Protein 6AC8 (pdb70)

Structure (mmCIF, N/CA/C/O backbone):
data_6AC8
#
_entry.id   6AC8
#
_cell.length_a   83.855
_cell.length_b   162.026
_cell.length_c   215.397
_cell.angle_alpha   90.00
_cell.angle_beta   90.00
_cell.angle_gamma   90.00
#
_symmetry.space_group_name_H-M   'P 21 21 21'
#
loop_
_entity.id
_entity.type
_entity.pdbx_description
1 polymer 'Mycobacterium smegmatis Mfd'
2 non-polymer 'SULFATE ION'
3 water water
#
loop_
_atom_site.group_PDB
_atom_site.id
_atom_site.type_symbol
_atom_site.label_atom_id
_atom_site.label_alt_id
_atom_site.label_comp_id
_atom_site.label_asym_id
_atom_site.label_entity_id
_atom_site.label_seq_id
_atom_site.pdbx_PDB_ins_code
_atom_site.Cartn_x
_atom_site.Cartn_y
_atom_site.Cartn_z
_atom_site.occupancy
_atom_site.B_iso_or_equiv
_atom_site.auth_seq_id
_atom_site.auth_comp_id
_atom_site.auth_asym_id
_atom_site.auth_atom_id
_atom_site.pdbx_PDB_model_num
ATOM 1 N N . SER A 1 28 ? 43.291 -13.753 -27.902 1.00 73.87 8 SER A N 1
ATOM 2 C CA . SER A 1 28 ? 43.070 -14.582 -26.719 1.00 93.56 8 SER A CA 1
ATOM 3 C C . SER A 1 28 ? 41.882 -15.524 -26.910 1.00 90.50 8 SER A C 1
ATOM 4 O O . SER A 1 28 ? 41.499 -15.838 -28.039 1.00 80.92 8 SER A O 1
ATOM 6 N N . VAL A 1 29 ? 41.300 -15.972 -25.794 1.00 96.13 9 VAL A N 1
ATOM 7 C CA . VAL A 1 29 ? 40.174 -16.897 -25.862 1.00 98.94 9 VAL A CA 1
ATOM 8 C C . VAL A 1 29 ? 38.905 -16.210 -26.345 1.00 95.62 9 VAL A C 1
ATOM 9 O O . VAL A 1 29 ? 38.006 -16.875 -26.875 1.00 97.38 9 VAL A O 1
ATOM 11 N N . GLN A 1 30 ? 38.804 -14.892 -26.184 1.00 87.92 10 GLN A N 1
ATOM 12 C CA . GLN A 1 30 ? 37.598 -14.185 -26.590 1.00 81.29 10 GLN A CA 1
ATOM 13 C C . GLN A 1 30 ? 37.686 -13.621 -28.000 1.00 77.36 10 GLN A C 1
ATOM 14 O O . GLN A 1 30 ? 36.649 -13.476 -28.659 1.00 74.37 10 GLN A O 1
ATOM 20 N N . THR A 1 31 ? 38.893 -13.311 -28.487 1.00 67.33 11 THR A N 1
ATOM 21 C CA . THR A 1 31 ? 39.094 -12.694 -29.798 1.00 61.86 11 THR A CA 1
ATOM 22 C C . THR A 1 31 ? 39.949 -13.605 -30.677 1.00 60.20 11 THR A C 1
ATOM 23 O O . THR A 1 31 ? 41.091 -13.267 -31.017 1.00 57.76 11 THR A O 1
ATOM 27 N N . PRO A 1 32 ? 39.409 -14.752 -31.099 1.00 57.23 12 PRO A N 1
ATOM 28 C CA . PRO A 1 32 ? 40.266 -15.765 -31.733 1.00 54.65 12 PRO A CA 1
ATOM 29 C C . PRO A 1 32 ? 40.855 -15.338 -33.066 1.00 57.46 12 PRO A C 1
ATOM 30 O O . PRO A 1 32 ? 41.904 -15.868 -33.452 1.00 60.36 12 PRO A O 1
ATOM 34 N N . ILE A 1 33 ? 40.225 -14.409 -33.785 1.00 51.89 13 ILE A N 1
ATOM 35 C CA . ILE A 1 33 ? 40.717 -14.029 -35.106 1.00 53.86 13 ILE A CA 1
ATOM 36 C C . ILE A 1 33 ? 41.205 -12.585 -35.107 1.00 53.38 13 ILE A C 1
ATOM 37 O O . ILE A 1 33 ? 41.173 -11.907 -36.141 1.00 55.01 13 ILE A O 1
ATOM 42 N N . ALA A 1 34 ? 41.671 -12.105 -33.952 1.00 55.64 14 ALA A N 1
ATOM 43 C CA . ALA A 1 34 ? 42.195 -10.744 -33.888 1.00 55.24 14 ALA A CA 1
ATOM 44 C C . ALA A 1 34 ? 43.514 -10.617 -34.639 1.00 55.87 14 ALA A C 1
ATOM 45 O O . ALA A 1 34 ? 43.782 -9.574 -35.244 1.00 61.73 14 ALA A O 1
ATOM 47 N N . GLY A 1 35 ? 44.337 -11.664 -34.621 1.00 56.48 15 GLY A N 1
ATOM 48 C CA . GLY A 1 35 ? 45.615 -11.651 -35.300 1.00 55.93 15 GLY A CA 1
ATOM 49 C C . GLY A 1 35 ? 45.485 -11.752 -36.803 1.00 57.87 15 GLY A C 1
ATOM 50 O O . GLY A 1 35 ? 46.151 -11.020 -37.542 1.00 65.74 15 GLY A O 1
ATOM 51 N N . LEU A 1 36 ? 44.618 -12.655 -37.265 1.00 58.50 16 LEU A N 1
ATOM 52 C CA . LEU A 1 36 ? 44.397 -12.809 -38.700 1.00 57.17 16 LEU A CA 1
ATOM 53 C C . LEU A 1 36 ? 43.835 -11.533 -39.316 1.00 56.51 16 LEU A C 1
ATOM 54 O O . LEU A 1 36 ? 44.239 -11.133 -40.415 1.00 54.96 16 LEU A O 1
ATOM 59 N N . VAL A 1 37 ? 42.906 -10.875 -38.622 1.00 54.85 17 VAL A N 1
ATOM 60 C CA . VAL A 1 37 ? 42.331 -9.649 -39.160 1.00 56.85 17 VAL A CA 1
ATOM 61 C C . VAL A 1 37 ? 43.362 -8.532 -39.141 1.00 60.09 17 VAL A C 1
ATOM 62 O O . VAL A 1 37 ? 43.446 -7.732 -40.080 1.00 63.62 17 VAL A O 1
ATOM 66 N N . GLU A 1 38 ? 44.173 -8.466 -38.082 1.00 65.19 18 GLU A N 1
ATOM 67 C CA . GLU A 1 38 ? 45.257 -7.490 -38.053 1.00 61.63 18 GLU A CA 1
ATOM 68 C C . GLU A 1 38 ? 46.226 -7.718 -39.206 1.00 62.69 18 GLU A C 1
ATOM 69 O O . GLU A 1 38 ? 46.740 -6.758 -39.792 1.00 67.38 18 GLU A O 1
ATOM 75 N N . LEU A 1 39 ? 46.482 -8.982 -39.554 1.00 55.99 19 LEU A N 1
ATOM 76 C CA . LEU A 1 39 ? 47.312 -9.256 -40.721 1.00 58.41 19 LEU A CA 1
ATOM 77 C C . LEU A 1 39 ? 46.628 -8.783 -41.995 1.00 63.98 19 LEU A C 1
ATOM 78 O O . LEU A 1 39 ? 47.290 -8.298 -42.919 1.00 75.87 19 LEU A O 1
ATOM 83 N N . ALA A 1 40 ? 45.302 -8.910 -42.062 1.00 64.85 20 ALA A N 1
ATOM 84 C CA . ALA A 1 40 ? 44.580 -8.397 -43.219 1.00 63.76 20 ALA A CA 1
ATOM 85 C C . ALA A 1 40 ? 44.646 -6.879 -43.286 1.00 61.25 20 ALA A C 1
ATOM 86 O O . ALA A 1 40 ? 44.612 -6.308 -44.380 1.00 66.57 20 ALA A O 1
ATOM 88 N N . LEU A 1 41 ? 44.744 -6.212 -42.133 1.00 63.11 21 LEU A N 1
ATOM 89 C CA . LEU A 1 41 ? 44.773 -4.756 -42.102 1.00 64.04 21 LEU A CA 1
ATOM 90 C C . LEU A 1 41 ? 46.085 -4.185 -42.621 1.00 70.81 21 LEU A C 1
ATOM 91 O O . LEU A 1 41 ? 46.190 -2.963 -42.771 1.00 69.52 21 LEU A O 1
ATOM 96 N N . SER A 1 42 ? 47.079 -5.031 -42.895 1.00 66.26 22 SER A N 1
ATOM 97 C CA . SER A 1 42 ? 48.312 -4.586 -43.528 1.00 70.01 22 SER A CA 1
ATOM 98 C C . SER A 1 42 ? 48.149 -4.348 -45.024 1.00 75.18 22 SER A C 1
ATOM 99 O O . SER A 1 42 ? 49.062 -3.800 -45.652 1.00 80.01 22 SER A O 1
ATOM 102 N N . ASP A 1 43 ? 47.021 -4.743 -45.599 1.00 72.96 23 ASP A N 1
ATOM 103 C CA . ASP A 1 43 ? 46.779 -4.514 -47.018 1.00 76.71 23 ASP A CA 1
ATOM 104 C C . ASP A 1 43 ? 46.614 -3.020 -47.279 1.00 76.97 23 ASP A C 1
ATOM 105 O O . ASP A 1 43 ? 45.844 -2.354 -46.574 1.00 73.76 23 ASP A O 1
ATOM 110 N N . PRO A 1 44 ? 47.303 -2.463 -48.278 1.00 76.38 24 PRO A N 1
ATOM 111 C CA . PRO A 1 44 ? 47.304 -1.001 -48.444 1.00 75.23 24 PRO A CA 1
ATOM 112 C C . PRO A 1 44 ? 45.945 -0.423 -48.787 1.00 68.77 24 PRO A C 1
ATOM 113 O O . PRO A 1 44 ? 45.710 0.759 -48.516 1.00 63.58 24 PRO A O 1
ATOM 117 N N . SER A 1 45 ? 45.043 -1.213 -49.371 1.00 67.40 25 SER A N 1
ATOM 118 C CA . SER A 1 45 ? 43.717 -0.690 -49.689 1.00 70.21 25 SER A CA 1
ATOM 119 C C . SER A 1 45 ? 42.904 -0.417 -48.426 1.00 74.97 25 SER A C 1
ATOM 120 O O . SER A 1 45 ? 42.271 0.640 -48.306 1.00 66.49 25 SER A O 1
ATOM 123 N N . LEU A 1 46 ? 42.907 -1.358 -47.475 1.00 73.57 26 LEU A N 1
ATOM 124 C CA . LEU A 1 46 ? 42.189 -1.157 -46.220 1.00 63.77 26 LEU A CA 1
ATOM 125 C C . LEU A 1 46 ? 42.823 -0.057 -45.384 1.00 64.35 26 LEU A C 1
ATOM 126 O O . LEU A 1 46 ? 42.117 0.649 -44.652 1.00 65.92 26 LEU A O 1
ATOM 131 N N . GLN A 1 47 ? 44.148 0.106 -45.472 1.00 71.72 27 GLN A N 1
ATOM 132 C CA . GLN A 1 47 ? 44.795 1.241 -44.818 1.00 69.25 27 GLN A CA 1
ATOM 133 C C . GLN A 1 47 ? 44.422 2.548 -45.491 1.00 66.28 27 GLN A C 1
ATOM 134 O O . GLN A 1 47 ? 44.364 3.591 -44.829 1.00 63.10 27 GLN A O 1
ATOM 140 N N . ASP A 1 48 ? 44.173 2.514 -46.800 1.00 71.43 28 ASP A N 1
ATOM 141 C CA . ASP A 1 48 ? 43.635 3.687 -47.473 1.00 72.37 28 ASP A CA 1
ATOM 142 C C . ASP A 1 48 ? 42.319 4.105 -46.835 1.00 80.22 28 ASP A C 1
ATOM 143 O O . ASP A 1 48 ? 42.143 5.272 -46.465 1.00 84.95 28 ASP A O 1
ATOM 148 N N . VAL A 1 49 ? 41.398 3.150 -46.659 1.00 75.10 29 VAL A N 1
ATOM 149 C CA . VAL A 1 49 ? 40.114 3.455 -46.032 1.00 71.92 29 VAL A CA 1
ATOM 150 C C . VAL A 1 49 ? 40.315 4.024 -44.632 1.00 71.89 29 VAL A C 1
ATOM 151 O O . VAL A 1 49 ? 39.544 4.878 -44.181 1.00 78.32 29 VAL A O 1
ATOM 155 N N . ILE A 1 50 ? 41.345 3.559 -43.922 1.00 63.88 30 ILE A N 1
ATOM 156 C CA . ILE A 1 50 ? 41.668 4.145 -42.622 1.00 68.90 30 ILE A CA 1
ATOM 157 C C . ILE A 1 50 ? 41.937 5.636 -42.770 1.00 77.63 30 ILE A C 1
ATOM 158 O O . ILE A 1 50 ? 41.368 6.466 -42.052 1.00 78.19 30 ILE A O 1
ATOM 163 N N . ARG A 1 51 ? 42.816 5.992 -43.709 1.00 83.62 31 ARG A N 1
ATOM 164 C CA . ARG A 1 51 ? 43.199 7.389 -43.884 1.00 85.06 31 ARG A CA 1
ATOM 165 C C . ARG A 1 51 ? 42.006 8.237 -44.302 1.00 85.02 31 ARG A C 1
ATOM 166 O O . ARG A 1 51 ? 41.749 9.296 -43.717 1.00 91.68 31 ARG A O 1
ATOM 174 N N . ARG A 1 52 ? 41.256 7.781 -45.309 1.00 80.60 32 ARG A N 1
ATOM 175 C CA . ARG A 1 52 ? 40.123 8.563 -45.796 1.00 84.26 32 ARG A CA 1
ATOM 176 C C . ARG A 1 52 ? 39.072 8.755 -44.714 1.00 86.51 32 ARG A C 1
ATOM 177 O O . ARG A 1 52 ? 38.465 9.827 -44.614 1.00 94.81 32 ARG A O 1
ATOM 185 N N . ALA A 1 53 ? 38.847 7.736 -43.887 1.00 86.84 33 ALA A N 1
ATOM 186 C CA . ALA A 1 53 ? 37.860 7.839 -42.821 1.00 81.66 33 ALA A CA 1
ATOM 187 C C . ALA A 1 53 ? 38.348 8.656 -41.633 1.00 81.68 33 ALA A C 1
ATOM 188 O O . ALA A 1 53 ? 37.530 9.024 -40.782 1.00 85.13 33 ALA A O 1
ATOM 190 N N . ALA A 1 54 ? 39.648 8.948 -41.552 1.00 87.54 34 ALA A N 1
ATOM 191 C CA . ALA A 1 54 ? 40.161 9.712 -40.420 1.00 84.13 34 ALA A CA 1
ATOM 192 C C . ALA A 1 54 ? 39.759 11.178 -40.495 1.00 92.15 34 ALA A C 1
ATOM 193 O O . ALA A 1 54 ? 39.594 11.825 -39.455 1.00 99.30 34 ALA A O 1
ATOM 195 N N . ASP A 1 55 ? 39.597 11.719 -41.702 1.00 94.73 35 ASP A N 1
ATOM 196 C CA . ASP A 1 55 ? 39.194 13.108 -41.883 1.00 100.12 35 ASP A CA 1
ATOM 197 C C . ASP A 1 55 ? 37.682 13.299 -41.851 1.00 100.76 35 ASP A C 1
ATOM 198 O O . ASP A 1 55 ? 37.215 14.437 -41.978 1.00 104.91 35 ASP A O 1
ATOM 203 N N . ARG A 1 56 ? 36.915 12.217 -41.682 1.00 95.93 36 ARG A N 1
ATOM 204 C CA . ARG A 1 56 ? 35.458 12.236 -41.578 1.00 93.03 36 ARG A CA 1
ATOM 205 C C . ARG A 1 56 ? 34.818 12.908 -42.788 1.00 91.61 36 ARG A C 1
ATOM 206 O O . ARG A 1 56 ? 34.237 13.993 -42.656 1.00 98.89 36 ARG A O 1
ATOM 214 N N . PRO A 1 57 ? 34.887 12.303 -43.970 1.00 84.91 37 PRO A N 1
ATOM 215 C CA . PRO A 1 57 ? 34.255 12.904 -45.145 1.00 90.78 37 PRO A CA 1
ATOM 216 C C . PRO A 1 57 ? 32.747 12.703 -45.135 1.00 92.73 37 PRO A C 1
ATOM 217 O O . PRO A 1 57 ? 32.206 11.837 -44.445 1.00 90.62 37 PRO A O 1
ATOM 221 N N . ALA A 1 58 ? 32.065 13.538 -45.922 1.00 97.73 38 ALA A N 1
ATOM 222 C CA . ALA A 1 58 ? 30.612 13.450 -45.997 1.00 96.74 38 ALA A CA 1
ATOM 223 C C . ALA A 1 58 ? 30.162 12.190 -46.724 1.00 93.85 38 ALA A C 1
ATOM 224 O O . ALA A 1 58 ? 29.124 11.614 -46.380 1.00 95.31 38 ALA A O 1
ATOM 226 N N . ASP A 1 59 ? 30.924 11.746 -47.719 1.00 93.81 39 ASP A N 1
ATOM 227 C CA . ASP A 1 59 ? 30.585 10.563 -48.494 1.00 92.10 39 ASP A CA 1
ATOM 228 C C . ASP A 1 59 ? 31.811 9.675 -48.629 1.00 91.23 39 ASP A C 1
ATOM 229 O O . ASP A 1 59 ? 32.932 10.166 -48.791 1.00 91.23 39 ASP A O 1
ATOM 234 N N . LEU A 1 60 ? 31.590 8.361 -48.556 1.00 88.58 40 LEU A N 1
ATOM 235 C CA . LEU A 1 60 ? 32.673 7.395 -48.724 1.00 78.29 40 LEU A CA 1
ATOM 236 C C . LEU A 1 60 ? 32.032 6.075 -49.149 1.00 80.41 40 LEU A C 1
ATOM 237 O O . LEU A 1 60 ? 31.590 5.299 -48.298 1.00 91.12 40 LEU A O 1
ATOM 242 N N . ALA A 1 61 ? 31.977 5.842 -50.456 1.00 77.83 41 ALA A N 1
ATOM 243 C CA . ALA A 1 61 ? 31.380 4.638 -51.015 1.00 79.41 41 ALA A CA 1
ATOM 244 C C . ALA A 1 61 ? 32.480 3.623 -51.295 1.00 80.66 41 ALA A C 1
ATOM 245 O O . ALA A 1 61 ? 33.436 3.923 -52.017 1.00 86.45 41 ALA A O 1
ATOM 247 N N . LEU A 1 62 ? 32.342 2.430 -50.726 1.00 79.71 42 LEU A N 1
ATOM 248 C CA . LEU A 1 62 ? 33.300 1.351 -50.911 1.00 74.24 42 LEU A CA 1
ATOM 249 C C . LEU A 1 62 ? 32.633 0.198 -51.648 1.00 72.77 42 LEU A C 1
ATOM 250 O O . LEU A 1 62 ? 31.445 -0.073 -51.449 1.00 77.33 42 LEU A O 1
ATOM 255 N N . VAL A 1 63 ? 33.397 -0.474 -52.504 1.00 72.47 43 VAL A N 1
ATOM 256 C CA . VAL A 1 63 ? 32.911 -1.626 -53.257 1.00 74.70 43 VAL A CA 1
ATOM 257 C C . VAL A 1 63 ? 33.804 -2.812 -52.929 1.00 78.15 43 VAL A C 1
ATOM 258 O O . VAL A 1 63 ? 35.017 -2.769 -53.174 1.00 79.14 43 VAL A O 1
ATOM 262 N N . GLY A 1 64 ? 33.208 -3.867 -52.383 1.00 79.93 44 GLY A N 1
ATOM 263 C CA . GLY A 1 64 ? 33.929 -5.078 -52.075 1.00 69.83 44 GLY A CA 1
ATOM 264 C C . GLY A 1 64 ? 32.994 -6.252 -51.890 1.00 68.52 44 GLY A C 1
ATOM 265 O O . GLY A 1 64 ? 31.775 -6.091 -51.775 1.00 78.56 44 GLY A O 1
ATOM 266 N N . PRO A 1 65 ? 33.546 -7.463 -51.856 1.00 59.62 45 PRO A N 1
ATOM 267 C CA . PRO A 1 65 ? 32.708 -8.646 -51.632 1.00 65.05 45 PRO A CA 1
ATOM 268 C C . PRO A 1 65 ? 32.071 -8.620 -50.249 1.00 68.09 45 PRO A C 1
ATOM 269 O O . PRO A 1 65 ? 32.493 -7.889 -49.349 1.00 62.88 45 PRO A O 1
ATOM 273 N N . ALA A 1 66 ? 31.025 -9.437 -50.092 1.00 74.56 46 ALA A N 1
ATOM 274 C CA . ALA A 1 66 ? 30.292 -9.474 -48.830 1.00 68.99 46 ALA A CA 1
ATOM 275 C C . ALA A 1 66 ? 31.184 -9.924 -47.681 1.00 68.48 46 ALA A C 1
ATOM 276 O O . ALA A 1 66 ? 31.079 -9.406 -46.564 1.00 68.04 46 ALA A O 1
ATOM 278 N N . SER A 1 67 ? 32.079 -10.878 -47.938 1.00 67.41 47 SER A N 1
ATOM 279 C CA . SER A 1 67 ? 32.918 -11.430 -46.885 1.00 58.92 47 SER A CA 1
ATOM 280 C C . SER A 1 67 ? 33.955 -10.443 -46.368 1.00 67.08 47 SER A C 1
ATOM 281 O O . SER A 1 67 ? 34.697 -10.787 -45.440 1.00 71.16 47 SER A O 1
ATOM 284 N N . ALA A 1 68 ? 34.029 -9.241 -46.930 1.00 64.48 48 ALA A N 1
ATOM 285 C CA . ALA A 1 68 ? 34.939 -8.212 -46.450 1.00 56.68 48 ALA A CA 1
ATOM 286 C C . ALA A 1 68 ? 34.280 -7.253 -45.471 1.00 59.00 48 ALA A C 1
ATOM 287 O O . ALA A 1 68 ? 34.924 -6.284 -45.054 1.00 59.34 48 ALA A O 1
ATOM 289 N N . ARG A 1 69 ? 33.016 -7.488 -45.108 1.00 63.95 49 ARG A N 1
ATOM 290 C CA . ARG A 1 69 ? 32.345 -6.620 -44.143 1.00 57.79 49 ARG A CA 1
ATOM 291 C C . ARG A 1 69 ? 33.133 -6.545 -42.846 1.00 56.04 49 ARG A C 1
ATOM 292 O O . ARG A 1 69 ? 33.407 -5.454 -42.331 1.00 51.30 49 ARG A O 1
ATOM 300 N N . VAL A 1 70 ? 33.526 -7.705 -42.312 1.00 57.47 50 VAL A N 1
ATOM 301 C CA . VAL A 1 70 ? 34.259 -7.730 -41.052 1.00 56.51 50 VAL A CA 1
ATOM 302 C C . VAL A 1 70 ? 35.586 -6.997 -41.184 1.00 56.18 50 VAL A C 1
ATOM 303 O O . VAL A 1 70 ? 36.050 -6.366 -40.227 1.00 56.95 50 VAL A O 1
ATOM 307 N N . LEU A 1 71 ? 36.203 -7.034 -42.369 1.00 59.43 51 LEU A N 1
ATOM 308 C CA . LEU A 1 71 ? 37.474 -6.341 -42.558 1.00 54.40 51 LEU A CA 1
ATOM 309 C C . LEU A 1 71 ? 37.271 -4.834 -42.629 1.00 55.53 51 LEU A C 1
ATOM 310 O O . LEU A 1 71 ? 37.966 -4.071 -41.945 1.00 55.56 51 LEU A O 1
ATOM 315 N N . VAL A 1 72 ? 36.315 -4.385 -43.446 1.00 53.05 52 VAL A N 1
ATOM 316 C CA . VAL A 1 72 ? 36.048 -2.954 -43.560 1.00 53.45 52 VAL A CA 1
ATOM 317 C C . VAL A 1 72 ? 35.546 -2.400 -42.233 1.00 61.10 52 VAL A C 1
ATOM 318 O O . VAL A 1 72 ? 35.896 -1.281 -41.837 1.00 67.16 52 VAL A O 1
ATOM 322 N N . ALA A 1 73 ? 34.726 -3.177 -41.518 1.00 58.38 53 ALA A N 1
ATOM 323 C CA . ALA A 1 73 ? 34.250 -2.736 -40.211 1.00 54.87 53 ALA A CA 1
ATOM 324 C C . ALA A 1 73 ? 35.400 -2.600 -39.222 1.00 58.86 53 ALA A C 1
ATOM 325 O O . ALA A 1 73 ? 35.464 -1.624 -38.465 1.00 61.83 53 ALA A O 1
ATOM 327 N N . ALA A 1 74 ? 36.321 -3.570 -39.213 1.00 57.87 54 ALA A N 1
ATOM 328 C CA . ALA A 1 74 ? 37.459 -3.502 -38.301 1.00 57.38 54 ALA A CA 1
ATOM 329 C C . ALA A 1 74 ? 38.351 -2.313 -38.624 1.00 64.96 54 ALA A C 1
ATOM 330 O O . ALA A 1 74 ? 38.877 -1.657 -37.716 1.00 61.46 54 ALA A O 1
ATOM 332 N N . ALA A 1 75 ? 38.535 -2.022 -39.916 1.00 61.61 55 ALA A N 1
ATOM 333 C CA . ALA A 1 75 ? 39.319 -0.858 -40.314 1.00 60.82 55 ALA A CA 1
ATOM 334 C C . ALA A 1 75 ? 38.709 0.422 -39.757 1.00 64.01 55 ALA A C 1
ATOM 335 O O . ALA A 1 75 ? 39.338 1.133 -38.965 1.00 70.06 55 ALA A O 1
ATOM 337 N N . LEU A 1 76 ? 37.463 0.718 -40.138 1.00 55.97 56 LEU A N 1
ATOM 338 C CA . LEU A 1 76 ? 36.797 1.916 -39.638 1.00 61.96 56 LEU A CA 1
ATOM 339 C C . LEU A 1 76 ? 36.758 1.969 -38.115 1.00 64.97 56 LEU A C 1
ATOM 340 O O . LEU A 1 76 ? 36.654 3.060 -37.546 1.00 77.23 56 LEU A O 1
ATOM 345 N N . ALA A 1 77 ? 36.865 0.823 -37.440 1.00 66.79 57 ALA A N 1
ATOM 346 C CA . ALA A 1 77 ? 36.927 0.823 -35.982 1.00 74.99 57 ALA A CA 1
ATOM 347 C C . ALA A 1 77 ? 38.256 1.355 -35.456 1.00 72.49 57 ALA A C 1
ATOM 348 O O . ALA A 1 77 ? 38.344 1.713 -34.275 1.00 63.87 57 ALA A O 1
ATOM 350 N N . GLN A 1 78 ? 39.287 1.417 -36.300 1.00 77.14 58 GLN A N 1
ATOM 351 C CA . GLN A 1 78 ? 40.585 1.910 -35.858 1.00 76.80 58 GLN A CA 1
ATOM 352 C C . GLN A 1 78 ? 40.605 3.418 -35.660 1.00 78.74 58 GLN A C 1
ATOM 353 O O . GLN A 1 78 ? 41.563 3.930 -35.073 1.00 84.37 58 GLN A O 1
ATOM 359 N N . ASN A 1 79 ? 39.584 4.134 -36.128 1.00 82.92 59 ASN A N 1
ATOM 360 C CA . ASN A 1 79 ? 39.503 5.579 -35.968 1.00 80.75 59 ASN A CA 1
ATOM 361 C C . ASN A 1 79 ? 38.469 6.001 -34.935 1.00 86.67 59 ASN A C 1
ATOM 362 O O . ASN A 1 79 ? 38.276 7.204 -34.727 1.00 93.48 59 ASN A O 1
ATOM 367 N N . GLY A 1 80 ? 37.805 5.051 -34.281 1.00 85.86 60 GLY A N 1
ATOM 368 C CA . GLY A 1 80 ? 36.797 5.363 -33.297 1.00 77.44 60 GLY A CA 1
ATOM 369 C C . GLY A 1 80 ? 35.561 4.504 -33.465 1.00 74.65 60 GLY A C 1
ATOM 370 O O . GLY A 1 80 ? 35.486 3.654 -34.357 1.00 75.67 60 GLY A O 1
ATOM 371 N N . PRO A 1 81 ? 34.562 4.717 -32.611 1.00 72.28 61 PRO A N 1
ATOM 372 C CA . PRO A 1 81 ? 33.348 3.894 -32.675 1.00 70.12 61 PRO A CA 1
ATOM 373 C C . PRO A 1 81 ? 32.548 4.144 -33.945 1.00 71.17 61 PRO A C 1
ATOM 374 O O . PRO A 1 81 ? 32.607 5.220 -34.546 1.00 79.31 61 PRO A O 1
ATOM 378 N N . LEU A 1 82 ? 31.789 3.125 -34.352 1.00 60.97 62 LEU A N 1
ATOM 379 C CA . LEU A 1 82 ? 30.961 3.222 -35.546 1.00 65.11 62 LEU A CA 1
ATOM 380 C C . LEU A 1 82 ? 29.792 2.254 -35.441 1.00 66.27 62 LEU A C 1
ATOM 381 O O . LEU A 1 82 ? 29.851 1.249 -34.728 1.00 62.57 62 LEU A O 1
ATOM 386 N N . LEU A 1 83 ? 28.725 2.573 -36.170 1.00 62.68 63 LEU A N 1
ATOM 387 C CA . LEU A 1 83 ? 27.537 1.737 -36.266 1.00 53.82 63 LEU A CA 1
ATOM 388 C C . LEU A 1 83 ? 27.487 1.115 -37.655 1.00 55.01 63 LEU A C 1
ATOM 389 O O . LEU A 1 83 ? 27.706 1.806 -38.654 1.00 62.04 63 LEU A O 1
ATOM 394 N N . VAL A 1 84 ? 27.217 -0.187 -37.716 1.00 55.94 64 VAL A N 1
ATOM 395 C CA . VAL A 1 84 ? 27.119 -0.920 -38.975 1.00 56.40 64 VAL A CA 1
ATOM 396 C C . VAL A 1 84 ? 25.705 -1.469 -39.105 1.00 59.58 64 VAL A C 1
ATOM 397 O O . VAL A 1 84 ? 25.173 -2.062 -38.159 1.00 60.38 64 VAL A O 1
ATOM 401 N N . VAL A 1 85 ? 25.102 -1.277 -40.276 1.00 60.20 65 VAL A N 1
ATOM 402 C CA . VAL A 1 85 ? 23.721 -1.671 -40.534 1.00 59.67 65 VAL A CA 1
ATOM 403 C C . VAL A 1 85 ? 23.719 -2.782 -41.574 1.00 53.43 65 VAL A C 1
ATOM 404 O O . VAL A 1 85 ? 24.126 -2.568 -42.721 1.00 63.88 65 VAL A O 1
ATOM 408 N N . ALA A 1 86 ? 23.262 -3.963 -41.180 1.00 57.10 66 ALA A N 1
ATOM 409 C CA . ALA A 1 86 ? 23.014 -5.054 -42.110 1.00 63.00 66 ALA A CA 1
ATOM 410 C C . ALA A 1 86 ? 21.538 -5.081 -42.492 1.00 64.01 66 ALA A C 1
ATOM 411 O O . ALA A 1 86 ? 20.687 -4.490 -41.822 1.00 65.15 66 ALA A O 1
ATOM 413 N N . ALA A 1 87 ? 21.242 -5.781 -43.585 1.00 67.42 67 ALA A N 1
ATOM 414 C CA . ALA A 1 87 ? 19.876 -5.825 -44.094 1.00 68.72 67 ALA A CA 1
ATOM 415 C C . ALA A 1 87 ? 18.973 -6.635 -43.177 1.00 71.17 67 ALA A C 1
ATOM 416 O O . ALA A 1 87 ? 18.042 -6.095 -42.571 1.00 71.86 67 ALA A O 1
ATOM 418 N N . THR A 1 88 ? 19.234 -7.930 -43.066 1.00 68.97 68 THR A N 1
ATOM 419 C CA . THR A 1 88 ? 18.392 -8.808 -42.272 1.00 64.57 68 THR A CA 1
ATOM 420 C C . THR A 1 88 ? 18.979 -9.026 -40.885 1.00 67.13 68 THR A C 1
ATOM 421 O O . THR A 1 88 ? 20.140 -8.715 -40.614 1.00 63.19 68 THR A O 1
ATOM 425 N N . GLY A 1 89 ? 18.147 -9.580 -40.005 1.00 67.24 69 GLY A N 1
ATOM 426 C CA . GLY A 1 89 ? 18.610 -9.895 -38.666 1.00 59.94 69 GLY A CA 1
ATOM 427 C C . GLY A 1 89 ? 19.715 -10.932 -38.664 1.00 63.68 69 GLY A C 1
ATOM 428 O O . GLY A 1 89 ? 20.660 -10.847 -37.875 1.00 66.55 69 GLY A O 1
ATOM 429 N N . ARG A 1 90 ? 19.623 -11.908 -39.568 1.00 64.29 70 ARG A N 1
ATOM 430 C CA . ARG A 1 90 ? 20.606 -12.978 -39.619 1.00 67.08 70 ARG A CA 1
ATOM 431 C C . ARG A 1 90 ? 21.951 -12.456 -40.108 1.00 63.44 70 ARG A C 1
ATOM 432 O O . ARG A 1 90 ? 23.009 -12.875 -39.627 1.00 69.52 70 ARG A O 1
ATOM 440 N N . GLU A 1 91 ? 21.924 -11.561 -41.094 1.00 63.25 71 GLU A N 1
ATOM 441 C CA . GLU A 1 91 ? 23.143 -10.879 -41.515 1.00 60.92 71 GLU A CA 1
ATOM 442 C C . GLU A 1 91 ? 23.721 -10.038 -40.388 1.00 62.88 71 GLU A C 1
ATOM 443 O O . GLU A 1 91 ? 24.947 -9.919 -40.275 1.00 60.12 71 GLU A O 1
ATOM 449 N N . ALA A 1 92 ? 22.866 -9.455 -39.543 1.00 54.53 72 ALA A N 1
ATOM 450 C CA . ALA A 1 92 ? 23.377 -8.726 -38.391 1.00 49.16 72 ALA A CA 1
ATOM 451 C C . ALA A 1 92 ? 23.971 -9.671 -37.360 1.00 54.14 72 ALA A C 1
ATOM 452 O O . ALA A 1 92 ? 24.949 -9.318 -36.695 1.00 60.40 72 ALA A O 1
ATOM 454 N N . ASP A 1 93 ? 23.396 -10.866 -37.209 1.00 56.63 73 ASP A N 1
ATOM 455 C CA . ASP A 1 93 ? 23.945 -11.839 -36.271 1.00 55.24 73 ASP A CA 1
ATOM 456 C C . ASP A 1 93 ? 25.302 -12.344 -36.739 1.00 59.06 73 ASP A C 1
ATOM 457 O O . ASP A 1 93 ? 26.240 -12.459 -35.939 1.00 59.12 73 ASP A O 1
ATOM 462 N N . GLU A 1 94 ? 25.426 -12.648 -38.034 1.00 58.77 74 GLU A N 1
ATOM 463 C CA . GLU A 1 94 ? 26.680 -13.179 -38.555 1.00 62.44 74 GLU A CA 1
ATOM 464 C C . GLU A 1 94 ? 27.795 -12.147 -38.476 1.00 56.01 74 GLU A C 1
ATOM 465 O O . GLU A 1 94 ? 28.927 -12.477 -38.102 1.00 52.81 74 GLU A O 1
ATOM 471 N N . LEU A 1 95 ? 27.495 -10.891 -38.815 1.00 54.18 75 LEU A N 1
ATOM 472 C CA . LEU A 1 95 ? 28.517 -9.852 -38.745 1.00 57.47 75 LEU A CA 1
ATOM 473 C C . LEU A 1 95 ? 28.919 -9.572 -37.303 1.00 59.05 75 LEU A C 1
ATOM 474 O O . LEU A 1 95 ? 30.106 -9.383 -37.008 1.00 56.31 75 LEU A O 1
ATOM 479 N N . THR A 1 96 ? 27.944 -9.541 -36.390 1.00 54.79 76 THR A N 1
ATOM 480 C CA . THR A 1 96 ? 28.269 -9.360 -34.981 1.00 52.37 76 THR A CA 1
ATOM 481 C C . THR A 1 96 ? 29.146 -10.498 -34.477 1.00 52.15 76 THR A C 1
ATOM 482 O O . THR A 1 96 ? 30.102 -10.269 -33.728 1.00 51.79 76 THR A O 1
ATOM 486 N N . ALA A 1 97 ? 28.844 -11.731 -34.887 1.00 54.73 77 ALA A N 1
ATOM 487 C CA . ALA A 1 97 ? 29.662 -12.862 -34.465 1.00 45.88 77 ALA A CA 1
ATOM 488 C C . ALA A 1 97 ? 31.067 -12.759 -35.034 1.00 51.99 77 ALA A C 1
ATOM 489 O O . ALA A 1 97 ? 32.044 -13.076 -34.348 1.00 57.76 77 ALA A O 1
ATOM 491 N N . GLU A 1 98 ? 31.187 -12.307 -36.284 1.00 60.73 78 GLU A N 1
ATOM 492 C CA . GLU A 1 98 ? 32.504 -12.132 -36.888 1.00 56.55 78 GLU A CA 1
ATOM 493 C C . GLU A 1 98 ? 33.293 -11.046 -36.171 1.00 51.51 78 GLU A C 1
ATOM 494 O O . GLU A 1 98 ? 34.475 -11.224 -35.862 1.00 55.72 78 GLU A O 1
ATOM 500 N N . LEU A 1 99 ? 32.651 -9.907 -35.895 1.00 47.30 79 LEU A N 1
ATOM 501 C CA . LEU A 1 99 ? 33.353 -8.805 -35.246 1.00 51.17 79 LEU A CA 1
ATOM 502 C C . LEU A 1 99 ? 33.698 -9.118 -33.794 1.00 60.39 79 LEU A C 1
ATOM 503 O O . LEU A 1 99 ? 34.683 -8.583 -33.272 1.00 60.16 79 LEU A O 1
ATOM 508 N N . ARG A 1 100 ? 32.904 -9.959 -33.120 1.00 56.51 80 ARG A N 1
ATOM 509 C CA . ARG A 1 100 ? 33.256 -10.346 -31.757 1.00 50.89 80 ARG A CA 1
ATOM 510 C C . ARG A 1 100 ? 34.543 -11.154 -31.727 1.00 58.67 80 ARG A C 1
ATOM 511 O O . ARG A 1 100 ? 35.322 -11.045 -30.773 1.00 60.26 80 ARG A O 1
ATOM 519 N N . GLY A 1 101 ? 34.792 -11.951 -32.762 1.00 51.71 81 GLY A N 1
ATOM 520 C CA . GLY A 1 101 ? 36.044 -12.674 -32.852 1.00 54.96 81 GLY A CA 1
ATOM 521 C C . GLY A 1 101 ? 37.278 -11.799 -32.976 1.00 52.67 81 GLY A C 1
ATOM 522 O O . GLY A 1 101 ? 38.390 -12.329 -32.894 1.00 52.57 81 GLY A O 1
ATOM 523 N N . VAL A 1 102 ? 37.119 -10.489 -33.173 1.00 49.92 82 VAL A N 1
ATOM 524 C CA . VAL A 1 102 ? 38.282 -9.615 -33.305 1.00 56.09 82 VAL A CA 1
ATOM 525 C C . VAL A 1 102 ? 38.307 -8.587 -32.178 1.00 59.18 82 VAL A C 1
ATOM 526 O O . VAL A 1 102 ? 39.381 -8.150 -31.753 1.00 70.16 82 VAL A O 1
ATOM 530 N N . PHE A 1 103 ? 37.133 -8.210 -31.665 1.00 57.05 83 PHE A N 1
ATOM 531 C CA . PHE A 1 103 ? 37.040 -7.194 -30.626 1.00 59.31 83 PHE A CA 1
ATOM 532 C C . PHE A 1 103 ? 36.407 -7.690 -29.335 1.00 56.65 83 PHE A C 1
ATOM 533 O O . PHE A 1 103 ? 36.501 -6.994 -28.318 1.00 59.76 83 PHE A O 1
ATOM 541 N N . GLY A 1 104 ? 35.762 -8.851 -29.341 1.00 47.90 84 GLY A N 1
ATOM 542 C CA . GLY A 1 104 ? 35.198 -9.378 -28.108 1.00 55.86 84 GLY A CA 1
ATOM 543 C C . GLY A 1 104 ? 34.018 -8.555 -27.623 1.00 61.86 84 GLY A C 1
ATOM 544 O O . GLY A 1 104 ? 33.099 -8.228 -28.381 1.00 63.49 84 GLY A O 1
ATOM 545 N N . ASP A 1 105 ? 34.037 -8.218 -26.335 1.00 62.67 85 ASP A N 1
ATOM 546 C CA . ASP A 1 105 ? 32.943 -7.485 -25.710 1.00 62.01 85 ASP A CA 1
ATOM 547 C C . ASP A 1 105 ? 32.833 -6.048 -26.199 1.00 60.52 85 ASP A C 1
ATOM 548 O O . ASP A 1 105 ? 31.885 -5.354 -25.814 1.00 59.74 85 ASP A O 1
ATOM 553 N N . SER A 1 106 ? 33.767 -5.584 -27.028 1.00 59.46 86 SER A N 1
ATOM 554 C CA . SER A 1 106 ? 33.754 -4.212 -27.518 1.00 59.94 86 SER A CA 1
ATOM 555 C C . SER A 1 106 ? 32.807 -4.012 -28.690 1.00 59.22 86 SER A C 1
ATOM 556 O O . SER A 1 106 ? 32.650 -2.876 -29.152 1.00 61.13 86 SER A O 1
ATOM 559 N N . VAL A 1 107 ? 32.185 -5.077 -29.185 1.00 52.83 87 VAL A N 1
ATOM 560 C CA . VAL A 1 107 ? 31.172 -4.988 -30.226 1.00 60.07 87 VAL A CA 1
ATOM 561 C C . VAL A 1 107 ? 29.901 -5.631 -29.699 1.00 58.33 87 VAL A C 1
ATOM 562 O O . VAL A 1 107 ? 29.941 -6.731 -29.137 1.00 65.83 87 VAL A O 1
ATOM 566 N N . ALA A 1 108 ? 28.780 -4.940 -29.860 1.00 56.82 88 ALA A N 1
ATOM 567 C CA . ALA A 1 108 ? 27.491 -5.475 -29.465 1.00 57.22 88 ALA A CA 1
ATOM 568 C C . ALA A 1 108 ? 26.512 -5.338 -30.619 1.00 55.86 88 ALA A C 1
ATOM 569 O O . ALA A 1 108 ? 26.694 -4.522 -31.527 1.00 57.86 88 ALA A O 1
ATOM 571 N N . LEU A 1 109 ? 25.472 -6.164 -30.577 1.00 58.78 89 LEU A N 1
ATOM 572 C CA . LEU A 1 109 ? 24.362 -6.085 -31.513 1.00 49.66 89 LEU A CA 1
ATOM 573 C C . LEU A 1 109 ? 23.225 -5.283 -30.892 1.00 51.01 89 LEU A C 1
ATOM 574 O O . LEU A 1 109 ? 22.928 -5.428 -29.703 1.00 57.23 89 LEU A O 1
ATOM 579 N N . PHE A 1 110 ? 22.611 -4.412 -31.695 1.00 54.04 90 PHE A N 1
ATOM 580 C CA . PHE A 1 110 ? 21.408 -3.704 -31.280 1.00 52.86 90 PHE A CA 1
ATOM 581 C C . PHE A 1 110 ? 20.207 -4.459 -31.835 1.00 56.74 90 PHE A C 1
ATOM 582 O O . PHE A 1 110 ? 19.835 -4.253 -33.002 1.00 54.81 90 PHE A O 1
ATOM 590 N N . PRO A 1 111 ? 19.573 -5.333 -31.055 1.00 56.70 91 PRO A N 1
ATOM 591 C CA . PRO A 1 111 ? 18.589 -6.262 -31.621 1.00 53.71 91 PRO A CA 1
ATOM 592 C C . PRO A 1 111 ? 17.359 -5.550 -32.157 1.00 58.78 91 PRO A C 1
ATOM 593 O O . PRO A 1 111 ? 17.049 -4.412 -31.796 1.00 61.50 91 PRO A O 1
ATOM 597 N N . SER A 1 112 ? 16.650 -6.253 -33.035 1.00 62.29 92 SER A N 1
ATOM 598 C CA . SER A 1 112 ? 15.418 -5.759 -33.627 1.00 58.45 92 SER A CA 1
ATOM 599 C C . SER A 1 112 ? 14.214 -6.353 -32.910 1.00 56.25 92 SER A C 1
ATOM 600 O O . SER A 1 112 ? 14.244 -7.498 -32.451 1.00 57.22 92 SER A O 1
ATOM 603 N N . TRP A 1 113 ? 13.154 -5.554 -32.810 1.00 61.65 93 TRP A N 1
ATOM 604 C CA . TRP A 1 113 ? 11.916 -6.020 -32.201 1.00 57.25 93 TRP A CA 1
ATOM 605 C C . TRP A 1 113 ? 11.338 -7.181 -32.996 1.00 57.90 93 TRP A C 1
ATOM 606 O O . TRP A 1 113 ? 11.274 -7.135 -34.228 1.00 58.29 93 TRP A O 1
ATOM 617 N N . GLU A 1 114 ? 10.909 -8.226 -32.285 1.00 57.42 94 GLU A N 1
ATOM 618 C CA . GLU A 1 114 ? 10.194 -9.311 -32.943 1.00 60.68 94 GLU A CA 1
ATOM 619 C C . GLU A 1 114 ? 8.830 -8.864 -33.441 1.00 54.87 94 GLU A C 1
ATOM 620 O O . GLU A 1 114 ? 8.278 -9.485 -34.355 1.00 57.04 94 GLU A O 1
ATOM 626 N N . THR A 1 115 ? 8.286 -7.798 -32.871 1.00 60.27 95 THR A N 1
ATOM 627 C CA . THR A 1 115 ? 6.954 -7.316 -33.189 1.00 58.16 95 THR A CA 1
ATOM 628 C C . THR A 1 115 ? 7.034 -5.992 -33.931 1.00 58.12 95 THR A C 1
ATOM 629 O O . THR A 1 115 ? 8.032 -5.272 -33.859 1.00 69.46 95 THR A O 1
ATOM 633 N N . LEU A 1 116 ? 5.966 -5.680 -34.658 1.00 61.38 96 LEU A N 1
ATOM 634 C CA . LEU A 1 116 ? 5.881 -4.403 -35.339 1.00 64.18 96 LEU A CA 1
ATOM 635 C C . LEU A 1 116 ? 5.674 -3.285 -34.316 1.00 63.49 96 LEU A C 1
ATOM 636 O O . LEU A 1 116 ? 5.255 -3.540 -33.184 1.00 67.14 96 LEU A O 1
ATOM 641 N N . PRO A 1 117 ? 5.991 -2.038 -34.678 1.00 62.98 97 PRO A N 1
ATOM 642 C CA . PRO A 1 117 ? 5.885 -0.952 -33.689 1.00 62.33 97 PRO A CA 1
ATOM 643 C C . PRO A 1 117 ? 4.481 -0.743 -33.149 1.00 63.94 97 PRO A C 1
ATOM 644 O O . PRO A 1 117 ? 4.331 -0.311 -31.998 1.00 63.27 97 PRO A O 1
ATOM 648 N N . HIS A 1 118 ? 3.445 -1.046 -33.930 1.00 67.35 98 HIS A N 1
ATOM 649 C CA . HIS A 1 118 ? 2.069 -0.807 -33.512 1.00 69.01 98 HIS A CA 1
ATOM 650 C C . HIS A 1 118 ? 1.276 -2.096 -33.329 1.00 69.61 98 HIS A C 1
ATOM 651 O O . HIS A 1 118 ? 0.044 -2.075 -33.383 1.00 75.78 98 HIS A O 1
ATOM 658 N N . GLU A 1 119 ? 1.953 -3.212 -33.102 1.00 68.17 99 GLU A N 1
ATOM 659 C CA . GLU A 1 119 ? 1.286 -4.486 -32.891 1.00 71.93 99 GLU A CA 1
ATOM 660 C C . GLU A 1 119 ? 0.912 -4.639 -31.422 1.00 74.95 99 GLU A C 1
ATOM 661 O O . GLU A 1 119 ? 1.646 -4.200 -30.532 1.00 72.59 99 GLU A O 1
ATOM 667 N N . ARG A 1 120 ? -0.237 -5.265 -31.171 1.00 76.09 100 ARG A N 1
ATOM 668 C CA . ARG A 1 120 ? -0.703 -5.506 -29.806 1.00 76.08 100 ARG A CA 1
ATOM 669 C C . ARG A 1 120 ? 0.025 -6.668 -29.135 1.00 76.13 100 ARG A C 1
ATOM 670 O O . ARG A 1 120 ? -0.575 -7.436 -28.378 1.00 73.81 100 ARG A O 1
ATOM 678 N N . LEU A 1 121 ? 1.319 -6.820 -29.416 1.00 78.40 101 LEU A N 1
ATOM 679 C CA . LEU A 1 121 ? 2.171 -7.815 -28.780 1.00 65.38 101 LEU A CA 1
ATOM 680 C C . LEU A 1 121 ? 3.480 -7.143 -28.410 1.00 60.82 101 LEU A C 1
ATOM 681 O O . LEU A 1 121 ? 4.129 -6.540 -29.269 1.00 70.45 101 LEU A O 1
ATOM 686 N N . SER A 1 122 ? 3.863 -7.236 -27.142 1.00 63.73 102 SER A N 1
ATOM 687 C CA . SER A 1 122 ? 5.135 -6.675 -26.718 1.00 64.90 102 SER A CA 1
ATOM 688 C C . SER A 1 122 ? 6.294 -7.542 -27.214 1.00 68.57 102 SER A C 1
ATOM 689 O O . SER A 1 122 ? 6.177 -8.769 -27.288 1.00 68.69 102 SER A O 1
ATOM 692 N N . PRO A 1 123 ? 7.423 -6.929 -27.560 1.00 67.25 103 PRO A N 1
ATOM 693 C CA . PRO A 1 123 ? 8.608 -7.712 -27.929 1.00 64.27 103 PRO A CA 1
ATOM 694 C C . PRO A 1 123 ? 9.127 -8.514 -26.744 1.00 64.96 103 PRO A C 1
ATOM 695 O O . PRO A 1 123 ? 8.668 -8.379 -25.608 1.00 66.61 103 PRO A O 1
ATOM 699 N N . GLY A 1 124 ? 10.105 -9.370 -27.028 1.00 58.68 104 GLY A N 1
ATOM 700 C CA . GLY A 1 124 ? 10.691 -10.183 -25.978 1.00 60.17 104 GLY A CA 1
ATOM 701 C C . GLY A 1 124 ? 11.457 -9.329 -24.983 1.00 58.10 104 GLY A C 1
ATOM 702 O O . GLY A 1 124 ? 12.126 -8.360 -25.347 1.00 61.93 104 GLY A O 1
ATOM 703 N N . VAL A 1 125 ? 11.351 -9.695 -23.703 1.00 55.10 105 VAL A N 1
ATOM 704 C CA . VAL A 1 125 ? 11.997 -8.909 -22.656 1.00 58.33 105 VAL A CA 1
ATOM 705 C C . VAL A 1 125 ? 13.512 -8.933 -22.813 1.00 60.50 105 VAL A C 1
ATOM 706 O O . VAL A 1 125 ? 14.188 -7.934 -22.535 1.00 58.41 105 VAL A O 1
ATOM 710 N N . GLU A 1 126 ? 14.073 -10.056 -23.266 1.00 53.25 106 GLU A N 1
ATOM 711 C CA . GLU A 1 126 ? 15.510 -10.110 -23.495 1.00 58.02 106 GLU A CA 1
ATOM 712 C C . GLU A 1 126 ? 15.929 -9.301 -24.716 1.00 55.90 106 GLU A C 1
ATOM 713 O O . GLU A 1 126 ? 17.099 -8.925 -24.823 1.00 60.94 106 GLU A O 1
ATOM 719 N N . THR A 1 127 ? 15.008 -9.030 -25.639 1.00 55.42 107 THR A N 1
ATOM 720 C CA . THR A 1 127 ? 15.314 -8.106 -26.724 1.00 52.53 107 THR A CA 1
ATOM 721 C C . THR A 1 127 ? 15.298 -6.669 -26.225 1.00 53.15 107 THR A C 1
ATOM 722 O O . THR A 1 127 ? 16.142 -5.857 -26.620 1.00 53.40 107 THR A O 1
ATOM 726 N N . VAL A 1 128 ? 14.352 -6.343 -25.345 1.00 53.96 108 VAL A N 1
ATOM 727 C CA . VAL A 1 128 ? 14.286 -4.998 -24.787 1.00 53.24 108 VAL A CA 1
ATOM 728 C C . VAL A 1 128 ? 15.499 -4.732 -23.905 1.00 53.39 108 VAL A C 1
ATOM 729 O O . VAL A 1 128 ? 16.151 -3.687 -24.014 1.00 55.31 108 VAL A O 1
ATOM 733 N N . GLY A 1 129 ? 15.827 -5.681 -23.028 1.00 55.44 109 GLY A N 1
ATOM 734 C CA . GLY A 1 129 ? 16.988 -5.510 -22.169 1.00 53.88 109 GLY A CA 1
ATOM 735 C C . GLY A 1 129 ? 18.263 -5.269 -22.955 1.00 53.49 109 GLY A C 1
ATOM 736 O O . GLY A 1 129 ? 19.020 -4.340 -22.664 1.00 57.84 109 GLY A O 1
ATOM 737 N N . ALA A 1 130 ? 18.514 -6.098 -23.970 1.00 45.73 110 ALA A N 1
ATOM 738 C CA . ALA A 1 130 ? 19.720 -5.921 -24.773 1.00 47.90 110 ALA A CA 1
ATOM 739 C C . ALA A 1 130 ? 19.756 -4.545 -25.427 1.00 53.83 110 ALA A C 1
ATOM 740 O O . ALA A 1 130 ? 20.791 -3.870 -25.408 1.00 56.81 110 ALA A O 1
ATOM 742 N N . ARG A 1 131 ? 18.630 -4.104 -25.998 1.00 47.57 111 ARG A N 1
ATOM 743 C CA . ARG A 1 131 ? 18.582 -2.791 -26.634 1.00 47.35 111 ARG A CA 1
ATOM 744 C C . ARG A 1 131 ? 18.851 -1.680 -25.627 1.00 54.50 111 ARG A C 1
ATOM 745 O O . ARG A 1 131 ? 19.636 -0.762 -25.890 1.00 56.76 111 ARG A O 1
ATOM 753 N N . LEU A 1 132 ? 18.204 -1.746 -24.462 1.00 52.94 112 LEU A N 1
ATOM 754 C CA . LEU A 1 132 ? 18.334 -0.659 -23.500 1.00 55.44 112 LEU A CA 1
ATOM 755 C C . LEU A 1 132 ? 19.683 -0.685 -22.798 1.00 58.26 112 LEU A C 1
ATOM 756 O O . LEU A 1 132 ? 20.158 0.360 -22.340 1.00 59.81 112 LEU A O 1
ATOM 761 N N . MET A 1 133 ? 20.310 -1.860 -22.702 1.00 60.19 113 MET A N 1
ATOM 762 C CA . MET A 1 133 ? 21.659 -1.932 -22.149 1.00 56.29 113 MET A CA 1
ATOM 763 C C . MET A 1 133 ? 22.681 -1.373 -23.132 1.00 56.89 113 MET A C 1
ATOM 764 O O . MET A 1 133 ? 23.628 -0.687 -22.732 1.00 57.89 113 MET A O 1
ATOM 769 N N . LEU A 1 134 ? 22.502 -1.647 -24.424 1.00 58.99 114 LEU A N 1
ATOM 770 C CA . LEU A 1 134 ? 23.401 -1.083 -25.424 1.00 59.46 114 LEU A CA 1
ATOM 771 C C . LEU A 1 134 ? 23.306 0.437 -25.442 1.00 61.07 114 LEU A C 1
ATOM 772 O O . LEU A 1 134 ? 24.325 1.135 -25.412 1.00 60.79 114 LEU A O 1
ATOM 777 N N . LEU A 1 135 ? 22.081 0.967 -25.491 1.00 57.52 115 LEU A N 1
ATOM 778 C CA . LEU A 1 135 ? 21.901 2.414 -25.461 1.00 58.60 115 LEU A CA 1
ATOM 779 C C . LEU A 1 135 ? 22.564 3.030 -24.233 1.00 61.53 115 LEU A C 1
ATOM 780 O O . LEU A 1 135 ? 23.220 4.074 -24.329 1.00 63.27 115 LEU A O 1
ATOM 785 N N . ARG A 1 136 ? 22.417 2.391 -23.070 1.00 60.42 116 ARG A N 1
ATOM 786 C CA . ARG A 1 136 ? 23.063 2.903 -21.866 1.00 59.02 116 ARG A CA 1
ATOM 787 C C . ARG A 1 136 ? 24.580 2.843 -21.985 1.00 65.52 116 ARG A C 1
ATOM 788 O O . ARG A 1 136 ? 25.279 3.765 -21.548 1.00 63.06 116 ARG A O 1
ATOM 796 N N . ARG A 1 137 ? 25.107 1.765 -22.573 1.00 65.21 117 ARG A N 1
ATOM 797 C CA . ARG A 1 137 ? 26.551 1.643 -22.742 1.00 58.51 117 ARG A CA 1
ATOM 798 C C . ARG A 1 137 ? 27.094 2.734 -23.654 1.00 59.32 117 ARG A C 1
ATOM 799 O O . ARG A 1 137 ? 28.205 3.234 -23.443 1.00 60.44 117 ARG A O 1
ATOM 807 N N . LEU A 1 138 ? 26.327 3.113 -24.678 1.00 62.49 118 LEU A N 1
ATOM 808 C CA . LEU A 1 138 ? 26.754 4.197 -25.554 1.00 58.89 118 LEU A CA 1
ATOM 809 C C . LEU A 1 138 ? 26.775 5.532 -24.821 1.00 62.41 118 LEU A C 1
ATOM 810 O O . LEU A 1 138 ? 27.551 6.424 -25.181 1.00 72.23 118 LEU A O 1
ATOM 815 N N . ALA A 1 139 ? 25.937 5.691 -23.800 1.00 60.45 119 ALA A N 1
ATOM 816 C CA . ALA A 1 139 ? 25.919 6.919 -23.020 1.00 62.29 119 ALA A CA 1
ATOM 817 C C . ALA A 1 139 ? 26.902 6.899 -21.858 1.00 70.84 119 ALA A C 1
ATOM 818 O O . ALA A 1 139 ? 27.194 7.959 -21.293 1.00 79.99 119 ALA A O 1
ATOM 820 N N . ARG A 1 140 ? 27.416 5.728 -21.488 1.00 63.85 120 ARG A N 1
ATOM 821 C CA . ARG A 1 140 ? 28.384 5.592 -20.399 1.00 62.29 120 ARG A CA 1
ATOM 822 C C . ARG A 1 140 ? 29.491 4.644 -20.843 1.00 70.38 120 ARG A C 1
ATOM 823 O O . ARG A 1 140 ? 29.562 3.490 -20.403 1.00 68.30 120 ARG A O 1
ATOM 831 N N . PRO A 1 141 ? 30.387 5.110 -21.721 1.00 72.91 121 PRO A N 1
ATOM 832 C CA . PRO A 1 141 ? 31.444 4.221 -22.239 1.00 71.59 121 PRO A CA 1
ATOM 833 C C . PRO A 1 141 ? 32.445 3.770 -21.189 1.00 70.41 121 PRO A C 1
ATOM 834 O O . PRO A 1 141 ? 33.096 2.737 -21.390 1.00 68.21 121 PRO A O 1
ATOM 838 N N . ASP A 1 142 ? 32.595 4.501 -20.087 1.00 78.09 122 ASP A N 1
ATOM 839 C CA . ASP A 1 142 ? 33.541 4.136 -19.041 1.00 76.29 122 ASP A CA 1
ATOM 840 C C . ASP A 1 142 ? 32.906 3.338 -17.913 1.00 82.34 122 ASP A C 1
ATOM 841 O O . ASP A 1 142 ? 33.612 2.961 -16.972 1.00 87.10 122 ASP A O 1
ATOM 846 N N . ASP A 1 143 ? 31.600 3.076 -17.977 1.00 76.10 123 ASP A N 1
ATOM 847 C CA . ASP A 1 143 ? 30.937 2.291 -16.943 1.00 71.84 123 ASP A CA 1
ATOM 848 C C . ASP A 1 143 ? 31.318 0.821 -17.070 1.00 72.86 123 ASP A C 1
ATOM 849 O O . ASP A 1 143 ? 30.680 0.068 -17.814 1.00 71.30 123 ASP A O 1
ATOM 854 N N . GLU A 1 144 ? 32.355 0.406 -16.338 1.00 74.74 124 GLU A N 1
ATOM 855 C CA . GLU A 1 144 ? 32.851 -0.961 -16.443 1.00 79.31 124 GLU A CA 1
ATOM 856 C C . GLU A 1 144 ? 31.822 -1.995 -16.002 1.00 75.67 124 GLU A C 1
ATOM 857 O O . GLU A 1 144 ? 31.959 -3.174 -16.351 1.00 65.79 124 GLU A O 1
ATOM 863 N N . THR A 1 145 ? 30.799 -1.588 -15.243 1.00 69.05 125 THR A N 1
ATOM 864 C CA . THR A 1 145 ? 29.772 -2.531 -14.813 1.00 73.86 125 THR A CA 1
ATOM 865 C C . THR A 1 145 ? 28.859 -2.966 -15.952 1.00 69.85 125 THR A C 1
ATOM 866 O O . THR A 1 145 ? 28.112 -3.935 -15.786 1.00 69.26 125 THR A O 1
ATOM 870 N N . LEU A 1 146 ? 28.902 -2.284 -17.095 1.00 67.96 126 LEU A N 1
ATOM 871 C CA . LEU A 1 146 ? 28.088 -2.644 -18.248 1.00 65.60 126 LEU A CA 1
ATOM 872 C C . LEU A 1 146 ? 28.882 -3.340 -19.347 1.00 63.20 126 LEU A C 1
ATOM 873 O O . LEU A 1 146 ? 28.277 -3.942 -20.239 1.00 60.98 126 LEU A O 1
ATOM 878 N N . GLY A 1 147 ? 30.211 -3.271 -19.306 1.00 67.55 127 GLY A N 1
ATOM 879 C CA . GLY A 1 147 ? 31.047 -3.888 -20.316 1.00 63.53 127 GLY A CA 1
ATOM 880 C C . GLY A 1 147 ? 32.165 -2.980 -20.786 1.00 62.31 127 GLY A C 1
ATOM 881 O O . GLY A 1 147 ? 32.323 -1.865 -20.282 1.00 61.19 127 GLY A O 1
ATOM 882 N N . ALA A 1 148 ? 32.949 -3.454 -21.754 1.00 63.64 128 ALA A N 1
ATOM 883 C CA . ALA A 1 148 ? 34.034 -2.665 -22.310 1.00 51.92 128 ALA A CA 1
ATOM 884 C C . ALA A 1 148 ? 33.478 -1.530 -23.163 1.00 58.86 128 ALA A C 1
ATOM 885 O O . ALA A 1 148 ? 32.309 -1.557 -23.559 1.00 72.90 128 ALA A O 1
ATOM 887 N N . PRO A 1 149 ? 34.284 -0.506 -23.447 1.00 63.02 129 PRO A N 1
ATOM 888 C CA . PRO A 1 149 ? 33.821 0.547 -24.359 1.00 62.40 129 PRO A CA 1
ATOM 889 C C . PRO A 1 149 ? 33.520 -0.026 -25.737 1.00 63.26 129 PRO A C 1
ATOM 890 O O . PRO A 1 149 ? 34.225 -0.908 -26.237 1.00 65.42 129 PRO A O 1
ATOM 894 N N . LEU A 1 150 ? 32.449 0.481 -26.341 1.00 63.35 130 LEU A N 1
ATOM 895 C CA . LEU A 1 150 ? 31.945 -0.046 -27.603 1.00 62.96 130 LEU A CA 1
ATOM 896 C C . LEU A 1 150 ? 32.799 0.453 -28.763 1.00 67.54 130 LEU A C 1
ATOM 897 O O . LEU A 1 150 ? 32.902 1.663 -28.990 1.00 73.24 130 LEU A O 1
ATOM 902 N N . ARG A 1 151 ? 33.406 -0.477 -29.502 1.00 55.65 131 ARG A N 1
ATOM 903 C CA . ARG A 1 151 ? 34.068 -0.113 -30.749 1.00 59.97 131 ARG A CA 1
ATOM 904 C C . ARG A 1 151 ? 33.083 -0.129 -31.913 1.00 67.57 131 ARG A C 1
ATOM 905 O O . ARG A 1 151 ? 33.016 0.832 -32.681 1.00 71.86 131 ARG A O 1
ATOM 913 N N . VAL A 1 152 ? 32.307 -1.204 -32.054 1.00 62.70 132 VAL A N 1
ATOM 914 C CA . VAL A 1 152 ? 31.391 -1.368 -33.175 1.00 61.72 132 VAL A CA 1
ATOM 915 C C . VAL A 1 152 ? 30.021 -1.760 -32.645 1.00 61.08 132 VAL A C 1
ATOM 916 O O . VAL A 1 152 ? 29.913 -2.578 -31.725 1.00 63.90 132 VAL A O 1
ATOM 920 N N . VAL A 1 153 ? 28.976 -1.183 -33.229 1.00 58.80 133 VAL A N 1
ATOM 921 C CA . VAL A 1 153 ? 27.602 -1.595 -32.979 1.00 52.26 133 VAL A CA 1
ATOM 922 C C . VAL A 1 153 ? 27.012 -2.064 -34.299 1.00 54.85 133 VAL A C 1
ATOM 923 O O . VAL A 1 153 ? 27.113 -1.363 -35.313 1.00 59.15 133 VAL A O 1
ATOM 927 N N . VAL A 1 154 ? 26.418 -3.253 -34.292 1.00 48.72 134 VAL A N 1
ATOM 928 C CA . VAL A 1 154 ? 25.792 -3.831 -35.475 1.00 54.31 134 VAL A CA 1
ATOM 929 C C . VAL A 1 154 ? 24.284 -3.832 -35.268 1.00 53.25 134 VAL A C 1
ATOM 930 O O . VAL A 1 154 ? 23.801 -4.073 -34.155 1.00 49.80 134 VAL A O 1
ATOM 934 N N . THR A 1 155 ? 23.540 -3.549 -36.337 1.00 50.57 135 THR A N 1
ATOM 935 C CA . THR A 1 155 ? 22.091 -3.459 -36.238 1.00 53.93 135 THR A CA 1
ATOM 936 C C . THR A 1 155 ? 21.459 -3.745 -37.592 1.00 54.71 135 THR A C 1
ATOM 937 O O . THR A 1 155 ? 22.137 -3.817 -38.620 1.00 53.67 135 THR A O 1
ATOM 941 N N . THR A 1 156 ? 20.139 -3.907 -37.575 1.00 58.40 136 THR A N 1
ATOM 942 C CA . THR A 1 156 ? 19.354 -4.202 -38.765 1.00 59.72 136 THR A CA 1
ATOM 943 C C . THR A 1 156 ? 18.657 -2.942 -39.260 1.00 60.76 136 THR A C 1
ATOM 944 O O . THR A 1 156 ? 18.631 -1.910 -38.587 1.00 62.68 136 THR A O 1
ATOM 948 N N . THR A 1 157 ? 18.076 -3.040 -40.457 1.00 59.08 137 THR A N 1
ATOM 949 C CA . THR A 1 157 ? 17.312 -1.912 -40.982 1.00 66.19 137 THR A CA 1
ATOM 950 C C . THR A 1 157 ? 16.151 -1.567 -40.063 1.00 59.84 137 THR A C 1
ATOM 951 O O . THR A 1 157 ? 15.812 -0.389 -39.894 1.00 60.83 137 THR A O 1
ATOM 955 N N . ARG A 1 158 ? 15.530 -2.583 -39.458 1.00 55.63 138 ARG A N 1
ATOM 956 C CA . ARG A 1 158 ? 14.392 -2.344 -38.579 1.00 56.45 138 ARG A CA 1
ATOM 957 C C . ARG A 1 158 ? 14.777 -1.428 -37.424 1.00 57.15 138 ARG A C 1
ATOM 958 O O . ARG A 1 158 ? 14.219 -0.336 -37.267 1.00 55.96 138 ARG A O 1
ATOM 966 N N . SER A 1 159 ? 15.748 -1.852 -36.609 1.00 53.62 139 SER A N 1
ATOM 967 C CA . SER A 1 159 ? 16.168 -1.040 -35.473 1.00 53.40 139 SER A CA 1
ATOM 968 C C . SER A 1 159 ? 16.748 0.302 -35.900 1.00 57.08 139 SER A C 1
ATOM 969 O O . SER A 1 159 ? 16.719 1.255 -35.113 1.00 60.17 139 SER A O 1
ATOM 972 N N . LEU A 1 160 ? 17.269 0.403 -37.124 1.00 58.57 140 LEU A N 1
ATOM 973 C CA . LEU A 1 160 ? 17.750 1.691 -37.615 1.00 61.25 140 LEU A CA 1
ATOM 974 C C . LEU A 1 160 ? 16.592 2.632 -37.923 1.00 60.98 140 LEU A C 1
ATOM 975 O O . LEU A 1 160 ? 16.673 3.835 -37.648 1.00 61.14 140 LEU A O 1
ATOM 980 N N . LEU A 1 161 ? 15.508 2.103 -38.490 1.00 57.81 141 LEU A N 1
ATOM 981 C CA . LEU A 1 161 ? 14.379 2.924 -38.900 1.00 60.39 141 LEU A CA 1
ATOM 982 C C . LEU A 1 161 ? 13.364 3.157 -37.791 1.00 63.22 141 LEU A C 1
ATOM 983 O O . LEU A 1 161 ? 12.575 4.104 -37.882 1.00 61.08 141 LEU A O 1
ATOM 988 N N . GLN A 1 162 ? 13.356 2.331 -36.757 1.00 56.44 142 GLN A N 1
ATOM 989 C CA . GLN A 1 162 ? 12.336 2.454 -35.729 1.00 58.87 142 GLN A CA 1
ATOM 990 C C . GLN A 1 162 ? 12.710 3.567 -34.761 1.00 61.62 142 GLN A C 1
ATOM 991 O O . GLN A 1 162 ? 13.763 3.486 -34.119 1.00 64.46 142 GLN A O 1
ATOM 997 N N . PRO A 1 163 ? 11.892 4.609 -34.624 1.00 70.95 143 PRO A N 1
ATOM 998 C CA . PRO A 1 163 ? 12.212 5.688 -33.686 1.00 66.09 143 PRO A CA 1
ATOM 999 C C . PRO A 1 163 ? 11.978 5.250 -32.250 1.00 66.13 143 PRO A C 1
ATOM 1000 O O . PRO A 1 163 ? 11.327 4.243 -31.968 1.00 73.88 143 PRO A O 1
ATOM 1004 N N . MET A 1 164 ? 12.521 6.040 -31.328 1.00 60.90 144 MET A N 1
ATOM 1005 C CA . MET A 1 164 ? 12.429 5.738 -29.911 1.00 62.04 144 MET A CA 1
ATOM 1006 C C . MET A 1 164 ? 12.299 7.031 -29.122 1.00 67.42 144 MET A C 1
ATOM 1007 O O . MET A 1 164 ? 12.645 8.115 -29.597 1.00 69.59 144 MET A O 1
ATOM 1012 N N . ALA A 1 165 ? 11.792 6.904 -27.905 1.00 71.33 145 ALA A N 1
ATOM 1013 C CA . ALA A 1 165 ? 11.668 8.062 -27.034 1.00 71.82 145 ALA A CA 1
ATOM 1014 C C . ALA A 1 165 ? 13.052 8.510 -26.573 1.00 76.61 145 ALA A C 1
ATOM 1015 O O . ALA A 1 165 ? 13.855 7.677 -26.135 1.00 75.04 145 ALA A O 1
ATOM 1017 N N . PRO A 1 166 ? 13.368 9.807 -26.650 1.00 76.83 146 PRO A N 1
ATOM 1018 C CA . PRO A 1 166 ? 14.720 10.267 -26.300 1.00 76.38 146 PRO A CA 1
ATOM 1019 C C . PRO A 1 166 ? 15.030 10.231 -24.812 1.00 73.64 146 PRO A C 1
ATOM 1020 O O . PRO A 1 166 ? 16.147 10.599 -24.427 1.00 70.65 146 PRO A O 1
ATOM 1024 N N . ASP A 1 167 ? 14.095 9.803 -23.964 1.00 74.28 147 ASP A N 1
ATOM 1025 C CA . ASP A 1 167 ? 14.336 9.687 -22.531 1.00 74.24 147 ASP A CA 1
ATOM 1026 C C . ASP A 1 167 ? 14.502 8.240 -22.079 1.00 78.69 147 ASP A C 1
ATOM 1027 O O . ASP A 1 167 ? 14.439 7.966 -20.875 1.00 79.54 147 ASP A O 1
ATOM 1032 N N . LEU A 1 168 ? 14.719 7.310 -23.014 1.00 75.17 148 LEU A N 1
ATOM 1033 C CA . LEU A 1 168 ? 14.897 5.909 -22.644 1.00 71.28 148 LEU A CA 1
ATOM 1034 C C . LEU A 1 168 ? 16.160 5.714 -21.816 1.00 72.17 148 LEU A C 1
ATOM 1035 O O . LEU A 1 168 ? 16.131 5.081 -20.755 1.00 74.87 148 LEU A O 1
ATOM 1040 N N . VAL A 1 169 ? 17.286 6.247 -22.297 1.00 72.39 149 VAL A N 1
ATOM 1041 C CA . VAL A 1 169 ? 18.559 6.061 -21.608 1.00 66.21 149 VAL A CA 1
ATOM 1042 C C . VAL A 1 169 ? 18.525 6.679 -20.218 1.00 70.79 149 VAL A C 1
ATOM 1043 O O . VAL A 1 169 ? 19.118 6.137 -19.277 1.00 77.61 149 VAL A O 1
ATOM 1047 N N . ASP A 1 170 ? 17.822 7.804 -20.057 1.00 73.71 150 ASP A N 1
ATOM 1048 C CA . ASP A 1 170 ? 17.828 8.513 -18.782 1.00 74.47 150 ASP A CA 1
ATOM 1049 C C . ASP A 1 170 ? 17.156 7.724 -17.668 1.00 74.83 150 ASP A C 1
ATOM 1050 O O . ASP A 1 170 ? 17.336 8.067 -16.495 1.00 77.63 150 ASP A O 1
ATOM 1055 N N . ILE A 1 171 ? 16.390 6.685 -18.004 1.00 72.21 151 ILE A N 1
ATOM 1056 C CA . ILE A 1 171 ? 15.734 5.841 -17.010 1.00 70.12 151 ILE A CA 1
ATOM 1057 C C . ILE A 1 171 ? 16.792 5.143 -16.165 1.00 67.06 151 ILE A C 1
ATOM 1058 O O . ILE A 1 171 ? 17.521 4.273 -16.655 1.00 72.48 151 ILE A O 1
ATOM 1063 N N . GLU A 1 172 ? 16.887 5.518 -14.900 1.00 68.18 152 GLU A N 1
ATOM 1064 C CA . GLU A 1 172 ? 17.898 4.934 -14.027 1.00 75.14 152 GLU A CA 1
ATOM 1065 C C . GLU A 1 172 ? 17.528 3.493 -13.711 1.00 73.31 152 GLU A C 1
ATOM 1066 O O . GLU A 1 172 ? 16.428 3.241 -13.202 1.00 72.58 152 GLU A O 1
ATOM 1072 N N . PRO A 1 173 ? 18.387 2.526 -14.008 1.00 69.08 153 PRO A N 1
ATOM 1073 C CA . PRO A 1 173 ? 18.086 1.135 -13.661 1.00 67.68 153 PRO A CA 1
ATOM 1074 C C . PRO A 1 173 ? 18.250 0.893 -12.170 1.00 66.02 153 PRO A C 1
ATOM 1075 O O . PRO A 1 173 ? 18.737 1.738 -11.417 1.00 74.85 153 PRO A O 1
ATOM 1079 N N . VAL A 1 174 ? 17.832 -0.297 -11.748 1.00 62.17 154 VAL A N 1
ATOM 1080 C CA . VAL A 1 174 ? 18.026 -0.740 -10.372 1.00 60.30 154 VAL A CA 1
ATOM 1081 C C . VAL A 1 174 ? 19.429 -1.329 -10.266 1.00 63.45 154 VAL A C 1
ATOM 1082 O O . VAL A 1 174 ? 19.700 -2.411 -10.789 1.00 69.10 154 VAL A O 1
ATOM 1086 N N . THR A 1 175 ? 20.323 -0.616 -9.593 1.00 71.63 155 THR A N 1
ATOM 1087 C CA . THR A 1 175 ? 21.710 -1.035 -9.441 1.00 69.69 155 THR A CA 1
ATOM 1088 C C . THR A 1 175 ? 21.874 -1.718 -8.088 1.00 66.90 155 THR A C 1
ATOM 1089 O O . THR A 1 175 ? 21.543 -1.136 -7.051 1.00 72.36 155 THR A O 1
ATOM 1093 N N . LEU A 1 176 ? 22.375 -2.950 -8.101 1.00 68.00 156 LEU A N 1
ATOM 1094 C CA . LEU A 1 176 ? 22.507 -3.758 -6.892 1.00 73.34 156 LEU A CA 1
ATOM 1095 C C . LEU A 1 176 ? 23.966 -4.165 -6.731 1.00 73.83 156 LEU A C 1
ATOM 1096 O O . LEU A 1 176 ? 24.478 -4.983 -7.504 1.00 69.98 156 LEU A O 1
ATOM 1101 N N . SER A 1 177 ? 24.627 -3.596 -5.727 1.00 82.88 157 SER A N 1
ATOM 1102 C CA . SER A 1 177 ? 25.984 -3.966 -5.360 1.00 79.87 157 SER A CA 1
ATOM 1103 C C . SER A 1 177 ? 26.006 -4.358 -3.891 1.00 81.77 157 SER A C 1
ATOM 1104 O O . SER A 1 177 ? 25.124 -3.982 -3.114 1.00 83.50 157 SER A O 1
ATOM 1107 N N . VAL A 1 178 ? 27.026 -5.124 -3.513 1.00 82.68 158 VAL A N 1
ATOM 1108 C CA . VAL A 1 178 ? 27.204 -5.475 -2.109 1.00 90.93 158 VAL A CA 1
ATOM 1109 C C . VAL A 1 178 ? 27.689 -4.240 -1.359 1.00 87.93 158 VAL A C 1
ATOM 1110 O O . VAL A 1 178 ? 28.727 -3.656 -1.692 1.00 87.06 158 VAL A O 1
ATOM 1114 N N . GLY A 1 179 ? 26.923 -3.820 -0.355 1.00 86.77 159 GLY A N 1
ATOM 1115 C CA . GLY A 1 179 ? 27.233 -2.631 0.405 1.00 88.59 159 GLY A CA 1
ATOM 1116 C C . GLY A 1 179 ? 26.392 -1.419 0.064 1.00 91.59 159 GLY A C 1
ATOM 1117 O O . GLY A 1 179 ? 26.484 -0.406 0.769 1.00 94.25 159 GLY A O 1
ATOM 1118 N N . ALA A 1 180 ? 25.587 -1.486 -0.993 1.00 91.23 160 ALA A N 1
ATOM 1119 C CA . ALA A 1 180 ? 24.683 -0.388 -1.305 1.00 91.71 160 ALA A CA 1
ATOM 1120 C C . ALA A 1 180 ? 23.648 -0.229 -0.198 1.00 96.54 160 ALA A C 1
ATOM 1121 O O . ALA A 1 180 ? 23.169 -1.213 0.373 1.00 97.93 160 ALA A O 1
ATOM 1123 N N . GLU A 1 181 ? 23.311 1.018 0.112 1.00 97.94 161 GLU A N 1
ATOM 1124 C CA . GLU A 1 181 ? 22.308 1.330 1.128 1.00 101.91 161 GLU A CA 1
ATOM 1125 C C . GLU A 1 181 ? 21.030 1.746 0.405 1.00 102.51 161 GLU A C 1
ATOM 1126 O O . GLU A 1 181 ? 20.945 2.847 -0.145 1.00 109.27 161 GLU A O 1
ATOM 1132 N N . MET A 1 182 ? 20.038 0.857 0.395 1.00 97.67 162 MET A N 1
ATOM 1133 C CA . MET A 1 182 ? 18.775 1.096 -0.286 1.00 96.14 162 MET A CA 1
ATOM 1134 C C . MET A 1 182 ? 17.617 0.714 0.624 1.00 98.73 162 MET A C 1
ATOM 1135 O O . MET A 1 182 ? 17.757 -0.127 1.514 1.00 96.33 162 MET A O 1
ATOM 1140 N N . GLU A 1 183 ? 16.464 1.335 0.389 1.00 101.70 163 GLU A N 1
ATOM 1141 C CA . GLU A 1 183 ? 15.248 1.017 1.130 1.00 102.06 163 GLU A CA 1
ATOM 1142 C C . GLU A 1 183 ? 14.530 -0.112 0.400 1.00 98.94 163 GLU A C 1
ATOM 1143 O O . GLU A 1 183 ? 14.058 0.071 -0.726 1.00 94.16 163 GLU A O 1
ATOM 1149 N N . PHE A 1 184 ? 14.442 -1.275 1.057 1.00 95.64 164 PHE A N 1
ATOM 1150 C CA . PHE A 1 184 ? 13.953 -2.496 0.418 1.00 90.42 164 PHE A CA 1
ATOM 1151 C C . PHE A 1 184 ? 12.650 -2.273 -0.345 1.00 95.25 164 PHE A C 1
ATOM 1152 O O . PHE A 1 184 ? 12.438 -2.865 -1.410 1.00 91.58 164 PHE A O 1
ATOM 1160 N N . GLU A 1 185 ? 11.766 -1.422 0.176 1.00 97.76 165 GLU A N 1
ATOM 1161 C CA . GLU A 1 185 ? 10.422 -1.343 -0.381 1.00 94.79 165 GLU A CA 1
ATOM 1162 C C . GLU A 1 185 ? 10.316 -0.435 -1.599 1.00 92.39 165 GLU A C 1
ATOM 1163 O O . GLU A 1 185 ? 9.339 -0.551 -2.346 1.00 89.84 165 GLU A O 1
ATOM 1169 N N . ASP A 1 186 ? 11.276 0.465 -1.826 1.00 90.11 166 ASP A N 1
ATOM 1170 C CA . ASP A 1 186 ? 11.254 1.226 -3.069 1.00 93.34 166 ASP A CA 1
ATOM 1171 C C . ASP A 1 186 ? 11.929 0.485 -4.214 1.00 89.86 166 ASP A C 1
ATOM 1172 O O . ASP A 1 186 ? 11.632 0.770 -5.381 1.00 85.77 166 ASP A O 1
ATOM 1177 N N . VAL A 1 187 ? 12.814 -0.465 -3.904 1.00 91.82 167 VAL A N 1
ATOM 1178 C CA . VAL A 1 187 ? 13.423 -1.294 -4.939 1.00 88.02 167 VAL A CA 1
ATOM 1179 C C . VAL A 1 187 ? 12.353 -2.085 -5.676 1.00 83.84 167 VAL A C 1
ATOM 1180 O O . VAL A 1 187 ? 12.273 -2.058 -6.910 1.00 86.00 167 VAL A O 1
ATOM 1184 N N . VAL A 1 188 ? 11.515 -2.806 -4.927 1.00 77.86 168 VAL A N 1
ATOM 1185 C CA . VAL A 1 188 ? 10.416 -3.541 -5.545 1.00 78.60 168 VAL A CA 1
ATOM 1186 C C . VAL A 1 188 ? 9.451 -2.574 -6.222 1.00 81.37 168 VAL A C 1
ATOM 1187 O O . VAL A 1 188 ? 8.926 -2.852 -7.307 1.00 76.99 168 VAL A O 1
ATOM 1191 N N . ALA A 1 189 ? 9.228 -1.409 -5.607 1.00 86.18 169 ALA A N 1
ATOM 1192 C CA . ALA A 1 189 ? 8.368 -0.400 -6.218 1.00 80.57 169 ALA A CA 1
ATOM 1193 C C . ALA A 1 189 ? 8.960 0.105 -7.528 1.00 89.15 169 ALA A C 1
ATOM 1194 O O . ALA A 1 189 ? 8.245 0.246 -8.529 1.00 84.94 169 ALA A O 1
ATOM 1196 N N . ARG A 1 190 ? 10.268 0.380 -7.540 1.00 83.62 170 ARG A N 1
ATOM 1197 C CA . ARG A 1 190 ? 10.925 0.790 -8.776 1.00 80.69 170 ARG A CA 1
ATOM 1198 C C . ARG A 1 190 ? 10.977 -0.349 -9.787 1.00 77.71 170 ARG A C 1
ATOM 1199 O O . ARG A 1 190 ? 10.878 -0.108 -10.996 1.00 76.69 170 ARG A O 1
ATOM 1207 N N . LEU A 1 191 ? 11.119 -1.589 -9.316 1.00 73.71 171 LEU A N 1
ATOM 1208 C CA . LEU A 1 191 ? 11.169 -2.723 -10.232 1.00 74.33 171 LEU A CA 1
ATOM 1209 C C . LEU A 1 191 ? 9.844 -2.905 -10.962 1.00 76.74 171 LEU A C 1
ATOM 1210 O O . LEU A 1 191 ? 9.828 -3.278 -12.141 1.00 77.73 171 LEU A O 1
ATOM 1215 N N . VAL A 1 192 ? 8.722 -2.648 -10.284 1.00 81.33 172 VAL A N 1
ATOM 1216 C CA . VAL A 1 192 ? 7.419 -2.790 -10.929 1.00 79.08 172 VAL A CA 1
ATOM 1217 C C . VAL A 1 192 ? 7.247 -1.739 -12.019 1.00 79.92 172 VAL A C 1
ATOM 1218 O O . VAL A 1 192 ? 6.665 -2.011 -13.078 1.00 79.32 172 VAL A O 1
ATOM 1222 N N . ASP A 1 193 ? 7.755 -0.526 -11.784 1.00 79.13 173 ASP A N 1
ATOM 1223 C CA . ASP A 1 193 ? 7.678 0.523 -12.794 1.00 76.80 173 ASP A CA 1
ATOM 1224 C C . ASP A 1 193 ? 8.572 0.238 -13.992 1.00 76.49 173 ASP A C 1
ATOM 1225 O O . ASP A 1 193 ? 8.333 0.788 -15.074 1.00 72.31 173 ASP A O 1
ATOM 1230 N N . LEU A 1 194 ? 9.595 -0.601 -13.825 1.00 74.29 174 LEU A N 1
ATOM 1231 C CA . LEU A 1 194 ? 10.459 -1.011 -14.921 1.00 68.51 174 LEU A CA 1
ATOM 1232 C C . LEU A 1 194 ? 9.903 -2.210 -15.681 1.00 69.26 174 LEU A C 1
ATOM 1233 O O . LEU A 1 194 ? 10.663 -2.896 -16.375 1.00 67.33 174 LEU A O 1
ATOM 1238 N N . SER A 1 195 ? 8.597 -2.470 -15.551 1.00 66.77 175 SER A N 1
ATOM 1239 C CA . SER A 1 195 ? 7.887 -3.529 -16.269 1.00 61.57 175 SER A CA 1
ATOM 1240 C C . SER A 1 195 ? 8.319 -4.925 -15.830 1.00 67.14 175 SER A C 1
ATOM 1241 O O . SER A 1 195 ? 8.230 -5.881 -16.605 1.00 70.30 175 SER A O 1
ATOM 1244 N N . TYR A 1 196 ? 8.779 -5.069 -14.590 1.00 60.52 176 TYR A N 1
ATOM 1245 C CA . TYR A 1 196 ? 9.039 -6.384 -14.022 1.00 68.81 176 TYR A CA 1
ATOM 1246 C C . TYR A 1 196 ? 7.745 -6.940 -13.440 1.00 71.57 176 TYR A C 1
ATOM 1247 O O . TYR A 1 196 ? 7.010 -6.226 -12.750 1.00 69.44 176 TYR A O 1
ATOM 1256 N N . THR A 1 197 ? 7.464 -8.208 -13.724 1.00 77.28 177 THR A N 1
ATOM 1257 C CA . THR A 1 197 ? 6.248 -8.859 -13.248 1.00 77.05 177 THR A CA 1
ATOM 1258 C C . THR A 1 197 ? 6.556 -9.577 -11.936 1.00 78.54 177 THR A C 1
ATOM 1259 O O . THR A 1 197 ? 7.338 -10.534 -11.909 1.00 77.84 177 THR A O 1
ATOM 1263 N N . ARG A 1 198 ? 5.948 -9.108 -10.850 1.00 85.30 178 ARG A N 1
ATOM 1264 C CA . ARG A 1 198 ? 6.125 -9.740 -9.550 1.00 74.32 178 ARG A CA 1
ATOM 1265 C C . ARG A 1 198 ? 5.507 -11.130 -9.542 1.00 75.67 178 ARG A C 1
ATOM 1266 O O . ARG A 1 198 ? 4.396 -11.339 -10.035 1.00 81.75 178 ARG A O 1
ATOM 1274 N N . VAL A 1 199 ? 6.238 -12.086 -8.978 1.00 73.70 179 VAL A N 1
ATOM 1275 C CA . VAL A 1 199 ? 5.812 -13.472 -8.886 1.00 74.43 179 VAL A CA 1
ATOM 1276 C C . VAL A 1 199 ? 6.158 -13.987 -7.494 1.00 74.27 179 VAL A C 1
ATOM 1277 O O . VAL A 1 199 ? 6.701 -13.262 -6.655 1.00 72.72 179 VAL A O 1
ATOM 1281 N N . ASP A 1 200 ? 5.831 -15.253 -7.244 1.00 72.94 180 ASP A N 1
ATOM 1282 C CA . ASP A 1 200 ? 6.229 -15.912 -6.010 1.00 76.85 180 ASP A CA 1
ATOM 1283 C C . ASP A 1 200 ? 7.427 -16.833 -6.195 1.00 78.32 180 ASP A C 1
ATOM 1284 O O . ASP A 1 200 ? 7.988 -17.304 -5.200 1.00 76.70 180 ASP A O 1
ATOM 1289 N N . MET A 1 201 ? 7.834 -17.090 -7.436 1.00 76.46 181 MET A N 1
ATOM 1290 C CA . MET A 1 201 ? 8.994 -17.929 -7.710 1.00 73.52 181 MET A CA 1
ATOM 1291 C C . MET A 1 201 ? 9.562 -17.534 -9.064 1.00 72.51 181 MET A C 1
ATOM 1292 O O . MET A 1 201 ? 8.887 -17.679 -10.088 1.00 72.99 181 MET A O 1
ATOM 1297 N N . VAL A 1 202 ? 10.799 -17.036 -9.064 1.00 72.77 182 VAL A N 1
ATOM 1298 C CA . VAL A 1 202 ? 11.427 -16.556 -10.289 1.00 69.34 182 VAL A CA 1
ATOM 1299 C C . VAL A 1 202 ? 11.666 -17.724 -11.236 1.00 74.19 182 VAL A C 1
ATOM 1300 O O . VAL A 1 202 ? 12.285 -18.730 -10.866 1.00 70.59 182 VAL A O 1
ATOM 1304 N N . GLY A 1 203 ? 11.178 -17.593 -12.468 1.00 71.22 183 GLY A N 1
ATOM 1305 C CA . GLY A 1 203 ? 11.353 -18.635 -13.459 1.00 65.76 183 GLY A CA 1
ATOM 1306 C C . GLY A 1 203 ? 11.753 -18.106 -14.820 1.00 67.70 183 GLY A C 1
ATOM 1307 O O . GLY A 1 203 ? 12.434 -18.791 -15.587 1.00 73.93 183 GLY A O 1
ATOM 1308 N N . LYS A 1 204 ? 11.337 -16.883 -15.131 1.00 70.51 184 LYS A N 1
ATOM 1309 C CA . LYS A 1 204 ? 11.625 -16.261 -16.414 1.00 71.99 184 LYS A CA 1
ATOM 1310 C C . LYS A 1 204 ? 12.283 -14.908 -16.184 1.00 71.67 184 LYS A C 1
ATOM 1311 O O . LYS A 1 204 ? 12.215 -14.336 -15.094 1.00 70.89 184 LYS A O 1
ATOM 1313 N N . ARG A 1 205 ? 12.931 -14.402 -17.229 1.00 73.75 185 ARG A N 1
ATOM 1314 C CA . ARG A 1 205 ? 13.502 -13.067 -17.170 1.00 64.53 185 ARG A CA 1
ATOM 1315 C C . ARG A 1 205 ? 12.393 -12.027 -17.093 1.00 62.90 185 ARG A C 1
ATOM 1316 O O . ARG A 1 205 ? 11.306 -12.199 -17.649 1.00 70.10 185 ARG A O 1
ATOM 1324 N N . GLY A 1 206 ? 12.675 -10.937 -16.389 1.00 66.74 186 GLY A N 1
ATOM 1325 C CA . GLY A 1 206 ? 11.655 -9.953 -16.113 1.00 68.15 186 GLY A CA 1
ATOM 1326 C C . GLY A 1 206 ? 10.797 -10.258 -14.908 1.00 73.34 186 GLY A C 1
ATOM 1327 O O . GLY A 1 206 ? 9.950 -9.431 -14.545 1.00 74.32 186 GLY A O 1
ATOM 1328 N N . GLU A 1 207 ? 10.980 -11.417 -14.282 1.00 73.86 187 GLU A N 1
ATOM 1329 C CA . GLU A 1 207 ? 10.264 -11.770 -13.069 1.00 68.83 187 GLU A CA 1
ATOM 1330 C C . GLU A 1 207 ? 11.096 -11.407 -11.845 1.00 66.39 187 GLU A C 1
ATOM 1331 O O . GLU A 1 207 ? 12.317 -11.252 -11.917 1.00 67.57 187 GLU A O 1
ATOM 1337 N N . PHE A 1 208 ? 10.418 -11.268 -10.711 1.00 61.72 188 PHE A N 1
ATOM 1338 C CA . PHE A 1 208 ? 11.115 -11.079 -9.448 1.00 65.14 188 PHE A CA 1
ATOM 1339 C C . PHE A 1 208 ? 10.201 -11.508 -8.308 1.00 73.08 188 PHE A C 1
ATOM 1340 O O . PHE A 1 208 ? 8.990 -11.285 -8.358 1.00 74.23 188 PHE A O 1
ATOM 1348 N N . ALA A 1 209 ? 10.790 -12.129 -7.290 1.00 72.89 189 ALA A N 1
ATOM 1349 C CA . ALA A 1 209 ? 10.063 -12.588 -6.118 1.00 60.52 189 ALA A CA 1
ATOM 1350 C C . ALA A 1 209 ? 10.540 -11.829 -4.890 1.00 62.79 189 ALA A C 1
ATOM 1351 O O . ALA A 1 209 ? 11.683 -11.366 -4.829 1.00 65.11 189 ALA A O 1
ATOM 1353 N N . VAL A 1 210 ? 9.653 -11.711 -3.907 1.00 70.14 190 VAL A N 1
ATOM 1354 C CA . VAL A 1 210 ? 9.919 -10.970 -2.681 1.00 69.24 190 VAL A CA 1
ATOM 1355 C C . VAL A 1 210 ? 9.775 -11.919 -1.499 1.00 66.56 190 VAL A C 1
ATOM 1356 O O . VAL A 1 210 ? 8.815 -12.696 -1.431 1.00 61.27 190 VAL A O 1
ATOM 1360 N N . ARG A 1 211 ? 10.737 -11.861 -0.579 1.00 64.15 191 ARG A N 1
ATOM 1361 C CA . ARG A 1 211 ? 10.687 -12.636 0.654 1.00 63.96 191 ARG A CA 1
ATOM 1362 C C . ARG A 1 211 ? 10.878 -11.713 1.852 1.00 71.88 191 ARG A C 1
ATOM 1363 O O . ARG A 1 211 ? 10.888 -10.487 1.704 1.00 71.70 191 ARG A O 1
ATOM 1371 N N . GLY A 1 212 ? 11.033 -12.289 3.039 1.00 73.93 192 GLY A N 1
ATOM 1372 C CA . GLY A 1 212 ? 11.368 -11.497 4.203 1.00 63.64 192 GLY A CA 1
ATOM 1373 C C . GLY A 1 212 ? 12.845 -11.173 4.235 1.00 75.93 192 GLY A C 1
ATOM 1374 O O . GLY A 1 212 ? 13.656 -11.983 4.695 1.00 88.54 192 GLY A O 1
ATOM 1375 N N . GLY A 1 213 ? 13.212 -9.998 3.733 1.00 74.05 193 GLY A N 1
ATOM 1376 C CA . GLY A 1 213 ? 14.608 -9.612 3.690 1.00 80.92 193 GLY A CA 1
ATOM 1377 C C . GLY A 1 213 ? 15.419 -10.222 2.568 1.00 77.27 193 GLY A C 1
ATOM 1378 O O . GLY A 1 213 ? 16.654 -10.133 2.599 1.00 70.93 193 GLY A O 1
ATOM 1379 N N . ILE A 1 214 ? 14.774 -10.838 1.579 1.00 71.23 194 ILE A N 1
ATOM 1380 C CA . ILE A 1 214 ? 15.462 -11.407 0.426 1.00 66.71 194 ILE A CA 1
ATOM 1381 C C . ILE A 1 214 ? 14.699 -11.015 -0.830 1.00 68.71 194 ILE A C 1
ATOM 1382 O O . ILE A 1 214 ? 13.476 -11.175 -0.897 1.00 68.80 194 ILE A O 1
ATOM 1387 N N . LEU A 1 215 ? 15.418 -10.499 -1.824 1.00 71.23 195 LEU A N 1
ATOM 1388 C CA . LEU A 1 215 ? 14.847 -10.156 -3.119 1.00 67.34 195 LEU A CA 1
ATOM 1389 C C . LEU A 1 215 ? 15.480 -11.042 -4.181 1.00 60.41 195 LEU A C 1
ATOM 1390 O O . LEU A 1 215 ? 16.709 -11.100 -4.291 1.00 68.66 195 LEU A O 1
ATOM 1395 N N . ASP A 1 216 ? 14.646 -11.744 -4.941 1.00 62.59 196 ASP A N 1
ATOM 1396 C CA . ASP A 1 216 ? 15.079 -12.537 -6.084 1.00 58.26 196 ASP A CA 1
ATOM 1397 C C . ASP A 1 216 ? 14.667 -11.813 -7.354 1.00 61.82 196 ASP A C 1
ATOM 1398 O O . ASP A 1 216 ? 13.509 -11.406 -7.486 1.00 61.89 196 ASP A O 1
ATOM 1403 N N . VAL A 1 217 ? 15.606 -11.654 -8.286 1.00 56.68 197 VAL A N 1
ATOM 1404 C CA . VAL A 1 217 ? 15.339 -10.904 -9.505 1.00 55.24 197 VAL A CA 1
ATOM 1405 C C . VAL A 1 217 ? 16.104 -11.544 -10.657 1.00 57.77 197 VAL A C 1
ATOM 1406 O O . VAL A 1 217 ? 17.157 -12.156 -10.465 1.00 61.46 197 VAL A O 1
ATOM 1410 N N . PHE A 1 218 ? 15.549 -11.419 -11.862 1.00 58.60 198 PHE A N 1
ATOM 1411 C CA . PHE A 1 218 ? 16.134 -11.985 -13.078 1.00 61.75 198 PHE A CA 1
ATOM 1412 C C . PHE A 1 218 ? 16.212 -10.871 -14.113 1.00 58.30 198 PHE A C 1
ATOM 1413 O O . PHE A 1 218 ? 15.253 -10.639 -14.864 1.00 57.33 198 PHE A O 1
ATOM 1421 N N . PRO A 1 219 ? 17.334 -10.156 -14.176 1.00 61.77 199 PRO A N 1
ATOM 1422 C CA . PRO A 1 219 ? 17.443 -9.055 -15.128 1.00 58.28 199 PRO A CA 1
ATOM 1423 C C . PRO A 1 219 ? 17.353 -9.564 -16.552 1.00 58.09 199 PRO A C 1
ATOM 1424 O O . PRO A 1 219 ? 17.793 -10.688 -16.860 1.00 58.21 199 PRO A O 1
ATOM 1428 N N . PRO A 1 220 ? 16.800 -8.760 -17.465 1.00 57.71 200 PRO A N 1
ATOM 1429 C CA . PRO A 1 220 ? 16.556 -9.246 -18.834 1.00 59.52 200 PRO A CA 1
ATOM 1430 C C . PRO A 1 220 ? 17.817 -9.507 -19.640 1.00 61.33 200 PRO A C 1
ATOM 1431 O O . PRO A 1 220 ? 17.711 -10.005 -20.770 1.00 60.12 200 PRO A O 1
ATOM 1435 N N . THR A 1 221 ? 18.995 -9.182 -19.111 1.00 63.02 201 THR A N 1
ATOM 1436 C CA . THR A 1 221 ? 20.254 -9.410 -19.802 1.00 57.33 201 THR A CA 1
ATOM 1437 C C . THR A 1 221 ? 21.163 -10.397 -19.089 1.00 64.96 201 THR A C 1
ATOM 1438 O O . THR A 1 221 ? 22.199 -10.775 -19.650 1.00 69.36 201 THR A O 1
ATOM 1442 N N . ALA A 1 222 ? 20.812 -10.822 -17.881 1.00 63.75 202 ALA A N 1
ATOM 1443 C CA . ALA A 1 222 ? 21.647 -11.725 -17.112 1.00 57.54 202 ALA A CA 1
ATOM 1444 C C . ALA A 1 222 ? 21.546 -13.148 -17.649 1.00 65.06 202 ALA A C 1
ATOM 1445 O O . ALA A 1 222 ? 20.596 -13.515 -18.348 1.00 64.80 202 ALA A O 1
ATOM 1447 N N . GLU A 1 223 ? 22.555 -13.954 -17.316 1.00 69.77 203 GLU A N 1
ATOM 1448 C CA . GLU A 1 223 ? 22.513 -15.380 -17.612 1.00 71.82 203 GLU A CA 1
ATOM 1449 C C . GLU A 1 223 ? 21.779 -16.157 -16.527 1.00 74.34 203 GLU A C 1
ATOM 1450 O O . GLU A 1 223 ? 20.972 -17.043 -16.832 1.00 81.41 203 GLU A O 1
ATOM 1456 N N . HIS A 1 224 ? 22.043 -15.834 -15.265 1.00 69.99 204 HIS A N 1
ATOM 1457 C CA . HIS A 1 224 ? 21.359 -16.425 -14.133 1.00 68.30 204 HIS A CA 1
ATOM 1458 C C . HIS A 1 224 ? 20.629 -15.343 -13.355 1.00 65.22 204 HIS A C 1
ATOM 1459 O O . HIS A 1 224 ? 21.050 -14.183 -13.359 1.00 72.13 204 HIS A O 1
ATOM 1466 N N . PRO A 1 225 ? 19.533 -15.684 -12.688 1.00 64.96 205 PRO A N 1
ATOM 1467 C CA . PRO A 1 225 ? 18.937 -14.743 -11.736 1.00 63.69 205 PRO A CA 1
ATOM 1468 C C . PRO A 1 225 ? 19.810 -14.627 -10.498 1.00 58.24 205 PRO A C 1
ATOM 1469 O O . PRO A 1 225 ? 20.555 -15.545 -10.150 1.00 63.10 205 PRO A O 1
ATOM 1473 N N . VAL A 1 226 ? 19.716 -13.481 -9.830 1.00 51.39 206 VAL A N 1
ATOM 1474 C CA . VAL A 1 226 ? 20.530 -13.198 -8.656 1.00 57.94 206 VAL A CA 1
ATOM 1475 C C . VAL A 1 226 ? 19.626 -13.032 -7.443 1.00 59.95 206 VAL A C 1
ATOM 1476 O O . VAL A 1 226 ? 18.565 -12.401 -7.521 1.00 57.70 206 VAL A O 1
ATOM 1480 N N . ARG A 1 227 ? 20.055 -13.605 -6.320 1.00 64.60 207 ARG A N 1
ATOM 1481 C CA . ARG A 1 227 ? 19.364 -13.496 -5.040 1.00 61.44 207 ARG A CA 1
ATOM 1482 C C . ARG A 1 227 ? 20.121 -12.493 -4.174 1.00 62.15 207 ARG A C 1
ATOM 1483 O O . ARG A 1 227 ? 21.275 -12.732 -3.804 1.00 65.96 207 ARG A O 1
ATOM 1491 N N . VAL A 1 228 ? 19.487 -11.363 -3.866 1.00 57.75 208 VAL A N 1
ATOM 1492 C CA . VAL A 1 228 ? 20.103 -10.324 -3.045 1.00 70.34 208 VAL A CA 1
ATOM 1493 C C . VAL A 1 228 ? 19.472 -10.362 -1.658 1.00 71.14 208 VAL A C 1
ATOM 1494 O O . VAL A 1 228 ? 18.243 -10.390 -1.522 1.00 70.35 208 VAL A O 1
ATOM 1498 N N . GLU A 1 229 ? 20.316 -10.388 -0.633 1.00 71.60 209 GLU A N 1
ATOM 1499 C CA . GLU A 1 229 ? 19.873 -10.405 0.751 1.00 75.19 209 GLU A CA 1
ATOM 1500 C C . GLU A 1 229 ? 20.038 -9.022 1.364 1.00 81.64 209 GLU A C 1
ATOM 1501 O O . GLU A 1 229 ? 21.054 -8.352 1.152 1.00 84.34 209 GLU A O 1
ATOM 1507 N N . PHE A 1 230 ? 19.035 -8.601 2.124 1.00 77.77 210 PHE A N 1
ATOM 1508 C CA . PHE A 1 230 ? 19.038 -7.304 2.781 1.00 80.75 210 PHE A CA 1
ATOM 1509 C C . PHE A 1 230 ? 19.167 -7.494 4.286 1.00 86.18 210 PHE A C 1
ATOM 1510 O O . PHE A 1 230 ? 18.622 -8.449 4.850 1.00 82.14 210 PHE A O 1
ATOM 1518 N N . TRP A 1 231 ? 19.902 -6.588 4.932 1.00 96.48 211 TRP A N 1
ATOM 1519 C CA . TRP A 1 231 ? 19.980 -6.516 6.392 1.00 99.04 211 TRP A CA 1
ATOM 1520 C C . TRP A 1 231 ? 19.674 -5.072 6.780 1.00 95.87 211 TRP A C 1
ATOM 1521 O O . TRP A 1 231 ? 20.575 -4.231 6.851 1.00 93.41 211 TRP A O 1
ATOM 1532 N N . GLY A 1 232 ? 18.400 -4.792 7.035 1.00 86.30 212 GLY A N 1
ATOM 1533 C CA . GLY A 1 232 ? 17.967 -3.432 7.270 1.00 95.40 212 GLY A CA 1
ATOM 1534 C C . GLY A 1 232 ? 17.744 -2.692 5.968 1.00 103.78 212 GLY A C 1
ATOM 1535 O O . GLY A 1 232 ? 16.898 -3.087 5.159 1.00 102.92 212 GLY A O 1
ATOM 1536 N N . ASP A 1 233 ? 18.500 -1.619 5.748 1.00 102.94 213 ASP A N 1
ATOM 1537 C CA . ASP A 1 233 ? 18.430 -0.851 4.512 1.00 100.52 213 ASP A CA 1
ATOM 1538 C C . ASP A 1 233 ? 19.712 -0.978 3.693 1.00 96.77 213 ASP A C 1
ATOM 1539 O O . ASP A 1 233 ? 20.109 -0.038 3.003 1.00 101.56 213 ASP A O 1
ATOM 1544 N N . GLU A 1 234 ? 20.364 -2.136 3.754 1.00 90.37 214 GLU A N 1
ATOM 1545 C CA . GLU A 1 234 ? 21.646 -2.339 3.099 1.00 92.50 214 GLU A CA 1
ATOM 1546 C C . GLU A 1 234 ? 21.715 -3.760 2.561 1.00 91.35 214 GLU A C 1
ATOM 1547 O O . GLU A 1 234 ? 21.202 -4.692 3.187 1.00 91.12 214 GLU A O 1
ATOM 1553 N N . ILE A 1 235 ? 22.340 -3.918 1.396 1.00 85.97 215 ILE A N 1
ATOM 1554 C CA . ILE A 1 235 ? 22.514 -5.236 0.792 1.00 85.21 215 ILE A CA 1
ATOM 1555 C C . ILE A 1 235 ? 23.677 -5.939 1.485 1.00 85.21 215 ILE A C 1
ATOM 1556 O O . ILE A 1 235 ? 24.806 -5.438 1.493 1.00 80.96 215 ILE A O 1
ATOM 1561 N N . SER A 1 236 ? 23.399 -7.104 2.067 1.00 81.89 216 SER A N 1
ATOM 1562 C CA . SER A 1 236 ? 24.404 -7.852 2.810 1.00 81.06 216 SER A CA 1
ATOM 1563 C C . SER A 1 236 ? 25.108 -8.899 1.961 1.00 83.99 216 SER A C 1
ATOM 1564 O O . SER A 1 236 ? 26.293 -9.174 2.186 1.00 78.51 216 SER A O 1
ATOM 1567 N N . GLU A 1 237 ? 24.409 -9.494 0.998 1.00 83.66 217 GLU A N 1
ATOM 1568 C CA . GLU A 1 237 ? 24.998 -10.527 0.163 1.00 82.78 217 GLU A CA 1
ATOM 1569 C C . GLU A 1 237 ? 24.277 -10.563 -1.177 1.00 80.05 217 GLU A C 1
ATOM 1570 O O . GLU A 1 237 ? 23.098 -10.212 -1.278 1.00 74.71 217 GLU A O 1
ATOM 1576 N N . MET A 1 238 ? 25.007 -10.978 -2.209 1.00 76.02 218 MET A N 1
ATOM 1577 C CA . MET A 1 238 ? 24.447 -11.196 -3.534 1.00 71.59 218 MET A CA 1
ATOM 1578 C C . MET A 1 238 ? 25.000 -12.505 -4.071 1.00 74.84 218 MET A C 1
ATOM 1579 O O . MET A 1 238 ? 26.213 -12.731 -4.032 1.00 79.67 218 MET A O 1
ATOM 1584 N N . ARG A 1 239 ? 24.114 -13.366 -4.562 1.00 66.54 219 ARG A N 1
ATOM 1585 C CA . ARG A 1 239 ? 24.535 -14.636 -5.127 1.00 65.37 219 ARG A CA 1
ATOM 1586 C C . ARG A 1 239 ? 23.537 -15.062 -6.190 1.00 64.68 219 ARG A C 1
ATOM 1587 O O . ARG A 1 239 ? 22.338 -14.794 -6.080 1.00 70.45 219 ARG A O 1
ATOM 1595 N N . ALA A 1 240 ? 24.046 -15.713 -7.226 1.00 59.82 220 ALA A N 1
ATOM 1596 C CA . ALA A 1 240 ? 23.210 -16.179 -8.317 1.00 63.22 220 ALA A CA 1
ATOM 1597 C C . ALA A 1 240 ? 22.673 -17.568 -8.005 1.00 63.17 220 ALA A C 1
ATOM 1598 O O . ALA A 1 240 ? 23.299 -18.349 -7.284 1.00 61.73 220 ALA A O 1
ATOM 1600 N N . PHE A 1 241 ? 21.498 -17.871 -8.552 1.00 59.14 221 PHE A N 1
ATOM 1601 C CA . PHE A 1 241 ? 20.862 -19.159 -8.326 1.00 64.28 221 PHE A CA 1
ATOM 1602 C C . PHE A 1 241 ? 20.310 -19.689 -9.641 1.00 64.44 221 PHE A C 1
ATOM 1603 O O . PHE A 1 241 ? 20.182 -18.959 -10.626 1.00 65.57 221 PHE A O 1
ATOM 1611 N N . ALA A 1 242 ? 19.993 -20.980 -9.645 1.00 67.36 222 ALA A N 1
ATOM 1612 C CA . ALA A 1 242 ? 19.449 -21.660 -10.810 1.00 66.80 222 ALA A CA 1
ATOM 1613 C C . ALA A 1 242 ? 17.928 -21.693 -10.741 1.00 70.03 222 ALA A C 1
ATOM 1614 O O . ALA A 1 242 ? 17.339 -21.734 -9.660 1.00 74.83 222 ALA A O 1
ATOM 1616 N N . ILE A 1 243 ? 17.294 -21.683 -11.914 1.00 71.52 223 ILE A N 1
ATOM 1617 C CA . ILE A 1 243 ? 15.836 -21.644 -11.970 1.00 74.99 223 ILE A CA 1
ATOM 1618 C C . ILE A 1 243 ? 15.239 -22.973 -11.513 1.00 81.94 223 ILE A C 1
ATOM 1619 O O . ILE A 1 243 ? 14.190 -23.005 -10.856 1.00 80.57 223 ILE A O 1
ATOM 1624 N N . ALA A 1 244 ? 15.899 -24.085 -11.841 1.00 80.33 224 ALA A N 1
ATOM 1625 C CA . ALA A 1 244 ? 15.379 -25.414 -11.537 1.00 76.60 224 ALA A CA 1
ATOM 1626 C C . ALA A 1 244 ? 15.258 -25.651 -10.035 1.00 82.98 224 ALA A C 1
ATOM 1627 O O . ALA A 1 244 ? 14.149 -25.668 -9.492 1.00 84.14 224 ALA A O 1
ATOM 1629 N N . ASP A 1 245 ? 16.388 -25.838 -9.354 1.00 80.94 225 ASP A N 1
ATOM 1630 C CA . ASP A 1 245 ? 16.373 -26.140 -7.928 1.00 71.35 225 ASP A CA 1
ATOM 1631 C C . ASP A 1 245 ? 16.224 -24.900 -7.052 1.00 76.90 225 ASP A C 1
ATOM 1632 O O . ASP A 1 245 ? 16.158 -25.036 -5.825 1.00 78.42 225 ASP A O 1
ATOM 1637 N N . GLN A 1 246 ? 16.189 -23.706 -7.645 1.00 74.95 226 GLN A N 1
ATOM 1638 C CA . GLN A 1 246 ? 16.003 -22.437 -6.946 1.00 67.40 226 GLN A CA 1
ATOM 1639 C C . GLN A 1 246 ? 17.089 -22.157 -5.913 1.00 67.07 226 GLN A C 1
ATOM 1640 O O . GLN A 1 246 ? 16.915 -21.277 -5.060 1.00 57.99 226 GLN A O 1
ATOM 1646 N N . ARG A 1 247 ? 18.207 -22.873 -5.965 1.00 74.69 227 ARG A N 1
ATOM 1647 C CA . ARG A 1 247 ? 19.264 -22.739 -4.976 1.00 70.35 227 ARG A CA 1
ATOM 1648 C C . ARG A 1 247 ? 20.482 -22.059 -5.587 1.00 67.38 227 ARG A C 1
ATOM 1649 O O . ARG A 1 247 ? 20.655 -22.023 -6.807 1.00 72.52 227 ARG A O 1
ATOM 1657 N N . SER A 1 248 ? 21.334 -21.532 -4.711 1.00 68.71 228 SER A N 1
ATOM 1658 C CA . SER A 1 248 ? 22.421 -20.661 -5.134 1.00 71.44 228 SER A CA 1
ATOM 1659 C C . SER A 1 248 ? 23.464 -21.416 -5.954 1.00 72.91 228 SER A C 1
ATOM 1660 O O . SER A 1 248 ? 23.604 -22.639 -5.875 1.00 74.42 228 SER A O 1
ATOM 1663 N N . ILE A 1 249 ? 24.193 -20.657 -6.761 1.00 77.75 229 ILE A N 1
ATOM 1664 C CA . ILE A 1 249 ? 25.341 -21.148 -7.508 1.00 83.26 229 ILE A CA 1
ATOM 1665 C C . ILE A 1 249 ? 26.574 -20.401 -7.013 1.00 86.37 229 ILE A C 1
ATOM 1666 O O . ILE A 1 249 ? 26.810 -19.253 -7.390 1.00 87.87 229 ILE A O 1
ATOM 1671 N N . PRO A 1 250 ? 27.377 -21.017 -6.140 1.00 90.21 230 PRO A N 1
ATOM 1672 C CA . PRO A 1 250 ? 28.522 -20.292 -5.570 1.00 91.50 230 PRO A CA 1
ATOM 1673 C C . PRO A 1 250 ? 29.713 -20.181 -6.505 1.00 94.66 230 PRO A C 1
ATOM 1674 O O . PRO A 1 250 ? 30.554 -19.296 -6.293 1.00 94.81 230 PRO A O 1
ATOM 1678 N N . GLU A 1 251 ? 29.810 -21.028 -7.531 1.00 93.04 231 GLU A N 1
ATOM 1679 C CA . GLU A 1 251 ? 30.960 -21.002 -8.427 1.00 97.81 231 GLU A CA 1
ATOM 1680 C C . GLU A 1 251 ? 30.886 -19.895 -9.471 1.00 98.48 231 GLU A C 1
ATOM 1681 O O . GLU A 1 251 ? 31.791 -19.798 -10.308 1.00 102.36 231 GLU A O 1
ATOM 1687 N N . VAL A 1 252 ? 29.852 -19.065 -9.454 1.00 92.80 232 VAL A N 1
ATOM 1688 C CA . VAL A 1 252 ? 29.774 -17.894 -10.321 1.00 95.78 232 VAL A CA 1
ATOM 1689 C C . VAL A 1 252 ? 29.857 -16.652 -9.439 1.00 95.59 232 VAL A C 1
ATOM 1690 O O . VAL A 1 252 ? 29.010 -16.468 -8.554 1.00 91.43 232 VAL A O 1
ATOM 1694 N N . PRO A 1 253 ? 30.858 -15.795 -9.620 1.00 96.03 233 PRO A N 1
ATOM 1695 C CA . PRO A 1 253 ? 30.923 -14.571 -8.815 1.00 95.30 233 PRO A CA 1
ATOM 1696 C C . PRO A 1 253 ? 29.872 -13.576 -9.276 1.00 94.91 233 PRO A C 1
ATOM 1697 O O . PRO A 1 253 ? 29.588 -13.453 -10.470 1.00 99.97 233 PRO A O 1
ATOM 1701 N N . VAL A 1 254 ? 29.288 -12.866 -8.321 1.00 95.07 234 VAL A N 1
ATOM 1702 C CA . VAL A 1 254 ? 28.229 -11.909 -8.609 1.00 90.41 234 VAL A CA 1
ATOM 1703 C C . VAL A 1 254 ? 28.781 -10.517 -8.330 1.00 85.52 234 VAL A C 1
ATOM 1704 O O . VAL A 1 254 ? 28.904 -10.103 -7.171 1.00 86.99 234 VAL A O 1
ATOM 1708 N N . GLN A 1 255 ? 29.123 -9.793 -9.396 1.00 85.27 235 GLN A N 1
ATOM 1709 C CA . GLN A 1 255 ? 29.477 -8.383 -9.285 1.00 89.61 235 GLN A CA 1
ATOM 1710 C C . GLN A 1 255 ? 28.217 -7.528 -9.253 1.00 93.68 235 GLN A C 1
ATOM 1711 O O . GLN A 1 255 ? 27.128 -8.018 -8.935 1.00 92.55 235 GLN A O 1
ATOM 1713 N N . THR A 1 256 ? 28.358 -6.251 -9.598 1.00 88.17 236 THR A N 1
ATOM 1714 C CA . THR A 1 256 ? 27.206 -5.366 -9.666 1.00 76.88 236 THR A CA 1
ATOM 1715 C C . THR A 1 256 ? 26.260 -5.813 -10.775 1.00 75.72 236 THR A C 1
ATOM 1716 O O . THR A 1 256 ? 26.680 -6.019 -11.918 1.00 78.00 236 THR A O 1
ATOM 1720 N N . VAL A 1 257 ? 24.980 -5.971 -10.438 1.00 67.89 237 VAL A N 1
ATOM 1721 C CA . VAL A 1 257 ? 23.957 -6.287 -11.429 1.00 67.87 237 VAL A CA 1
ATOM 1722 C C . VAL A 1 257 ? 23.169 -5.024 -11.740 1.00 61.05 237 VAL A C 1
ATOM 1723 O O . VAL A 1 257 ? 22.812 -4.254 -10.839 1.00 60.35 237 VAL A O 1
ATOM 1727 N N . VAL A 1 258 ? 22.907 -4.805 -13.020 1.00 63.91 238 VAL A N 1
ATOM 1728 C CA . VAL A 1 258 ? 22.153 -3.651 -13.485 1.00 59.76 238 VAL A CA 1
ATOM 1729 C C . VAL A 1 258 ? 20.839 -4.166 -14.049 1.00 60.32 238 VAL A C 1
ATOM 1730 O O . VAL A 1 258 ? 20.813 -4.803 -15.109 1.00 64.67 238 VAL A O 1
ATOM 1734 N N . ALA A 1 259 ? 19.747 -3.896 -13.335 1.00 57.53 239 ALA A N 1
ATOM 1735 C CA . ALA A 1 259 ? 18.409 -4.292 -13.770 1.00 57.55 239 ALA A CA 1
ATOM 1736 C C . ALA A 1 259 ? 17.827 -3.162 -14.611 1.00 57.89 239 ALA A C 1
ATOM 1737 O O . ALA A 1 259 ? 17.224 -2.220 -14.097 1.00 64.23 239 ALA A O 1
ATOM 1739 N N . VAL A 1 260 ? 18.016 -3.252 -15.923 1.00 49.53 240 VAL A N 1
ATOM 1740 C CA . VAL A 1 260 ? 17.444 -2.276 -16.847 1.00 57.64 240 VAL A CA 1
ATOM 1741 C C . VAL A 1 260 ? 15.951 -2.567 -16.988 1.00 62.16 240 VAL A C 1
ATOM 1742 O O . VAL A 1 260 ? 15.500 -3.661 -16.616 1.00 61.64 240 VAL A O 1
ATOM 1746 N N . PRO A 1 261 ? 15.144 -1.629 -17.483 1.00 62.10 241 PRO A N 1
ATOM 1747 C CA . PRO A 1 261 ? 13.710 -1.904 -17.636 1.00 61.95 241 PRO A CA 1
ATOM 1748 C C . PRO A 1 261 ? 13.443 -3.040 -18.613 1.00 59.71 241 PRO A C 1
ATOM 1749 O O . PRO A 1 261 ? 14.278 -3.393 -19.448 1.00 56.42 241 PRO A O 1
ATOM 1753 N N . CYS A 1 262 ? 12.246 -3.621 -18.489 1.00 67.45 242 CYS A N 1
ATOM 1754 C CA . CYS A 1 262 ? 11.824 -4.745 -19.315 1.00 66.16 242 CYS A CA 1
ATOM 1755 C C . CYS A 1 262 ? 10.953 -4.329 -20.490 1.00 67.36 242 CYS A C 1
ATOM 1756 O O . CYS A 1 262 ? 10.713 -5.148 -21.384 1.00 68.98 242 CYS A O 1
ATOM 1759 N N . ARG A 1 263 ? 10.470 -3.092 -20.504 1.00 61.11 243 ARG A N 1
ATOM 1760 C CA . ARG A 1 263 ? 9.739 -2.533 -21.629 1.00 61.64 243 ARG A CA 1
ATOM 1761 C C . ARG A 1 263 ? 10.297 -1.151 -21.916 1.00 64.02 243 ARG A C 1
ATOM 1762 O O . ARG A 1 263 ? 10.684 -0.429 -20.994 1.00 63.22 243 ARG A O 1
ATOM 1770 N N . GLU A 1 264 ? 10.340 -0.781 -23.193 1.00 65.51 244 GLU A N 1
ATOM 1771 C CA . GLU A 1 264 ? 10.918 0.506 -23.560 1.00 65.66 244 GLU A CA 1
ATOM 1772 C C . GLU A 1 264 ? 9.991 1.647 -23.146 1.00 70.55 244 GLU A C 1
ATOM 1773 O O . GLU A 1 264 ? 9.443 2.361 -23.995 1.00 70.30 244 GLU A O 1
ATOM 1779 N N . LEU A 1 265 ? 9.830 1.819 -21.833 1.00 63.28 245 LEU A N 1
ATOM 1780 C CA . LEU A 1 265 ? 8.993 2.842 -21.216 1.00 65.33 245 LEU A CA 1
ATOM 1781 C C . LEU A 1 265 ? 9.193 2.799 -19.713 1.00 70.55 245 LEU A C 1
ATOM 1782 O O . LEU A 1 265 ? 9.790 1.866 -19.169 1.00 76.05 245 LEU A O 1
ATOM 1787 N N . LEU A 1 266 ? 8.659 3.813 -19.049 1.00 67.67 246 LEU A N 1
ATOM 1788 C CA . LEU A 1 266 ? 8.616 3.861 -17.598 1.00 68.72 246 LEU A CA 1
ATOM 1789 C C . LEU A 1 266 ? 7.175 4.081 -17.165 1.00 72.16 246 LEU A C 1
ATOM 1790 O O . LEU A 1 266 ? 6.486 4.955 -17.704 1.00 70.90 246 LEU A O 1
ATOM 1795 N N . MET A 1 267 ? 6.720 3.284 -16.202 1.00 69.42 247 MET A N 1
ATOM 1796 C CA . MET A 1 267 ? 5.371 3.435 -15.659 1.00 74.41 247 MET A CA 1
ATOM 1797 C C . MET A 1 267 ? 5.346 4.654 -14.742 1.00 73.82 247 MET A C 1
ATOM 1798 O O . MET A 1 267 ? 5.720 4.578 -13.570 1.00 79.54 247 MET A O 1
ATOM 1803 N N . THR A 1 268 ? 4.902 5.783 -15.278 1.00 74.71 248 THR A N 1
ATOM 1804 C CA . THR A 1 268 ? 4.831 7.030 -14.533 1.00 76.77 248 THR A CA 1
ATOM 1805 C C . THR A 1 268 ? 3.386 7.349 -14.169 1.00 77.15 248 THR A C 1
ATOM 1806 O O . THR A 1 268 ? 2.440 6.799 -14.734 1.00 79.21 248 THR A O 1
ATOM 1810 N N . ASP A 1 269 ? 3.223 8.250 -13.200 1.00 81.32 249 ASP A N 1
ATOM 1811 C CA . ASP A 1 269 ? 1.881 8.705 -12.864 1.00 76.22 249 ASP A CA 1
ATOM 1812 C C . ASP A 1 269 ? 1.256 9.505 -13.996 1.00 73.31 249 ASP A C 1
ATOM 1813 O O . ASP A 1 269 ? 0.030 9.635 -14.043 1.00 77.90 249 ASP A O 1
ATOM 1818 N N . ASP A 1 270 ? 2.070 10.031 -14.914 1.00 71.53 250 ASP A N 1
ATOM 1819 C CA . ASP A 1 270 ? 1.524 10.726 -16.074 1.00 73.71 250 ASP A CA 1
ATOM 1820 C C . ASP A 1 270 ? 0.930 9.743 -17.079 1.00 84.91 250 ASP A C 1
ATOM 1821 O O . ASP A 1 270 ? -0.126 10.014 -17.664 1.00 88.64 250 ASP A O 1
ATOM 1826 N N . VAL A 1 271 ? 1.585 8.598 -17.296 1.00 76.85 251 VAL A N 1
ATOM 1827 C CA . VAL A 1 271 ? 1.024 7.622 -18.225 1.00 79.67 251 VAL A CA 1
ATOM 1828 C C . VAL A 1 271 ? -0.180 6.916 -17.619 1.00 78.13 251 VAL A C 1
ATOM 1829 O O . VAL A 1 271 ? -1.022 6.395 -18.359 1.00 82.28 251 VAL A O 1
ATOM 1833 N N . ARG A 1 272 ? -0.292 6.884 -16.288 1.00 76.83 252 ARG A N 1
ATOM 1834 C CA . ARG A 1 272 ? -1.519 6.388 -15.669 1.00 78.87 252 ARG A CA 1
ATOM 1835 C C . ARG A 1 272 ? -2.664 7.375 -15.869 1.00 84.10 252 ARG A C 1
ATOM 1836 O O . ARG A 1 272 ? -3.803 6.975 -16.126 1.00 76.62 252 ARG A O 1
ATOM 1844 N N . GLU A 1 273 ? -2.370 8.671 -15.751 1.00 79.17 253 GLU A N 1
ATOM 1845 C CA . GLU A 1 273 ? -3.379 9.697 -15.976 1.00 82.36 253 GLU A CA 1
ATOM 1846 C C . GLU A 1 273 ? -3.819 9.702 -17.432 1.00 83.66 253 GLU A C 1
ATOM 1847 O O . GLU A 1 273 ? -5.019 9.746 -17.736 1.00 85.42 253 GLU A O 1
ATOM 1853 N N . ARG A 1 274 ? -2.853 9.676 -18.351 1.00 77.99 254 ARG A N 1
ATOM 1854 C CA . ARG A 1 274 ? -3.186 9.654 -19.769 1.00 78.43 254 ARG A CA 1
ATOM 1855 C C . ARG A 1 274 ? -3.896 8.365 -20.156 1.00 79.46 254 ARG A C 1
ATOM 1856 O O . ARG A 1 274 ? -4.721 8.366 -21.074 1.00 74.28 254 ARG A O 1
ATOM 1864 N N . ALA A 1 275 ? -3.585 7.257 -19.482 1.00 83.04 255 ALA A N 1
ATOM 1865 C CA . ALA A 1 275 ? -4.389 6.055 -19.655 1.00 85.00 255 ALA A CA 1
ATOM 1866 C C . ALA A 1 275 ? -5.826 6.314 -19.231 1.00 84.13 255 ALA A C 1
ATOM 1867 O O . ALA A 1 275 ? -6.765 6.024 -19.978 1.00 80.77 255 ALA A O 1
ATOM 1869 N N . ALA A 1 276 ? -6.010 6.896 -18.040 1.00 90.95 256 ALA A N 1
ATOM 1870 C CA . ALA A 1 276 ? -7.351 7.135 -17.511 1.00 87.45 256 ALA A CA 1
ATOM 1871 C C . ALA A 1 276 ? -8.121 8.124 -18.380 1.00 85.62 256 ALA A C 1
ATOM 1872 O O . ALA A 1 276 ? -9.306 7.920 -18.670 1.00 82.55 256 ALA A O 1
ATOM 1874 N N . ALA A 1 277 ? -7.467 9.213 -18.791 1.00 84.23 257 ALA A N 1
ATOM 1875 C CA . ALA A 1 277 ? -8.077 10.112 -19.764 1.00 82.14 257 ALA A CA 1
ATOM 1876 C C . ALA A 1 277 ? -8.419 9.362 -21.045 1.00 88.96 257 ALA A C 1
ATOM 1877 O O . ALA A 1 277 ? -9.518 9.517 -21.595 1.00 89.73 257 ALA A O 1
ATOM 1879 N N . LEU A 1 278 ? -7.493 8.528 -21.525 1.00 96.09 258 LEU A N 1
ATOM 1880 C CA . LEU A 1 278 ? -7.801 7.639 -22.635 1.00 93.23 258 LEU A CA 1
ATOM 1881 C C . LEU A 1 278 ? -8.789 6.553 -22.240 1.00 90.53 258 LEU A C 1
ATOM 1882 O O . LEU A 1 278 ? -9.440 5.989 -23.121 1.00 91.47 258 LEU A O 1
ATOM 1887 N N . ALA A 1 279 ? -8.908 6.239 -20.944 1.00 93.09 259 ALA A N 1
ATOM 1888 C CA . ALA A 1 279 ? -9.836 5.202 -20.501 1.00 90.02 259 ALA A CA 1
ATOM 1889 C C . ALA A 1 279 ? -11.264 5.714 -20.408 1.00 95.00 259 ALA A C 1
ATOM 1890 O O . ALA A 1 279 ? -12.207 4.922 -20.510 1.00 94.06 259 ALA A O 1
ATOM 1892 N N . ALA A 1 280 ? -11.449 7.018 -20.200 1.00 103.01 260 ALA A N 1
ATOM 1893 C CA . ALA A 1 280 ? -12.783 7.599 -20.287 1.00 97.87 260 ALA A CA 1
ATOM 1894 C C . ALA A 1 280 ? -13.424 7.236 -21.619 1.00 102.66 260 ALA A C 1
ATOM 1895 O O . ALA A 1 280 ? -14.465 6.568 -21.672 1.00 106.33 260 ALA A O 1
ATOM 1897 N N . GLU A 1 281 ? -12.795 7.670 -22.709 1.00 102.28 261 GLU A N 1
ATOM 1898 C CA . GLU A 1 281 ? -13.000 7.044 -24.008 1.00 106.44 261 GLU A CA 1
ATOM 1899 C C . GLU A 1 281 ? -12.725 5.543 -23.906 1.00 106.04 261 GLU A C 1
ATOM 1900 O O . GLU A 1 281 ? -11.800 5.108 -23.219 1.00 105.40 261 GLU A O 1
ATOM 1906 N N . HIS A 1 282 ? -13.546 4.748 -24.580 1.00 103.75 262 HIS A N 1
ATOM 1907 C CA . HIS A 1 282 ? -13.515 3.291 -24.480 1.00 107.30 262 HIS A CA 1
ATOM 1908 C C . HIS A 1 282 ? -13.516 2.810 -23.022 1.00 108.98 262 HIS A C 1
ATOM 1909 O O . HIS A 1 282 ? -12.562 2.163 -22.580 1.00 101.49 262 HIS A O 1
ATOM 1916 N N . PRO A 1 283 ? -14.583 3.110 -22.232 1.00 110.51 263 PRO A N 1
ATOM 1917 C CA . PRO A 1 283 ? -14.542 2.766 -20.798 1.00 109.73 263 PRO A CA 1
ATOM 1918 C C . PRO A 1 283 ? -14.546 1.267 -20.536 1.00 114.89 263 PRO A C 1
ATOM 1919 O O . PRO A 1 283 ? -13.498 0.693 -20.214 1.00 118.02 263 PRO A O 1
ATOM 1923 N N . THR A 1 284 ? -15.703 0.623 -20.697 1.00 109.21 264 THR A N 1
ATOM 1924 C CA . THR A 1 284 ? -15.883 -0.814 -20.480 1.00 113.96 264 THR A CA 1
ATOM 1925 C C . THR A 1 284 ? -15.302 -1.242 -19.128 1.00 119.12 264 THR A C 1
ATOM 1926 O O . THR A 1 284 ? -14.310 -1.968 -19.029 1.00 118.79 264 THR A O 1
ATOM 1928 N N . THR A 1 285 ? -15.970 -0.760 -18.078 1.00 121.23 265 THR A N 1
ATOM 1929 C CA . THR A 1 285 ? -15.541 -1.043 -16.712 1.00 125.90 265 THR A CA 1
ATOM 1930 C C . THR A 1 285 ? -15.716 -2.521 -16.374 1.00 127.48 265 THR A C 1
ATOM 1931 O O . THR A 1 285 ? -14.853 -3.130 -15.728 1.00 125.99 265 THR A O 1
ATOM 1935 N N . GLU A 1 286 ? -16.807 -3.113 -16.837 1.00 125.59 266 GLU A N 1
ATOM 1936 C CA . GLU A 1 286 ? -17.237 -4.458 -16.490 1.00 120.51 266 GLU A CA 1
ATOM 1937 C C . GLU A 1 286 ? -16.975 -5.425 -17.640 1.00 125.46 266 GLU A C 1
ATOM 1938 O O . GLU A 1 286 ? -16.686 -5.023 -18.772 1.00 127.00 266 GLU A O 1
ATOM 1944 N N . ASN A 1 287 ? -17.094 -6.718 -17.331 1.00 127.69 267 ASN A N 1
ATOM 1945 C CA . ASN A 1 287 ? -16.972 -7.797 -18.316 1.00 128.99 267 ASN A CA 1
ATOM 1946 C C . ASN A 1 287 ? -15.721 -7.625 -19.174 1.00 129.03 267 ASN A C 1
ATOM 1947 O O . ASN A 1 287 ? -15.761 -7.705 -20.405 1.00 124.58 267 ASN A O 1
ATOM 1952 N N . THR A 1 288 ? -14.596 -7.372 -18.505 1.00 131.25 268 THR A N 1
ATOM 1953 C CA . THR A 1 288 ? -13.342 -7.082 -19.190 1.00 124.48 268 THR A CA 1
ATOM 1954 C C . THR A 1 288 ? -12.923 -8.229 -20.102 1.00 118.20 268 THR A C 1
ATOM 1955 O O . THR A 1 288 ? -12.414 -9.253 -19.632 1.00 120.12 268 THR A O 1
ATOM 1959 N N . VAL A 1 289 ? -13.152 -8.074 -21.399 1.00 111.47 269 VAL A N 1
ATOM 1960 C CA . VAL A 1 289 ? -12.607 -9.030 -22.368 1.00 107.69 269 VAL A CA 1
ATOM 1961 C C . VAL A 1 289 ? -11.086 -8.912 -22.368 1.00 108.30 269 VAL A C 1
ATOM 1962 O O . VAL A 1 289 ? -10.557 -7.787 -22.430 1.00 105.17 269 VAL A O 1
ATOM 1964 N N . PRO A 1 290 ? -10.346 -10.024 -22.313 1.00 104.25 270 PRO A N 1
ATOM 1965 C CA . PRO A 1 290 ? -8.907 -9.930 -22.002 1.00 103.76 270 PRO A CA 1
ATOM 1966 C C . PRO A 1 290 ? -8.088 -9.159 -23.026 1.00 102.78 270 PRO A C 1
ATOM 1967 O O . PRO A 1 290 ? -7.219 -8.366 -22.640 1.00 93.02 270 PRO A O 1
ATOM 1971 N N . GLY A 1 291 ? -8.338 -9.358 -24.317 1.00 94.59 271 GLY A N 1
ATOM 1972 C CA . GLY A 1 291 ? -7.472 -8.837 -25.353 1.00 86.64 271 GLY A CA 1
ATOM 1973 C C . GLY A 1 291 ? -7.910 -7.564 -26.044 1.00 96.34 271 GLY A C 1
ATOM 1974 O O . GLY A 1 291 ? -7.301 -7.191 -27.054 1.00 98.62 271 GLY A O 1
ATOM 1975 N N . THR A 1 292 ? -8.931 -6.879 -25.543 1.00 99.20 272 THR A N 1
ATOM 1976 C CA . THR A 1 292 ? -9.411 -5.662 -26.179 1.00 90.57 272 THR A CA 1
ATOM 1977 C C . THR A 1 292 ? -8.869 -4.426 -25.464 1.00 86.11 272 THR A C 1
ATOM 1978 O O . THR A 1 292 ? -8.382 -4.488 -24.332 1.00 82.68 272 THR A O 1
ATOM 1982 N N . VAL A 1 293 ? -8.989 -3.285 -26.150 1.00 79.74 273 VAL A N 1
ATOM 1983 C CA . VAL A 1 293 ? -8.321 -2.063 -25.687 1.00 73.85 273 VAL A CA 1
ATOM 1984 C C . VAL A 1 293 ? -8.742 -1.646 -24.285 1.00 84.57 273 VAL A C 1
ATOM 1985 O O . VAL A 1 293 ? -7.873 -1.227 -23.506 1.00 85.73 273 VAL A O 1
ATOM 1989 N N . PRO A 1 294 ? -10.025 -1.701 -23.891 1.00 87.85 274 PRO A N 1
ATOM 1990 C CA . PRO A 1 294 ? -10.367 -1.283 -22.519 1.00 78.41 274 PRO A CA 1
ATOM 1991 C C . PRO A 1 294 ? -9.637 -2.056 -21.434 1.00 84.78 274 PRO A C 1
ATOM 1992 O O . PRO A 1 294 ? -9.159 -1.443 -20.470 1.00 85.73 274 PRO A O 1
ATOM 1996 N N . ASP A 1 295 ? -9.541 -3.384 -21.551 1.00 86.11 275 ASP A N 1
ATOM 1997 C CA . ASP A 1 295 ? -8.780 -4.146 -20.564 1.00 87.91 275 ASP A CA 1
ATOM 1998 C C . ASP A 1 295 ? -7.329 -3.690 -20.519 1.00 85.81 275 ASP A C 1
ATOM 1999 O O . ASP A 1 295 ? -6.701 -3.713 -19.455 1.00 86.48 275 ASP A O 1
ATOM 2004 N N . MET A 1 296 ? -6.789 -3.264 -21.661 1.00 82.49 276 MET A N 1
ATOM 2005 C CA . MET A 1 296 ? -5.452 -2.685 -21.687 1.00 78.77 276 MET A CA 1
ATOM 2006 C C . MET A 1 296 ? -5.427 -1.339 -20.971 1.00 76.72 276 MET A C 1
ATOM 2007 O O . MET A 1 296 ? -4.588 -1.109 -20.092 1.00 73.93 276 MET A O 1
ATOM 2012 N N . LEU A 1 297 ? -6.361 -0.445 -21.313 1.00 76.83 277 LEU A N 1
ATOM 2013 C CA . LEU A 1 297 ? -6.355 0.897 -20.731 1.00 71.47 277 LEU A CA 1
ATOM 2014 C C . LEU A 1 297 ? -6.778 0.877 -19.266 1.00 74.87 277 LEU A C 1
ATOM 2015 O O . LEU A 1 297 ? -6.247 1.644 -18.453 1.00 74.03 277 LEU A O 1
ATOM 2020 N N . ALA A 1 298 ? -7.738 0.020 -18.908 1.00 75.86 278 ALA A N 1
ATOM 2021 C CA . ALA A 1 298 ? -8.177 -0.048 -17.518 1.00 71.10 278 ALA A CA 1
ATOM 2022 C C . ALA A 1 298 ? -7.038 -0.478 -16.607 1.00 75.15 278 ALA A C 1
ATOM 2023 O O . ALA A 1 298 ? -6.923 0.000 -15.474 1.00 81.20 278 ALA A O 1
ATOM 2025 N N . LYS A 1 299 ? -6.182 -1.378 -17.088 1.00 79.82 279 LYS A N 1
ATOM 2026 C CA . LYS A 1 299 ? -5.057 -1.832 -16.281 1.00 78.68 279 LYS A CA 1
ATOM 2027 C C . LYS A 1 299 ? -3.927 -0.809 -16.273 1.00 78.04 279 LYS A C 1
ATOM 2028 O O . LYS A 1 299 ? -3.292 -0.592 -15.235 1.00 78.18 279 LYS A O 1
ATOM 2034 N N . LEU A 1 300 ? -3.663 -0.166 -17.414 1.00 72.95 280 LEU A N 1
ATOM 2035 C CA . LEU A 1 300 ? -2.664 0.898 -17.437 1.00 72.94 280 LEU A CA 1
ATOM 2036 C C . LEU A 1 300 ? -3.044 2.025 -16.487 1.00 81.83 280 LEU A C 1
ATOM 2037 O O . LEU A 1 300 ? -2.178 2.598 -15.816 1.00 84.09 280 LEU A O 1
ATOM 2042 N N . ALA A 1 301 ? -4.338 2.355 -16.414 1.00 83.11 281 ALA A N 1
ATOM 2043 C CA . ALA A 1 301 ? -4.789 3.366 -15.464 1.00 83.92 281 ALA A CA 1
ATOM 2044 C C . ALA A 1 301 ? -4.494 2.943 -14.030 1.00 85.03 281 ALA A C 1
ATOM 2045 O O . ALA A 1 301 ? -4.041 3.755 -13.216 1.00 92.46 281 ALA A O 1
ATOM 2047 N N . GLU A 1 302 ? -4.730 1.669 -13.706 1.00 80.20 282 GLU A N 1
ATOM 2048 C CA . GLU A 1 302 ? -4.389 1.166 -12.381 1.00 86.83 282 GLU A CA 1
ATOM 2049 C C . GLU A 1 302 ? -2.885 1.163 -12.134 1.00 88.79 282 GLU A C 1
ATOM 2050 O O . GLU A 1 302 ? -2.461 1.126 -10.974 1.00 88.81 282 GLU A O 1
ATOM 2056 N N . GLY A 1 303 ? -2.076 1.198 -13.189 1.00 88.74 283 GLY A N 1
ATOM 2057 C CA . GLY A 1 303 ? -0.637 1.290 -13.053 1.00 90.62 283 GLY A CA 1
ATOM 2058 C C . GLY A 1 303 ? 0.141 0.017 -13.303 1.00 93.43 283 GLY A C 1
ATOM 2059 O O . GLY A 1 303 ? 1.348 -0.008 -13.033 1.00 92.22 283 GLY A O 1
ATOM 2060 N N . ILE A 1 304 ? -0.497 -1.031 -13.809 1.00 90.51 284 ILE A N 1
ATOM 2061 C CA . ILE A 1 304 ? 0.159 -2.311 -14.059 1.00 88.15 284 ILE A CA 1
ATOM 2062 C C . ILE A 1 304 ? 0.496 -2.389 -15.545 1.00 83.83 284 ILE A C 1
ATOM 2063 O O . ILE A 1 304 ? -0.406 -2.224 -16.381 1.00 79.89 284 ILE A O 1
ATOM 2068 N N . PRO A 1 305 ? 1.755 -2.617 -15.915 1.00 85.97 285 PRO A N 1
ATOM 2069 C CA . PRO A 1 305 ? 2.092 -2.754 -17.337 1.00 78.68 285 PRO A CA 1
ATOM 2070 C C . PRO A 1 305 ? 1.457 -3.997 -17.940 1.00 76.53 285 PRO A C 1
ATOM 2071 O O . PRO A 1 305 ? 1.430 -5.064 -17.322 1.00 82.32 285 PRO A O 1
ATOM 2075 N N . VAL A 1 306 ? 0.936 -3.848 -19.160 1.00 68.35 286 VAL A N 1
ATOM 2076 C CA . VAL A 1 306 ? 0.277 -4.939 -19.864 1.00 71.77 286 VAL A CA 1
ATOM 2077 C C . VAL A 1 306 ? 0.882 -5.079 -21.254 1.00 67.94 286 VAL A C 1
ATOM 2078 O O . VAL A 1 306 ? 1.494 -4.155 -21.792 1.00 65.26 286 VAL A O 1
ATOM 2082 N N . ASP A 1 307 ? 0.691 -6.260 -21.835 1.00 72.32 287 ASP A N 1
ATOM 2083 C CA . ASP A 1 307 ? 1.223 -6.548 -23.157 1.00 69.63 287 ASP A CA 1
ATOM 2084 C C . ASP A 1 307 ? 0.520 -5.702 -24.213 1.00 68.44 287 ASP A C 1
ATOM 2085 O O . ASP A 1 307 ? -0.626 -5.280 -24.041 1.00 77.37 287 ASP A O 1
ATOM 2090 N N . GLY A 1 308 ? 1.222 -5.456 -25.317 1.00 69.82 288 GLY A N 1
ATOM 2091 C CA . GLY A 1 308 ? 0.701 -4.592 -26.359 1.00 76.72 288 GLY A CA 1
ATOM 2092 C C . GLY A 1 308 ? 0.709 -3.118 -26.023 1.00 73.77 288 GLY A C 1
ATOM 2093 O O . GLY A 1 308 ? 0.096 -2.325 -26.742 1.00 73.43 288 GLY A O 1
ATOM 2094 N N . MET A 1 309 ? 1.406 -2.725 -24.961 1.00 70.19 289 MET A N 1
ATOM 2095 C CA . MET A 1 309 ? 1.358 -1.348 -24.492 1.00 72.20 289 MET A CA 1
ATOM 2096 C C . MET A 1 309 ? 2.150 -0.407 -25.392 1.00 76.14 289 MET A C 1
ATOM 2097 O O . MET A 1 309 ? 1.730 0.731 -25.625 1.00 79.32 289 MET A O 1
ATOM 2102 N N . GLU A 1 310 ? 3.292 -0.867 -25.909 1.00 77.53 290 GLU A N 1
ATOM 2103 C CA . GLU A 1 310 ? 4.197 0.006 -26.648 1.00 76.34 290 GLU A CA 1
ATOM 2104 C C . GLU A 1 310 ? 3.545 0.637 -27.874 1.00 73.13 290 GLU A C 1
ATOM 2105 O O . GLU A 1 310 ? 4.073 1.623 -28.400 1.00 73.70 290 GLU A O 1
ATOM 2111 N N . ALA A 1 311 ? 2.415 0.103 -28.342 1.00 71.44 291 ALA A N 1
ATOM 2112 C CA . ALA A 1 311 ? 1.758 0.683 -29.508 1.00 75.76 291 ALA A CA 1
ATOM 2113 C C . ALA A 1 311 ? 1.074 2.008 -29.188 1.00 70.88 291 ALA A C 1
ATOM 2114 O O . ALA A 1 311 ? 0.932 2.855 -30.076 1.00 62.35 291 ALA A O 1
ATOM 2116 N N . LEU A 1 312 ? 0.651 2.210 -27.940 1.00 69.60 292 LEU A N 1
ATOM 2117 C CA . LEU A 1 312 ? -0.049 3.423 -27.539 1.00 74.99 292 LEU A CA 1
ATOM 2118 C C . LEU A 1 312 ? 0.879 4.455 -26.903 1.00 75.97 292 LEU A C 1
ATOM 2119 O O . LEU A 1 312 ? 0.400 5.404 -26.273 1.00 76.26 292 LEU A O 1
ATOM 2124 N N . LEU A 1 313 ? 2.188 4.295 -27.062 1.00 72.62 293 LEU A N 1
ATOM 2125 C CA . LEU A 1 313 ? 3.153 5.191 -26.435 1.00 75.80 293 LEU A CA 1
ATOM 2126 C C . LEU A 1 313 ? 3.069 6.620 -26.972 1.00 79.23 293 LEU A C 1
ATOM 2127 O O . LEU A 1 313 ? 3.238 7.565 -26.192 1.00 78.31 293 LEU A O 1
ATOM 2132 N N . PRO A 1 314 ? 2.829 6.840 -28.272 1.00 75.35 294 PRO A N 1
ATOM 2133 C CA . PRO A 1 314 ? 2.555 8.214 -28.730 1.00 78.16 294 PRO A CA 1
ATOM 2134 C C . PRO A 1 314 ? 1.374 8.880 -28.034 1.00 82.64 294 PRO A C 1
ATOM 2135 O O . PRO A 1 314 ? 1.284 10.114 -28.057 1.00 83.42 294 PRO A O 1
ATOM 2139 N N . LEU A 1 315 ? 0.471 8.113 -27.418 1.00 79.14 295 LEU A N 1
ATOM 2140 C CA . LEU A 1 315 ? -0.644 8.679 -26.667 1.00 79.19 295 LEU A CA 1
ATOM 2141 C C . LEU A 1 315 ? -0.439 8.643 -25.158 1.00 80.81 295 LEU A C 1
ATOM 2142 O O . LEU A 1 315 ? -0.994 9.489 -24.450 1.00 88.49 295 LEU A O 1
ATOM 2147 N N . LEU A 1 316 ? 0.336 7.689 -24.645 1.00 80.78 296 LEU A N 1
ATOM 2148 C CA . LEU A 1 316 ? 0.623 7.630 -23.217 1.00 80.68 296 LEU A CA 1
ATOM 2149 C C . LEU A 1 316 ? 1.883 8.392 -22.834 1.00 76.35 296 LEU A C 1
ATOM 2150 O O . LEU A 1 316 ? 2.023 8.790 -21.672 1.00 77.75 296 LEU A O 1
ATOM 2155 N N . HIS A 1 317 ? 2.794 8.603 -23.782 1.00 73.09 297 HIS A N 1
ATOM 2156 C CA . HIS A 1 317 ? 4.071 9.266 -23.515 1.00 77.29 297 HIS A CA 1
ATOM 2157 C C . HIS A 1 317 ? 4.465 10.056 -24.756 1.00 76.36 297 HIS A C 1
ATOM 2158 O O . HIS A 1 317 ? 5.372 9.672 -25.502 1.00 79.21 297 HIS A O 1
ATOM 2165 N N . PRO A 1 318 ? 3.779 11.172 -25.021 1.00 80.15 298 PRO A N 1
ATOM 2166 C CA . PRO A 1 318 ? 4.010 11.918 -26.267 1.00 78.02 298 PRO A CA 1
ATOM 2167 C C . PRO A 1 318 ? 5.239 12.810 -26.169 1.00 74.49 298 PRO A C 1
ATOM 2168 O O . PRO A 1 318 ? 5.288 13.748 -25.368 1.00 77.69 298 PRO A O 1
ATOM 2172 N N . ILE A 1 319 ? 6.253 12.500 -26.978 1.00 80.30 299 ILE A N 1
ATOM 2173 C CA . ILE A 1 319 ? 7.504 13.251 -27.027 1.00 85.71 299 ILE A CA 1
ATOM 2174 C C . ILE A 1 319 ? 7.993 13.261 -28.468 1.00 86.27 299 ILE A C 1
ATOM 2175 O O . ILE A 1 319 ? 7.659 12.375 -29.261 1.00 90.94 299 ILE A O 1
ATOM 2180 N N . GLU A 1 320 ? 8.769 14.290 -28.813 1.00 88.61 300 GLU A N 1
ATOM 2181 C CA . GLU A 1 320 ? 9.498 14.331 -30.072 1.00 92.38 300 GLU A CA 1
ATOM 2182 C C . GLU A 1 320 ? 10.342 13.070 -30.210 1.00 88.84 300 GLU A C 1
ATOM 2183 O O . GLU A 1 320 ? 11.312 12.883 -29.464 1.00 92.20 300 GLU A O 1
ATOM 2185 N N . PRO A 1 321 ? 10.005 12.183 -31.139 1.00 81.92 301 PRO A N 1
ATOM 2186 C CA . PRO A 1 321 ? 10.778 10.951 -31.297 1.00 87.11 301 PRO A CA 1
ATOM 2187 C C . PRO A 1 321 ? 12.097 11.201 -32.010 1.00 81.97 301 PRO A C 1
ATOM 2188 O O . PRO A 1 321 ? 12.231 12.116 -32.826 1.00 90.02 301 PRO A O 1
ATOM 2192 N N . THR A 1 322 ? 13.078 10.364 -31.687 1.00 77.86 302 THR A N 1
ATOM 2193 C CA . THR A 1 322 ? 14.398 10.419 -32.298 1.00 82.72 302 THR A CA 1
ATOM 2194 C C . THR A 1 322 ? 14.792 9.024 -32.773 1.00 75.77 302 THR A C 1
ATOM 2195 O O . THR A 1 322 ? 14.083 8.042 -32.540 1.00 74.58 302 THR A O 1
ATOM 2199 N N . THR A 1 323 ? 15.934 8.939 -33.450 1.00 75.99 303 THR A N 1
ATOM 2200 C CA . THR A 1 323 ? 16.397 7.693 -34.045 1.00 74.77 303 THR A CA 1
ATOM 2201 C C . THR A 1 323 ? 17.559 7.112 -33.245 1.00 77.10 303 THR A C 1
ATOM 2202 O O . THR A 1 323 ? 17.999 7.668 -32.234 1.00 73.59 303 THR A O 1
ATOM 2206 N N . LEU A 1 324 ? 18.062 5.969 -33.725 1.00 77.88 304 LEU A N 1
ATOM 2207 C CA . LEU A 1 324 ? 19.132 5.268 -33.023 1.00 70.03 304 LEU A CA 1
ATOM 2208 C C . LEU A 1 324 ? 20.454 6.020 -33.121 1.00 68.89 304 LEU A C 1
ATOM 2209 O O . LEU A 1 324 ? 21.244 6.019 -32.169 1.00 70.71 304 LEU A O 1
ATOM 2214 N N . THR A 1 325 ? 20.710 6.674 -34.259 1.00 65.61 305 THR A N 1
ATOM 2215 C CA . THR A 1 325 ? 21.995 7.336 -34.462 1.00 67.06 305 THR A CA 1
ATOM 2216 C C . THR A 1 325 ? 22.226 8.486 -33.491 1.00 70.34 305 THR A C 1
ATOM 2217 O O . THR A 1 325 ? 23.382 8.841 -33.240 1.00 75.00 305 THR A O 1
ATOM 2221 N N . ARG A 1 326 ? 21.160 9.078 -32.944 1.00 67.38 306 ARG A N 1
ATOM 2222 C CA . ARG A 1 326 ? 21.333 10.135 -31.953 1.00 67.22 306 ARG A CA 1
ATOM 2223 C C . ARG A 1 326 ? 22.119 9.643 -30.745 1.00 71.34 306 ARG A C 1
ATOM 2224 O O . ARG A 1 326 ? 22.878 10.412 -30.141 1.00 76.12 306 ARG A O 1
ATOM 2232 N N . HIS A 1 327 ? 21.966 8.369 -30.385 1.00 66.81 307 HIS A N 1
ATOM 2233 C CA . HIS A 1 327 ? 22.657 7.845 -29.216 1.00 68.25 307 HIS A CA 1
ATOM 2234 C C . HIS A 1 327 ? 24.133 7.587 -29.471 1.00 66.93 307 HIS A C 1
ATOM 2235 O O . HIS A 1 327 ? 24.898 7.452 -28.510 1.00 69.69 307 HIS A O 1
ATOM 2242 N N . LEU A 1 328 ? 24.549 7.523 -30.733 1.00 67.33 308 LEU A N 1
ATOM 2243 C CA . LEU A 1 328 ? 25.955 7.333 -31.038 1.00 69.43 308 LEU A CA 1
ATOM 2244 C C . LEU A 1 328 ? 26.763 8.540 -30.562 1.00 77.53 308 LEU A C 1
ATOM 2245 O O . LEU A 1 328 ? 26.255 9.666 -30.536 1.00 80.06 308 LEU A O 1
ATOM 2250 N N . PRO A 1 329 ? 28.021 8.334 -30.178 1.00 77.54 309 PRO A N 1
ATOM 2251 C CA . PRO A 1 329 ? 28.874 9.475 -29.827 1.00 81.09 309 PRO A CA 1
ATOM 2252 C C . PRO A 1 329 ? 29.087 10.377 -31.034 1.00 86.08 309 PRO A C 1
ATOM 2253 O O . PRO A 1 329 ? 29.035 9.932 -32.183 1.00 80.41 309 PRO A O 1
ATOM 2257 N N . GLU A 1 330 ? 29.320 11.662 -30.760 1.00 90.36 310 GLU A N 1
ATOM 2258 C CA . GLU A 1 330 ? 29.432 12.642 -31.834 1.00 90.61 310 GLU A CA 1
ATOM 2259 C C . GLU A 1 330 ? 30.564 12.268 -32.783 1.00 81.25 310 GLU A C 1
ATOM 2260 O O . GLU A 1 330 ? 31.673 11.939 -32.353 1.00 82.00 310 GLU A O 1
ATOM 2266 N N . GLY A 1 331 ? 30.269 12.300 -34.081 1.00 76.32 311 GLY A N 1
ATOM 2267 C CA . GLY A 1 331 ? 31.233 11.951 -35.097 1.00 73.47 311 GLY A CA 1
ATOM 2268 C C . GLY A 1 331 ? 31.251 10.491 -35.483 1.00 76.59 311 GLY A C 1
ATOM 2269 O O . GLY A 1 331 ? 31.909 10.139 -36.471 1.00 82.39 311 GLY A O 1
ATOM 2270 N N . ALA A 1 332 ? 30.556 9.635 -34.744 1.00 79.48 312 ALA A N 1
ATOM 2271 C CA . ALA A 1 332 ? 30.529 8.210 -35.055 1.00 68.89 312 ALA A CA 1
ATOM 2272 C C . ALA A 1 332 ? 29.814 7.984 -36.379 1.00 69.81 312 ALA A C 1
ATOM 2273 O O . ALA A 1 332 ? 28.623 8.301 -36.489 1.00 71.56 312 ALA A O 1
ATOM 2275 N N . PRO A 1 333 ? 30.479 7.443 -37.391 1.00 63.03 313 PRO A N 1
ATOM 2276 C CA . PRO A 1 333 ? 29.852 7.270 -38.702 1.00 62.38 313 PRO A CA 1
ATOM 2277 C C . PRO A 1 333 ? 28.899 6.079 -38.697 1.00 60.94 313 PRO A C 1
ATOM 2278 O O . PRO A 1 333 ? 28.744 5.374 -37.705 1.00 59.62 313 PRO A O 1
ATOM 2282 N N . VAL A 1 334 ? 28.260 5.866 -39.843 1.00 62.62 314 VAL A N 1
ATOM 2283 C CA . VAL A 1 334 ? 27.330 4.764 -40.048 1.00 62.01 314 VAL A CA 1
ATOM 2284 C C . VAL A 1 334 ? 27.674 4.106 -41.376 1.00 71.19 314 VAL A C 1
ATOM 2285 O O . VAL A 1 334 ? 27.550 4.736 -42.433 1.00 75.86 314 VAL A O 1
ATOM 2289 N N . LEU A 1 335 ? 28.113 2.848 -41.325 1.00 59.27 315 LEU A N 1
ATOM 2290 C CA . LEU A 1 335 ? 28.448 2.085 -42.521 1.00 60.29 315 LEU A CA 1
ATOM 2291 C C . LEU A 1 335 ? 27.263 1.203 -42.900 1.00 63.04 315 LEU A C 1
ATOM 2292 O O . LEU A 1 335 ? 26.859 0.331 -42.122 1.00 66.10 315 LEU A O 1
ATOM 2297 N N . VAL A 1 336 ? 26.715 1.425 -44.089 1.00 61.84 316 VAL A N 1
ATOM 2298 C CA . VAL A 1 336 ? 25.532 0.711 -44.554 1.00 63.12 316 VAL A CA 1
ATOM 2299 C C . VAL A 1 336 ? 25.983 -0.348 -45.553 1.00 65.76 316 VAL A C 1
ATOM 2300 O O . VAL A 1 336 ? 26.415 -0.027 -46.665 1.00 67.46 316 VAL A O 1
ATOM 2304 N N . CYS A 1 337 ? 25.883 -1.612 -45.160 1.00 62.94 317 CYS A N 1
ATOM 2305 C CA . CYS A 1 337 ? 26.278 -2.721 -46.014 1.00 70.54 317 CYS A CA 1
ATOM 2306 C C . CYS A 1 337 ? 25.123 -3.099 -46.930 1.00 75.53 317 CYS A C 1
ATOM 2307 O O . CYS A 1 337 ? 24.013 -3.363 -46.458 1.00 74.71 317 CYS A O 1
ATOM 2310 N N . ASP A 1 338 ? 25.397 -3.128 -48.243 1.00 79.37 318 ASP A N 1
ATOM 2311 C CA . ASP A 1 338 ? 24.429 -3.457 -49.287 1.00 77.41 318 ASP A CA 1
ATOM 2312 C C . ASP A 1 338 ? 23.231 -2.516 -49.237 1.00 78.44 318 ASP A C 1
ATOM 2313 O O . ASP A 1 338 ? 22.147 -2.913 -48.790 1.00 79.99 318 ASP A O 1
ATOM 2318 N N . PRO A 1 339 ? 23.380 -1.270 -49.694 1.00 72.41 319 PRO A N 1
ATOM 2319 C CA . PRO A 1 339 ? 22.270 -0.309 -49.576 1.00 74.84 319 PRO A CA 1
ATOM 2320 C C . PRO A 1 339 ? 21.037 -0.688 -50.381 1.00 75.19 319 PRO A C 1
ATOM 2321 O O . PRO A 1 339 ? 19.923 -0.309 -49.998 1.00 77.56 319 PRO A O 1
ATOM 2325 N N . GLU A 1 340 ? 21.195 -1.424 -51.482 1.00 76.44 320 GLU A N 1
ATOM 2326 C CA . GLU A 1 340 ? 20.034 -1.805 -52.281 1.00 78.77 320 GLU A CA 1
ATOM 2327 C C . GLU A 1 340 ? 19.076 -2.682 -51.483 1.00 83.78 320 GLU A C 1
ATOM 2328 O O . GLU A 1 340 ? 17.853 -2.513 -51.563 1.00 81.21 320 GLU A O 1
ATOM 2330 N N . LYS A 1 341 ? 19.612 -3.623 -50.702 1.00 79.56 321 LYS A N 1
ATOM 2331 C CA . LYS A 1 341 ? 18.749 -4.513 -49.936 1.00 69.79 321 LYS A CA 1
ATOM 2332 C C . LYS A 1 341 ? 18.135 -3.792 -48.746 1.00 76.98 321 LYS A C 1
ATOM 2333 O O . LYS A 1 341 ? 16.976 -4.041 -48.397 1.00 82.18 321 LYS A O 1
ATOM 2339 N N . VAL A 1 342 ? 18.893 -2.895 -48.110 1.00 72.44 322 VAL A N 1
ATOM 2340 C CA . VAL A 1 342 ? 18.355 -2.148 -46.977 1.00 74.57 322 VAL A CA 1
ATOM 2341 C C . VAL A 1 342 ? 17.166 -1.306 -47.418 1.00 80.75 322 VAL A C 1
ATOM 2342 O O . VAL A 1 342 ? 16.185 -1.150 -46.679 1.00 78.37 322 VAL A O 1
ATOM 2346 N N . ARG A 1 343 ? 17.222 -0.775 -48.643 1.00 81.34 323 ARG A N 1
ATOM 2347 C CA . ARG A 1 343 ? 16.106 0.006 -49.167 1.00 77.73 323 ARG A CA 1
ATOM 2348 C C . ARG A 1 343 ? 14.878 -0.870 -49.397 1.00 75.75 323 ARG A C 1
ATOM 2349 O O . ARG A 1 343 ? 13.777 -0.539 -48.943 1.00 75.28 323 ARG A O 1
ATOM 2357 N N . THR A 1 344 ? 15.047 -1.993 -50.102 1.00 72.53 324 THR A N 1
ATOM 2358 C CA . THR A 1 344 ? 13.909 -2.870 -50.367 1.00 77.16 324 THR A CA 1
ATOM 2359 C C . THR A 1 344 ? 13.404 -3.520 -49.085 1.00 81.01 324 THR A C 1
ATOM 2360 O O . THR A 1 344 ? 12.196 -3.730 -48.920 1.00 78.66 324 THR A O 1
ATOM 2364 N N . ARG A 1 345 ? 14.318 -3.859 -48.173 1.00 81.76 325 ARG A N 1
ATOM 2365 C CA . ARG A 1 345 ? 13.914 -4.295 -46.841 1.00 77.75 325 ARG A CA 1
ATOM 2366 C C . ARG A 1 345 ? 13.065 -3.228 -46.162 1.00 73.12 325 ARG A C 1
ATOM 2367 O O . ARG A 1 345 ? 11.967 -3.512 -45.672 1.00 70.67 325 ARG A O 1
ATOM 2375 N N . ALA A 1 346 ? 13.550 -1.982 -46.160 1.00 73.46 326 ALA A N 1
ATOM 2376 C CA . ALA A 1 346 ? 12.813 -0.879 -45.548 1.00 74.55 326 ALA A CA 1
ATOM 2377 C C . ALA A 1 346 ? 11.381 -0.797 -46.063 1.00 80.98 326 ALA A C 1
ATOM 2378 O O . ALA A 1 346 ? 10.439 -0.623 -45.279 1.00 78.98 326 ALA A O 1
ATOM 2380 N N . ALA A 1 347 ? 11.196 -0.924 -47.381 1.00 81.97 327 ALA A N 1
ATOM 2381 C CA . ALA A 1 347 ? 9.854 -0.852 -47.952 1.00 79.49 327 ALA A CA 1
ATOM 2382 C C . ALA A 1 347 ? 8.950 -1.934 -47.376 1.00 78.64 327 ALA A C 1
ATOM 2383 O O . ALA A 1 347 ? 7.756 -1.702 -47.154 1.00 78.21 327 ALA A O 1
ATOM 2385 N N . ASP A 1 348 ? 9.502 -3.121 -47.118 1.00 75.96 328 ASP A N 1
ATOM 2386 C CA . ASP A 1 348 ? 8.703 -4.192 -46.533 1.00 76.82 328 ASP A CA 1
ATOM 2387 C C . ASP A 1 348 ? 8.395 -3.915 -45.066 1.00 78.39 328 ASP A C 1
ATOM 2388 O O . ASP A 1 348 ? 7.290 -4.208 -44.595 1.00 77.72 328 ASP A O 1
ATOM 2393 N N . LEU A 1 349 ? 9.360 -3.356 -44.325 1.00 76.88 329 LEU A N 1
ATOM 2394 C CA . LEU A 1 349 ? 9.099 -2.990 -42.935 1.00 75.71 329 LEU A CA 1
ATOM 2395 C C . LEU A 1 349 ? 8.043 -1.896 -42.842 1.00 78.02 329 LEU A C 1
ATOM 2396 O O . LEU A 1 349 ? 7.156 -1.955 -41.982 1.00 73.28 329 LEU A O 1
ATOM 2401 N N . ILE A 1 350 ? 8.124 -0.889 -43.715 1.00 76.73 330 ILE A N 1
ATOM 2402 C CA . ILE A 1 350 ? 7.148 0.196 -43.692 1.00 76.99 330 ILE A CA 1
ATOM 2403 C C . ILE A 1 350 ? 5.773 -0.308 -44.120 1.00 77.20 330 ILE A C 1
ATOM 2404 O O . ILE A 1 350 ? 4.752 0.046 -43.519 1.00 76.75 330 ILE A O 1
ATOM 2409 N N . LYS A 1 351 ? 5.724 -1.146 -45.158 1.00 72.85 331 LYS A N 1
ATOM 2410 C CA . LYS A 1 351 ? 4.454 -1.730 -45.578 1.00 69.96 331 LYS A CA 1
ATOM 2411 C C . LYS A 1 351 ? 3.869 -2.610 -44.480 1.00 75.34 331 LYS A C 1
ATOM 2412 O O . LYS A 1 351 ? 2.717 -2.426 -44.068 1.00 77.63 331 LYS A O 1
ATOM 2418 N N . THR A 1 352 ? 4.657 -3.571 -43.988 1.00 76.14 332 THR A N 1
ATOM 2419 C CA . THR A 1 352 ? 4.173 -4.477 -42.950 1.00 69.34 332 THR A CA 1
ATOM 2420 C C . THR A 1 352 ? 3.753 -3.712 -41.702 1.00 66.66 332 THR A C 1
ATOM 2421 O O . THR A 1 352 ? 2.770 -4.074 -41.043 1.00 62.70 332 THR A O 1
ATOM 2425 N N . GLY A 1 353 ? 4.483 -2.648 -41.365 1.00 67.79 333 GLY A N 1
ATOM 2426 C CA . GLY A 1 353 ? 4.142 -1.880 -40.181 1.00 64.80 333 GLY A CA 1
ATOM 2427 C C . GLY A 1 353 ? 2.801 -1.187 -40.309 1.00 72.78 333 GLY A C 1
ATOM 2428 O O . GLY A 1 353 ? 2.010 -1.169 -39.361 1.00 64.57 333 GLY A O 1
ATOM 2429 N N . ARG A 1 354 ? 2.523 -0.611 -41.484 1.00 76.04 334 ARG A N 1
ATOM 2430 C CA . ARG A 1 354 ? 1.233 0.034 -41.703 1.00 73.55 334 ARG A CA 1
ATOM 2431 C C . ARG A 1 354 ? 0.102 -0.988 -41.695 1.00 71.37 334 ARG A C 1
ATOM 2432 O O . ARG A 1 354 ? -0.980 -0.718 -41.160 1.00 72.91 334 ARG A O 1
ATOM 2434 N N . GLU A 1 355 ? 0.337 -2.170 -42.273 1.00 64.94 335 GLU A N 1
ATOM 2435 C CA . GLU A 1 355 ? -0.683 -3.212 -42.262 1.00 65.79 335 GLU A CA 1
ATOM 2436 C C . GLU A 1 355 ? -1.036 -3.639 -40.842 1.00 68.05 335 GLU A C 1
ATOM 2437 O O . GLU A 1 355 ? -2.197 -3.955 -40.559 1.00 72.16 335 GLU A O 1
ATOM 2443 N N . PHE A 1 356 ? -0.057 -3.646 -39.935 1.00 63.19 336 PHE A N 1
ATOM 2444 C CA . PHE A 1 356 ? -0.342 -3.987 -38.547 1.00 67.75 336 PHE A CA 1
ATOM 2445 C C . PHE A 1 356 ? -0.979 -2.826 -37.799 1.00 70.99 336 PHE A C 1
ATOM 2446 O O . PHE A 1 356 ? -1.744 -3.048 -36.853 1.00 71.19 336 PHE A O 1
ATOM 2454 N N . LEU A 1 357 ? -0.675 -1.591 -38.201 1.00 71.82 337 LEU A N 1
ATOM 2455 C CA . LEU A 1 357 ? -1.319 -0.433 -37.592 1.00 68.62 337 LEU A CA 1
ATOM 2456 C C . LEU A 1 357 ? -2.794 -0.367 -37.968 1.00 77.83 337 LEU A C 1
ATOM 2457 O O . LEU A 1 357 ? -3.650 -0.113 -37.111 1.00 75.38 337 LEU A O 1
ATOM 2462 N N . GLU A 1 358 ? -3.110 -0.606 -39.244 1.00 73.70 338 GLU A N 1
ATOM 2463 C CA . GLU A 1 358 ? -4.493 -0.548 -39.699 1.00 73.14 338 GLU A CA 1
ATOM 2464 C C . GLU A 1 358 ? -5.321 -1.723 -39.194 1.00 77.27 338 GLU A C 1
ATOM 2465 O O . GLU A 1 358 ? -6.554 -1.635 -39.184 1.00 81.15 338 GLU A O 1
ATOM 2471 N N . ALA A 1 359 ? -4.679 -2.813 -38.774 1.00 78.67 339 ALA A N 1
ATOM 2472 C CA . ALA A 1 359 ? -5.398 -3.993 -38.309 1.00 74.00 339 ALA A CA 1
ATOM 2473 C C . ALA A 1 359 ? -5.635 -3.979 -36.804 1.00 71.00 339 ALA A C 1
ATOM 2474 O O . ALA A 1 359 ? -6.721 -4.352 -36.343 1.00 68.37 339 ALA A O 1
ATOM 2476 N N . SER A 1 360 ? -4.636 -3.557 -36.030 1.00 72.14 340 SER A N 1
ATOM 2477 C CA . SER A 1 360 ? -4.738 -3.572 -34.577 1.00 70.87 340 SER A CA 1
ATOM 2478 C C . SER A 1 360 ? -5.496 -2.374 -34.024 1.00 74.97 340 SER A C 1
ATOM 2479 O O . SER A 1 360 ? -5.906 -2.405 -32.859 1.00 72.48 340 SER A O 1
ATOM 2482 N N . TRP A 1 361 ? -5.689 -1.323 -34.825 1.00 79.99 341 TRP A N 1
ATOM 2483 C CA . TRP A 1 361 ? -6.328 -0.113 -34.320 1.00 79.31 341 TRP A CA 1
ATOM 2484 C C . TRP A 1 361 ? -7.386 0.427 -35.277 1.00 86.66 341 TRP A C 1
ATOM 2485 O O . TRP A 1 361 ? -7.680 1.629 -35.243 1.00 87.44 341 TRP A O 1
ATOM 2496 N N . SER A 1 362 ? -7.959 -0.424 -36.128 1.00 84.67 342 SER A N 1
ATOM 2497 C CA . SER A 1 362 ? -9.113 -0.031 -36.921 1.00 80.39 342 SER A CA 1
ATOM 2498 C C . SER A 1 362 ? -10.295 0.274 -36.005 1.00 90.35 342 SER A C 1
ATOM 2499 O O . SER A 1 362 ? -10.381 -0.223 -34.879 1.00 87.14 342 SER A O 1
ATOM 2502 N N . THR A 1 363 ? -11.216 1.104 -36.508 1.00 96.70 343 THR A N 1
ATOM 2503 C CA . THR A 1 363 ? -12.346 1.560 -35.697 1.00 94.35 343 THR A CA 1
ATOM 2504 C C . THR A 1 363 ? -13.089 0.393 -35.054 1.00 85.11 343 THR A C 1
ATOM 2505 O O . THR A 1 363 ? -13.456 0.452 -33.874 1.00 78.84 343 THR A O 1
ATOM 2507 N N . ALA A 1 364 ? -13.302 -0.684 -35.811 1.00 82.40 344 ALA A N 1
ATOM 2508 C CA . ALA A 1 364 ? -13.981 -1.850 -35.258 1.00 86.00 344 ALA A CA 1
ATOM 2509 C C . ALA A 1 364 ? -13.130 -2.557 -34.212 1.00 89.47 344 ALA A C 1
ATOM 2510 O O . ALA A 1 364 ? -13.669 -3.119 -33.252 1.00 91.17 344 ALA A O 1
ATOM 2512 N N . ALA A 1 365 ? -11.806 -2.538 -34.373 1.00 87.25 345 ALA A N 1
ATOM 2513 C CA . ALA A 1 365 ? -10.939 -3.259 -33.450 1.00 84.73 345 ALA A CA 1
ATOM 2514 C C . ALA A 1 365 ? -10.812 -2.569 -32.099 1.00 73.91 345 ALA A C 1
ATOM 2515 O O . ALA A 1 365 ? -10.457 -3.228 -31.115 1.00 75.70 345 ALA A O 1
ATOM 2517 N N . VAL A 1 366 ? -11.091 -1.268 -32.022 1.00 81.84 346 VAL A N 1
ATOM 2518 C CA . VAL A 1 366 ? -10.928 -0.565 -30.753 1.00 88.86 346 VAL A CA 1
ATOM 2519 C C . VAL A 1 366 ? -12.166 -0.714 -29.874 1.00 86.15 346 VAL A C 1
ATOM 2520 O O . VAL A 1 366 ? -12.059 -0.728 -28.641 1.00 77.77 346 VAL A O 1
ATOM 2524 N N . GLY A 1 367 ? -13.350 -0.834 -30.480 1.00 92.87 347 GLY A N 1
ATOM 2525 C CA . GLY A 1 367 ? -14.600 -0.985 -29.766 1.00 88.63 347 GLY A CA 1
ATOM 2526 C C . GLY A 1 367 ? -15.525 0.210 -29.892 1.00 89.99 347 GLY A C 1
ATOM 2527 O O . GLY A 1 367 ? -16.744 0.054 -29.758 1.00 96.19 347 GLY A O 1
ATOM 2528 N N . GLY A 1 368 ? -14.973 1.394 -30.145 1.00 89.18 348 GLY A N 1
ATOM 2529 C CA . GLY A 1 368 ? -15.772 2.596 -30.286 1.00 94.94 348 GLY A CA 1
ATOM 2530 C C . GLY A 1 368 ? -15.351 3.722 -29.359 1.00 97.42 348 GLY A C 1
ATOM 2531 O O . GLY A 1 368 ? -15.151 4.858 -29.796 1.00 98.23 348 GLY A O 1
ATOM 2532 N N . ILE A 1 372 ? -9.194 7.834 -30.635 1.00 113.23 352 ILE A N 1
ATOM 2533 C CA . ILE A 1 372 ? -7.844 7.340 -30.879 1.00 109.99 352 ILE A CA 1
ATOM 2534 C C . ILE A 1 372 ? -7.578 7.256 -32.383 1.00 108.67 352 ILE A C 1
ATOM 2535 O O . ILE A 1 372 ? -8.046 6.342 -33.065 1.00 109.15 352 ILE A O 1
ATOM 2540 N N . ASP A 1 373 ? -6.834 8.227 -32.903 1.00 103.59 353 ASP A N 1
ATOM 2541 C CA . ASP A 1 373 ? -6.541 8.275 -34.327 1.00 108.26 353 ASP A CA 1
ATOM 2542 C C . ASP A 1 373 ? -5.234 7.553 -34.620 1.00 110.99 353 ASP A C 1
ATOM 2543 O O . ASP A 1 373 ? -4.263 7.657 -33.863 1.00 106.21 353 ASP A O 1
ATOM 2548 N N . LEU A 1 374 ? -5.222 6.819 -35.734 1.00 108.79 354 LEU A N 1
ATOM 2549 C CA . LEU A 1 374 ? -4.050 6.038 -36.107 1.00 100.41 354 LEU A CA 1
ATOM 2550 C C . LEU A 1 374 ? -2.912 6.929 -36.587 1.00 101.67 354 LEU A C 1
ATOM 2551 O O . LEU A 1 374 ? -1.739 6.566 -36.437 1.00 103.84 354 LEU A O 1
ATOM 2556 N N . GLU A 1 375 ? -3.230 8.093 -37.161 1.00 99.23 355 GLU A N 1
ATOM 2557 C CA . GLU A 1 375 ? -2.178 9.015 -37.577 1.00 97.59 355 GLU A CA 1
ATOM 2558 C C . GLU A 1 375 ? -1.422 9.575 -36.378 1.00 89.30 355 GLU A C 1
ATOM 2559 O O . GLU A 1 375 ? -0.254 9.959 -36.508 1.00 83.65 355 GLU A O 1
ATOM 2561 N N . ALA A 1 376 ? -2.063 9.623 -35.208 1.00 91.43 356 ALA A N 1
ATOM 2562 C CA . ALA A 1 376 ? -1.362 10.051 -34.002 1.00 101.01 356 ALA A CA 1
ATOM 2563 C C . ALA A 1 376 ? -0.322 9.028 -33.563 1.00 96.72 356 ALA A C 1
ATOM 2564 O O . ALA A 1 376 ? 0.697 9.396 -32.968 1.00 88.40 356 ALA A O 1
ATOM 2566 N N . LEU A 1 377 ? -0.560 7.746 -33.842 1.00 97.01 357 LEU A N 1
ATOM 2567 C CA . LEU A 1 377 ? 0.398 6.697 -33.518 1.00 87.33 357 LEU A CA 1
ATOM 2568 C C . LEU A 1 377 ? 1.524 6.588 -34.537 1.00 92.23 357 LEU A C 1
ATOM 2569 O O . LEU A 1 377 ? 2.510 5.892 -34.272 1.00 92.29 357 LEU A O 1
ATOM 2574 N N . GLY A 1 378 ? 1.409 7.258 -35.685 1.00 91.01 358 GLY A N 1
ATOM 2575 C CA . GLY A 1 378 ? 2.439 7.196 -36.708 1.00 86.88 358 GLY A CA 1
ATOM 2576 C C . GLY A 1 378 ? 3.781 7.758 -36.284 1.00 90.31 358 GLY A C 1
ATOM 2577 O O . GLY A 1 378 ? 4.769 7.561 -37.002 1.00 89.47 358 GLY A O 1
ATOM 2578 N N . ALA A 1 379 ? 3.844 8.453 -35.145 1.00 92.17 359 ALA A N 1
ATOM 2579 C CA . ALA A 1 379 ? 5.120 8.984 -34.674 1.00 95.27 359 ALA A CA 1
ATOM 2580 C C . ALA A 1 379 ? 6.083 7.861 -34.312 1.00 93.20 359 ALA A C 1
ATOM 2581 O O . ALA A 1 379 ? 7.292 7.972 -34.546 1.00 93.86 359 ALA A O 1
ATOM 2583 N N . SER A 1 380 ? 5.566 6.774 -33.740 1.00 91.50 360 SER A N 1
ATOM 2584 C CA . SER A 1 380 ? 6.380 5.608 -33.423 1.00 84.18 360 SER A CA 1
ATOM 2585 C C . SER A 1 380 ? 6.570 4.679 -34.617 1.00 79.68 360 SER A C 1
ATOM 2586 O O . SER A 1 380 ? 7.233 3.646 -34.475 1.00 76.93 360 SER A O 1
ATOM 2589 N N . GLY A 1 381 ? 6.014 5.025 -35.787 1.00 77.18 361 GLY A N 1
ATOM 2590 C CA . GLY A 1 381 ? 6.158 4.201 -36.969 1.00 75.34 361 GLY A CA 1
ATOM 2591 C C . GLY A 1 381 ? 7.532 4.315 -37.612 1.00 79.52 361 GLY A C 1
ATOM 2592 O O . GLY A 1 381 ? 8.337 5.191 -37.298 1.00 77.28 361 GLY A O 1
ATOM 2593 N N . PHE A 1 382 ? 7.783 3.409 -38.554 1.00 68.40 362 PHE A N 1
ATOM 2594 C CA . PHE A 1 382 ? 9.102 3.296 -39.161 1.00 68.62 362 PHE A CA 1
ATOM 2595 C C . PHE A 1 382 ? 9.482 4.558 -39.926 1.00 69.77 362 PHE A C 1
ATOM 2596 O O . PHE A 1 382 ? 8.690 5.100 -40.701 1.00 76.33 362 PHE A O 1
ATOM 2604 N N . VAL A 1 383 ? 10.708 5.020 -39.696 1.00 70.99 363 VAL A N 1
ATOM 2605 C CA . VAL A 1 383 ? 11.303 6.056 -40.524 1.00 69.71 363 VAL A CA 1
ATOM 2606 C C . VAL A 1 383 ? 11.575 5.486 -41.917 1.00 76.35 363 VAL A C 1
ATOM 2607 O O . VAL A 1 383 ? 11.713 4.269 -42.098 1.00 79.43 363 VAL A O 1
ATOM 2611 N N . THR A 1 384 ? 11.598 6.357 -42.922 1.00 76.93 364 THR A N 1
ATOM 2612 C CA . THR A 1 384 ? 11.981 5.925 -44.257 1.00 78.37 364 THR A CA 1
ATOM 2613 C C . THR A 1 384 ? 13.495 6.042 -44.441 1.00 82.32 364 THR A C 1
ATOM 2614 O O . THR A 1 384 ? 14.183 6.757 -43.709 1.00 76.46 364 THR A O 1
ATOM 2618 N N . PHE A 1 385 ? 14.008 5.320 -45.441 1.00 81.57 365 PHE A N 1
ATOM 2619 C CA . PHE A 1 385 ? 15.454 5.209 -45.618 1.00 73.07 365 PHE A CA 1
ATOM 2620 C C . PHE A 1 385 ? 16.113 6.579 -45.748 1.00 80.01 365 PHE A C 1
ATOM 2621 O O . PHE A 1 385 ? 17.143 6.848 -45.117 1.00 83.32 365 PHE A O 1
ATOM 2629 N N . GLU A 1 386 ? 15.527 7.465 -46.558 1.00 83.10 366 GLU A N 1
ATOM 2630 C CA . GLU A 1 386 ? 16.122 8.783 -46.758 1.00 76.31 366 GLU A CA 1
ATOM 2631 C C . GLU A 1 386 ? 15.990 9.658 -45.516 1.00 82.33 366 GLU A C 1
ATOM 2632 O O . GLU A 1 386 ? 16.877 10.477 -45.241 1.00 82.37 366 GLU A O 1
ATOM 2634 N N . GLU A 1 387 ? 14.900 9.504 -44.756 1.00 80.85 367 GLU A N 1
ATOM 2635 C CA . GLU A 1 387 ? 14.764 10.247 -43.506 1.00 82.83 367 GLU A CA 1
ATOM 2636 C C . GLU A 1 387 ? 15.807 9.805 -42.487 1.00 83.86 367 GLU A C 1
ATOM 2637 O O . GLU A 1 387 ? 16.304 10.623 -41.703 1.00 84.22 367 GLU A O 1
ATOM 2643 N N . ALA A 1 388 ? 16.146 8.513 -42.477 1.00 82.48 368 ALA A N 1
ATOM 2644 C CA . ALA A 1 388 ? 17.185 8.029 -41.575 1.00 74.46 368 ALA A CA 1
ATOM 2645 C C . ALA A 1 388 ? 18.554 8.549 -41.987 1.00 79.01 368 ALA A C 1
ATOM 2646 O O . ALA A 1 388 ? 19.355 8.943 -41.131 1.00 83.31 368 ALA A O 1
ATOM 2648 N N . ARG A 1 389 ? 18.839 8.560 -43.292 1.00 71.97 369 ARG A N 1
ATOM 2649 C CA . ARG A 1 389 ? 20.113 9.097 -43.759 1.00 78.69 369 ARG A CA 1
ATOM 2650 C C . ARG A 1 389 ? 20.248 10.578 -43.421 1.00 82.75 369 ARG A C 1
ATOM 2651 O O . ARG A 1 389 ? 21.299 11.016 -42.940 1.00 81.15 369 ARG A O 1
ATOM 2659 N N . GLU A 1 390 ? 19.191 11.364 -43.656 1.00 82.22 370 GLU A N 1
ATOM 2660 C CA . GLU A 1 390 ? 19.254 12.785 -43.324 1.00 83.03 370 GLU A CA 1
ATOM 2661 C C . GLU A 1 390 ? 19.314 13.009 -41.819 1.00 83.40 370 GLU A C 1
ATOM 2662 O O . GLU A 1 390 ? 19.967 13.955 -41.363 1.00 85.13 370 GLU A O 1
ATOM 2668 N N . ALA A 1 391 ? 18.647 12.159 -41.033 1.00 80.16 371 ALA A N 1
ATOM 2669 C CA . ALA A 1 391 ? 18.741 12.281 -39.582 1.00 76.64 371 ALA A CA 1
ATOM 2670 C C . ALA A 1 391 ? 20.141 11.940 -39.088 1.00 80.12 371 ALA A C 1
ATOM 2671 O O . ALA A 1 391 ? 20.585 12.475 -38.064 1.00 73.88 371 ALA A O 1
ATOM 2673 N N . ALA A 1 392 ? 20.849 11.061 -39.803 1.00 78.31 372 ALA A N 1
ATOM 2674 C CA . ALA A 1 392 ? 22.213 10.718 -39.418 1.00 73.14 372 ALA A CA 1
ATOM 2675 C C . ALA A 1 392 ? 23.170 11.871 -39.690 1.00 79.29 372 ALA A C 1
ATOM 2676 O O . ALA A 1 392 ? 24.008 12.205 -38.844 1.00 77.93 372 ALA A O 1
ATOM 2678 N N . ARG A 1 393 ? 23.056 12.497 -40.863 1.00 82.83 373 ARG A N 1
ATOM 2679 C CA . ARG A 1 393 ? 23.968 13.579 -41.218 1.00 81.89 373 ARG A CA 1
ATOM 2680 C C . ARG A 1 393 ? 23.673 14.842 -40.419 1.00 80.51 373 ARG A C 1
ATOM 2681 O O . ARG A 1 393 ? 24.598 15.555 -40.012 1.00 82.17 373 ARG A O 1
ATOM 2689 N N . GLU A 1 394 ? 22.392 15.139 -40.185 1.00 75.97 374 GLU A N 1
ATOM 2690 C CA . GLU A 1 394 ? 22.038 16.311 -39.393 1.00 76.55 374 GLU A CA 1
ATOM 2691 C C . GLU A 1 394 ? 22.525 16.201 -37.954 1.00 77.43 374 GLU A C 1
ATOM 2692 O O . GLU A 1 394 ? 22.594 17.218 -37.256 1.00 83.12 374 GLU A O 1
ATOM 2694 N N . GLY A 1 395 ? 22.864 14.999 -37.497 1.00 75.29 375 GLY A N 1
ATOM 2695 C CA . GLY A 1 395 ? 23.383 14.794 -36.165 1.00 80.15 375 GLY A CA 1
ATOM 2696 C C . GLY A 1 395 ? 24.882 14.635 -36.087 1.00 83.00 375 GLY A C 1
ATOM 2697 O O . GLY A 1 395 ? 25.407 14.353 -35.005 1.00 81.90 375 GLY A O 1
ATOM 2698 N N . GLY A 1 396 ? 25.588 14.805 -37.201 1.00 82.64 376 GLY A N 1
ATOM 2699 C CA . GLY A 1 396 ? 27.029 14.668 -37.208 1.00 85.09 376 GLY A CA 1
ATOM 2700 C C . GLY A 1 396 ? 27.532 13.257 -37.389 1.00 77.51 376 GLY A C 1
ATOM 2701 O O . GLY A 1 396 ? 28.647 12.949 -36.953 1.00 74.04 376 GLY A O 1
ATOM 2702 N N . HIS A 1 397 ? 26.746 12.388 -38.016 1.00 76.35 377 HIS A N 1
ATOM 2703 C CA . HIS A 1 397 ? 27.120 10.987 -38.213 1.00 77.02 377 HIS A CA 1
ATOM 2704 C C . HIS A 1 397 ? 27.213 10.691 -39.702 1.00 72.95 377 HIS A C 1
ATOM 2705 O O . HIS A 1 397 ? 26.172 10.616 -40.384 1.00 70.14 377 HIS A O 1
ATOM 2712 N N . PRO A 1 398 ? 28.416 10.538 -40.252 1.00 67.22 378 PRO A N 1
ATOM 2713 C CA . PRO A 1 398 ? 28.550 10.298 -41.691 1.00 66.45 378 PRO A CA 1
ATOM 2714 C C . PRO A 1 398 ? 27.807 9.048 -42.135 1.00 68.74 378 PRO A C 1
ATOM 2715 O O . PRO A 1 398 ? 27.567 8.119 -41.362 1.00 69.48 378 PRO A O 1
ATOM 2719 N N . TRP A 1 399 ? 27.448 9.040 -43.413 1.00 72.22 379 TRP A N 1
ATOM 2720 C CA . TRP A 1 399 ? 26.666 7.970 -44.024 1.00 66.60 379 TRP A CA 1
ATOM 2721 C C . TRP A 1 399 ? 27.519 7.359 -45.130 1.00 71.60 379 TRP A C 1
ATOM 2722 O O . TRP A 1 399 ? 27.587 7.897 -46.239 1.00 86.04 379 TRP A O 1
ATOM 2733 N N . TRP A 1 400 ? 28.179 6.248 -44.822 1.00 72.58 380 TRP A N 1
ATOM 2734 C CA . TRP A 1 400 ? 29.034 5.550 -45.767 1.00 68.38 380 TRP A CA 1
ATOM 2735 C C . TRP A 1 400 ? 28.424 4.197 -46.112 1.00 71.18 380 TRP A C 1
ATOM 2736 O O . TRP A 1 400 ? 27.670 3.618 -45.325 1.00 69.35 380 TRP A O 1
ATOM 2747 N N . THR A 1 401 ? 28.750 3.698 -47.301 1.00 66.33 381 THR A N 1
ATOM 2748 C CA . THR A 1 401 ? 28.134 2.483 -47.813 1.00 66.32 381 THR A CA 1
ATOM 2749 C C . THR A 1 401 ? 29.196 1.464 -48.202 1.00 72.57 381 THR A C 1
ATOM 2750 O O . THR A 1 401 ? 30.360 1.799 -48.445 1.00 70.41 381 THR A O 1
ATOM 2754 N N . LEU A 1 402 ? 28.766 0.203 -48.246 1.00 66.72 382 LEU A N 1
ATOM 2755 C CA . LEU A 1 402 ? 29.530 -0.890 -48.836 1.00 69.35 382 LEU A CA 1
ATOM 2756 C C . LEU A 1 402 ? 28.587 -1.668 -49.737 1.00 73.93 382 LEU A C 1
ATOM 2757 O O . LEU A 1 402 ? 27.545 -2.149 -49.279 1.00 75.75 382 LEU A O 1
ATOM 2762 N N . SER A 1 403 ? 28.944 -1.792 -51.009 1.00 82.75 383 SER A N 1
ATOM 2763 C CA . SER A 1 403 ? 28.158 -2.561 -51.957 1.00 84.04 383 SER A CA 1
ATOM 2764 C C . SER A 1 403 ? 29.057 -3.581 -52.639 1.00 86.67 383 SER A C 1
ATOM 2765 O O . SER A 1 403 ? 30.286 -3.463 -52.639 1.00 79.89 383 SER A O 1
ATOM 2767 N N . GLN A 1 404 ? 28.423 -4.602 -53.209 1.00 85.18 384 GLN A N 1
ATOM 2768 C CA . GLN A 1 404 ? 29.133 -5.578 -54.022 1.00 85.93 384 GLN A CA 1
ATOM 2769 C C . GLN A 1 404 ? 29.090 -5.239 -55.506 1.00 97.17 384 GLN A C 1
ATOM 2770 O O . GLN A 1 404 ? 29.981 -5.663 -56.252 1.00 98.29 384 GLN A O 1
ATOM 2776 N N . LEU A 1 405 ? 28.086 -4.481 -55.946 1.00 94.46 385 LEU A N 1
ATOM 2777 C CA . LEU A 1 405 ? 28.042 -3.988 -57.314 1.00 95.62 385 LEU A CA 1
ATOM 2778 C C . LEU A 1 405 ? 28.864 -2.712 -57.432 1.00 97.52 385 LEU A C 1
ATOM 2779 O O . LEU A 1 405 ? 28.810 -1.839 -56.560 1.00 88.94 385 LEU A O 1
ATOM 2781 N N . SER A 1 406 ? 29.621 -2.604 -58.520 1.00 101.32 386 SER A N 1
ATOM 2782 C CA . SER A 1 406 ? 30.580 -1.522 -58.681 1.00 103.73 386 SER A CA 1
ATOM 2783 C C . SER A 1 406 ? 29.922 -0.266 -59.242 1.00 103.98 386 SER A C 1
ATOM 2784 O O . SER A 1 406 ? 29.001 -0.330 -60.061 1.00 105.74 386 SER A O 1
ATOM 2787 N N . ASP A 1 407 ? 30.410 0.884 -58.780 1.00 104.19 387 ASP A N 1
ATOM 2788 C CA . ASP A 1 407 ? 30.043 2.181 -59.326 1.00 109.22 387 ASP A CA 1
ATOM 2789 C C . ASP A 1 407 ? 31.312 3.004 -59.497 1.00 110.92 387 ASP A C 1
ATOM 2790 O O . ASP A 1 407 ? 32.257 2.882 -58.712 1.00 111.84 387 ASP A O 1
ATOM 2795 N N . GLU A 1 408 ? 31.327 3.842 -60.536 1.00 110.13 388 GLU A N 1
ATOM 2796 C CA . GLU A 1 408 ? 32.550 4.552 -60.899 1.00 108.37 388 GLU A CA 1
ATOM 2797 C C . GLU A 1 408 ? 32.984 5.538 -59.823 1.00 110.47 388 GLU A C 1
ATOM 2798 O O . GLU A 1 408 ? 34.186 5.777 -59.656 1.00 115.20 388 GLU A O 1
ATOM 2800 N N . SER A 1 409 ? 32.037 6.119 -59.087 1.00 105.37 389 SER A N 1
ATOM 2801 C CA . SER A 1 409 ? 32.345 7.103 -58.059 1.00 106.17 389 SER A CA 1
ATOM 2802 C C . SER A 1 409 ? 32.598 6.472 -56.694 1.00 105.72 389 SER A C 1
ATOM 2803 O O . SER A 1 409 ? 32.548 7.175 -55.677 1.00 108.31 389 SER A O 1
ATOM 2806 N N . ALA A 1 410 ? 32.875 5.171 -56.647 1.00 98.42 390 ALA A N 1
ATOM 2807 C CA . ALA A 1 410 ? 33.056 4.448 -55.398 1.00 95.39 390 ALA A CA 1
ATOM 2808 C C . ALA A 1 410 ? 34.477 3.911 -55.302 1.00 95.25 390 ALA A C 1
ATOM 2809 O O . ALA A 1 410 ? 35.046 3.448 -56.297 1.00 91.71 390 ALA A O 1
ATOM 2811 N N . VAL A 1 411 ? 35.039 3.970 -54.095 1.00 93.39 391 VAL A N 1
ATOM 2812 C CA . VAL A 1 411 ? 36.374 3.437 -53.844 1.00 87.09 391 VAL A CA 1
ATOM 2813 C C . VAL A 1 411 ? 36.311 1.915 -53.845 1.00 86.93 391 VAL A C 1
ATOM 2814 O O . VAL A 1 411 ? 35.556 1.309 -53.077 1.00 89.79 391 VAL A O 1
ATOM 2818 N N . GLU A 1 412 ? 37.109 1.290 -54.701 1.00 84.79 392 GLU A N 1
ATOM 2819 C CA . GLU A 1 412 ? 37.153 -0.161 -54.795 1.00 83.85 392 GLU A CA 1
ATOM 2820 C C . GLU A 1 412 ? 38.360 -0.683 -54.028 1.00 87.54 392 GLU A C 1
ATOM 2821 O O . GLU A 1 412 ? 39.469 -0.152 -54.165 1.00 83.08 392 GLU A O 1
ATOM 2827 N N . LEU A 1 413 ? 38.137 -1.714 -53.218 1.00 82.79 393 LEU A N 1
ATOM 2828 C CA . LEU A 1 413 ? 39.191 -2.305 -52.409 1.00 74.51 393 LEU A CA 1
ATOM 2829 C C . LEU A 1 413 ? 39.793 -3.504 -53.125 1.00 76.06 393 LEU A C 1
ATOM 2830 O O . LEU A 1 413 ? 39.082 -4.276 -53.777 1.00 68.48 393 LEU A O 1
ATOM 2835 N N . ASP A 1 414 ? 41.113 -3.658 -53.000 1.00 78.87 394 ASP A N 1
ATOM 2836 C CA . ASP A 1 414 ? 41.805 -4.794 -53.598 1.00 76.11 394 ASP A CA 1
ATOM 2837 C C . ASP A 1 414 ? 41.470 -6.070 -52.836 1.00 80.03 394 ASP A C 1
ATOM 2838 O O . ASP A 1 414 ? 42.365 -6.774 -52.354 1.00 87.23 394 ASP A O 1
ATOM 2843 N N . ILE A 1 415 ? 40.180 -6.372 -52.720 1.00 73.63 395 ILE A N 1
ATOM 2844 C CA . ILE A 1 415 ? 39.691 -7.485 -51.920 1.00 74.52 395 ILE A CA 1
ATOM 2845 C C . ILE A 1 415 ? 38.797 -8.349 -52.794 1.00 72.37 395 ILE A C 1
ATOM 2846 O O . ILE A 1 415 ? 37.981 -7.835 -53.567 1.00 74.75 395 ILE A O 1
ATOM 2851 N N . ARG A 1 416 ? 38.953 -9.660 -52.669 1.00 74.40 396 ARG A N 1
ATOM 2852 C CA . ARG A 1 416 ? 38.219 -10.627 -53.465 1.00 75.09 396 ARG A CA 1
ATOM 2853 C C . ARG A 1 416 ? 37.550 -11.642 -52.551 1.00 72.34 396 ARG A C 1
ATOM 2854 O O . ARG A 1 416 ? 37.868 -11.752 -51.365 1.00 78.64 396 ARG A O 1
ATOM 2862 N N . SER A 1 417 ? 36.625 -12.400 -53.124 1.00 76.44 397 SER A N 1
ATOM 2863 C CA . SER A 1 417 ? 35.975 -13.487 -52.411 1.00 79.21 397 SER A CA 1
ATOM 2864 C C . SER A 1 417 ? 36.726 -14.793 -52.644 1.00 71.38 397 SER A C 1
ATOM 2865 O O . SER A 1 417 ? 37.377 -14.985 -53.673 1.00 78.06 397 SER A O 1
ATOM 2868 N N . ALA A 1 418 ? 36.633 -15.689 -51.673 1.00 73.45 398 ALA A N 1
ATOM 2869 C CA . ALA A 1 418 ? 37.389 -16.927 -51.741 1.00 79.50 398 ALA A CA 1
ATOM 2870 C C . ALA A 1 418 ? 36.652 -17.974 -52.571 1.00 80.14 398 ALA A C 1
ATOM 2871 O O . ALA A 1 418 ? 35.418 -17.990 -52.615 1.00 76.56 398 ALA A O 1
ATOM 2873 N N . PRO A 1 419 ? 37.392 -18.863 -53.233 1.00 73.85 399 PRO A N 1
ATOM 2874 C CA . PRO A 1 419 ? 36.745 -19.938 -53.993 1.00 76.60 399 PRO A CA 1
ATOM 2875 C C . PRO A 1 419 ? 35.866 -20.794 -53.095 1.00 80.80 399 PRO A C 1
ATOM 2876 O O . PRO A 1 419 ? 36.184 -21.037 -51.930 1.00 83.49 399 PRO A O 1
ATOM 2880 N N . SER A 1 420 ? 34.746 -21.246 -53.649 1.00 88.70 400 SER A N 1
ATOM 2881 C CA . SER A 1 420 ? 33.804 -22.096 -52.933 1.00 98.33 400 SER A CA 1
ATOM 2882 C C . SER A 1 420 ? 33.741 -23.450 -53.624 1.00 97.65 400 SER A C 1
ATOM 2883 O O . SER A 1 420 ? 33.447 -23.528 -54.821 1.00 104.94 400 SER A O 1
ATOM 2886 N N . ALA A 1 421 ? 34.026 -24.512 -52.870 1.00 95.48 401 ALA A N 1
ATOM 2887 C CA . ALA A 1 421 ? 33.904 -25.881 -53.372 1.00 100.56 401 ALA A CA 1
ATOM 2888 C C . ALA A 1 421 ? 32.484 -26.382 -53.107 1.00 107.15 401 ALA A C 1
ATOM 2889 O O . ALA A 1 421 ? 32.227 -27.236 -52.256 1.00 108.78 401 ALA A O 1
ATOM 2891 N N . ARG A 1 422 ? 31.546 -25.814 -53.865 1.00 110.48 402 ARG A N 1
ATOM 2892 C CA . ARG A 1 422 ? 30.132 -26.127 -53.701 1.00 115.40 402 ARG A CA 1
ATOM 2893 C C . ARG A 1 422 ? 29.817 -27.532 -54.197 1.00 116.44 402 ARG A C 1
ATOM 2894 O O . ARG A 1 422 ? 29.464 -27.721 -55.366 1.00 114.98 402 ARG A O 1
ATOM 2896 N N . GLY A 1 423 ? 29.941 -28.523 -53.316 1.00 117.21 403 GLY A N 1
ATOM 2897 C CA . GLY A 1 423 ? 29.607 -29.886 -53.674 1.00 115.39 403 GLY A CA 1
ATOM 2898 C C . GLY A 1 423 ? 30.567 -30.553 -54.632 1.00 121.78 403 GLY A C 1
ATOM 2899 O O . GLY A 1 423 ? 30.225 -31.588 -55.212 1.00 123.34 403 GLY A O 1
ATOM 2900 N N . SER A 1 424 ? 31.760 -29.989 -54.821 1.00 119.76 404 SER A N 1
ATOM 2901 C CA . SER A 1 424 ? 32.766 -30.561 -55.708 1.00 119.77 404 SER A CA 1
ATOM 2902 C C . SER A 1 424 ? 34.056 -30.751 -54.927 1.00 121.34 404 SER A C 1
ATOM 2903 O O . SER A 1 424 ? 34.663 -29.776 -54.470 1.00 120.54 404 SER A O 1
ATOM 2905 N N . GLN A 1 425 ? 34.468 -32.006 -54.787 1.00 125.60 405 GLN A N 1
ATOM 2906 C CA . GLN A 1 425 ? 35.608 -32.405 -53.979 1.00 121.97 405 GLN A CA 1
ATOM 2907 C C . GLN A 1 425 ? 36.917 -32.318 -54.747 1.00 118.77 405 GLN A C 1
ATOM 2908 O O . GLN A 1 425 ? 37.990 -32.374 -54.136 1.00 116.16 405 GLN A O 1
ATOM 2914 N N . HIS A 1 426 ? 36.844 -32.200 -56.071 1.00 119.88 406 HIS A N 1
ATOM 2915 C CA . HIS A 1 426 ? 38.010 -31.850 -56.867 1.00 117.41 406 HIS A CA 1
ATOM 2916 C C . HIS A 1 426 ? 38.293 -30.357 -56.790 1.00 111.63 406 HIS A C 1
ATOM 2917 O O . HIS A 1 426 ? 39.444 -29.939 -56.955 1.00 110.76 406 HIS A O 1
ATOM 2924 N N . ASN A 1 427 ? 37.258 -29.546 -56.544 1.00 107.53 407 ASN A N 1
ATOM 2925 C CA . ASN A 1 427 ? 37.482 -28.168 -56.121 1.00 111.73 407 ASN A CA 1
ATOM 2926 C C . ASN A 1 427 ? 38.051 -28.119 -54.710 1.00 106.02 407 ASN A C 1
ATOM 2927 O O . ASN A 1 427 ? 38.806 -27.199 -54.376 1.00 100.62 407 ASN A O 1
ATOM 2932 N N . LEU A 1 428 ? 37.691 -29.096 -53.874 1.00 106.24 408 LEU A N 1
ATOM 2933 C CA . LEU A 1 428 ? 38.279 -29.202 -52.543 1.00 103.66 408 LEU A CA 1
ATOM 2934 C C . LEU A 1 428 ? 39.778 -29.458 -52.629 1.00 103.67 408 LEU A C 1
ATOM 2935 O O . LEU A 1 428 ? 40.556 -28.915 -51.835 1.00 102.08 408 LEU A O 1
ATOM 2940 N N . GLU A 1 429 ? 40.203 -30.279 -53.593 1.00 104.59 409 GLU A N 1
ATOM 2941 C CA . GLU A 1 429 ? 41.626 -30.466 -53.852 1.00 99.75 409 GLU A CA 1
ATOM 2942 C C . GLU A 1 429 ? 42.213 -29.282 -54.616 1.00 96.98 409 GLU A C 1
ATOM 2943 O O . GLU A 1 429 ? 43.367 -28.903 -54.387 1.00 98.62 409 GLU A O 1
ATOM 2949 N N . GLU A 1 430 ? 41.432 -28.682 -55.520 1.00 95.49 410 GLU A N 1
ATOM 2950 C CA . GLU A 1 430 ? 41.916 -27.522 -56.261 1.00 95.08 410 GLU A CA 1
ATOM 2951 C C . GLU A 1 430 ? 42.154 -26.336 -55.336 1.00 90.03 410 GLU A C 1
ATOM 2952 O O . GLU A 1 430 ? 43.162 -25.632 -55.467 1.00 89.00 410 GLU A O 1
ATOM 2954 N N . ILE A 1 431 ? 41.235 -26.095 -54.398 1.00 87.03 411 ILE A N 1
ATOM 2955 C CA . ILE A 1 431 ? 41.425 -25.009 -53.440 1.00 89.60 411 ILE A CA 1
ATOM 2956 C C . ILE A 1 431 ? 42.669 -25.260 -52.598 1.00 87.91 411 ILE A C 1
ATOM 2957 O O . ILE A 1 431 ? 43.457 -24.342 -52.337 1.00 84.17 411 ILE A O 1
ATOM 2962 N N . PHE A 1 432 ? 42.881 -26.511 -52.185 1.00 83.40 412 PHE A N 1
ATOM 2963 C CA . PHE A 1 432 ? 44.057 -26.830 -51.383 1.00 80.76 412 PHE A CA 1
ATOM 2964 C C . PHE A 1 432 ? 45.333 -26.735 -52.208 1.00 85.74 412 PHE A C 1
ATOM 2965 O O . PHE A 1 432 ? 46.357 -26.242 -51.720 1.00 87.30 412 PHE A O 1
ATOM 2973 N N . ALA A 1 433 ? 45.295 -27.199 -53.459 1.00 86.49 413 ALA A N 1
ATOM 2974 C CA . ALA A 1 433 ? 46.448 -27.027 -54.336 1.00 82.65 413 ALA A CA 1
ATOM 2975 C C . ALA A 1 433 ? 46.735 -25.553 -54.588 1.00 89.49 413 ALA A C 1
ATOM 2976 O O . ALA A 1 433 ? 47.887 -25.178 -54.840 1.00 90.13 413 ALA A O 1
ATOM 2978 N N . MET A 1 434 ? 45.703 -24.704 -54.523 1.00 84.74 414 MET A N 1
ATOM 2979 C CA . MET A 1 434 ? 45.913 -23.265 -54.649 1.00 82.15 414 MET A CA 1
ATOM 2980 C C . MET A 1 434 ? 46.622 -22.707 -53.422 1.00 83.12 414 MET A C 1
ATOM 2981 O O . MET A 1 434 ? 47.554 -21.902 -53.547 1.00 77.53 414 MET A O 1
ATOM 2986 N N . LEU A 1 435 ? 46.191 -23.126 -52.229 1.00 84.43 415 LEU A N 1
ATOM 2987 C CA . LEU A 1 435 ? 46.831 -22.670 -51.000 1.00 82.44 415 LEU A CA 1
ATOM 2988 C C . LEU A 1 435 ? 48.278 -23.135 -50.929 1.00 83.81 415 LEU A C 1
ATOM 2989 O O . LEU A 1 435 ? 49.161 -22.378 -50.509 1.00 82.80 415 LEU A O 1
ATOM 2994 N N . ARG A 1 436 ? 48.537 -24.383 -51.328 1.00 84.50 416 ARG A N 1
ATOM 2995 C CA . ARG A 1 436 ? 49.900 -24.904 -51.317 1.00 83.60 416 ARG A CA 1
ATOM 2996 C C . ARG A 1 436 ? 50.806 -24.087 -52.226 1.00 80.11 416 ARG A C 1
ATOM 2997 O O . ARG A 1 436 ? 51.965 -23.823 -51.887 1.00 85.21 416 ARG A O 1
ATOM 3005 N N . ALA A 1 437 ? 50.295 -23.676 -53.388 1.00 84.78 417 ALA A N 1
ATOM 3006 C CA . ALA A 1 437 ? 51.073 -22.810 -54.265 1.00 82.43 417 ALA A CA 1
ATOM 3007 C C . ALA A 1 437 ? 51.271 -21.432 -53.652 1.00 82.40 417 ALA A C 1
ATOM 3008 O O . ALA A 1 437 ? 52.318 -20.807 -53.856 1.00 89.14 417 ALA A O 1
ATOM 3010 N N . HIS A 1 438 ? 50.287 -20.949 -52.892 1.00 79.61 418 HIS A N 1
ATOM 3011 C CA . HIS A 1 438 ? 50.396 -19.623 -52.295 1.00 76.12 418 HIS A CA 1
ATOM 3012 C C . HIS A 1 438 ? 51.443 -19.593 -51.188 1.00 81.28 418 HIS A C 1
ATOM 3013 O O . HIS A 1 438 ? 52.152 -18.592 -51.025 1.00 78.94 418 HIS A O 1
ATOM 3020 N N . VAL A 1 439 ? 51.557 -20.675 -50.414 1.00 81.00 419 VAL A N 1
ATOM 3021 C CA . VAL A 1 439 ? 52.526 -20.696 -49.322 1.00 84.50 419 VAL A CA 1
ATOM 3022 C C . VAL A 1 439 ? 53.921 -21.086 -49.795 1.00 88.49 419 VAL A C 1
ATOM 3023 O O . VAL A 1 439 ? 54.907 -20.748 -49.128 1.00 88.54 419 VAL A O 1
ATOM 3027 N N . ALA A 1 440 ? 54.035 -21.799 -50.919 1.00 89.38 420 ALA A N 1
ATOM 3028 C CA . ALA A 1 440 ? 55.343 -21.973 -51.542 1.00 81.56 420 ALA A CA 1
ATOM 3029 C C . ALA A 1 440 ? 55.917 -20.625 -51.955 1.00 85.95 420 ALA A C 1
ATOM 3030 O O . ALA A 1 440 ? 57.122 -20.382 -51.815 1.00 85.76 420 ALA A O 1
ATOM 3032 N N . THR A 1 441 ? 55.058 -19.733 -52.460 1.00 87.02 421 THR A N 1
ATOM 3033 C CA . THR A 1 441 ? 55.450 -18.351 -52.713 1.00 85.58 421 THR A CA 1
ATOM 3034 C C . THR A 1 441 ? 56.054 -17.703 -51.478 1.00 85.30 421 THR A C 1
ATOM 3035 O O . THR A 1 441 ? 56.977 -16.887 -51.586 1.00 88.16 421 THR A O 1
ATOM 3039 N N . GLY A 1 442 ? 55.566 -18.072 -50.302 1.00 84.74 422 GLY A N 1
ATOM 3040 C CA . GLY A 1 442 ? 55.885 -17.369 -49.080 1.00 80.73 422 GLY A CA 1
ATOM 3041 C C . GLY A 1 442 ? 54.764 -16.504 -48.557 1.00 82.70 422 GLY A C 1
ATOM 3042 O O . GLY A 1 442 ? 55.028 -15.594 -47.761 1.00 77.81 422 GLY A O 1
ATOM 3043 N N . GLY A 1 443 ? 53.522 -16.755 -48.985 1.00 81.85 423 GLY A N 1
ATOM 3044 C CA . GLY A 1 443 ? 52.395 -15.959 -48.551 1.00 79.72 423 GLY A CA 1
ATOM 3045 C C . GLY A 1 443 ? 51.659 -16.563 -47.370 1.00 73.77 423 GLY A C 1
ATOM 3046 O O . GLY A 1 443 ? 51.929 -17.681 -46.931 1.00 71.49 423 GLY A O 1
ATOM 3047 N N . TYR A 1 444 ? 50.706 -15.795 -46.856 1.00 66.94 424 TYR A N 1
ATOM 3048 C CA . TYR A 1 444 ? 49.928 -16.204 -45.696 1.00 64.97 424 TYR A CA 1
ATOM 3049 C C . TYR A 1 444 ? 48.629 -16.869 -46.137 1.00 67.48 424 TYR A C 1
ATOM 3050 O O . TYR A 1 444 ? 47.921 -16.353 -47.008 1.00 71.57 424 TYR A O 1
ATOM 3059 N N . ALA A 1 445 ? 48.321 -18.014 -45.533 1.00 65.65 425 ALA A N 1
ATOM 3060 C CA . ALA A 1 445 ? 47.097 -18.748 -45.831 1.00 67.88 425 ALA A CA 1
ATOM 3061 C C . ALA A 1 445 ? 46.493 -19.243 -44.527 1.00 69.71 425 ALA A C 1
ATOM 3062 O O . ALA A 1 445 ? 47.156 -19.953 -43.765 1.00 71.04 425 ALA A O 1
ATOM 3064 N N . ALA A 1 446 ? 45.242 -18.875 -44.271 1.00 65.90 426 ALA A N 1
ATOM 3065 C CA . ALA A 1 446 ? 44.543 -19.313 -43.073 1.00 66.03 426 ALA A CA 1
ATOM 3066 C C . ALA A 1 446 ? 43.211 -19.941 -43.453 1.00 61.83 426 ALA A C 1
ATOM 3067 O O . ALA A 1 446 ? 42.496 -19.433 -44.322 1.00 58.27 426 ALA A O 1
ATOM 3069 N N . VAL A 1 447 ? 42.891 -21.054 -42.803 1.00 58.49 427 VAL A N 1
ATOM 3070 C CA . VAL A 1 447 ? 41.588 -21.696 -42.923 1.00 54.85 427 VAL A CA 1
ATOM 3071 C C . VAL A 1 447 ? 40.875 -21.529 -41.590 1.00 53.91 427 VAL A C 1
ATOM 3072 O O . VAL A 1 447 ? 41.329 -22.053 -40.565 1.00 58.62 427 VAL A O 1
ATOM 3076 N N . VAL A 1 448 ? 39.767 -20.791 -41.599 1.00 54.34 428 VAL A N 1
ATOM 3077 C CA . VAL A 1 448 ? 39.021 -20.469 -40.387 1.00 62.95 428 VAL A CA 1
ATOM 3078 C C . VAL A 1 448 ? 37.833 -21.415 -40.273 1.00 58.03 428 VAL A C 1
ATOM 3079 O O . VAL A 1 448 ? 37.044 -21.550 -41.216 1.00 54.38 428 VAL A O 1
ATOM 3083 N N . THR A 1 449 ? 37.698 -22.064 -39.119 1.00 57.61 429 THR A N 1
ATOM 3084 C CA . THR A 1 449 ? 36.671 -23.084 -38.905 1.00 65.79 429 THR A CA 1
ATOM 3085 C C . THR A 1 449 ? 35.862 -22.761 -37.653 1.00 64.86 429 THR A C 1
ATOM 3086 O O . THR A 1 449 ? 36.349 -22.958 -36.526 1.00 62.07 429 THR A O 1
ATOM 3090 N N . PRO A 1 450 ? 34.629 -22.268 -37.801 1.00 67.92 430 PRO A N 1
ATOM 3091 C CA . PRO A 1 450 ? 33.808 -21.984 -36.612 1.00 71.89 430 PRO A CA 1
ATOM 3092 C C . PRO A 1 450 ? 33.322 -23.228 -35.891 1.00 75.44 430 PRO A C 1
ATOM 3093 O O . PRO A 1 450 ? 33.040 -23.154 -34.688 1.00 74.71 430 PRO A O 1
ATOM 3097 N N . GLY A 1 451 ? 33.216 -24.360 -36.576 1.00 74.55 431 GLY A N 1
ATOM 3098 C CA . GLY A 1 451 ? 32.747 -25.570 -35.938 1.00 71.88 431 GLY A CA 1
ATOM 3099 C C . GLY A 1 451 ? 33.725 -26.098 -34.907 1.00 81.71 431 GLY A C 1
ATOM 3100 O O . GLY A 1 451 ? 34.883 -25.684 -34.818 1.00 84.95 431 GLY A O 1
ATOM 3101 N N . ILE A 1 452 ? 33.231 -27.037 -34.100 1.00 86.14 432 ILE A N 1
ATOM 3102 C CA . ILE A 1 452 ? 34.032 -27.725 -33.095 1.00 81.75 432 ILE A CA 1
ATOM 3103 C C . ILE A 1 452 ? 34.400 -29.099 -33.632 1.00 82.91 432 ILE A C 1
ATOM 3104 O O . ILE A 1 452 ? 33.567 -29.788 -34.237 1.00 84.70 432 ILE A O 1
ATOM 3106 N N . GLY A 1 453 ? 35.651 -29.500 -33.419 1.00 78.17 433 GLY A N 1
ATOM 3107 C CA . GLY A 1 453 ? 36.121 -30.762 -33.946 1.00 74.22 433 GLY A CA 1
ATOM 3108 C C . GLY A 1 453 ? 36.358 -30.785 -35.439 1.00 78.23 433 GLY A C 1
ATOM 3109 O O . GLY A 1 453 ? 36.657 -31.850 -35.985 1.00 84.28 433 GLY A O 1
ATOM 3110 N N . THR A 1 454 ? 36.232 -29.647 -36.121 1.00 75.18 434 THR A N 1
ATOM 3111 C CA . THR A 1 454 ? 36.461 -29.587 -37.558 1.00 75.17 434 THR A CA 1
ATOM 3112 C C . THR A 1 454 ? 37.851 -29.083 -37.918 1.00 73.00 434 THR A C 1
ATOM 3113 O O . THR A 1 454 ? 38.214 -29.111 -39.099 1.00 71.86 434 THR A O 1
ATOM 3117 N N . ALA A 1 455 ? 38.632 -28.626 -36.937 1.00 69.61 435 ALA A N 1
ATOM 3118 C CA . ALA A 1 455 ? 39.976 -28.146 -37.236 1.00 64.00 435 ALA A CA 1
ATOM 3119 C C . ALA A 1 455 ? 40.908 -29.297 -37.591 1.00 68.04 435 ALA A C 1
ATOM 3120 O O . ALA A 1 455 ? 41.670 -29.208 -38.561 1.00 69.62 435 ALA A O 1
ATOM 3122 N N . HIS A 1 456 ? 40.855 -30.394 -36.832 1.00 65.16 436 HIS A N 1
ATOM 3123 C CA . HIS A 1 456 ? 41.824 -31.461 -37.052 1.00 71.98 436 HIS A CA 1
ATOM 3124 C C . HIS A 1 456 ? 41.577 -32.193 -38.366 1.00 78.31 436 HIS A C 1
ATOM 3125 O O . HIS A 1 456 ? 42.524 -32.719 -38.964 1.00 78.14 436 HIS A O 1
ATOM 3132 N N . ARG A 1 457 ? 40.329 -32.230 -38.843 1.00 78.32 437 ARG A N 1
ATOM 3133 C CA . ARG A 1 457 ? 40.067 -32.897 -40.114 1.00 80.70 437 ARG A CA 1
ATOM 3134 C C . ARG A 1 457 ? 40.494 -32.032 -41.294 1.00 78.64 437 ARG A C 1
ATOM 3135 O O . ARG A 1 457 ? 40.976 -32.556 -42.305 1.00 84.10 437 ARG A O 1
ATOM 3143 N N . VAL A 1 458 ? 40.340 -30.710 -41.184 1.00 75.15 438 VAL A N 1
ATOM 3144 C CA . VAL A 1 458 ? 40.871 -29.820 -42.215 1.00 71.95 438 VAL A CA 1
ATOM 3145 C C . VAL A 1 458 ? 42.383 -29.973 -42.312 1.00 71.34 438 VAL A C 1
ATOM 3146 O O . VAL A 1 458 ? 42.951 -29.984 -43.411 1.00 76.77 438 VAL A O 1
ATOM 3150 N N . VAL A 1 459 ? 43.058 -30.103 -41.166 1.00 69.77 439 VAL A N 1
ATOM 3151 C CA . VAL A 1 459 ? 44.493 -30.379 -41.172 1.00 72.75 439 VAL A CA 1
ATOM 3152 C C . VAL A 1 459 ? 44.772 -31.716 -41.844 1.00 73.15 439 VAL A C 1
ATOM 3153 O O . VAL A 1 459 ? 45.725 -31.850 -42.622 1.00 76.29 439 VAL A O 1
ATOM 3157 N N . GLU A 1 460 ? 43.948 -32.727 -41.554 1.00 75.65 440 GLU A N 1
ATOM 3158 C CA . GLU A 1 460 ? 44.105 -34.023 -42.205 1.00 72.68 440 GLU A CA 1
ATOM 3159 C C . GLU A 1 460 ? 43.795 -33.941 -43.692 1.00 80.43 440 GLU A C 1
ATOM 3160 O O . GLU A 1 460 ? 44.424 -34.642 -44.493 1.00 84.24 440 GLU A O 1
ATOM 3166 N N . GLN A 1 461 ? 42.832 -33.098 -44.078 1.00 79.45 441 GLN A N 1
ATOM 3167 C CA . GLN A 1 461 ? 42.560 -32.876 -45.494 1.00 79.37 441 GLN A CA 1
ATOM 3168 C C . GLN A 1 461 ? 43.755 -32.235 -46.186 1.00 76.65 441 GLN A C 1
ATOM 3169 O O . GLN A 1 461 ? 44.141 -32.648 -47.286 1.00 78.22 441 GLN A O 1
ATOM 3175 N N . LEU A 1 462 ? 44.358 -31.227 -45.551 1.00 76.98 442 LEU A N 1
ATOM 3176 C CA . LEU A 1 462 ? 45.509 -30.550 -46.139 1.00 79.08 442 LEU A CA 1
ATOM 3177 C C . LEU A 1 462 ? 46.722 -31.466 -46.233 1.00 75.82 442 LEU A C 1
ATOM 3178 O O . LEU A 1 462 ? 47.529 -31.331 -47.160 1.00 72.83 442 LEU A O 1
ATOM 3183 N N . GLY A 1 463 ? 46.871 -32.397 -45.288 1.00 73.83 443 GLY A N 1
ATOM 3184 C CA . GLY A 1 463 ? 47.997 -33.314 -45.342 1.00 80.34 443 GLY A CA 1
ATOM 3185 C C . GLY A 1 463 ? 47.938 -34.241 -46.540 1.00 81.70 443 GLY A C 1
ATOM 3186 O O . GLY A 1 463 ? 48.957 -34.500 -47.184 1.00 88.88 443 GLY A O 1
ATOM 3187 N N . GLU A 1 464 ? 46.744 -34.751 -46.858 1.00 83.07 444 GLU A N 1
ATOM 3188 C CA . GLU A 1 464 ? 46.596 -35.610 -48.028 1.00 83.37 444 GLU A CA 1
ATOM 3189 C C . GLU A 1 464 ? 46.819 -34.839 -49.320 1.00 85.99 444 GLU A C 1
ATOM 3190 O O . GLU A 1 464 ? 47.319 -35.405 -50.299 1.00 88.84 444 GLU A O 1
ATOM 3196 N N . ALA A 1 465 ? 46.458 -33.560 -49.344 1.00 83.07 445 ALA A N 1
ATOM 3197 C CA . ALA A 1 465 ? 46.789 -32.683 -50.457 1.00 76.95 445 ALA A CA 1
ATOM 3198 C C . ALA A 1 465 ? 48.243 -32.222 -50.424 1.00 84.67 445 ALA A C 1
ATOM 3199 O O . ALA A 1 465 ? 48.593 -31.272 -51.137 1.00 78.59 445 ALA A O 1
ATOM 3201 N N . ASP A 1 466 ? 49.080 -32.866 -49.604 1.00 82.06 446 ASP A N 1
ATOM 3202 C CA . ASP A 1 466 ? 50.514 -32.584 -49.535 1.00 87.74 446 ASP A CA 1
ATOM 3203 C C . ASP A 1 466 ? 50.777 -31.122 -49.174 1.00 90.24 446 ASP A C 1
ATOM 3204 O O . ASP A 1 466 ? 51.491 -30.402 -49.875 1.00 94.17 446 ASP A O 1
ATOM 3209 N N . THR A 1 467 ? 50.192 -30.684 -48.060 1.00 84.73 447 THR A N 1
ATOM 3210 C CA . THR A 1 467 ? 50.349 -29.311 -47.595 1.00 87.09 447 THR A CA 1
ATOM 3211 C C . THR A 1 467 ? 50.557 -29.308 -46.089 1.00 90.01 447 THR A C 1
ATOM 3212 O O . THR A 1 467 ? 49.781 -29.922 -45.351 1.00 87.82 447 THR A O 1
ATOM 3216 N N . ALA A 1 468 ? 51.603 -28.619 -45.639 1.00 87.62 448 ALA A N 1
ATOM 3217 C CA . ALA A 1 468 ? 51.852 -28.500 -44.210 1.00 80.47 448 ALA A CA 1
ATOM 3218 C C . ALA A 1 468 ? 50.796 -27.607 -43.572 1.00 73.71 448 ALA A C 1
ATOM 3219 O O . ALA A 1 468 ? 50.492 -26.522 -44.079 1.00 70.86 448 ALA A O 1
ATOM 3221 N N . ALA A 1 469 ? 50.233 -28.066 -42.458 1.00 73.62 449 ALA A N 1
ATOM 3222 C CA . ALA A 1 469 ? 49.194 -27.329 -41.759 1.00 67.39 449 ALA A CA 1
ATOM 3223 C C . ALA A 1 469 ? 49.408 -27.447 -40.258 1.00 63.50 449 ALA A C 1
ATOM 3224 O O . ALA A 1 469 ? 50.041 -28.384 -39.767 1.00 65.81 449 ALA A O 1
ATOM 3226 N N . THR A 1 470 ? 48.846 -26.483 -39.533 1.00 64.14 450 THR A N 1
ATOM 3227 C CA . THR A 1 470 ? 49.017 -26.361 -38.094 1.00 57.60 450 THR A CA 1
ATOM 3228 C C . THR A 1 470 ? 47.802 -25.641 -37.532 1.00 60.71 450 THR A C 1
ATOM 3229 O O . THR A 1 470 ? 47.310 -24.683 -38.136 1.00 61.64 450 THR A O 1
ATOM 3233 N N . ILE A 1 471 ? 47.312 -26.108 -36.388 1.00 52.92 451 ILE A N 1
ATOM 3234 C CA . ILE A 1 471 ? 46.207 -25.435 -35.715 1.00 57.51 451 ILE A CA 1
ATOM 3235 C C . ILE A 1 471 ? 46.789 -24.303 -34.870 1.00 57.03 451 ILE A C 1
ATOM 3236 O O . ILE A 1 471 ? 47.448 -24.543 -33.856 1.00 57.96 451 ILE A O 1
ATOM 3241 N N . LEU A 1 472 ? 46.549 -23.064 -35.295 1.00 56.71 452 LEU A N 1
ATOM 3242 C CA . LEU A 1 472 ? 47.090 -21.901 -34.605 1.00 55.37 452 LEU A CA 1
ATOM 3243 C C . LEU A 1 472 ? 46.390 -21.670 -33.271 1.00 55.25 452 LEU A C 1
ATOM 3244 O O . LEU A 1 472 ? 45.199 -21.948 -33.105 1.00 55.70 452 LEU A O 1
ATOM 3249 N N . GLU A 1 473 ? 47.143 -21.148 -32.309 1.00 57.02 453 GLU A N 1
ATOM 3250 C CA . GLU A 1 473 ? 46.529 -20.802 -31.043 1.00 63.00 453 GLU A CA 1
ATOM 3251 C C . GLU A 1 473 ? 45.643 -19.571 -31.232 1.00 57.31 453 GLU A C 1
ATOM 3252 O O . GLU A 1 473 ? 45.938 -18.707 -32.062 1.00 53.43 453 GLU A O 1
ATOM 3258 N N . PRO A 1 474 ? 44.531 -19.493 -30.502 1.00 52.27 454 PRO A N 1
ATOM 3259 C CA . PRO A 1 474 ? 43.579 -18.396 -30.717 1.00 54.53 454 PRO A CA 1
ATOM 3260 C C . PRO A 1 474 ? 44.238 -17.029 -30.607 1.00 60.19 454 PRO A C 1
ATOM 3261 O O . PRO A 1 474 ? 45.061 -16.784 -29.723 1.00 71.08 454 PRO A O 1
ATOM 3265 N N . GLY A 1 475 ? 43.871 -16.140 -31.532 1.00 56.57 455 GLY A N 1
ATOM 3266 C CA . GLY A 1 475 ? 44.329 -14.769 -31.521 1.00 51.20 455 GLY A CA 1
ATOM 3267 C C . GLY A 1 475 ? 45.572 -14.491 -32.336 1.00 52.68 455 GLY A C 1
ATOM 3268 O O . GLY A 1 475 ? 45.923 -13.318 -32.514 1.00 56.73 455 GLY A O 1
ATOM 3269 N N . THR A 1 476 ? 46.249 -15.519 -32.837 1.00 54.13 456 THR A N 1
ATOM 3270 C CA . THR A 1 476 ? 47.495 -15.346 -33.567 1.00 56.07 456 THR A CA 1
ATOM 3271 C C . THR A 1 476 ? 47.256 -15.384 -35.071 1.00 57.19 456 THR A C 1
ATOM 3272 O O . THR A 1 476 ? 46.221 -15.853 -35.552 1.00 63.04 456 THR A O 1
ATOM 3276 N N . ALA A 1 477 ? 48.246 -14.866 -35.820 1.00 57.60 457 ALA A N 1
ATOM 3277 C CA . ALA A 1 477 ? 48.254 -14.794 -37.273 1.00 59.00 457 ALA A CA 1
ATOM 3278 C C . ALA A 1 477 ? 48.979 -15.996 -37.868 1.00 62.89 457 ALA A C 1
ATOM 3279 O O . ALA A 1 477 ? 49.878 -16.563 -37.239 1.00 68.81 457 ALA A O 1
ATOM 3281 N N . PRO A 1 478 ? 48.605 -16.417 -39.075 1.00 67.74 458 PRO A N 1
ATOM 3282 C CA . PRO A 1 478 ? 49.342 -17.507 -39.724 1.00 67.72 458 PRO A CA 1
ATOM 3283 C C . PRO A 1 478 ? 50.754 -17.068 -40.072 1.00 68.09 458 PRO A C 1
ATOM 3284 O O . PRO A 1 478 ? 50.988 -15.925 -40.471 1.00 59.02 458 PRO A O 1
ATOM 3288 N N . LYS A 1 479 ? 51.700 -17.987 -39.899 1.00 69.49 459 LYS A N 1
ATOM 3289 C CA . LYS A 1 479 ? 53.089 -17.746 -40.262 1.00 64.16 459 LYS A CA 1
ATOM 3290 C C . LYS A 1 479 ? 53.285 -18.083 -41.734 1.00 72.09 459 LYS A C 1
ATOM 3291 O O . LYS A 1 479 ? 52.818 -19.125 -42.205 1.00 78.45 459 LYS A O 1
ATOM 3293 N N . ALA A 1 480 ? 53.963 -17.196 -42.459 1.00 74.80 460 ALA A N 1
ATOM 3294 C CA . ALA A 1 480 ? 54.157 -17.404 -43.888 1.00 72.61 460 ALA A CA 1
ATOM 3295 C C . ALA A 1 480 ? 54.951 -18.678 -44.140 1.00 67.31 460 ALA A C 1
ATOM 3296 O O . ALA A 1 480 ? 55.944 -18.957 -43.465 1.00 67.28 460 ALA A O 1
ATOM 3298 N N . GLY A 1 481 ? 54.501 -19.459 -45.116 1.00 72.17 461 GLY A N 1
ATOM 3299 C CA . GLY A 1 481 ? 55.168 -20.702 -45.442 1.00 75.41 461 GLY A CA 1
ATOM 3300 C C . GLY A 1 481 ? 54.331 -21.920 -45.120 1.00 74.06 461 GLY A C 1
ATOM 3301 O O . GLY A 1 481 ? 54.355 -22.909 -45.858 1.00 81.63 461 GLY A O 1
ATOM 3302 N N . VAL A 1 482 ? 53.592 -21.867 -44.015 1.00 73.16 462 VAL A N 1
ATOM 3303 C CA . VAL A 1 482 ? 52.676 -22.938 -43.644 1.00 79.40 462 VAL A CA 1
ATOM 3304 C C . VAL A 1 482 ? 51.269 -22.363 -43.546 1.00 69.31 462 VAL A C 1
ATOM 3305 O O . VAL A 1 482 ? 51.076 -21.178 -43.251 1.00 67.63 462 VAL A O 1
ATOM 3309 N N . VAL A 1 483 ? 50.282 -23.204 -43.827 1.00 70.22 463 VAL A N 1
ATOM 3310 C CA . VAL A 1 483 ? 48.883 -22.807 -43.745 1.00 68.09 463 VAL A CA 1
ATOM 3311 C C . VAL A 1 483 ? 48.418 -22.999 -42.311 1.00 63.96 463 VAL A C 1
ATOM 3312 O O . VAL A 1 483 ? 48.617 -24.066 -41.721 1.00 68.73 463 VAL A O 1
ATOM 3316 N N . GLY A 1 484 ? 47.799 -21.966 -41.746 1.00 68.07 464 GLY A N 1
ATOM 3317 C CA . GLY A 1 484 ? 47.287 -22.024 -40.390 1.00 67.19 464 GLY A CA 1
ATOM 3318 C C . GLY A 1 484 ? 45.799 -22.321 -40.380 1.00 67.92 464 GLY A C 1
ATOM 3319 O O . GLY A 1 484 ? 45.014 -21.642 -41.046 1.00 65.46 464 GLY A O 1
ATOM 3320 N N . VAL A 1 485 ? 45.425 -23.350 -39.628 1.00 65.79 465 VAL A N 1
ATOM 3321 C CA . VAL A 1 485 ? 44.023 -23.644 -39.358 1.00 58.60 465 VAL A CA 1
ATOM 3322 C C . VAL A 1 485 ? 43.646 -22.958 -38.049 1.00 59.01 465 VAL A C 1
ATOM 3323 O O . VAL A 1 485 ? 44.261 -23.210 -37.008 1.00 57.74 465 VAL A O 1
ATOM 3327 N N . LEU A 1 486 ? 42.647 -22.082 -38.100 1.00 57.27 466 LEU A N 1
ATOM 3328 C CA . LEU A 1 486 ? 42.310 -21.222 -36.971 1.00 55.12 466 LEU A CA 1
ATOM 3329 C C . LEU A 1 486 ? 40.824 -21.340 -36.663 1.00 58.69 466 LEU A C 1
ATOM 3330 O O . LEU A 1 486 ? 39.984 -20.985 -37.495 1.00 56.98 466 LEU A O 1
ATOM 3335 N N . LYS A 1 487 ? 40.502 -21.840 -35.475 1.00 63.61 467 LYS A N 1
ATOM 3336 C CA . LYS A 1 487 ? 39.118 -21.872 -35.027 1.00 52.56 467 LYS A CA 1
ATOM 3337 C C . LYS A 1 487 ? 38.644 -20.449 -34.758 1.00 53.85 467 LYS A C 1
ATOM 3338 O O . LYS A 1 487 ? 39.259 -19.723 -33.971 1.00 63.44 467 LYS A O 1
ATOM 3344 N N . GLY A 1 488 ? 37.561 -20.042 -35.418 1.00 59.83 468 GLY A N 1
ATOM 3345 C CA . GLY A 1 488 ? 37.057 -18.697 -35.285 1.00 54.23 468 GLY A CA 1
ATOM 3346 C C . GLY A 1 488 ? 35.793 -18.456 -36.084 1.00 55.94 468 GLY A C 1
ATOM 3347 O O . GLY A 1 488 ? 35.399 -19.265 -36.928 1.00 64.33 468 GLY A O 1
ATOM 3348 N N . PRO A 1 489 ? 35.133 -17.327 -35.833 1.00 54.02 469 PRO A N 1
ATOM 3349 C CA . PRO A 1 489 ? 33.851 -17.057 -36.495 1.00 55.90 469 PRO A CA 1
ATOM 3350 C C . PRO A 1 489 ? 33.996 -16.306 -37.806 1.00 58.26 469 PRO A C 1
ATOM 3351 O O . PRO A 1 489 ? 33.978 -15.072 -37.821 1.00 76.07 469 PRO A O 1
ATOM 3355 N N . LEU A 1 490 ? 34.134 -17.021 -38.914 1.00 58.64 470 LEU A N 1
ATOM 3356 C CA . LEU A 1 490 ? 34.157 -16.400 -40.232 1.00 64.85 470 LEU A CA 1
ATOM 3357 C C . LEU A 1 490 ? 33.197 -17.149 -41.137 1.00 60.18 470 LEU A C 1
ATOM 3358 O O . LEU A 1 490 ? 33.281 -18.376 -41.256 1.00 62.50 470 LEU A O 1
ATOM 3363 N N . CYS A 1 491 ? 32.286 -16.412 -41.769 1.00 64.59 471 CYS A N 1
ATOM 3364 C CA . CYS A 1 491 ? 31.313 -17.048 -42.649 1.00 70.04 471 CYS A CA 1
ATOM 3365 C C . CYS A 1 491 ? 31.962 -17.473 -43.960 1.00 61.78 471 CYS A C 1
ATOM 3366 O O . CYS A 1 491 ? 32.005 -18.663 -44.291 1.00 64.55 471 CYS A O 1
ATOM 3369 N N . SER A 1 492 ? 32.489 -16.516 -44.715 1.00 59.40 472 SER A N 1
ATOM 3370 C CA . SER A 1 492 ? 33.045 -16.800 -46.027 1.00 68.46 472 SER A CA 1
ATOM 3371 C C . SER A 1 492 ? 34.451 -16.229 -46.129 1.00 70.06 472 SER A C 1
ATOM 3372 O O . SER A 1 492 ? 34.820 -15.277 -45.434 1.00 60.03 472 SER A O 1
ATOM 3375 N N . GLY A 1 493 ? 35.237 -16.830 -47.015 1.00 69.46 473 GLY A N 1
ATOM 3376 C CA . GLY A 1 493 ? 36.628 -16.473 -47.156 1.00 73.38 473 GLY A CA 1
ATOM 3377 C C . GLY A 1 493 ? 36.854 -15.204 -47.957 1.00 70.34 473 GLY A C 1
ATOM 3378 O O . GLY A 1 493 ? 35.948 -14.608 -48.541 1.00 65.62 473 GLY A O 1
ATOM 3379 N N . VAL A 1 494 ? 38.121 -14.801 -47.992 1.00 63.02 474 VAL A N 1
ATOM 3380 C CA . VAL A 1 494 ? 38.519 -13.507 -48.526 1.00 63.00 474 VAL A CA 1
ATOM 3381 C C . VAL A 1 494 ? 39.928 -13.648 -49.085 1.00 66.04 474 VAL A C 1
ATOM 3382 O O . VAL A 1 494 ? 40.733 -14.438 -48.585 1.00 69.17 474 VAL A O 1
ATOM 3386 N N . VAL A 1 495 ? 40.221 -12.900 -50.149 1.00 71.02 475 VAL A N 1
ATOM 3387 C CA . VAL A 1 495 ? 41.532 -12.921 -50.792 1.00 71.31 475 VAL A CA 1
ATOM 3388 C C . VAL A 1 495 ? 42.033 -11.486 -50.913 1.00 73.72 475 VAL A C 1
ATOM 3389 O O . VAL A 1 495 ? 41.352 -10.637 -51.504 1.00 74.23 475 VAL A O 1
ATOM 3393 N N . LEU A 1 496 ? 43.211 -11.213 -50.348 1.00 73.21 476 LEU A N 1
ATOM 3394 C CA . LEU A 1 496 ? 43.876 -9.914 -50.477 1.00 78.60 476 LEU A CA 1
ATOM 3395 C C . LEU A 1 496 ? 45.298 -10.132 -50.973 1.00 78.17 476 LEU A C 1
ATOM 3396 O O . LEU A 1 496 ? 46.183 -10.502 -50.180 1.00 74.28 476 LEU A O 1
ATOM 3401 N N . PRO A 1 497 ? 45.568 -9.892 -52.257 1.00 81.21 477 PRO A N 1
ATOM 3402 C CA . PRO A 1 497 ? 46.961 -9.973 -52.718 1.00 82.45 477 PRO A CA 1
ATOM 3403 C C . PRO A 1 497 ? 47.835 -8.871 -52.144 1.00 78.19 477 PRO A C 1
ATOM 3404 O O . PRO A 1 497 ? 49.037 -9.090 -51.946 1.00 76.45 477 PRO A O 1
ATOM 3408 N N . GLY A 1 498 ? 47.264 -7.697 -51.857 1.00 77.40 478 GLY A N 1
ATOM 3409 C CA . GLY A 1 498 ? 48.028 -6.609 -51.271 1.00 77.33 478 GLY A CA 1
ATOM 3410 C C . GLY A 1 498 ? 48.590 -6.922 -49.900 1.00 81.42 478 GLY A C 1
ATOM 3411 O O . GLY A 1 498 ? 49.579 -6.306 -49.488 1.00 81.40 478 GLY A O 1
ATOM 3412 N N . ALA A 1 499 ? 47.974 -7.855 -49.177 1.00 75.45 479 ALA A N 1
ATOM 3413 C CA . ALA A 1 499 ? 48.537 -8.395 -47.950 1.00 71.93 479 ALA A CA 1
ATOM 3414 C C . ALA A 1 499 ? 49.142 -9.775 -48.153 1.00 73.34 479 ALA A C 1
ATOM 3415 O O . ALA A 1 499 ? 49.638 -10.369 -47.189 1.00 68.97 479 ALA A O 1
ATOM 3417 N N . ASN A 1 500 ? 49.125 -10.281 -49.389 1.00 73.74 480 ASN A N 1
ATOM 3418 C CA . ASN A 1 500 ? 49.565 -11.639 -49.722 1.00 80.89 480 ASN A CA 1
ATOM 3419 C C . ASN A 1 500 ? 48.943 -12.669 -48.784 1.00 76.51 480 ASN A C 1
ATOM 3420 O O . ASN A 1 500 ? 49.574 -13.654 -48.391 1.00 68.66 480 ASN A O 1
ATOM 3425 N N . LEU A 1 501 ? 47.682 -12.436 -48.435 1.00 79.66 481 LEU A N 1
ATOM 3426 C CA . LEU A 1 501 ? 46.936 -13.278 -47.515 1.00 71.26 481 LEU A CA 1
ATOM 3427 C C . LEU A 1 501 ? 45.710 -13.834 -48.223 1.00 67.91 481 LEU A C 1
ATOM 3428 O O . LEU A 1 501 ? 45.014 -13.112 -48.944 1.00 65.60 481 LEU A O 1
ATOM 3433 N N . VAL A 1 502 ? 45.458 -15.123 -48.022 1.00 67.75 482 VAL A N 1
ATOM 3434 C CA . VAL A 1 502 ? 44.283 -15.789 -48.567 1.00 70.21 482 VAL A CA 1
ATOM 3435 C C . VAL A 1 502 ? 43.606 -16.540 -47.429 1.00 69.45 482 VAL A C 1
ATOM 3436 O O . VAL A 1 502 ? 44.239 -17.370 -46.764 1.00 70.31 482 VAL A O 1
ATOM 3440 N N . ILE A 1 503 ? 42.331 -16.240 -47.195 1.00 66.89 483 ILE A N 1
ATOM 3441 C CA . ILE A 1 503 ? 41.556 -16.839 -46.114 1.00 66.15 483 ILE A CA 1
ATOM 3442 C C . ILE A 1 503 ? 40.412 -17.636 -46.723 1.00 61.15 483 ILE A C 1
ATOM 3443 O O . ILE A 1 503 ? 39.679 -17.124 -47.576 1.00 61.68 483 ILE A O 1
ATOM 3448 N N . ILE A 1 504 ? 40.259 -18.883 -46.284 1.00 61.14 484 ILE A N 1
ATOM 3449 C CA . ILE A 1 504 ? 39.136 -19.728 -46.666 1.00 60.96 484 ILE A CA 1
ATOM 3450 C C . ILE A 1 504 ? 38.471 -20.235 -45.394 1.00 58.65 484 ILE A C 1
ATOM 3451 O O . ILE A 1 504 ? 39.152 -20.562 -44.417 1.00 57.69 484 ILE A O 1
ATOM 3456 N N . THR A 1 505 ? 37.146 -20.280 -45.394 1.00 67.01 485 THR A N 1
ATOM 3457 C CA . THR A 1 505 ? 36.391 -20.822 -44.276 1.00 61.09 485 THR A CA 1
ATOM 3458 C C . THR A 1 505 ? 35.944 -22.248 -44.581 1.00 58.69 485 THR A C 1
ATOM 3459 O O . THR A 1 505 ? 36.022 -22.725 -45.714 1.00 60.72 485 THR A O 1
ATOM 3463 N N . GLU A 1 506 ? 35.479 -22.941 -43.541 1.00 66.13 486 GLU A N 1
ATOM 3464 C CA . GLU A 1 506 ? 34.940 -24.277 -43.759 1.00 72.03 486 GLU A CA 1
ATOM 3465 C C . GLU A 1 506 ? 33.606 -24.235 -44.493 1.00 69.19 486 GLU A C 1
ATOM 3466 O O . GLU A 1 506 ? 33.214 -25.239 -45.094 1.00 77.54 486 GLU A O 1
ATOM 3472 N N . THR A 1 507 ? 32.909 -23.097 -44.464 1.00 66.83 487 THR A N 1
ATOM 3473 C CA . THR A 1 507 ? 31.712 -22.944 -45.284 1.00 75.68 487 THR A CA 1
ATOM 3474 C C . THR A 1 507 ? 32.064 -22.948 -46.767 1.00 77.04 487 THR A C 1
ATOM 3475 O O . THR A 1 507 ? 31.372 -23.579 -47.574 1.00 80.41 487 THR A O 1
ATOM 3479 N N . ASP A 1 508 ? 33.145 -22.259 -47.144 1.00 73.15 488 ASP A N 1
ATOM 3480 C CA . ASP A 1 508 ? 33.606 -22.311 -48.528 1.00 70.99 488 ASP A CA 1
ATOM 3481 C C . ASP A 1 508 ? 34.001 -23.726 -48.930 1.00 70.62 488 ASP A C 1
ATOM 3482 O O . ASP A 1 508 ? 33.879 -24.094 -50.103 1.00 83.19 488 ASP A O 1
ATOM 3487 N N . LEU A 1 509 ? 34.469 -24.532 -47.978 1.00 68.03 489 LEU A N 1
ATOM 3488 C CA . LEU A 1 509 ? 34.910 -25.885 -48.294 1.00 75.39 489 LEU A CA 1
ATOM 3489 C C . LEU A 1 509 ? 33.754 -26.871 -48.362 1.00 80.26 489 LEU A C 1
ATOM 3490 O O . LEU A 1 509 ? 33.844 -27.873 -49.079 1.00 96.09 489 LEU A O 1
ATOM 3495 N N . THR A 1 510 ? 32.672 -26.619 -47.629 1.00 80.35 490 THR A N 1
ATOM 3496 C CA . THR A 1 510 ? 31.553 -27.549 -47.557 1.00 83.73 490 THR A CA 1
ATOM 3497 C C . THR A 1 510 ? 30.266 -27.010 -48.160 1.00 89.06 490 THR A C 1
ATOM 3498 O O . THR A 1 510 ? 29.494 -27.787 -48.726 1.00 92.22 490 THR A O 1
ATOM 3502 N N . GLY A 1 511 ? 30.019 -25.709 -48.052 1.00 88.39 491 GLY A N 1
ATOM 3503 C CA . GLY A 1 511 ? 28.760 -25.143 -48.484 1.00 85.86 491 GLY A CA 1
ATOM 3504 C C . GLY A 1 511 ? 27.687 -25.115 -47.422 1.00 88.04 491 GLY A C 1
ATOM 3505 O O . GLY A 1 511 ? 26.505 -24.991 -47.759 1.00 95.95 491 GLY A O 1
ATOM 3506 N N . ASN A 1 512 ? 28.054 -25.222 -46.149 1.00 86.31 492 ASN A N 1
ATOM 3507 C CA . ASN A 1 512 ? 27.078 -25.264 -45.073 1.00 91.14 492 ASN A CA 1
ATOM 3508 C C . ASN A 1 512 ? 27.426 -24.229 -44.020 1.00 93.38 492 ASN A C 1
ATOM 3509 O O . ASN A 1 512 ? 28.535 -24.232 -43.479 1.00 89.04 492 ASN A O 1
ATOM 3514 N N . ARG A 1 513 ? 26.466 -23.364 -43.727 1.00 94.52 493 ARG A N 1
ATOM 3515 C CA . ARG A 1 513 ? 26.589 -22.372 -42.676 1.00 94.52 493 ARG A CA 1
ATOM 3516 C C . ARG A 1 513 ? 26.735 -23.053 -41.315 1.00 99.81 493 ARG A C 1
ATOM 3517 O O . ARG A 1 513 ? 26.583 -24.280 -41.179 1.00 95.11 493 ARG A O 1
ATOM 3525 N N . VAL A 1 514 ? 27.050 -22.239 -40.303 1.00 105.92 494 VAL A N 1
ATOM 3526 C CA . VAL A 1 514 ? 27.104 -22.676 -38.912 1.00 106.50 494 VAL A CA 1
ATOM 3527 C C . VAL A 1 514 ? 27.311 -21.500 -37.958 1.00 109.58 494 VAL A C 1
ATOM 3528 O O . VAL A 1 514 ? 28.438 -21.243 -37.517 1.00 110.49 494 VAL A O 1
ATOM 3530 N N . THR A 1 515 ? 26.231 -20.801 -37.601 1.00 109.12 495 THR A N 1
ATOM 3531 C CA . THR A 1 515 ? 26.301 -19.724 -36.609 1.00 111.81 495 THR A CA 1
ATOM 3532 C C . THR A 1 515 ? 25.882 -20.259 -35.238 1.00 111.33 495 THR A C 1
ATOM 3533 O O . THR A 1 515 ? 24.835 -19.918 -34.686 1.00 110.88 495 THR A O 1
ATOM 3535 N N . ALA A 1 516 ? 26.733 -21.127 -34.696 1.00 111.35 496 ALA A N 1
ATOM 3536 C CA . ALA A 1 516 ? 26.464 -21.774 -33.414 1.00 108.96 496 ALA A CA 1
ATOM 3537 C C . ALA A 1 516 ? 27.527 -21.420 -32.379 1.00 103.79 496 ALA A C 1
ATOM 3538 O O . ALA A 1 516 ? 27.722 -22.149 -31.405 1.00 102.86 496 ALA A O 1
ATOM 3540 N N . ALA A 1 523 ? 27.331 -24.095 -22.441 1.00 103.57 503 ALA A N 1
ATOM 3541 C CA . ALA A 1 523 ? 26.349 -24.933 -21.762 1.00 113.32 503 ALA A CA 1
ATOM 3542 C C . ALA A 1 523 ? 25.090 -24.136 -21.426 1.00 114.53 503 ALA A C 1
ATOM 3543 O O . ALA A 1 523 ? 25.124 -22.907 -21.357 1.00 111.15 503 ALA A O 1
ATOM 3545 N N . ALA A 1 524 ? 23.979 -24.843 -21.222 1.00 113.50 504 ALA A N 1
ATOM 3546 C CA . ALA A 1 524 ? 22.704 -24.224 -20.892 1.00 116.52 504 ALA A CA 1
ATOM 3547 C C . ALA A 1 524 ? 22.136 -24.855 -19.626 1.00 111.09 504 ALA A C 1
ATOM 3548 O O . ALA A 1 524 ? 22.527 -25.954 -19.221 1.00 100.95 504 ALA A O 1
ATOM 3550 N N . LYS A 1 525 ? 21.196 -24.142 -19.010 1.00 113.57 505 LYS A N 1
ATOM 3551 C CA . LYS A 1 525 ? 20.653 -24.527 -17.716 1.00 113.78 505 LYS A CA 1
ATOM 3552 C C . LYS A 1 525 ? 19.683 -25.698 -17.850 1.00 111.46 505 LYS A C 1
ATOM 3553 O O . LYS A 1 525 ? 19.120 -25.959 -18.916 1.00 113.16 505 LYS A O 1
ATOM 3555 N N . ARG A 1 526 ? 19.484 -26.400 -16.737 1.00 111.52 506 ARG A N 1
ATOM 3556 C CA . ARG A 1 526 ? 18.561 -27.527 -16.684 1.00 111.55 506 ARG A CA 1
ATOM 3557 C C . ARG A 1 526 ? 17.121 -27.007 -16.725 1.00 111.25 506 ARG A C 1
ATOM 3558 O O . ARG A 1 526 ? 16.863 -25.812 -16.896 1.00 110.27 506 ARG A O 1
ATOM 3560 N N . ARG A 1 527 ? 16.155 -27.911 -16.554 1.00 111.57 507 ARG A N 1
ATOM 3561 C CA . ARG A 1 527 ? 14.756 -27.545 -16.744 1.00 112.52 507 ARG A CA 1
ATOM 3562 C C . ARG A 1 527 ? 13.869 -27.941 -15.567 1.00 113.51 507 ARG A C 1
ATOM 3563 O O . ARG A 1 527 ? 13.267 -27.074 -14.925 1.00 112.42 507 ARG A O 1
ATOM 3565 N N . ASN A 1 528 ? 13.781 -29.241 -15.280 1.00 109.02 508 ASN A N 1
ATOM 3566 C CA . ASN A 1 528 ? 12.790 -29.748 -14.334 1.00 112.00 508 ASN A CA 1
ATOM 3567 C C . ASN A 1 528 ? 13.035 -29.204 -12.931 1.00 114.97 508 ASN A C 1
ATOM 3568 O O . ASN A 1 528 ? 14.077 -29.471 -12.323 1.00 117.43 508 ASN A O 1
ATOM 3570 N N . VAL A 1 529 ? 12.064 -28.453 -12.415 1.00 111.64 509 VAL A N 1
ATOM 3571 C CA . VAL A 1 529 ? 12.160 -27.866 -11.083 1.00 108.14 509 VAL A CA 1
ATOM 3572 C C . VAL A 1 529 ? 11.878 -28.913 -10.011 1.00 109.60 509 VAL A C 1
ATOM 3573 O O . VAL A 1 529 ? 11.798 -28.593 -8.824 1.00 110.40 509 VAL A O 1
ATOM 3575 N N . PRO A 1 532 ? 5.445 -28.807 -7.815 1.00 105.38 512 PRO A N 1
ATOM 3576 C CA . PRO A 1 532 ? 5.032 -29.001 -6.419 1.00 112.33 512 PRO A CA 1
ATOM 3577 C C . PRO A 1 532 ? 3.586 -29.476 -6.306 1.00 107.44 512 PRO A C 1
ATOM 3578 O O . PRO A 1 532 ? 3.254 -30.577 -6.748 1.00 104.24 512 PRO A O 1
ATOM 3582 N N . LEU A 1 533 ? 2.742 -28.646 -5.697 1.00 111.29 513 LEU A N 1
ATOM 3583 C CA . LEU A 1 533 ? 1.295 -28.854 -5.724 1.00 113.80 513 LEU A CA 1
ATOM 3584 C C . LEU A 1 533 ? 0.633 -27.521 -5.409 1.00 113.89 513 LEU A C 1
ATOM 3585 O O . LEU A 1 533 ? 0.856 -26.950 -4.335 1.00 108.89 513 LEU A O 1
ATOM 3590 N N . ALA A 1 534 ? -0.143 -27.004 -6.358 1.00 112.10 514 ALA A N 1
ATOM 3591 C CA . ALA A 1 534 ? -0.777 -25.696 -6.242 1.00 108.43 514 ALA A CA 1
ATOM 3592 C C . ALA A 1 534 ? -2.284 -25.900 -6.188 1.00 109.92 514 ALA A C 1
ATOM 3593 O O . ALA A 1 534 ? -2.894 -26.330 -7.173 1.00 112.37 514 ALA A O 1
ATOM 3595 N N . LEU A 1 535 ? -2.881 -25.587 -5.042 1.00 101.68 515 LEU A N 1
ATOM 3596 C CA . LEU A 1 535 ? -4.300 -25.808 -4.806 1.00 103.49 515 LEU A CA 1
ATOM 3597 C C . LEU A 1 535 ? -5.030 -24.476 -4.724 1.00 102.64 515 LEU A C 1
ATOM 3598 O O . LEU A 1 535 ? -4.573 -23.553 -4.043 1.00 105.00 515 LEU A O 1
ATOM 3603 N N . THR A 1 536 ? -6.162 -24.385 -5.412 1.00 99.91 516 THR A N 1
ATOM 3604 C CA . THR A 1 536 ? -7.055 -23.240 -5.333 1.00 98.15 516 THR A CA 1
ATOM 3605 C C . THR A 1 536 ? -8.362 -23.655 -4.671 1.00 97.23 516 THR A C 1
ATOM 3606 O O . THR A 1 536 ? -8.653 -24.842 -4.501 1.00 96.34 516 THR A O 1
ATOM 3610 N N . ALA A 1 537 ? -9.156 -22.655 -4.293 1.00 94.17 517 ALA A N 1
ATOM 3611 C CA . ALA A 1 537 ? -10.458 -22.917 -3.695 1.00 94.72 517 ALA A CA 1
ATOM 3612 C C . ALA A 1 537 ? -11.354 -23.649 -4.685 1.00 93.18 517 ALA A C 1
ATOM 3613 O O . ALA A 1 537 ? -11.712 -23.098 -5.731 1.00 88.52 517 ALA A O 1
ATOM 3615 N N . GLY A 1 538 ? -11.707 -24.895 -4.371 1.00 94.02 518 GLY A N 1
ATOM 3616 C CA . GLY A 1 538 ? -12.546 -25.716 -5.218 1.00 90.27 518 GLY A CA 1
ATOM 3617 C C . GLY A 1 538 ? -11.843 -26.906 -5.839 1.00 90.26 518 GLY A C 1
ATOM 3618 O O . GLY A 1 538 ? -12.521 -27.820 -6.327 1.00 83.32 518 GLY A O 1
ATOM 3619 N N . ASP A 1 539 ? -10.511 -26.923 -5.841 1.00 96.28 519 ASP A N 1
ATOM 3620 C CA . ASP A 1 539 ? -9.774 -28.041 -6.414 1.00 91.04 519 ASP A CA 1
ATOM 3621 C C . ASP A 1 539 ? -10.015 -29.314 -5.611 1.00 87.98 519 ASP A C 1
ATOM 3622 O O . ASP A 1 539 ? -10.082 -29.289 -4.379 1.00 89.28 519 ASP A O 1
ATOM 3627 N N . LEU A 1 540 ? -10.147 -30.432 -6.317 1.00 88.31 520 LEU A N 1
ATOM 3628 C CA . LEU A 1 540 ? -10.371 -31.723 -5.680 1.00 86.75 520 LEU A CA 1
ATOM 3629 C C . LEU A 1 540 ? -9.040 -32.436 -5.485 1.00 82.36 520 LEU A C 1
ATOM 3630 O O . LEU A 1 540 ? -8.230 -32.517 -6.413 1.00 84.62 520 LEU A O 1
ATOM 3635 N N . VAL A 1 541 ? -8.813 -32.940 -4.274 1.00 81.78 521 VAL A N 1
ATOM 3636 C CA . VAL A 1 541 ? -7.603 -33.676 -3.938 1.00 81.52 521 VAL A CA 1
ATOM 3637 C C . VAL A 1 541 ? -8.004 -35.023 -3.350 1.00 81.96 521 VAL A C 1
ATOM 3638 O O . VAL A 1 541 ? -9.165 -35.262 -3.015 1.00 81.12 521 VAL A O 1
ATOM 3642 N N . VAL A 1 542 ? -7.019 -35.908 -3.223 1.00 80.47 522 VAL A N 1
ATOM 3643 C CA . VAL A 1 542 ? -7.236 -37.270 -2.753 1.00 72.97 522 VAL A CA 1
ATOM 3644 C C . VAL A 1 542 ? -6.448 -37.474 -1.471 1.00 69.82 522 VAL A C 1
ATOM 3645 O O . VAL A 1 542 ? -5.233 -37.247 -1.440 1.00 77.32 522 VAL A O 1
ATOM 3649 N N . HIS A 1 543 ? -7.139 -37.900 -0.420 1.00 66.96 523 HIS A N 1
ATOM 3650 C CA . HIS A 1 543 ? -6.511 -38.323 0.824 1.00 66.05 523 HIS A CA 1
ATOM 3651 C C . HIS A 1 543 ? -6.414 -39.845 0.832 1.00 72.73 523 HIS A C 1
ATOM 3652 O O . HIS A 1 543 ? -7.381 -40.535 0.490 1.00 74.55 523 HIS A O 1
ATOM 3659 N N . ASP A 1 544 ? -5.247 -40.366 1.217 1.00 73.28 524 ASP A N 1
ATOM 3660 C CA . ASP A 1 544 ? -5.012 -41.803 1.111 1.00 74.04 524 ASP A CA 1
ATOM 3661 C C . ASP A 1 544 ? -5.889 -42.600 2.067 1.00 74.68 524 ASP A C 1
ATOM 3662 O O . ASP A 1 544 ? -6.167 -43.777 1.813 1.00 77.55 524 ASP A O 1
ATOM 3667 N N . GLN A 1 545 ? -6.332 -41.988 3.163 1.00 78.43 525 GLN A N 1
ATOM 3668 C CA . GLN A 1 545 ? -7.135 -42.684 4.159 1.00 81.59 525 GLN A CA 1
ATOM 3669 C C . GLN A 1 545 ? -8.609 -42.309 4.114 1.00 76.73 525 GLN A C 1
ATOM 3670 O O . GLN A 1 545 ? -9.426 -43.010 4.720 1.00 83.22 525 GLN A O 1
ATOM 3676 N N . HIS A 1 546 ? -8.972 -41.240 3.417 1.00 73.76 526 HIS A N 1
ATOM 3677 C CA . HIS A 1 546 ? -10.355 -40.783 3.384 1.00 77.01 526 HIS A CA 1
ATOM 3678 C C . HIS A 1 546 ? -10.920 -40.660 1.977 1.00 81.97 526 HIS A C 1
ATOM 3679 O O . HIS A 1 546 ? -12.095 -40.973 1.763 1.00 85.88 526 HIS A O 1
ATOM 3686 N N . GLY A 1 547 ? -10.121 -40.221 1.009 1.00 74.62 527 GLY A N 1
ATOM 3687 C CA . GLY A 1 547 ? -10.570 -40.216 -0.369 1.00 77.15 527 GLY A CA 1
ATOM 3688 C C . GLY A 1 547 ? -10.711 -38.843 -0.990 1.00 80.80 527 GLY A C 1
ATOM 3689 O O . GLY A 1 547 ? -10.030 -37.893 -0.592 1.00 81.22 527 GLY A O 1
ATOM 3690 N N . ILE A 1 548 ? -11.608 -38.728 -1.964 1.00 80.85 528 ILE A N 1
ATOM 3691 C CA . ILE A 1 548 ? -11.726 -37.516 -2.767 1.00 81.93 528 ILE A CA 1
ATOM 3692 C C . ILE A 1 548 ? -12.426 -36.432 -1.957 1.00 86.24 528 ILE A C 1
ATOM 3693 O O . ILE A 1 548 ? -13.571 -36.602 -1.527 1.00 91.35 528 ILE A O 1
ATOM 3698 N N . GLY A 1 549 ? -11.733 -35.309 -1.750 1.00 84.93 529 GLY A N 1
ATOM 3699 C CA . GLY A 1 549 ? -12.308 -34.170 -1.072 1.00 85.98 529 GLY A CA 1
ATOM 3700 C C . GLY A 1 549 ? -12.135 -32.912 -1.905 1.00 87.44 529 GLY A C 1
ATOM 3701 O O . GLY A 1 549 ? -11.478 -32.917 -2.948 1.00 85.17 529 GLY A O 1
ATOM 3702 N N . LYS A 1 550 ? -12.739 -31.830 -1.423 1.00 94.29 530 LYS A N 1
ATOM 3703 C CA . LYS A 1 550 ? -12.691 -30.535 -2.090 1.00 91.74 530 LYS A CA 1
ATOM 3704 C C . LYS A 1 550 ? -11.889 -29.567 -1.231 1.00 87.55 530 LYS A C 1
ATOM 3705 O O . LYS A 1 550 ? -12.202 -29.369 -0.052 1.00 87.71 530 LYS A O 1
ATOM 3707 N N . PHE A 1 551 ? -10.862 -28.967 -1.823 1.00 87.45 531 PHE A N 1
ATOM 3708 C CA . PHE A 1 551 ? -10.031 -28.020 -1.097 1.00 88.03 531 PHE A CA 1
ATOM 3709 C C . PHE A 1 551 ? -10.782 -26.716 -0.859 1.00 90.79 531 PHE A C 1
ATOM 3710 O O . PHE A 1 551 ? -11.477 -26.207 -1.743 1.00 94.32 531 PHE A O 1
ATOM 3718 N N . VAL A 1 552 ? -10.632 -26.171 0.345 1.00 87.83 532 VAL A N 1
ATOM 3719 C CA . VAL A 1 552 ? -11.326 -24.956 0.760 1.00 96.69 532 VAL A CA 1
ATOM 3720 C C . VAL A 1 552 ? -10.340 -23.814 0.999 1.00 96.11 532 VAL A C 1
ATOM 3721 O O . VAL A 1 552 ? -10.389 -22.786 0.323 1.00 101.19 532 VAL A O 1
ATOM 3725 N N . GLU A 1 553 ? -9.424 -23.987 1.944 1.00 91.81 533 GLU A N 1
ATOM 3726 C CA . GLU A 1 553 ? -8.660 -22.879 2.502 1.00 91.16 533 GLU A CA 1
ATOM 3727 C C . GLU A 1 553 ? -7.357 -23.444 3.068 1.00 95.09 533 GLU A C 1
ATOM 3728 O O . GLU A 1 553 ? -7.181 -24.660 3.165 1.00 91.22 533 GLU A O 1
ATOM 3734 N N . MET A 1 554 ? -6.405 -22.560 3.354 1.00 94.27 534 MET A N 1
ATOM 3735 C CA . MET A 1 554 ? -5.379 -22.842 4.350 1.00 91.71 534 MET A CA 1
ATOM 3736 C C . MET A 1 554 ? -5.624 -21.963 5.571 1.00 95.94 534 MET A C 1
ATOM 3737 O O . MET A 1 554 ? -5.688 -20.734 5.452 1.00 102.16 534 MET A O 1
ATOM 3742 N N . THR A 1 555 ? -5.772 -22.589 6.743 1.00 84.41 535 THR A N 1
ATOM 3743 C CA . THR A 1 555 ? -6.082 -21.870 7.979 1.00 87.07 535 THR A CA 1
ATOM 3744 C C . THR A 1 555 ? -5.030 -22.160 9.043 1.00 84.04 535 THR A C 1
ATOM 3745 O O . THR A 1 555 ? -4.110 -22.956 8.847 1.00 79.67 535 THR A O 1
ATOM 3749 N N . GLU A 1 556 ? -5.178 -21.488 10.185 1.00 89.18 536 GLU A N 1
ATOM 3750 C CA . GLU A 1 556 ? -4.308 -21.677 11.339 1.00 93.25 536 GLU A CA 1
ATOM 3751 C C . GLU A 1 556 ? -5.146 -21.556 12.602 1.00 94.60 536 GLU A C 1
ATOM 3752 O O . GLU A 1 556 ? -5.864 -20.568 12.779 1.00 102.34 536 GLU A O 1
ATOM 3754 N N . ARG A 1 557 ? -5.065 -22.564 13.467 1.00 88.74 537 ARG A N 1
ATOM 3755 C CA . ARG A 1 557 ? -5.770 -22.577 14.741 1.00 93.76 537 ARG A CA 1
ATOM 3756 C C . ARG A 1 557 ? -4.759 -22.794 15.858 1.00 95.05 537 ARG A C 1
ATOM 3757 O O . ARG A 1 557 ? -3.945 -23.720 15.793 1.00 96.42 537 ARG A O 1
ATOM 3765 N N . VAL A 1 558 ? -4.813 -21.942 16.877 1.00 98.37 538 VAL A N 1
ATOM 3766 C CA . VAL A 1 558 ? -3.817 -21.915 17.944 1.00 101.91 538 VAL A CA 1
ATOM 3767 C C . VAL A 1 558 ? -4.322 -22.729 19.129 1.00 102.44 538 VAL A C 1
ATOM 3768 O O . VAL A 1 558 ? -5.506 -22.670 19.483 1.00 107.43 538 VAL A O 1
ATOM 3772 N N . VAL A 1 559 ? -3.423 -23.502 19.739 1.00 106.85 539 VAL A N 1
ATOM 3773 C CA . VAL A 1 559 ? -3.751 -24.359 20.879 1.00 111.34 539 VAL A CA 1
ATOM 3774 C C . VAL A 1 559 ? -2.778 -23.995 21.999 1.00 112.57 539 VAL A C 1
ATOM 3775 O O . VAL A 1 559 ? -1.700 -24.586 22.125 1.00 110.06 539 VAL A O 1
ATOM 3777 N N . GLY A 1 560 ? -3.156 -23.018 22.821 1.00 116.44 540 GLY A N 1
ATOM 3778 C CA . GLY A 1 560 ? -2.332 -22.598 23.939 1.00 119.56 540 GLY A CA 1
ATOM 3779 C C . GLY A 1 560 ? -1.055 -21.895 23.526 1.00 120.01 540 GLY A C 1
ATOM 3780 O O . GLY A 1 560 ? 0.032 -22.237 24.005 1.00 114.92 540 GLY A O 1
ATOM 3781 N N . GLY A 1 561 ? -1.171 -20.909 22.637 1.00 115.60 541 GLY A N 1
ATOM 3782 C CA . GLY A 1 561 ? -0.019 -20.184 22.146 1.00 114.41 541 GLY A CA 1
ATOM 3783 C C . GLY A 1 561 ? 0.809 -20.908 21.107 1.00 113.87 541 GLY A C 1
ATOM 3784 O O . GLY A 1 561 ? 1.791 -20.336 20.615 1.00 111.33 541 GLY A O 1
ATOM 3785 N N . ALA A 1 562 ? 0.449 -22.143 20.754 1.00 113.88 542 ALA A N 1
ATOM 3786 C CA . ALA A 1 562 ? 1.186 -22.941 19.774 1.00 98.82 542 ALA A CA 1
ATOM 3787 C C . ALA A 1 562 ? 0.388 -22.946 18.475 1.00 94.69 542 ALA A C 1
ATOM 3788 O O . ALA A 1 562 ? -0.473 -23.799 18.255 1.00 95.60 542 ALA A O 1
ATOM 3790 N N . ARG A 1 563 ? 0.681 -21.980 17.607 1.00 97.48 543 ARG A N 1
ATOM 3791 C CA . ARG A 1 563 ? -0.005 -21.884 16.324 1.00 93.30 543 ARG A CA 1
ATOM 3792 C C . ARG A 1 563 ? 0.368 -23.064 15.433 1.00 80.98 543 ARG A C 1
ATOM 3793 O O . ARG A 1 563 ? 1.542 -23.428 15.324 1.00 79.58 543 ARG A O 1
ATOM 3801 N N . ARG A 1 564 ? -0.637 -23.670 14.805 1.00 80.62 544 ARG A N 1
ATOM 3802 C CA . ARG A 1 564 ? -0.425 -24.788 13.898 1.00 80.86 544 ARG A CA 1
ATOM 3803 C C . ARG A 1 564 ? -1.284 -24.591 12.657 1.00 85.04 544 ARG A C 1
ATOM 3804 O O . ARG A 1 564 ? -2.448 -24.189 12.753 1.00 77.46 544 ARG A O 1
ATOM 3812 N N . GLU A 1 565 ? -0.700 -24.864 11.495 1.00 81.84 545 GLU A N 1
ATOM 3813 C CA . GLU A 1 565 ? -1.370 -24.663 10.219 1.00 77.67 545 GLU A CA 1
ATOM 3814 C C . GLU A 1 565 ? -2.093 -25.935 9.789 1.00 77.58 545 GLU A C 1
ATOM 3815 O O . GLU A 1 565 ? -1.650 -27.052 10.074 1.00 80.64 545 GLU A O 1
ATOM 3821 N N . TYR A 1 566 ? -3.214 -25.758 9.094 1.00 71.22 546 TYR A N 1
ATOM 3822 C CA . TYR A 1 566 ? -4.043 -26.883 8.687 1.00 76.44 546 TYR A CA 1
ATOM 3823 C C . TYR A 1 566 ? -4.545 -26.674 7.266 1.00 79.50 546 TYR A C 1
ATOM 3824 O O . TYR A 1 566 ? -4.857 -25.549 6.863 1.00 81.66 546 TYR A O 1
ATOM 3833 N N . LEU A 1 567 ? -4.613 -27.768 6.514 1.00 73.79 547 LEU A N 1
ATOM 3834 C CA . LEU A 1 567 ? -5.206 -27.786 5.185 1.00 75.78 547 LEU A CA 1
ATOM 3835 C C . LEU A 1 567 ? -6.575 -28.446 5.280 1.00 79.36 547 LEU A C 1
ATOM 3836 O O . LEU A 1 567 ? -6.692 -29.568 5.787 1.00 82.56 547 LEU A O 1
ATOM 3841 N N . VAL A 1 568 ? -7.604 -27.750 4.801 1.00 77.34 548 VAL A N 1
ATOM 3842 C CA . VAL A 1 568 ? -8.993 -28.150 4.996 1.00 80.26 548 VAL A CA 1
ATOM 3843 C C . VAL A 1 568 ? -9.545 -28.718 3.696 1.00 82.89 548 VAL A C 1
ATOM 3844 O O . VAL A 1 568 ? -9.235 -28.222 2.607 1.00 81.70 548 VAL A O 1
ATOM 3848 N N . LEU A 1 569 ? -10.373 -29.755 3.818 1.00 80.63 549 LEU A N 1
ATOM 3849 C CA . LEU A 1 569 ? -10.955 -30.445 2.673 1.00 80.06 549 LEU A CA 1
ATOM 3850 C C . LEU A 1 569 ? -12.439 -30.659 2.915 1.00 85.85 549 LEU A C 1
ATOM 3851 O O . LEU A 1 569 ? -12.833 -31.140 3.983 1.00 83.98 549 LEU A O 1
ATOM 3856 N N . GLU A 1 570 ? -13.254 -30.317 1.921 1.00 93.84 550 GLU A N 1
ATOM 3857 C CA . GLU A 1 570 ? -14.703 -30.456 2.013 1.00 98.41 550 GLU A CA 1
ATOM 3858 C C . GLU A 1 570 ? -15.105 -31.850 1.543 1.00 95.31 550 GLU A C 1
ATOM 3859 O O . GLU A 1 570 ? -14.882 -32.206 0.381 1.00 97.93 550 GLU A O 1
ATOM 3865 N N . TYR A 1 571 ? -15.690 -32.632 2.443 1.00 96.38 551 TYR A N 1
ATOM 3866 C CA . TYR A 1 571 ? -16.150 -33.981 2.147 1.00 102.09 551 TYR A CA 1
ATOM 3867 C C . TYR A 1 571 ? -17.670 -34.050 2.227 1.00 109.73 551 TYR A C 1
ATOM 3868 O O . TYR A 1 571 ? -18.340 -33.124 2.694 1.00 113.79 551 TYR A O 1
ATOM 3877 N N . ALA A 1 572 ? -18.213 -35.174 1.763 1.00 111.38 552 ALA A N 1
ATOM 3878 C CA . ALA A 1 572 ? -19.650 -35.391 1.776 1.00 113.31 552 ALA A CA 1
ATOM 3879 C C . ALA A 1 572 ? -20.115 -35.800 3.173 1.00 114.04 552 ALA A C 1
ATOM 3880 O O . ALA A 1 572 ? -19.316 -35.992 4.096 1.00 110.58 552 ALA A O 1
ATOM 3882 N N . SER A 1 573 ? -21.429 -35.937 3.328 1.00 116.21 553 SER A N 1
ATOM 3883 C CA . SER A 1 573 ? -22.026 -36.293 4.612 1.00 117.24 553 SER A CA 1
ATOM 3884 C C . SER A 1 573 ? -21.576 -37.674 5.076 1.00 111.02 553 SER A C 1
ATOM 3885 O O . SER A 1 573 ? -21.480 -37.934 6.276 1.00 108.18 553 SER A O 1
ATOM 3888 N N . ASP A 1 581 ? -19.272 -32.105 5.678 1.00 91.21 561 ASP A N 1
ATOM 3889 C CA . ASP A 1 581 ? -18.186 -32.408 6.606 1.00 98.80 561 ASP A CA 1
ATOM 3890 C C . ASP A 1 581 ? -16.857 -31.852 6.096 1.00 91.29 561 ASP A C 1
ATOM 3891 O O . ASP A 1 581 ? -16.628 -31.771 4.890 1.00 95.82 561 ASP A O 1
ATOM 3893 N N . LYS A 1 582 ? -15.984 -31.470 7.023 1.00 88.35 562 LYS A N 1
ATOM 3894 C CA . LYS A 1 582 ? -14.702 -30.865 6.689 1.00 93.24 562 LYS A CA 1
ATOM 3895 C C . LYS A 1 582 ? -13.596 -31.574 7.457 1.00 92.17 562 LYS A C 1
ATOM 3896 O O . LYS A 1 582 ? -13.713 -31.784 8.669 1.00 90.33 562 LYS A O 1
ATOM 3898 N N . LEU A 1 583 ? -12.528 -31.938 6.753 1.00 87.70 563 LEU A N 1
ATOM 3899 C CA . LEU A 1 583 ? -11.386 -32.627 7.339 1.00 85.26 563 LEU A CA 1
ATOM 3900 C C . LEU A 1 583 ? -10.194 -31.683 7.393 1.00 82.92 563 LEU A C 1
ATOM 3901 O O . LEU A 1 583 ? -9.834 -31.072 6.380 1.00 78.72 563 LEU A O 1
ATOM 3906 N N . TYR A 1 584 ? -9.589 -31.565 8.574 1.00 82.66 564 TYR A N 1
ATOM 3907 C CA . TYR A 1 584 ? -8.410 -30.733 8.790 1.00 84.27 564 TYR A CA 1
ATOM 3908 C C . TYR A 1 584 ? -7.184 -31.641 8.802 1.00 84.22 564 TYR A C 1
ATOM 3909 O O . TYR A 1 584 ? -6.965 -32.382 9.766 1.00 86.71 564 TYR A O 1
ATOM 3918 N N . VAL A 1 585 ? -6.385 -31.592 7.740 1.00 74.49 565 VAL A N 1
ATOM 3919 C CA . VAL A 1 585 ? -5.166 -32.397 7.707 1.00 74.37 565 VAL A CA 1
ATOM 3920 C C . VAL A 1 585 ? -4.015 -31.533 8.212 1.00 73.68 565 VAL A C 1
ATOM 3921 O O . VAL A 1 585 ? -3.897 -30.362 7.823 1.00 75.76 565 VAL A O 1
ATOM 3925 N N . PRO A 1 586 ? -3.184 -32.042 9.116 1.00 74.25 566 PRO A N 1
ATOM 3926 C CA . PRO A 1 586 ? -2.072 -31.245 9.642 1.00 76.01 566 PRO A CA 1
ATOM 3927 C C . PRO A 1 586 ? -0.848 -31.316 8.735 1.00 75.39 566 PRO A C 1
ATOM 3928 O O . PRO A 1 586 ? -0.757 -32.128 7.813 1.00 74.45 566 PRO A O 1
ATOM 3932 N N . MET A 1 587 ? 0.112 -30.438 9.029 1.00 75.79 567 MET A N 1
ATOM 3933 C CA . MET A 1 587 ? 1.287 -30.249 8.187 1.00 72.02 567 MET A CA 1
ATOM 3934 C C . MET A 1 587 ? 2.287 -31.394 8.271 1.00 75.21 567 MET A C 1
ATOM 3935 O O . MET A 1 587 ? 3.320 -31.329 7.595 1.00 76.87 567 MET A O 1
ATOM 3940 N N . ASP A 1 588 ? 2.024 -32.429 9.066 1.00 74.96 568 ASP A N 1
ATOM 3941 C CA . ASP A 1 588 ? 2.846 -33.631 9.062 1.00 73.02 568 ASP A CA 1
ATOM 3942 C C . ASP A 1 588 ? 2.203 -34.774 8.286 1.00 76.40 568 ASP A C 1
ATOM 3943 O O . ASP A 1 588 ? 2.765 -35.873 8.247 1.00 83.71 568 ASP A O 1
ATOM 3948 N N . SER A 1 589 ? 1.044 -34.541 7.667 1.00 74.41 569 SER A N 1
ATOM 3949 C CA . SER A 1 589 ? 0.349 -35.557 6.884 1.00 73.75 569 SER A CA 1
ATOM 3950 C C . SER A 1 589 ? 0.158 -35.129 5.433 1.00 78.66 569 SER A C 1
ATOM 3951 O O . SER A 1 589 ? -0.737 -35.639 4.752 1.00 81.48 569 SER A O 1
ATOM 3954 N N . LEU A 1 590 ? 0.984 -34.202 4.943 1.00 75.00 570 LEU A N 1
ATOM 3955 C CA . LEU A 1 590 ? 0.841 -33.742 3.566 1.00 69.90 570 LEU A CA 1
ATOM 3956 C C . LEU A 1 590 ? 1.181 -34.836 2.563 1.00 73.32 570 LEU A C 1
ATOM 3957 O O . LEU A 1 590 ? 0.666 -34.823 1.439 1.00 75.68 570 LEU A O 1
ATOM 3962 N N . ASP A 1 591 ? 2.038 -35.789 2.941 1.00 71.36 571 ASP A N 1
ATOM 3963 C CA . ASP A 1 591 ? 2.337 -36.902 2.048 1.00 77.47 571 ASP A CA 1
ATOM 3964 C C . ASP A 1 591 ? 1.117 -37.781 1.801 1.00 78.53 571 ASP A C 1
ATOM 3965 O O . ASP A 1 591 ? 1.106 -38.554 0.837 1.00 81.42 571 ASP A O 1
ATOM 3970 N N . GLN A 1 592 ? 0.089 -37.681 2.649 1.00 79.84 572 GLN A N 1
ATOM 3971 C CA . GLN A 1 592 ? -1.154 -38.402 2.410 1.00 77.81 572 GLN A CA 1
ATOM 3972 C C . GLN A 1 592 ? -1.982 -37.765 1.303 1.00 72.98 572 GLN A C 1
ATOM 3973 O O . GLN A 1 592 ? -2.909 -38.401 0.794 1.00 72.04 572 GLN A O 1
ATOM 3979 N N . LEU A 1 593 ? -1.667 -36.532 0.919 1.00 74.62 573 LEU A N 1
ATOM 3980 C CA . LEU A 1 593 ? -2.448 -35.799 -0.064 1.00 73.94 573 LEU A CA 1
ATOM 3981 C C . LEU A 1 593 ? -1.884 -35.979 -1.465 1.00 74.71 573 LEU A C 1
ATOM 3982 O O . LEU A 1 593 ? -0.691 -36.233 -1.654 1.00 81.33 573 LEU A O 1
ATOM 3987 N N . SER A 1 594 ? -2.767 -35.823 -2.449 1.00 75.04 574 SER A N 1
ATOM 3988 C CA . SER A 1 594 ? -2.426 -35.948 -3.864 1.00 73.35 574 SER A CA 1
ATOM 3989 C C . SER A 1 594 ? -3.562 -35.300 -4.636 1.00 80.02 574 SER A C 1
ATOM 3990 O O . SER A 1 594 ? -4.731 -35.664 -4.455 1.00 81.58 574 SER A O 1
ATOM 3993 N N . ARG A 1 595 ? -3.236 -34.316 -5.465 1.00 83.48 575 ARG A N 1
ATOM 3994 C CA . ARG A 1 595 ? -4.275 -33.579 -6.165 1.00 82.59 575 ARG A CA 1
ATOM 3995 C C . ARG A 1 595 ? -4.911 -34.491 -7.198 1.00 76.47 575 ARG A C 1
ATOM 3996 O O . ARG A 1 595 ? -4.217 -35.235 -7.897 1.00 75.98 575 ARG A O 1
ATOM 4004 N N . TYR A 1 596 ? -6.243 -34.455 -7.287 1.00 84.12 576 TYR A N 1
ATOM 4005 C CA . TYR A 1 596 ? -6.954 -35.454 -8.083 1.00 82.53 576 TYR A CA 1
ATOM 4006 C C . TYR A 1 596 ? -6.745 -35.218 -9.576 1.00 83.15 576 TYR A C 1
ATOM 4007 O O . TYR A 1 596 ? -7.050 -34.137 -10.088 1.00 90.21 576 TYR A O 1
ATOM 4016 N N . VAL A 1 597 ? -6.234 -36.229 -10.270 1.00 79.11 577 VAL A N 1
ATOM 4017 C CA . VAL A 1 597 ? -6.211 -36.261 -11.730 1.00 82.36 577 VAL A CA 1
ATOM 4018 C C . VAL A 1 597 ? -6.843 -37.576 -12.166 1.00 93.64 577 VAL A C 1
ATOM 4019 O O . VAL A 1 597 ? -6.478 -38.641 -11.656 1.00 95.96 577 VAL A O 1
ATOM 4023 N N . GLY A 1 598 ? -7.811 -37.505 -13.074 1.00 96.36 578 GLY A N 1
ATOM 4024 C CA . GLY A 1 598 ? -8.460 -38.715 -13.533 1.00 100.32 578 GLY A CA 1
ATOM 4025 C C . GLY A 1 598 ? -9.724 -38.454 -14.321 1.00 106.92 578 GLY A C 1
ATOM 4026 O O . GLY A 1 598 ? -9.675 -37.868 -15.408 1.00 108.48 578 GLY A O 1
ATOM 4027 N N . GLY A 1 599 ? -10.861 -38.883 -13.778 1.00 108.76 579 GLY A N 1
ATOM 4028 C CA . GLY A 1 599 ? -12.136 -38.722 -14.445 1.00 114.49 579 GLY A CA 1
ATOM 4029 C C . GLY A 1 599 ? -12.457 -37.278 -14.760 1.00 118.33 579 GLY A C 1
ATOM 4030 O O . GLY A 1 599 ? -12.604 -36.456 -13.850 1.00 111.50 579 GLY A O 1
ATOM 4031 N N . GLU A 1 600 ? -12.551 -36.958 -16.055 1.00 129.50 580 GLU A N 1
ATOM 4032 C CA . GLU A 1 600 ? -12.892 -35.598 -16.462 1.00 132.00 580 GLU A CA 1
ATOM 4033 C C . GLU A 1 600 ? -14.246 -35.185 -15.900 1.00 129.58 580 GLU A C 1
ATOM 4034 O O . GLU A 1 600 ? -14.403 -34.064 -15.400 1.00 129.38 580 GLU A O 1
ATOM 4040 N N . ALA A 1 601 ? -15.230 -36.073 -15.972 1.00 133.30 581 ALA A N 1
ATOM 4041 C CA . ALA A 1 601 ? -16.454 -35.876 -15.213 1.00 131.83 581 ALA A CA 1
ATOM 4042 C C . ALA A 1 601 ? -16.109 -35.865 -13.727 1.00 126.99 581 ALA A C 1
ATOM 4043 O O . ALA A 1 601 ? -15.437 -36.789 -13.246 1.00 125.41 581 ALA A O 1
ATOM 4045 N N . PRO A 1 602 ? -16.526 -34.848 -12.976 1.00 126.41 582 PRO A N 1
ATOM 4046 C CA . PRO A 1 602 ? -16.081 -34.736 -11.581 1.00 126.87 582 PRO A CA 1
ATOM 4047 C C . PRO A 1 602 ? -16.563 -35.916 -10.753 1.00 122.70 582 PRO A C 1
ATOM 4048 O O . PRO A 1 602 ? -17.733 -36.305 -10.811 1.00 120.99 582 PRO A O 1
ATOM 4052 N N . SER A 1 603 ? -15.645 -36.500 -9.989 1.00 111.21 583 SER A N 1
ATOM 4053 C CA . SER A 1 603 ? -16.025 -37.590 -9.111 1.00 110.79 583 SER A CA 1
ATOM 4054 C C . SER A 1 603 ? -16.832 -37.047 -7.936 1.00 109.27 583 SER A C 1
ATOM 4055 O O . SER A 1 603 ? -17.122 -35.852 -7.833 1.00 105.62 583 SER A O 1
ATOM 4058 N N . LEU A 1 604 ? -17.188 -37.943 -7.029 1.00 105.15 584 LEU A N 1
ATOM 4059 C CA . LEU A 1 604 ? -18.120 -37.636 -5.960 1.00 106.61 584 LEU A CA 1
ATOM 4060 C C . LEU A 1 604 ? -17.424 -37.858 -4.628 1.00 104.84 584 LEU A C 1
ATOM 4061 O O . LEU A 1 604 ? -16.877 -38.939 -4.380 1.00 99.91 584 LEU A O 1
ATOM 4066 N N . SER A 1 605 ? -17.433 -36.826 -3.789 1.00 101.57 585 SER A N 1
ATOM 4067 C CA . SER A 1 605 ? -16.692 -36.862 -2.539 1.00 98.45 585 SER A CA 1
ATOM 4068 C C . SER A 1 605 ? -17.109 -38.063 -1.702 1.00 92.68 585 SER A C 1
ATOM 4069 O O . SER A 1 605 ? -18.288 -38.417 -1.637 1.00 97.32 585 SER A O 1
ATOM 4072 N N . ARG A 1 606 ? -16.126 -38.706 -1.082 1.00 93.86 586 ARG A N 1
ATOM 4073 C CA . ARG A 1 606 ? -16.388 -39.813 -0.173 1.00 99.44 586 ARG A CA 1
ATOM 4074 C C . ARG A 1 606 ? -16.813 -39.254 1.187 1.00 98.14 586 ARG A C 1
ATOM 4075 O O . ARG A 1 606 ? -17.120 -38.067 1.330 1.00 94.05 586 ARG A O 1
ATOM 4077 N N . LEU A 1 607 ? -16.833 -40.104 2.209 1.00 99.33 587 LEU A N 1
ATOM 4078 C CA . LEU A 1 607 ? -17.216 -39.679 3.552 1.00 104.48 587 LEU A CA 1
ATOM 4079 C C . LEU A 1 607 ? -16.457 -40.534 4.560 1.00 107.50 587 LEU A C 1
ATOM 4080 O O . LEU A 1 607 ? -15.505 -41.237 4.210 1.00 109.23 587 LEU A O 1
ATOM 4082 N N . GLY A 1 608 ? -16.891 -40.483 5.818 1.00 104.25 588 GLY A N 1
ATOM 4083 C CA . GLY A 1 608 ? -16.196 -41.178 6.887 1.00 103.83 588 GLY A CA 1
ATOM 4084 C C . GLY A 1 608 ? -16.475 -42.667 6.961 1.00 109.77 588 GLY A C 1
ATOM 4085 O O . GLY A 1 608 ? -16.091 -43.322 7.936 1.00 100.99 588 GLY A O 1
ATOM 4086 N N . GLY A 1 609 ? -17.147 -43.216 5.945 1.00 111.74 589 GLY A N 1
ATOM 4087 C CA . GLY A 1 609 ? -17.414 -44.635 5.881 1.00 102.08 589 GLY A CA 1
ATOM 4088 C C . GLY A 1 609 ? -16.219 -45.431 5.386 1.00 108.37 589 GLY A C 1
ATOM 4089 O O . GLY A 1 609 ? -15.190 -44.893 4.978 1.00 116.98 589 GLY A O 1
ATOM 4090 N N . SER A 1 610 ? -16.364 -46.754 5.432 1.00 104.80 590 SER A N 1
ATOM 4091 C CA . SER A 1 610 ? -15.329 -47.667 4.962 1.00 105.87 590 SER A CA 1
ATOM 4092 C C . SER A 1 610 ? -15.478 -48.019 3.485 1.00 107.51 590 SER A C 1
ATOM 4093 O O . SER A 1 610 ? -14.798 -48.933 3.006 1.00 100.74 590 SER A O 1
ATOM 4095 N N . ASP A 1 611 ? -16.349 -47.315 2.756 1.00 106.00 591 ASP A N 1
ATOM 4096 C CA . ASP A 1 611 ? -16.512 -47.588 1.333 1.00 101.82 591 ASP A CA 1
ATOM 4097 C C . ASP A 1 611 ? -15.292 -47.152 0.530 1.00 105.75 591 ASP A C 1
ATOM 4098 O O . ASP A 1 611 ? -14.975 -47.767 -0.495 1.00 104.95 591 ASP A O 1
ATOM 4103 N N . TRP A 1 612 ? -14.600 -46.096 0.971 1.00 102.77 592 TRP A N 1
ATOM 4104 C CA . TRP A 1 612 ? -13.393 -45.668 0.272 1.00 87.62 592 TRP A CA 1
ATOM 4105 C C . TRP A 1 612 ? -12.300 -46.724 0.364 1.00 92.37 592 TRP A C 1
ATOM 4106 O O . TRP A 1 612 ? -11.555 -46.939 -0.599 1.00 96.48 592 TRP A O 1
ATOM 4117 N N . ALA A 1 613 ? -12.185 -47.391 1.516 1.00 95.44 593 ALA A N 1
ATOM 4118 C CA . ALA A 1 613 ? -11.208 -48.466 1.644 1.00 95.41 593 ALA A CA 1
ATOM 4119 C C . ALA A 1 613 ? -11.515 -49.609 0.687 1.00 93.54 593 ALA A C 1
ATOM 4120 O O . ALA A 1 613 ? -10.594 -50.261 0.182 1.00 96.93 593 ALA A O 1
ATOM 4122 N N . ASN A 1 614 ? -12.798 -49.863 0.421 1.00 94.52 594 ASN A N 1
ATOM 4123 C CA . ASN A 1 614 ? -13.157 -50.895 -0.546 1.00 100.50 594 ASN A CA 1
ATOM 4124 C C . ASN A 1 614 ? -12.782 -50.474 -1.960 1.00 100.47 594 ASN A C 1
ATOM 4125 O O . ASN A 1 614 ? -12.352 -51.306 -2.769 1.00 100.53 594 ASN A O 1
ATOM 4130 N N . THR A 1 615 ? -12.936 -49.186 -2.277 1.00 97.55 595 THR A N 1
ATOM 4131 C CA . THR A 1 615 ? -12.516 -48.690 -3.582 1.00 91.84 595 THR A CA 1
ATOM 4132 C C . THR A 1 615 ? -11.011 -48.829 -3.770 1.00 93.63 595 THR A C 1
ATOM 4133 O O . THR A 1 615 ? -10.545 -49.065 -4.891 1.00 97.42 595 THR A O 1
ATOM 4137 N N . LYS A 1 616 ? -10.238 -48.698 -2.690 1.00 91.35 596 LYS A N 1
ATOM 4138 C CA . LYS A 1 616 ? -8.796 -48.896 -2.786 1.00 91.87 596 LYS A CA 1
ATOM 4139 C C . LYS A 1 616 ? -8.463 -50.360 -3.039 1.00 95.45 596 LYS A C 1
ATOM 4140 O O . LYS A 1 616 ? -7.669 -50.679 -3.930 1.00 97.74 596 LYS A O 1
ATOM 4146 N N . THR A 1 617 ? -9.074 -51.266 -2.271 1.00 94.64 597 THR A N 1
ATOM 4147 C CA . THR A 1 617 ? -8.702 -52.677 -2.338 1.00 100.73 597 THR A CA 1
ATOM 4148 C C . THR A 1 617 ? -8.932 -53.248 -3.734 1.00 105.61 597 THR A C 1
ATOM 4149 O O . THR A 1 617 ? -8.024 -53.839 -4.329 1.00 105.88 597 THR A O 1
ATOM 4153 N N . LYS A 1 618 ? -10.140 -53.075 -4.277 1.00 102.10 598 LYS A N 1
ATOM 4154 C CA . LYS A 1 618 ? -10.418 -53.610 -5.607 1.00 103.20 598 LYS A CA 1
ATOM 4155 C C . LYS A 1 618 ? -9.586 -52.915 -6.677 1.00 104.14 598 LYS A C 1
ATOM 4156 O O . LYS A 1 618 ? -9.293 -53.514 -7.718 1.00 111.77 598 LYS A O 1
ATOM 4162 N N . ALA A 1 619 ? -9.186 -51.664 -6.441 1.00 101.35 599 ALA A N 1
ATOM 4163 C CA . ALA A 1 619 ? -8.267 -51.008 -7.363 1.00 104.72 599 ALA A CA 1
ATOM 4164 C C . ALA A 1 619 ? -6.866 -51.602 -7.273 1.00 105.01 599 ALA A C 1
ATOM 4165 O O . ALA A 1 619 ? -6.135 -51.617 -8.269 1.00 103.83 599 ALA A O 1
ATOM 4167 N N . ARG A 1 620 ? -6.477 -52.099 -6.097 1.00 108.27 600 ARG A N 1
ATOM 4168 C CA . ARG A 1 620 ? -5.152 -52.682 -5.927 1.00 111.90 600 ARG A CA 1
ATOM 4169 C C . ARG A 1 620 ? -5.067 -54.117 -6.424 1.00 115.13 600 ARG A C 1
ATOM 4170 O O . ARG A 1 620 ? -3.959 -54.616 -6.646 1.00 116.05 600 ARG A O 1
ATOM 4178 N N . ARG A 1 621 ? -6.201 -54.798 -6.586 1.00 112.73 601 ARG A N 1
ATOM 4179 C CA . ARG A 1 621 ? -6.164 -56.133 -7.168 1.00 115.35 601 ARG A CA 1
ATOM 4180 C C . ARG A 1 621 ? -6.036 -56.071 -8.683 1.00 116.64 601 ARG A C 1
ATOM 4181 O O . ARG A 1 621 ? -5.452 -56.977 -9.291 1.00 123.90 601 ARG A O 1
ATOM 4189 N N . ALA A 1 622 ? -6.544 -55.004 -9.304 1.00 115.04 602 ALA A N 1
ATOM 4190 C CA . ALA A 1 622 ? -6.374 -54.809 -10.737 1.00 116.08 602 ALA A CA 1
ATOM 4191 C C . ALA A 1 622 ? -4.997 -54.269 -11.096 1.00 109.84 602 ALA A C 1
ATOM 4192 O O . ALA A 1 622 ? -4.608 -54.335 -12.267 1.00 111.68 602 ALA A O 1
ATOM 4194 N N . VAL A 1 623 ? -4.253 -53.743 -10.125 1.00 110.63 603 VAL A N 1
ATOM 4195 C CA . VAL A 1 623 ? -2.951 -53.154 -10.421 1.00 114.57 603 VAL A CA 1
ATOM 4196 C C . VAL A 1 623 ? -1.827 -54.188 -10.369 1.00 116.68 603 VAL A C 1
ATOM 4197 O O . VAL A 1 623 ? -0.819 -54.036 -11.068 1.00 112.17 603 VAL A O 1
ATOM 4201 N N . ARG A 1 624 ? -1.978 -55.244 -9.563 1.00 116.46 604 ARG A N 1
ATOM 4202 C CA . ARG A 1 624 ? -0.943 -56.271 -9.494 1.00 112.12 604 ARG A CA 1
ATOM 4203 C C . ARG A 1 624 ? -0.785 -56.985 -10.827 1.00 110.69 604 ARG A C 1
ATOM 4204 O O . ARG A 1 624 ? 0.306 -57.468 -11.151 1.00 111.56 604 ARG A O 1
ATOM 4206 N N . GLU A 1 625 ? -1.860 -57.051 -11.614 1.00 107.51 605 GLU A N 1
ATOM 4207 C CA . GLU A 1 625 ? -1.804 -57.720 -12.908 1.00 107.36 605 GLU A CA 1
ATOM 4208 C C . GLU A 1 625 ? -0.874 -56.992 -13.872 1.00 109.42 605 GLU A C 1
ATOM 4209 O O . GLU A 1 625 ? -0.110 -57.631 -14.607 1.00 106.83 605 GLU A O 1
ATOM 4215 N N . ILE A 1 626 ? -0.920 -55.658 -13.881 1.00 112.19 606 ILE A N 1
ATOM 4216 C CA . ILE A 1 626 ? -0.098 -54.884 -14.808 1.00 106.85 606 ILE A CA 1
ATOM 4217 C C . ILE A 1 626 ? 1.357 -54.801 -14.362 1.00 103.81 606 ILE A C 1
ATOM 4218 O O . ILE A 1 626 ? 2.236 -54.517 -15.186 1.00 96.83 606 ILE A O 1
ATOM 4223 N N . ALA A 1 627 ? 1.641 -55.034 -13.081 1.00 111.37 607 ALA A N 1
ATOM 4224 C CA . ALA A 1 627 ? 3.030 -55.090 -12.639 1.00 110.12 607 ALA A CA 1
ATOM 4225 C C . ALA A 1 627 ? 3.659 -56.443 -12.935 1.00 108.52 607 ALA A C 1
ATOM 4226 O O . ALA A 1 627 ? 4.852 -56.512 -13.251 1.00 98.29 607 ALA A O 1
ATOM 4228 N N . SER A 1 628 ? 2.874 -57.521 -12.840 1.00 109.66 608 SER A N 1
ATOM 4229 C CA . SER A 1 628 ? 3.389 -58.851 -13.148 1.00 110.04 608 SER A CA 1
ATOM 4230 C C . SER A 1 628 ? 3.888 -58.922 -14.585 1.00 107.26 608 SER A C 1
ATOM 4231 O O . SER A 1 628 ? 5.025 -59.333 -14.840 1.00 110.18 608 SER A O 1
ATOM 4234 N N . GLU A 1 629 ? 3.052 -58.509 -15.541 1.00 99.16 609 GLU A N 1
ATOM 4235 C CA . GLU A 1 629 ? 3.452 -58.486 -16.942 1.00 107.39 609 GLU A CA 1
ATOM 4236 C C . GLU A 1 629 ? 4.547 -57.465 -17.228 1.00 107.23 609 GLU A C 1
ATOM 4237 O O . GLU A 1 629 ? 5.122 -57.493 -18.322 1.00 106.55 609 GLU A O 1
ATOM 4239 N N . LEU A 1 630 ? 4.847 -56.571 -16.284 1.00 110.51 610 LEU A N 1
ATOM 4240 C CA . LEU A 1 630 ? 5.919 -55.598 -16.459 1.00 113.73 610 LEU A CA 1
ATOM 4241 C C . LEU A 1 630 ? 7.285 -56.166 -16.089 1.00 110.29 610 LEU A C 1
ATOM 4242 O O . LEU A 1 630 ? 8.275 -55.886 -16.773 1.00 113.76 610 LEU A O 1
ATOM 4244 N N . VAL A 1 631 ? 7.364 -56.954 -15.015 1.00 110.32 611 VAL A N 1
ATOM 4245 C CA . VAL A 1 631 ? 8.626 -57.585 -14.645 1.00 110.26 611 VAL A CA 1
ATOM 4246 C C . VAL A 1 631 ? 8.767 -58.989 -15.220 1.00 109.03 611 VAL A C 1
ATOM 4247 O O . VAL A 1 631 ? 9.881 -59.533 -15.228 1.00 101.71 611 VAL A O 1
ATOM 4251 N N . ALA A 1 632 ? 7.672 -59.597 -15.687 1.00 110.08 612 ALA A N 1
ATOM 4252 C CA . ALA A 1 632 ? 7.788 -60.862 -16.403 1.00 102.41 612 ALA A CA 1
ATOM 4253 C C . ALA A 1 632 ? 8.536 -60.682 -17.714 1.00 104.00 612 ALA A C 1
ATOM 4254 O O . ALA A 1 632 ? 9.237 -61.599 -18.156 1.00 109.27 612 ALA A O 1
ATOM 4256 N N . LEU A 1 633 ? 8.396 -59.515 -18.349 1.00 108.55 613 LEU A N 1
ATOM 4257 C CA . LEU A 1 633 ? 9.237 -59.195 -19.498 1.00 105.64 613 LEU A CA 1
ATOM 4258 C C . LEU A 1 633 ? 10.687 -59.009 -19.071 1.00 106.06 613 LEU A C 1
ATOM 4259 O O . LEU A 1 633 ? 11.610 -59.373 -19.809 1.00 109.61 613 LEU A O 1
ATOM 4264 N N . TYR A 1 634 ? 10.907 -58.440 -17.883 1.00 109.77 614 TYR A N 1
ATOM 4265 C CA . TYR A 1 634 ? 12.249 -58.417 -17.313 1.00 112.43 614 TYR A CA 1
ATOM 4266 C C . TYR A 1 634 ? 12.721 -59.828 -16.984 1.00 116.34 614 TYR A C 1
ATOM 4267 O O . TYR A 1 634 ? 13.909 -60.142 -17.130 1.00 113.12 614 TYR A O 1
ATOM 4276 N N . ALA A 1 635 ? 11.803 -60.691 -16.538 1.00 115.84 615 ALA A N 1
ATOM 4277 C CA . ALA A 1 635 ? 12.144 -62.094 -16.336 1.00 113.94 615 ALA A CA 1
ATOM 4278 C C . ALA A 1 635 ? 12.440 -62.790 -17.659 1.00 113.38 615 ALA A C 1
ATOM 4279 O O . ALA A 1 635 ? 13.259 -63.715 -17.700 1.00 120.28 615 ALA A O 1
ATOM 4281 N N . LYS A 1 636 ? 11.785 -62.370 -18.744 1.00 105.33 616 LYS A N 1
ATOM 4282 C CA . LYS A 1 636 ? 12.160 -62.861 -20.065 1.00 106.09 616 LYS A CA 1
ATOM 4283 C C . LYS A 1 636 ? 13.447 -62.201 -20.542 1.00 115.04 616 LYS A C 1
ATOM 4284 O O . LYS A 1 636 ? 14.285 -62.851 -21.177 1.00 112.13 616 LYS A O 1
ATOM 4286 N N . ARG A 1 637 ? 13.620 -60.916 -20.236 1.00 118.29 617 ARG A N 1
ATOM 4287 C CA . ARG A 1 637 ? 14.878 -60.213 -20.447 1.00 116.76 617 ARG A CA 1
ATOM 4288 C C . ARG A 1 637 ? 15.919 -60.561 -19.387 1.00 116.94 617 ARG A C 1
ATOM 4289 O O . ARG A 1 637 ? 16.977 -59.924 -19.336 1.00 119.05 617 ARG A O 1
ATOM 4297 N N . GLN A 1 638 ? 15.635 -61.549 -18.539 1.00 115.21 618 GLN A N 1
ATOM 4298 C CA . GLN A 1 638 ? 16.573 -62.009 -17.520 1.00 122.53 618 GLN A CA 1
ATOM 4299 C C . GLN A 1 638 ? 17.518 -63.070 -18.078 1.00 127.35 618 GLN A C 1
ATOM 4300 O O . GLN A 1 638 ? 18.738 -62.877 -18.102 1.00 122.16 618 GLN A O 1
ATOM 4306 N N . SER A 1 639 ? 16.961 -64.193 -18.533 1.00 127.94 619 SER A N 1
ATOM 4307 C CA . SER A 1 639 ? 17.736 -65.309 -19.056 1.00 126.75 619 SER A CA 1
ATOM 4308 C C . SER A 1 639 ? 17.789 -65.321 -20.579 1.00 127.86 619 SER A C 1
ATOM 4309 O O . SER A 1 639 ? 18.117 -66.354 -21.173 1.00 130.47 619 SER A O 1
ATOM 4312 N N . ALA A 1 640 ? 17.469 -64.204 -21.220 1.00 120.42 620 ALA A N 1
ATOM 4313 C CA . ALA A 1 640 ? 17.503 -64.151 -22.674 1.00 122.31 620 ALA A CA 1
ATOM 4314 C C . ALA A 1 640 ? 18.944 -64.267 -23.158 1.00 128.34 620 ALA A C 1
ATOM 4315 O O . ALA A 1 640 ? 19.829 -63.589 -22.622 1.00 127.92 620 ALA A O 1
ATOM 4317 N N . PRO A 1 641 ? 19.223 -65.111 -24.152 1.00 131.87 621 PRO A N 1
ATOM 4318 C CA . PRO A 1 641 ? 20.603 -65.253 -24.634 1.00 133.39 621 PRO A CA 1
ATOM 4319 C C . PRO A 1 641 ? 20.986 -64.188 -25.651 1.00 135.83 621 PRO A C 1
ATOM 4320 O O . PRO A 1 641 ? 21.718 -64.472 -26.605 1.00 135.43 621 PRO A O 1
ATOM 4324 N N . GLY A 1 642 ? 20.500 -62.962 -25.456 1.00 132.77 622 GLY A N 1
ATOM 4325 C CA . GLY A 1 642 ? 20.787 -61.870 -26.366 1.00 128.15 622 GLY A CA 1
ATOM 4326 C C . GLY A 1 642 ? 22.266 -61.569 -26.487 1.00 132.86 622 GLY A C 1
ATOM 4327 O O . GLY A 1 642 ? 22.920 -61.230 -25.496 1.00 132.88 622 GLY A O 1
ATOM 4328 N N . HIS A 1 643 ? 22.806 -61.695 -27.698 1.00 129.70 623 HIS A N 1
ATOM 4329 C CA . HIS A 1 643 ? 24.230 -61.477 -27.913 1.00 126.99 623 HIS A CA 1
ATOM 4330 C C . HIS A 1 643 ? 24.585 -60.012 -27.691 1.00 126.08 623 HIS A C 1
ATOM 4331 O O . HIS A 1 643 ? 23.996 -59.117 -28.306 1.00 121.96 623 HIS A O 1
ATOM 4333 N N . ALA A 1 644 ? 25.548 -59.770 -26.806 1.00 121.43 624 ALA A N 1
ATOM 4334 C CA . ALA A 1 644 ? 26.008 -58.416 -26.550 1.00 113.45 624 ALA A CA 1
ATOM 4335 C C . ALA A 1 644 ? 26.838 -57.902 -27.723 1.00 118.91 624 ALA A C 1
ATOM 4336 O O . ALA A 1 644 ? 27.358 -58.668 -28.541 1.00 118.57 624 ALA A O 1
ATOM 4338 N N . PHE A 1 645 ? 26.961 -56.582 -27.797 1.00 116.55 625 PHE A N 1
ATOM 4339 C CA . PHE A 1 645 ? 27.679 -55.926 -28.878 1.00 112.27 625 PHE A CA 1
ATOM 4340 C C . PHE A 1 645 ? 29.111 -55.620 -28.458 1.00 110.35 625 PHE A C 1
ATOM 4341 O O . PHE A 1 645 ? 29.411 -55.469 -27.271 1.00 108.39 625 PHE A O 1
ATOM 4349 N N . GLY A 1 646 ? 29.993 -55.529 -29.450 1.00 111.06 626 GLY A N 1
ATOM 4350 C CA . GLY A 1 646 ? 31.379 -55.200 -29.209 1.00 108.45 626 GLY A CA 1
ATOM 4351 C C . GLY A 1 646 ? 31.577 -53.719 -28.981 1.00 106.45 626 GLY A C 1
ATOM 4352 O O . GLY A 1 646 ? 30.666 -52.895 -29.142 1.00 111.54 626 GLY A O 1
ATOM 4353 N N . PRO A 1 647 ? 32.801 -53.354 -28.588 1.00 105.11 627 PRO A N 1
ATOM 4354 C CA . PRO A 1 647 ? 33.102 -51.938 -28.334 1.00 103.44 627 PRO A CA 1
ATOM 4355 C C . PRO A 1 647 ? 33.168 -51.111 -29.610 1.00 103.04 627 PRO A C 1
ATOM 4356 O O . PRO A 1 647 ? 33.000 -51.638 -30.715 1.00 98.33 627 PRO A O 1
ATOM 4360 N N . ASP A 1 648 ? 33.420 -49.813 -29.464 1.00 102.15 628 ASP A N 1
ATOM 4361 C CA . ASP A 1 648 ? 33.396 -48.910 -30.606 1.00 107.21 628 ASP A CA 1
ATOM 4362 C C . ASP A 1 648 ? 34.578 -49.163 -31.533 1.00 107.79 628 ASP A C 1
ATOM 4363 O O . ASP A 1 648 ? 35.684 -49.486 -31.090 1.00 110.39 628 ASP A O 1
ATOM 4368 N N . THR A 1 649 ? 34.336 -49.011 -32.828 1.00 105.85 629 THR A N 1
ATOM 4369 C CA . THR A 1 649 ? 35.349 -49.065 -33.868 1.00 111.15 629 THR A CA 1
ATOM 4370 C C . THR A 1 649 ? 35.693 -47.654 -34.327 1.00 111.28 629 THR A C 1
ATOM 4371 O O . THR A 1 649 ? 34.917 -46.719 -34.109 1.00 109.21 629 THR A O 1
ATOM 4375 N N . PRO A 1 650 ? 36.858 -47.451 -34.956 1.00 118.07 630 PRO A N 1
ATOM 4376 C CA . PRO A 1 650 ? 37.274 -46.076 -35.294 1.00 119.05 630 PRO A CA 1
ATOM 4377 C C . PRO A 1 650 ? 36.285 -45.325 -36.171 1.00 114.78 630 PRO A C 1
ATOM 4378 O O . PRO A 1 650 ? 36.287 -44.087 -36.153 1.00 109.72 630 PRO A O 1
ATOM 4382 N N . TRP A 1 651 ? 35.443 -46.023 -36.936 1.00 115.21 631 TRP A N 1
ATOM 4383 C CA . TRP A 1 651 ? 34.414 -45.334 -37.707 1.00 118.93 631 TRP A CA 1
ATOM 4384 C C . TRP A 1 651 ? 33.375 -44.687 -36.799 1.00 117.01 631 TRP A C 1
ATOM 4385 O O . TRP A 1 651 ? 32.856 -43.611 -37.121 1.00 110.26 631 TRP A O 1
ATOM 4396 N N . GLN A 1 652 ? 33.063 -45.325 -35.666 1.00 111.29 632 GLN A N 1
ATOM 4397 C CA . GLN A 1 652 ? 32.157 -44.717 -34.696 1.00 108.24 632 GLN A CA 1
ATOM 4398 C C . GLN A 1 652 ? 32.708 -43.390 -34.190 1.00 103.56 632 GLN A C 1
ATOM 4399 O O . GLN A 1 652 ? 31.954 -42.433 -33.983 1.00 103.50 632 GLN A O 1
ATOM 4405 N N . ALA A 1 653 ? 34.024 -43.313 -33.990 1.00 106.88 633 ALA A N 1
ATOM 4406 C CA . ALA A 1 653 ? 34.632 -42.052 -33.582 1.00 109.30 633 ALA A CA 1
ATOM 4407 C C . ALA A 1 653 ? 34.530 -41.008 -34.687 1.00 108.16 633 ALA A C 1
ATOM 4408 O O . ALA A 1 653 ? 34.217 -39.844 -34.418 1.00 103.13 633 ALA A O 1
ATOM 4410 N N . GLU A 1 654 ? 34.781 -41.406 -35.937 1.00 107.96 634 GLU A N 1
ATOM 4411 C CA . GLU A 1 654 ? 34.743 -40.447 -37.037 1.00 105.31 634 GLU A CA 1
ATOM 4412 C C . GLU A 1 654 ? 33.332 -39.911 -37.257 1.00 103.95 634 GLU A C 1
ATOM 4413 O O . GLU A 1 654 ? 33.151 -38.726 -37.562 1.00 93.47 634 GLU A O 1
ATOM 4415 N N . MET A 1 655 ? 32.323 -40.767 -37.089 1.00 104.58 635 MET A N 1
ATOM 4416 C CA . MET A 1 655 ? 30.947 -40.366 -37.363 1.00 98.64 635 MET A CA 1
ATOM 4417 C C . MET A 1 655 ? 30.428 -39.388 -36.313 1.00 94.44 635 MET A C 1
ATOM 4418 O O . MET A 1 655 ? 29.790 -38.385 -36.654 1.00 89.45 635 MET A O 1
ATOM 4423 N N . GLU A 1 656 ? 30.705 -39.653 -35.034 1.00 98.15 636 GLU A N 1
ATOM 4424 C CA . GLU A 1 656 ? 30.146 -38.839 -33.959 1.00 94.10 636 GLU A CA 1
ATOM 4425 C C . GLU A 1 656 ? 30.666 -37.408 -33.967 1.00 94.72 636 GLU A C 1
ATOM 4426 O O . GLU A 1 656 ? 30.054 -36.538 -33.336 1.00 99.64 636 GLU A O 1
ATOM 4432 N N . ASP A 1 657 ? 31.771 -37.138 -34.658 1.00 95.12 637 ASP A N 1
ATOM 4433 C CA . ASP A 1 657 ? 32.299 -35.784 -34.732 1.00 102.81 637 ASP A CA 1
ATOM 4434 C C . ASP A 1 657 ? 31.855 -35.039 -35.983 1.00 102.69 637 ASP A C 1
ATOM 4435 O O . ASP A 1 657 ? 32.086 -33.829 -36.078 1.00 105.11 637 ASP A O 1
ATOM 4440 N N . ALA A 1 658 ? 31.212 -35.725 -36.931 1.00 100.49 638 ALA A N 1
ATOM 4441 C CA . ALA A 1 658 ? 30.486 -35.043 -37.995 1.00 94.76 638 ALA A CA 1
ATOM 4442 C C . ALA A 1 658 ? 29.205 -34.389 -37.496 1.00 96.75 638 ALA A C 1
ATOM 4443 O O . ALA A 1 658 ? 28.504 -33.749 -38.287 1.00 101.03 638 ALA A O 1
ATOM 4445 N N . PHE A 1 659 ? 28.887 -34.543 -36.212 1.00 93.23 639 PHE A N 1
ATOM 4446 C CA . PHE A 1 659 ? 27.733 -33.891 -35.608 1.00 98.57 639 PHE A CA 1
ATOM 4447 C C . PHE A 1 659 ? 27.940 -32.380 -35.604 1.00 103.08 639 PHE A C 1
ATOM 4448 O O . PHE A 1 659 ? 28.890 -31.880 -34.992 1.00 103.75 639 PHE A O 1
ATOM 4456 N N . GLY A 1 660 ? 27.047 -31.652 -36.273 1.00 102.22 640 GLY A N 1
ATOM 4457 C CA . GLY A 1 660 ? 27.242 -30.228 -36.485 1.00 107.17 640 GLY A CA 1
ATOM 4458 C C . GLY A 1 660 ? 26.921 -29.340 -35.300 1.00 103.27 640 GLY A C 1
ATOM 4459 O O . GLY A 1 660 ? 26.887 -28.113 -35.438 1.00 103.20 640 GLY A O 1
ATOM 4460 N N . PHE A 1 661 ? 26.676 -29.938 -34.135 1.00 103.94 641 PHE A N 1
ATOM 4461 C CA . PHE A 1 661 ? 26.385 -29.188 -32.921 1.00 102.52 641 PHE A CA 1
ATOM 4462 C C . PHE A 1 661 ? 27.072 -29.871 -31.747 1.00 103.10 641 PHE A C 1
ATOM 4463 O O . PHE A 1 661 ? 27.490 -31.029 -31.834 1.00 98.10 641 PHE A O 1
ATOM 4471 N N . THR A 1 662 ? 27.191 -29.136 -30.644 1.00 103.90 642 THR A N 1
ATOM 4472 C CA . THR A 1 662 ? 27.871 -29.639 -29.457 1.00 105.78 642 THR A CA 1
ATOM 4473 C C . THR A 1 662 ? 26.888 -30.415 -28.586 1.00 100.05 642 THR A C 1
ATOM 4474 O O . THR A 1 662 ? 25.815 -29.908 -28.240 1.00 89.74 642 THR A O 1
ATOM 4478 N N . GLU A 1 663 ? 27.261 -31.646 -28.239 1.00 99.89 643 GLU A N 1
ATOM 4479 C CA . GLU A 1 663 ? 26.370 -32.523 -27.491 1.00 95.77 643 GLU A CA 1
ATOM 4480 C C . GLU A 1 663 ? 26.202 -32.039 -26.056 1.00 92.15 643 GLU A C 1
ATOM 4481 O O . GLU A 1 663 ? 27.170 -31.648 -25.396 1.00 96.08 643 GLU A O 1
ATOM 4487 N N . THR A 1 664 ? 24.963 -32.077 -25.573 1.00 87.13 644 THR A N 1
ATOM 4488 C CA . THR A 1 664 ? 24.664 -31.657 -24.214 1.00 87.49 644 THR A CA 1
ATOM 4489 C C . THR A 1 664 ? 25.092 -32.732 -23.217 1.00 92.30 644 THR A C 1
ATOM 4490 O O . THR A 1 664 ? 25.356 -33.884 -23.575 1.00 90.10 644 THR A O 1
ATOM 4494 N N . ILE A 1 665 ? 25.166 -32.334 -21.946 1.00 91.60 645 ILE A N 1
ATOM 4495 C CA . ILE A 1 665 ? 25.702 -33.232 -20.930 1.00 91.37 645 ILE A CA 1
ATOM 4496 C C . ILE A 1 665 ? 24.769 -34.416 -20.707 1.00 93.75 645 ILE A C 1
ATOM 4497 O O . ILE A 1 665 ? 25.228 -35.555 -20.556 1.00 96.04 645 ILE A O 1
ATOM 4502 N N . ASP A 1 666 ? 23.449 -34.187 -20.688 1.00 89.13 646 ASP A N 1
ATOM 4503 C CA . ASP A 1 666 ? 22.554 -35.332 -20.533 1.00 92.60 646 ASP A CA 1
ATOM 4504 C C . ASP A 1 666 ? 22.513 -36.179 -21.799 1.00 84.98 646 ASP A C 1
ATOM 4505 O O . ASP A 1 666 ? 22.178 -37.367 -21.739 1.00 82.08 646 ASP A O 1
ATOM 4510 N N . GLN A 1 667 ? 22.769 -35.572 -22.955 1.00 83.73 647 GLN A N 1
ATOM 4511 C CA . GLN A 1 667 ? 22.799 -36.347 -24.186 1.00 79.78 647 GLN A CA 1
ATOM 4512 C C . GLN A 1 667 ? 23.933 -37.363 -24.156 1.00 82.39 647 GLN A C 1
ATOM 4513 O O . GLN A 1 667 ? 23.730 -38.541 -24.468 1.00 79.32 647 GLN A O 1
ATOM 4519 N N . LEU A 1 668 ? 25.136 -36.928 -23.767 1.00 86.66 648 LEU A N 1
ATOM 4520 C CA . LEU A 1 668 ? 26.271 -37.846 -23.762 1.00 82.86 648 LEU A CA 1
ATOM 4521 C C . LEU A 1 668 ? 26.163 -38.878 -22.645 1.00 82.79 648 LEU A C 1
ATOM 4522 O O . LEU A 1 668 ? 26.606 -40.018 -22.821 1.00 86.76 648 LEU A O 1
ATOM 4527 N N . THR A 1 669 ? 25.582 -38.511 -21.499 1.00 82.43 649 THR A N 1
ATOM 4528 C CA . THR A 1 669 ? 25.332 -39.514 -20.466 1.00 88.42 649 THR A CA 1
ATOM 4529 C C . THR A 1 669 ? 24.357 -40.571 -20.968 1.00 87.93 649 THR A C 1
ATOM 4530 O O . THR A 1 669 ? 24.549 -41.769 -20.728 1.00 86.30 649 THR A O 1
ATOM 4534 N N . ALA A 1 670 ? 23.307 -40.145 -21.676 1.00 87.38 650 ALA A N 1
ATOM 4535 C CA . ALA A 1 670 ? 22.385 -41.100 -22.283 1.00 81.03 650 ALA A CA 1
ATOM 4536 C C . ALA A 1 670 ? 23.089 -41.944 -23.337 1.00 82.92 650 ALA A C 1
ATOM 4537 O O . ALA A 1 670 ? 22.849 -43.153 -23.437 1.00 85.98 650 ALA A O 1
ATOM 4539 N N . ILE A 1 671 ? 23.961 -41.324 -24.135 1.00 77.86 651 ILE A N 1
ATOM 4540 C CA . ILE A 1 671 ? 24.769 -42.090 -25.078 1.00 80.01 651 ILE A CA 1
ATOM 4541 C C . ILE A 1 671 ? 25.635 -43.098 -24.333 1.00 87.75 651 ILE A C 1
ATOM 4542 O O . ILE A 1 671 ? 25.786 -44.249 -24.764 1.00 91.94 651 ILE A O 1
ATOM 4547 N N . GLN A 1 672 ? 26.203 -42.690 -23.195 1.00 87.06 652 GLN A N 1
ATOM 4548 C CA . GLN A 1 672 ? 27.043 -43.599 -22.422 1.00 83.10 652 GLN A CA 1
ATOM 4549 C C . GLN A 1 672 ? 26.241 -44.762 -21.854 1.00 86.99 652 GLN A C 1
ATOM 4550 O O . GLN A 1 672 ? 26.783 -45.861 -21.692 1.00 90.30 652 GLN A O 1
ATOM 4552 N N . GLU A 1 673 ? 24.958 -44.549 -21.546 1.00 83.65 653 GLU A N 1
ATOM 4553 C CA . GLU A 1 673 ? 24.129 -45.646 -21.056 1.00 83.83 653 GLU A CA 1
ATOM 4554 C C . GLU A 1 673 ? 23.616 -46.515 -22.195 1.00 86.63 653 GLU A C 1
ATOM 4555 O O . GLU A 1 673 ? 23.564 -47.743 -22.065 1.00 85.39 653 GLU A O 1
ATOM 4561 N N . VAL A 1 674 ? 23.220 -45.896 -23.310 1.00 82.22 654 VAL A N 1
ATOM 4562 C CA . VAL A 1 674 ? 22.710 -46.664 -24.442 1.00 87.53 654 VAL A CA 1
ATOM 4563 C C . VAL A 1 674 ? 23.792 -47.597 -24.974 1.00 89.79 654 VAL A C 1
ATOM 4564 O O . VAL A 1 674 ? 23.544 -48.781 -25.233 1.00 89.61 654 VAL A O 1
ATOM 4568 N N . LYS A 1 675 ? 25.013 -47.081 -25.131 1.00 87.13 655 LYS A N 1
ATOM 4569 C CA . LYS A 1 675 ? 26.122 -47.943 -25.525 1.00 90.95 655 LYS A CA 1
ATOM 4570 C C . LYS A 1 675 ? 26.399 -48.994 -24.457 1.00 91.34 655 LYS A C 1
ATOM 4571 O O . LYS A 1 675 ? 26.650 -50.162 -24.776 1.00 87.43 655 LYS A O 1
ATOM 4577 N N . SER A 1 676 ? 26.335 -48.599 -23.182 1.00 89.23 656 SER A N 1
ATOM 4578 C CA . SER A 1 676 ? 26.607 -49.530 -22.091 1.00 89.51 656 SER A CA 1
ATOM 4579 C C . SER A 1 676 ? 25.643 -50.711 -22.119 1.00 88.16 656 SER A C 1
ATOM 4580 O O . SER A 1 676 ? 26.059 -51.869 -22.009 1.00 92.47 656 SER A O 1
ATOM 4583 N N . ASP A 1 677 ? 24.345 -50.435 -22.274 1.00 88.38 657 ASP A N 1
ATOM 4584 C CA . ASP A 1 677 ? 23.361 -51.512 -22.311 1.00 88.89 657 ASP A CA 1
ATOM 4585 C C . ASP A 1 677 ? 23.590 -52.445 -23.492 1.00 89.07 657 ASP A C 1
ATOM 4586 O O . ASP A 1 677 ? 23.202 -53.618 -23.442 1.00 90.06 657 ASP A O 1
ATOM 4591 N N . MET A 1 678 ? 24.214 -51.948 -24.559 1.00 94.86 658 MET A N 1
ATOM 4592 C CA . MET A 1 678 ? 24.521 -52.800 -25.700 1.00 96.59 658 MET A CA 1
ATOM 4593 C C . MET A 1 678 ? 25.738 -53.680 -25.438 1.00 99.07 658 MET A C 1
ATOM 4594 O O . MET A 1 678 ? 25.815 -54.796 -25.964 1.00 96.11 658 MET A O 1
ATOM 4599 N N . GLU A 1 679 ? 26.688 -53.205 -24.626 1.00 100.92 659 GLU A N 1
ATOM 4600 C CA . GLU A 1 679 ? 27.869 -54.008 -24.324 1.00 102.30 659 GLU A CA 1
ATOM 4601 C C . GLU A 1 679 ? 27.544 -55.154 -23.374 1.00 99.09 659 GLU A C 1
ATOM 4602 O O . GLU A 1 679 ? 28.236 -56.179 -23.385 1.00 99.30 659 GLU A O 1
ATOM 4608 N N . LYS A 1 680 ? 26.506 -55.003 -22.550 1.00 93.24 660 LYS A N 1
ATOM 4609 C CA . LYS A 1 680 ? 26.149 -55.991 -21.538 1.00 94.97 660 LYS A CA 1
ATOM 4610 C C . LYS A 1 680 ? 25.261 -57.081 -22.136 1.00 99.15 660 LYS A C 1
ATOM 4611 O O . LYS A 1 680 ? 24.383 -56.788 -22.952 1.00 101.84 660 LYS A O 1
ATOM 4617 N N . PRO A 1 681 ? 25.473 -58.338 -21.732 1.00 107.57 661 PRO A N 1
ATOM 4618 C CA . PRO A 1 681 ? 24.748 -59.448 -22.377 1.00 110.09 661 PRO A CA 1
ATOM 4619 C C . PRO A 1 681 ? 23.242 -59.389 -22.194 1.00 108.09 661 PRO A C 1
ATOM 4620 O O . PRO A 1 681 ? 22.508 -59.915 -23.039 1.00 108.55 661 PRO A O 1
ATOM 4624 N N . VAL A 1 682 ? 22.760 -58.781 -21.119 1.00 105.19 662 VAL A N 1
ATOM 4625 C CA . VAL A 1 682 ? 21.312 -58.629 -20.941 1.00 107.33 662 VAL A CA 1
ATOM 4626 C C . VAL A 1 682 ? 20.767 -57.731 -22.047 1.00 108.51 662 VAL A C 1
ATOM 4627 O O . VAL A 1 682 ? 21.282 -56.615 -22.244 1.00 104.47 662 VAL A O 1
ATOM 4631 N N . PRO A 1 683 ? 19.763 -58.174 -22.809 1.00 113.66 663 PRO A N 1
ATOM 4632 C CA . PRO A 1 683 ? 19.232 -57.333 -23.889 1.00 108.91 663 PRO A CA 1
ATOM 4633 C C . PRO A 1 683 ? 18.688 -56.016 -23.358 1.00 103.08 663 PRO A C 1
ATOM 4634 O O . PRO A 1 683 ? 18.285 -55.901 -22.198 1.00 102.84 663 PRO A O 1
ATOM 4638 N N . MET A 1 684 ? 18.689 -55.010 -24.227 1.00 101.01 664 MET A N 1
ATOM 4639 C CA . MET A 1 684 ? 18.398 -53.641 -23.827 1.00 95.95 664 MET A CA 1
ATOM 4640 C C . MET A 1 684 ? 16.918 -53.315 -23.991 1.00 94.38 664 MET A C 1
ATOM 4641 O O . MET A 1 684 ? 16.271 -53.754 -24.947 1.00 95.75 664 MET A O 1
ATOM 4646 N N . ASP A 1 685 ? 16.386 -52.551 -23.034 1.00 92.54 665 ASP A N 1
ATOM 4647 C CA . ASP A 1 685 ? 15.069 -51.925 -23.169 1.00 92.36 665 ASP A CA 1
ATOM 4648 C C . ASP A 1 685 ? 15.159 -50.578 -22.458 1.00 84.43 665 ASP A C 1
ATOM 4649 O O . ASP A 1 685 ? 15.105 -50.523 -21.227 1.00 88.36 665 ASP A O 1
ATOM 4654 N N . ARG A 1 686 ? 15.299 -49.504 -23.234 1.00 83.97 666 ARG A N 1
ATOM 4655 C CA . ARG A 1 686 ? 15.519 -48.187 -22.662 1.00 80.62 666 ARG A CA 1
ATOM 4656 C C . ARG A 1 686 ? 14.661 -47.146 -23.359 1.00 79.21 666 ARG A C 1
ATOM 4657 O O . ARG A 1 686 ? 14.643 -47.058 -24.591 1.00 78.09 666 ARG A O 1
ATOM 4665 N N . VAL A 1 687 ? 13.956 -46.373 -22.555 1.00 78.67 667 VAL A N 1
ATOM 4666 C CA . VAL A 1 687 ? 13.309 -45.149 -22.996 1.00 75.69 667 VAL A CA 1
ATOM 4667 C C . VAL A 1 687 ? 14.266 -43.992 -22.753 1.00 79.15 667 VAL A C 1
ATOM 4668 O O . VAL A 1 687 ? 15.030 -43.988 -21.782 1.00 76.59 667 VAL A O 1
ATOM 4672 N N . ILE A 1 688 ? 14.244 -43.013 -23.646 1.00 83.56 668 ILE A N 1
ATOM 4673 C CA . ILE A 1 688 ? 14.936 -41.748 -23.433 1.00 80.12 668 ILE A CA 1
ATOM 4674 C C . ILE A 1 688 ? 13.935 -40.623 -23.638 1.00 75.55 668 ILE A C 1
ATOM 4675 O O . ILE A 1 688 ? 13.366 -40.478 -24.726 1.00 73.24 668 ILE A O 1
ATOM 4680 N N . CYS A 1 689 ? 13.725 -39.827 -22.590 1.00 67.51 669 CYS A N 1
ATOM 4681 C CA . CYS A 1 689 ? 12.711 -38.786 -22.570 1.00 72.25 669 CYS A CA 1
ATOM 4682 C C . CYS A 1 689 ? 13.359 -37.412 -22.661 1.00 79.43 669 CYS A C 1
ATOM 4683 O O . CYS A 1 689 ? 14.498 -37.212 -22.228 1.00 75.48 669 CYS A O 1
ATOM 4686 N N . GLY A 1 690 ? 12.616 -36.473 -23.221 1.00 86.38 670 GLY A N 1
ATOM 4687 C CA . GLY A 1 690 ? 13.078 -35.113 -23.404 1.00 76.63 670 GLY A CA 1
ATOM 4688 C C . GLY A 1 690 ? 12.267 -34.416 -24.467 1.00 70.56 670 GLY A C 1
ATOM 4689 O O . GLY A 1 690 ? 11.650 -35.039 -25.332 1.00 72.12 670 GLY A O 1
ATOM 4690 N N . ASP A 1 691 ? 12.275 -33.089 -24.398 1.00 78.25 671 ASP A N 1
ATOM 4691 C CA . ASP A 1 691 ? 11.485 -32.295 -25.324 1.00 81.59 671 ASP A CA 1
ATOM 4692 C C . ASP A 1 691 ? 12.013 -32.448 -26.752 1.00 76.18 671 ASP A C 1
ATOM 4693 O O . ASP A 1 691 ? 13.106 -32.971 -26.992 1.00 71.30 671 ASP A O 1
ATOM 4698 N N . VAL A 1 692 ? 11.206 -31.996 -27.715 1.00 72.54 672 VAL A N 1
ATOM 4699 C CA . VAL A 1 692 ? 11.612 -32.087 -29.111 1.00 76.39 672 VAL A CA 1
ATO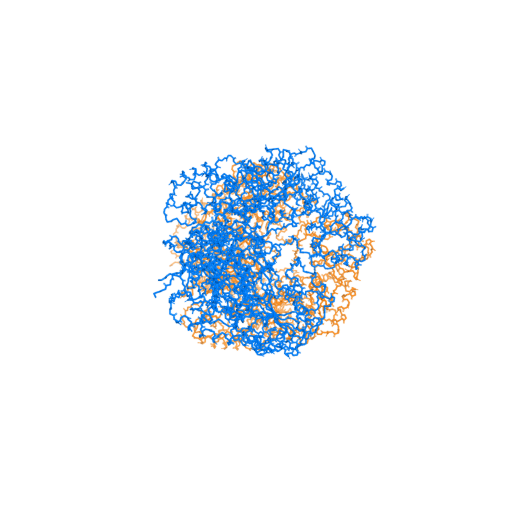M 4700 C C . VAL A 1 692 ? 12.828 -31.201 -29.339 1.00 75.29 672 VAL A C 1
ATOM 4701 O O . VAL A 1 692 ? 12.975 -30.136 -28.724 1.00 70.34 672 VAL A O 1
ATOM 4705 N N . GLY A 1 693 ? 13.725 -31.657 -30.209 1.00 68.66 673 GLY A N 1
ATOM 4706 C CA . GLY A 1 693 ? 14.934 -30.915 -30.491 1.00 71.29 673 GLY A CA 1
ATOM 4707 C C . GLY A 1 693 ? 16.005 -30.991 -29.427 1.00 74.34 673 GLY A C 1
ATOM 4708 O O . GLY A 1 693 ? 16.977 -30.229 -29.500 1.00 76.37 673 GLY A O 1
ATOM 4709 N N . TYR A 1 694 ? 15.866 -31.880 -28.444 1.00 74.92 674 TYR A N 1
ATOM 4710 C CA . TYR A 1 694 ? 16.861 -32.010 -27.387 1.00 70.45 674 TYR A CA 1
ATOM 4711 C C . TYR A 1 694 ? 17.944 -33.030 -27.706 1.00 73.76 674 TYR A C 1
ATOM 4712 O O . TYR A 1 694 ? 18.892 -33.167 -26.925 1.00 80.53 674 TYR A O 1
ATOM 4721 N N . GLY A 1 695 ? 17.831 -33.745 -28.816 1.00 69.28 675 GLY A N 1
ATOM 4722 C CA . GLY A 1 695 ? 18.864 -34.647 -29.265 1.00 69.03 675 GLY A CA 1
ATOM 4723 C C . GLY A 1 695 ? 18.552 -36.131 -29.198 1.00 69.51 675 GLY A C 1
ATOM 4724 O O . GLY A 1 695 ? 19.483 -36.941 -29.321 1.00 72.51 675 GLY A O 1
ATOM 4725 N N . LYS A 1 696 ? 17.286 -36.514 -29.021 1.00 65.97 676 LYS A N 1
ATOM 4726 C CA . LYS A 1 696 ? 16.961 -37.930 -28.881 1.00 64.97 676 LYS A CA 1
ATOM 4727 C C . LYS A 1 696 ? 17.305 -38.707 -30.145 1.00 66.91 676 LYS A C 1
ATOM 4728 O O . LYS A 1 696 ? 17.911 -39.783 -30.074 1.00 74.46 676 LYS A O 1
ATOM 4734 N N . THR A 1 697 ? 16.936 -38.177 -31.313 1.00 63.44 677 THR A N 1
ATOM 4735 C CA . THR A 1 697 ? 17.222 -38.880 -32.559 1.00 65.02 677 THR A CA 1
ATOM 4736 C C . THR A 1 697 ? 18.722 -39.033 -32.792 1.00 67.87 677 THR A C 1
ATOM 4737 O O . THR A 1 697 ? 19.162 -40.054 -33.330 1.00 62.78 677 THR A O 1
ATOM 4741 N N . GLU A 1 698 ? 19.519 -38.041 -32.386 1.00 69.51 678 GLU A N 1
ATOM 4742 C CA . GLU A 1 698 ? 20.967 -38.150 -32.530 1.00 67.98 678 GLU A CA 1
ATOM 4743 C C . GLU A 1 698 ? 21.506 -39.358 -31.775 1.00 75.79 678 GLU A C 1
ATOM 4744 O O . GLU A 1 698 ? 22.373 -40.081 -32.279 1.00 76.94 678 GLU A O 1
ATOM 4750 N N . ILE A 1 699 ? 21.005 -39.591 -30.560 1.00 75.17 679 ILE A N 1
ATOM 4751 C CA . ILE A 1 699 ? 21.393 -40.779 -29.810 1.00 67.53 679 ILE A CA 1
ATOM 4752 C C . ILE A 1 699 ? 20.995 -42.040 -30.561 1.00 71.31 679 ILE A C 1
ATOM 4753 O O . ILE A 1 699 ? 21.695 -43.058 -30.501 1.00 77.69 679 ILE A O 1
ATOM 4758 N N . ALA A 1 700 ? 19.877 -41.994 -31.290 1.00 70.32 680 ALA A N 1
ATOM 4759 C CA . ALA A 1 700 ? 19.430 -43.172 -32.023 1.00 73.44 680 ALA A CA 1
ATOM 4760 C C . ALA A 1 700 ? 20.304 -43.454 -33.240 1.00 78.49 680 ALA A C 1
ATOM 4761 O O . ALA A 1 700 ? 20.509 -44.622 -33.590 1.00 77.76 680 ALA A O 1
ATOM 4763 N N . VAL A 1 701 ? 20.824 -42.413 -33.901 1.00 77.92 681 VAL A N 1
ATOM 4764 C CA . VAL A 1 701 ? 21.661 -42.659 -35.073 1.00 79.31 681 VAL A CA 1
ATOM 4765 C C . VAL A 1 701 ? 23.016 -43.208 -34.654 1.00 86.05 681 VAL A C 1
ATOM 4766 O O . VAL A 1 701 ? 23.654 -43.946 -35.414 1.00 88.91 681 VAL A O 1
ATOM 4770 N N . ARG A 1 702 ? 23.477 -42.874 -33.446 1.00 85.19 682 ARG A N 1
ATOM 4771 C CA . ARG A 1 702 ? 24.729 -43.440 -32.958 1.00 84.48 682 ARG A CA 1
ATOM 4772 C C . ARG A 1 702 ? 24.540 -44.882 -32.507 1.00 86.12 682 ARG A C 1
ATOM 4773 O O . ARG A 1 702 ? 25.375 -45.743 -32.804 1.00 89.83 682 ARG A O 1
ATOM 4781 N N . ALA A 1 703 ? 23.440 -45.164 -31.805 1.00 76.88 683 ALA A N 1
ATOM 4782 C CA . ALA A 1 703 ? 23.153 -46.538 -31.408 1.00 81.08 683 ALA A CA 1
ATOM 4783 C C . ALA A 1 703 ? 22.923 -47.427 -32.624 1.00 91.22 683 ALA A C 1
ATOM 4784 O O . ALA A 1 703 ? 23.386 -48.573 -32.662 1.00 94.31 683 ALA A O 1
ATOM 4786 N N . ALA A 1 704 ? 22.207 -46.917 -33.629 1.00 93.67 684 ALA A N 1
ATOM 4787 C CA . ALA A 1 704 ? 21.944 -47.709 -34.826 1.00 91.38 684 ALA A CA 1
ATOM 4788 C C . ALA A 1 704 ? 23.220 -47.941 -35.624 1.00 92.76 684 ALA A C 1
ATOM 4789 O O . ALA A 1 704 ? 23.444 -49.040 -36.144 1.00 94.52 684 ALA A O 1
ATOM 4791 N N . PHE A 1 705 ? 24.067 -46.914 -35.731 1.00 89.01 685 PHE A N 1
ATOM 4792 C CA . PHE A 1 705 ? 25.337 -47.060 -36.435 1.00 95.11 685 PHE A CA 1
ATOM 4793 C C . PHE A 1 705 ? 26.257 -48.045 -35.727 1.00 99.98 685 PHE A C 1
ATOM 4794 O O . PHE A 1 705 ? 27.010 -48.774 -36.384 1.00 99.20 685 PHE A O 1
ATOM 4802 N N . LYS A 1 706 ? 26.205 -48.086 -34.393 1.00 98.25 686 LYS A N 1
ATOM 4803 C CA . LYS A 1 706 ? 27.058 -49.000 -33.642 1.00 94.06 686 LYS A CA 1
ATOM 4804 C C . LYS A 1 706 ? 26.722 -50.453 -33.953 1.00 95.14 686 LYS A C 1
ATOM 4805 O O . LYS A 1 706 ? 27.622 -51.278 -34.152 1.00 100.78 686 LYS A O 1
ATOM 4811 N N . ALA A 1 707 ? 25.432 -50.787 -34.009 1.00 94.96 687 ALA A N 1
ATOM 4812 C CA . ALA A 1 707 ? 25.038 -52.160 -34.297 1.00 103.47 687 ALA A CA 1
ATOM 4813 C C . ALA A 1 707 ? 25.336 -52.555 -35.737 1.00 105.12 687 ALA A C 1
ATOM 4814 O O . ALA A 1 707 ? 25.333 -53.751 -36.052 1.00 101.61 687 ALA A O 1
ATOM 4816 N N . VAL A 1 708 ? 25.588 -51.582 -36.615 1.00 105.16 688 VAL A N 1
ATOM 4817 C CA . VAL A 1 708 ? 25.990 -51.906 -37.980 1.00 109.43 688 VAL A CA 1
ATOM 4818 C C . VAL A 1 708 ? 27.428 -52.410 -38.003 1.00 108.37 688 VAL A C 1
ATOM 4819 O O . VAL A 1 708 ? 27.763 -53.341 -38.746 1.00 105.32 688 VAL A O 1
ATOM 4823 N N . GLN A 1 709 ? 28.295 -51.824 -37.172 1.00 107.66 689 GLN A N 1
ATOM 4824 C CA . GLN A 1 709 ? 29.693 -52.234 -37.122 1.00 107.48 689 GLN A CA 1
ATOM 4825 C C . GLN A 1 709 ? 29.889 -53.618 -36.518 1.00 108.65 689 GLN A C 1
ATOM 4826 O O . GLN A 1 709 ? 31.001 -54.153 -36.595 1.00 114.61 689 GLN A O 1
ATOM 4832 N N . ASP A 1 710 ? 28.856 -54.205 -35.916 1.00 102.72 690 ASP A N 1
ATOM 4833 C CA . ASP A 1 710 ? 28.913 -55.580 -35.442 1.00 107.41 690 ASP A CA 1
ATOM 4834 C C . ASP A 1 710 ? 28.208 -56.543 -36.390 1.00 112.80 690 ASP A C 1
ATOM 4835 O O . ASP A 1 710 ? 27.859 -57.658 -35.988 1.00 124.06 690 ASP A O 1
ATOM 4840 N N . GLY A 1 711 ? 27.989 -56.132 -37.638 1.00 104.28 691 GLY A N 1
ATOM 4841 C CA . GLY A 1 711 ? 27.395 -57.010 -38.626 1.00 108.76 691 GLY A CA 1
ATOM 4842 C C . GLY A 1 711 ? 25.908 -57.230 -38.483 1.00 111.82 691 GLY A C 1
ATOM 4843 O O . GLY A 1 711 ? 25.375 -58.176 -39.072 1.00 115.73 691 GLY A O 1
ATOM 4844 N N . LYS A 1 712 ? 25.218 -56.388 -37.722 1.00 108.86 692 LYS A N 1
ATOM 4845 C CA . LYS A 1 712 ? 23.783 -56.510 -37.525 1.00 109.19 692 LYS A CA 1
ATOM 4846 C C . LYS A 1 712 ? 23.061 -55.318 -38.142 1.00 110.44 692 LYS A C 1
ATOM 4847 O O . LYS A 1 712 ? 23.624 -54.226 -38.272 1.00 107.42 692 LYS A O 1
ATOM 4849 N N . GLN A 1 713 ? 21.809 -55.542 -38.527 1.00 106.60 693 GLN A N 1
ATOM 4850 C CA . GLN A 1 713 ? 20.953 -54.511 -39.093 1.00 101.33 693 GLN A CA 1
ATOM 4851 C C . GLN A 1 713 ? 19.923 -54.075 -38.058 1.00 99.23 693 GLN A C 1
ATOM 4852 O O . GLN A 1 713 ? 19.529 -54.858 -37.189 1.00 103.00 693 GLN A O 1
ATOM 4858 N N . VAL A 1 714 ? 19.489 -52.816 -38.147 1.00 94.10 694 VAL A N 1
ATOM 4859 C CA . VAL A 1 714 ? 18.565 -52.262 -37.163 1.00 92.95 694 VAL A CA 1
ATOM 4860 C C . VAL A 1 714 ? 17.307 -51.748 -37.854 1.00 87.36 694 VAL A C 1
ATOM 4861 O O . VAL A 1 714 ? 17.324 -51.360 -39.027 1.00 82.55 694 VAL A O 1
ATOM 4865 N N . ALA A 1 715 ? 16.204 -51.749 -37.108 1.00 86.06 695 ALA A N 1
ATOM 4866 C CA . ALA A 1 715 ? 14.892 -51.373 -37.612 1.00 77.84 695 ALA A CA 1
ATOM 4867 C C . ALA A 1 715 ? 14.330 -50.240 -36.768 1.00 74.74 695 ALA A C 1
ATOM 4868 O O . ALA A 1 715 ? 14.325 -50.324 -35.538 1.00 81.13 695 ALA A O 1
ATOM 4870 N N . VAL A 1 716 ? 13.847 -49.193 -37.436 1.00 76.56 696 VAL A N 1
ATOM 4871 C CA . VAL A 1 716 ? 13.336 -47.986 -36.791 1.00 68.19 696 VAL A CA 1
ATOM 4872 C C . VAL A 1 716 ? 11.847 -47.881 -37.095 1.00 69.90 696 VAL A C 1
ATOM 4873 O O . VAL A 1 716 ? 11.453 -47.759 -38.261 1.00 67.80 696 VAL A O 1
ATOM 4877 N N . LEU A 1 717 ? 11.031 -47.944 -36.053 1.00 66.17 697 LEU A N 1
ATOM 4878 C CA . LEU A 1 717 ? 9.583 -47.950 -36.190 1.00 67.42 697 LEU A CA 1
ATOM 4879 C C . LEU A 1 717 ? 9.009 -46.580 -35.843 1.00 67.00 697 LEU A C 1
ATOM 4880 O O . LEU A 1 717 ? 9.302 -46.030 -34.776 1.00 62.88 697 LEU A O 1
ATOM 4885 N N . VAL A 1 718 ? 8.191 -46.040 -36.744 1.00 64.66 698 VAL A N 1
ATOM 4886 C CA . VAL A 1 718 ? 7.558 -44.732 -36.569 1.00 57.71 698 VAL A CA 1
ATOM 4887 C C . VAL A 1 718 ? 6.063 -44.895 -36.822 1.00 64.66 698 VAL A C 1
ATOM 4888 O O . VAL A 1 718 ? 5.660 -45.715 -37.658 1.00 65.46 698 VAL A O 1
ATOM 4892 N N . PRO A 1 719 ? 5.204 -44.141 -36.132 1.00 65.30 699 PRO A N 1
ATOM 4893 C CA . PRO A 1 719 ? 3.759 -44.302 -36.344 1.00 69.70 699 PRO A CA 1
ATOM 4894 C C . PRO A 1 719 ? 3.239 -43.662 -37.621 1.00 69.42 699 PRO A C 1
ATOM 4895 O O . PRO A 1 719 ? 2.194 -44.100 -38.121 1.00 70.41 699 PRO A O 1
ATOM 4899 N N . THR A 1 720 ? 3.920 -42.653 -38.166 1.00 72.04 700 THR A N 1
ATOM 4900 C CA . THR A 1 720 ? 3.440 -41.928 -39.335 1.00 68.65 700 THR A CA 1
ATOM 4901 C C . THR A 1 720 ? 4.533 -41.852 -40.391 1.00 64.35 700 THR A C 1
ATOM 4902 O O . THR A 1 720 ? 5.725 -41.798 -40.072 1.00 64.52 700 THR A O 1
ATOM 4906 N N . THR A 1 721 ? 4.111 -41.838 -41.660 1.00 58.80 701 THR A N 1
ATOM 4907 C CA . THR A 1 721 ? 5.070 -41.818 -42.760 1.00 65.87 701 THR A CA 1
ATOM 4908 C C . THR A 1 721 ? 5.844 -40.506 -42.835 1.00 64.91 701 THR A C 1
ATOM 4909 O O . THR A 1 721 ? 6.907 -40.468 -43.464 1.00 59.39 701 THR A O 1
ATOM 4913 N N . LEU A 1 722 ? 5.342 -39.434 -42.215 1.00 62.94 702 LEU A N 1
ATOM 4914 C CA . LEU A 1 722 ? 6.109 -38.193 -42.170 1.00 60.15 702 LEU A CA 1
ATOM 4915 C C . LEU A 1 722 ? 7.337 -38.341 -41.277 1.00 66.34 702 LEU A C 1
ATOM 4916 O O . LEU A 1 722 ? 8.432 -37.889 -41.634 1.00 59.83 702 LEU A O 1
ATOM 4921 N N . LEU A 1 723 ? 7.176 -38.970 -40.109 1.00 66.42 703 LEU A N 1
ATOM 4922 C CA . LEU A 1 723 ? 8.340 -39.281 -39.288 1.00 61.90 703 LEU A CA 1
ATOM 4923 C C . LEU A 1 723 ? 9.249 -40.279 -39.987 1.00 59.51 703 LEU A C 1
ATOM 4924 O O . LEU A 1 723 ? 10.467 -40.263 -39.776 1.00 58.70 703 LEU A O 1
ATOM 4929 N N . ALA A 1 724 ? 8.682 -41.145 -40.830 1.00 59.39 704 ALA A N 1
ATOM 4930 C CA . ALA A 1 724 ? 9.510 -42.053 -41.614 1.00 60.86 704 ALA A CA 1
ATOM 4931 C C . ALA A 1 724 ? 10.424 -41.277 -42.552 1.00 62.02 704 ALA A C 1
ATOM 4932 O O . ALA A 1 724 ? 11.622 -41.559 -42.646 1.00 62.40 704 ALA A O 1
ATOM 4934 N N . ASP A 1 725 ? 9.875 -40.280 -43.247 1.00 68.77 705 ASP A N 1
ATOM 4935 C CA . ASP A 1 725 ? 10.684 -39.501 -44.177 1.00 66.50 705 ASP A CA 1
ATOM 4936 C C . ASP A 1 725 ? 11.631 -38.569 -43.436 1.00 59.83 705 ASP A C 1
ATOM 4937 O O . ASP A 1 725 ? 12.776 -38.374 -43.859 1.00 63.34 705 ASP A O 1
ATOM 4942 N N . GLN A 1 726 ? 11.170 -37.983 -42.330 1.00 59.71 706 GLN A N 1
ATOM 4943 C CA . GLN A 1 726 ? 12.021 -37.078 -41.565 1.00 61.61 706 GLN A CA 1
ATOM 4944 C C . GLN A 1 726 ? 13.229 -37.816 -41.005 1.00 64.01 706 GLN A C 1
ATOM 4945 O O . GLN A 1 726 ? 14.374 -37.386 -41.187 1.00 64.78 706 GLN A O 1
ATOM 4951 N N . HIS A 1 727 ? 12.993 -38.945 -40.333 1.00 66.29 707 HIS A N 1
ATOM 4952 C CA . HIS A 1 727 ? 14.102 -39.739 -39.819 1.00 63.72 707 HIS A CA 1
ATOM 4953 C C . HIS A 1 727 ? 14.932 -40.340 -40.946 1.00 65.49 707 HIS A C 1
ATOM 4954 O O . HIS A 1 727 ? 16.138 -40.552 -40.776 1.00 71.82 707 HIS A O 1
ATOM 4961 N N . LEU A 1 728 ? 14.318 -40.615 -42.100 1.00 63.19 708 LEU A N 1
ATOM 4962 C CA . LEU A 1 728 ? 15.078 -41.135 -43.232 1.00 63.01 708 LEU A CA 1
ATOM 4963 C C . LEU A 1 728 ? 16.185 -40.167 -43.632 1.00 69.77 708 LEU A C 1
ATOM 4964 O O . LEU A 1 728 ? 17.362 -40.536 -43.676 1.00 74.65 708 LEU A O 1
ATOM 4969 N N . GLN A 1 729 ? 15.827 -38.909 -43.900 1.00 68.19 709 GLN A N 1
ATOM 4970 C CA . GLN A 1 729 ? 16.838 -37.943 -44.316 1.00 75.47 709 GLN A CA 1
ATOM 4971 C C . GLN A 1 729 ? 17.878 -37.709 -43.226 1.00 78.33 709 GLN A C 1
ATOM 4972 O O . GLN A 1 729 ? 19.058 -37.501 -43.533 1.00 82.18 709 GLN A O 1
ATOM 4978 N N . THR A 1 730 ? 17.475 -37.762 -41.952 1.00 70.80 710 THR A N 1
ATOM 4979 C CA . THR A 1 730 ? 18.438 -37.567 -40.874 1.00 68.34 710 THR A CA 1
ATOM 4980 C C . THR A 1 730 ? 19.460 -38.694 -40.834 1.00 73.60 710 THR A C 1
ATOM 4981 O O . THR A 1 730 ? 20.634 -38.454 -40.531 1.00 76.57 710 THR A O 1
ATOM 4985 N N . PHE A 1 731 ? 19.043 -39.918 -41.158 1.00 72.70 711 PHE A N 1
ATOM 4986 C CA . PHE A 1 731 ? 19.964 -41.047 -41.093 1.00 76.79 711 PHE A CA 1
ATOM 4987 C C . PHE A 1 731 ? 20.911 -41.081 -42.290 1.00 81.30 711 PHE A C 1
ATOM 4988 O O . PHE A 1 731 ? 22.109 -41.326 -42.116 1.00 88.63 711 PHE A O 1
ATOM 4996 N N . THR A 1 732 ? 20.408 -40.836 -43.507 1.00 77.23 712 THR A N 1
ATOM 4997 C CA . THR A 1 732 ? 21.303 -40.815 -44.663 1.00 75.80 712 THR A CA 1
ATOM 4998 C C . THR A 1 732 ? 22.351 -39.723 -44.523 1.00 79.31 712 THR A C 1
ATOM 4999 O O . THR A 1 732 ? 23.521 -39.933 -44.857 1.00 88.48 712 THR A O 1
ATOM 5003 N N . ASN A 1 733 ? 21.952 -38.550 -44.026 1.00 76.63 713 ASN A N 1
ATOM 5004 C CA . ASN A 1 733 ? 22.872 -37.420 -43.957 1.00 81.81 713 ASN A CA 1
ATOM 5005 C C . ASN A 1 733 ? 24.017 -37.697 -42.992 1.00 86.61 713 ASN A C 1
ATOM 5006 O O . ASN A 1 733 ? 25.193 -37.562 -43.352 1.00 89.94 713 ASN A O 1
ATOM 5011 N N . ARG A 1 734 ? 23.693 -38.092 -41.760 1.00 84.22 714 ARG A N 1
ATOM 5012 C CA . ARG A 1 734 ? 24.729 -38.256 -40.750 1.00 89.68 714 ARG A CA 1
ATOM 5013 C C . ARG A 1 734 ? 25.532 -39.533 -40.951 1.00 91.58 714 ARG A C 1
ATOM 5014 O O . ARG A 1 734 ? 26.684 -39.610 -40.507 1.00 96.55 714 ARG A O 1
ATOM 5022 N N . MET A 1 735 ? 24.960 -40.530 -41.624 1.00 85.01 715 MET A N 1
ATOM 5023 C CA . MET A 1 735 ? 25.677 -41.750 -41.970 1.00 89.55 715 MET A CA 1
ATOM 5024 C C . MET A 1 735 ? 26.128 -41.758 -43.429 1.00 95.98 715 MET A C 1
ATOM 5025 O O . MET A 1 735 ? 26.312 -42.828 -44.021 1.00 89.99 715 MET A O 1
ATOM 5030 N N . ALA A 1 736 ? 26.315 -40.579 -44.017 1.00 101.62 716 ALA A N 1
ATOM 5031 C CA . ALA A 1 736 ? 26.801 -40.468 -45.383 1.00 99.64 716 ALA A CA 1
ATOM 5032 C C . ALA A 1 736 ? 28.323 -40.513 -45.413 1.00 108.62 716 ALA A C 1
ATOM 5033 O O . ALA A 1 736 ? 28.997 -40.129 -44.453 1.00 107.85 716 ALA A O 1
ATOM 5035 N N . GLY A 1 737 ? 28.862 -40.973 -46.542 1.00 113.38 717 GLY A N 1
ATOM 5036 C CA . GLY A 1 737 ? 30.286 -41.144 -46.707 1.00 116.45 717 GLY A CA 1
ATOM 5037 C C . GLY A 1 737 ? 30.815 -42.491 -46.263 1.00 119.81 717 GLY A C 1
ATOM 5038 O O . GLY A 1 737 ? 31.902 -42.890 -46.698 1.00 119.20 717 GLY A O 1
ATOM 5039 N N . PHE A 1 738 ? 30.073 -43.202 -45.415 1.00 110.49 718 PHE A N 1
ATOM 5040 C CA . PHE A 1 738 ? 30.401 -44.522 -44.914 1.00 111.45 718 PHE A CA 1
ATOM 5041 C C . PHE A 1 738 ? 29.533 -45.566 -45.607 1.00 113.54 718 PHE A C 1
ATOM 5042 O O . PHE A 1 738 ? 28.372 -45.298 -45.931 1.00 112.98 718 PHE A O 1
ATOM 5050 N N . PRO A 1 739 ? 30.064 -46.760 -45.858 1.00 118.67 719 PRO A N 1
ATOM 5051 C CA . PRO A 1 739 ? 29.270 -47.786 -46.547 1.00 115.55 719 PRO A CA 1
ATOM 5052 C C . PRO A 1 739 ? 28.118 -48.311 -45.705 1.00 116.19 719 PRO A C 1
ATOM 5053 O O . PRO A 1 739 ? 28.174 -49.440 -45.207 1.00 116.71 719 PRO A O 1
ATOM 5057 N N . VAL A 1 740 ? 27.076 -47.501 -45.529 1.00 118.14 720 VAL A N 1
ATOM 5058 C CA . VAL A 1 740 ? 25.837 -47.936 -44.891 1.00 111.72 720 VAL A CA 1
ATOM 5059 C C . VAL A 1 740 ? 24.696 -47.664 -45.868 1.00 102.59 720 VAL A C 1
ATOM 5060 O O . VAL A 1 740 ? 24.548 -46.543 -46.374 1.00 107.15 720 VAL A O 1
ATOM 5064 N N . THR A 1 741 ? 23.939 -48.706 -46.195 1.00 93.80 721 THR A N 1
ATOM 5065 C CA . THR A 1 741 ? 22.818 -48.590 -47.117 1.00 96.55 721 THR A CA 1
ATOM 5066 C C . THR A 1 741 ? 21.549 -48.463 -46.287 1.00 100.55 721 THR A C 1
ATOM 5067 O O . THR A 1 741 ? 21.143 -49.411 -45.607 1.00 100.52 721 THR A O 1
ATOM 5071 N N . VAL A 1 742 ? 20.941 -47.281 -46.326 1.00 101.55 722 VAL A N 1
ATOM 5072 C CA . VAL A 1 742 ? 19.700 -47.016 -45.612 1.00 90.38 722 VAL A CA 1
ATOM 5073 C C . VAL A 1 742 ? 18.527 -47.268 -46.547 1.00 90.98 722 VAL A C 1
ATOM 5074 O O . VAL A 1 742 ? 18.696 -47.373 -47.767 1.00 99.10 722 VAL A O 1
ATOM 5078 N N . LYS A 1 743 ? 17.328 -47.353 -45.983 1.00 80.45 723 LYS A N 1
ATOM 5079 C CA . LYS A 1 743 ? 16.143 -47.623 -46.780 1.00 82.56 723 LYS A CA 1
ATOM 5080 C C . LYS A 1 743 ? 14.922 -47.205 -45.979 1.00 77.34 723 LYS A C 1
ATOM 5081 O O . LYS A 1 743 ? 14.957 -47.135 -44.749 1.00 78.16 723 LYS A O 1
ATOM 5083 N N . GLY A 1 744 ? 13.848 -46.927 -46.692 1.00 81.58 724 GLY A N 1
ATOM 5084 C CA . GLY A 1 744 ? 12.604 -46.517 -46.065 1.00 71.28 724 GLY A CA 1
ATOM 5085 C C . GLY A 1 744 ? 11.435 -47.308 -46.604 1.00 77.66 724 GLY A C 1
ATOM 5086 O O . GLY A 1 744 ? 11.394 -47.653 -47.785 1.00 81.55 724 GLY A O 1
ATOM 5087 N N . LEU A 1 745 ? 10.480 -47.594 -45.721 1.00 69.49 725 LEU A N 1
ATOM 5088 C CA . LEU A 1 745 ? 9.245 -48.288 -46.077 1.00 73.72 725 LEU A CA 1
ATOM 5089 C C . LEU A 1 745 ? 8.084 -47.502 -45.470 1.00 87.90 725 LEU A C 1
ATOM 5090 O O . LEU A 1 745 ? 7.659 -47.768 -44.343 1.00 83.53 725 LEU A O 1
ATOM 5095 N N . SER A 1 746 ? 7.577 -46.527 -46.219 1.00 89.04 726 SER A N 1
ATOM 5096 C CA . SER A 1 746 ? 6.424 -45.739 -45.819 1.00 75.80 726 SER A CA 1
ATOM 5097 C C . SER A 1 746 ? 5.221 -46.146 -46.665 1.00 75.33 726 SER A C 1
ATOM 5098 O O . SER A 1 746 ? 5.230 -47.181 -47.339 1.00 82.60 726 SER A O 1
ATOM 5101 N N . ARG A 1 747 ? 4.178 -45.315 -46.641 1.00 80.06 727 ARG A N 1
ATOM 5102 C CA . ARG A 1 747 ? 2.978 -45.619 -47.412 1.00 83.13 727 ARG A CA 1
ATOM 5103 C C . ARG A 1 747 ? 3.167 -45.374 -48.907 1.00 82.73 727 ARG A C 1
ATOM 5104 O O . ARG A 1 747 ? 2.598 -46.106 -49.725 1.00 81.87 727 ARG A O 1
ATOM 5112 N N . PHE A 1 748 ? 3.963 -44.373 -49.287 1.00 83.76 728 PHE A N 1
ATOM 5113 C CA . PHE A 1 748 ? 4.070 -43.953 -50.679 1.00 83.70 728 PHE A CA 1
ATOM 5114 C C . PHE A 1 748 ? 5.372 -44.398 -51.336 1.00 86.58 728 PHE A C 1
ATOM 5115 O O . PHE A 1 748 ? 5.766 -43.838 -52.365 1.00 86.13 728 PHE A O 1
ATOM 5123 N N . THR A 1 749 ? 6.048 -45.391 -50.769 1.00 91.26 729 THR A N 1
ATOM 5124 C CA . THR A 1 749 ? 7.180 -46.006 -51.446 1.00 95.80 729 THR A CA 1
ATOM 5125 C C . THR A 1 749 ? 6.657 -46.986 -52.489 1.00 96.55 729 THR A C 1
ATOM 5126 O O . THR A 1 749 ? 5.858 -47.874 -52.174 1.00 92.46 729 THR A O 1
ATOM 5130 N N . ASP A 1 750 ? 7.100 -46.809 -53.733 1.00 97.93 730 ASP A N 1
ATOM 5131 C CA . ASP A 1 750 ? 6.555 -47.567 -54.850 1.00 101.85 730 ASP A CA 1
ATOM 5132 C C . ASP A 1 750 ? 6.768 -49.068 -54.647 1.00 101.17 730 ASP A C 1
ATOM 5133 O O . ASP A 1 750 ? 7.761 -49.487 -54.044 1.00 105.14 730 ASP A O 1
ATOM 5138 N N . PRO A 1 751 ? 5.847 -49.901 -55.136 1.00 98.93 731 PRO A N 1
ATOM 5139 C CA . PRO A 1 751 ? 6.058 -51.356 -55.051 1.00 100.92 731 PRO A CA 1
ATOM 5140 C C . PRO A 1 751 ? 7.289 -51.832 -55.801 1.00 102.30 731 PRO A C 1
ATOM 5141 O O . PRO A 1 751 ? 7.777 -52.936 -55.528 1.00 104.48 731 PRO A O 1
ATOM 5145 N N . ALA A 1 752 ? 7.813 -51.032 -56.733 1.00 105.75 732 ALA A N 1
ATOM 5146 C CA . ALA A 1 752 ? 9.025 -51.416 -57.447 1.00 103.30 732 ALA A CA 1
ATOM 5147 C C . ALA A 1 752 ? 10.236 -51.441 -56.522 1.00 104.57 732 ALA A C 1
ATOM 5148 O O . ALA A 1 752 ? 11.211 -52.151 -56.793 1.00 106.75 732 ALA A O 1
ATOM 5150 N N . GLU A 1 753 ? 10.194 -50.675 -55.433 1.00 108.09 733 GLU A N 1
ATOM 5151 C CA . GLU A 1 753 ? 11.234 -50.692 -54.411 1.00 109.82 733 GLU A CA 1
ATOM 5152 C C . GLU A 1 753 ? 10.751 -51.245 -53.080 1.00 106.52 733 GLU A C 1
ATOM 5153 O O . GLU A 1 753 ? 11.545 -51.836 -52.344 1.00 108.28 733 GLU A O 1
ATOM 5159 N N . SER A 1 754 ? 9.463 -51.086 -52.772 1.00 105.21 734 SER A N 1
ATOM 5160 C CA . SER A 1 754 ? 8.870 -51.592 -51.540 1.00 102.30 734 SER A CA 1
ATOM 5161 C C . SER A 1 754 ? 9.158 -53.076 -51.353 1.00 106.76 734 SER A C 1
ATOM 5162 O O . SER A 1 754 ? 9.989 -53.451 -50.519 1.00 106.36 734 SER A O 1
ATOM 5165 N N . ARG A 1 755 ? 8.481 -53.926 -52.129 1.00 109.28 735 ARG A N 1
ATOM 5166 C CA . ARG A 1 755 ? 8.710 -55.364 -52.022 1.00 108.04 735 ARG A CA 1
ATOM 5167 C C . ARG A 1 755 ? 10.144 -55.724 -52.393 1.00 105.72 735 ARG A C 1
ATOM 5168 O O . ARG A 1 755 ? 10.747 -56.613 -51.780 1.00 107.01 735 ARG A O 1
ATOM 5176 N N . ALA A 1 756 ? 10.712 -55.033 -53.380 1.00 103.83 736 ALA A N 1
ATOM 5177 C CA . ALA A 1 756 ? 12.019 -55.401 -53.907 1.00 110.60 736 ALA A CA 1
ATOM 5178 C C . ALA A 1 756 ? 13.139 -55.100 -52.919 1.00 106.84 736 ALA A C 1
ATOM 5179 O O . ALA A 1 756 ? 13.674 -56.013 -52.283 1.00 113.44 736 ALA A O 1
ATOM 5181 N N . VAL A 1 757 ? 13.499 -53.824 -52.783 1.00 107.28 737 VAL A N 1
ATOM 5182 C CA . VAL A 1 757 ? 14.689 -53.463 -52.019 1.00 109.92 737 VAL A CA 1
ATOM 5183 C C . VAL A 1 757 ? 14.410 -53.495 -50.521 1.00 108.68 737 VAL A C 1
ATOM 5184 O O . VAL A 1 757 ? 15.173 -54.085 -49.748 1.00 111.70 737 VAL A O 1
ATOM 5186 N N . ILE A 1 758 ? 13.321 -52.860 -50.089 1.00 109.01 738 ILE A N 1
ATOM 5187 C CA . ILE A 1 758 ? 13.023 -52.723 -48.667 1.00 107.19 738 ILE A CA 1
ATOM 5188 C C . ILE A 1 758 ? 12.818 -54.099 -48.045 1.00 112.05 738 ILE A C 1
ATOM 5189 O O . ILE A 1 758 ? 13.637 -54.553 -47.238 1.00 113.78 738 ILE A O 1
ATOM 5191 N N . GLU A 1 759 ? 11.734 -54.780 -48.429 1.00 108.80 739 GLU A N 1
ATOM 5192 C CA . GLU A 1 759 ? 11.428 -56.084 -47.851 1.00 103.13 739 GLU A CA 1
ATOM 5193 C C . GLU A 1 759 ? 12.487 -57.132 -48.164 1.00 106.37 739 GLU A C 1
ATOM 5194 O O . GLU A 1 759 ? 12.425 -58.234 -47.608 1.00 109.16 739 GLU A O 1
ATOM 5200 N N . GLY A 1 760 ? 13.452 -56.821 -49.025 1.00 108.78 740 GLY A N 1
ATOM 5201 C CA . GLY A 1 760 ? 14.613 -57.669 -49.197 1.00 105.76 740 GLY A CA 1
ATOM 5202 C C . GLY A 1 760 ? 15.589 -57.490 -48.053 1.00 110.80 740 GLY A C 1
ATOM 5203 O O . GLY A 1 760 ? 16.783 -57.264 -48.270 1.00 107.18 740 GLY A O 1
ATOM 5204 N N . LEU A 1 761 ? 15.078 -57.567 -46.821 1.00 112.91 741 LEU A N 1
ATOM 5205 C CA . LEU A 1 761 ? 15.917 -57.459 -45.636 1.00 112.06 741 LEU A CA 1
ATOM 5206 C C . LEU A 1 761 ? 16.598 -58.773 -45.288 1.00 108.54 741 LEU A C 1
ATOM 5207 O O . LEU A 1 761 ? 17.627 -58.759 -44.604 1.00 107.25 741 LEU A O 1
ATOM 5209 N N . LYS A 1 762 ? 16.048 -59.904 -45.738 1.00 105.22 742 LYS A N 1
ATOM 5210 C CA . LYS A 1 762 ? 16.747 -61.175 -45.604 1.00 108.59 742 LYS A CA 1
ATOM 5211 C C . LYS A 1 762 ? 18.057 -61.182 -46.381 1.00 110.54 742 LYS A C 1
ATOM 5212 O O . LYS A 1 762 ? 18.961 -61.959 -46.048 1.00 104.06 742 LYS A O 1
ATOM 5214 N N . ASP A 1 763 ? 18.174 -60.331 -47.405 1.00 111.87 743 ASP A N 1
ATOM 5215 C CA . ASP A 1 763 ? 19.430 -60.187 -48.135 1.00 113.95 743 ASP A CA 1
ATOM 5216 C C . ASP A 1 763 ? 20.564 -59.765 -47.208 1.00 110.17 743 ASP A C 1
ATOM 5217 O O . ASP A 1 763 ? 21.708 -60.207 -47.369 1.00 112.55 743 ASP A O 1
ATOM 5222 N N . GLY A 1 764 ? 20.267 -58.917 -46.227 1.00 104.73 744 GLY A N 1
ATOM 5223 C CA . GLY A 1 764 ? 21.290 -58.382 -45.357 1.00 106.92 744 GLY A CA 1
ATOM 5224 C C . GLY A 1 764 ? 22.038 -57.193 -45.912 1.00 109.98 744 GLY A C 1
ATOM 5225 O O . GLY A 1 764 ? 22.887 -56.632 -45.205 1.00 102.50 744 GLY A O 1
ATOM 5226 N N . SER A 1 765 ? 21.761 -56.791 -47.154 1.00 111.71 745 SER A N 1
ATOM 5227 C CA . SER A 1 765 ? 22.387 -55.602 -47.720 1.00 111.63 745 SER A CA 1
ATOM 5228 C C . SER A 1 765 ? 21.802 -54.313 -47.164 1.00 110.94 745 SER A C 1
ATOM 5229 O O . SER A 1 765 ? 22.385 -53.246 -47.382 1.00 109.33 745 SER A O 1
ATOM 5231 N N . VAL A 1 766 ? 20.674 -54.384 -46.462 1.00 111.22 746 VAL A N 1
ATOM 5232 C CA . VAL A 1 766 ? 20.071 -53.216 -45.828 1.00 105.09 746 VAL A CA 1
ATOM 5233 C C . VAL A 1 766 ? 20.618 -53.106 -44.410 1.00 98.58 746 VAL A C 1
ATOM 5234 O O . VAL A 1 766 ? 20.519 -54.049 -43.617 1.00 101.54 746 VAL A O 1
ATOM 5238 N N . ASP A 1 767 ? 21.212 -51.960 -44.088 1.00 93.62 747 ASP A N 1
ATOM 5239 C CA . ASP A 1 767 ? 21.802 -51.798 -42.767 1.00 98.03 747 ASP A CA 1
ATOM 5240 C C . ASP A 1 767 ? 20.814 -51.238 -41.746 1.00 96.99 747 ASP A C 1
ATOM 5241 O O . ASP A 1 767 ? 20.760 -51.722 -40.611 1.00 93.85 747 ASP A O 1
ATOM 5246 N N . VAL A 1 768 ? 20.025 -50.233 -42.121 1.00 98.01 748 VAL A N 1
ATOM 5247 C CA . VAL A 1 768 ? 18.957 -49.716 -41.273 1.00 90.71 748 VAL A CA 1
ATOM 5248 C C . VAL A 1 768 ? 17.779 -49.334 -42.154 1.00 84.67 748 VAL A C 1
ATOM 5249 O O . VAL A 1 768 ? 17.945 -48.627 -43.154 1.00 86.05 748 VAL A O 1
ATOM 5253 N N . VAL A 1 769 ? 16.589 -49.806 -41.781 1.00 79.30 749 VAL A N 1
ATOM 5254 C CA . VAL A 1 769 ? 15.335 -49.456 -42.442 1.00 79.55 749 VAL A CA 1
ATOM 5255 C C . VAL A 1 769 ? 14.509 -48.602 -41.486 1.00 79.85 749 VAL A C 1
ATOM 5256 O O . VAL A 1 769 ? 14.370 -48.939 -40.303 1.00 75.92 749 VAL A O 1
ATOM 5260 N N . ILE A 1 770 ? 13.991 -47.485 -41.987 1.00 77.18 750 ILE A N 1
ATOM 5261 C CA . ILE A 1 770 ? 13.063 -46.640 -41.245 1.00 73.25 750 ILE A CA 1
ATOM 5262 C C . ILE A 1 770 ? 11.714 -46.769 -41.916 1.00 64.18 750 ILE A C 1
ATOM 5263 O O . ILE A 1 770 ? 11.544 -46.377 -43.081 1.00 69.87 750 ILE A O 1
ATOM 5268 N N . GLY A 1 771 ? 10.747 -47.317 -41.196 1.00 63.24 751 GLY A N 1
ATOM 5269 C CA . GLY A 1 771 ? 9.443 -47.511 -41.795 1.00 67.64 751 GLY A CA 1
ATOM 5270 C C . GLY A 1 771 ? 8.351 -47.395 -40.763 1.00 65.66 751 GLY A C 1
ATOM 5271 O O . GLY A 1 771 ? 8.614 -47.307 -39.558 1.00 60.13 751 GLY A O 1
ATOM 5272 N N . THR A 1 772 ? 7.113 -47.393 -41.251 1.00 76.28 752 THR A N 1
ATOM 5273 C CA . THR A 1 772 ? 5.948 -47.371 -40.377 1.00 78.98 752 THR A CA 1
ATOM 5274 C C . THR A 1 772 ? 5.470 -48.801 -40.171 1.00 76.96 752 THR A C 1
ATOM 5275 O O . THR A 1 772 ? 6.255 -49.750 -40.325 1.00 77.95 752 THR A O 1
ATOM 5279 N N . HIS A 1 773 ? 4.177 -48.998 -39.915 1.00 81.31 753 HIS A N 1
ATOM 5280 C CA . HIS A 1 773 ? 3.704 -50.326 -39.531 1.00 85.93 753 HIS A CA 1
ATOM 5281 C C . HIS A 1 773 ? 3.829 -51.364 -40.642 1.00 89.23 753 HIS A C 1
ATOM 5282 O O . HIS A 1 773 ? 3.514 -52.535 -40.397 1.00 89.43 753 HIS A O 1
ATOM 5289 N N . ARG A 1 774 ? 4.278 -50.979 -41.840 1.00 90.48 754 ARG A N 1
ATOM 5290 C CA . ARG A 1 774 ? 4.493 -51.967 -42.891 1.00 95.53 754 ARG A CA 1
ATOM 5291 C C . ARG A 1 774 ? 5.592 -52.946 -42.503 1.00 93.78 754 ARG A C 1
ATOM 5292 O O . ARG A 1 774 ? 5.516 -54.134 -42.837 1.00 101.20 754 ARG A O 1
ATOM 5300 N N . LEU A 1 775 ? 6.624 -52.469 -41.798 1.00 84.81 755 LEU A N 1
ATOM 5301 C CA . LEU A 1 775 ? 7.677 -53.356 -41.312 1.00 84.95 755 LEU A CA 1
ATOM 5302 C C . LEU A 1 775 ? 7.174 -54.337 -40.261 1.00 93.42 755 LEU A C 1
ATOM 5303 O O . LEU A 1 775 ? 7.868 -55.316 -39.964 1.00 96.75 755 LEU A O 1
ATOM 5308 N N . LEU A 1 776 ? 5.996 -54.095 -39.687 1.00 91.74 756 LEU A N 1
ATOM 5309 C CA . LEU A 1 776 ? 5.423 -54.973 -38.677 1.00 90.90 756 LEU A CA 1
ATOM 5310 C C . LEU A 1 776 ? 4.587 -56.101 -39.267 1.00 101.50 756 LEU A C 1
ATOM 5311 O O . LEU A 1 776 ? 4.228 -57.030 -38.536 1.00 105.14 756 LEU A O 1
ATOM 5316 N N . GLN A 1 777 ? 4.271 -56.049 -40.557 1.00 105.35 757 GLN A N 1
ATOM 5317 C CA . GLN A 1 777 ? 3.442 -57.079 -41.163 1.00 106.90 757 GLN A CA 1
ATOM 5318 C C . GLN A 1 777 ? 4.206 -58.398 -41.261 1.00 107.92 757 GLN A C 1
ATOM 5319 O O . GLN A 1 777 ? 5.439 -58.435 -41.274 1.00 105.19 757 GLN A O 1
ATOM 5325 N N . THR A 1 778 ? 3.444 -59.494 -41.339 1.00 111.26 758 THR A N 1
ATOM 5326 C CA . THR A 1 778 ? 4.028 -60.828 -41.211 1.00 119.29 758 THR A CA 1
ATOM 5327 C C . THR A 1 778 ? 5.044 -61.122 -42.308 1.00 117.41 758 THR A C 1
ATOM 5328 O O . THR A 1 778 ? 6.034 -61.822 -42.061 1.00 115.31 758 THR A O 1
ATOM 5332 N N . GLY A 1 779 ? 4.833 -60.592 -43.513 1.00 112.05 759 GLY A N 1
ATOM 5333 C CA . GLY A 1 779 ? 5.753 -60.838 -44.613 1.00 113.92 759 GLY A CA 1
ATOM 5334 C C . GLY A 1 779 ? 7.180 -60.390 -44.355 1.00 116.32 759 GLY A C 1
ATOM 5335 O O . GLY A 1 779 ? 8.076 -60.766 -45.121 1.00 115.10 759 GLY A O 1
ATOM 5336 N N . VAL A 1 780 ? 7.416 -59.610 -43.298 1.00 115.37 760 VAL A N 1
ATOM 5337 C CA . VAL A 1 780 ? 8.754 -59.110 -43.011 1.00 116.25 760 VAL A CA 1
ATOM 5338 C C . VAL A 1 780 ? 9.633 -60.238 -42.478 1.00 112.98 760 VAL A C 1
ATOM 5339 O O . VAL A 1 780 ? 9.148 -61.223 -41.903 1.00 120.24 760 VAL A O 1
ATOM 5343 N N . THR A 1 781 ? 10.941 -60.094 -42.675 1.00 104.68 761 THR A N 1
ATOM 5344 C CA . THR A 1 781 ? 11.909 -61.071 -42.182 1.00 105.05 761 THR A CA 1
ATOM 5345 C C . THR A 1 781 ? 13.278 -60.412 -42.158 1.00 104.76 761 THR A C 1
ATOM 5346 O O . THR A 1 781 ? 13.739 -59.908 -43.188 1.00 104.82 761 THR A O 1
ATOM 5348 N N . TRP A 1 782 ? 13.921 -60.415 -40.995 1.00 104.11 762 TRP A N 1
ATOM 5349 C CA . TRP A 1 782 ? 15.249 -59.842 -40.821 1.00 103.14 762 TRP A CA 1
ATOM 5350 C C . TRP A 1 782 ? 16.268 -60.960 -40.652 1.00 104.85 762 TRP A C 1
ATOM 5351 O O . TRP A 1 782 ? 16.058 -61.883 -39.859 1.00 104.29 762 TRP A O 1
ATOM 5362 N N . LYS A 1 783 ? 17.366 -60.873 -41.395 1.00 105.25 763 LYS A N 1
ATOM 5363 C CA . LYS A 1 783 ? 18.513 -61.753 -41.191 1.00 106.79 763 LYS A CA 1
ATOM 5364 C C . LYS A 1 783 ? 19.443 -61.058 -40.204 1.00 108.12 763 LYS A C 1
ATOM 5365 O O . LYS A 1 783 ? 20.144 -60.107 -40.559 1.00 105.69 763 LYS A O 1
ATOM 5367 N N . ASP A 1 784 ? 19.435 -61.529 -38.954 1.00 108.01 764 ASP A N 1
ATOM 5368 C CA . ASP A 1 784 ? 20.225 -60.955 -37.863 1.00 109.62 764 ASP A CA 1
ATOM 5369 C C . ASP A 1 784 ? 19.813 -59.501 -37.602 1.00 107.85 764 ASP A C 1
ATOM 5370 O O . ASP A 1 784 ? 20.505 -58.542 -37.953 1.00 100.47 764 ASP A O 1
ATOM 5375 N N . LEU A 1 785 ? 18.648 -59.369 -36.971 1.00 106.44 765 LEU A N 1
ATOM 5376 C CA . LEU A 1 785 ? 18.176 -58.075 -36.492 1.00 103.53 765 LEU A CA 1
ATOM 5377 C C . LEU A 1 785 ? 18.848 -57.767 -35.158 1.00 105.63 765 LEU A C 1
ATOM 5378 O O . LEU A 1 785 ? 18.696 -58.524 -34.193 1.00 110.44 765 LEU A O 1
ATOM 5383 N N . GLY A 1 786 ? 19.583 -56.659 -35.102 1.00 99.59 766 GLY A N 1
ATOM 5384 C CA . GLY A 1 786 ? 20.399 -56.360 -33.941 1.00 95.92 766 GLY A CA 1
ATOM 5385 C C . GLY A 1 786 ? 19.809 -55.360 -32.968 1.00 96.01 766 GLY A C 1
ATOM 5386 O O . GLY A 1 786 ? 20.028 -55.465 -31.758 1.00 97.06 766 GLY A O 1
ATOM 5387 N N . LEU A 1 787 ? 19.060 -54.384 -33.475 1.00 102.18 767 LEU A N 1
ATOM 5388 C CA . LEU A 1 787 ? 18.545 -53.315 -32.633 1.00 90.81 767 LEU A CA 1
ATOM 5389 C C . LEU A 1 787 ? 17.249 -52.785 -33.226 1.00 83.64 767 LEU A C 1
ATOM 5390 O O . LEU A 1 787 ? 17.083 -52.734 -34.446 1.00 83.71 767 LEU A O 1
ATOM 5395 N N . ILE A 1 788 ? 16.328 -52.398 -32.349 1.00 85.77 768 ILE A N 1
ATOM 5396 C CA . ILE A 1 788 ? 15.057 -51.804 -32.740 1.00 79.41 768 ILE A CA 1
ATOM 5397 C C . ILE A 1 788 ? 14.955 -50.432 -32.086 1.00 82.46 768 ILE A C 1
ATOM 5398 O O . ILE A 1 788 ? 15.223 -50.288 -30.887 1.00 83.05 768 ILE A O 1
ATOM 5403 N N . ILE A 1 789 ? 14.591 -49.424 -32.877 1.00 79.63 769 ILE A N 1
ATOM 5404 C CA . ILE A 1 789 ? 14.360 -48.071 -32.385 1.00 72.72 769 ILE A CA 1
ATOM 5405 C C . ILE A 1 789 ? 12.909 -47.707 -32.659 1.00 64.99 769 ILE A C 1
ATOM 5406 O O . ILE A 1 789 ? 12.447 -47.799 -33.801 1.00 69.32 769 ILE A O 1
ATOM 5411 N N . VAL A 1 790 ? 12.191 -47.302 -31.615 1.00 64.23 770 VAL A N 1
ATOM 5412 C CA . VAL A 1 790 ? 10.773 -46.972 -31.707 1.00 63.85 770 VAL A CA 1
ATOM 5413 C C . VAL A 1 790 ? 10.590 -45.519 -31.294 1.00 69.99 770 VAL A C 1
ATOM 5414 O O . VAL A 1 790 ? 11.018 -45.121 -30.206 1.00 64.38 770 VAL A O 1
ATOM 5418 N N . ASP A 1 791 ? 9.959 -44.729 -32.157 1.00 69.35 771 ASP A N 1
ATOM 5419 C CA . ASP A 1 791 ? 9.643 -43.340 -31.855 1.00 69.02 771 ASP A CA 1
ATOM 5420 C C . ASP A 1 791 ? 8.141 -43.213 -31.662 1.00 68.35 771 ASP A C 1
ATOM 5421 O O . ASP A 1 791 ? 7.366 -43.635 -32.526 1.00 70.69 771 ASP A O 1
ATOM 5426 N N . GLU A 1 792 ? 7.737 -42.648 -30.524 1.00 71.74 772 GLU A N 1
ATOM 5427 C CA . GLU A 1 792 ? 6.333 -42.392 -30.201 1.00 80.05 772 GLU A CA 1
ATOM 5428 C C . GLU A 1 792 ? 5.509 -43.682 -30.287 1.00 79.03 772 GLU A C 1
ATOM 5429 O O . GLU A 1 792 ? 4.667 -43.873 -31.167 1.00 77.09 772 GLU A O 1
ATOM 5435 N N . GLU A 1 793 ? 5.779 -44.571 -29.328 1.00 81.62 773 GLU A N 1
ATOM 5436 C CA . GLU A 1 793 ? 5.078 -45.848 -29.287 1.00 87.09 773 GLU A CA 1
ATOM 5437 C C . GLU A 1 793 ? 3.606 -45.690 -28.933 1.00 87.61 773 GLU A C 1
ATOM 5438 O O . GLU A 1 793 ? 2.808 -46.573 -29.262 1.00 90.38 773 GLU A O 1
ATOM 5444 N N . GLN A 1 794 ? 3.228 -44.586 -28.282 1.00 90.90 774 GLN A N 1
ATOM 5445 C CA . GLN A 1 794 ? 1.834 -44.389 -27.897 1.00 85.08 774 GLN A CA 1
ATOM 5446 C C . GLN A 1 794 ? 0.929 -44.230 -29.110 1.00 83.59 774 GLN A C 1
ATOM 5447 O O . GLN A 1 794 ? -0.255 -44.579 -29.045 1.00 90.54 774 GLN A O 1
ATOM 5449 N N . ARG A 1 795 ? 1.462 -43.712 -30.218 1.00 86.59 775 ARG A N 1
ATOM 5450 C CA . ARG A 1 795 ? 0.672 -43.477 -31.420 1.00 82.18 775 ARG A CA 1
ATOM 5451 C C . ARG A 1 795 ? 0.493 -44.724 -32.275 1.00 77.77 775 ARG A C 1
ATOM 5452 O O . ARG A 1 795 ? -0.279 -44.684 -33.240 1.00 85.27 775 ARG A O 1
ATOM 5460 N N . PHE A 1 796 ? 1.180 -45.816 -31.957 1.00 81.58 776 PHE A N 1
ATOM 5461 C CA . PHE A 1 796 ? 1.021 -47.048 -32.712 1.00 84.98 776 PHE A CA 1
ATOM 5462 C C . PHE A 1 796 ? -0.343 -47.678 -32.437 1.00 94.11 776 PHE A C 1
ATOM 5463 O O . PHE A 1 796 ? -1.009 -47.383 -31.439 1.00 92.40 776 PHE A O 1
ATOM 5471 N N . GLY A 1 797 ? -0.760 -48.557 -33.345 1.00 89.74 777 GLY A N 1
ATOM 5472 C CA . GLY A 1 797 ? -1.956 -49.339 -33.108 1.00 95.91 777 GLY A CA 1
ATOM 5473 C C . GLY A 1 797 ? -1.763 -50.327 -31.972 1.00 104.24 777 GLY A C 1
ATOM 5474 O O . GLY A 1 797 ? -0.651 -50.772 -31.680 1.00 98.71 777 GLY A O 1
ATOM 5475 N N . VAL A 1 798 ? -2.874 -50.670 -31.313 1.00 105.98 778 VAL A N 1
ATOM 5476 C CA . VAL A 1 798 ? -2.807 -51.578 -30.170 1.00 103.63 778 VAL A CA 1
ATOM 5477 C C . VAL A 1 798 ? -2.342 -52.959 -30.610 1.00 103.28 778 VAL A C 1
ATOM 5478 O O . VAL A 1 798 ? -1.541 -53.608 -29.926 1.00 105.77 778 VAL A O 1
ATOM 5482 N N . GLU A 1 799 ? -2.836 -53.432 -31.756 1.00 99.40 779 GLU A N 1
ATOM 5483 C CA . GLU A 1 799 ? -2.336 -54.688 -32.299 1.00 97.81 779 GLU A CA 1
ATOM 5484 C C . GLU A 1 799 ? -0.890 -54.557 -32.757 1.00 98.96 779 GLU A C 1
ATOM 5485 O O . GLU A 1 799 ? -0.113 -55.510 -32.637 1.00 102.18 779 GLU A O 1
ATOM 5491 N N . HIS A 1 800 ? -0.513 -53.391 -33.282 1.00 98.92 780 HIS A N 1
ATOM 5492 C CA . HIS A 1 800 ? 0.884 -53.155 -33.625 1.00 101.93 780 HIS A CA 1
ATOM 5493 C C . HIS A 1 800 ? 1.756 -53.162 -32.377 1.00 103.97 780 HIS A C 1
ATOM 5494 O O . HIS A 1 800 ? 2.788 -53.839 -32.331 1.00 106.83 780 HIS A O 1
ATOM 5501 N N . LYS A 1 801 ? 1.348 -52.412 -31.346 1.00 102.93 781 LYS A N 1
ATOM 5502 C CA . LYS A 1 801 ? 2.137 -52.326 -30.120 1.00 102.07 781 LYS A CA 1
ATOM 5503 C C . LYS A 1 801 ? 2.358 -53.696 -29.491 1.00 106.22 781 LYS A C 1
ATOM 5504 O O . LYS A 1 801 ? 3.415 -53.942 -28.896 1.00 105.90 781 LYS A O 1
ATOM 5506 N N . GLU A 1 802 ? 1.378 -54.597 -29.608 1.00 105.08 782 GLU A N 1
ATOM 5507 C CA . GLU A 1 802 ? 1.578 -55.964 -29.137 1.00 106.26 782 GLU A CA 1
ATOM 5508 C C . GLU A 1 802 ? 2.644 -56.674 -29.962 1.00 103.62 782 GLU A C 1
ATOM 5509 O O . GLU A 1 802 ? 3.480 -57.401 -29.414 1.00 103.96 782 GLU A O 1
ATOM 5511 N N . HIS A 1 803 ? 2.630 -56.469 -31.282 1.00 99.48 783 HIS A N 1
ATOM 5512 C CA . HIS A 1 803 ? 3.675 -57.030 -32.132 1.00 102.68 783 HIS A CA 1
ATOM 5513 C C . HIS A 1 803 ? 5.046 -56.499 -31.735 1.00 106.29 783 HIS A C 1
ATOM 5514 O O . HIS A 1 803 ? 6.032 -57.245 -31.730 1.00 106.41 783 HIS A O 1
ATOM 5521 N N . ILE A 1 804 ? 5.129 -55.209 -31.401 1.00 106.17 784 ILE A N 1
ATOM 5522 C CA . ILE A 1 804 ? 6.408 -54.630 -31.006 1.00 107.39 784 ILE A CA 1
ATOM 5523 C C . ILE A 1 804 ? 6.876 -55.225 -29.685 1.00 110.94 784 ILE A C 1
ATOM 5524 O O . ILE A 1 804 ? 8.070 -55.488 -29.495 1.00 112.71 784 ILE A O 1
ATOM 5529 N N . LYS A 1 805 ? 5.945 -55.449 -28.752 1.00 114.57 785 LYS A N 1
ATOM 5530 C CA . LYS A 1 805 ? 6.317 -56.004 -27.454 1.00 116.52 785 LYS A CA 1
ATOM 5531 C C . LYS A 1 805 ? 6.910 -57.399 -27.590 1.00 114.56 785 LYS A C 1
ATOM 5532 O O . LYS A 1 805 ? 7.800 -57.772 -26.814 1.00 111.20 785 LYS A O 1
ATOM 5534 N N . SER A 1 806 ? 6.433 -58.183 -28.561 1.00 112.62 786 SER A N 1
ATOM 5535 C CA . SER A 1 806 ? 7.045 -59.477 -28.842 1.00 110.79 786 SER A CA 1
ATOM 5536 C C . SER A 1 806 ? 8.538 -59.321 -29.095 1.00 112.55 786 SER A C 1
ATOM 5537 O O . SER A 1 806 ? 9.363 -60.002 -28.476 1.00 116.44 786 SER A O 1
ATOM 5539 N N . MET A 1 807 ? 8.902 -58.389 -29.977 1.00 115.61 787 MET A N 1
ATOM 5540 C CA . MET A 1 807 ? 10.297 -58.201 -30.353 1.00 110.49 787 MET A CA 1
ATOM 5541 C C . MET A 1 807 ? 11.166 -57.722 -29.195 1.00 105.80 787 MET A C 1
ATOM 5542 O O . MET A 1 807 ? 12.391 -57.869 -29.260 1.00 106.71 787 MET A O 1
ATOM 5547 N N . ARG A 1 808 ? 10.567 -57.168 -28.137 1.00 102.29 788 ARG A N 1
ATOM 5548 C CA . ARG A 1 808 ? 11.364 -56.624 -27.041 1.00 109.12 788 ARG A CA 1
ATOM 5549 C C . ARG A 1 808 ? 12.166 -57.706 -26.329 1.00 113.82 788 ARG A C 1
ATOM 5550 O O . ARG A 1 808 ? 13.267 -57.436 -25.830 1.00 109.57 788 ARG A O 1
ATOM 5558 N N . THR A 1 809 ? 11.639 -58.930 -26.271 1.00 115.15 789 THR A N 1
ATOM 5559 C CA . THR A 1 809 ? 12.328 -59.997 -25.552 1.00 111.44 789 THR A CA 1
ATOM 5560 C C . THR A 1 809 ? 13.578 -60.450 -26.293 1.00 113.93 789 THR A C 1
ATOM 5561 O O . THR A 1 809 ? 14.621 -60.690 -25.671 1.00 108.21 789 THR A O 1
ATOM 5565 N N . HIS A 1 810 ? 13.500 -60.568 -27.621 1.00 115.43 790 HIS A N 1
ATOM 5566 C CA . HIS A 1 810 ? 14.629 -61.082 -28.388 1.00 111.87 790 HIS A CA 1
ATOM 5567 C C . HIS A 1 810 ? 15.799 -60.105 -28.407 1.00 111.31 790 HIS A C 1
ATOM 5568 O O . HIS A 1 810 ? 16.862 -60.398 -27.851 1.00 113.09 790 HIS A O 1
ATOM 5575 N N . VAL A 1 811 ? 15.621 -58.952 -29.045 1.00 113.89 791 VAL A N 1
ATOM 5576 C CA . VAL A 1 811 ? 16.732 -58.074 -29.386 1.00 105.51 791 VAL A CA 1
ATOM 5577 C C . VAL A 1 811 ? 16.667 -56.799 -28.548 1.00 102.87 791 VAL A C 1
ATOM 5578 O O . VAL A 1 811 ? 15.687 -56.526 -27.853 1.00 105.92 791 VAL A O 1
ATOM 5580 N N . ASP A 1 812 ? 17.742 -56.014 -28.620 1.00 99.26 792 ASP A N 1
ATOM 5581 C CA . ASP A 1 812 ? 17.780 -54.719 -27.955 1.00 95.34 792 ASP A CA 1
ATOM 5582 C C . ASP A 1 812 ? 16.761 -53.776 -28.585 1.00 97.31 792 ASP A C 1
ATOM 5583 O O . ASP A 1 812 ? 16.612 -53.727 -29.810 1.00 100.94 792 ASP A O 1
ATOM 5588 N N . VAL A 1 813 ? 16.053 -53.028 -27.745 1.00 93.85 793 VAL A N 1
ATOM 5589 C CA . VAL A 1 813 ? 15.111 -52.021 -28.216 1.00 83.38 793 VAL A CA 1
ATOM 5590 C C . VAL A 1 813 ? 15.464 -50.682 -27.587 1.00 86.20 793 VAL A C 1
ATOM 5591 O O . VAL A 1 813 ? 16.059 -50.613 -26.506 1.00 91.10 793 VAL A O 1
ATOM 5595 N N . LEU A 1 814 ? 15.101 -49.608 -28.282 1.00 84.86 794 LEU A N 1
ATOM 5596 C CA . LEU A 1 814 ? 15.381 -48.255 -27.815 1.00 77.64 794 LEU A CA 1
ATOM 5597 C C . LEU A 1 814 ? 14.237 -47.363 -28.266 1.00 69.84 794 LEU A C 1
ATOM 5598 O O . LEU A 1 814 ? 14.019 -47.206 -29.469 1.00 74.79 794 LEU A O 1
ATOM 5603 N N . THR A 1 815 ? 13.502 -46.794 -27.317 1.00 65.61 795 THR A N 1
ATOM 5604 C CA . THR A 1 815 ? 12.327 -45.999 -27.635 1.00 69.76 795 THR A CA 1
ATOM 5605 C C . THR A 1 815 ? 12.519 -44.559 -27.180 1.00 75.32 795 THR A C 1
ATOM 5606 O O . THR A 1 815 ? 13.072 -44.303 -26.107 1.00 72.83 795 THR A O 1
ATOM 5610 N N . MET A 1 816 ? 12.059 -43.627 -28.009 1.00 71.16 796 MET A N 1
ATOM 5611 C CA . MET A 1 816 ? 12.137 -42.203 -27.734 1.00 62.30 796 MET A CA 1
ATOM 5612 C C . MET A 1 816 ? 10.744 -41.670 -27.436 1.00 67.60 796 MET A C 1
ATOM 5613 O O . MET A 1 816 ? 9.764 -42.082 -28.065 1.00 65.03 796 MET A O 1
ATOM 5618 N N . SER A 1 817 ? 10.659 -40.760 -26.471 1.00 71.13 797 SER A N 1
ATOM 5619 C CA . SER A 1 817 ? 9.383 -40.184 -26.071 1.00 75.07 797 SER A CA 1
ATOM 5620 C C . SER A 1 817 ? 9.580 -38.721 -25.721 1.00 71.77 797 SER A C 1
ATOM 5621 O O . SER A 1 817 ? 10.526 -38.371 -25.008 1.00 63.58 797 SER A O 1
ATOM 5624 N N . ALA A 1 818 ? 8.692 -37.873 -26.236 1.00 71.97 798 ALA A N 1
ATOM 5625 C CA . ALA A 1 818 ? 8.708 -36.459 -25.902 1.00 71.30 798 ALA A CA 1
ATOM 5626 C C . ALA A 1 818 ? 7.904 -36.145 -24.651 1.00 81.18 798 ALA A C 1
ATOM 5627 O O . ALA A 1 818 ? 8.189 -35.145 -23.983 1.00 77.68 798 ALA A O 1
ATOM 5629 N N . THR A 1 819 ? 6.923 -36.969 -24.316 1.00 88.75 799 THR A N 1
ATOM 5630 C CA . THR A 1 819 ? 6.130 -36.695 -23.121 1.00 90.26 799 THR A CA 1
ATOM 5631 C C . THR A 1 819 ? 6.775 -37.354 -21.910 1.00 88.08 799 THR A C 1
ATOM 5632 O O . THR A 1 819 ? 7.138 -38.535 -21.974 1.00 88.45 799 THR A O 1
ATOM 5636 N N . PRO A 1 820 ? 6.933 -36.631 -20.809 1.00 91.42 800 PRO A N 1
ATOM 5637 C CA . PRO A 1 820 ? 7.624 -37.185 -19.644 1.00 98.27 800 PRO A CA 1
ATOM 5638 C C . PRO A 1 820 ? 6.693 -38.066 -18.821 1.00 102.56 800 PRO A C 1
ATOM 5639 O O . PRO A 1 820 ? 5.473 -38.071 -18.995 1.00 101.69 800 PRO A O 1
ATOM 5643 N N . ILE A 1 821 ? 7.297 -38.826 -17.915 1.00 102.83 801 ILE A N 1
ATOM 5644 C CA . ILE A 1 821 ? 6.533 -39.615 -16.953 1.00 108.73 801 ILE A CA 1
ATOM 5645 C C . ILE A 1 821 ? 6.927 -39.144 -15.558 1.00 107.34 801 ILE A C 1
ATOM 5646 O O . ILE A 1 821 ? 8.076 -38.727 -15.351 1.00 110.82 801 ILE A O 1
ATOM 5651 N N . PRO A 1 822 ? 6.015 -39.167 -14.587 1.00 107.03 802 PRO A N 1
ATOM 5652 C CA . PRO A 1 822 ? 6.331 -38.606 -13.268 1.00 111.34 802 PRO A CA 1
ATOM 5653 C C . PRO A 1 822 ? 7.500 -39.331 -12.618 1.00 115.49 802 PRO A C 1
ATOM 5654 O O . PRO A 1 822 ? 7.644 -40.550 -12.737 1.00 109.75 802 PRO A O 1
ATOM 5658 N N . ARG A 1 823 ? 8.343 -38.556 -11.924 1.00 118.43 803 ARG A N 1
ATOM 5659 C CA . ARG A 1 823 ? 9.529 -39.115 -11.284 1.00 112.61 803 ARG A CA 1
ATOM 5660 C C . ARG A 1 823 ? 9.183 -40.220 -10.295 1.00 115.48 803 ARG A C 1
ATOM 5661 O O . ARG A 1 823 ? 10.067 -40.993 -9.912 1.00 120.47 803 ARG A O 1
ATOM 5663 N N . THR A 1 824 ? 7.919 -40.309 -9.876 1.00 113.03 804 THR A N 1
ATOM 5664 C CA . THR A 1 824 ? 7.483 -41.424 -9.042 1.00 117.70 804 THR A CA 1
ATOM 5665 C C . THR A 1 824 ? 7.611 -42.743 -9.795 1.00 116.85 804 THR A C 1
ATOM 5666 O O . THR A 1 824 ? 8.354 -43.642 -9.383 1.00 118.82 804 THR A O 1
ATOM 5670 N N . LEU A 1 825 ? 6.894 -42.871 -10.915 1.00 117.96 805 LEU A N 1
ATOM 5671 C CA . LEU A 1 825 ? 6.976 -44.085 -11.720 1.00 115.52 805 LEU A CA 1
ATOM 5672 C C . LEU A 1 825 ? 8.359 -44.249 -12.340 1.00 113.39 805 LEU A C 1
ATOM 5673 O O . LEU A 1 825 ? 8.818 -45.381 -12.533 1.00 110.79 805 LEU A O 1
ATOM 5678 N N . GLU A 1 826 ? 9.039 -43.138 -12.641 1.00 115.16 806 GLU A N 1
ATOM 5679 C CA . GLU A 1 826 ? 10.397 -43.208 -13.177 1.00 113.57 806 GLU A CA 1
ATOM 5680 C C . GLU A 1 826 ? 11.324 -43.977 -12.242 1.00 119.91 806 GLU A C 1
ATOM 5681 O O . GLU A 1 826 ? 12.158 -44.771 -12.694 1.00 116.46 806 GLU A O 1
ATOM 5687 N N . MET A 1 827 ? 11.188 -43.765 -10.932 1.00 125.36 807 MET A N 1
ATOM 5688 C CA . MET A 1 827 ? 12.007 -44.476 -9.960 1.00 123.22 807 MET A CA 1
ATOM 5689 C C . MET A 1 827 ? 11.344 -45.738 -9.424 1.00 122.03 807 MET A C 1
ATOM 5690 O O . MET A 1 827 ? 12.040 -46.596 -8.869 1.00 122.95 807 MET A O 1
ATOM 5695 N N . SER A 1 828 ? 10.024 -45.880 -9.581 1.00 117.16 808 SER A N 1
ATOM 5696 C CA . SER A 1 828 ? 9.344 -47.062 -9.062 1.00 113.29 808 SER A CA 1
ATOM 5697 C C . SER A 1 828 ? 9.419 -48.242 -10.025 1.00 115.68 808 SER A C 1
ATOM 5698 O O . SER A 1 828 ? 9.484 -49.392 -9.579 1.00 114.61 808 SER A O 1
ATOM 5701 N N . LEU A 1 829 ? 9.408 -47.989 -11.335 1.00 117.87 809 LEU A N 1
ATOM 5702 C CA . LEU A 1 829 ? 9.580 -49.041 -12.327 1.00 117.67 809 LEU A CA 1
ATOM 5703 C C . LEU A 1 829 ? 10.969 -49.024 -12.953 1.00 120.35 809 LEU A C 1
ATOM 5704 O O . LEU A 1 829 ? 11.152 -49.545 -14.059 1.00 119.58 809 LEU A O 1
ATOM 5706 N N . ALA A 1 830 ? 11.951 -48.433 -12.270 1.00 121.45 810 ALA A N 1
ATOM 5707 C CA . ALA A 1 830 ? 13.331 -48.467 -12.742 1.00 122.31 810 ALA A CA 1
ATOM 5708 C C . ALA A 1 830 ? 13.972 -49.840 -12.589 1.00 120.06 810 ALA A C 1
ATOM 5709 O O . ALA A 1 830 ? 15.160 -49.987 -12.900 1.00 117.57 810 ALA A O 1
ATOM 5711 N N . GLY A 1 831 ? 13.227 -50.835 -12.116 1.00 116.50 811 GLY A N 1
ATOM 5712 C CA . GLY A 1 831 ? 13.706 -52.193 -11.990 1.00 115.74 811 GLY A CA 1
ATOM 5713 C C . GLY A 1 831 ? 13.205 -53.147 -13.050 1.00 114.99 811 GLY A C 1
ATOM 5714 O O . GLY A 1 831 ? 13.468 -54.351 -12.950 1.00 119.34 811 GLY A O 1
ATOM 5715 N N . ILE A 1 832 ? 12.491 -52.657 -14.061 1.00 116.13 812 ILE A N 1
ATOM 5716 C CA . ILE A 1 832 ? 12.006 -53.502 -15.147 1.00 117.47 812 ILE A CA 1
ATOM 5717 C C . ILE A 1 832 ? 12.329 -52.838 -16.479 1.00 113.16 812 ILE A C 1
ATOM 5718 O O . ILE A 1 832 ? 12.133 -53.433 -17.545 1.00 104.06 812 ILE A O 1
ATOM 5720 N N . ARG A 1 833 ? 12.839 -51.606 -16.422 1.00 109.93 813 ARG A N 1
ATOM 5721 C CA . ARG A 1 833 ? 13.070 -50.815 -17.625 1.00 99.93 813 ARG A CA 1
ATOM 5722 C C . ARG A 1 833 ? 13.860 -49.547 -17.319 1.00 96.69 813 ARG A C 1
ATOM 5723 O O . ARG A 1 833 ? 13.401 -48.689 -16.558 1.00 95.30 813 ARG A O 1
ATOM 5731 N N . GLU A 1 834 ? 15.043 -49.415 -17.914 1.00 88.71 814 GLU A N 1
ATOM 5732 C CA . GLU A 1 834 ? 15.872 -48.236 -17.706 1.00 91.93 814 GLU A CA 1
ATOM 5733 C C . GLU A 1 834 ? 15.371 -47.079 -18.563 1.00 89.47 814 GLU A C 1
ATOM 5734 O O . GLU A 1 834 ? 14.904 -47.276 -19.687 1.00 86.77 814 GLU A O 1
ATOM 5740 N N . MET A 1 835 ? 15.441 -45.867 -18.013 1.00 83.76 815 MET A N 1
ATOM 5741 C CA . MET A 1 835 ? 14.887 -44.688 -18.671 1.00 83.74 815 MET A CA 1
ATOM 5742 C C . MET A 1 835 ? 15.787 -43.490 -18.403 1.00 89.63 815 MET A C 1
ATOM 5743 O O . MET A 1 835 ? 16.045 -43.152 -17.244 1.00 96.34 815 MET A O 1
ATOM 5748 N N . SER A 1 836 ? 16.255 -42.845 -19.471 1.00 91.25 816 SER A N 1
ATOM 5749 C CA . SER A 1 836 ? 17.131 -41.685 -19.385 1.00 89.34 816 SER A CA 1
ATOM 5750 C C . SER A 1 836 ? 16.369 -40.415 -19.745 1.00 81.14 816 SER A C 1
ATOM 5751 O O . SER A 1 836 ? 15.447 -40.434 -20.564 1.00 82.02 816 SER A O 1
ATOM 5754 N N . THR A 1 837 ? 16.769 -39.304 -19.134 1.00 75.16 817 THR A N 1
ATOM 5755 C CA . THR A 1 837 ? 16.102 -38.025 -19.332 1.00 79.59 817 THR A CA 1
ATOM 5756 C C . THR A 1 837 ? 17.122 -36.969 -19.735 1.00 82.29 817 THR A C 1
ATOM 5757 O O . THR A 1 837 ? 18.237 -36.935 -19.206 1.00 84.09 817 THR A O 1
ATOM 5761 N N . ILE A 1 838 ? 16.733 -36.112 -20.677 1.00 83.84 818 ILE A N 1
ATOM 5762 C CA . ILE A 1 838 ? 17.576 -35.041 -21.193 1.00 81.33 818 ILE A CA 1
ATOM 5763 C C . ILE A 1 838 ? 16.879 -33.726 -20.868 1.00 81.37 818 ILE A C 1
ATOM 5764 O O . ILE A 1 838 ? 15.895 -33.355 -21.519 1.00 80.46 818 ILE A O 1
ATOM 5769 N N . LEU A 1 839 ? 17.384 -33.016 -19.859 1.00 83.22 819 LEU A N 1
ATOM 5770 C CA . LEU A 1 839 ? 16.827 -31.737 -19.446 1.00 86.30 819 LEU A CA 1
ATOM 5771 C C . LEU A 1 839 ? 17.695 -30.556 -19.866 1.00 95.65 819 LEU A C 1
ATOM 5772 O O . LEU A 1 839 ? 17.305 -29.412 -19.633 1.00 99.39 819 LEU A O 1
ATOM 5777 N N . THR A 1 840 ? 18.852 -30.801 -20.480 1.00 96.11 820 THR A N 1
ATOM 5778 C CA . THR A 1 840 ? 19.675 -29.731 -21.014 1.00 91.40 820 THR A CA 1
ATOM 5779 C C . THR A 1 840 ? 19.355 -29.477 -22.471 1.00 87.11 820 THR A C 1
ATOM 5780 O O . THR A 1 840 ? 19.676 -30.320 -23.325 1.00 88.10 820 THR A O 1
ATOM 5784 N N . PRO A 1 841 ? 18.776 -28.341 -22.812 1.00 85.72 821 PRO A N 1
ATOM 5785 C CA . PRO A 1 841 ? 18.563 -28.014 -24.222 1.00 85.48 821 PRO A CA 1
ATOM 5786 C C . PRO A 1 841 ? 19.851 -27.530 -24.864 1.00 90.78 821 PRO A C 1
ATOM 5787 O O . PRO A 1 841 ? 20.650 -26.830 -24.224 1.00 96.93 821 PRO A O 1
ATOM 5791 N N . PRO A 1 842 ? 20.089 -27.885 -26.130 1.00 89.31 822 PRO A N 1
ATOM 5792 C CA . PRO A 1 842 ? 21.276 -27.380 -26.834 1.00 91.33 822 PRO A CA 1
ATOM 5793 C C . PRO A 1 842 ? 21.232 -25.871 -27.022 1.00 91.18 822 PRO A C 1
ATOM 5794 O O . PRO A 1 842 ? 22.115 -25.154 -26.543 1.00 93.05 822 PRO A O 1
ATOM 5798 N N . GLU A 1 843 ? 20.208 -25.382 -27.710 1.00 95.10 823 GLU A N 1
ATOM 5799 C CA . GLU A 1 843 ? 19.973 -23.955 -27.860 1.00 94.49 823 GLU A CA 1
ATOM 5800 C C . GLU A 1 843 ? 18.945 -23.488 -26.836 1.00 90.71 823 GLU A C 1
ATOM 5801 O O . GLU A 1 843 ? 18.218 -24.289 -26.244 1.00 95.19 823 GLU A O 1
ATOM 5807 N N . GLU A 1 844 ? 18.892 -22.175 -26.630 1.00 98.79 824 GLU A N 1
ATOM 5808 C CA . GLU A 1 844 ? 17.888 -21.591 -25.750 1.00 102.12 824 GLU A CA 1
ATOM 5809 C C . GLU A 1 844 ? 16.576 -21.414 -26.506 1.00 101.56 824 GLU A C 1
ATOM 5810 O O . GLU A 1 844 ? 16.549 -20.836 -27.598 1.00 97.12 824 GLU A O 1
ATOM 5816 N N . ARG A 1 845 ? 15.491 -21.926 -25.928 1.00 97.83 825 ARG A N 1
ATOM 5817 C CA . ARG A 1 845 ? 14.169 -21.832 -26.535 1.00 94.41 825 ARG A CA 1
ATOM 5818 C C . ARG A 1 845 ? 13.466 -20.576 -26.040 1.00 88.48 825 ARG A C 1
ATOM 5819 O O . ARG A 1 845 ? 13.344 -20.359 -24.830 1.00 86.41 825 ARG A O 1
ATOM 5821 N N . TYR A 1 846 ? 13.005 -19.753 -26.977 1.00 85.69 826 TYR A N 1
ATOM 5822 C CA . TYR A 1 846 ? 12.325 -18.573 -26.464 1.00 84.41 826 TYR A CA 1
ATOM 5823 C C . TYR A 1 846 ? 10.815 -18.739 -26.568 1.00 70.50 826 TYR A C 1
ATOM 5824 O O . TYR A 1 846 ? 10.319 -19.307 -27.548 1.00 67.20 826 TYR A O 1
ATOM 5833 N N . PRO A 1 847 ? 10.065 -18.271 -25.570 1.00 72.84 827 PRO A N 1
ATOM 5834 C CA . PRO A 1 847 ? 8.618 -18.518 -25.562 1.00 64.71 827 PRO A CA 1
ATOM 5835 C C . PRO A 1 847 ? 7.942 -17.823 -26.730 1.00 59.89 827 PRO A C 1
ATOM 5836 O O . PRO A 1 847 ? 8.279 -16.691 -27.083 1.00 63.56 827 PRO A O 1
ATOM 5840 N N . VAL A 1 848 ? 6.988 -18.520 -27.345 1.00 52.16 828 VAL A N 1
ATOM 5841 C CA . VAL A 1 848 ? 6.251 -17.919 -28.443 1.00 55.03 828 VAL A CA 1
ATOM 5842 C C . VAL A 1 848 ? 5.392 -16.781 -27.905 1.00 61.32 828 VAL A C 1
ATOM 5843 O O . VAL A 1 848 ? 4.826 -16.862 -26.802 1.00 55.68 828 VAL A O 1
ATOM 5847 N N . LEU A 1 849 ? 5.328 -15.692 -28.664 1.00 56.84 829 LEU A N 1
ATOM 5848 C CA . LEU A 1 849 ? 4.526 -14.543 -28.272 1.00 56.97 829 LEU A CA 1
ATOM 5849 C C . LEU A 1 849 ? 3.067 -14.829 -28.602 1.00 56.39 829 LEU A C 1
ATOM 5850 O O . LEU A 1 849 ? 2.723 -15.082 -29.762 1.00 50.03 829 LEU A O 1
ATOM 5855 N N . THR A 1 850 ? 2.216 -14.818 -27.580 1.00 57.98 830 THR A N 1
ATOM 5856 C CA . THR A 1 850 ? 0.833 -15.255 -27.704 1.00 57.43 830 THR A CA 1
ATOM 5857 C C . THR A 1 850 ? -0.099 -14.070 -27.511 1.00 56.94 830 THR A C 1
ATOM 5858 O O . THR A 1 850 ? 0.052 -13.304 -26.553 1.00 59.86 830 THR A O 1
ATOM 5862 N N . TYR A 1 851 ? -1.057 -13.926 -28.420 1.00 57.77 831 TYR A N 1
ATOM 5863 C CA . TYR A 1 851 ? -2.082 -12.899 -28.334 1.00 55.22 831 TYR A CA 1
ATOM 5864 C C . TYR A 1 851 ? -3.434 -13.572 -28.163 1.00 56.91 831 TYR A C 1
ATOM 5865 O O . TYR A 1 851 ? -3.766 -14.499 -28.908 1.00 58.06 831 TYR A O 1
ATOM 5874 N N . VAL A 1 852 ? -4.195 -13.127 -27.167 1.00 64.75 832 VAL A N 1
ATOM 5875 C CA . VAL A 1 852 ? -5.586 -13.527 -26.992 1.00 65.82 832 VAL A CA 1
ATOM 5876 C C . VAL A 1 852 ? -6.452 -12.299 -27.225 1.00 60.78 832 VAL A C 1
ATOM 5877 O O . VAL A 1 852 ? -6.056 -11.174 -26.900 1.00 68.57 832 VAL A O 1
ATOM 5881 N N . GLY A 1 853 ? -7.611 -12.509 -27.832 1.00 60.23 833 GLY A N 1
ATOM 5882 C CA . GLY A 1 853 ? -8.491 -11.418 -28.158 1.00 68.42 833 GLY A CA 1
ATOM 5883 C C . GLY A 1 853 ? -9.572 -11.827 -29.132 1.00 69.26 833 GLY A C 1
ATOM 5884 O O . GLY A 1 853 ? -9.662 -12.988 -29.545 1.00 63.43 833 GLY A O 1
ATOM 5885 N N . PRO A 1 854 ? -10.426 -10.877 -29.508 1.00 69.60 834 PRO A N 1
ATOM 5886 C CA . PRO A 1 854 ? -11.492 -11.187 -30.462 1.00 66.32 834 PRO A CA 1
ATOM 5887 C C . PRO A 1 854 ? -10.932 -11.510 -31.836 1.00 64.00 834 PRO A C 1
ATOM 5888 O O . PRO A 1 854 ? -9.846 -11.067 -32.216 1.00 67.51 834 PRO A O 1
ATOM 5892 N N . HIS A 1 855 ? -11.697 -12.300 -32.580 1.00 62.37 835 HIS A N 1
ATOM 5893 C CA . HIS A 1 855 ? -11.342 -12.635 -33.950 1.00 65.12 835 HIS A CA 1
ATOM 5894 C C . HIS A 1 855 ? -11.456 -11.391 -34.824 1.00 71.21 835 HIS A C 1
ATOM 5895 O O . HIS A 1 855 ? -12.520 -10.769 -34.891 1.00 78.25 835 HIS A O 1
ATOM 5902 N N . ASP A 1 856 ? -10.362 -11.020 -35.486 1.00 76.81 836 ASP A N 1
ATOM 5903 C CA . ASP A 1 856 ? -10.351 -9.884 -36.401 1.00 69.13 836 ASP A CA 1
ATOM 5904 C C . ASP A 1 856 ? -9.646 -10.300 -37.682 1.00 69.36 836 ASP A C 1
ATOM 5905 O O . ASP A 1 856 ? -8.466 -10.665 -37.653 1.00 67.80 836 ASP A O 1
ATOM 5910 N N . ASP A 1 857 ? -10.369 -10.229 -38.804 1.00 72.90 837 ASP A N 1
ATOM 5911 C CA . ASP A 1 857 ? -9.848 -10.735 -40.071 1.00 68.37 837 ASP A CA 1
ATOM 5912 C C . ASP A 1 857 ? -8.590 -9.998 -40.511 1.00 64.71 837 ASP A C 1
ATOM 5913 O O . ASP A 1 857 ? -7.700 -10.603 -41.120 1.00 62.85 837 ASP A O 1
ATOM 5918 N N . LYS A 1 858 ? -8.498 -8.697 -40.225 1.00 66.82 838 LYS A N 1
ATOM 5919 C CA . LYS A 1 858 ? -7.305 -7.947 -40.604 1.00 67.28 838 LYS A CA 1
ATOM 5920 C C . LYS A 1 858 ? -6.101 -8.371 -39.771 1.00 68.56 838 LYS A C 1
ATOM 5921 O O . LYS A 1 858 ? -4.974 -8.435 -40.280 1.00 53.00 838 LYS A O 1
ATOM 5927 N N . GLN A 1 859 ? -6.317 -8.660 -38.485 1.00 69.32 839 GLN A N 1
ATOM 5928 C CA . GLN A 1 859 ? -5.217 -9.121 -37.645 1.00 68.57 839 GLN A CA 1
ATOM 5929 C C . GLN A 1 859 ? -4.723 -10.488 -38.096 1.00 64.74 839 GLN A C 1
ATOM 5930 O O . GLN A 1 859 ? -3.511 -10.734 -38.135 1.00 64.51 839 GLN A O 1
ATOM 5936 N N . VAL A 1 860 ? -5.645 -11.386 -38.450 1.00 55.83 840 VAL A N 1
ATOM 5937 C CA . VAL A 1 860 ? -5.247 -12.699 -38.945 1.00 56.59 840 VAL A CA 1
ATOM 5938 C C . VAL A 1 860 ? -4.483 -12.565 -40.257 1.00 55.13 840 VAL A C 1
ATOM 5939 O O . VAL A 1 860 ? -3.444 -13.206 -40.457 1.00 55.79 840 VAL A O 1
ATOM 5943 N N . ALA A 1 861 ? -4.974 -11.721 -41.164 1.00 57.64 841 ALA A N 1
ATOM 5944 C CA . ALA A 1 861 ? -4.317 -11.557 -42.456 1.00 53.95 841 ALA A CA 1
ATOM 5945 C C . ALA A 1 861 ? -2.888 -11.048 -42.295 1.00 54.85 841 ALA A C 1
ATOM 5946 O O . ALA A 1 861 ? -1.963 -11.553 -42.943 1.00 52.72 841 ALA A O 1
ATOM 5948 N N . ALA A 1 862 ? -2.683 -10.052 -41.430 1.00 56.76 842 ALA A N 1
ATOM 5949 C CA . ALA A 1 862 ? -1.346 -9.492 -41.260 1.00 58.65 842 ALA A CA 1
ATOM 5950 C C . ALA A 1 862 ? -0.400 -10.499 -40.614 1.00 60.67 842 ALA A C 1
ATOM 5951 O O . ALA A 1 862 ? 0.782 -10.570 -40.974 1.00 63.24 842 ALA A O 1
ATOM 5953 N N . ALA A 1 863 ? -0.903 -11.296 -39.669 1.00 58.23 843 ALA A N 1
ATOM 5954 C CA . ALA A 1 863 ? -0.050 -12.264 -38.989 1.00 57.80 843 ALA A CA 1
ATOM 5955 C C . ALA A 1 863 ? 0.369 -13.397 -39.924 1.00 57.76 843 ALA A C 1
ATOM 5956 O O . ALA A 1 863 ? 1.515 -13.861 -39.870 1.00 56.05 843 ALA A O 1
ATOM 5958 N N . LEU A 1 864 ? -0.542 -13.861 -40.783 1.00 51.14 844 LEU A N 1
ATOM 5959 C CA . LEU A 1 864 ? -0.182 -14.910 -41.732 1.00 57.33 844 LEU A CA 1
ATOM 5960 C C . LEU A 1 864 ? 0.765 -14.380 -42.800 1.00 60.56 844 LEU A C 1
ATOM 5961 O O . LEU A 1 864 ? 1.685 -15.087 -43.231 1.00 56.39 844 LEU A O 1
ATOM 5966 N N . ARG A 1 865 ? 0.559 -13.135 -43.236 1.00 61.95 845 ARG A N 1
ATOM 5967 C CA . ARG A 1 865 ? 1.442 -12.559 -44.244 1.00 62.59 845 ARG A CA 1
ATOM 5968 C C . ARG A 1 865 ? 2.840 -12.334 -43.686 1.00 58.62 845 ARG A C 1
ATOM 5969 O O . ARG A 1 865 ? 3.835 -12.535 -44.395 1.00 61.61 845 ARG A O 1
ATOM 5977 N N . ARG A 1 866 ? 2.939 -11.921 -42.419 1.00 54.94 846 ARG A N 1
ATOM 5978 C CA . ARG A 1 866 ? 4.251 -11.796 -41.794 1.00 57.15 846 ARG A CA 1
ATOM 5979 C C . ARG A 1 866 ? 4.972 -13.138 -41.770 1.00 61.59 846 ARG A C 1
ATOM 5980 O O . ARG A 1 866 ? 6.162 -13.220 -42.102 1.00 61.34 846 ARG A O 1
ATOM 5988 N N . GLU A 1 867 ? 4.262 -14.203 -41.390 1.00 57.53 847 GLU A N 1
ATOM 5989 C CA . GLU A 1 867 ? 4.856 -15.534 -41.420 1.00 55.19 847 GLU A CA 1
ATOM 5990 C C . GLU A 1 867 ? 5.245 -15.927 -42.839 1.00 54.89 847 GLU A C 1
ATOM 5991 O O . GLU A 1 867 ? 6.289 -16.554 -43.054 1.00 55.55 847 GLU A O 1
ATOM 5997 N N . LEU A 1 868 ? 4.424 -15.553 -43.824 1.00 58.12 848 LEU A N 1
ATOM 5998 C CA . LEU A 1 868 ? 4.726 -15.899 -45.210 1.00 60.44 848 LEU A CA 1
ATOM 5999 C C . LEU A 1 868 ? 5.878 -15.072 -45.762 1.00 61.23 848 LEU A C 1
ATOM 6000 O O . LEU A 1 868 ? 6.574 -15.522 -46.681 1.00 53.92 848 LEU A O 1
ATOM 6005 N N . LEU A 1 869 ? 6.088 -13.866 -45.227 1.00 58.25 849 LEU A N 1
ATOM 6006 C CA . LEU A 1 869 ? 7.171 -13.021 -45.715 1.00 55.45 849 LEU A CA 1
ATOM 6007 C C . LEU A 1 869 ? 8.523 -13.678 -45.476 1.00 56.55 849 LEU A C 1
ATOM 6008 O O . LEU A 1 869 ? 9.375 -13.717 -46.371 1.00 62.64 849 LEU A O 1
ATOM 6013 N N . ARG A 1 870 ? 8.735 -14.217 -44.274 1.00 55.96 850 ARG A N 1
ATOM 6014 C CA . ARG A 1 870 ? 9.947 -14.969 -43.978 1.00 54.80 850 ARG A CA 1
ATOM 6015 C C . ARG A 1 870 ? 9.906 -16.386 -44.539 1.00 58.18 850 ARG A C 1
ATOM 6016 O O . ARG A 1 870 ? 10.694 -17.240 -44.114 1.00 58.14 850 ARG A O 1
ATOM 6024 N N . ASP A 1 871 ? 9.007 -16.638 -45.489 1.00 58.07 851 ASP A N 1
ATOM 6025 C CA . ASP A 1 871 ? 8.872 -17.942 -46.133 1.00 62.10 851 ASP A CA 1
ATOM 6026 C C . ASP A 1 871 ? 8.642 -19.046 -45.105 1.00 56.19 851 ASP A C 1
ATOM 6027 O O . ASP A 1 871 ? 9.181 -20.149 -45.216 1.00 55.99 851 ASP A O 1
ATOM 6032 N N . GLY A 1 872 ? 7.809 -18.746 -44.108 1.00 48.95 852 GLY A N 1
ATOM 6033 C CA . GLY A 1 872 ? 7.373 -19.724 -43.141 1.00 50.11 852 GLY A CA 1
ATOM 6034 C C . GLY A 1 872 ? 5.964 -20.224 -43.433 1.00 55.55 852 GLY A C 1
ATOM 6035 O O . GLY A 1 872 ? 5.332 -19.878 -44.429 1.00 53.82 852 GLY A O 1
ATOM 6036 N N . GLN A 1 873 ? 5.477 -21.056 -42.519 1.00 51.21 853 GLN A N 1
ATOM 6037 C CA . GLN A 1 873 ? 4.183 -21.700 -42.653 1.00 44.58 853 GLN A CA 1
ATOM 6038 C C . GLN A 1 873 ? 3.405 -21.511 -41.360 1.00 47.77 853 GLN A C 1
ATOM 6039 O O . GLN A 1 873 ? 3.970 -21.153 -40.324 1.00 48.59 853 GLN A O 1
ATOM 6045 N N . ALA A 1 874 ? 2.094 -21.749 -41.428 1.00 48.96 854 ALA A N 1
ATOM 6046 C CA . ALA A 1 874 ? 1.215 -21.473 -40.300 1.00 51.65 854 ALA A CA 1
ATOM 6047 C C . ALA A 1 874 ? 0.214 -22.604 -40.102 1.00 47.08 854 ALA A C 1
ATOM 6048 O O . ALA A 1 874 ? -0.176 -23.289 -41.050 1.00 43.87 854 ALA A O 1
ATOM 6050 N N . PHE A 1 875 ? -0.190 -22.793 -38.849 1.00 45.35 855 PHE A N 1
ATOM 6051 C CA . PHE A 1 875 ? -1.254 -23.718 -38.482 1.00 45.34 855 PHE A CA 1
ATOM 6052 C C . PHE A 1 875 ? -2.527 -22.915 -38.259 1.00 42.92 855 PHE A C 1
ATOM 6053 O O . PHE A 1 875 ? -2.547 -21.996 -37.434 1.00 48.75 855 PHE A O 1
ATOM 6061 N N . TYR A 1 876 ? -3.583 -23.258 -38.984 1.00 50.40 856 TYR A N 1
ATOM 6062 C CA . TYR A 1 876 ? -4.908 -22.693 -38.759 1.00 55.21 856 TYR A CA 1
ATOM 6063 C C . TYR A 1 876 ? -5.805 -23.808 -38.243 1.00 48.20 856 TYR A C 1
ATOM 6064 O O . TYR A 1 876 ? -6.079 -24.768 -38.970 1.00 48.59 856 TYR A O 1
ATOM 6073 N N . ILE A 1 877 ? -6.256 -23.693 -36.996 1.00 39.30 857 ILE A N 1
ATOM 6074 C CA . ILE A 1 877 ? -6.957 -24.785 -36.325 1.00 53.08 857 ILE A CA 1
ATOM 6075 C C . ILE A 1 877 ? -8.464 -24.574 -36.382 1.00 54.11 857 ILE A C 1
ATOM 6076 O O . ILE A 1 877 ? -8.972 -23.515 -35.989 1.00 57.49 857 ILE A O 1
ATOM 6081 N N . HIS A 1 878 ? -9.175 -25.601 -36.844 1.00 52.72 858 HIS A N 1
ATOM 6082 C CA . HIS A 1 878 ? -10.631 -25.582 -36.951 1.00 58.28 858 HIS A CA 1
ATOM 6083 C C . HIS A 1 878 ? -11.110 -27.018 -36.769 1.00 58.54 858 HIS A C 1
ATOM 6084 O O . HIS A 1 878 ? -10.927 -27.850 -37.664 1.00 56.88 858 HIS A O 1
ATOM 6091 N N . ASN A 1 879 ? -11.712 -27.311 -35.613 1.00 62.37 859 ASN A N 1
ATOM 6092 C CA . ASN A 1 879 ? -12.042 -28.697 -35.281 1.00 70.20 859 ASN A CA 1
ATOM 6093 C C . ASN A 1 879 ? -13.344 -29.171 -35.921 1.00 65.75 859 ASN A C 1
ATOM 6094 O O . ASN A 1 879 ? -13.508 -30.374 -36.151 1.00 69.38 859 ASN A O 1
ATOM 6099 N N . ARG A 1 880 ? -14.272 -28.263 -36.209 1.00 66.26 860 ARG A N 1
ATOM 6100 C CA . ARG A 1 880 ? -15.560 -28.622 -36.805 1.00 66.08 860 ARG A CA 1
ATOM 6101 C C . ARG A 1 880 ? -15.324 -29.139 -38.220 1.00 64.23 860 ARG A C 1
ATOM 6102 O O . ARG A 1 880 ? -15.222 -28.360 -39.171 1.00 66.41 860 ARG A O 1
ATOM 6110 N N . VAL A 1 881 ? -15.258 -30.466 -38.368 1.00 56.11 861 VAL A N 1
ATOM 6111 C CA . VAL A 1 881 ? -14.841 -31.059 -39.639 1.00 61.98 861 VAL A CA 1
ATOM 6112 C C . VAL A 1 881 ? -15.834 -30.736 -40.753 1.00 62.43 861 VAL A C 1
ATOM 6113 O O . VAL A 1 881 ? -15.444 -30.543 -41.911 1.00 65.62 861 VAL A O 1
ATOM 6117 N N . ARG A 1 882 ? -17.128 -30.670 -40.434 1.00 68.89 862 ARG A N 1
ATOM 6118 C CA . ARG A 1 882 ? -18.111 -30.413 -41.482 1.00 70.81 862 ARG A CA 1
ATOM 6119 C C . ARG A 1 882 ? -18.052 -28.986 -42.013 1.00 72.07 862 ARG A C 1
ATOM 6120 O O . ARG A 1 882 ? -18.685 -28.703 -43.036 1.00 74.15 862 ARG A O 1
ATOM 6128 N N . THR A 1 883 ? -17.313 -28.088 -41.355 1.00 71.45 863 THR A N 1
ATOM 6129 C CA . THR A 1 883 ? -17.135 -26.719 -41.831 1.00 70.97 863 THR A CA 1
ATOM 6130 C C . THR A 1 883 ? -15.660 -26.355 -42.000 1.00 68.55 863 THR A C 1
ATOM 6131 O O . THR A 1 883 ? -15.312 -25.169 -41.975 1.00 67.03 863 THR A O 1
ATOM 6135 N N . ILE A 1 884 ? -14.785 -27.348 -42.176 1.00 63.91 864 ILE A N 1
ATOM 6136 C CA . ILE A 1 884 ? -13.364 -27.050 -42.319 1.00 59.61 864 ILE A CA 1
ATOM 6137 C C . ILE A 1 884 ? -13.025 -26.651 -43.754 1.00 60.52 864 ILE A C 1
ATOM 6138 O O . ILE A 1 884 ? -12.133 -25.823 -43.973 1.00 61.44 864 ILE A O 1
ATOM 6143 N N . ASP A 1 885 ? -13.719 -27.208 -44.748 1.00 56.09 865 ASP A N 1
ATOM 6144 C CA . ASP A 1 885 ? -13.530 -26.740 -46.117 1.00 60.92 865 ASP A CA 1
ATOM 6145 C C . ASP A 1 885 ? -13.974 -25.291 -46.261 1.00 62.05 865 ASP A C 1
ATOM 6146 O O . ASP A 1 885 ? -13.326 -24.496 -46.954 1.00 64.91 865 ASP A O 1
ATOM 6151 N N . GLU A 1 886 ? -15.073 -24.929 -45.601 1.00 65.29 866 GLU A N 1
ATOM 6152 C CA . GLU A 1 886 ? -15.542 -23.551 -45.641 1.00 68.22 866 GLU A CA 1
ATOM 6153 C C . GLU A 1 886 ? -14.592 -22.615 -44.904 1.00 66.64 866 GLU A C 1
ATOM 6154 O O . GLU A 1 886 ? -14.410 -21.464 -45.320 1.00 61.87 866 GLU A O 1
ATOM 6160 N N . ALA A 1 887 ? -13.976 -23.090 -43.817 1.00 66.91 867 ALA A N 1
ATOM 6161 C CA . ALA A 1 887 ? -13.022 -22.263 -43.084 1.00 64.75 867 ALA A CA 1
ATOM 6162 C C . ALA A 1 887 ? -11.772 -21.999 -43.913 1.00 62.47 867 ALA A C 1
ATOM 6163 O O . ALA A 1 887 ? -11.279 -20.866 -43.959 1.00 59.98 867 ALA A O 1
ATOM 6165 N N . ALA A 1 888 ? -11.241 -23.033 -44.570 1.00 56.69 868 ALA A N 1
ATOM 6166 C CA . ALA A 1 888 ? -10.109 -22.832 -45.467 1.00 54.18 868 ALA A CA 1
ATOM 6167 C C . ALA A 1 888 ? -10.446 -21.819 -46.550 1.00 59.57 868 ALA A C 1
ATOM 6168 O O . ALA A 1 888 ? -9.627 -20.951 -46.874 1.00 62.51 868 ALA A O 1
ATOM 6170 N N . ALA A 1 889 ? -11.655 -21.906 -47.113 1.00 64.57 869 ALA A N 1
ATOM 6171 C CA . ALA A 1 889 ? -12.081 -20.940 -48.120 1.00 56.69 869 ALA A CA 1
ATOM 6172 C C . ALA A 1 889 ? -12.050 -19.518 -47.572 1.00 53.95 869 ALA A C 1
ATOM 6173 O O . ALA A 1 889 ? -11.681 -18.579 -48.287 1.00 51.95 869 ALA A O 1
ATOM 6175 N N . ARG A 1 890 ? -12.430 -19.340 -46.302 1.00 55.99 870 ARG A N 1
ATOM 6176 C CA . ARG A 1 890 ? -12.348 -18.019 -45.686 1.00 60.54 870 ARG A CA 1
ATOM 6177 C C . ARG A 1 890 ? -10.902 -17.557 -45.573 1.00 62.06 870 ARG A C 1
ATOM 6178 O O . ARG A 1 890 ? -10.600 -16.380 -45.805 1.00 61.73 870 ARG A O 1
ATOM 6186 N N . VAL A 1 891 ? -9.994 -18.472 -45.215 1.00 55.53 871 VAL A N 1
ATOM 6187 C CA . VAL A 1 891 ? -8.582 -18.118 -45.097 1.00 57.70 871 VAL A CA 1
ATOM 6188 C C . VAL A 1 891 ? -8.035 -17.664 -46.444 1.00 57.11 871 VAL A C 1
ATOM 6189 O O . VAL A 1 891 ? -7.270 -16.695 -46.526 1.00 59.68 871 VAL A O 1
ATOM 6193 N N . ARG A 1 892 ? -8.428 -18.346 -47.524 1.00 53.41 872 ARG A N 1
ATOM 6194 C CA . ARG A 1 892 ? -7.996 -17.926 -48.854 1.00 58.80 872 ARG A CA 1
ATOM 6195 C C . ARG A 1 892 ? -8.491 -16.521 -49.176 1.00 61.78 872 ARG A C 1
ATOM 6196 O O . ARG A 1 892 ? -7.756 -15.715 -49.757 1.00 64.06 872 ARG A O 1
ATOM 6204 N N . GLN A 1 893 ? -9.728 -16.202 -48.792 1.00 62.79 873 GLN A N 1
ATOM 6205 C CA . GLN A 1 893 ? -10.240 -14.855 -49.021 1.00 69.31 873 GLN A CA 1
ATOM 6206 C C . GLN A 1 893 ? -9.418 -13.809 -48.274 1.00 64.45 873 GLN A C 1
ATOM 6207 O O . GLN A 1 893 ? -9.270 -12.680 -48.753 1.00 61.56 873 GLN A O 1
ATOM 6213 N N . LEU A 1 894 ? -8.871 -14.168 -47.107 1.00 63.72 874 LEU A N 1
ATOM 6214 C CA . LEU A 1 894 ? -8.016 -13.245 -46.366 1.00 58.61 874 LEU A CA 1
ATOM 6215 C C . LEU A 1 894 ? -6.647 -13.112 -47.019 1.00 61.67 874 LEU A C 1
ATOM 6216 O O . LEU A 1 894 ? -6.088 -12.012 -47.087 1.00 55.80 874 LEU A O 1
ATOM 6221 N N . VAL A 1 895 ? -6.082 -14.223 -47.480 1.00 56.39 875 VAL A N 1
ATOM 6222 C CA . VAL A 1 895 ? -4.757 -14.213 -48.091 1.00 59.86 875 VAL A CA 1
ATOM 6223 C C . VAL A 1 895 ? -4.861 -14.937 -49.425 1.00 60.23 875 VAL A C 1
ATOM 6224 O O . VAL A 1 895 ? -4.561 -16.136 -49.505 1.00 63.99 875 VAL A O 1
ATOM 6228 N N . PRO A 1 896 ? -5.294 -14.257 -50.490 1.00 72.71 876 PRO A N 1
ATOM 6229 C CA . PRO A 1 896 ? -5.401 -14.932 -51.796 1.00 62.15 876 PRO A CA 1
ATOM 6230 C C . PRO A 1 896 ? -4.088 -15.505 -52.290 1.00 62.38 876 PRO A C 1
ATOM 6231 O O . PRO A 1 896 ? -4.095 -16.472 -53.061 1.00 71.30 876 PRO A O 1
ATOM 6235 N N . GLU A 1 897 ? -2.960 -14.946 -51.863 1.00 65.72 877 GLU A N 1
ATOM 6236 C CA . GLU A 1 897 ? -1.655 -15.371 -52.351 1.00 65.15 877 GLU A CA 1
ATOM 6237 C C . GLU A 1 897 ? -1.105 -16.583 -51.613 1.00 70.98 877 GLU A C 1
ATOM 6238 O O . GLU A 1 897 ? -0.015 -17.051 -51.960 1.00 74.18 877 GLU A O 1
ATOM 6244 N N . ALA A 1 898 ? -1.809 -17.093 -50.607 1.00 62.41 878 ALA A N 1
ATOM 6245 C CA . ALA A 1 898 ? -1.355 -18.255 -49.862 1.00 53.21 878 ALA A CA 1
ATOM 6246 C C . ALA A 1 898 ? -1.971 -19.524 -50.426 1.00 62.38 878 ALA A C 1
ATOM 6247 O O . ALA A 1 898 ? -3.097 -19.525 -50.932 1.00 67.44 878 ALA A O 1
ATOM 6249 N N . ARG A 1 899 ? -1.217 -20.609 -50.330 1.00 59.17 879 ARG A N 1
ATOM 6250 C CA . ARG A 1 899 ? -1.706 -21.934 -50.673 1.00 57.54 879 ARG A CA 1
ATOM 6251 C C . ARG A 1 899 ? -2.181 -22.610 -49.393 1.00 56.98 879 ARG A C 1
ATOM 6252 O O . ARG A 1 899 ? -1.381 -22.855 -48.482 1.00 61.42 879 ARG A O 1
ATOM 6260 N N . VAL A 1 900 ? -3.478 -22.892 -49.321 1.00 49.36 880 VAL A N 1
ATOM 6261 C CA . VAL A 1 900 ? -4.116 -23.407 -48.117 1.00 47.09 880 VAL A CA 1
ATOM 6262 C C . VAL A 1 900 ? -4.712 -24.777 -48.414 1.00 49.59 880 VAL A C 1
ATOM 6263 O O . VAL A 1 900 ? -5.281 -24.992 -49.491 1.00 51.57 880 VAL A O 1
ATOM 6267 N N . VAL A 1 901 ? -4.577 -25.707 -47.459 1.00 43.91 881 VAL A N 1
ATOM 6268 C CA . VAL A 1 901 ? -5.215 -27.018 -47.538 1.00 53.64 881 VAL A CA 1
ATOM 6269 C C . VAL A 1 901 ? -5.769 -27.412 -46.176 1.00 54.90 881 VAL A C 1
ATOM 6270 O O . VAL A 1 901 ? -5.355 -26.901 -45.132 1.00 54.37 881 VAL A O 1
ATOM 6274 N N . VAL A 1 902 ? -6.700 -28.363 -46.205 1.00 55.07 882 VAL A N 1
ATOM 6275 C CA . VAL A 1 902 ? -7.289 -28.909 -44.998 1.00 54.42 882 VAL A CA 1
ATOM 6276 C C . VAL A 1 902 ? -6.658 -30.264 -44.710 1.00 55.77 882 VAL A C 1
ATOM 6277 O O . VAL A 1 902 ? -6.055 -30.903 -45.577 1.00 46.30 882 VAL A O 1
ATOM 6281 N N . ALA A 1 903 ? -6.799 -30.701 -43.460 1.00 59.63 883 ALA A N 1
ATOM 6282 C CA . ALA A 1 903 ? -6.412 -32.040 -43.037 1.00 56.34 883 ALA A CA 1
ATOM 6283 C C . ALA A 1 903 ? -7.206 -32.376 -41.785 1.00 60.12 883 ALA A C 1
ATOM 6284 O O . ALA A 1 903 ? -7.267 -31.562 -40.858 1.00 60.62 883 ALA A O 1
ATOM 6286 N N . HIS A 1 904 ? -7.825 -33.555 -41.762 1.00 54.62 884 HIS A N 1
ATOM 6287 C CA . HIS A 1 904 ? -8.608 -33.960 -40.604 1.00 65.23 884 HIS A CA 1
ATOM 6288 C C . HIS A 1 904 ? -8.594 -35.477 -40.487 1.00 72.17 884 HIS A C 1
ATOM 6289 O O . HIS A 1 904 ? -8.216 -36.192 -41.419 1.00 71.24 884 HIS A O 1
ATOM 6296 N N . GLY A 1 905 ? -9.019 -35.959 -39.314 1.00 74.36 885 GLY A N 1
ATOM 6297 C CA . GLY A 1 905 ? -8.991 -37.388 -39.048 1.00 80.04 885 GLY A CA 1
ATOM 6298 C C . GLY A 1 905 ? -9.984 -38.184 -39.872 1.00 85.40 885 GLY A C 1
ATOM 6299 O O . GLY A 1 905 ? -9.774 -39.376 -40.119 1.00 90.28 885 GLY A O 1
ATOM 6300 N N . GLN A 1 906 ? -11.075 -37.550 -40.307 1.00 78.84 886 GLN A N 1
ATOM 6301 C CA . GLN A 1 906 ? -12.070 -38.252 -41.106 1.00 75.96 886 GLN A CA 1
ATOM 6302 C C . GLN A 1 906 ? -11.607 -38.502 -42.535 1.00 76.71 886 GLN A C 1
ATOM 6303 O O . GLN A 1 906 ? -12.270 -39.250 -43.260 1.00 87.27 886 GLN A O 1
ATOM 6309 N N . MET A 1 907 ? -10.501 -37.899 -42.956 1.00 77.61 887 MET A N 1
ATOM 6310 C CA . MET A 1 907 ? -9.908 -38.249 -44.236 1.00 79.87 887 MET A CA 1
ATOM 6311 C C . MET A 1 907 ? -9.357 -39.669 -44.190 1.00 79.60 887 MET A C 1
ATOM 6312 O O . MET A 1 907 ? -9.043 -40.210 -43.126 1.00 80.12 887 MET A O 1
ATOM 6317 N N . ASN A 1 908 ? -9.236 -40.275 -45.366 1.00 83.23 888 ASN A N 1
ATOM 6318 C CA . ASN A 1 908 ? -8.514 -41.534 -45.466 1.00 84.14 888 ASN A CA 1
ATOM 6319 C C . ASN A 1 908 ? -7.016 -41.264 -45.376 1.00 83.85 888 ASN A C 1
ATOM 6320 O O . ASN A 1 908 ? -6.499 -40.329 -45.994 1.00 78.58 888 ASN A O 1
ATOM 6325 N N . GLU A 1 909 ? -6.319 -42.093 -44.594 1.00 87.18 889 GLU A N 1
ATOM 6326 C CA . GLU A 1 909 ? -4.924 -41.828 -44.257 1.00 80.89 889 GLU A CA 1
ATOM 6327 C C . GLU A 1 909 ? -4.004 -41.790 -45.470 1.00 79.41 889 GLU A C 1
ATOM 6328 O O . GLU A 1 909 ? -2.843 -41.394 -45.328 1.00 83.87 889 GLU A O 1
ATOM 6334 N N . GLU A 1 910 ? -4.480 -42.184 -46.650 1.00 79.82 890 GLU A N 1
ATOM 6335 C CA . GLU A 1 910 ? -3.674 -42.006 -47.850 1.00 82.78 890 GLU A CA 1
ATOM 6336 C C . GLU A 1 910 ? -3.679 -40.550 -48.304 1.00 78.34 890 GLU A C 1
ATOM 6337 O O . GLU A 1 910 ? -2.637 -40.014 -48.692 1.00 75.65 890 GLU A O 1
ATOM 6343 N N . THR A 1 911 ? -4.837 -39.891 -48.252 1.00 78.84 891 THR A N 1
ATOM 6344 C CA . THR A 1 911 ? -4.890 -38.481 -48.622 1.00 83.43 891 THR A CA 1
ATOM 6345 C C . THR A 1 911 ? -4.413 -37.577 -47.491 1.00 72.76 891 THR A C 1
ATOM 6346 O O . THR A 1 911 ? -3.840 -36.514 -47.754 1.00 64.52 891 THR A O 1
ATOM 6350 N N . LEU A 1 912 ? -4.634 -37.981 -46.239 1.00 67.40 892 LEU A N 1
ATOM 6351 C CA . LEU A 1 912 ? -4.180 -37.178 -45.110 1.00 64.46 892 LEU A CA 1
ATOM 6352 C C . LEU A 1 912 ? -2.659 -37.115 -45.055 1.00 62.59 892 LEU A C 1
ATOM 6353 O O . LEU A 1 912 ? -2.076 -36.031 -44.939 1.00 67.12 892 LEU A O 1
ATOM 6358 N N . GLU A 1 913 ? -1.994 -38.266 -45.134 1.00 64.81 893 GLU A N 1
ATOM 6359 C CA . GLU A 1 913 ? -0.541 -38.255 -45.038 1.00 67.13 893 GLU A CA 1
ATOM 6360 C C . GLU A 1 913 ? 0.102 -37.661 -46.286 1.00 63.14 893 GLU A C 1
ATOM 6361 O O . GLU A 1 913 ? 1.183 -37.069 -46.199 1.00 68.38 893 GLU A O 1
ATOM 6367 N N . LYS A 1 914 ? -0.550 -37.778 -47.445 1.00 62.47 894 LYS A N 1
ATOM 6368 C CA . LYS A 1 914 ? -0.069 -37.065 -48.625 1.00 61.83 894 LYS A CA 1
ATOM 6369 C C . LYS A 1 914 ? -0.207 -35.555 -48.448 1.00 63.32 894 LYS A C 1
ATOM 6370 O O . LYS A 1 914 ? 0.651 -34.788 -48.903 1.00 59.59 894 LYS A O 1
ATOM 6376 N N . THR A 1 915 ? -1.281 -35.110 -47.791 1.00 59.71 895 THR A N 1
ATOM 6377 C CA . THR A 1 915 ? -1.422 -33.691 -47.477 1.00 59.07 895 THR A CA 1
ATOM 6378 C C . THR A 1 915 ? -0.304 -33.229 -46.549 1.00 60.42 895 THR A C 1
ATOM 6379 O O . THR A 1 915 ? 0.386 -32.240 -46.827 1.00 54.96 895 THR A O 1
ATOM 6383 N N . VAL A 1 916 ? -0.105 -33.946 -45.440 1.00 59.30 896 VAL A N 1
ATOM 6384 C CA . VAL A 1 916 ? 0.952 -33.609 -44.489 1.00 54.72 896 VAL A CA 1
ATOM 6385 C C . VAL A 1 916 ? 2.319 -33.634 -45.167 1.00 60.78 896 VAL A C 1
ATOM 6386 O O . VAL A 1 916 ? 3.187 -32.800 -44.876 1.00 58.88 896 VAL A O 1
ATOM 6390 N N . GLU A 1 917 ? 2.533 -34.582 -46.087 1.00 59.04 897 GLU A N 1
ATOM 6391 C CA . GLU A 1 917 ? 3.813 -34.650 -46.788 1.00 64.54 897 GLU A CA 1
ATOM 6392 C C . GLU A 1 917 ? 4.038 -33.412 -47.649 1.00 65.16 897 GLU A C 1
ATOM 6393 O O . GLU A 1 917 ? 5.145 -32.862 -47.686 1.00 66.20 897 GLU A O 1
ATOM 6399 N N . GLY A 1 918 ? 3.000 -32.961 -48.352 1.00 60.78 898 GLY A N 1
ATOM 6400 C CA . GLY A 1 918 ? 3.129 -31.738 -49.122 1.00 62.97 898 GLY A CA 1
ATOM 6401 C C . GLY A 1 918 ? 3.406 -30.536 -48.244 1.00 57.20 898 GLY A C 1
ATOM 6402 O O . GLY A 1 918 ? 4.168 -29.642 -48.620 1.00 60.86 898 GLY A O 1
ATOM 6403 N N . PHE A 1 919 ? 2.805 -30.508 -47.054 1.00 49.41 899 PHE A N 1
ATOM 6404 C CA . PHE A 1 919 ? 3.016 -29.383 -46.150 1.00 53.00 899 PHE A CA 1
ATOM 6405 C C . PHE A 1 919 ? 4.452 -29.342 -45.646 1.00 56.64 899 PHE A C 1
ATOM 6406 O O . PHE A 1 919 ? 5.047 -28.263 -45.539 1.00 54.57 899 PHE A O 1
ATOM 6414 N N . TRP A 1 920 ? 5.026 -30.506 -45.334 1.00 57.78 900 TRP A N 1
ATOM 6415 C CA . TRP A 1 920 ? 6.417 -30.547 -44.896 1.00 58.23 900 TRP A CA 1
ATOM 6416 C C . TRP A 1 920 ? 7.360 -30.163 -46.028 1.00 60.36 900 TRP A C 1
ATOM 6417 O O . TRP A 1 920 ? 8.352 -29.460 -45.804 1.00 61.79 900 TRP A O 1
ATOM 6428 N N . ASN A 1 921 ? 7.068 -30.607 -47.249 1.00 59.62 901 ASN A N 1
ATOM 6429 C CA . ASN A 1 921 ? 7.858 -30.215 -48.408 1.00 65.51 901 ASN A CA 1
ATOM 6430 C C . ASN A 1 921 ? 7.491 -28.832 -48.937 1.00 63.54 901 ASN A C 1
ATOM 6431 O O . ASN A 1 921 ? 7.882 -28.491 -50.057 1.00 69.98 901 ASN A O 1
ATOM 6436 N N . ARG A 1 922 ? 6.738 -28.047 -48.164 1.00 67.13 902 ARG A N 1
ATOM 6437 C CA . ARG A 1 922 ? 6.467 -26.641 -48.462 1.00 59.75 902 ARG A CA 1
ATOM 6438 C C . ARG A 1 922 ? 5.665 -26.454 -49.748 1.00 60.13 902 ARG A C 1
ATOM 6439 O O . ARG A 1 922 ? 5.786 -25.428 -50.419 1.00 70.40 902 ARG A O 1
ATOM 6447 N N . GLU A 1 923 ? 4.835 -27.432 -50.111 1.00 58.48 903 GLU A N 1
ATOM 6448 C CA . GLU A 1 923 ? 3.907 -27.232 -51.218 1.00 54.19 903 GLU A CA 1
ATOM 6449 C C . GLU A 1 923 ? 2.697 -26.397 -50.810 1.00 58.75 903 GLU A C 1
ATOM 6450 O O . GLU A 1 923 ? 2.033 -25.815 -51.678 1.00 53.08 903 GLU A O 1
ATOM 6456 N N . TYR A 1 924 ? 2.399 -26.323 -49.516 1.00 54.32 904 TYR A N 1
ATOM 6457 C CA . TYR A 1 924 ? 1.325 -25.489 -49.002 1.00 50.90 904 TYR A CA 1
ATOM 6458 C C . TYR A 1 924 ? 1.883 -24.582 -47.918 1.00 50.48 904 TYR A C 1
ATOM 6459 O O . TYR A 1 924 ? 2.769 -24.984 -47.160 1.00 54.08 904 TYR A O 1
ATOM 6468 N N . ASP A 1 925 ? 1.366 -23.357 -47.846 1.00 49.13 905 ASP A N 1
ATOM 6469 C CA . ASP A 1 925 ? 1.822 -22.420 -46.828 1.00 52.21 905 ASP A CA 1
ATOM 6470 C C . ASP A 1 925 ? 1.029 -22.533 -45.529 1.00 51.66 905 ASP A C 1
ATOM 6471 O O . ASP A 1 925 ? 1.618 -22.502 -44.444 1.00 51.17 905 ASP A O 1
ATOM 6476 N N . ILE A 1 926 ? -0.294 -22.661 -45.606 1.00 47.50 906 ILE A N 1
ATOM 6477 C CA . ILE A 1 926 ? -1.153 -22.698 -44.428 1.00 49.65 906 ILE A CA 1
ATOM 6478 C C . ILE A 1 926 ? -1.863 -24.041 -44.386 1.00 50.00 906 ILE A C 1
ATOM 6479 O O . ILE A 1 926 ? -2.494 -24.447 -45.369 1.00 52.38 906 ILE A O 1
ATOM 6484 N N . LEU A 1 927 ? -1.774 -24.716 -43.245 1.00 49.18 907 LEU A N 1
ATOM 6485 C CA . LEU A 1 927 ? -2.449 -25.989 -43.018 1.00 48.32 907 LEU A CA 1
ATOM 6486 C C . LEU A 1 927 ? -3.635 -25.732 -42.102 1.00 50.98 907 LEU A C 1
ATOM 6487 O O . LEU A 1 927 ? -3.455 -25.389 -40.926 1.00 48.62 907 LEU A O 1
ATOM 6492 N N . VAL A 1 928 ? -4.841 -25.880 -42.637 1.00 51.59 908 VAL A N 1
ATOM 6493 C CA . VAL A 1 928 ? -6.053 -25.788 -41.833 1.00 56.15 908 VAL A CA 1
ATOM 6494 C C . VAL A 1 928 ? -6.396 -27.194 -41.367 1.00 50.40 908 VAL A C 1
ATOM 6495 O O . VAL A 1 928 ? -6.679 -28.072 -42.186 1.00 53.69 908 VAL A O 1
ATOM 6499 N N . CYS A 1 929 ? -6.362 -27.413 -40.056 1.00 46.83 909 CYS A N 1
ATOM 6500 C CA . CYS A 1 929 ? -6.392 -28.770 -39.536 1.00 50.52 909 CYS A CA 1
ATOM 6501 C C . CYS A 1 929 ? -7.057 -28.790 -38.170 1.00 54.70 909 CYS A C 1
ATOM 6502 O O . CYS A 1 929 ? -7.327 -27.748 -37.567 1.00 51.55 909 CYS A O 1
ATOM 6505 N N . THR A 1 930 ? -7.304 -30.003 -37.686 1.00 59.54 910 THR A N 1
ATOM 6506 C CA . THR A 1 930 ? -7.820 -30.245 -36.349 1.00 57.47 910 THR A CA 1
ATOM 6507 C C . THR A 1 930 ? -6.673 -30.346 -35.347 1.00 57.31 910 THR A C 1
ATOM 6508 O O . THR A 1 930 ? -5.505 -30.496 -35.712 1.00 64.37 910 THR A O 1
ATOM 6512 N N . THR A 1 931 ? -7.020 -30.266 -34.061 1.00 52.63 911 THR A N 1
ATOM 6513 C CA . THR A 1 931 ? -5.998 -30.351 -33.022 1.00 58.36 911 THR A CA 1
ATOM 6514 C C . THR A 1 931 ? -5.291 -31.698 -33.042 1.00 59.03 911 THR A C 1
ATOM 6515 O O . THR A 1 931 ? -4.095 -31.773 -32.738 1.00 64.00 911 THR A O 1
ATOM 6519 N N . ILE A 1 932 ? -6.008 -32.767 -33.391 1.00 57.77 912 ILE A N 1
ATOM 6520 C CA . ILE A 1 932 ? -5.391 -34.089 -33.446 1.00 64.29 912 ILE A CA 1
ATOM 6521 C C . ILE A 1 932 ? -4.299 -34.113 -34.506 1.00 64.69 912 ILE A C 1
ATOM 6522 O O . ILE A 1 932 ? -3.181 -34.582 -34.263 1.00 70.04 912 ILE A O 1
ATOM 6527 N N . VAL A 1 933 ? -4.604 -33.589 -35.696 1.00 57.16 913 VAL A N 1
ATOM 6528 C CA . VAL A 1 933 ? -3.619 -33.560 -36.772 1.00 60.05 913 VAL A CA 1
ATOM 6529 C C . VAL A 1 933 ? -2.445 -32.656 -36.408 1.00 61.84 913 VAL A C 1
ATOM 6530 O O . VAL A 1 933 ? -1.281 -33.023 -36.604 1.00 61.55 913 VAL A O 1
ATOM 6534 N N . GLU A 1 934 ? -2.728 -31.468 -35.865 1.00 61.83 914 GLU A N 1
ATOM 6535 C CA . GLU A 1 934 ? -1.667 -30.520 -35.535 1.00 61.65 914 GLU A CA 1
ATOM 6536 C C . GLU A 1 934 ? -0.722 -31.093 -34.485 1.00 65.55 914 GLU A C 1
ATOM 6537 O O . GLU A 1 934 ? 0.480 -31.249 -34.729 1.00 65.76 914 GLU A O 1
ATOM 6543 N N . THR A 1 935 ? -1.249 -31.400 -33.300 1.00 66.77 915 THR A N 1
ATOM 6544 C CA . THR A 1 935 ? -0.451 -32.029 -32.256 1.00 69.06 915 THR A CA 1
ATOM 6545 C C . THR A 1 935 ? -0.053 -33.428 -32.703 1.00 72.45 915 THR A C 1
ATOM 6546 O O . THR A 1 935 ? -0.807 -34.387 -32.513 1.00 89.15 915 THR A O 1
ATOM 6550 N N . GLY A 1 936 ? 1.120 -33.550 -33.312 1.00 68.71 916 GLY A N 1
ATOM 6551 C CA . GLY A 1 936 ? 1.529 -34.801 -33.911 1.00 65.73 916 GLY A CA 1
ATOM 6552 C C . GLY A 1 936 ? 2.391 -34.584 -35.136 1.00 68.24 916 GLY A C 1
ATOM 6553 O O . GLY A 1 936 ? 2.923 -35.540 -35.708 1.00 68.10 916 GLY A O 1
ATOM 6554 N N . LEU A 1 937 ? 2.531 -33.326 -35.547 1.00 61.09 917 LEU A N 1
ATOM 6555 C CA . LEU A 1 937 ? 3.391 -32.948 -36.658 1.00 59.18 917 LEU A CA 1
ATOM 6556 C C . LEU A 1 937 ? 4.613 -32.201 -36.141 1.00 62.13 917 LEU A C 1
ATOM 6557 O O . LEU A 1 937 ? 4.517 -31.410 -35.197 1.00 61.92 917 LEU A O 1
ATOM 6562 N N . ASP A 1 938 ? 5.761 -32.456 -36.759 1.00 59.49 918 ASP A N 1
ATOM 6563 C CA . ASP A 1 938 ? 6.982 -31.701 -36.500 1.00 58.31 918 ASP A CA 1
ATOM 6564 C C . ASP A 1 938 ? 7.304 -30.923 -37.770 1.00 58.66 918 ASP A C 1
ATOM 6565 O O . ASP A 1 938 ? 7.880 -31.468 -38.716 1.00 64.79 918 ASP A O 1
ATOM 6570 N N . ILE A 1 939 ? 6.920 -29.653 -37.794 1.00 49.83 919 ILE A N 1
ATOM 6571 C CA . ILE A 1 939 ? 7.186 -28.766 -38.919 1.00 50.73 919 ILE A CA 1
ATOM 6572 C C . ILE A 1 939 ? 7.918 -27.566 -38.340 1.00 48.43 919 ILE A C 1
ATOM 6573 O O . ILE A 1 939 ? 7.286 -26.631 -37.836 1.00 56.46 919 ILE A O 1
ATOM 6578 N N . SER A 1 940 ? 9.251 -27.584 -38.396 1.00 53.26 920 SER A N 1
ATOM 6579 C CA . SER A 1 940 ? 10.015 -26.487 -37.816 1.00 50.45 920 SER A CA 1
ATOM 6580 C C . SER A 1 940 ? 9.798 -25.176 -38.559 1.00 45.43 920 SER A C 1
ATOM 6581 O O . SER A 1 940 ? 10.030 -24.108 -37.986 1.00 48.31 920 SER A O 1
ATOM 6584 N N . ASN A 1 941 ? 9.351 -25.226 -39.812 1.00 48.15 921 ASN A N 1
ATOM 6585 C CA . ASN A 1 941 ? 9.042 -24.000 -40.532 1.00 49.90 921 ASN A CA 1
ATOM 6586 C C . ASN A 1 941 ? 7.663 -23.440 -40.194 1.00 49.61 921 ASN A C 1
ATOM 6587 O O . ASN A 1 941 ? 7.340 -22.330 -40.631 1.00 52.53 921 ASN A O 1
ATOM 6592 N N . ALA A 1 942 ? 6.849 -24.162 -39.427 1.00 42.99 922 ALA A N 1
ATOM 6593 C CA . ALA A 1 942 ? 5.548 -23.658 -38.991 1.00 48.79 922 ALA A CA 1
ATOM 6594 C C . ALA A 1 942 ? 5.742 -22.942 -37.661 1.00 45.74 922 ALA A C 1
ATOM 6595 O O . ALA A 1 942 ? 5.858 -23.578 -36.612 1.00 57.52 922 ALA A O 1
ATOM 6597 N N . ASN A 1 943 ? 5.776 -21.609 -37.699 1.00 46.32 923 ASN A N 1
ATOM 6598 C CA . ASN A 1 943 ? 6.008 -20.813 -36.500 1.00 51.58 923 ASN A CA 1
ATOM 6599 C C . ASN A 1 943 ? 4.895 -19.800 -36.254 1.00 53.63 923 ASN A C 1
ATOM 6600 O O . ASN A 1 943 ? 5.074 -18.855 -35.476 1.00 45.63 923 ASN A O 1
ATOM 6605 N N . THR A 1 944 ? 3.747 -19.979 -36.894 1.00 50.08 924 THR A N 1
ATOM 6606 C CA . THR A 1 944 ? 2.574 -19.172 -36.605 1.00 46.19 924 THR A CA 1
ATOM 6607 C C . THR A 1 944 ? 1.400 -20.103 -36.356 1.00 47.51 924 THR A C 1
ATOM 6608 O O . THR A 1 944 ? 1.208 -21.083 -37.082 1.00 47.62 924 THR A O 1
ATOM 6612 N N . LEU A 1 945 ? 0.636 -19.804 -35.309 1.00 48.44 925 LEU A N 1
ATOM 6613 C CA . LEU A 1 945 ? -0.510 -20.607 -34.908 1.00 46.88 925 LEU A CA 1
ATOM 6614 C C . LEU A 1 945 ? -1.726 -19.701 -34.789 1.00 49.70 925 LEU A C 1
ATOM 6615 O O . LEU A 1 945 ? -1.703 -18.726 -34.031 1.00 49.83 925 LEU A O 1
ATOM 6620 N N . ILE A 1 946 ? -2.779 -20.014 -35.539 1.00 53.40 926 ILE A N 1
ATOM 6621 C CA . ILE A 1 946 ? -4.076 -19.355 -35.405 1.00 54.74 926 ILE A CA 1
ATOM 6622 C C . ILE A 1 946 ? -5.058 -20.384 -34.868 1.00 49.20 926 ILE A C 1
ATOM 6623 O O . ILE A 1 946 ? -5.308 -21.410 -35.514 1.00 51.94 926 ILE A O 1
ATOM 6628 N N . VAL A 1 947 ? -5.607 -20.121 -33.691 1.00 49.39 927 VAL A N 1
ATOM 6629 C CA . VAL A 1 947 ? -6.607 -20.991 -33.087 1.00 51.98 927 VAL A CA 1
ATOM 6630 C C . VAL A 1 947 ? -7.927 -20.236 -33.122 1.00 60.66 927 VAL A 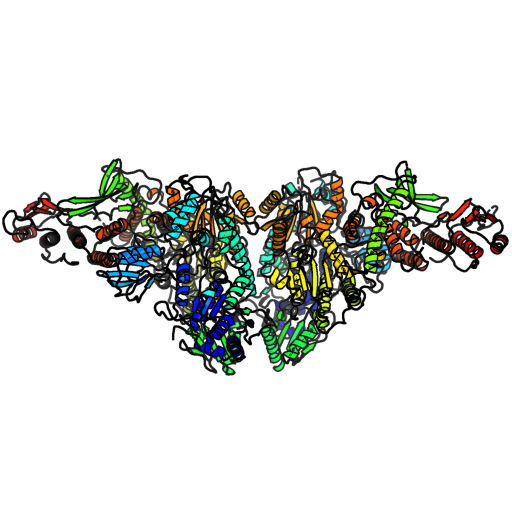C 1
ATOM 6631 O O . VAL A 1 947 ? -8.203 -19.392 -32.260 1.00 54.41 927 VAL A O 1
ATOM 6635 N N . GLU A 1 948 ? -8.732 -20.522 -34.140 1.00 59.17 928 GLU A N 1
ATOM 6636 C CA . GLU A 1 948 ? -10.084 -19.994 -34.201 1.00 60.09 928 GLU A CA 1
ATOM 6637 C C . GLU A 1 948 ? -10.958 -20.702 -33.170 1.00 64.41 928 GLU A C 1
ATOM 6638 O O . GLU A 1 948 ? -10.833 -21.913 -32.952 1.00 61.55 928 GLU A O 1
ATOM 6644 N N . ARG A 1 949 ? -11.829 -19.928 -32.515 1.00 63.53 929 ARG A N 1
ATOM 6645 C CA . ARG A 1 949 ? -12.686 -20.414 -31.430 1.00 69.10 929 ARG A CA 1
ATOM 6646 C C . ARG A 1 949 ? -11.849 -21.058 -30.324 1.00 63.01 929 ARG A C 1
ATOM 6647 O O . ARG A 1 949 ? -12.043 -22.215 -29.949 1.00 60.66 929 ARG A O 1
ATOM 6655 N N . ALA A 1 950 ? -10.902 -20.276 -29.802 1.00 63.31 930 ALA A N 1
ATOM 6656 C CA . ALA A 1 950 ? -10.021 -20.779 -28.755 1.00 68.08 930 ALA A CA 1
ATOM 6657 C C . ALA A 1 950 ? -10.749 -21.006 -27.438 1.00 67.65 930 ALA A C 1
ATOM 6658 O O . ALA A 1 950 ? -10.221 -21.707 -26.569 1.00 73.35 930 ALA A O 1
ATOM 6660 N N . ASP A 1 951 ? -11.943 -20.433 -27.269 1.00 68.45 931 ASP A N 1
ATOM 6661 C CA . ASP A 1 951 ? -12.691 -20.624 -26.031 1.00 73.86 931 ASP A CA 1
ATOM 6662 C C . ASP A 1 951 ? -13.264 -22.029 -25.908 1.00 70.04 931 ASP A C 1
ATOM 6663 O O . ASP A 1 951 ? -13.669 -22.423 -24.810 1.00 75.44 931 ASP A O 1
ATOM 6668 N N . THR A 1 952 ? -13.310 -22.787 -27.003 1.00 66.14 932 THR A N 1
ATOM 6669 C CA . THR A 1 952 ? -13.790 -24.162 -26.997 1.00 67.44 932 THR A CA 1
ATOM 6670 C C . THR A 1 952 ? -12.685 -25.170 -26.700 1.00 73.58 932 THR A C 1
ATOM 6671 O O . THR A 1 952 ? -12.832 -26.352 -27.036 1.00 68.28 932 THR A O 1
ATOM 6675 N N . PHE A 1 953 ? -11.588 -24.733 -26.082 1.00 68.08 933 PHE A N 1
ATOM 6676 C CA . PHE A 1 953 ? -10.416 -25.569 -25.881 1.00 70.39 933 PHE A CA 1
ATOM 6677 C C . PHE A 1 953 ? -10.009 -25.563 -24.417 1.00 79.52 933 PHE A C 1
ATOM 6678 O O . PHE A 1 953 ? -10.017 -24.514 -23.765 1.00 83.25 933 PHE A O 1
ATOM 6686 N N . GLY A 1 954 ? -9.645 -26.736 -23.911 1.00 73.49 934 GLY A N 1
ATOM 6687 C CA . GLY A 1 954 ? -9.056 -26.820 -22.594 1.00 78.13 934 GLY A CA 1
ATOM 6688 C C . GLY A 1 954 ? -7.658 -26.236 -22.575 1.00 77.79 934 GLY A C 1
ATOM 6689 O O . GLY A 1 954 ? -7.030 -26.001 -23.608 1.00 82.84 934 GLY A O 1
ATOM 6690 N N . LEU A 1 955 ? -7.162 -25.999 -21.358 1.00 77.61 935 LEU A N 1
ATOM 6691 C CA . LEU A 1 955 ? -5.847 -25.382 -21.201 1.00 84.12 935 LEU A CA 1
ATOM 6692 C C . LEU A 1 955 ? -4.741 -26.284 -21.738 1.00 80.17 935 LEU A C 1
ATOM 6693 O O . LEU A 1 955 ? -3.786 -25.806 -22.362 1.00 78.38 935 LEU A O 1
ATOM 6698 N N . SER A 1 956 ? -4.853 -27.592 -21.505 1.00 81.65 936 SER A N 1
ATOM 6699 C CA . SER A 1 956 ? -3.853 -28.523 -22.018 1.00 83.61 936 SER A CA 1
ATOM 6700 C C . SER A 1 956 ? -3.819 -28.515 -23.541 1.00 77.80 936 SER A C 1
ATOM 6701 O O . SER A 1 956 ? -2.739 -28.553 -24.145 1.00 72.11 936 SER A O 1
ATOM 6704 N N . GLN A 1 957 ? -4.992 -28.467 -24.181 1.00 75.73 937 GLN A N 1
ATOM 6705 C CA . GLN A 1 957 ? -5.037 -28.440 -25.640 1.00 76.04 937 GLN A CA 1
ATOM 6706 C C . GLN A 1 957 ? -4.367 -27.185 -26.187 1.00 72.68 937 GLN A C 1
ATOM 6707 O O . GLN A 1 957 ? -3.637 -27.246 -27.183 1.00 71.39 937 GLN A O 1
ATOM 6713 N N . LEU A 1 958 ? -4.596 -26.039 -25.543 1.00 65.89 938 LEU A N 1
ATOM 6714 C CA . LEU A 1 958 ? -3.963 -24.805 -25.994 1.00 70.03 938 LEU A CA 1
ATOM 6715 C C . LEU A 1 958 ? -2.446 -24.889 -25.882 1.00 74.65 938 LEU A C 1
ATOM 6716 O O . LEU A 1 958 ? -1.724 -24.480 -26.799 1.00 75.60 938 LEU A O 1
ATOM 6721 N N . HIS A 1 959 ? -1.947 -25.427 -24.765 1.00 75.78 939 HIS A N 1
ATOM 6722 C CA . HIS A 1 959 ? -0.505 -25.528 -24.560 1.00 65.46 939 HIS A CA 1
ATOM 6723 C C . HIS A 1 959 ? 0.137 -26.474 -25.570 1.00 63.76 939 HIS A C 1
ATOM 6724 O O . HIS A 1 959 ? 1.238 -26.209 -26.065 1.00 64.92 939 HIS A O 1
ATOM 6731 N N . GLN A 1 960 ? -0.537 -27.580 -25.892 1.00 59.58 940 GLN A N 1
ATOM 6732 C CA . GLN A 1 960 ? 0.012 -28.519 -26.864 1.00 67.18 940 GLN A CA 1
ATOM 6733 C C . GLN A 1 960 ? 0.033 -27.922 -28.268 1.00 68.88 940 GLN A C 1
ATOM 6734 O O . GLN A 1 960 ? 1.031 -28.053 -28.986 1.00 67.95 940 GLN A O 1
ATOM 6740 N N . LEU A 1 961 ? -1.063 -27.278 -28.684 1.00 66.92 941 LEU A N 1
ATOM 6741 C CA . LEU A 1 961 ? -1.072 -26.593 -29.974 1.00 67.12 941 LEU A CA 1
ATOM 6742 C C . LEU A 1 961 ? 0.045 -25.560 -30.050 1.00 64.03 941 LEU A C 1
ATOM 6743 O O . LEU A 1 961 ? 0.713 -25.421 -31.082 1.00 57.40 941 LEU A O 1
ATOM 6748 N N . ARG A 1 962 ? 0.268 -24.838 -28.955 1.00 63.02 942 ARG A N 1
ATOM 6749 C CA . ARG A 1 962 ? 1.247 -23.762 -28.943 1.00 59.18 942 ARG A CA 1
ATOM 6750 C C . ARG A 1 962 ? 2.675 -24.290 -28.977 1.00 66.04 942 ARG A C 1
ATOM 6751 O O . ARG A 1 962 ? 3.566 -23.629 -29.525 1.00 62.35 942 ARG A O 1
ATOM 6759 N N . GLY A 1 963 ? 2.913 -25.470 -28.405 1.00 64.40 943 GLY A N 1
ATOM 6760 C CA . GLY A 1 963 ? 4.239 -26.059 -28.420 1.00 51.26 943 GLY A CA 1
ATOM 6761 C C . GLY A 1 963 ? 4.689 -26.555 -29.774 1.00 52.56 943 GLY A C 1
ATOM 6762 O O . GLY A 1 963 ? 5.860 -26.918 -29.919 1.00 59.23 943 GLY A O 1
ATOM 6763 N N . ARG A 1 964 ? 3.795 -26.581 -30.762 1.00 62.47 944 ARG A N 1
ATOM 6764 C CA . ARG A 1 964 ? 4.153 -26.996 -32.113 1.00 62.49 944 ARG A CA 1
ATOM 6765 C C . ARG A 1 964 ? 4.779 -25.878 -32.935 1.00 63.34 944 ARG A C 1
ATOM 6766 O O . ARG A 1 964 ? 5.233 -26.136 -34.058 1.00 58.65 944 ARG A O 1
ATOM 6774 N N . VAL A 1 965 ? 4.808 -24.651 -32.414 1.00 58.75 945 VAL A N 1
ATOM 6775 C CA . VAL A 1 965 ? 5.384 -23.514 -33.115 1.00 57.83 945 VAL A CA 1
ATOM 6776 C C . VAL A 1 965 ? 6.475 -22.904 -32.247 1.00 57.29 945 VAL A C 1
ATOM 6777 O O . VAL A 1 965 ? 6.527 -23.104 -31.032 1.00 62.99 945 VAL A O 1
ATOM 6781 N N . GLY A 1 966 ? 7.355 -22.146 -32.894 1.00 61.94 946 GLY A N 1
ATOM 6782 C CA . GLY A 1 966 ? 8.409 -21.461 -32.176 1.00 64.40 946 GLY A CA 1
ATOM 6783 C C . GLY A 1 966 ? 9.474 -22.360 -31.598 1.00 70.24 946 GLY A C 1
ATOM 6784 O O . GLY A 1 966 ? 10.229 -21.926 -30.725 1.00 74.95 946 GLY A O 1
ATOM 6785 N N . ARG A 1 967 ? 9.561 -23.608 -32.062 1.00 68.16 947 ARG A N 1
ATOM 6786 C CA . ARG A 1 967 ? 10.558 -24.523 -31.518 1.00 76.04 947 ARG A CA 1
ATOM 6787 C C . ARG A 1 967 ? 11.962 -24.175 -31.991 1.00 80.78 947 ARG A C 1
ATOM 6788 O O . ARG A 1 967 ? 12.927 -24.336 -31.235 1.00 82.75 947 ARG A O 1
ATOM 6796 N N . SER A 1 968 ? 12.094 -23.691 -33.227 1.00 84.00 948 SER A N 1
ATOM 6797 C CA . SER A 1 968 ? 13.391 -23.395 -33.827 1.00 80.89 948 SER A CA 1
ATOM 6798 C C . SER A 1 968 ? 14.012 -22.126 -33.254 1.00 80.88 948 SER A C 1
ATOM 6799 O O . SER A 1 968 ? 13.602 -21.643 -32.193 1.00 80.56 948 SER A O 1
ATOM 6802 N N . ARG A 1 969 ? 15.010 -21.582 -33.955 1.00 79.63 949 ARG A N 1
ATOM 6803 C CA . ARG A 1 969 ? 15.586 -20.300 -33.571 1.00 80.50 949 ARG A CA 1
ATOM 6804 C C . ARG A 1 969 ? 14.689 -19.128 -33.944 1.00 72.75 949 ARG A C 1
ATOM 6805 O O . ARG A 1 969 ? 14.780 -18.070 -33.312 1.00 74.01 949 ARG A O 1
ATOM 6807 N N . GLU A 1 970 ? 13.830 -19.295 -34.947 1.00 69.43 950 GLU A N 1
ATOM 6808 C CA . GLU A 1 970 ? 12.901 -18.240 -35.327 1.00 68.02 950 GLU A CA 1
ATOM 6809 C C . GLU A 1 970 ? 11.761 -18.142 -34.320 1.00 64.10 950 GLU A C 1
ATOM 6810 O O . GLU A 1 970 ? 11.210 -19.155 -33.879 1.00 69.96 950 GLU A O 1
ATOM 6812 N N . ARG A 1 971 ? 11.409 -16.911 -33.957 1.00 61.38 951 ARG A N 1
ATOM 6813 C CA . ARG A 1 971 ? 10.375 -16.685 -32.957 1.00 56.57 951 ARG A CA 1
ATOM 6814 C C . ARG A 1 971 ? 9.012 -17.114 -33.485 1.00 58.16 951 ARG A C 1
ATOM 6815 O O . ARG A 1 971 ? 8.693 -16.923 -34.662 1.00 62.80 951 ARG A O 1
ATOM 6823 N N . GLY A 1 972 ? 8.207 -17.699 -32.605 1.00 52.47 952 GLY A N 1
ATOM 6824 C CA . GLY A 1 972 ? 6.892 -18.168 -32.966 1.00 49.89 952 GLY A CA 1
ATOM 6825 C C . GLY A 1 972 ? 5.812 -17.212 -32.511 1.00 46.24 952 GLY A C 1
ATOM 6826 O O . GLY A 1 972 ? 6.008 -16.422 -31.594 1.00 45.17 952 GLY A O 1
ATOM 6827 N N . TYR A 1 973 ? 4.658 -17.294 -33.175 1.00 50.47 953 TYR A N 1
ATOM 6828 C CA . TYR A 1 973 ? 3.499 -16.477 -32.847 1.00 49.70 953 TYR A CA 1
ATOM 6829 C C . TYR A 1 973 ? 2.267 -17.361 -32.738 1.00 43.12 953 TYR A C 1
ATOM 6830 O O . TYR A 1 973 ? 2.101 -18.306 -33.513 1.00 45.95 953 TYR A O 1
ATOM 6839 N N . ALA A 1 974 ? 1.400 -17.044 -31.781 1.00 46.30 954 ALA A N 1
ATOM 6840 C CA . ALA A 1 974 ? 0.200 -17.832 -31.534 1.00 52.25 954 ALA A CA 1
ATOM 6841 C C . ALA A 1 974 ? -0.950 -16.892 -31.213 1.00 52.31 954 ALA A C 1
ATOM 6842 O O . ALA A 1 974 ? -0.823 -16.020 -30.349 1.00 52.13 954 ALA A O 1
ATOM 6844 N N . TYR A 1 975 ? -2.066 -17.069 -31.913 1.00 58.57 955 TYR A N 1
ATOM 6845 C CA . TYR A 1 975 ? -3.247 -16.227 -31.759 1.00 52.20 955 TYR A CA 1
ATOM 6846 C C . TYR A 1 975 ? -4.398 -17.113 -31.305 1.00 54.37 955 TYR A C 1
ATOM 6847 O O . TYR A 1 975 ? -4.885 -17.947 -32.076 1.00 56.78 955 TYR A O 1
ATOM 6856 N N . PHE A 1 976 ? -4.821 -16.942 -30.057 1.00 53.47 956 PHE A N 1
ATOM 6857 C CA . PHE A 1 976 ? -5.981 -17.643 -29.511 1.00 59.23 956 PHE A CA 1
ATOM 6858 C C . PHE A 1 976 ? -7.166 -16.685 -29.578 1.00 61.67 956 PHE A C 1
ATOM 6859 O O . PHE A 1 976 ? -7.296 -15.778 -28.752 1.00 60.91 956 PHE A O 1
ATOM 6867 N N . LEU A 1 977 ? -8.033 -16.890 -30.562 1.00 57.69 957 LEU A N 1
ATOM 6868 C CA . LEU A 1 977 ? -9.089 -15.942 -30.882 1.00 62.16 957 LEU A CA 1
ATOM 6869 C C . LEU A 1 977 ? -10.455 -16.492 -30.493 1.00 61.74 957 LEU A C 1
ATOM 6870 O O . LEU A 1 977 ? -10.728 -17.685 -30.656 1.00 57.32 957 LEU A O 1
ATOM 6875 N N . TYR A 1 978 ? -11.307 -15.613 -29.971 1.00 66.76 958 TYR A N 1
ATOM 6876 C CA . TYR A 1 978 ? -12.685 -15.958 -29.675 1.00 69.48 958 TYR A CA 1
ATOM 6877 C C . TYR A 1 978 ? -13.626 -15.110 -30.525 1.00 65.84 958 TYR A C 1
ATOM 6878 O O . TYR A 1 978 ? -13.281 -13.986 -30.903 1.00 68.45 958 TYR A O 1
ATOM 6887 N N . PRO A 1 979 ? -14.813 -15.617 -30.849 1.00 68.05 959 PRO A N 1
ATOM 6888 C CA . PRO A 1 979 ? -15.693 -14.905 -31.786 1.00 67.46 959 PRO A CA 1
ATOM 6889 C C . PRO A 1 979 ? -16.325 -13.690 -31.132 1.00 70.14 959 PRO A C 1
ATOM 6890 O O . PRO A 1 979 ? -16.715 -13.735 -29.956 1.00 72.89 959 PRO A O 1
ATOM 6894 N N . PRO A 1 980 ? -16.433 -12.573 -31.859 1.00 81.40 960 PRO A N 1
ATOM 6895 C CA . PRO A 1 980 ? -17.081 -11.386 -31.284 1.00 83.64 960 PRO A CA 1
ATOM 6896 C C . PRO A 1 980 ? -18.599 -11.409 -31.367 1.00 87.35 960 PRO A C 1
ATOM 6897 O O . PRO A 1 980 ? -19.253 -10.699 -30.591 1.00 88.27 960 PRO A O 1
ATOM 6901 N N . ASN A 1 981 ? -19.179 -12.202 -32.263 1.00 91.57 961 ASN A N 1
ATOM 6902 C CA . ASN A 1 981 ? -20.634 -12.256 -32.415 1.00 89.90 961 ASN A CA 1
ATOM 6903 C C . ASN A 1 981 ? -21.343 -12.948 -31.246 1.00 87.06 961 ASN A C 1
ATOM 6904 O O . ASN A 1 981 ? -22.549 -13.194 -31.366 1.00 94.23 961 ASN A O 1
ATOM 6906 N N . LYS A 1 982 ? -20.687 -13.271 -30.134 1.00 81.60 962 LYS A N 1
ATOM 6907 C CA . LYS A 1 982 ? -21.331 -13.993 -29.046 1.00 84.51 962 LYS A CA 1
ATOM 6908 C C . LYS A 1 982 ? -20.678 -13.595 -27.734 1.00 84.97 962 LYS A C 1
ATOM 6909 O O . LYS A 1 982 ? -19.471 -13.325 -27.701 1.00 82.88 962 LYS A O 1
ATOM 6911 N N . PRO A 1 983 ? -21.440 -13.545 -26.642 1.00 82.22 963 PRO A N 1
ATOM 6912 C CA . PRO A 1 983 ? -20.838 -13.230 -25.340 1.00 83.00 963 PRO A CA 1
ATOM 6913 C C . PRO A 1 983 ? -20.023 -14.409 -24.832 1.00 85.63 963 PRO A C 1
ATOM 6914 O O . PRO A 1 983 ? -20.528 -15.527 -24.714 1.00 86.28 963 PRO A O 1
ATOM 6918 N N . LEU A 1 984 ? -18.753 -14.154 -24.535 1.00 87.55 964 LEU A N 1
ATOM 6919 C CA . LEU A 1 984 ? -17.860 -15.222 -24.110 1.00 95.77 964 LEU A CA 1
ATOM 6920 C C . LEU A 1 984 ? -18.125 -15.573 -22.650 1.00 104.47 964 LEU A C 1
ATOM 6921 O O . LEU A 1 984 ? -18.276 -14.688 -21.801 1.00 108.28 964 LEU A O 1
ATOM 6926 N N . THR A 1 985 ? -18.206 -16.871 -22.369 1.00 108.01 965 THR A N 1
ATOM 6927 C CA . THR A 1 985 ? -18.497 -17.336 -21.022 1.00 106.86 965 THR A CA 1
ATOM 6928 C C . THR A 1 985 ? -17.377 -16.948 -20.064 1.00 111.89 965 THR A C 1
ATOM 6929 O O . THR A 1 985 ? -16.200 -16.904 -20.430 1.00 116.70 965 THR A O 1
ATOM 6933 N N . GLU A 1 986 ? -17.761 -16.658 -18.817 1.00 119.83 966 GLU A N 1
ATOM 6934 C CA . GLU A 1 986 ? -16.778 -16.263 -17.812 1.00 124.20 966 GLU A CA 1
ATOM 6935 C C . GLU A 1 986 ? -15.820 -17.402 -17.490 1.00 124.66 966 GLU A C 1
ATOM 6936 O O . GLU A 1 986 ? -14.672 -17.157 -17.099 1.00 120.81 966 GLU A O 1
ATOM 6938 N N . THR A 1 987 ? -16.268 -18.650 -17.646 1.00 121.67 967 THR A N 1
ATOM 6939 C CA . THR A 1 987 ? -15.363 -19.778 -17.468 1.00 123.99 967 THR A CA 1
ATOM 6940 C C . THR A 1 987 ? -14.339 -19.851 -18.595 1.00 121.88 967 THR A C 1
ATOM 6941 O O . THR A 1 987 ? -13.226 -20.350 -18.389 1.00 122.31 967 THR A O 1
ATOM 6945 N N . ALA A 1 988 ? -14.695 -19.362 -19.786 1.00 117.83 968 ALA A N 1
ATOM 6946 C CA . ALA A 1 988 ? -13.714 -19.216 -20.855 1.00 112.57 968 ALA A CA 1
ATOM 6947 C C . ALA A 1 988 ? -12.840 -17.987 -20.648 1.00 115.67 968 ALA A C 1
ATOM 6948 O O . ALA A 1 988 ? -11.648 -18.021 -20.973 1.00 109.74 968 ALA A O 1
ATOM 6950 N N . TYR A 1 989 ? -13.412 -16.907 -20.108 1.00 114.37 969 TYR A N 1
ATOM 6951 C CA . TYR A 1 989 ? -12.627 -15.714 -19.807 1.00 117.76 969 TYR A CA 1
ATOM 6952 C C . TYR A 1 989 ? -11.463 -16.048 -18.881 1.00 118.82 969 TYR A C 1
ATOM 6953 O O . TYR A 1 989 ? -10.303 -15.762 -19.198 1.00 109.83 969 TYR A O 1
ATOM 6955 N N . ASP A 1 990 ? -11.757 -16.675 -17.737 1.00 122.80 970 ASP A N 1
ATOM 6956 C CA . ASP A 1 990 ? -10.699 -17.123 -16.836 1.00 120.82 970 ASP A CA 1
ATOM 6957 C C . ASP A 1 990 ? -9.724 -18.047 -17.556 1.00 114.93 970 ASP A C 1
ATOM 6958 O O . ASP A 1 990 ? -8.503 -17.886 -17.450 1.00 115.31 970 ASP A O 1
ATOM 6963 N N . ARG A 1 991 ? -10.252 -19.018 -18.307 1.00 115.07 971 ARG A N 1
ATOM 6964 C CA . ARG A 1 991 ? -9.397 -19.955 -19.030 1.00 115.24 971 ARG A CA 1
ATOM 6965 C C . ARG A 1 991 ? -8.521 -19.230 -20.047 1.00 114.82 971 ARG A C 1
ATOM 6966 O O . ARG A 1 991 ? -7.314 -19.486 -20.140 1.00 113.14 971 ARG A O 1
ATOM 6974 N N . LEU A 1 992 ? -9.116 -18.322 -20.826 1.00 114.92 972 LEU A N 1
ATOM 6975 C CA . LEU A 1 992 ? -8.330 -17.526 -21.765 1.00 112.67 972 LEU A CA 1
ATOM 6976 C C . LEU A 1 992 ? -7.402 -16.563 -21.035 1.00 115.07 972 LEU A C 1
ATOM 6977 O O . LEU A 1 992 ? -6.241 -16.396 -21.427 1.00 108.59 972 LEU A O 1
ATOM 6982 N N . ALA A 1 993 ? -7.895 -15.915 -19.975 1.00 118.67 973 ALA A N 1
ATOM 6983 C CA . ALA A 1 993 ? -7.056 -14.983 -19.228 1.00 119.34 973 ALA A CA 1
ATOM 6984 C C . ALA A 1 993 ? -5.840 -15.683 -18.638 1.00 115.99 973 ALA A C 1
ATOM 6985 O O . ALA A 1 993 ? -4.740 -15.127 -18.643 1.00 119.43 973 ALA A O 1
ATOM 6987 N N . THR A 1 994 ? -6.015 -16.903 -18.122 1.00 115.64 974 THR A N 1
ATOM 6988 C CA . THR A 1 994 ? -4.887 -17.619 -17.532 1.00 120.41 974 THR A CA 1
ATOM 6989 C C . THR A 1 994 ? -3.810 -17.905 -18.574 1.00 119.21 974 THR A C 1
ATOM 6990 O O . THR A 1 994 ? -2.612 -17.844 -18.272 1.00 118.33 974 THR A O 1
ATOM 6994 N N . ILE A 1 995 ? -4.217 -18.213 -19.810 1.00 116.27 975 ILE A N 1
ATOM 6995 C CA . ILE A 1 995 ? -3.251 -18.481 -20.874 1.00 118.51 975 ILE A CA 1
ATOM 6996 C C . ILE A 1 995 ? -2.725 -17.211 -21.526 1.00 118.59 975 ILE A C 1
ATOM 6997 O O . ILE A 1 995 ? -1.791 -17.284 -22.335 1.00 115.96 975 ILE A O 1
ATOM 7002 N N . ALA A 1 996 ? -3.285 -16.045 -21.186 1.00 120.39 976 ALA A N 1
ATOM 7003 C CA . ALA A 1 996 ? -2.748 -14.790 -21.705 1.00 122.46 976 ALA A CA 1
ATOM 7004 C C . ALA A 1 996 ? -1.300 -14.593 -21.273 1.00 132.94 976 ALA A C 1
ATOM 7005 O O . ALA A 1 996 ? -0.474 -14.096 -22.049 1.00 135.15 976 ALA A O 1
ATOM 7007 N N . GLN A 1 997 ? -0.974 -14.976 -20.038 1.00 133.19 977 GLN A N 1
ATOM 7008 C CA . GLN A 1 997 ? 0.399 -15.001 -19.544 1.00 135.47 977 GLN A CA 1
ATOM 7009 C C . GLN A 1 997 ? 0.862 -16.455 -19.537 1.00 137.93 977 GLN A C 1
ATOM 7010 O O . GLN A 1 997 ? 0.323 -17.280 -18.790 1.00 138.54 977 GLN A O 1
ATOM 7016 N N . ASN A 1 998 ? 1.847 -16.774 -20.384 1.00 139.80 978 ASN A N 1
ATOM 7017 C CA . ASN A 1 998 ? 2.352 -18.145 -20.455 1.00 138.55 978 ASN A CA 1
ATOM 7018 C C . ASN A 1 998 ? 2.910 -18.592 -19.113 1.00 142.26 978 ASN A C 1
ATOM 7019 O O . ASN A 1 998 ? 2.668 -19.721 -18.669 1.00 140.32 978 ASN A O 1
ATOM 7024 N N . ASN A 1 999 ? 3.704 -17.728 -18.480 1.00 144.19 979 ASN A N 1
ATOM 7025 C CA . ASN A 1 999 ? 4.072 -17.870 -17.078 1.00 143.46 979 ASN A CA 1
ATOM 7026 C C . ASN A 1 999 ? 2.853 -18.300 -16.275 1.00 146.43 979 ASN A C 1
ATOM 7027 O O . ASN A 1 999 ? 1.983 -17.481 -15.961 1.00 151.41 979 ASN A O 1
ATOM 7032 N N . GLU A 1 1000 ? 2.761 -19.588 -15.972 1.00 141.03 980 GLU A N 1
ATOM 7033 C CA . GLU A 1 1000 ? 1.584 -20.112 -15.299 1.00 141.21 980 GLU A CA 1
ATOM 7034 C C . GLU A 1 1000 ? 1.993 -21.217 -14.329 1.00 140.99 980 GLU A C 1
ATOM 7035 O O . GLU A 1 1000 ? 1.453 -22.325 -14.343 1.00 139.98 980 GLU A O 1
ATOM 7037 N N . LEU A 1 1001 ? 2.968 -20.919 -13.472 1.00 140.14 981 LEU A N 1
ATOM 7038 C CA . LEU A 1 1001 ? 3.289 -21.801 -12.361 1.00 142.62 981 LEU A CA 1
ATOM 7039 C C . LEU A 1 1001 ? 2.072 -21.932 -11.456 1.00 146.49 981 LEU A C 1
ATOM 7040 O O . LEU A 1 1001 ? 1.757 -21.014 -10.691 1.00 147.00 981 LEU A O 1
ATOM 7042 N N . GLY A 1 1002 ? 1.364 -23.057 -11.563 1.00 145.58 982 GLY A N 1
ATOM 7043 C CA . GLY A 1 1002 ? 0.212 -23.329 -10.733 1.00 142.06 982 GLY A CA 1
ATOM 7044 C C . GLY A 1 1002 ? -1.103 -22.754 -11.215 1.00 140.02 982 GLY A C 1
ATOM 7045 O O . GLY A 1 1002 ? -2.146 -23.081 -10.634 1.00 134.28 982 GLY A O 1
ATOM 7046 N N . ALA A 1 1003 ? -1.099 -21.908 -12.251 1.00 141.45 983 ALA A N 1
ATOM 7047 C CA . ALA A 1 1003 ? -2.348 -21.319 -12.726 1.00 138.47 983 ALA A CA 1
ATOM 7048 C C . ALA A 1 1003 ? -3.316 -22.381 -13.229 1.00 142.39 983 ALA A C 1
ATOM 7049 O O . ALA A 1 1003 ? -4.537 -22.220 -13.111 1.00 139.21 983 ALA A O 1
ATOM 7051 N N . GLY A 1 1004 ? -2.791 -23.476 -13.768 1.00 140.14 984 GLY A N 1
ATOM 7052 C CA . GLY A 1 1004 ? -3.588 -24.508 -14.395 1.00 132.37 984 GLY A CA 1
ATOM 7053 C C . GLY A 1 1004 ? -2.756 -25.154 -15.477 1.00 130.47 984 GLY A C 1
ATOM 7054 O O . GLY A 1 1004 ? -2.973 -26.312 -15.854 1.00 129.35 984 GLY A O 1
ATOM 7055 N N . MET A 1 1005 ? -1.780 -24.391 -15.976 1.00 129.15 985 MET A N 1
ATOM 7056 C CA . MET A 1 1005 ? -0.806 -24.939 -16.912 1.00 130.29 985 MET A CA 1
ATOM 7057 C C . MET A 1 1005 ? 0.003 -26.057 -16.264 1.00 131.30 985 MET A C 1
ATOM 7058 O O . MET A 1 1005 ? 0.336 -27.051 -16.920 1.00 129.02 985 MET A O 1
ATOM 7063 N N . ALA A 1 1006 ? 0.333 -25.910 -14.976 1.00 134.75 986 ALA A N 1
ATOM 7064 C CA . ALA A 1 1006 ? 0.995 -26.991 -14.252 1.00 133.73 986 ALA A CA 1
ATOM 7065 C C . ALA A 1 1006 ? 0.067 -28.193 -14.097 1.00 127.22 986 ALA A C 1
ATOM 7066 O O . ALA A 1 1006 ? 0.480 -29.337 -14.324 1.00 125.11 986 ALA A O 1
ATOM 7068 N N . VAL A 1 1007 ? -1.199 -27.951 -13.731 1.00 124.28 987 VAL A N 1
ATOM 7069 C CA . VAL A 1 1007 ? -2.208 -29.010 -13.689 1.00 123.63 987 VAL A CA 1
ATOM 7070 C C . VAL A 1 1007 ? -2.582 -29.524 -15.071 1.00 127.56 987 VAL A C 1
ATOM 7071 O O . VAL A 1 1007 ? -3.378 -30.469 -15.165 1.00 126.74 987 VAL A O 1
ATOM 7073 N N . ALA A 1 1008 ? -2.067 -28.912 -16.152 1.00 124.48 988 ALA A N 1
ATOM 7074 C CA . ALA A 1 1008 ? -2.131 -29.486 -17.494 1.00 116.22 988 ALA A CA 1
ATOM 7075 C C . ALA A 1 1008 ? -0.975 -30.449 -17.749 1.00 119.13 988 ALA A C 1
ATOM 7076 O O . ALA A 1 1008 ? -1.197 -31.567 -18.225 1.00 119.76 988 ALA A O 1
ATOM 7078 N N . MET A 1 1009 ? 0.257 -30.027 -17.432 1.00 120.10 989 MET A N 1
ATOM 7079 C CA . MET A 1 1009 ? 1.436 -30.867 -17.650 1.00 115.16 989 MET A CA 1
ATOM 7080 C C . MET A 1 1009 ? 1.248 -32.271 -17.090 1.00 116.23 989 MET A C 1
ATOM 7081 O O . MET A 1 1009 ? 1.744 -33.245 -17.667 1.00 117.00 989 MET A O 1
ATOM 7083 N N . LYS A 1 1010 ? 0.528 -32.398 -15.971 1.00 118.47 990 LYS A N 1
ATOM 7084 C CA . LYS A 1 1010 ? 0.214 -33.721 -15.439 1.00 109.93 990 LYS A CA 1
ATOM 7085 C C . LYS A 1 1010 ? -0.632 -34.523 -16.420 1.00 110.41 990 LYS A C 1
ATOM 7086 O O . LYS A 1 1010 ? -0.433 -35.734 -16.579 1.00 109.73 990 LYS A O 1
ATOM 7088 N N . ASP A 1 1011 ? -1.578 -33.863 -17.096 1.00 113.50 991 ASP A N 1
ATOM 7089 C CA . ASP A 1 1011 ? -2.427 -34.555 -18.061 1.00 115.90 991 ASP A CA 1
ATOM 7090 C C . ASP A 1 1011 ? -1.682 -34.897 -19.342 1.00 109.19 991 ASP A C 1
ATOM 7091 O O . ASP A 1 1011 ? -2.175 -35.708 -20.133 1.00 111.00 991 ASP A O 1
ATOM 7096 N N . LEU A 1 1012 ? -0.520 -34.289 -19.572 1.00 103.85 992 LEU A N 1
ATOM 7097 C CA . LEU A 1 1012 ? 0.374 -34.777 -20.609 1.00 112.63 992 LEU A CA 1
ATOM 7098 C C . LEU A 1 1012 ? 1.115 -36.031 -20.167 1.00 113.36 992 LEU A C 1
ATOM 7099 O O . LEU A 1 1012 ? 1.556 -36.812 -21.017 1.00 115.39 992 LEU A O 1
ATOM 7101 N N . GLU A 1 1013 ? 1.247 -36.242 -18.857 1.00 110.45 993 GLU A N 1
ATOM 7102 C CA . GLU A 1 1013 ? 1.883 -37.432 -18.314 1.00 109.98 993 GLU A CA 1
ATOM 7103 C C . GLU A 1 1013 ? 0.910 -38.586 -18.104 1.00 113.01 993 GLU A C 1
ATOM 7104 O O . GLU A 1 1013 ? 1.351 -39.696 -17.790 1.00 114.38 993 GLU A O 1
ATOM 7110 N N . ILE A 1 1014 ? -0.395 -38.357 -18.263 1.00 112.16 994 ILE A N 1
ATOM 7111 C CA . ILE A 1 1014 ? -1.349 -39.460 -18.204 1.00 106.75 994 ILE A CA 1
ATOM 7112 C C . ILE A 1 1014 ? -1.202 -40.344 -19.434 1.00 112.59 994 ILE A C 1
ATOM 7113 O O . ILE A 1 1014 ? -1.089 -41.571 -19.329 1.00 110.03 994 ILE A O 1
ATOM 7118 N N . ARG A 1 1015 ? -1.201 -39.728 -20.622 1.00 119.94 995 ARG A N 1
ATOM 7119 C CA . ARG A 1 1015 ? -0.955 -40.465 -21.856 1.00 121.26 995 ARG A CA 1
ATOM 7120 C C . ARG A 1 1015 ? 0.470 -40.994 -21.930 1.00 120.82 995 ARG A C 1
ATOM 7121 O O . ARG A 1 1015 ? 0.737 -41.912 -22.713 1.00 119.85 995 ARG A O 1
ATOM 7123 N N . GLY A 1 1016 ? 1.385 -40.436 -21.141 1.00 116.03 996 GLY A N 1
ATOM 7124 C CA . GLY A 1 1016 ? 2.729 -40.968 -21.043 1.00 114.74 996 GLY A CA 1
ATOM 7125 C C . GLY A 1 1016 ? 2.796 -42.161 -20.112 1.00 116.41 996 GLY A C 1
ATOM 7126 O O . GLY A 1 1016 ? 3.404 -43.184 -20.444 1.00 114.44 996 GLY A O 1
ATOM 7127 N N . ALA A 1 1017 ? 2.170 -42.041 -18.938 1.00 118.04 997 ALA A N 1
ATOM 7128 C CA . ALA A 1 1017 ? 2.116 -43.168 -18.011 1.00 115.32 997 ALA A CA 1
ATOM 7129 C C . ALA A 1 1017 ? 1.268 -44.302 -18.572 1.00 118.13 997 ALA A C 1
ATOM 7130 O O . ALA A 1 1017 ? 1.606 -45.479 -18.405 1.00 121.01 997 ALA A O 1
ATOM 7132 N N . GLY A 1 1018 ? 0.158 -43.970 -19.236 1.00 112.25 998 GLY A N 1
ATOM 7133 C CA . GLY A 1 1018 ? -0.636 -45.002 -19.878 1.00 113.82 998 GLY A CA 1
ATOM 7134 C C . GLY A 1 1018 ? 0.102 -45.689 -21.008 1.00 122.64 998 GLY A C 1
ATOM 7135 O O . GLY A 1 1018 ? -0.134 -46.869 -21.282 1.00 128.06 998 GLY A O 1
ATOM 7136 N N . ASN A 1 1019 ? 1.007 -44.969 -21.675 1.00 121.11 999 ASN A N 1
ATOM 7137 C CA . ASN A 1 1019 ? 1.767 -45.558 -22.771 1.00 121.16 999 ASN A CA 1
ATOM 7138 C C . ASN A 1 1019 ? 2.883 -46.469 -22.280 1.00 125.05 999 ASN A C 1
ATOM 7139 O O . ASN A 1 1019 ? 3.437 -47.233 -23.077 1.00 129.73 999 ASN A O 1
ATOM 7141 N N . VAL A 1 1020 ? 3.224 -46.409 -20.993 1.00 123.98 1000 VAL A N 1
ATOM 7142 C CA . VAL A 1 1020 ? 4.271 -47.258 -20.434 1.00 117.20 1000 VAL A CA 1
ATOM 7143 C C . VAL A 1 1020 ? 3.625 -48.406 -19.672 1.00 114.20 1000 VAL A C 1
ATOM 7144 O O . VAL A 1 1020 ? 4.203 -49.494 -19.559 1.00 106.36 1000 VAL A O 1
ATOM 7146 N N . LEU A 1 1021 ? 2.422 -48.173 -19.151 1.00 114.06 1001 LEU A N 1
ATOM 7147 C CA . LEU A 1 1021 ? 1.673 -49.191 -18.411 1.00 114.93 1001 LEU A CA 1
ATOM 7148 C C . LEU A 1 1021 ? 0.690 -49.910 -19.335 1.00 124.41 1001 LEU A C 1
ATOM 7149 O O . LEU A 1 1021 ? -0.520 -49.941 -19.103 1.00 126.56 1001 LEU A O 1
ATOM 7154 N N . GLY A 1 1022 ? 1.237 -50.499 -20.400 1.00 129.39 1002 GLY A N 1
ATOM 7155 C CA . GLY A 1 1022 ? 0.433 -51.174 -21.402 1.00 124.26 1002 GLY A CA 1
ATOM 7156 C C . GLY A 1 1022 ? -0.551 -50.246 -22.084 1.00 132.46 1002 GLY A C 1
ATOM 7157 O O . GLY A 1 1022 ? -0.198 -49.535 -23.031 1.00 129.18 1002 GLY A O 1
ATOM 7158 N N . ALA A 1 1023 ? -1.795 -50.252 -21.611 1.00 136.11 1003 ALA A N 1
ATOM 7159 C CA . ALA A 1 1023 ? -2.820 -49.310 -22.034 1.00 134.81 1003 ALA A CA 1
ATOM 7160 C C . ALA A 1 1023 ? -3.464 -48.704 -20.795 1.00 130.92 1003 ALA A C 1
ATOM 7161 O O . ALA A 1 1023 ? -3.246 -49.159 -19.669 1.00 128.96 1003 ALA A O 1
ATOM 7163 N N . GLU A 1 1024 ? -4.263 -47.662 -21.004 1.00 132.86 1004 GLU A N 1
ATOM 7164 C CA . GLU A 1 1024 ? -4.937 -46.991 -19.902 1.00 132.04 1004 GLU A CA 1
ATOM 7165 C C . GLU A 1 1024 ? -6.259 -47.682 -19.594 1.00 128.23 1004 GLU A C 1
ATOM 7166 O O . GLU A 1 1024 ? -6.952 -48.165 -20.495 1.00 131.35 1004 GLU A O 1
ATOM 7172 N N . GLN A 1 1025 ? -6.592 -47.748 -18.305 1.00 127.41 1005 GLN A N 1
ATOM 7173 C CA . GLN A 1 1025 ? -7.852 -48.336 -17.839 1.00 131.59 1005 GLN A CA 1
ATOM 7174 C C . GLN A 1 1025 ? -8.346 -47.456 -16.693 1.00 124.26 1005 GLN A C 1
ATOM 7175 O O . GLN A 1 1025 ? -8.015 -47.689 -15.528 1.00 115.52 1005 GLN A O 1
ATOM 7181 N N . SER A 1 1026 ? -9.140 -46.441 -17.037 1.00 124.83 1006 SER A N 1
ATOM 7182 C CA . SER A 1 1026 ? -9.654 -45.502 -16.048 1.00 116.15 1006 SER A CA 1
ATOM 7183 C C . SER A 1 1026 ? -10.752 -46.093 -15.174 1.00 110.65 1006 SER A C 1
ATOM 7184 O O . SER A 1 1026 ? -11.286 -45.370 -14.325 1.00 107.07 1006 SER A O 1
ATOM 7186 N N . GLY A 1 1027 ? -11.102 -47.372 -15.356 1.00 112.92 1007 GLY A N 1
ATOM 7187 C CA . GLY A 1 1027 ? -12.126 -47.982 -14.523 1.00 112.69 1007 GLY A CA 1
ATOM 7188 C C . GLY A 1 1027 ? -11.807 -47.914 -13.044 1.00 115.43 1007 GLY A C 1
ATOM 7189 O O . GLY A 1 1027 ? -12.709 -47.770 -12.213 1.00 116.22 1007 GLY A O 1
ATOM 7190 N N . HIS A 1 1028 ? -10.524 -48.011 -12.692 1.00 113.86 1008 HIS A N 1
ATOM 7191 C CA . HIS A 1 1028 ? -10.084 -47.842 -11.317 1.00 105.61 1008 HIS A CA 1
ATOM 7192 C C . HIS A 1 1028 ? -9.310 -46.553 -11.083 1.00 104.40 1008 HIS A C 1
ATOM 7193 O O . HIS A 1 1028 ? -9.179 -46.135 -9.929 1.00 105.59 1008 HIS A O 1
ATOM 7200 N N . VAL A 1 1029 ? -8.801 -45.915 -12.138 1.00 101.43 1009 VAL A N 1
ATOM 7201 C CA . VAL A 1 1029 ? -8.124 -44.632 -11.974 1.00 93.66 1009 VAL A CA 1
ATOM 7202 C C . VAL A 1 1029 ? -9.110 -43.572 -11.499 1.00 96.73 1009 VAL A C 1
ATOM 7203 O O . VAL A 1 1029 ? -8.892 -42.910 -10.476 1.00 91.36 1009 VAL A O 1
ATOM 7207 N N . ALA A 1 1030 ? -10.206 -43.394 -12.232 1.00 100.72 1010 ALA A N 1
ATOM 7208 C CA . ALA A 1 1030 ? -11.270 -42.501 -11.790 1.00 98.10 1010 ALA A CA 1
ATOM 7209 C C . ALA A 1 1030 ? -11.960 -43.103 -10.570 1.00 104.76 1010 ALA A C 1
ATOM 7210 O O . ALA A 1 1030 ? -12.468 -44.227 -10.629 1.00 110.64 1010 ALA A O 1
ATOM 7212 N N . GLY A 1 1031 ? -11.976 -42.359 -9.470 1.00 97.72 1011 GLY A N 1
ATOM 7213 C CA . GLY A 1 1031 ? -12.464 -42.844 -8.204 1.00 91.76 1011 GLY A CA 1
ATOM 7214 C C . GLY A 1 1031 ? -11.367 -43.109 -7.200 1.00 91.47 1011 GLY A C 1
ATOM 7215 O O . GLY A 1 1031 ? -11.647 -43.194 -5.992 1.00 96.92 1011 GLY A O 1
ATOM 7216 N N . VAL A 1 1032 ? -10.123 -43.245 -7.665 1.00 89.52 1012 VAL A N 1
ATOM 7217 C CA . VAL A 1 1032 ? -8.959 -43.371 -6.800 1.00 85.53 1012 VAL A CA 1
ATOM 7218 C C . VAL A 1 1032 ? -7.952 -42.254 -7.043 1.00 79.03 1012 VAL A C 1
ATOM 7219 O O . VAL A 1 1032 ? -7.307 -41.782 -6.104 1.00 70.12 1012 VAL A O 1
ATOM 7223 N N . GLY A 1 1033 ? -7.823 -41.795 -8.284 1.00 86.39 1013 GLY A N 1
ATOM 7224 C CA . GLY A 1 1033 ? -6.867 -40.746 -8.588 1.00 87.75 1013 GLY A CA 1
ATOM 7225 C C . GLY A 1 1033 ? -5.646 -41.281 -9.310 1.00 89.06 1013 GLY A C 1
ATOM 7226 O O . GLY A 1 1033 ? -5.127 -42.329 -8.926 1.00 87.94 1013 GLY A O 1
ATOM 7227 N N . PHE A 1 1034 ? -5.183 -40.591 -10.357 1.00 87.02 1014 PHE A N 1
ATOM 7228 C CA . PHE A 1 1034 ? -4.097 -41.126 -11.175 1.00 86.58 1014 PHE A CA 1
ATOM 7229 C C . PHE A 1 1034 ? -2.838 -41.356 -10.348 1.00 85.10 1014 PHE A C 1
ATOM 7230 O O . PHE A 1 1034 ? -2.199 -42.412 -10.450 1.00 92.43 1014 PHE A O 1
ATOM 7238 N N . ASP A 1 1035 ? -2.458 -40.370 -9.531 1.00 77.64 1015 ASP A N 1
ATOM 7239 C CA . ASP A 1 1035 ? -1.283 -40.533 -8.683 1.00 87.17 1015 ASP A CA 1
ATOM 7240 C C . ASP A 1 1035 ? -1.452 -41.734 -7.761 1.00 93.62 1015 ASP A C 1
ATOM 7241 O O . ASP A 1 1035 ? -0.655 -42.678 -7.802 1.00 97.79 1015 ASP A O 1
ATOM 7246 N N . LEU A 1 1036 ? -2.495 -41.722 -6.927 1.00 88.27 1016 LEU A N 1
ATOM 7247 C CA . LEU A 1 1036 ? -2.737 -42.859 -6.046 1.00 84.94 1016 LEU A CA 1
ATOM 7248 C C . LEU A 1 1036 ? -2.853 -44.159 -6.830 1.00 87.29 1016 LEU A C 1
ATOM 7249 O O . LEU A 1 1036 ? -2.484 -45.223 -6.322 1.00 90.17 1016 LEU A O 1
ATOM 7254 N N . TYR A 1 1037 ? -3.344 -44.094 -8.069 1.00 85.57 1017 TYR A N 1
ATOM 7255 C CA . TYR A 1 1037 ? -3.415 -45.287 -8.907 1.00 88.47 1017 TYR A CA 1
ATOM 7256 C C . TYR A 1 1037 ? -2.021 -45.822 -9.218 1.00 94.21 1017 TYR A C 1
ATOM 7257 O O . TYR A 1 1037 ? -1.720 -46.993 -8.960 1.00 100.11 1017 TYR A O 1
ATOM 7266 N N . VAL A 1 1038 ? -1.152 -44.976 -9.784 1.00 90.13 1018 VAL A N 1
ATOM 7267 C CA . VAL A 1 1038 ? 0.208 -45.418 -10.095 1.00 93.35 1018 VAL A CA 1
ATOM 7268 C C . VAL A 1 1038 ? 1.094 -45.484 -8.864 1.00 92.19 1018 VAL A C 1
ATOM 7269 O O . VAL A 1 1038 ? 2.191 -46.051 -8.933 1.00 94.27 1018 VAL A O 1
ATOM 7273 N N . ARG A 1 1039 ? 0.656 -44.916 -7.740 1.00 92.21 1019 ARG A N 1
ATOM 7274 C CA . ARG A 1 1039 ? 1.336 -45.186 -6.479 1.00 88.26 1019 ARG A CA 1
ATOM 7275 C C . ARG A 1 1039 ? 1.247 -46.665 -6.132 1.00 93.46 1019 ARG A C 1
ATOM 7276 O O . ARG A 1 1039 ? 2.236 -47.274 -5.708 1.00 97.46 1019 ARG A O 1
ATOM 7284 N N . LEU A 1 1040 ? 0.068 -47.262 -6.326 1.00 92.78 1020 LEU A N 1
ATOM 7285 C CA . LEU A 1 1040 ? -0.101 -48.697 -6.136 1.00 96.55 1020 LEU A CA 1
ATOM 7286 C C . LEU A 1 1040 ? 0.625 -49.510 -7.200 1.00 100.51 1020 LEU A C 1
ATOM 7287 O O . LEU A 1 1040 ? 0.920 -50.687 -6.967 1.00 99.69 1020 LEU A O 1
ATOM 7292 N N . VAL A 1 1041 ? 0.905 -48.916 -8.365 1.00 103.37 1021 VAL A N 1
ATOM 7293 C CA . VAL A 1 1041 ? 1.791 -49.562 -9.330 1.00 98.12 1021 VAL A CA 1
ATOM 7294 C C . VAL A 1 1041 ? 3.158 -49.792 -8.703 1.00 97.32 1021 VAL A C 1
ATOM 7295 O O . VAL A 1 1041 ? 3.690 -50.907 -8.719 1.00 103.99 1021 VAL A O 1
ATOM 7299 N N . GLY A 1 1042 ? 3.740 -48.735 -8.131 1.00 98.95 1022 GLY A N 1
ATOM 7300 C CA . GLY A 1 1042 ? 5.033 -48.869 -7.483 1.00 103.01 1022 GLY A CA 1
ATOM 7301 C C . GLY A 1 1042 ? 5.024 -49.854 -6.332 1.00 104.60 1022 GLY A C 1
ATOM 7302 O O . GLY A 1 1042 ? 6.057 -50.449 -6.014 1.00 107.49 1022 GLY A O 1
ATOM 7303 N N . GLU A 1 1043 ? 3.867 -50.042 -5.694 1.00 94.71 1023 GLU A N 1
ATOM 7304 C CA . GLU A 1 1043 ? 3.762 -51.034 -4.630 1.00 93.91 1023 GLU A CA 1
ATOM 7305 C C . GLU A 1 1043 ? 3.647 -52.443 -5.195 1.00 99.54 1023 GLU A C 1
ATOM 7306 O O . GLU A 1 1043 ? 4.181 -53.393 -4.612 1.00 105.94 1023 GLU A O 1
ATOM 7312 N N . ALA A 1 1044 ? 2.957 -52.596 -6.328 1.00 100.07 1024 ALA A N 1
ATOM 7313 C CA . ALA A 1 1044 ? 2.861 -53.897 -6.977 1.00 94.23 1024 ALA A CA 1
ATOM 7314 C C . ALA A 1 1044 ? 4.141 -54.260 -7.721 1.00 98.18 1024 ALA A C 1
ATOM 7315 O O . ALA A 1 1044 ? 4.507 -55.439 -7.775 1.00 95.51 1024 ALA A O 1
ATOM 7317 N N . VAL A 1 1045 ? 4.829 -53.271 -8.295 1.00 103.34 1025 VAL A N 1
ATOM 7318 C CA . VAL A 1 1045 ? 6.099 -53.534 -8.967 1.00 103.85 1025 VAL A CA 1
ATOM 7319 C C . VAL A 1 1045 ? 7.153 -53.971 -7.956 1.00 105.64 1025 VAL A C 1
ATOM 7320 O O . VAL A 1 1045 ? 7.861 -54.963 -8.163 1.00 107.65 1025 VAL A O 1
ATOM 7324 N N . GLU A 1 1046 ? 7.276 -53.233 -6.849 1.00 106.80 1026 GLU A N 1
ATOM 7325 C CA . GLU A 1 1046 ? 8.224 -53.619 -5.808 1.00 109.12 1026 GLU A CA 1
ATOM 7326 C C . GLU A 1 1046 ? 7.849 -54.952 -5.177 1.00 106.25 1026 GLU A C 1
ATOM 7327 O O . GLU A 1 1046 ? 8.728 -55.690 -4.718 1.00 104.44 1026 GLU A O 1
ATOM 7333 N N . ALA A 1 1047 ? 6.554 -55.279 -5.142 1.00 104.66 1027 ALA A N 1
ATOM 7334 C CA . ALA A 1 1047 ? 6.139 -56.588 -4.651 1.00 101.14 1027 ALA A CA 1
ATOM 7335 C C . ALA A 1 1047 ? 6.561 -57.702 -5.600 1.00 105.87 1027 ALA A C 1
ATOM 7336 O O . ALA A 1 1047 ? 6.858 -58.816 -5.153 1.00 111.24 1027 ALA A O 1
ATOM 7338 N N . TYR A 1 1048 ? 6.604 -57.427 -6.904 1.00 102.58 1028 TYR A N 1
ATOM 7339 C CA . TYR A 1 1048 ? 6.965 -58.436 -7.892 1.00 101.87 1028 TYR A CA 1
ATOM 7340 C C . TYR A 1 1048 ? 8.431 -58.388 -8.301 1.00 104.79 1028 TYR A C 1
ATOM 7341 O O . TYR A 1 1048 ? 8.969 -59.411 -8.737 1.00 105.10 1028 TYR A O 1
ATOM 7350 N N . ARG A 1 1049 ? 9.093 -57.234 -8.184 1.00 107.88 1029 ARG A N 1
ATOM 7351 C CA . ARG A 1 1049 ? 10.539 -57.213 -8.384 1.00 108.85 1029 ARG A CA 1
ATOM 7352 C C . ARG A 1 1049 ? 11.258 -57.881 -7.221 1.00 109.36 1029 ARG A C 1
ATOM 7353 O O . ARG A 1 1049 ? 12.358 -58.417 -7.396 1.00 111.53 1029 ARG A O 1
ATOM 7361 N N . ALA A 1 1050 ? 10.651 -57.866 -6.034 1.00 108.12 1030 ALA A N 1
ATOM 7362 C CA . ALA A 1 1050 ? 11.125 -58.662 -4.903 1.00 117.97 1030 ALA A CA 1
ATOM 7363 C C . ALA A 1 1050 ? 10.711 -60.121 -5.018 1.00 119.34 1030 ALA A C 1
ATOM 7364 O O . ALA A 1 1050 ? 10.363 -60.760 -4.021 1.00 121.74 1030 ALA A O 1
ATOM 7366 N N . ALA A 1 1051 ? 10.718 -60.662 -6.240 1.00 120.11 1031 ALA A N 1
ATOM 7367 C CA . ALA A 1 1051 ? 10.377 -62.064 -6.440 1.00 116.48 1031 ALA A CA 1
ATOM 7368 C C . ALA A 1 1051 ? 11.506 -62.980 -5.992 1.00 124.86 1031 ALA A C 1
ATOM 7369 O O . ALA A 1 1051 ? 11.250 -64.106 -5.551 1.00 127.60 1031 ALA A O 1
ATOM 7371 N N . ALA A 1 1052 ? 12.755 -62.521 -6.103 1.00 127.27 1032 ALA A N 1
ATOM 7372 C CA . ALA A 1 1052 ? 13.873 -63.296 -5.576 1.00 123.08 1032 ALA A CA 1
ATOM 7373 C C . ALA A 1 1052 ? 13.800 -63.396 -4.057 1.00 119.73 1032 ALA A C 1
ATOM 7374 O O . ALA A 1 1052 ? 14.125 -64.441 -3.482 1.00 110.35 1032 ALA A O 1
ATOM 7376 N N . ASP A 1 1053 ? 13.362 -62.323 -3.394 1.00 126.07 1033 ASP A N 1
ATOM 7377 C CA . ASP A 1 1053 ? 13.197 -62.317 -1.947 1.00 120.58 1033 ASP A CA 1
ATOM 7378 C C . ASP A 1 1053 ? 11.823 -62.797 -1.501 1.00 121.43 1033 ASP A C 1
ATOM 7379 O O . ASP A 1 1053 ? 11.659 -63.157 -0.329 1.00 125.22 1033 ASP A O 1
ATOM 7381 N N . GLY A 1 1054 ? 10.838 -62.809 -2.398 1.00 122.88 1034 GLY A N 1
ATOM 7382 C CA . GLY A 1 1054 ? 9.510 -63.293 -2.069 1.00 123.29 1034 GLY A CA 1
ATOM 7383 C C . GLY A 1 1054 ? 8.710 -62.347 -1.197 1.00 125.02 1034 GLY A C 1
ATOM 7384 O O . GLY A 1 1054 ? 7.723 -61.758 -1.649 1.00 120.02 1034 GLY A O 1
ATOM 7385 N N . LYS A 1 1055 ? 9.123 -62.198 0.059 1.00 126.83 1035 LYS A N 1
ATOM 7386 C CA . LYS A 1 1055 ? 8.428 -61.330 1.003 1.00 126.03 1035 LYS A CA 1
ATOM 7387 C C . LYS A 1 1055 ? 8.623 -59.859 0.648 1.00 123.47 1035 LYS A C 1
ATOM 7388 O O . LYS A 1 1055 ? 8.050 -58.975 1.287 1.00 117.08 1035 LYS A O 1
ATOM 7390 N N . ASP A 1 1065 ? 4.101 -43.045 10.112 1.00 92.84 1045 ASP A N 1
ATOM 7391 C CA . ASP A 1 1065 ? 3.438 -41.857 10.635 1.00 86.64 1045 ASP A CA 1
ATOM 7392 C C . ASP A 1 1065 ? 3.403 -41.888 12.160 1.00 91.07 1045 ASP A C 1
ATOM 7393 O O . ASP A 1 1065 ? 3.134 -42.927 12.760 1.00 89.70 1045 ASP A O 1
ATOM 7398 N N . VAL A 1 1066 ? 3.681 -40.744 12.783 1.00 90.86 1046 VAL A N 1
ATOM 7399 C CA . VAL A 1 1066 ? 3.705 -40.631 14.237 1.00 79.26 1046 VAL A CA 1
ATOM 7400 C C . VAL A 1 1066 ? 3.145 -39.268 14.622 1.00 75.22 1046 VAL A C 1
ATOM 7401 O O . VAL A 1 1066 ? 3.628 -38.235 14.146 1.00 78.44 1046 VAL A O 1
ATOM 7405 N N . ARG A 1 1067 ? 2.119 -39.263 15.468 1.00 76.57 1047 ARG A N 1
ATOM 7406 C CA . ARG A 1 1067 ? 1.481 -38.033 15.915 1.00 70.03 1047 ARG A CA 1
ATOM 7407 C C . ARG A 1 1067 ? 2.218 -37.485 17.130 1.00 78.04 1047 ARG A C 1
ATOM 7408 O O . ARG A 1 1067 ? 2.538 -38.234 18.058 1.00 82.00 1047 ARG A O 1
ATOM 7416 N N . ILE A 1 1068 ? 2.491 -36.182 17.120 1.00 76.46 1048 ILE A N 1
ATOM 7417 C CA . ILE A 1 1068 ? 3.178 -35.509 18.220 1.00 71.61 1048 ILE A CA 1
ATOM 7418 C C . ILE A 1 1068 ? 2.360 -34.275 18.575 1.00 69.94 1048 ILE A C 1
ATOM 7419 O O . ILE A 1 1068 ? 2.486 -33.229 17.932 1.00 80.67 1048 ILE A O 1
ATOM 7424 N N . ASP A 1 1069 ? 1.519 -34.393 19.600 1.00 73.62 1049 ASP A N 1
ATOM 7425 C CA . ASP A 1 1069 ? 0.660 -33.298 20.049 1.00 75.60 1049 ASP A CA 1
ATOM 7426 C C . ASP A 1 1069 ? 1.256 -32.734 21.337 1.00 76.93 1049 ASP A C 1
ATOM 7427 O O . ASP A 1 1069 ? 0.862 -33.083 22.448 1.00 82.58 1049 ASP A O 1
ATOM 7432 N N . LEU A 1 1070 ? 2.227 -31.837 21.171 1.00 77.57 1050 LEU A N 1
ATOM 7433 C CA . LEU A 1 1070 ? 2.933 -31.255 22.301 1.00 71.69 1050 LEU A CA 1
ATOM 7434 C C . LEU A 1 1070 ? 2.737 -29.746 22.343 1.00 67.34 1050 LEU A C 1
ATOM 7435 O O . LEU A 1 1070 ? 2.530 -29.113 21.306 1.00 72.71 1050 LEU A O 1
ATOM 7440 N N . PRO A 1 1071 ? 2.791 -29.142 23.529 1.00 76.72 1051 PRO A N 1
ATOM 7441 C CA . PRO A 1 1071 ? 2.785 -27.676 23.605 1.00 71.68 1051 PRO A CA 1
ATOM 7442 C C . PRO A 1 1071 ? 4.093 -27.088 23.100 1.00 73.27 1051 PRO A C 1
ATOM 7443 O O . PRO A 1 1071 ? 4.937 -26.646 23.888 1.00 76.96 1051 PRO A O 1
ATOM 7447 N N . VAL A 1 1072 ? 4.269 -27.092 21.783 1.00 70.89 1052 VAL A N 1
ATOM 7448 C CA . VAL A 1 1072 ? 5.459 -26.558 21.134 1.00 68.62 1052 VAL A CA 1
ATOM 7449 C C . VAL A 1 1072 ? 5.003 -25.642 20.013 1.00 71.18 1052 VAL A C 1
ATOM 7450 O O . VAL A 1 1072 ? 4.178 -26.037 19.182 1.00 80.76 1052 VAL A O 1
ATOM 7454 N N . ASP A 1 1073 ? 5.528 -24.420 19.992 1.00 73.50 1053 ASP A N 1
ATOM 7455 C CA . ASP A 1 1073 ? 5.206 -23.469 18.929 1.00 77.87 1053 ASP A CA 1
ATOM 7456 C C . ASP A 1 1073 ? 6.010 -23.858 17.693 1.00 78.49 1053 ASP A C 1
ATOM 7457 O O . ASP A 1 1073 ? 7.127 -23.384 17.473 1.00 77.30 1053 ASP A O 1
ATOM 7462 N N . ALA A 1 1074 ? 5.430 -24.734 16.874 1.00 70.71 1054 ALA A N 1
ATOM 7463 C CA . ALA A 1 1074 ? 6.116 -25.334 15.730 1.00 61.33 1054 ALA A CA 1
ATOM 7464 C C . ALA A 1 1074 ? 5.298 -25.082 14.469 1.00 65.38 1054 ALA A C 1
ATOM 7465 O O . ALA A 1 1074 ? 4.297 -25.762 14.225 1.00 72.43 1054 ALA A O 1
ATOM 7467 N N . HIS A 1 1075 ? 5.732 -24.119 13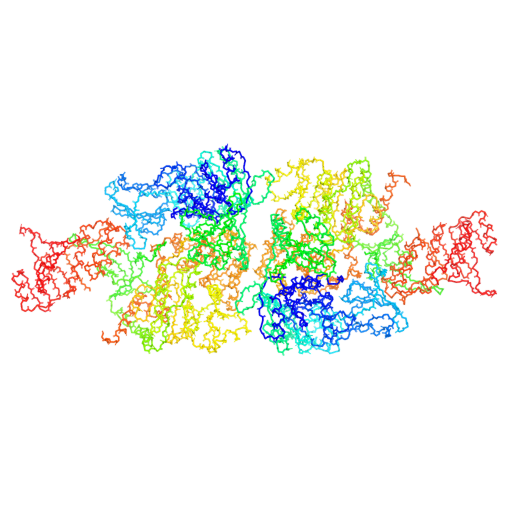.660 1.00 65.08 1055 HIS A N 1
ATOM 7468 C CA . HIS A 1 1075 ? 5.047 -23.802 12.415 1.00 65.84 1055 HIS A CA 1
ATOM 7469 C C . HIS A 1 1075 ? 5.979 -22.975 11.538 1.00 67.53 1055 HIS A C 1
ATOM 7470 O O . HIS A 1 1075 ? 7.061 -22.559 11.961 1.00 61.14 1055 HIS A O 1
ATOM 7477 N N . LEU A 1 1076 ? 5.540 -22.748 10.297 1.00 61.41 1056 LEU A N 1
ATOM 7478 C CA . LEU A 1 1076 ? 6.227 -21.842 9.388 1.00 61.73 1056 LEU A CA 1
ATOM 7479 C C . LEU A 1 1076 ? 5.470 -20.524 9.349 1.00 69.24 1056 LEU A C 1
ATOM 7480 O O . LEU A 1 1076 ? 4.393 -20.461 8.737 1.00 70.39 1056 LEU A O 1
ATOM 7485 N N . PRO A 1 1077 ? 5.975 -19.461 9.968 1.00 67.94 1057 PRO A N 1
ATOM 7486 C CA . PRO A 1 1077 ? 5.244 -18.191 9.981 1.00 61.16 1057 PRO A CA 1
ATOM 7487 C C . PRO A 1 1077 ? 5.127 -17.617 8.582 1.00 66.38 1057 PRO A C 1
ATOM 7488 O O . PRO A 1 1077 ? 6.062 -17.729 7.776 1.00 68.63 1057 PRO A O 1
ATOM 7492 N N . PRO A 1 1078 ? 3.985 -17.008 8.250 1.00 75.82 1058 PRO A N 1
ATOM 7493 C CA . PRO A 1 1078 ? 3.840 -16.396 6.918 1.00 69.07 1058 PRO A CA 1
ATOM 7494 C C . PRO A 1 1078 ? 4.820 -15.264 6.671 1.00 75.04 1058 PRO A C 1
ATOM 7495 O O . PRO A 1 1078 ? 5.120 -14.963 5.507 1.00 70.35 1058 PRO A O 1
ATOM 7499 N N . GLU A 1 1079 ? 5.323 -14.623 7.730 1.00 73.24 1059 GLU A N 1
ATOM 7500 C CA . GLU A 1 1079 ? 6.382 -13.634 7.577 1.00 74.08 1059 GLU A CA 1
ATOM 7501 C C . GLU A 1 1079 ? 7.663 -14.250 7.035 1.00 71.60 1059 GLU A C 1
ATOM 7502 O O . GLU A 1 1079 ? 8.500 -13.530 6.482 1.00 72.54 1059 GLU A O 1
ATOM 7508 N N . TYR A 1 1080 ? 7.839 -15.562 7.194 1.00 77.99 1060 TYR A N 1
ATOM 7509 C CA . TYR A 1 1080 ? 9.004 -16.266 6.674 1.00 66.25 1060 TYR A CA 1
ATOM 7510 C C . TYR A 1 1080 ? 8.801 -16.695 5.225 1.00 67.87 1060 TYR A C 1
ATOM 7511 O O . TYR A 1 1080 ? 9.684 -16.494 4.386 1.00 68.27 1060 TYR A O 1
ATOM 7520 N N . ILE A 1 1081 ? 7.647 -17.284 4.915 1.00 66.07 1061 ILE A N 1
ATOM 7521 C CA . ILE A 1 1081 ? 7.293 -17.689 3.555 1.00 64.91 1061 ILE A CA 1
ATOM 7522 C C . ILE A 1 1081 ? 5.874 -17.196 3.306 1.00 70.01 1061 ILE A C 1
ATOM 7523 O O . ILE A 1 1081 ? 4.907 -17.809 3.771 1.00 78.60 1061 ILE A O 1
ATOM 7528 N N . GLY A 1 1082 ? 5.741 -16.093 2.566 1.00 69.38 1062 GLY A N 1
ATOM 7529 C CA . GLY A 1 1082 ? 4.421 -15.534 2.321 1.00 62.47 1062 GLY A CA 1
ATOM 7530 C C . GLY A 1 1082 ? 3.563 -16.402 1.418 1.00 68.65 1062 GLY A C 1
ATOM 7531 O O . GLY A 1 1082 ? 2.359 -16.544 1.646 1.00 73.07 1062 GLY A O 1
ATOM 7532 N N . SER A 1 1083 ? 4.164 -16.992 0.387 1.00 71.88 1063 SER A N 1
ATOM 7533 C CA . SER A 1 1083 ? 3.407 -17.782 -0.577 1.00 70.97 1063 SER A CA 1
ATOM 7534 C C . SER A 1 1083 ? 2.887 -19.056 0.074 1.00 77.73 1063 SER A C 1
ATOM 7535 O O . SER A 1 1083 ? 3.673 -19.889 0.540 1.00 78.59 1063 SER A O 1
ATOM 7538 N N . ASP A 1 1084 ? 1.560 -19.212 0.098 1.00 78.37 1064 ASP A N 1
ATOM 7539 C CA . ASP A 1 1084 ? 0.970 -20.414 0.676 1.00 79.00 1064 ASP A CA 1
ATOM 7540 C C . ASP A 1 1084 ? 1.327 -21.655 -0.131 1.00 78.97 1064 ASP A C 1
ATOM 7541 O O . ASP A 1 1084 ? 1.409 -22.755 0.429 1.00 80.32 1064 ASP A O 1
ATOM 7546 N N . ARG A 1 1085 ? 1.544 -21.503 -1.439 1.00 78.62 1065 ARG A N 1
ATOM 7547 C CA . ARG A 1 1085 ? 1.968 -22.640 -2.248 1.00 82.25 1065 ARG A CA 1
ATOM 7548 C C . ARG A 1 1085 ? 3.373 -23.092 -1.867 1.00 75.03 1065 ARG A C 1
ATOM 7549 O O . ARG A 1 1085 ? 3.638 -24.297 -1.762 1.00 69.19 1065 ARG A O 1
ATOM 7551 N N . LEU A 1 1086 ? 4.283 -22.142 -1.644 1.00 71.61 1066 LEU A N 1
ATOM 7552 C CA . LEU A 1 1086 ? 5.662 -22.498 -1.329 1.00 74.36 1066 LEU A CA 1
ATOM 7553 C C . LEU A 1 1086 ? 5.820 -22.914 0.128 1.00 72.61 1066 LEU A C 1
ATOM 7554 O O . LEU A 1 1086 ? 6.590 -23.832 0.432 1.00 75.72 1066 LEU A O 1
ATOM 7559 N N . ARG A 1 1087 ? 5.106 -22.252 1.041 1.00 72.82 1067 ARG A N 1
ATOM 7560 C CA . ARG A 1 1087 ? 5.169 -22.650 2.445 1.00 71.37 1067 ARG A CA 1
ATOM 7561 C C . ARG A 1 1087 ? 4.668 -24.075 2.637 1.00 72.64 1067 ARG A C 1
ATOM 7562 O O . ARG A 1 1087 ? 5.216 -24.829 3.451 1.00 68.61 1067 ARG A O 1
ATOM 7570 N N . LEU A 1 1088 ? 3.633 -24.464 1.887 1.00 72.87 1068 LEU A N 1
ATOM 7571 C CA . LEU A 1 1088 ? 3.100 -25.815 2.005 1.00 69.95 1068 LEU A CA 1
ATOM 7572 C C . LEU A 1 1088 ? 4.106 -26.841 1.499 1.00 70.58 1068 LEU A C 1
ATOM 7573 O O . LEU A 1 1088 ? 4.269 -27.911 2.095 1.00 74.95 1068 LEU A O 1
ATOM 7578 N N . GLU A 1 1089 ? 4.791 -26.532 0.397 1.00 76.39 1069 GLU A N 1
ATOM 7579 C CA . GLU A 1 1089 ? 5.823 -27.438 -0.096 1.00 76.81 1069 GLU A CA 1
ATOM 7580 C C . GLU A 1 1089 ? 6.967 -27.566 0.897 1.00 77.90 1069 GLU A C 1
ATOM 7581 O O . GLU A 1 1089 ? 7.545 -28.649 1.035 1.00 87.19 1069 GLU A O 1
ATOM 7587 N N . ALA A 1 1090 ? 7.305 -26.482 1.598 1.00 70.70 1070 ALA A N 1
ATOM 7588 C CA . ALA A 1 1090 ? 8.335 -26.573 2.626 1.00 67.15 1070 ALA A CA 1
ATOM 7589 C C . ALA A 1 1090 ? 7.910 -27.523 3.735 1.00 71.33 1070 ALA A C 1
ATOM 7590 O O . ALA A 1 1090 ? 8.701 -28.368 4.172 1.00 74.50 1070 ALA A O 1
ATOM 7592 N N . TYR A 1 1091 ? 6.663 -27.397 4.203 1.00 70.84 1071 TYR A N 1
ATOM 7593 C CA . TYR A 1 1091 ? 6.119 -28.336 5.181 1.00 68.91 1071 TYR A CA 1
ATOM 7594 C C . TYR A 1 1091 ? 6.265 -29.775 4.699 1.00 70.17 1071 TYR A C 1
ATOM 7595 O O . TYR A 1 1091 ? 6.733 -30.651 5.436 1.00 68.47 1071 TYR A O 1
ATOM 7604 N N . ARG A 1 1092 ? 5.863 -30.030 3.452 1.00 67.20 1072 ARG A N 1
ATOM 7605 C CA . ARG A 1 1092 ? 5.800 -31.397 2.946 1.00 74.43 1072 ARG A CA 1
ATOM 7606 C C . ARG A 1 1092 ? 7.183 -32.030 2.879 1.00 78.28 1072 ARG A C 1
ATOM 7607 O O . ARG A 1 1092 ? 7.380 -33.173 3.310 1.00 80.85 1072 ARG A O 1
ATOM 7615 N N . ARG A 1 1093 ? 8.158 -31.297 2.342 1.00 79.16 1073 ARG A N 1
ATOM 7616 C CA . ARG A 1 1093 ? 9.483 -31.869 2.138 1.00 83.28 1073 ARG A CA 1
ATOM 7617 C C . ARG A 1 1093 ? 10.257 -32.009 3.444 1.00 77.95 1073 ARG A C 1
ATOM 7618 O O . ARG A 1 1093 ? 11.110 -32.897 3.562 1.00 77.88 1073 ARG A O 1
ATOM 7626 N N . LEU A 1 1094 ? 9.970 -31.160 4.429 1.00 76.98 1074 LEU A N 1
ATOM 7627 C CA . LEU A 1 1094 ? 10.510 -31.370 5.767 1.00 74.20 1074 LEU A CA 1
ATOM 7628 C C . LEU A 1 1094 ? 9.964 -32.659 6.372 1.00 76.43 1074 LEU A C 1
ATOM 7629 O O . LEU A 1 1094 ? 10.712 -33.453 6.956 1.00 75.52 1074 LEU A O 1
ATOM 7634 N N . ALA A 1 1095 ? 8.654 -32.887 6.230 1.00 75.74 1075 ALA A N 1
ATOM 7635 C CA . ALA A 1 1095 ? 8.043 -34.096 6.770 1.00 71.63 1075 ALA A CA 1
ATOM 7636 C C . ALA A 1 1095 ? 8.486 -35.346 6.018 1.00 81.60 1075 ALA A C 1
ATOM 7637 O O . ALA A 1 1095 ? 8.492 -36.440 6.592 1.00 88.06 1075 ALA A O 1
ATOM 7639 N N . ALA A 1 1096 ? 8.857 -35.212 4.742 1.00 82.05 1076 ALA A N 1
ATOM 7640 C CA . ALA A 1 1096 ? 9.291 -36.370 3.970 1.00 75.02 1076 ALA A CA 1
ATOM 7641 C C . ALA A 1 1096 ? 10.749 -36.729 4.214 1.00 74.89 1076 ALA A C 1
ATOM 7642 O O . ALA A 1 1096 ? 11.160 -37.842 3.872 1.00 84.36 1076 ALA A O 1
ATOM 7644 N N . ALA A 1 1097 ? 11.536 -35.819 4.785 1.00 72.53 1077 ALA A N 1
ATOM 7645 C CA . ALA A 1 1097 ? 12.936 -36.102 5.077 1.00 76.53 1077 ALA A CA 1
ATOM 7646 C C . ALA A 1 1097 ? 13.050 -37.295 6.018 1.00 81.12 1077 ALA A C 1
ATOM 7647 O O . ALA A 1 1097 ? 12.633 -37.224 7.178 1.00 84.54 1077 ALA A O 1
ATOM 7649 N N . ALA A 1 1098 ? 13.606 -38.398 5.522 1.00 82.91 1078 ALA A N 1
ATOM 7650 C CA . ALA A 1 1098 ? 13.669 -39.646 6.271 1.00 84.63 1078 ALA A CA 1
ATOM 7651 C C . ALA A 1 1098 ? 14.889 -39.741 7.172 1.00 81.33 1078 ALA A C 1
ATOM 7652 O O . ALA A 1 1098 ? 15.080 -40.772 7.825 1.00 81.50 1078 ALA A O 1
ATOM 7654 N N . ASP A 1 1099 ? 15.695 -38.688 7.255 1.00 80.94 1079 ASP A N 1
ATOM 7655 C CA . ASP A 1 1099 ? 16.977 -38.771 7.941 1.00 84.02 1079 ASP A CA 1
ATOM 7656 C C . ASP A 1 1099 ? 17.367 -37.398 8.465 1.00 84.78 1079 ASP A C 1
ATOM 7657 O O . ASP A 1 1099 ? 16.839 -36.370 8.036 1.00 84.18 1079 ASP A O 1
ATOM 7662 N N . ASP A 1 1100 ? 18.336 -37.397 9.383 1.00 87.86 1080 ASP A N 1
ATOM 7663 C CA . ASP A 1 1100 ? 18.913 -36.143 9.855 1.00 84.23 1080 ASP A CA 1
ATOM 7664 C C . ASP A 1 1100 ? 19.603 -35.393 8.724 1.00 85.07 1080 ASP A C 1
ATOM 7665 O O . ASP A 1 1100 ? 19.520 -34.162 8.647 1.00 87.42 1080 ASP A O 1
ATOM 7670 N N . ASP A 1 1101 ? 20.302 -36.115 7.844 1.00 86.84 1081 ASP A N 1
ATOM 7671 C CA . ASP A 1 1101 ? 20.963 -35.460 6.719 1.00 86.16 1081 ASP A CA 1
ATOM 7672 C C . ASP A 1 1101 ? 19.944 -34.872 5.752 1.00 82.43 1081 ASP A C 1
ATOM 7673 O O . ASP A 1 1101 ? 20.140 -33.770 5.226 1.00 77.13 1081 ASP A O 1
ATOM 7678 N N . ALA A 1 1102 ? 18.845 -35.591 5.512 1.00 84.13 1082 ALA A N 1
ATOM 7679 C CA . ALA A 1 1102 ? 17.779 -35.045 4.681 1.00 78.84 1082 ALA A CA 1
ATOM 7680 C C . ALA A 1 1102 ? 17.130 -33.838 5.348 1.00 82.47 1082 ALA A C 1
ATOM 7681 O O . ALA A 1 1102 ? 16.788 -32.859 4.674 1.00 82.80 1082 ALA A O 1
ATOM 7683 N N . VAL A 1 1103 ? 16.958 -33.884 6.673 1.00 79.21 1083 VAL A N 1
ATOM 7684 C CA . VAL A 1 1103 ? 16.426 -32.724 7.385 1.00 78.98 1083 VAL A CA 1
ATOM 7685 C C . VAL A 1 1103 ? 17.387 -31.549 7.263 1.00 75.75 1083 VAL A C 1
ATOM 7686 O O . VAL A 1 1103 ? 16.973 -30.415 6.991 1.00 68.77 1083 VAL A O 1
ATOM 7690 N N . ALA A 1 1104 ? 18.686 -31.806 7.444 1.00 78.81 1084 ALA A N 1
ATOM 7691 C CA . ALA A 1 1104 ? 19.679 -30.744 7.311 1.00 77.68 1084 ALA A CA 1
ATOM 7692 C C . ALA A 1 1104 ? 19.696 -30.179 5.897 1.00 71.06 1084 ALA A C 1
ATOM 7693 O O . ALA A 1 1104 ? 19.863 -28.968 5.706 1.00 64.28 1084 ALA A O 1
ATOM 7695 N N . SER A 1 1105 ? 19.519 -31.038 4.892 1.00 68.69 1085 SER A N 1
ATOM 7696 C CA . SER A 1 1105 ? 19.462 -30.547 3.521 1.00 74.40 1085 SER A CA 1
ATOM 7697 C C . SER A 1 1105 ? 18.236 -29.668 3.305 1.00 70.70 1085 SER A C 1
ATOM 7698 O O . SER A 1 1105 ? 18.318 -28.640 2.623 1.00 70.07 1085 SER A O 1
ATOM 7701 N N . VAL A 1 1106 ? 17.095 -30.050 3.887 1.00 67.42 1086 VAL A N 1
ATOM 7702 C CA . VAL A 1 1106 ? 15.896 -29.224 3.784 1.00 64.49 1086 VAL A CA 1
ATOM 7703 C C . VAL A 1 1106 ? 16.103 -27.891 4.494 1.00 59.94 1086 VAL A C 1
ATOM 7704 O O . VAL A 1 1106 ? 15.682 -26.837 4.002 1.00 64.46 1086 VAL A O 1
ATOM 7708 N N . VAL A 1 1107 ? 16.766 -27.909 5.649 1.00 62.03 1087 VAL A N 1
ATOM 7709 C CA . VAL A 1 1107 ? 17.062 -26.665 6.355 1.00 61.38 1087 VAL A CA 1
ATOM 7710 C C . VAL A 1 1107 ? 17.961 -25.772 5.506 1.00 64.10 1087 VAL A C 1
ATOM 7711 O O . VAL A 1 1107 ? 17.678 -24.584 5.313 1.00 62.93 1087 VAL A O 1
ATOM 7715 N N . ASP A 1 1108 ? 19.054 -26.336 4.976 1.00 73.96 1088 ASP A N 1
ATOM 7716 C CA . ASP A 1 1108 ? 19.979 -25.552 4.157 1.00 72.61 1088 ASP A CA 1
ATOM 7717 C C . ASP A 1 1108 ? 19.263 -24.888 2.987 1.00 69.03 1088 ASP A C 1
ATOM 7718 O O . ASP A 1 1108 ? 19.553 -23.735 2.644 1.00 58.32 1088 ASP A O 1
ATOM 7723 N N . GLU A 1 1109 ? 18.318 -25.602 2.367 1.00 69.86 1089 GLU A N 1
ATOM 7724 C CA . GLU A 1 1109 ? 17.538 -25.022 1.279 1.00 62.05 1089 GLU A CA 1
ATOM 7725 C C . GLU A 1 1109 ? 16.687 -23.856 1.770 1.00 68.09 1089 GLU A C 1
ATOM 7726 O O . GLU A 1 1109 ? 16.594 -22.821 1.099 1.00 67.94 1089 GLU A O 1
ATOM 7732 N N . LEU A 1 1110 ? 16.064 -23.998 2.942 1.00 64.17 1090 LEU A N 1
ATOM 7733 C CA . LEU A 1 1110 ? 15.269 -22.899 3.479 1.00 65.43 1090 LEU A CA 1
ATOM 7734 C C . LEU A 1 1110 ? 16.137 -21.678 3.761 1.00 66.03 1090 LEU A C 1
ATOM 7735 O O . LEU A 1 1110 ? 15.743 -20.545 3.456 1.00 65.86 1090 LEU A O 1
ATOM 7740 N N . ILE A 1 1111 ? 17.324 -21.889 4.340 1.00 63.74 1091 ILE A N 1
ATOM 7741 C CA . ILE A 1 1111 ? 18.219 -20.773 4.637 1.00 61.94 1091 ILE A CA 1
ATOM 7742 C C . ILE A 1 1111 ? 18.603 -20.041 3.357 1.00 66.32 1091 ILE A C 1
ATOM 7743 O O . ILE A 1 1111 ? 18.640 -18.804 3.317 1.00 69.78 1091 ILE A O 1
ATOM 7748 N N . ASP A 1 1112 ? 18.890 -20.789 2.290 1.00 60.17 1092 ASP A N 1
ATOM 7749 C CA . ASP A 1 1112 ? 19.252 -20.158 1.027 1.00 60.98 1092 ASP A CA 1
ATOM 7750 C C . ASP A 1 1112 ? 18.046 -19.498 0.369 1.00 62.98 1092 ASP A C 1
ATOM 7751 O O . ASP A 1 1112 ? 18.150 -18.382 -0.154 1.00 63.39 1092 ASP A O 1
ATOM 7756 N N . ARG A 1 1113 ? 16.892 -20.165 0.398 1.00 66.60 1093 ARG A N 1
ATOM 7757 C CA . ARG A 1 1113 ? 15.723 -19.679 -0.328 1.00 65.31 1093 ARG A CA 1
ATOM 7758 C C . ARG A 1 1113 ? 15.043 -18.516 0.383 1.00 67.36 1093 ARG A C 1
ATOM 7759 O O . ARG A 1 1113 ? 14.617 -17.555 -0.268 1.00 68.74 1093 ARG A O 1
ATOM 7767 N N . TYR A 1 1114 ? 14.923 -18.584 1.710 1.00 63.27 1094 TYR A N 1
ATOM 7768 C CA . TYR A 1 1114 ? 14.089 -17.643 2.444 1.00 66.80 1094 TYR A CA 1
ATOM 7769 C C . TYR A 1 1114 ? 14.788 -16.926 3.589 1.00 68.00 1094 TYR A C 1
ATOM 7770 O O . TYR A 1 1114 ? 14.214 -15.970 4.124 1.00 71.40 1094 TYR A O 1
ATOM 7779 N N . GLY A 1 1115 ? 15.989 -17.343 3.984 1.00 62.99 1095 GLY A N 1
ATOM 7780 C CA . GLY A 1 1115 ? 16.716 -16.662 5.029 1.00 62.82 1095 GLY A CA 1
ATOM 7781 C C . GLY A 1 1115 ? 16.845 -17.489 6.290 1.00 63.53 1095 GLY A C 1
ATOM 7782 O O . GLY A 1 1115 ? 16.500 -18.673 6.320 1.00 67.34 1095 GLY A O 1
ATOM 7783 N N . PRO A 1 1116 ? 17.356 -16.879 7.360 1.00 66.49 1096 PRO A N 1
ATOM 7784 C CA . PRO A 1 1116 ? 17.540 -17.622 8.614 1.00 72.35 1096 PRO A CA 1
ATOM 7785 C C . PRO A 1 1116 ? 16.207 -18.084 9.188 1.00 71.95 1096 PRO A C 1
ATOM 7786 O O . PRO A 1 1116 ? 15.210 -17.358 9.154 1.00 68.67 1096 PRO A O 1
ATOM 7790 N N . LEU A 1 1117 ? 16.201 -19.306 9.718 1.00 68.59 1097 LEU A N 1
ATOM 7791 C CA . LEU A 1 1117 ? 14.970 -19.885 10.251 1.00 65.49 1097 LEU A CA 1
ATOM 7792 C C . LEU A 1 1117 ? 14.519 -19.116 11.486 1.00 70.16 1097 LEU A C 1
ATOM 7793 O O . LEU A 1 1117 ? 15.318 -18.916 12.410 1.00 76.01 1097 LEU A O 1
ATOM 7798 N N . PRO A 1 1118 ? 13.264 -18.680 11.551 1.00 68.22 1098 PRO A N 1
ATOM 7799 C CA . PRO A 1 1118 ? 12.748 -18.096 12.793 1.00 66.52 1098 PRO A CA 1
ATOM 7800 C C . PRO A 1 1118 ? 12.648 -19.155 13.882 1.00 69.09 1098 PRO A C 1
ATOM 7801 O O . PRO A 1 1118 ? 12.781 -20.357 13.643 1.00 72.95 1098 PRO A O 1
ATOM 7805 N N . GLU A 1 1119 ? 12.406 -18.686 15.105 1.00 74.66 1099 GLU A N 1
ATOM 7806 C CA . GLU A 1 1119 ? 12.254 -19.611 16.224 1.00 71.52 1099 GLU A CA 1
ATOM 7807 C C . GLU A 1 1119 ? 11.124 -20.618 16.028 1.00 69.44 1099 GLU A C 1
ATOM 7808 O O . GLU A 1 1119 ? 11.331 -21.799 16.357 1.00 67.99 1099 GLU A O 1
ATOM 7814 N N . PRO A 1 1120 ? 9.939 -20.255 15.516 1.00 69.03 1100 PRO A N 1
ATOM 7815 C CA . PRO A 1 1120 ? 8.925 -21.297 15.270 1.00 67.40 1100 PRO A CA 1
ATOM 7816 C C . PRO A 1 1120 ? 9.356 -22.316 14.230 1.00 67.53 1100 PRO A C 1
ATOM 7817 O O . PRO A 1 1120 ? 9.063 -23.510 14.375 1.00 68.93 1100 PRO A O 1
ATOM 7821 N N . ALA A 1 1121 ? 10.045 -21.876 13.175 1.00 68.00 1101 ALA A N 1
ATOM 7822 C CA . ALA A 1 1121 ? 10.524 -22.822 12.174 1.00 66.77 1101 ALA A CA 1
ATOM 7823 C C . ALA A 1 1121 ? 11.617 -23.720 12.736 1.00 63.92 1101 ALA A C 1
ATOM 7824 O O . ALA A 1 1121 ? 11.697 -24.899 12.373 1.00 59.29 1101 ALA A O 1
ATOM 7826 N N . GLN A 1 1122 ? 12.462 -23.188 13.621 1.00 62.04 1102 GLN A N 1
ATOM 7827 C CA . GLN A 1 1122 ? 13.459 -24.026 14.277 1.00 65.34 1102 GLN A CA 1
ATOM 7828 C C . GLN A 1 1122 ? 12.794 -25.108 15.119 1.00 69.79 1102 GLN A C 1
ATOM 7829 O O . GLN A 1 1122 ? 13.222 -26.269 15.104 1.00 72.21 1102 GLN A O 1
ATOM 7831 N N . ARG A 1 1123 ? 11.731 -24.751 15.843 1.00 68.33 1103 ARG A N 1
ATOM 7832 C CA . ARG A 1 1123 ? 11.081 -25.710 16.731 1.00 67.41 1103 ARG A CA 1
ATOM 7833 C C . ARG A 1 1123 ? 10.418 -26.836 15.947 1.00 67.43 1103 ARG A C 1
ATOM 7834 O O . ARG A 1 1123 ? 10.406 -27.987 16.397 1.00 65.03 1103 ARG A O 1
ATOM 7842 N N . LEU A 1 1124 ? 9.864 -26.528 14.771 1.00 67.09 1104 LEU A N 1
ATOM 7843 C CA . LEU A 1 1124 ? 9.232 -27.570 13.966 1.00 65.45 1104 LEU A CA 1
ATOM 7844 C C . LEU A 1 1124 ? 10.269 -28.538 13.406 1.00 68.17 1104 LEU A C 1
ATOM 7845 O O . LEU A 1 1124 ? 10.007 -29.742 13.291 1.00 68.72 1104 LEU A O 1
ATOM 7850 N N . VAL A 1 1125 ? 11.453 -28.030 13.057 1.00 64.34 1105 VAL A N 1
ATOM 7851 C CA . VAL A 1 1125 ? 12.532 -28.901 12.603 1.00 69.25 1105 VAL A CA 1
ATOM 7852 C C . VAL A 1 1125 ? 12.917 -29.885 13.701 1.00 73.45 1105 VAL A C 1
ATOM 7853 O O . VAL A 1 1125 ? 13.145 -31.074 13.441 1.00 73.67 1105 VAL A O 1
ATOM 7857 N N . ALA A 1 1126 ? 12.973 -29.415 14.950 1.00 72.18 1106 ALA A N 1
ATOM 7858 C CA . ALA A 1 1126 ? 13.292 -30.310 16.056 1.00 72.32 1106 ALA A CA 1
ATOM 7859 C C . ALA A 1 1126 ? 12.174 -31.316 16.308 1.00 73.11 1106 ALA A C 1
ATOM 7860 O O . ALA A 1 1126 ? 12.444 -32.449 16.723 1.00 77.89 1106 ALA A O 1
ATOM 7862 N N . VAL A 1 1127 ? 10.920 -30.928 16.068 1.00 66.65 1107 VAL A N 1
ATOM 7863 C CA . VAL A 1 1127 ? 9.818 -31.873 16.214 1.00 68.13 1107 VAL A CA 1
ATOM 7864 C C . VAL A 1 1127 ? 9.905 -32.951 15.141 1.00 73.54 1107 VAL A C 1
ATOM 7865 O O . VAL A 1 1127 ? 9.603 -34.125 15.392 1.00 77.72 1107 VAL A O 1
ATOM 7869 N N . ALA A 1 1128 ? 10.336 -32.577 13.935 1.00 72.19 1108 ALA A N 1
ATOM 7870 C CA . ALA A 1 1128 ? 10.493 -33.566 12.873 1.00 75.17 1108 ALA A CA 1
ATOM 7871 C C . ALA A 1 1128 ? 11.636 -34.524 13.176 1.00 71.22 1108 ALA A C 1
ATOM 7872 O O . ALA A 1 1128 ? 11.534 -35.727 12.907 1.00 70.85 1108 ALA A O 1
ATOM 7874 N N . ARG A 1 1129 ? 12.738 -34.011 13.725 1.00 64.51 1109 ARG A N 1
ATOM 7875 C CA . ARG A 1 1129 ? 13.813 -34.893 14.161 1.00 69.66 1109 ARG A CA 1
ATOM 7876 C C . ARG A 1 1129 ? 13.345 -35.818 15.279 1.00 75.19 1109 ARG A C 1
ATOM 7877 O O . ARG A 1 1129 ? 13.824 -36.954 15.389 1.00 72.46 1109 ARG A O 1
ATOM 7885 N N . LEU A 1 1130 ? 12.404 -35.357 16.107 1.00 72.30 1110 LEU A N 1
ATOM 7886 C CA . LEU A 1 1130 ? 11.847 -36.216 17.145 1.00 67.76 1110 LEU A CA 1
ATOM 7887 C C . LEU A 1 1130 ? 11.009 -37.337 16.541 1.00 68.18 1110 LEU A C 1
ATOM 7888 O O . LEU A 1 1130 ? 10.999 -38.459 17.060 1.00 71.17 1110 LEU A O 1
ATOM 7893 N N . ARG A 1 1131 ? 10.298 -37.053 15.446 1.00 67.44 1111 ARG A N 1
ATOM 7894 C CA . ARG A 1 1131 ? 9.551 -38.105 14.760 1.00 71.70 1111 ARG A CA 1
ATOM 7895 C C . ARG A 1 1131 ? 10.481 -39.203 14.260 1.00 71.13 1111 ARG A C 1
ATOM 7896 O O . ARG A 1 1131 ? 10.161 -40.393 14.363 1.00 72.42 1111 ARG A O 1
ATOM 7904 N N . LEU A 1 1132 ? 11.641 -38.823 13.717 1.00 71.02 1112 LEU A N 1
ATOM 7905 C CA . LEU A 1 1132 ? 12.601 -39.817 13.249 1.00 74.60 1112 LEU A CA 1
ATOM 7906 C C . LEU A 1 1132 ? 13.129 -40.657 14.404 1.00 78.76 1112 LEU A C 1
ATOM 7907 O O . LEU A 1 1132 ? 13.315 -41.872 14.264 1.00 84.01 1112 LEU A O 1
ATOM 7912 N N . LEU A 1 1133 ? 13.385 -40.027 15.553 1.00 81.55 1113 LEU A N 1
ATOM 7913 C CA . LEU A 1 1133 ? 13.777 -40.783 16.738 1.00 80.76 1113 LEU A CA 1
ATOM 7914 C C . LEU A 1 1133 ? 12.678 -41.751 17.157 1.00 80.09 1113 LEU A C 1
ATOM 7915 O O . LEU A 1 1133 ? 12.961 -42.873 17.591 1.00 81.45 1113 LEU A O 1
ATOM 7920 N N . CYS A 1 1134 ? 11.416 -41.335 17.027 1.00 82.27 1114 CYS A N 1
ATOM 7921 C CA . CYS A 1 1134 ? 10.305 -42.229 17.335 1.00 83.51 1114 CYS A CA 1
ATOM 7922 C C . CYS A 1 1134 ? 10.211 -43.375 16.337 1.00 83.39 1114 CYS A C 1
ATOM 7923 O O . CYS A 1 1134 ? 9.819 -44.487 16.711 1.00 88.72 1114 CYS A O 1
ATOM 7926 N N . ARG A 1 1135 ? 10.554 -43.126 15.071 1.00 78.63 1115 ARG A N 1
ATOM 7927 C CA . ARG A 1 1135 ? 10.540 -44.199 14.081 1.00 84.59 1115 ARG A CA 1
ATOM 7928 C C . ARG A 1 1135 ? 11.631 -45.223 14.369 1.00 87.77 1115 ARG A C 1
ATOM 7929 O O . ARG A 1 1135 ? 11.437 -46.425 14.148 1.00 87.36 1115 ARG A O 1
ATOM 7937 N N . GLU A 1 1136 ? 12.785 -44.764 14.865 1.00 84.47 1116 GLU A N 1
ATOM 7938 C CA . GLU A 1 1136 ? 13.867 -45.679 15.211 1.00 81.47 1116 GLU A CA 1
ATOM 7939 C C . GLU A 1 1136 ? 13.448 -46.652 16.307 1.00 89.18 1116 GLU A C 1
ATOM 7940 O O . GLU A 1 1136 ? 13.908 -47.800 16.326 1.00 96.57 1116 GLU A O 1
ATOM 7946 N N . PHE A 1 1137 ? 12.574 -46.223 17.217 1.00 78.77 1117 PHE A N 1
ATOM 7947 C CA . PHE A 1 1137 ? 12.092 -47.075 18.295 1.00 82.58 1117 PHE A CA 1
ATOM 7948 C C . PHE A 1 1137 ? 10.617 -47.426 18.149 1.00 82.92 1117 PHE A C 1
ATOM 7949 O O . PHE A 1 1137 ? 10.007 -47.911 19.109 1.00 81.00 1117 PHE A O 1
ATOM 7957 N N . GLY A 1 1138 ? 10.031 -47.187 16.981 1.00 80.96 1118 GLY A N 1
ATOM 7958 C CA . GLY A 1 1138 ? 8.663 -47.596 16.711 1.00 81.31 1118 GLY A CA 1
ATOM 7959 C C . GLY A 1 1138 ? 7.606 -46.951 17.579 1.00 82.11 1118 GLY A C 1
ATOM 7960 O O . GLY A 1 1138 ? 6.663 -47.631 18.003 1.00 83.71 1118 GLY A O 1
ATOM 7961 N N . ILE A 1 1139 ? 7.732 -45.655 17.853 1.00 83.61 1119 ILE A N 1
ATOM 7962 C CA . ILE A 1 1139 ? 6.745 -44.915 18.632 1.00 80.55 1119 ILE A CA 1
ATOM 7963 C C . ILE A 1 1139 ? 5.799 -44.215 17.668 1.00 85.12 1119 ILE A C 1
ATOM 7964 O O . ILE A 1 1139 ? 6.239 -43.586 16.697 1.00 82.68 1119 ILE A O 1
ATOM 7969 N N . THR A 1 1140 ? 4.500 -44.326 17.936 1.00 83.10 1120 THR A N 1
ATOM 7970 C CA . THR A 1 1140 ? 3.445 -43.852 17.052 1.00 78.82 1120 THR A CA 1
ATOM 7971 C C . THR A 1 1140 ? 2.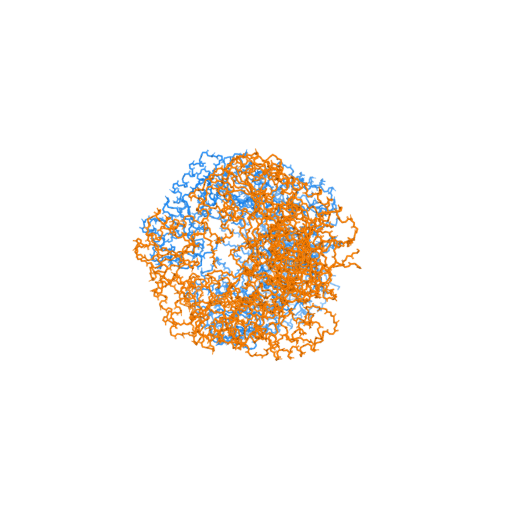759 -42.593 17.557 1.00 85.80 1120 THR A C 1
ATOM 7972 O O . THR A 1 1140 ? 2.246 -41.815 16.749 1.00 86.94 1120 THR A O 1
ATOM 7976 N N . GLU A 1 1141 ? 2.772 -42.347 18.864 1.00 85.67 1121 GLU A N 1
ATOM 7977 C CA . GLU A 1 1141 ? 2.035 -41.223 19.420 1.00 77.61 1121 GLU A CA 1
ATOM 7978 C C . GLU A 1 1141 ? 2.741 -40.706 20.663 1.00 74.75 1121 GLU A C 1
ATOM 7979 O O . GLU A 1 1141 ? 3.013 -41.474 21.590 1.00 78.42 1121 GLU A O 1
ATOM 7985 N N . ILE A 1 1142 ? 3.035 -39.408 20.674 1.00 77.78 1122 ILE A N 1
ATOM 7986 C CA . ILE A 1 1142 ? 3.543 -38.708 21.850 1.00 69.96 1122 ILE A CA 1
ATOM 7987 C C . ILE A 1 1142 ? 2.646 -37.490 22.037 1.00 72.94 1122 ILE A C 1
ATOM 7988 O O . ILE A 1 1142 ? 2.753 -36.514 21.287 1.00 72.15 1122 ILE A O 1
ATOM 7993 N N . GLY A 1 1143 ? 1.758 -37.541 23.028 1.00 70.83 1123 GLY A N 1
ATOM 7994 C CA . GLY A 1 1143 ? 0.847 -36.443 23.273 1.00 73.74 1123 GLY A CA 1
ATOM 7995 C C . GLY A 1 1143 ? 0.729 -36.156 24.756 1.00 76.86 1123 GLY A C 1
ATOM 7996 O O . GLY A 1 1143 ? 0.981 -37.016 25.602 1.00 86.95 1123 GLY A O 1
ATOM 7997 N N . ALA A 1 1144 ? 0.336 -34.921 25.057 1.00 80.82 1124 ALA A N 1
ATOM 7998 C CA . ALA A 1 1144 ? 0.159 -34.472 26.434 1.00 89.79 1124 ALA A CA 1
ATOM 7999 C C . ALA A 1 1144 ? -1.271 -34.775 26.869 1.00 96.20 1124 ALA A C 1
ATOM 8000 O O . ALA A 1 1144 ? -2.221 -34.163 26.369 1.00 98.67 1124 ALA A O 1
ATOM 8002 N N . VAL A 1 1145 ? -1.424 -35.723 27.798 1.00 95.20 1125 VAL A N 1
ATOM 8003 C CA . VAL A 1 1145 ? -2.759 -36.080 28.273 1.00 97.23 1125 VAL A CA 1
ATOM 8004 C C . VAL A 1 1145 ? -3.378 -34.923 29.043 1.00 99.85 1125 VAL A C 1
ATOM 8005 O O . VAL A 1 1145 ? -4.606 -34.802 29.118 1.00 111.20 1125 VAL A O 1
ATOM 8009 N N . SER A 1 1146 ? -2.549 -34.053 29.612 1.00 97.59 1126 SER A N 1
ATOM 8010 C CA . SER A 1 1146 ? -3.016 -32.872 30.318 1.00 102.13 1126 SER A CA 1
ATOM 8011 C C . SER A 1 1146 ? -1.909 -31.828 30.261 1.00 99.82 1126 SER A C 1
ATOM 8012 O O . SER A 1 1146 ? -0.866 -32.035 29.633 1.00 103.98 1126 SER A O 1
ATOM 8014 N N . ALA A 1 1147 ? -2.136 -30.698 30.926 1.00 96.38 1127 ALA A N 1
ATOM 8015 C CA . ALA A 1 1147 ? -1.120 -29.654 30.951 1.00 103.42 1127 ALA A CA 1
ATOM 8016 C C . ALA A 1 1147 ? 0.136 -30.070 31.704 1.00 102.03 1127 ALA A C 1
ATOM 8017 O O . ALA A 1 1147 ? 1.154 -29.377 31.602 1.00 97.57 1127 ALA A O 1
ATOM 8019 N N . SER A 1 1148 ? 0.098 -31.183 32.439 1.00 96.96 1128 SER A N 1
ATOM 8020 C CA . SER A 1 1148 ? 1.192 -31.570 33.314 1.00 92.50 1128 SER A CA 1
ATOM 8021 C C . SER A 1 1148 ? 1.814 -32.920 32.987 1.00 87.45 1128 SER A C 1
ATOM 8022 O O . SER A 1 1148 ? 2.877 -33.234 33.535 1.00 84.01 1128 SER A O 1
ATOM 8024 N N . THR A 1 1149 ? 1.202 -33.721 32.118 1.00 87.38 1129 THR A N 1
ATOM 8025 C CA . THR A 1 1149 ? 1.654 -35.085 31.887 1.00 86.46 1129 THR A CA 1
ATOM 8026 C C . THR A 1 1149 ? 1.633 -35.397 30.397 1.00 83.60 1129 THR A C 1
ATOM 8027 O O . THR A 1 1149 ? 0.708 -34.998 29.685 1.00 89.59 1129 THR A O 1
ATOM 8031 N N . VAL A 1 1150 ? 2.657 -36.115 29.934 1.00 78.78 1130 VAL A N 1
ATOM 8032 C CA . VAL A 1 1150 ? 2.779 -36.525 28.540 1.00 80.38 1130 VAL A CA 1
ATOM 8033 C C . VAL A 1 1150 ? 2.753 -38.048 28.467 1.00 78.22 1130 VAL A C 1
ATOM 8034 O O . VAL A 1 1150 ? 3.217 -38.742 29.378 1.00 76.36 1130 VAL A O 1
ATOM 8038 N N . ARG A 1 1151 ? 2.193 -38.568 27.374 1.00 77.75 1131 ARG A N 1
ATOM 8039 C CA . ARG A 1 1151 ? 2.044 -40.001 27.158 1.00 72.55 1131 ARG A CA 1
ATOM 8040 C C . ARG A 1 1151 ? 2.784 -40.426 25.899 1.00 72.93 1131 ARG A C 1
ATOM 8041 O O . ARG A 1 1151 ? 2.697 -39.762 24.862 1.00 81.62 1131 ARG A O 1
ATOM 8049 N N . LEU A 1 1152 ? 3.505 -41.540 25.995 1.00 73.82 1132 LEU A N 1
ATOM 8050 C CA . LEU A 1 1152 ? 4.200 -42.156 24.868 1.00 71.85 1132 LEU A CA 1
ATOM 8051 C C . LEU A 1 1152 ? 3.517 -43.493 24.609 1.00 79.27 1132 LEU A C 1
ATOM 8052 O O . LEU A 1 1152 ? 3.586 -44.400 25.447 1.00 76.07 1132 LEU A O 1
ATOM 8057 N N . SER A 1 1153 ? 2.871 -43.620 23.446 1.00 85.46 1133 SER A N 1
ATOM 8058 C CA . SER A 1 1153 ? 1.814 -44.616 23.284 1.00 88.98 1133 SER A CA 1
ATOM 8059 C C . SER A 1 1153 ? 2.316 -46.051 23.120 1.00 89.88 1133 SER A C 1
ATOM 8060 O O . SER A 1 1153 ? 1.944 -46.901 23.934 1.00 96.52 1133 SER A O 1
ATOM 8063 N N . PRO A 1 1154 ? 3.125 -46.403 22.098 1.00 87.46 1134 PRO A N 1
ATOM 8064 C CA . PRO A 1 1154 ? 3.485 -47.821 21.950 1.00 83.74 1134 PRO A CA 1
ATOM 8065 C C . PRO A 1 1154 ? 4.856 -48.154 22.519 1.00 79.92 1134 PRO A C 1
ATOM 8066 O O . PRO A 1 1154 ? 5.880 -47.939 21.862 1.00 82.30 1134 PRO A O 1
ATOM 8070 N N . MET A 1 1155 ? 4.885 -48.686 23.740 1.00 75.03 1135 MET A N 1
ATOM 8071 C CA . MET A 1 1155 ? 6.134 -49.080 24.386 1.00 78.83 1135 MET A CA 1
ATOM 8072 C C . MET A 1 1155 ? 5.848 -50.227 25.339 1.00 73.89 1135 MET A C 1
ATOM 8073 O O . MET A 1 1155 ? 5.021 -50.084 26.243 1.00 72.40 1135 MET A O 1
ATOM 8078 N N . VAL A 1 1156 ? 6.525 -51.353 25.154 1.00 71.33 1136 VAL A N 1
ATOM 8079 C CA . VAL A 1 1156 ? 6.490 -52.444 26.120 1.00 78.79 1136 VAL A CA 1
ATOM 8080 C C . VAL A 1 1156 ? 7.829 -52.453 26.845 1.00 71.38 1136 VAL A C 1
ATOM 8081 O O . VAL A 1 1156 ? 8.892 -52.456 26.210 1.00 71.98 1136 VAL A O 1
ATOM 8085 N N . LEU A 1 1157 ? 7.775 -52.400 28.173 1.00 70.67 1137 LEU A N 1
ATOM 8086 C CA . LEU A 1 1157 ? 8.965 -52.209 28.987 1.00 68.90 1137 LEU A CA 1
ATOM 8087 C C . LEU A 1 1157 ? 9.304 -53.497 29.718 1.00 68.94 1137 LEU A C 1
ATOM 8088 O O . LEU A 1 1157 ? 8.511 -53.955 30.554 1.00 66.02 1137 LEU A O 1
ATOM 8093 N N . PRO A 1 1158 ? 10.452 -54.113 29.445 1.00 66.83 1138 PRO A N 1
ATOM 8094 C CA . PRO A 1 1158 ? 10.927 -55.194 30.312 1.00 66.57 1138 PRO A CA 1
ATOM 8095 C C . PRO A 1 1158 ? 11.135 -54.668 31.719 1.00 69.57 1138 PRO A C 1
ATOM 8096 O O . PRO A 1 1158 ? 11.091 -53.462 31.970 1.00 66.87 1138 PRO A O 1
ATOM 8100 N N . ASP A 1 1159 ? 11.354 -55.592 32.654 1.00 69.30 1139 ASP A N 1
ATOM 8101 C CA . ASP A 1 1159 ? 11.537 -55.180 34.041 1.00 69.06 1139 ASP A CA 1
ATOM 8102 C C . ASP A 1 1159 ? 12.564 -54.056 34.144 1.00 73.43 1139 ASP A C 1
ATOM 8103 O O . ASP A 1 1159 ? 12.233 -52.947 34.580 1.00 74.98 1139 ASP A O 1
ATOM 8108 N N . SER A 1 1160 ? 13.792 -54.307 33.663 1.00 72.71 1140 SER A N 1
ATOM 8109 C CA . SER A 1 1160 ? 14.880 -53.334 33.773 1.00 69.75 1140 SER A CA 1
ATOM 8110 C C . SER A 1 1160 ? 14.439 -51.927 33.377 1.00 71.24 1140 SER A C 1
ATOM 8111 O O . SER A 1 1160 ? 14.761 -50.954 34.068 1.00 69.96 1140 SER A O 1
ATOM 8114 N N . ALA A 1 1161 ? 13.672 -51.799 32.289 1.00 69.55 1141 ALA A N 1
ATOM 8115 C CA . ALA A 1 1161 ? 13.224 -50.471 31.868 1.00 71.23 1141 ALA A CA 1
ATOM 8116 C C . ALA A 1 1161 ? 12.110 -49.931 32.761 1.00 72.17 1141 ALA A C 1
ATOM 8117 O O . ALA A 1 1161 ? 11.936 -48.711 32.863 1.00 71.24 1141 ALA A O 1
ATOM 8119 N N . GLN A 1 1162 ? 11.339 -50.814 33.402 1.00 70.43 1142 GLN A N 1
ATOM 8120 C CA . GLN A 1 1162 ? 10.321 -50.355 34.340 1.00 67.63 1142 GLN A CA 1
ATOM 8121 C C . GLN A 1 1162 ? 10.963 -49.814 35.611 1.00 70.83 1142 GLN A C 1
ATOM 8122 O O . GLN A 1 1162 ? 10.582 -48.745 36.102 1.00 73.36 1142 GLN A O 1
ATOM 8128 N N . LEU A 1 1163 ? 11.941 -50.547 36.161 1.00 72.36 1143 LEU A N 1
ATOM 8129 C CA . LEU A 1 1163 ? 12.667 -50.053 37.328 1.00 71.94 1143 LEU A CA 1
ATOM 8130 C C . LEU A 1 1163 ? 13.457 -48.789 36.989 1.00 75.35 1143 LEU A C 1
ATOM 8131 O O . LEU A 1 1163 ? 13.529 -47.856 37.800 1.00 74.11 1143 LEU A O 1
ATOM 8136 N N . ARG A 1 1164 ? 14.044 -48.732 35.788 1.00 70.40 1144 ARG A N 1
ATOM 8137 C CA . ARG A 1 1164 ? 14.772 -47.539 35.365 1.00 74.58 1144 ARG A CA 1
ATOM 8138 C C . ARG A 1 1164 ? 13.851 -46.330 35.231 1.00 82.63 1144 ARG A C 1
ATOM 8139 O O . ARG A 1 1164 ? 14.263 -45.199 35.519 1.00 81.29 1144 ARG A O 1
ATOM 8147 N N . LEU A 1 1165 ? 12.606 -46.547 34.799 1.00 75.49 1145 LEU A N 1
ATOM 8148 C CA . LEU A 1 1165 ? 11.671 -45.436 34.675 1.00 76.96 1145 LEU A CA 1
ATOM 8149 C C . LEU A 1 1165 ? 11.340 -44.830 36.034 1.00 80.98 1145 LEU A C 1
ATOM 8150 O O . LEU A 1 1165 ? 11.170 -43.612 36.138 1.00 87.75 1145 LEU A O 1
ATOM 8155 N N . LYS A 1 1166 ? 11.261 -45.651 37.085 1.00 79.40 1146 LYS A N 1
ATOM 8156 C CA . LYS A 1 1166 ? 10.876 -45.120 38.390 1.00 78.69 1146 LYS A CA 1
ATOM 8157 C C . LYS A 1 1166 ? 11.993 -44.281 39.003 1.00 83.87 1146 LYS A C 1
ATOM 8158 O O . LYS A 1 1166 ? 11.722 -43.250 39.630 1.00 90.52 1146 LYS A O 1
ATOM 8160 N N . ARG A 1 1167 ? 13.253 -44.689 38.821 1.00 81.36 1147 ARG A N 1
ATOM 8161 C CA . ARG A 1 1167 ? 14.362 -43.994 39.465 1.00 83.89 1147 ARG A CA 1
ATOM 8162 C C . ARG A 1 1167 ? 14.855 -42.782 38.686 1.00 85.99 1147 ARG A C 1
ATOM 8163 O O . ARG A 1 1167 ? 15.434 -41.873 39.291 1.00 95.88 1147 ARG A O 1
ATOM 8171 N N . MET A 1 1168 ? 14.646 -42.738 37.370 1.00 84.58 1148 MET A N 1
ATOM 8172 C CA . MET A 1 1168 ? 15.080 -41.603 36.569 1.00 86.35 1148 MET A CA 1
ATOM 8173 C C . MET A 1 1168 ? 13.951 -40.638 36.242 1.00 86.99 1148 MET A C 1
ATOM 8174 O O . MET A 1 1168 ? 14.225 -39.511 35.812 1.00 86.27 1148 MET A O 1
ATOM 8179 N N . TYR A 1 1169 ? 12.698 -41.047 36.436 1.00 85.74 1149 TYR A N 1
ATOM 8180 C CA . TYR A 1 1169 ? 11.542 -40.194 36.173 1.00 90.11 1149 TYR A CA 1
ATOM 8181 C C . TYR A 1 1169 ? 10.486 -40.482 37.227 1.00 95.42 1149 TYR A C 1
ATOM 8182 O O . TYR A 1 1169 ? 9.582 -41.303 37.019 1.00 95.67 1149 TYR A O 1
ATOM 8191 N N . PRO A 1 1170 ? 10.576 -39.829 38.384 1.00 96.52 1150 PRO A N 1
ATOM 8192 C CA . PRO A 1 1170 ? 9.570 -40.044 39.429 1.00 98.55 1150 PRO A CA 1
ATOM 8193 C C . PRO A 1 1170 ? 8.196 -39.585 38.968 1.00 96.12 1150 PRO A C 1
ATOM 8194 O O . PRO A 1 1170 ? 8.061 -38.686 38.133 1.00 92.41 1150 PRO A O 1
ATOM 8198 N N . GLY A 1 1171 ? 7.166 -40.223 39.524 1.00 83.42 1151 GLY A N 1
ATOM 8199 C CA . GLY A 1 1171 ? 5.797 -39.927 39.167 1.00 87.15 1151 GLY A CA 1
ATOM 8200 C C . GLY A 1 1171 ? 5.321 -40.556 37.878 1.00 90.62 1151 GLY A C 1
ATOM 8201 O O . GLY A 1 1171 ? 4.107 -40.593 37.638 1.00 91.73 1151 GLY A O 1
ATOM 8202 N N . GLY A 1 1172 ? 6.228 -41.052 37.040 1.00 87.11 1152 GLY A N 1
ATOM 8203 C CA . GLY A 1 1172 ? 5.843 -41.684 35.794 1.00 86.41 1152 GLY A CA 1
ATOM 8204 C C . GLY A 1 1172 ? 5.620 -43.178 35.971 1.00 90.24 1152 GLY A C 1
ATOM 8205 O O . GLY A 1 1172 ? 6.411 -43.868 36.613 1.00 93.28 1152 GLY A O 1
ATOM 8206 N N . HIS A 1 1173 ? 4.529 -43.665 35.388 1.00 86.75 1153 HIS A N 1
ATOM 8207 C CA . HIS A 1 1173 ? 4.160 -45.069 35.460 1.00 83.72 1153 HIS A CA 1
ATOM 8208 C C . HIS A 1 1173 ? 4.115 -45.675 34.061 1.00 79.14 1153 HIS A C 1
ATOM 8209 O O . HIS A 1 1173 ? 4.193 -44.976 33.047 1.00 79.56 1153 HIS A O 1
ATOM 8216 N N . TYR A 1 1174 ? 3.995 -47.000 34.022 1.00 68.28 1154 TYR A N 1
ATOM 8217 C CA . TYR A 1 1174 ? 3.893 -47.757 32.782 1.00 66.35 1154 TYR A CA 1
ATOM 8218 C C . TYR A 1 1174 ? 2.607 -48.567 32.810 1.00 63.75 1154 TYR A C 1
ATOM 8219 O O . TYR A 1 1174 ? 2.371 -49.326 33.755 1.00 65.28 1154 TYR A O 1
ATOM 8228 N N . ARG A 1 1175 ? 1.779 -48.397 31.782 1.00 63.20 1155 ARG A N 1
ATOM 8229 C CA . ARG A 1 1175 ? 0.488 -49.075 31.676 1.00 68.51 1155 ARG A CA 1
ATOM 8230 C C . ARG A 1 1175 ? 0.602 -50.151 30.600 1.00 68.36 1155 ARG A C 1
ATOM 8231 O O . ARG A 1 1175 ? 0.560 -49.853 29.404 1.00 64.35 1155 ARG A O 1
ATOM 8239 N N . ALA A 1 1176 ? 0.736 -51.408 31.034 1.00 69.67 1156 ALA A N 1
ATOM 8240 C CA . ALA A 1 1176 ? 1.022 -52.493 30.101 1.00 66.75 1156 ALA A CA 1
ATOM 8241 C C . ALA A 1 1176 ? -0.163 -52.794 29.191 1.00 71.30 1156 ALA A C 1
ATOM 8242 O O . ALA A 1 1176 ? 0.034 -53.231 28.051 1.00 71.42 1156 ALA A O 1
ATOM 8244 N N . THR A 1 1177 ? -1.388 -52.579 29.670 1.00 63.47 1157 THR A N 1
ATOM 8245 C CA . THR A 1 1177 ? -2.580 -52.843 28.874 1.00 73.06 1157 THR A CA 1
ATOM 8246 C C . THR A 1 1177 ? -2.579 -51.993 27.609 1.00 76.23 1157 THR A C 1
ATOM 8247 O O . THR A 1 1177 ? -2.336 -52.502 26.510 1.00 67.50 1157 THR A O 1
ATOM 8251 N N . THR A 1 1178 ? -2.834 -50.693 27.755 1.00 80.87 1158 THR A N 1
ATOM 8252 C CA . THR A 1 1178 ? -2.770 -49.781 26.619 1.00 78.59 1158 THR A CA 1
ATOM 8253 C C . THR A 1 1178 ? -1.351 -49.589 26.095 1.00 73.86 1158 THR A C 1
ATOM 8254 O O . THR A 1 1178 ? -1.171 -48.858 25.115 1.00 79.72 1158 THR A O 1
ATOM 8258 N N . SER A 1 1179 ? -0.355 -50.216 26.724 1.00 73.91 1159 SER A N 1
ATOM 8259 C CA . SER A 1 1179 ? 1.031 -50.257 26.260 1.00 76.54 1159 SER A CA 1
ATOM 8260 C C . SER A 1 1179 ? 1.714 -48.892 26.260 1.00 74.75 1159 SER A C 1
ATOM 8261 O O . SER A 1 1179 ? 2.739 -48.721 25.596 1.00 74.19 1159 SER A O 1
ATOM 8264 N N . THR A 1 1180 ? 1.198 -47.916 27.002 1.00 72.97 1160 THR A N 1
ATOM 8265 C CA . THR A 1 1180 ? 1.760 -46.574 26.994 1.00 77.34 1160 THR A CA 1
ATOM 8266 C C . THR A 1 1180 ? 2.637 -46.328 28.217 1.00 76.19 1160 THR A C 1
ATOM 8267 O O . THR A 1 1180 ? 2.633 -47.085 29.191 1.00 72.22 1160 THR A O 1
ATOM 8271 N N . VAL A 1 1181 ? 3.403 -45.241 28.140 1.00 75.94 1161 VAL A N 1
ATOM 8272 C CA . VAL A 1 1181 ? 4.201 -44.727 29.245 1.00 69.89 1161 VAL A CA 1
ATOM 8273 C C . VAL A 1 1181 ? 3.731 -43.306 29.516 1.00 73.06 1161 VAL A C 1
ATOM 8274 O O . VAL A 1 1181 ? 3.723 -42.469 28.605 1.00 75.59 1161 VAL A O 1
ATOM 8278 N N . GLN A 1 1182 ? 3.330 -43.035 30.754 1.00 77.61 1162 GLN A N 1
ATOM 8279 C CA . GLN A 1 1182 ? 2.835 -41.723 31.154 1.00 77.14 1162 GLN A CA 1
ATOM 8280 C C . GLN A 1 1182 ? 3.789 -41.125 32.182 1.00 75.18 1162 GLN A C 1
ATOM 8281 O O . GLN A 1 1182 ? 3.980 -41.697 33.259 1.00 75.34 1162 GLN A O 1
ATOM 8287 N N . VAL A 1 1183 ? 4.393 -39.987 31.845 1.00 69.56 1163 VAL A N 1
ATOM 8288 C CA . VAL A 1 1183 ? 5.334 -39.316 32.742 1.00 78.31 1163 VAL A CA 1
ATOM 8289 C C . VAL A 1 1183 ? 4.928 -37.855 32.922 1.00 80.51 1163 VAL A C 1
ATOM 8290 O O . VAL A 1 1183 ? 4.373 -37.242 31.997 1.00 78.13 1163 VAL A O 1
ATOM 8294 N N . PRO A 1 1184 ? 5.167 -37.262 34.090 1.00 80.86 1164 PRO A N 1
ATOM 8295 C CA . PRO A 1 1184 ? 4.792 -35.858 34.294 1.00 81.29 1164 PRO A CA 1
ATOM 8296 C C . PRO A 1 1184 ? 5.866 -34.898 33.805 1.00 78.72 1164 PRO A C 1
ATOM 8297 O O . PRO A 1 1184 ? 7.066 -35.150 33.938 1.00 75.68 1164 PRO A O 1
ATOM 8301 N N . LEU A 1 1185 ? 5.414 -33.786 33.236 1.00 77.67 1165 LEU A N 1
ATOM 8302 C CA . LEU A 1 1185 ? 6.334 -32.762 32.757 1.00 79.24 1165 LEU A CA 1
ATOM 8303 C C . LEU A 1 1185 ? 7.027 -32.089 33.935 1.00 76.29 1165 LEU A C 1
ATOM 8304 O O . LEU A 1 1185 ? 6.364 -31.732 34.915 1.00 83.90 1165 LEU A O 1
ATOM 8309 N N . PRO A 1 1186 ? 8.342 -31.902 33.886 1.00 79.70 1166 PRO A N 1
ATOM 8310 C CA . PRO A 1 1186 ? 9.020 -31.147 34.945 1.00 85.97 1166 PRO A CA 1
ATOM 8311 C C . PRO A 1 1186 ? 8.729 -29.658 34.823 1.00 88.59 1166 PRO A C 1
ATOM 8312 O O . PRO A 1 1186 ? 8.205 -29.169 33.820 1.00 87.34 1166 PRO A O 1
ATOM 8316 N N . ARG A 1 1187 ? 9.073 -28.934 35.880 1.00 96.52 1167 ARG A N 1
ATOM 8317 C CA . ARG A 1 1187 ? 8.836 -27.501 35.951 1.00 98.37 1167 ARG A CA 1
ATOM 8318 C C . ARG A 1 1187 ? 10.093 -26.732 35.560 1.00 102.39 1167 ARG A C 1
ATOM 8319 O O . ARG A 1 1187 ? 11.219 -27.163 35.825 1.00 101.15 1167 ARG A O 1
ATOM 8327 N N . ALA A 1 1188 ? 9.885 -25.582 34.917 1.00 100.60 1168 ALA A N 1
ATOM 8328 C CA . ALA A 1 1188 ? 10.985 -24.712 34.518 1.00 102.55 1168 ALA A CA 1
ATOM 8329 C C . ALA A 1 1188 ? 11.579 -24.005 35.729 1.00 107.77 1168 ALA A C 1
ATOM 8330 O O . ALA A 1 1188 ? 12.674 -24.351 36.186 1.00 102.11 1168 ALA A O 1
ATOM 8332 N N . GLY A 1 1189 ? 10.866 -23.016 36.251 1.00 113.88 1169 GLY A N 1
ATOM 8333 C CA . GLY A 1 1189 ? 11.277 -22.292 37.438 1.00 118.80 1169 GLY A CA 1
ATOM 8334 C C . GLY A 1 1189 ? 10.818 -22.965 38.712 1.00 120.10 1169 GLY A C 1
ATOM 8335 O O . GLY A 1 1189 ? 10.638 -24.186 38.771 1.00 113.87 1169 GLY A O 1
ATOM 8336 N N . GLU A 1 1190 ? 10.624 -22.154 39.752 1.00 124.19 1170 GLU A N 1
ATOM 8337 C CA . GLU A 1 1190 ? 10.176 -22.633 41.055 1.00 122.93 1170 GLU A CA 1
ATOM 8338 C C . GLU A 1 1190 ? 8.967 -21.819 41.486 1.00 120.45 1170 GLU A C 1
ATOM 8339 O O . GLU A 1 1190 ? 9.032 -20.586 41.540 1.00 115.90 1170 GLU A O 1
ATOM 8345 N N . GLY A 1 1191 ? 7.873 -22.505 41.793 1.00 117.59 1171 GLY A N 1
ATOM 8346 C CA . GLY A 1 1191 ? 6.661 -21.819 42.193 1.00 118.36 1171 GLY A CA 1
ATOM 8347 C C . GLY A 1 1191 ? 5.593 -22.812 42.593 1.00 117.83 1171 GLY A C 1
ATOM 8348 O O . GLY A 1 1191 ? 5.834 -24.020 42.665 1.00 111.56 1171 GLY A O 1
ATOM 8349 N N . VAL A 1 1192 ? 4.402 -22.281 42.854 1.00 111.66 1172 VAL A N 1
ATOM 8350 C CA . VAL A 1 1192 ? 3.273 -23.103 43.271 1.00 110.65 1172 VAL A CA 1
ATOM 8351 C C . VAL A 1 1192 ? 2.082 -22.885 42.341 1.00 109.99 1172 VAL A C 1
ATOM 8352 O O . VAL A 1 1192 ? 1.412 -23.836 41.936 1.00 105.81 1172 VAL A O 1
ATOM 8354 N N . ALA A 1 1194 ? 5.065 -22.169 39.215 1.00 104.99 1174 ALA A N 1
ATOM 8355 C CA . ALA A 1 1194 ? 6.051 -22.397 38.163 1.00 107.94 1174 ALA A CA 1
ATOM 8356 C C . ALA A 1 1194 ? 5.401 -22.996 36.921 1.00 105.42 1174 ALA A C 1
ATOM 8357 O O . ALA A 1 1194 ? 4.557 -23.889 37.025 1.00 102.26 1174 ALA A O 1
ATOM 8359 N N . PRO A 1 1195 ? 5.796 -22.510 35.746 1.00 105.45 1175 PRO A N 1
ATOM 8360 C CA . PRO A 1 1195 ? 5.212 -23.022 34.503 1.00 98.28 1175 PRO A CA 1
ATOM 8361 C C . PRO A 1 1195 ? 5.861 -24.329 34.078 1.00 93.57 1175 PRO A C 1
ATOM 8362 O O . PRO A 1 1195 ? 7.056 -24.552 34.285 1.00 96.29 1175 PRO A O 1
ATOM 8366 N N . ARG A 1 1196 ? 5.049 -25.201 33.487 1.00 92.55 1176 ARG A N 1
ATOM 8367 C CA . ARG A 1 1196 ? 5.567 -26.422 32.888 1.00 92.22 1176 ARG A CA 1
ATOM 8368 C C . ARG A 1 1196 ? 6.436 -26.083 31.680 1.00 89.16 1176 ARG A C 1
ATOM 8369 O O . ARG A 1 1196 ? 6.158 -25.130 30.945 1.00 87.67 1176 ARG A O 1
ATOM 8377 N N . ILE A 1 1197 ? 7.501 -26.863 31.477 1.00 83.25 1177 ILE A N 1
ATOM 8378 C CA . ILE A 1 1197 ? 8.423 -26.574 30.383 1.00 84.97 1177 ILE A CA 1
ATOM 8379 C C . ILE A 1 1197 ? 7.726 -26.798 29.045 1.00 84.71 1177 ILE A C 1
ATOM 8380 O O . ILE A 1 1197 ? 6.799 -27.611 28.921 1.00 80.14 1177 ILE A O 1
ATOM 8385 N N . ARG A 1 1198 ? 8.173 -26.055 28.031 1.00 82.96 1178 ARG A N 1
ATOM 8386 C CA . ARG A 1 1198 ? 7.570 -26.090 26.707 1.00 82.21 1178 ARG A CA 1
ATOM 8387 C C . ARG A 1 1198 ? 8.669 -26.063 25.651 1.00 81.39 1178 ARG A C 1
ATOM 8388 O O . ARG A 1 1198 ? 9.865 -26.054 25.961 1.00 77.57 1178 ARG A O 1
ATOM 8396 N N . ASP A 1 1199 ? 8.240 -26.059 24.392 1.00 80.91 1179 ASP A N 1
ATOM 8397 C CA . ASP A 1 1199 ? 9.074 -25.708 23.234 1.00 80.21 1179 ASP A CA 1
ATOM 8398 C C . ASP A 1 1199 ? 10.303 -26.615 23.191 1.00 77.40 1179 ASP A C 1
ATOM 8399 O O . ASP A 1 1199 ? 10.165 -27.835 23.373 1.00 74.04 1179 ASP A O 1
ATOM 8404 N N . LEU A 1 1200 ? 11.504 -26.078 22.965 1.00 76.66 1180 LEU A N 1
ATOM 8405 C CA . LEU A 1 1200 ? 12.664 -26.922 22.703 1.00 76.23 1180 LEU A CA 1
ATOM 8406 C C . LEU A 1 1200 ? 13.076 -27.714 23.934 1.00 78.63 1180 LEU A C 1
ATOM 8407 O O . LEU A 1 1200 ? 13.492 -28.873 23.816 1.00 81.45 1180 LEU A O 1
ATOM 8412 N N . GLU A 1 1201 ? 12.987 -27.108 25.122 1.00 79.01 1181 GLU A N 1
ATOM 8413 C CA . GLU A 1 1201 ? 13.377 -27.829 26.329 1.00 83.23 1181 GLU A CA 1
ATOM 8414 C C . GLU A 1 1201 ? 12.511 -29.063 26.528 1.00 75.44 1181 GLU A C 1
ATOM 8415 O O . GLU A 1 1201 ? 13.003 -30.114 26.955 1.00 76.10 1181 GLU A O 1
ATOM 8421 N N . LEU A 1 1202 ? 11.221 -28.959 26.208 1.00 72.62 1182 LEU A N 1
ATOM 8422 C CA . LEU A 1 1202 ? 10.365 -30.139 26.225 1.00 74.74 1182 LEU A CA 1
ATOM 8423 C C . LEU A 1 1202 ? 10.764 -31.126 25.133 1.00 72.51 1182 LEU A C 1
ATOM 8424 O O . LEU A 1 1202 ? 10.847 -32.334 25.383 1.00 72.58 1182 LEU A O 1
ATOM 8429 N N . VAL A 1 1203 ? 11.017 -30.632 23.918 1.00 70.80 1183 VAL A N 1
ATOM 8430 C CA . VAL A 1 1203 ? 11.429 -31.518 22.832 1.00 73.60 1183 VAL A CA 1
ATOM 8431 C C . VAL A 1 1203 ? 12.715 -32.245 23.199 1.00 75.66 1183 VAL A C 1
ATOM 8432 O O . VAL A 1 1203 ? 12.856 -33.450 22.954 1.00 79.76 1183 VAL A O 1
ATOM 8436 N N . GLN A 1 1204 ? 13.670 -31.532 23.801 1.00 73.44 1184 GLN A N 1
ATOM 8437 C CA . GLN A 1 1204 ? 14.891 -32.188 24.257 1.00 77.21 1184 GLN A CA 1
ATOM 8438 C C . GLN A 1 1204 ? 14.593 -33.174 25.378 1.00 71.35 1184 GLN A C 1
ATOM 8439 O O . GLN A 1 1204 ? 15.149 -34.278 25.406 1.00 70.82 1184 GLN A O 1
ATOM 8441 N N . TRP A 1 1205 ? 13.701 -32.802 26.298 1.00 66.57 1185 TRP A N 1
ATOM 8442 C CA . TRP A 1 1205 ? 13.423 -33.654 27.449 1.00 67.58 1185 TRP A CA 1
ATOM 8443 C C . TRP A 1 1205 ? 12.649 -34.904 27.043 1.00 67.37 1185 TRP A C 1
ATOM 8444 O O . TRP A 1 1205 ? 12.853 -35.979 27.619 1.00 67.06 1185 TRP A O 1
ATOM 8455 N N . VAL A 1 1206 ? 11.759 -34.787 26.054 1.00 66.41 1186 VAL A N 1
ATOM 8456 C CA . VAL A 1 1206 ? 11.023 -35.956 25.581 1.00 63.39 1186 VAL A CA 1
ATOM 8457 C C . VAL A 1 1206 ? 11.947 -36.882 24.802 1.00 69.54 1186 VAL A C 1
ATOM 8458 O O . VAL A 1 1206 ? 11.845 -38.113 24.898 1.00 69.38 1186 VAL A O 1
ATOM 8462 N N . ALA A 1 1207 ? 12.872 -36.310 24.027 1.00 67.83 1187 ALA A N 1
ATOM 8463 C CA . ALA A 1 1207 ? 13.876 -37.124 23.353 1.00 69.25 1187 ALA A CA 1
ATOM 8464 C C . ALA A 1 1207 ? 14.764 -37.843 24.360 1.00 77.21 1187 ALA A C 1
ATOM 8465 O O . ALA A 1 1207 ? 15.133 -39.006 24.157 1.00 80.23 1187 ALA A O 1
ATOM 8467 N N . GLY A 1 1208 ? 15.116 -37.167 25.456 1.00 68.36 1188 GLY A N 1
ATOM 8468 C CA . GLY A 1 1208 ? 15.883 -37.824 26.501 1.00 76.28 1188 GLY A CA 1
ATOM 8469 C C . GLY A 1 1208 ? 15.127 -38.973 27.139 1.00 76.99 1188 GLY A C 1
ATOM 8470 O O . GLY A 1 1208 ? 15.711 -40.010 27.462 1.00 82.51 1188 GLY A O 1
ATOM 8471 N N . LEU A 1 1209 ? 13.816 -38.810 27.321 1.00 74.01 1189 LEU A N 1
ATOM 8472 C CA . LEU A 1 1209 ? 13.008 -39.894 27.870 1.00 76.52 1189 LEU A CA 1
ATOM 8473 C C . LEU A 1 1209 ? 12.938 -41.076 26.909 1.00 81.00 1189 LEU A C 1
ATOM 8474 O O . LEU A 1 1209 ? 13.012 -42.234 27.339 1.00 80.14 1189 LEU A O 1
ATOM 8479 N N . VAL A 1 1210 ? 12.798 -40.807 25.607 1.00 77.78 1190 VAL A N 1
ATOM 8480 C CA . VAL A 1 1210 ? 12.726 -41.887 24.623 1.00 78.49 1190 VAL A CA 1
ATOM 8481 C C . VAL A 1 1210 ? 14.015 -42.701 24.631 1.00 78.73 1190 VAL A C 1
ATOM 8482 O O . VAL A 1 1210 ? 13.993 -43.932 24.512 1.00 78.32 1190 VAL A O 1
ATOM 8486 N N . LEU A 1 1211 ? 15.155 -42.029 24.790 1.00 79.11 1191 LEU A N 1
ATOM 8487 C CA . LEU A 1 1211 ? 16.437 -42.725 24.760 1.00 86.47 1191 LEU A CA 1
ATOM 8488 C C . LEU A 1 1211 ? 16.611 -43.624 25.980 1.00 87.22 1191 LEU A C 1
ATOM 8489 O O . LEU A 1 1211 ? 16.852 -44.829 25.845 1.00 89.47 1191 LEU A O 1
ATOM 8494 N N . VAL A 1 1212 ? 16.487 -43.056 27.186 1.00 81.37 1192 VAL A N 1
ATOM 8495 C CA . VAL A 1 1212 ? 16.763 -43.821 28.403 1.00 80.77 1192 VAL A CA 1
ATOM 8496 C C . VAL A 1 1212 ? 15.833 -45.019 28.530 1.00 84.88 1192 VAL A C 1
ATOM 8497 O O . VAL A 1 1212 ? 16.229 -46.066 29.057 1.00 87.96 1192 VAL A O 1
ATOM 8501 N N . LEU A 1 1213 ? 14.593 -44.896 28.058 1.00 79.39 1193 LEU A N 1
ATOM 8502 C CA . LEU A 1 1213 ? 13.663 -46.012 28.130 1.00 84.47 1193 LEU A CA 1
ATOM 8503 C C . LEU A 1 1213 ? 13.935 -47.069 27.069 1.00 88.68 1193 LEU A C 1
ATOM 8504 O O . LEU A 1 1213 ? 13.286 -48.122 27.085 1.00 85.33 1193 LEU A O 1
ATOM 8509 N N . ASN A 1 1214 ? 14.874 -46.817 26.155 1.00 88.58 1194 ASN A N 1
ATOM 8510 C CA . ASN A 1 1214 ? 15.274 -47.780 25.137 1.00 87.79 1194 ASN A CA 1
ATOM 8511 C C . ASN A 1 1214 ? 16.772 -48.060 25.199 1.00 91.53 1194 ASN A C 1
ATOM 8512 O O . ASN A 1 1214 ? 17.396 -48.376 24.184 1.00 97.07 1194 ASN A O 1
ATOM 8517 N N . GLY A 1 1215 ? 17.357 -47.940 26.378 1.00 86.46 1195 GLY A N 1
ATOM 8518 C CA . GLY A 1 1215 ? 18.771 -48.246 26.587 1.00 89.09 1195 GLY A CA 1
ATOM 8519 C C . GLY A 1 1215 ? 19.759 -47.131 26.316 1.00 94.23 1195 GLY A C 1
ATOM 8520 O O . GLY A 1 1215 ? 20.618 -46.850 27.149 1.00 97.35 1195 GLY A O 1
ATOM 8521 N N . LYS A 1 1216 ? 19.644 -46.489 25.154 1.00 98.08 1196 LYS A N 1
ATOM 8522 C CA . LYS A 1 1216 ? 20.581 -45.441 24.772 1.00 100.52 1196 LYS A CA 1
ATOM 8523 C C . LYS A 1 1216 ? 20.566 -44.299 25.782 1.00 100.33 1196 LYS A C 1
ATOM 8524 O O . LYS A 1 1216 ? 19.523 -43.956 26.342 1.00 102.04 1196 LYS A O 1
ATOM 8526 N N . GLY A 1 1217 ? 21.737 -43.711 26.015 1.00 106.84 1197 GLY A N 1
ATOM 8527 C CA . GLY A 1 1217 ? 21.851 -42.667 27.016 1.00 106.10 1197 GLY A CA 1
ATOM 8528 C C . GLY A 1 1217 ? 21.081 -41.414 26.643 1.00 106.34 1197 GLY A C 1
ATOM 8529 O O . GLY A 1 1217 ? 20.799 -41.139 25.476 1.00 109.82 1197 GLY A O 1
ATOM 8530 N N . GLN A 1 1218 ? 20.747 -40.637 27.676 1.00 106.21 1198 GLN A N 1
ATOM 8531 C CA . GLN A 1 1218 ? 19.960 -39.418 27.509 1.00 107.77 1198 GLN A CA 1
ATOM 8532 C C . GLN A 1 1218 ? 20.719 -38.314 26.783 1.00 118.42 1198 GLN A C 1
ATOM 8533 O O . GLN A 1 1218 ? 20.089 -37.369 26.292 1.00 115.94 1198 GLN A O 1
ATOM 8539 N N . GLY A 1 1219 ? 22.045 -38.400 26.712 1.00 122.86 1199 GLY A N 1
ATOM 8540 C CA . GLY A 1 1219 ? 22.836 -37.365 26.075 1.00 121.05 1199 GLY A CA 1
ATOM 8541 C C . GLY A 1 1219 ? 23.501 -37.809 24.787 1.00 128.47 1199 GLY A C 1
ATOM 8542 O O . GLY A 1 1219 ? 24.619 -37.383 24.481 1.00 126.05 1199 GLY A O 1
ATOM 8543 N N . ASP A 1 1220 ? 22.821 -38.663 24.023 1.00 127.51 1200 ASP A N 1
ATOM 8544 C CA . ASP A 1 1220 ? 23.343 -39.165 22.758 1.00 128.11 1200 ASP A CA 1
ATOM 8545 C C . ASP A 1 1220 ? 22.874 -38.355 21.555 1.00 128.93 1200 ASP A C 1
ATOM 8546 O O . ASP A 1 1220 ? 23.290 -38.650 20.429 1.00 124.45 1200 ASP A O 1
ATOM 8548 N N . VAL A 1 1221 ? 22.024 -37.348 21.762 1.00 127.47 1201 VAL A N 1
ATOM 8549 C CA . VAL A 1 1221 ? 21.562 -36.483 20.680 1.00 126.53 1201 VAL A CA 1
ATOM 8550 C C . VAL A 1 1221 ? 20.964 -35.233 21.305 1.00 126.29 1201 VAL A C 1
ATOM 8551 O O . VAL A 1 1221 ? 20.532 -35.243 22.460 1.00 129.68 1201 VAL A O 1
ATOM 8553 N N . ASP A 1 1222 ? 20.940 -34.144 20.539 1.00 118.58 1202 ASP A N 1
ATOM 8554 C CA . ASP A 1 1222 ? 20.298 -32.914 20.978 1.00 114.91 1202 ASP A CA 1
ATOM 8555 C C . ASP A 1 1222 ? 19.504 -32.316 19.825 1.00 112.15 1202 ASP A C 1
ATOM 8556 O O . ASP A 1 1222 ? 19.813 -32.538 18.651 1.00 105.70 1202 ASP A O 1
ATOM 8561 N N . MET A 1 1223 ? 18.463 -31.566 20.178 1.00 111.12 1203 MET A N 1
ATOM 8562 C CA . MET A 1 1223 ? 17.664 -30.827 19.213 1.00 102.55 1203 MET A CA 1
ATOM 8563 C C . MET A 1 1223 ? 18.067 -29.361 19.137 1.00 108.26 1203 MET A C 1
ATOM 8564 O O . MET A 1 1223 ? 17.372 -28.569 18.493 1.00 109.58 1203 MET A O 1
ATOM 8569 N N . SER A 1 1224 ? 19.175 -28.984 19.781 1.00 112.76 1204 SER A N 1
ATOM 8570 C CA . SER A 1 1224 ? 19.631 -27.600 19.751 1.00 117.65 1204 SER A CA 1
ATOM 8571 C C . SER A 1 1224 ? 20.129 -27.184 18.374 1.00 117.22 1204 SER A C 1
ATOM 8572 O O . SER A 1 1224 ? 20.234 -25.981 18.105 1.00 115.34 1204 SER A O 1
ATOM 8575 N N . LYS A 1 1225 ? 20.438 -28.143 17.503 1.00 116.06 1205 LYS A N 1
ATOM 8576 C CA . LYS A 1 1225 ? 20.903 -27.819 16.161 1.00 116.08 1205 LYS A CA 1
ATOM 8577 C C . LYS A 1 1225 ? 19.819 -27.077 15.385 1.00 117.51 1205 LYS A C 1
ATOM 8578 O O . LYS A 1 1225 ? 18.623 -27.210 15.663 1.00 120.27 1205 LYS A O 1
ATOM 8580 N N . PHE A 1 1226 ? 20.255 -26.290 14.403 1.00 111.96 1206 PHE A N 1
ATOM 8581 C CA . PHE A 1 1226 ? 19.366 -25.437 13.615 1.00 109.43 1206 PHE A CA 1
ATOM 8582 C C . PHE A 1 1226 ? 18.572 -24.487 14.510 1.00 107.44 1206 PHE A C 1
ATOM 8583 O O . PHE A 1 1226 ? 19.061 -24.038 15.548 1.00 107.64 1206 PHE A O 1
ATOM 8591 N N . SER B 1 28 ? 35.235 -31.310 -92.544 1.00 123.88 8 SER B N 1
ATOM 8592 C CA . SER B 1 28 ? 34.052 -32.056 -92.126 1.00 120.79 8 SER B CA 1
ATOM 8593 C C . SER B 1 28 ? 33.121 -31.176 -91.297 1.00 114.59 8 SER B C 1
ATOM 8594 O O . SER B 1 28 ? 33.141 -31.224 -90.066 1.00 104.35 8 SER B O 1
ATOM 8596 N N . VAL B 1 29 ? 32.299 -30.377 -91.984 1.00 115.82 9 VAL B N 1
ATOM 8597 C CA . VAL B 1 29 ? 31.412 -29.444 -91.299 1.00 115.52 9 VAL B CA 1
ATOM 8598 C C . VAL B 1 29 ? 30.333 -30.162 -90.498 1.00 109.83 9 VAL B C 1
ATOM 8599 O O . VAL B 1 29 ? 29.690 -29.543 -89.641 1.00 109.24 9 VAL B O 1
ATOM 8601 N N . GLN B 1 30 ? 30.115 -31.456 -90.751 1.00 105.15 10 GLN B N 1
ATOM 8602 C CA . GLN B 1 30 ? 29.088 -32.192 -90.019 1.00 100.96 10 GLN B CA 1
ATOM 8603 C C . GLN B 1 30 ? 29.479 -32.390 -88.559 1.00 98.46 10 GLN B C 1
ATOM 8604 O O . GLN B 1 30 ? 28.630 -32.295 -87.666 1.00 100.87 10 GLN B O 1
ATOM 8610 N N . THR B 1 31 ? 30.760 -32.665 -88.296 1.00 94.05 11 THR B N 1
ATOM 8611 C CA . THR B 1 31 ? 31.262 -32.958 -86.954 1.00 86.19 11 THR B CA 1
ATOM 8612 C C . THR B 1 31 ? 32.402 -31.997 -86.632 1.00 83.99 11 THR B C 1
ATOM 8613 O O . THR B 1 31 ? 33.579 -32.388 -86.655 1.00 87.17 11 THR B O 1
ATOM 8617 N N . PRO B 1 32 ? 32.094 -30.738 -86.310 1.00 81.72 12 PRO B N 1
ATOM 8618 C CA . PRO B 1 32 ? 33.172 -29.757 -86.114 1.00 89.16 12 PRO B CA 1
ATOM 8619 C C . PRO B 1 32 ? 34.045 -30.026 -84.897 1.00 92.43 12 PRO B C 1
ATOM 8620 O O . PRO B 1 32 ? 35.214 -29.619 -84.896 1.00 94.07 12 PRO B O 1
ATOM 8624 N N . ILE B 1 33 ? 33.531 -30.691 -83.865 1.00 88.29 13 ILE B N 1
ATOM 8625 C CA . ILE B 1 33 ? 34.298 -30.923 -82.646 1.00 84.64 13 ILE B CA 1
ATOM 8626 C C . ILE B 1 33 ? 34.667 -32.398 -82.484 1.00 85.69 13 ILE B C 1
ATOM 8627 O O . ILE B 1 33 ? 34.953 -32.844 -81.375 1.00 87.81 13 ILE B O 1
ATOM 8632 N N . ALA B 1 34 ? 34.683 -33.161 -83.581 1.00 91.04 14 ALA B N 1
ATOM 8633 C CA . ALA B 1 34 ? 35.001 -34.583 -83.483 1.00 90.81 14 ALA B CA 1
ATOM 8634 C C . ALA B 1 34 ? 36.465 -34.813 -83.122 1.00 90.94 14 ALA B C 1
ATOM 8635 O O . ALA B 1 34 ? 36.790 -35.808 -82.462 1.00 83.70 14 ALA B O 1
ATOM 8637 N N . GLY B 1 35 ? 37.352 -33.912 -83.539 1.00 94.06 15 GLY B N 1
ATOM 8638 C CA . GLY B 1 35 ? 38.770 -34.058 -83.278 1.00 97.08 15 GLY B CA 1
ATOM 8639 C C . GLY B 1 35 ? 39.143 -33.753 -81.844 1.00 90.56 15 GLY B C 1
ATOM 8640 O O . GLY B 1 35 ? 39.992 -34.431 -81.255 1.00 85.91 15 GLY B O 1
ATOM 8641 N N . LEU B 1 36 ? 38.502 -32.732 -81.268 1.00 88.30 16 LEU B N 1
ATOM 8642 C CA . LEU B 1 36 ? 38.789 -32.362 -79.886 1.00 86.19 16 LEU B CA 1
ATOM 8643 C C . LEU B 1 36 ? 38.263 -33.413 -78.913 1.00 82.09 16 LEU B C 1
ATOM 8644 O O . LEU B 1 36 ? 38.945 -33.765 -77.943 1.00 78.70 16 LEU B O 1
ATOM 8649 N N . VAL B 1 37 ? 37.058 -33.931 -79.156 1.00 85.24 17 VAL B N 1
ATOM 8650 C CA . VAL B 1 37 ? 36.544 -35.021 -78.330 1.00 86.17 17 VAL B CA 1
ATOM 8651 C C . VAL B 1 37 ? 37.413 -36.261 -78.499 1.00 84.81 17 VAL B C 1
ATOM 8652 O O . VAL B 1 37 ? 37.639 -37.016 -77.544 1.00 85.64 17 VAL B O 1
ATOM 8656 N N . GLU B 1 38 ? 37.916 -36.487 -79.716 1.00 83.41 18 GLU B N 1
ATOM 8657 C CA . GLU B 1 38 ? 38.890 -37.552 -79.934 1.00 84.79 18 GLU B CA 1
ATOM 8658 C C . GLU B 1 38 ? 40.117 -37.354 -79.051 1.00 87.87 18 GLU B C 1
ATOM 8659 O O . GLU B 1 38 ? 40.626 -38.312 -78.456 1.00 84.45 18 GLU B O 1
ATOM 8665 N N . LEU B 1 39 ? 40.596 -36.110 -78.942 1.00 83.67 19 LEU B N 1
ATOM 8666 C CA . LEU B 1 39 ? 41.705 -35.818 -78.040 1.00 84.89 19 LEU B CA 1
ATOM 8667 C C . LEU B 1 39 ? 41.327 -36.086 -76.589 1.00 88.33 19 LEU B C 1
ATOM 8668 O O . LEU B 1 39 ? 42.181 -36.478 -75.784 1.00 86.15 19 LEU B O 1
ATOM 8673 N N . ALA B 1 40 ? 40.051 -35.896 -76.240 1.00 90.54 20 ALA B N 1
ATOM 8674 C CA . ALA B 1 40 ? 39.616 -36.102 -74.862 1.00 85.89 20 ALA B CA 1
ATOM 8675 C C . ALA B 1 40 ? 39.591 -37.578 -74.487 1.00 78.82 20 ALA B C 1
ATOM 8676 O O . ALA B 1 40 ? 39.811 -37.921 -73.321 1.00 80.47 20 ALA B O 1
ATOM 8678 N N . LEU B 1 41 ? 39.329 -38.462 -75.450 1.00 80.96 21 LEU B N 1
ATOM 8679 C CA . LEU B 1 41 ? 39.294 -39.891 -75.165 1.00 86.57 21 LEU B CA 1
ATOM 8680 C C . LEU B 1 41 ? 40.672 -40.472 -74.870 1.00 87.47 21 LEU B C 1
ATOM 8681 O O . LEU B 1 41 ? 40.759 -41.635 -74.462 1.00 81.36 21 LEU B O 1
ATOM 8686 N N . SER B 1 42 ? 41.744 -39.702 -75.071 1.00 92.06 22 SER B N 1
ATOM 8687 C CA . SER B 1 42 ? 43.071 -40.128 -74.646 1.00 87.60 22 SER B CA 1
ATOM 8688 C C . SER B 1 42 ? 43.223 -40.137 -73.131 1.00 90.23 22 SER B C 1
ATOM 8689 O O . SER B 1 42 ? 44.215 -40.676 -72.628 1.00 92.75 22 SER B O 1
ATOM 8692 N N . ASP B 1 43 ? 42.278 -39.549 -72.404 1.00 89.94 23 ASP B N 1
ATOM 8693 C CA . ASP B 1 43 ? 42.302 -39.598 -70.950 1.00 91.39 23 ASP B CA 1
ATOM 8694 C C . ASP B 1 43 ? 42.200 -41.048 -70.486 1.00 91.07 23 ASP B C 1
ATOM 8695 O O . ASP B 1 43 ? 41.280 -41.764 -70.907 1.00 84.50 23 ASP B O 1
ATOM 8700 N N . PRO B 1 44 ? 43.129 -41.525 -69.650 1.00 93.61 24 PRO B N 1
ATOM 8701 C CA . PRO B 1 44 ? 43.021 -42.907 -69.152 1.00 89.75 24 PRO B CA 1
ATOM 8702 C C . PRO B 1 44 ? 41.719 -43.189 -68.427 1.00 83.56 24 PRO B C 1
ATOM 8703 O O . PRO B 1 44 ? 41.255 -44.336 -68.435 1.00 83.26 24 PRO B O 1
ATOM 8707 N N . SER B 1 45 ? 41.114 -42.176 -67.802 1.00 79.86 25 SER B N 1
ATOM 8708 C CA . SER B 1 45 ? 39.824 -42.375 -67.150 1.00 85.35 25 SER B CA 1
ATOM 8709 C C . SER B 1 45 ? 38.746 -42.719 -68.170 1.00 82.87 25 SER B C 1
ATOM 8710 O O . SER B 1 45 ? 37.979 -43.672 -67.987 1.00 82.06 25 SER B O 1
ATOM 8713 N N . LEU B 1 46 ? 38.673 -41.949 -69.259 1.00 83.27 26 LEU B N 1
ATOM 8714 C CA . LEU B 1 46 ? 37.724 -42.264 -70.320 1.00 77.29 26 LEU B CA 1
ATOM 8715 C C . LEU B 1 46 ? 38.113 -43.539 -71.054 1.00 80.94 26 LEU B C 1
ATOM 8716 O O . LEU B 1 46 ? 37.235 -44.285 -71.507 1.00 77.79 26 LEU B O 1
ATOM 8721 N N . GLN B 1 47 ? 39.416 -43.810 -71.177 1.00 83.23 27 GLN B N 1
ATOM 8722 C CA . GLN B 1 47 ? 39.853 -45.074 -71.762 1.00 83.12 27 GLN B CA 1
ATOM 8723 C C . GLN B 1 47 ? 39.447 -46.253 -70.891 1.00 78.21 27 GLN B C 1
ATOM 8724 O O . GLN B 1 47 ? 39.155 -47.337 -71.411 1.00 71.22 27 GLN B O 1
ATOM 8730 N N . ASP B 1 48 ? 39.416 -46.057 -69.569 1.00 83.26 28 ASP B N 1
ATOM 8731 C CA . ASP B 1 48 ? 38.974 -47.115 -68.667 1.00 85.72 28 ASP B CA 1
ATOM 8732 C C . ASP B 1 48 ? 37.483 -47.386 -68.808 1.00 79.51 28 ASP B C 1
ATOM 8733 O O . ASP B 1 48 ? 37.048 -48.534 -68.666 1.00 75.44 28 ASP B O 1
ATOM 8738 N N . VAL B 1 49 ? 36.689 -46.351 -69.091 1.00 82.34 29 VAL B N 1
ATOM 8739 C CA . VAL B 1 49 ? 35.265 -46.563 -69.335 1.00 84.00 29 VAL B CA 1
ATOM 8740 C C . VAL B 1 49 ? 35.056 -47.354 -70.622 1.00 78.87 29 VAL B C 1
ATOM 8741 O O . VAL B 1 49 ? 34.185 -48.231 -70.694 1.00 77.36 29 VAL B O 1
ATOM 8745 N N . ILE B 1 50 ? 35.862 -47.079 -71.650 1.00 72.14 30 ILE B N 1
ATOM 8746 C CA . ILE B 1 50 ? 35.713 -47.789 -72.916 1.00 75.24 30 ILE B CA 1
ATOM 8747 C C . ILE B 1 50 ? 36.045 -49.271 -72.752 1.00 81.17 30 ILE B C 1
ATOM 8748 O O . ILE B 1 50 ? 35.350 -50.138 -73.299 1.00 75.50 30 ILE B O 1
ATOM 8753 N N . ARG B 1 51 ? 37.102 -49.593 -71.996 1.00 78.45 31 ARG B N 1
ATOM 8754 C CA . ARG B 1 51 ? 37.450 -51.000 -71.812 1.00 81.45 31 ARG B CA 1
ATOM 8755 C C . ARG B 1 51 ? 36.537 -51.683 -70.802 1.00 79.31 31 ARG B C 1
ATOM 8756 O O . ARG B 1 51 ? 36.240 -52.874 -70.956 1.00 83.29 31 ARG B O 1
ATOM 8764 N N . ARG B 1 52 ? 36.090 -50.959 -69.772 1.00 79.01 32 ARG B N 1
ATOM 8765 C CA . ARG B 1 52 ? 35.088 -51.509 -68.863 1.00 79.33 32 ARG B CA 1
ATOM 8766 C C . ARG B 1 52 ? 33.806 -51.843 -69.614 1.00 83.50 32 ARG B C 1
ATOM 8767 O O . ARG B 1 52 ? 33.277 -52.956 -69.505 1.00 83.18 32 ARG B O 1
ATOM 8775 N N . ALA B 1 53 ? 33.297 -50.884 -70.395 1.00 81.89 33 ALA B N 1
ATOM 8776 C CA . ALA B 1 53 ? 32.069 -51.108 -71.147 1.00 75.08 33 ALA B CA 1
ATOM 8777 C C . ALA B 1 53 ? 32.227 -52.229 -72.161 1.00 78.98 33 ALA B C 1
ATOM 8778 O O . ALA B 1 53 ? 31.260 -52.944 -72.451 1.00 72.76 33 ALA B O 1
ATOM 8780 N N . ALA B 1 54 ? 33.432 -52.394 -72.714 1.00 79.97 34 ALA B N 1
ATOM 8781 C CA . ALA B 1 54 ? 33.663 -53.477 -73.663 1.00 78.74 34 ALA B CA 1
ATOM 8782 C C . ALA B 1 54 ? 33.368 -54.830 -73.028 1.00 83.85 34 ALA B C 1
ATOM 8783 O O . ALA B 1 54 ? 32.830 -55.729 -73.685 1.00 75.20 34 ALA B O 1
ATOM 8785 N N . ASP B 1 55 ? 33.699 -54.986 -71.741 1.00 85.10 35 ASP B N 1
ATOM 8786 C CA . ASP B 1 55 ? 33.367 -56.212 -71.024 1.00 82.59 35 ASP B CA 1
ATOM 8787 C C . ASP B 1 55 ? 31.866 -56.363 -70.813 1.00 85.49 35 ASP B C 1
ATOM 8788 O O . ASP B 1 55 ? 31.399 -57.476 -70.541 1.00 76.93 35 ASP B O 1
ATOM 8793 N N . ARG B 1 56 ? 31.109 -55.266 -70.933 1.00 86.73 36 ARG B N 1
ATOM 8794 C CA . ARG B 1 56 ? 29.652 -55.215 -70.832 1.00 78.50 36 ARG B CA 1
ATOM 8795 C C . ARG B 1 56 ? 29.149 -55.710 -69.481 1.00 70.68 36 ARG B C 1
ATOM 8796 O O . ARG B 1 56 ? 28.394 -56.690 -69.427 1.00 72.06 36 ARG B O 1
ATOM 8804 N N . PRO B 1 57 ? 29.519 -55.065 -68.378 1.00 74.59 37 PRO B N 1
ATOM 8805 C CA . PRO B 1 57 ? 29.042 -55.512 -67.067 1.00 74.41 37 PRO B CA 1
ATOM 8806 C C . PRO B 1 57 ? 27.585 -55.138 -66.848 1.00 75.70 37 PRO B C 1
ATOM 8807 O O . PRO B 1 57 ? 27.038 -54.237 -67.486 1.00 80.52 37 PRO B O 1
ATOM 8811 N N . ALA B 1 58 ? 26.956 -55.861 -65.920 1.00 81.12 38 ALA B N 1
ATOM 8812 C CA . ALA B 1 58 ? 25.585 -55.548 -65.543 1.00 78.97 38 ALA B CA 1
ATOM 8813 C C . ALA B 1 58 ? 25.491 -54.240 -64.774 1.00 77.95 38 ALA B C 1
ATOM 8814 O O . ALA B 1 58 ? 24.420 -53.623 -64.748 1.00 79.30 38 ALA B O 1
ATOM 8816 N N . ASP B 1 59 ? 26.584 -53.803 -64.159 1.00 77.20 39 ASP B N 1
ATOM 8817 C CA . ASP B 1 59 ? 26.612 -52.580 -63.373 1.00 76.02 39 ASP B CA 1
ATOM 8818 C C . ASP B 1 59 ? 27.806 -51.738 -63.786 1.00 78.98 39 ASP B C 1
ATOM 8819 O O . ASP B 1 59 ? 28.902 -52.264 -64.010 1.00 88.65 39 ASP B O 1
ATOM 8824 N N . LEU B 1 60 ? 27.582 -50.430 -63.877 1.00 75.09 40 LEU B N 1
ATOM 8825 C CA . LEU B 1 60 ? 28.631 -49.471 -64.180 1.00 65.53 40 LEU B CA 1
ATOM 8826 C C . LEU B 1 60 ? 28.142 -48.065 -63.853 1.00 72.55 40 LEU B C 1
ATOM 8827 O O . LEU B 1 60 ? 27.460 -47.423 -64.661 1.00 69.27 40 LEU B O 1
ATOM 8832 N N . ALA B 1 61 ? 28.474 -47.584 -62.666 1.00 69.38 41 ALA B N 1
ATOM 8833 C CA . ALA B 1 61 ? 28.105 -46.243 -62.245 1.00 72.36 41 ALA B CA 1
ATOM 8834 C C . ALA B 1 61 ? 29.324 -45.342 -62.392 1.00 74.14 41 ALA B C 1
ATOM 8835 O O . ALA B 1 61 ? 30.350 -45.569 -61.742 1.00 79.38 41 ALA B O 1
ATOM 8837 N N . LEU B 1 62 ? 29.221 -44.348 -63.264 1.00 67.19 42 LEU B N 1
ATOM 8838 C CA . LEU B 1 62 ? 30.275 -43.368 -63.467 1.00 68.72 42 LEU B CA 1
ATOM 8839 C C . LEU B 1 62 ? 29.858 -42.060 -62.811 1.00 65.65 42 LEU B C 1
ATOM 8840 O O . LEU B 1 62 ? 28.683 -41.683 -62.851 1.00 72.19 42 LEU B O 1
ATOM 8845 N N . VAL B 1 63 ? 30.810 -41.379 -62.185 1.00 68.49 43 VAL B N 1
ATOM 8846 C CA . VAL B 1 63 ? 30.554 -40.098 -61.542 1.00 70.42 43 VAL B CA 1
ATOM 8847 C C . VAL B 1 63 ? 31.386 -39.036 -62.242 1.00 64.56 43 VAL B C 1
ATOM 8848 O O . VAL B 1 63 ? 32.559 -39.258 -62.558 1.00 68.22 43 VAL B O 1
ATOM 8852 N N . GLY B 1 64 ? 30.767 -37.890 -62.497 1.00 65.39 44 GLY B N 1
ATOM 8853 C CA . GLY B 1 64 ? 31.424 -36.789 -63.154 1.00 72.27 44 GLY B CA 1
ATOM 8854 C C . GLY B 1 64 ? 30.504 -35.589 -63.239 1.00 75.22 44 GLY B C 1
ATOM 8855 O O . GLY B 1 64 ? 29.311 -35.674 -62.933 1.00 77.08 44 GLY B O 1
ATOM 8856 N N . PRO B 1 65 ? 31.041 -34.443 -63.653 1.00 74.67 45 PRO B N 1
ATOM 8857 C CA . PRO B 1 65 ? 30.199 -33.247 -63.790 1.00 75.93 45 PRO B CA 1
ATOM 8858 C C . PRO B 1 65 ? 29.203 -33.357 -64.935 1.00 75.76 45 PRO B C 1
ATOM 8859 O O . PRO B 1 65 ? 29.174 -34.358 -65.658 1.00 70.53 45 PRO B O 1
ATOM 8863 N N . ALA B 1 66 ? 28.375 -32.325 -65.104 1.00 81.41 46 ALA B N 1
ATOM 8864 C CA . ALA B 1 66 ? 27.388 -32.342 -66.178 1.00 82.13 46 ALA B CA 1
ATOM 8865 C C . ALA B 1 66 ? 28.034 -32.104 -67.537 1.00 82.62 46 ALA B C 1
ATOM 8866 O O . ALA B 1 66 ? 27.501 -32.548 -68.562 1.00 82.08 46 ALA B O 1
ATOM 8868 N N . SER B 1 67 ? 29.179 -31.419 -67.564 1.00 70.66 47 SER B N 1
ATOM 8869 C CA . SER B 1 67 ? 29.868 -31.164 -68.821 1.00 70.97 47 SER B CA 1
ATOM 8870 C C . SER B 1 67 ? 30.432 -32.431 -69.451 1.00 72.59 47 SER B C 1
ATOM 8871 O O . SER B 1 67 ? 30.654 -32.454 -70.665 1.00 72.25 47 SER B O 1
ATOM 8874 N N . ALA B 1 68 ? 30.667 -33.479 -68.662 1.00 79.06 48 ALA B N 1
ATOM 8875 C CA . ALA B 1 68 ? 31.258 -34.714 -69.169 1.00 73.07 48 ALA B CA 1
ATOM 8876 C C . ALA B 1 68 ? 30.245 -35.636 -69.832 1.00 77.48 48 ALA B C 1
ATOM 8877 O O . ALA B 1 68 ? 30.627 -36.726 -70.276 1.00 69.19 48 ALA B O 1
ATOM 8879 N N . ARG B 1 69 ? 28.973 -35.233 -69.907 1.00 80.56 49 ARG B N 1
ATOM 8880 C CA . ARG B 1 69 ? 27.960 -36.096 -70.505 1.00 67.25 49 ARG B CA 1
ATOM 8881 C C . ARG B 1 69 ? 28.270 -36.370 -71.968 1.00 66.82 49 ARG B C 1
ATOM 8882 O O . ARG B 1 69 ? 28.183 -37.517 -72.422 1.00 74.88 49 ARG B O 1
ATOM 8890 N N . VAL B 1 70 ? 28.639 -35.331 -72.721 1.00 67.27 50 VAL B N 1
ATOM 8891 C CA . VAL B 1 70 ? 28.969 -35.521 -74.130 1.00 65.55 50 VAL B CA 1
ATOM 8892 C C . VAL B 1 70 ? 30.141 -36.483 -74.273 1.00 66.44 50 VAL B C 1
ATOM 8893 O O . VAL B 1 70 ? 30.138 -37.363 -75.144 1.00 61.54 50 VAL B O 1
ATOM 8897 N N . LEU B 1 71 ? 31.137 -36.364 -73.391 1.00 65.97 51 LEU B N 1
ATOM 8898 C CA . LEU B 1 71 ? 32.326 -37.203 -73.495 1.00 60.08 51 LEU B CA 1
ATOM 8899 C C . LEU B 1 71 ? 32.022 -38.650 -73.132 1.00 66.26 51 LEU B C 1
ATOM 8900 O O . LEU B 1 71 ? 32.462 -39.572 -73.829 1.00 72.21 51 LEU B O 1
ATOM 8905 N N . VAL B 1 72 ? 31.277 -38.871 -72.045 1.00 73.25 52 VAL B N 1
ATOM 8906 C CA . VAL B 1 72 ? 30.963 -40.235 -71.621 1.00 70.39 52 VAL B CA 1
ATOM 8907 C C . VAL B 1 72 ? 30.156 -40.954 -72.695 1.00 69.05 52 VAL B C 1
ATOM 8908 O O . VAL B 1 72 ? 30.436 -42.113 -73.033 1.00 59.74 52 VAL B O 1
ATOM 8912 N N . ALA B 1 73 ? 29.149 -40.278 -73.255 1.00 67.22 53 ALA B N 1
ATOM 8913 C CA . ALA B 1 73 ? 28.390 -40.865 -74.354 1.00 72.07 53 ALA B CA 1
ATOM 8914 C C . ALA B 1 73 ? 29.260 -41.042 -75.596 1.00 75.95 53 ALA B C 1
ATOM 8915 O O . ALA B 1 73 ? 29.147 -42.054 -76.300 1.00 73.76 53 ALA B O 1
ATOM 8917 N N . ALA B 1 74 ? 30.131 -40.070 -75.884 1.00 66.57 54 ALA B N 1
ATOM 8918 C CA . ALA B 1 74 ? 31.049 -40.221 -77.008 1.00 70.42 54 ALA B CA 1
ATOM 8919 C C . ALA B 1 74 ? 31.991 -41.398 -76.789 1.00 75.07 54 ALA B C 1
ATOM 8920 O O . ALA B 1 74 ? 32.272 -42.163 -77.721 1.00 76.37 54 ALA B O 1
ATOM 8922 N N . ALA B 1 75 ? 32.482 -41.565 -75.559 1.00 66.99 55 ALA B N 1
ATOM 8923 C CA . ALA B 1 75 ? 33.374 -42.680 -75.264 1.00 69.06 55 ALA B CA 1
ATOM 8924 C C . ALA B 1 75 ? 32.639 -44.010 -75.341 1.00 70.29 55 ALA B C 1
ATOM 8925 O O . ALA B 1 75 ? 33.153 -44.974 -75.918 1.00 76.49 55 ALA B O 1
ATOM 8927 N N . LEU B 1 76 ? 31.435 -44.086 -74.764 1.00 71.65 56 LEU B N 1
ATOM 8928 C CA . LEU B 1 76 ? 30.663 -45.324 -74.828 1.00 73.06 56 LEU B CA 1
ATOM 8929 C C . LEU B 1 76 ? 30.225 -45.656 -76.248 1.00 72.94 56 LEU B C 1
ATOM 8930 O O . LEU B 1 76 ? 29.900 -46.816 -76.528 1.00 71.35 56 LEU B O 1
ATOM 8935 N N . ALA B 1 77 ? 30.215 -44.670 -77.149 1.00 73.50 57 ALA B N 1
ATOM 8936 C CA . ALA B 1 77 ? 29.847 -44.926 -78.536 1.00 77.45 57 ALA B CA 1
ATOM 8937 C C . ALA B 1 77 ? 30.967 -45.598 -79.319 1.00 78.26 57 ALA B C 1
ATOM 8938 O O . ALA B 1 77 ? 30.715 -46.117 -80.413 1.00 72.86 57 ALA B O 1
ATOM 8940 N N . GLN B 1 78 ? 32.191 -45.604 -78.782 1.00 75.33 58 GLN B N 1
ATOM 8941 C CA . GLN B 1 78 ? 33.301 -46.259 -79.466 1.00 79.43 58 GLN B CA 1
ATOM 8942 C C . GLN B 1 78 ? 33.103 -47.767 -79.549 1.00 77.76 58 GLN B C 1
ATOM 8943 O O . GLN B 1 78 ? 33.654 -48.414 -80.448 1.00 78.22 58 GLN B O 1
ATOM 8949 N N . ASN B 1 79 ? 32.330 -48.343 -78.631 1.00 76.10 59 ASN B N 1
ATOM 8950 C CA . ASN B 1 79 ? 32.096 -49.779 -78.618 1.00 76.35 59 ASN B CA 1
ATOM 8951 C C . ASN B 1 79 ? 30.864 -50.195 -79.412 1.00 71.85 59 ASN B C 1
ATOM 8952 O O . ASN B 1 79 ? 30.674 -51.394 -79.650 1.00 71.68 59 ASN B O 1
ATOM 8957 N N . GLY B 1 80 ? 30.030 -49.248 -79.829 1.00 76.05 60 GLY B N 1
ATOM 8958 C CA . GLY B 1 80 ? 28.808 -49.568 -80.528 1.00 75.61 60 GLY B CA 1
ATOM 8959 C C . GLY B 1 80 ? 27.732 -48.527 -80.298 1.00 73.38 60 GLY B C 1
ATOM 8960 O O . GLY B 1 80 ? 27.997 -47.428 -79.800 1.00 78.83 60 GLY B O 1
ATOM 8961 N N . PRO B 1 81 ? 26.495 -48.850 -80.667 1.00 72.35 61 PRO B N 1
ATOM 8962 C CA . PRO B 1 81 ? 25.404 -47.882 -80.516 1.00 72.61 61 PRO B CA 1
ATOM 8963 C C . PRO B 1 81 ? 24.993 -47.705 -79.060 1.00 71.52 61 PRO B C 1
ATOM 8964 O O . PRO B 1 81 ? 25.261 -48.538 -78.192 1.00 74.96 61 PRO B O 1
ATOM 8968 N N . LEU B 1 82 ? 24.307 -46.593 -78.814 1.00 73.81 62 LEU B N 1
ATOM 8969 C CA . LEU B 1 82 ? 24.052 -46.101 -77.471 1.00 67.87 62 LEU B CA 1
ATOM 8970 C C . LEU B 1 82 ? 22.643 -45.538 -77.386 1.00 65.51 62 LEU B C 1
ATOM 8971 O O . LEU B 1 82 ? 22.094 -45.046 -78.375 1.00 65.75 62 LEU B O 1
ATOM 8976 N N . LEU B 1 83 ? 22.069 -45.605 -76.186 1.00 70.72 63 LEU B N 1
ATOM 8977 C CA . LEU B 1 83 ? 20.865 -44.862 -75.836 1.00 58.67 63 LEU B CA 1
ATOM 8978 C C . LEU B 1 83 ? 21.176 -44.030 -74.602 1.00 59.74 63 LEU B C 1
ATOM 8979 O O . LEU B 1 83 ? 21.556 -44.580 -73.562 1.00 65.67 63 LEU B O 1
ATOM 8984 N N . VAL B 1 84 ? 21.031 -42.712 -74.718 1.00 56.35 64 VAL B N 1
ATOM 8985 C CA . VAL B 1 84 ? 21.324 -41.780 -73.634 1.00 58.64 64 VAL B CA 1
ATOM 8986 C C . VAL B 1 84 ? 20.018 -41.141 -73.180 1.00 61.08 64 VAL B C 1
ATOM 8987 O O . VAL B 1 84 ? 19.285 -40.565 -73.993 1.00 58.85 64 VAL B O 1
ATOM 8991 N N . VAL B 1 85 ? 19.734 -41.233 -71.883 1.00 62.56 65 VAL B N 1
ATOM 8992 C CA . VAL B 1 85 ? 18.488 -40.738 -71.307 1.00 57.86 65 VAL B CA 1
ATOM 8993 C C . VAL B 1 85 ? 18.798 -39.504 -70.472 1.00 57.00 65 VAL B C 1
ATOM 8994 O O . VAL B 1 85 ? 19.650 -39.549 -69.578 1.00 54.35 65 VAL B O 1
ATOM 8998 N N . ALA B 1 86 ? 18.115 -38.402 -70.773 1.00 67.68 66 ALA B N 1
ATOM 8999 C CA . ALA B 1 86 ? 18.100 -37.211 -69.938 1.00 67.49 66 ALA B CA 1
ATOM 9000 C C . ALA B 1 86 ? 16.696 -37.024 -69.374 1.00 69.73 66 ALA B C 1
ATOM 9001 O O . ALA B 1 86 ? 15.710 -37.452 -69.979 1.00 71.22 66 ALA B O 1
ATOM 9003 N N . ALA B 1 87 ? 16.602 -36.388 -68.204 1.00 66.34 67 ALA B N 1
ATOM 9004 C CA . ALA B 1 87 ? 15.322 -36.341 -67.500 1.00 70.45 67 ALA B CA 1
ATOM 9005 C C . ALA B 1 87 ? 14.319 -35.449 -68.227 1.00 75.04 67 ALA B C 1
ATOM 9006 O O . ALA B 1 87 ? 13.223 -35.891 -68.590 1.00 70.88 67 ALA B O 1
ATOM 9008 N N . THR B 1 88 ? 14.667 -34.188 -68.446 1.00 76.12 68 THR B N 1
ATOM 9009 C CA . THR B 1 88 ? 13.742 -33.265 -69.086 1.00 75.28 68 THR B CA 1
ATOM 9010 C C . THR B 1 88 ? 14.107 -33.075 -70.555 1.00 71.06 68 THR B C 1
ATOM 9011 O O . THR B 1 88 ? 15.144 -33.536 -71.031 1.00 74.80 68 THR B O 1
ATOM 9015 N N . GLY B 1 89 ? 13.222 -32.383 -71.277 1.00 74.34 69 GLY B N 1
ATOM 9016 C CA . GLY B 1 89 ? 13.405 -32.215 -72.709 1.00 64.18 69 GLY B CA 1
ATOM 9017 C C . GLY B 1 89 ? 14.516 -31.253 -73.083 1.00 72.39 69 GLY B C 1
ATOM 9018 O O . GLY B 1 89 ? 15.161 -31.424 -74.122 1.00 72.63 69 GLY B O 1
ATOM 9019 N N . ARG B 1 90 ? 14.752 -30.228 -72.261 1.00 68.58 70 ARG B N 1
ATOM 9020 C CA . ARG B 1 90 ? 15.774 -29.240 -72.591 1.00 75.23 70 ARG B CA 1
ATOM 9021 C C . ARG B 1 90 ? 17.166 -29.861 -72.571 1.00 79.89 70 ARG B C 1
ATOM 9022 O O . ARG B 1 90 ? 17.954 -29.682 -73.508 1.00 77.38 70 ARG B O 1
ATOM 9030 N N . GLU B 1 91 ? 17.484 -30.593 -71.504 1.00 80.32 71 GLU B N 1
ATOM 9031 C CA . GLU B 1 91 ? 18.775 -31.257 -71.390 1.00 78.57 71 GLU B CA 1
ATOM 9032 C C . GLU B 1 91 ? 18.969 -32.323 -72.456 1.00 69.76 71 GLU B C 1
ATOM 9033 O O . GLU B 1 91 ? 20.113 -32.657 -72.782 1.00 73.96 71 GLU B O 1
ATOM 9039 N N . ALA B 1 92 ? 17.879 -32.879 -72.991 1.00 67.27 72 ALA B N 1
ATOM 9040 C CA . ALA B 1 92 ? 17.993 -33.798 -74.117 1.00 66.17 72 ALA B CA 1
ATOM 9041 C C . ALA B 1 92 ? 18.191 -33.054 -75.431 1.00 68.83 72 ALA B C 1
ATOM 9042 O O . ALA B 1 92 ? 18.814 -33.593 -76.351 1.00 67.45 72 ALA B O 1
ATOM 9044 N N . ASP B 1 93 ? 17.674 -31.827 -75.537 1.00 70.89 73 ASP B N 1
ATOM 9045 C CA . ASP B 1 93 ? 17.975 -30.995 -76.698 1.00 68.66 73 ASP B CA 1
ATOM 9046 C C . ASP B 1 93 ? 19.445 -30.603 -76.710 1.00 64.92 73 ASP B C 1
ATOM 9047 O O . ASP B 1 93 ? 20.139 -30.772 -77.720 1.00 64.30 73 ASP B O 1
ATOM 9052 N N . GLU B 1 94 ? 19.940 -30.085 -75.583 1.00 71.23 74 GLU B N 1
ATOM 9053 C CA . GLU B 1 94 ? 21.325 -29.630 -75.520 1.00 75.61 74 GLU B CA 1
ATOM 9054 C C . GLU B 1 94 ? 22.305 -30.778 -75.713 1.00 73.78 74 GLU B C 1
ATOM 9055 O O . GLU B 1 94 ? 23.374 -30.587 -76.304 1.00 67.20 74 GLU B O 1
ATOM 9061 N N . LEU B 1 95 ? 21.959 -31.975 -75.234 1.00 71.38 75 LEU B N 1
ATOM 9062 C CA . LEU B 1 95 ? 22.852 -33.115 -75.403 1.00 71.09 75 LEU B CA 1
ATOM 9063 C C . LEU B 1 95 ? 22.830 -33.626 -76.837 1.00 75.25 75 LEU B C 1
ATOM 9064 O O . LEU B 1 95 ? 23.855 -34.085 -77.355 1.00 78.68 75 LEU B O 1
ATOM 9069 N N . THR B 1 96 ? 21.667 -33.569 -77.490 1.00 71.54 76 THR B N 1
ATOM 9070 C CA . THR B 1 96 ? 21.607 -33.932 -78.901 1.00 64.71 76 THR B CA 1
ATOM 9071 C C . THR B 1 96 ? 22.367 -32.924 -79.752 1.00 68.33 76 THR B C 1
ATOM 9072 O O . THR B 1 96 ? 23.057 -33.302 -80.707 1.00 71.16 76 THR B O 1
ATOM 9076 N N . ALA B 1 97 ? 22.264 -31.637 -79.413 1.00 63.85 77 ALA B N 1
ATOM 9077 C CA . ALA B 1 97 ? 22.994 -30.621 -80.162 1.00 61.98 77 ALA B CA 1
ATOM 9078 C C . ALA B 1 97 ? 24.498 -30.776 -79.979 1.00 76.20 77 ALA B C 1
ATOM 9079 O O . ALA B 1 97 ? 25.268 -30.558 -80.921 1.00 85.99 77 ALA B O 1
ATOM 9081 N N . GLU B 1 98 ? 24.935 -31.155 -78.776 1.00 77.04 78 GLU B N 1
ATOM 9082 C CA . GLU B 1 98 ? 26.362 -31.331 -78.523 1.00 67.95 78 GLU B CA 1
ATOM 9083 C C . GLU B 1 98 ? 26.913 -32.526 -79.290 1.00 66.57 78 GLU B C 1
ATOM 9084 O O . GLU B 1 98 ? 27.902 -32.405 -80.020 1.00 71.33 78 GLU B O 1
ATOM 9090 N N . LEU B 1 99 ? 26.284 -33.693 -79.130 1.00 69.45 79 LEU B N 1
ATOM 9091 C CA . LEU B 1 99 ? 26.702 -34.880 -79.867 1.00 70.73 79 LEU B CA 1
ATOM 9092 C C . LEU B 1 99 ? 26.563 -34.700 -81.372 1.00 77.63 79 LEU B C 1
ATOM 9093 O O . LEU B 1 99 ? 27.202 -35.435 -82.135 1.00 76.96 79 LEU B O 1
ATOM 9098 N N . ARG B 1 100 ? 25.729 -33.754 -81.815 1.00 81.27 80 ARG B N 1
ATOM 9099 C CA . ARG B 1 100 ? 25.647 -33.442 -83.237 1.00 80.14 80 ARG B CA 1
ATOM 9100 C C . ARG B 1 100 ? 26.996 -32.976 -83.768 1.00 80.54 80 ARG B C 1
ATOM 9101 O O . ARG B 1 100 ? 27.400 -33.348 -84.878 1.00 78.61 80 ARG B O 1
ATOM 9109 N N . GLY B 1 101 ? 27.715 -32.174 -82.982 1.00 72.60 81 GLY B N 1
ATOM 9110 C CA . GLY B 1 101 ? 29.035 -31.718 -83.375 1.00 80.23 81 GLY B CA 1
ATOM 9111 C C . GLY B 1 101 ? 30.107 -32.787 -83.336 1.00 85.53 81 GLY B C 1
ATOM 9112 O O . GLY B 1 101 ? 31.225 -32.535 -83.798 1.00 85.90 81 GLY B O 1
ATOM 9113 N N . VAL B 1 102 ? 29.799 -33.965 -82.800 1.00 80.32 82 VAL B N 1
ATOM 9114 C CA . VAL B 1 102 ? 30.747 -35.063 -82.724 1.00 79.48 82 VAL B CA 1
ATOM 9115 C C . VAL B 1 102 ? 30.439 -36.141 -83.755 1.00 80.98 82 VAL B C 1
ATOM 9116 O O . VAL B 1 102 ? 31.355 -36.701 -84.360 1.00 86.27 82 VAL B O 1
ATOM 9120 N N . PHE B 1 103 ? 29.157 -36.439 -83.976 1.00 79.43 83 PHE B N 1
ATOM 9121 C CA . PHE B 1 103 ? 28.761 -37.535 -84.848 1.00 78.83 83 PHE B CA 1
ATOM 9122 C C . PHE B 1 103 ? 27.851 -37.116 -85.996 1.00 71.21 83 PHE B C 1
ATOM 9123 O O . PHE B 1 103 ? 27.521 -37.960 -86.837 1.00 67.81 83 PHE B O 1
ATOM 9131 N N . GLY B 1 104 ? 27.433 -35.856 -86.058 1.00 75.94 84 GLY B N 1
ATOM 9132 C CA . GLY B 1 104 ? 26.585 -35.425 -87.161 1.00 81.25 84 GLY B CA 1
ATOM 9133 C C . GLY B 1 104 ? 25.272 -36.186 -87.187 1.00 73.38 84 GLY B C 1
ATOM 9134 O O . GLY B 1 104 ? 24.629 -36.404 -86.156 1.00 69.50 84 GLY B O 1
ATOM 9135 N N . ASP B 1 105 ? 24.875 -36.620 -88.383 1.00 69.90 85 ASP B N 1
ATOM 9136 C CA . ASP B 1 105 ? 23.611 -37.325 -88.583 1.00 71.29 85 ASP B CA 1
ATOM 9137 C C . ASP B 1 105 ? 23.550 -38.676 -87.877 1.00 71.30 85 ASP B C 1
ATOM 9138 O O . ASP B 1 105 ? 22.494 -39.319 -87.899 1.00 71.16 85 ASP B O 1
ATOM 9143 N N . SER B 1 106 ? 24.638 -39.132 -87.259 1.00 75.98 86 SER B N 1
ATOM 9144 C CA . SER B 1 106 ? 24.622 -40.418 -86.576 1.00 75.89 86 SER B CA 1
ATOM 9145 C C . SER B 1 106 ? 24.034 -40.338 -85.172 1.00 75.11 86 SER B C 1
ATOM 9146 O O . SER B 1 106 ? 23.861 -41.383 -84.533 1.00 70.56 86 SER B O 1
ATOM 9149 N N . VAL B 1 107 ? 23.723 -39.138 -84.684 1.00 68.37 87 VAL B N 1
ATOM 9150 C CA . VAL B 1 107 ? 23.033 -38.949 -83.414 1.00 69.15 87 VAL B CA 1
ATOM 9151 C C . VAL B 1 107 ? 21.697 -38.271 -83.686 1.00 66.38 87 VAL B C 1
ATOM 9152 O O . VAL B 1 107 ? 21.608 -37.348 -84.504 1.00 75.59 87 VAL B O 1
ATOM 9156 N N . ALA B 1 108 ? 20.654 -38.741 -83.009 1.00 64.68 88 ALA B N 1
ATOM 9157 C CA . ALA B 1 108 ? 19.322 -38.188 -83.187 1.00 67.99 88 ALA B CA 1
ATOM 9158 C C . ALA B 1 108 ? 18.584 -38.223 -81.858 1.00 64.72 88 ALA B C 1
ATOM 9159 O O . ALA B 1 108 ? 18.769 -39.136 -81.048 1.00 63.96 88 ALA B O 1
ATOM 9161 N N . LEU B 1 109 ? 17.745 -37.217 -81.643 1.00 65.11 89 LEU B N 1
ATOM 9162 C CA . LEU B 1 109 ? 16.890 -37.168 -80.470 1.00 54.09 89 LEU B CA 1
ATOM 9163 C C . LEU B 1 109 ? 15.586 -37.903 -80.745 1.00 54.60 89 LEU B C 1
ATOM 9164 O O . LEU B 1 109 ? 14.999 -37.769 -81.822 1.00 65.40 89 LEU B O 1
ATOM 9169 N N . PHE B 1 110 ? 15.146 -38.696 -79.764 1.00 58.14 90 PHE B N 1
ATOM 9170 C CA . PHE B 1 110 ? 13.839 -39.339 -79.785 1.00 58.51 90 PHE B CA 1
ATOM 9171 C C . PHE B 1 110 ? 12.885 -38.494 -78.947 1.00 57.62 90 PHE B C 1
ATOM 9172 O O . PHE B 1 110 ? 12.922 -38.573 -77.709 1.00 60.85 90 PHE B O 1
ATOM 9180 N N . PRO B 1 111 ? 12.015 -37.688 -79.556 1.00 55.58 91 PRO B N 1
ATOM 9181 C CA . PRO B 1 111 ? 11.268 -36.685 -78.786 1.00 54.93 91 PRO B CA 1
ATOM 9182 C C . PRO B 1 111 ? 10.171 -37.299 -77.930 1.00 54.66 91 PRO B C 1
ATOM 9183 O O . PRO B 1 111 ? 9.720 -38.428 -78.136 1.00 52.35 91 PRO B O 1
ATOM 9187 N N . SER B 1 112 ? 9.737 -36.516 -76.953 1.00 52.35 92 SER B N 1
ATOM 9188 C CA . SER B 1 112 ? 8.653 -36.909 -76.070 1.00 48.87 92 SER B CA 1
ATOM 9189 C C . SER B 1 112 ? 7.344 -36.272 -76.518 1.00 52.68 92 SER B C 1
ATOM 9190 O O . SER B 1 112 ? 7.322 -35.203 -77.133 1.00 47.37 92 SER B O 1
ATOM 9193 N N . TRP B 1 113 ? 6.248 -36.961 -76.227 1.00 54.47 93 TRP B N 1
ATOM 9194 C CA . TRP B 1 113 ? 4.934 -36.385 -76.449 1.00 55.19 93 TRP B CA 1
ATOM 9195 C C . TRP B 1 113 ? 4.758 -35.129 -75.604 1.00 59.50 93 TRP B C 1
ATOM 9196 O O . TRP B 1 113 ? 5.242 -35.047 -74.471 1.00 58.58 93 TRP B O 1
ATOM 9207 N N . GLU B 1 114 ? 4.068 -34.137 -76.168 1.00 58.57 94 GLU B N 1
ATOM 9208 C CA . GLU B 1 114 ? 3.665 -32.986 -75.374 1.00 57.03 94 GLU B CA 1
ATOM 9209 C C . GLU B 1 114 ? 2.433 -33.280 -74.533 1.00 55.29 94 GLU B C 1
ATOM 9210 O O . GLU B 1 114 ? 2.147 -32.540 -73.586 1.00 59.71 94 GLU B O 1
ATOM 9216 N N . THR B 1 115 ? 1.708 -34.339 -74.853 1.00 53.67 95 THR B N 1
ATOM 9217 C CA . THR B 1 115 ? 0.566 -34.790 -74.079 1.00 55.45 95 THR B CA 1
ATOM 9218 C C . THR B 1 115 ? 0.934 -36.085 -73.357 1.00 56.66 95 THR B C 1
ATOM 9219 O O . THR B 1 115 ? 2.031 -36.626 -73.516 1.00 63.08 95 THR B O 1
ATOM 9223 N N . LEU B 1 116 ? 0.009 -36.577 -72.550 1.00 52.54 96 LEU B N 1
ATOM 9224 C CA . LEU B 1 116 ? 0.217 -37.792 -71.785 1.00 54.29 96 LEU B CA 1
ATOM 9225 C C . LEU B 1 116 ? -0.598 -38.936 -72.378 1.00 52.42 96 LEU B C 1
ATOM 9226 O O . LEU B 1 116 ? -1.604 -38.701 -73.054 1.00 53.62 96 LEU B O 1
ATOM 9231 N N . PRO B 1 117 ? -0.170 -40.193 -72.178 1.00 57.16 97 PRO B N 1
ATOM 9232 C CA . PRO B 1 117 ? -0.683 -41.300 -73.015 1.00 53.98 97 PRO B CA 1
ATOM 9233 C C . PRO B 1 117 ? -2.196 -41.402 -73.110 1.00 61.62 97 PRO B C 1
ATOM 9234 O O . PRO B 1 117 ? -2.708 -41.836 -74.150 1.00 63.53 97 PRO B O 1
ATOM 9238 N N . HIS B 1 118 ? -2.934 -41.018 -72.068 1.00 63.18 98 HIS B N 1
ATOM 9239 C CA . HIS B 1 118 ? -4.388 -41.127 -72.087 1.00 63.68 98 HIS B CA 1
ATOM 9240 C C . HIS B 1 118 ? -5.083 -39.774 -71.997 1.00 62.10 98 HIS B C 1
ATOM 9241 O O . HIS B 1 118 ? -6.288 -39.724 -71.732 1.00 64.17 98 HIS B O 1
ATOM 9248 N N . GLU B 1 119 ? -4.357 -38.682 -72.215 1.00 58.40 99 GLU B N 1
ATOM 9249 C CA . GLU B 1 119 ? -4.977 -37.370 -72.334 1.00 63.63 99 GLU B CA 1
ATOM 9250 C C . GLU B 1 119 ? -5.708 -37.260 -73.669 1.00 61.53 99 GLU B C 1
ATOM 9251 O O . GLU B 1 119 ? -5.134 -37.531 -74.728 1.00 62.43 99 GLU B O 1
ATOM 9257 N N . ARG B 1 120 ? -6.979 -36.866 -73.622 1.00 67.89 100 ARG B N 1
ATOM 9258 C CA . ARG B 1 120 ? -7.776 -36.763 -74.840 1.00 66.95 100 ARG B CA 1
ATOM 9259 C C . ARG B 1 120 ? -7.353 -35.548 -75.654 1.00 68.92 100 ARG B C 1
ATOM 9260 O O . ARG B 1 120 ? -8.150 -34.630 -75.881 1.00 70.81 100 ARG B O 1
ATOM 9268 N N . LEU B 1 121 ? -6.098 -35.542 -76.096 1.00 69.35 101 LEU B N 1
ATOM 9269 C CA . LEU B 1 121 ? -5.547 -34.447 -76.891 1.00 66.02 101 LEU B CA 1
ATOM 9270 C C . LEU B 1 121 ? -4.322 -34.988 -77.610 1.00 61.88 101 LEU B C 1
ATOM 9271 O O . LEU B 1 121 ? -3.370 -35.420 -76.957 1.00 64.08 101 LEU B O 1
ATOM 9276 N N . SER B 1 122 ? -4.352 -34.992 -78.939 1.00 67.57 102 SER B N 1
ATOM 9277 C CA . SER B 1 122 ? -3.277 -35.608 -79.697 1.00 64.13 102 SER B CA 1
ATOM 9278 C C . SER B 1 122 ? -1.989 -34.798 -79.558 1.00 58.96 102 SER B C 1
ATOM 9279 O O . SER B 1 122 ? -2.025 -33.568 -79.465 1.00 59.50 102 SER B O 1
ATOM 9282 N N . PRO B 1 123 ? -0.839 -35.467 -79.532 1.00 62.10 103 PRO B N 1
ATOM 9283 C CA . PRO B 1 123 ? 0.440 -34.747 -79.480 1.00 61.76 103 PRO B CA 1
ATOM 9284 C C . PRO B 1 123 ? 0.756 -34.086 -80.814 1.00 58.75 103 PRO B C 1
ATOM 9285 O O . PRO B 1 123 ? 0.061 -34.267 -81.816 1.00 63.52 103 PRO B O 1
ATOM 9289 N N . GLY B 1 124 ? 1.839 -33.311 -80.808 1.00 55.93 104 GLY B N 1
ATOM 9290 C CA . GLY B 1 124 ? 2.250 -32.617 -82.013 1.00 57.73 104 GLY B CA 1
ATOM 9291 C C . GLY B 1 124 ? 2.556 -33.576 -83.147 1.00 56.99 104 GLY B C 1
ATOM 9292 O O . GLY B 1 124 ? 3.036 -34.692 -82.943 1.00 60.22 104 GLY B O 1
ATOM 9293 N N . VAL B 1 125 ? 2.265 -33.129 -84.368 1.00 58.13 105 VAL B N 1
ATOM 9294 C CA . VAL B 1 125 ? 2.468 -33.998 -85.518 1.00 63.37 105 VAL B CA 1
ATOM 9295 C C . VAL B 1 125 ? 3.932 -34.003 -85.952 1.00 63.58 105 VAL B C 1
ATOM 9296 O O . VAL B 1 125 ? 4.399 -34.983 -86.543 1.00 59.43 105 VAL B O 1
ATOM 9300 N N . GLU B 1 126 ? 4.681 -32.933 -85.663 1.00 58.13 106 GLU B N 1
ATOM 9301 C CA . GLU B 1 126 ? 6.120 -32.953 -85.914 1.00 52.77 106 GLU B CA 1
ATOM 9302 C C . GLU B 1 126 ? 6.817 -33.962 -85.010 1.00 60.33 106 GLU B C 1
ATOM 9303 O O . GLU B 1 126 ? 7.737 -34.663 -85.445 1.00 61.86 106 GLU B O 1
ATOM 9309 N N . THR B 1 127 ? 6.389 -34.050 -83.749 1.00 58.62 107 THR B N 1
ATOM 9310 C CA . THR B 1 127 ? 7.005 -34.996 -82.826 1.00 58.21 107 THR B CA 1
ATOM 9311 C C . THR B 1 127 ? 6.647 -36.433 -83.186 1.00 56.82 107 THR B C 1
ATOM 9312 O O . THR B 1 127 ? 7.488 -37.331 -83.079 1.00 59.05 107 THR B O 1
ATOM 9316 N N . VAL B 1 128 ? 5.404 -36.675 -83.601 1.00 61.06 108 VAL B N 1
ATOM 9317 C CA . VAL B 1 128 ? 5.037 -38.012 -84.057 1.00 61.19 108 VAL B CA 1
ATOM 9318 C C . VAL B 1 128 ? 5.892 -38.409 -85.252 1.00 58.66 108 VAL B C 1
ATOM 9319 O O . VAL B 1 128 ? 6.411 -39.529 -85.319 1.00 60.09 108 VAL B O 1
ATOM 9323 N N . GLY B 1 129 ? 6.071 -37.488 -86.200 1.00 59.32 109 GLY B N 1
ATOM 9324 C CA . GLY B 1 129 ? 6.895 -37.789 -87.358 1.00 58.06 109 GLY B CA 1
ATOM 9325 C C . GLY B 1 129 ? 8.325 -38.117 -86.977 1.00 50.99 109 GLY B C 1
ATOM 9326 O O . GLY B 1 129 ? 8.902 -39.090 -87.462 1.00 59.19 109 GLY B O 1
ATOM 9327 N N . ALA B 1 130 ? 8.911 -37.311 -86.091 1.00 50.73 110 ALA B N 1
ATOM 9328 C CA . ALA B 1 130 ? 10.287 -37.554 -85.670 1.00 52.04 110 ALA B CA 1
ATOM 9329 C C . ALA B 1 130 ? 10.414 -38.872 -84.913 1.00 59.17 110 ALA B C 1
ATOM 9330 O O . ALA B 1 130 ? 11.408 -39.591 -85.074 1.00 59.27 110 ALA B O 1
ATOM 9332 N N . ARG B 1 131 ? 9.419 -39.208 -84.086 1.00 50.60 111 ARG B N 1
ATOM 9333 C CA . ARG B 1 131 ? 9.456 -40.474 -83.361 1.00 50.08 111 ARG B CA 1
ATOM 9334 C C . ARG B 1 131 ? 9.433 -41.654 -84.322 1.00 59.09 111 ARG B C 1
ATOM 9335 O O . ARG B 1 131 ? 10.233 -42.588 -84.196 1.00 58.55 111 ARG B O 1
ATOM 9343 N N . LEU B 1 132 ? 8.514 -41.627 -85.292 1.00 62.50 112 LEU B N 1
ATOM 9344 C CA . LEU B 1 132 ? 8.348 -42.770 -86.183 1.00 58.51 112 LEU B CA 1
ATOM 9345 C C . LEU B 1 132 ? 9.461 -42.839 -87.218 1.00 59.09 112 LEU B C 1
ATOM 9346 O O . LEU B 1 132 ? 9.765 -43.923 -87.727 1.00 59.63 112 LEU B O 1
ATOM 9351 N N . MET B 1 133 ? 10.084 -41.701 -87.533 1.00 57.27 113 MET B N 1
ATOM 9352 C CA . MET B 1 133 ? 11.246 -41.715 -88.415 1.00 57.62 113 MET B CA 1
ATOM 9353 C C . MET B 1 133 ? 12.453 -42.337 -87.721 1.00 65.26 113 MET B C 1
ATOM 9354 O O . MET B 1 133 ? 13.237 -43.062 -88.347 1.00 62.38 113 MET B O 1
ATOM 9359 N N . LEU B 1 134 ? 12.610 -42.074 -86.422 1.00 66.11 114 LEU B N 1
ATOM 9360 C CA . LEU B 1 134 ? 13.750 -42.610 -85.692 1.00 56.83 114 LEU B CA 1
ATOM 9361 C C . LEU B 1 134 ? 13.599 -44.108 -85.455 1.00 60.98 114 LEU B C 1
ATOM 9362 O O . LEU B 1 134 ? 14.588 -44.848 -85.488 1.00 68.29 114 LEU B O 1
ATOM 9367 N N . LEU B 1 135 ? 12.373 -44.577 -85.216 1.00 50.94 115 LEU B N 1
ATOM 9368 C CA . LEU B 1 135 ? 12.173 -46.014 -85.065 1.00 58.82 115 LEU B CA 1
ATOM 9369 C C . LEU B 1 135 ? 12.444 -46.751 -86.370 1.00 69.02 115 LEU B C 1
ATOM 9370 O O . LEU B 1 135 ? 12.826 -47.926 -86.347 1.00 75.89 115 LEU B O 1
ATOM 9375 N N . ARG B 1 136 ? 12.263 -46.080 -87.511 1.00 66.78 116 ARG B N 1
ATOM 9376 C CA . ARG B 1 136 ? 12.543 -46.711 -88.795 1.00 64.00 116 ARG B CA 1
ATOM 9377 C C . ARG B 1 136 ? 14.034 -46.692 -89.112 1.00 69.62 116 ARG B C 1
ATOM 9378 O O . ARG B 1 136 ? 14.554 -47.640 -89.710 1.00 70.05 116 ARG B O 1
ATOM 9386 N N . ARG B 1 137 ? 14.737 -45.623 -88.728 1.00 61.49 117 ARG B N 1
ATOM 9387 C CA . ARG B 1 137 ? 16.190 -45.627 -88.848 1.00 59.78 117 ARG B CA 1
ATOM 9388 C C . ARG B 1 137 ? 16.813 -46.737 -88.011 1.00 73.03 117 ARG B C 1
ATOM 9389 O O . ARG B 1 137 ? 17.899 -47.230 -88.340 1.00 74.19 117 ARG B O 1
ATOM 9397 N N . LEU B 1 138 ? 16.148 -47.140 -86.925 1.00 69.74 118 LEU B N 1
ATOM 9398 C CA . LEU B 1 138 ? 16.692 -48.190 -86.075 1.00 71.59 118 LEU B CA 1
ATOM 9399 C C . LEU B 1 138 ? 16.465 -49.576 -86.663 1.00 75.50 118 LEU B C 1
ATOM 9400 O O . LEU B 1 138 ? 17.302 -50.467 -86.475 1.00 76.50 118 LEU B O 1
ATOM 9405 N N . ALA B 1 139 ? 15.354 -49.779 -87.373 1.00 74.36 119 ALA B N 1
ATOM 9406 C CA . ALA B 1 139 ? 15.110 -51.055 -88.033 1.00 71.86 119 ALA B CA 1
ATOM 9407 C C . ALA B 1 139 ? 15.773 -51.139 -89.402 1.00 77.50 119 ALA B C 1
ATOM 9408 O O . ALA B 1 139 ? 15.971 -52.247 -89.912 1.00 81.95 119 ALA B O 1
ATOM 9410 N N . ARG B 1 140 ? 16.121 -49.999 -90.000 1.00 78.74 120 ARG B N 1
ATOM 9411 C CA . ARG B 1 140 ? 16.790 -49.933 -91.300 1.00 68.24 120 ARG B CA 1
ATOM 9412 C C . ARG B 1 140 ? 18.031 -49.057 -91.158 1.00 72.40 120 ARG B C 1
ATOM 9413 O O . ARG B 1 140 ? 18.056 -47.907 -91.612 1.00 69.50 120 ARG B O 1
ATOM 9421 N N . PRO B 1 141 ? 19.090 -49.581 -90.533 1.00 72.36 121 PRO B N 1
ATOM 9422 C CA . PRO B 1 141 ? 20.234 -48.714 -90.199 1.00 69.24 121 PRO B CA 1
ATOM 9423 C C . PRO B 1 141 ? 21.006 -48.225 -91.409 1.00 71.73 121 PRO B C 1
ATOM 9424 O O . PRO B 1 141 ? 21.500 -47.090 -91.404 1.00 71.46 121 PRO B O 1
ATOM 9428 N N . ASP B 1 142 ? 21.138 -49.046 -92.448 1.00 80.67 122 ASP B N 1
ATOM 9429 C CA . ASP B 1 142 ? 21.942 -48.681 -93.604 1.00 92.31 122 ASP B CA 1
ATOM 9430 C C . ASP B 1 142 ? 21.092 -48.236 -94.789 1.00 86.87 122 ASP B C 1
ATOM 9431 O O . ASP B 1 142 ? 21.560 -48.275 -95.932 1.00 94.41 122 ASP B O 1
ATOM 9436 N N . ASP B 1 143 ? 19.857 -47.810 -94.534 1.00 86.61 123 ASP B N 1
ATOM 9437 C CA . ASP B 1 143 ? 19.035 -47.151 -95.543 1.00 86.98 123 ASP B CA 1
ATOM 9438 C C . ASP B 1 143 ? 19.436 -45.682 -95.602 1.00 85.16 123 ASP B C 1
ATOM 9439 O O . ASP B 1 143 ? 19.072 -44.894 -94.722 1.00 84.46 123 ASP B O 1
ATOM 9444 N N . GLU B 1 144 ? 20.179 -45.308 -96.644 1.00 91.09 124 GLU B N 1
ATOM 9445 C CA . GLU B 1 144 ? 20.722 -43.958 -96.730 1.00 87.43 124 GLU B CA 1
ATOM 9446 C C . GLU B 1 144 ? 19.643 -42.905 -96.951 1.00 83.15 124 GLU B C 1
ATOM 9447 O O . GLU B 1 144 ? 19.901 -41.718 -96.717 1.00 77.69 124 GLU B O 1
ATOM 9453 N N . THR B 1 145 ? 18.444 -43.305 -97.384 1.00 81.07 125 THR B N 1
ATOM 9454 C CA . THR B 1 145 ? 17.386 -42.331 -97.631 1.00 82.31 125 THR B CA 1
ATOM 9455 C C . THR B 1 145 ? 16.835 -41.735 -96.340 1.00 83.86 125 THR B C 1
ATOM 9456 O O . THR B 1 145 ? 16.253 -40.645 -96.374 1.00 82.88 125 THR B O 1
ATOM 9460 N N . LEU B 1 146 ? 17.015 -42.411 -95.205 1.00 81.11 126 LEU B N 1
ATOM 9461 C CA . LEU B 1 146 ? 16.558 -41.887 -93.925 1.00 68.84 126 LEU B CA 1
ATOM 9462 C C . LEU B 1 146 ? 17.639 -41.107 -93.195 1.00 70.54 126 LEU B C 1
ATOM 9463 O O . LEU B 1 146 ? 17.322 -40.203 -92.414 1.00 73.91 126 LEU B O 1
ATOM 9468 N N . GLY B 1 147 ? 18.896 -41.430 -93.432 1.00 74.33 127 GLY B N 1
ATOM 9469 C CA . GLY B 1 147 ? 19.993 -40.742 -92.782 1.00 70.95 127 GLY B CA 1
ATOM 9470 C C . GLY B 1 147 ? 21.133 -41.703 -92.525 1.00 65.16 127 GLY B C 1
ATOM 9471 O O . GLY B 1 147 ? 21.093 -42.869 -92.903 1.00 67.20 127 GLY B O 1
ATOM 9472 N N . ALA B 1 148 ? 22.163 -41.177 -91.867 1.00 68.82 128 ALA B N 1
ATOM 9473 C CA . ALA B 1 148 ? 23.328 -41.978 -91.535 1.00 73.07 128 ALA B CA 1
ATOM 9474 C C . ALA B 1 148 ? 22.965 -43.039 -90.497 1.00 72.70 128 ALA B C 1
ATOM 9475 O O . ALA B 1 148 ? 21.966 -42.908 -89.785 1.00 71.98 128 ALA B O 1
ATOM 9477 N N . PRO B 1 149 ? 23.751 -44.114 -90.406 1.00 73.77 129 PRO B N 1
ATOM 9478 C CA . PRO B 1 149 ? 23.496 -45.114 -89.362 1.00 73.89 129 PRO B CA 1
ATOM 9479 C C . PRO B 1 149 ? 23.638 -44.499 -87.978 1.00 68.63 129 PRO B C 1
ATOM 9480 O O . PRO B 1 149 ? 24.564 -43.730 -87.708 1.00 69.09 129 PRO B O 1
ATOM 9484 N N . LEU B 1 150 ? 22.701 -44.840 -87.100 1.00 67.66 130 LEU B N 1
ATOM 9485 C CA . LEU B 1 150 ? 22.601 -44.179 -85.808 1.00 73.40 130 LEU B CA 1
ATOM 9486 C C . LEU B 1 150 ? 23.646 -44.717 -84.842 1.00 75.53 130 LEU B C 1
ATOM 9487 O O . LEU B 1 150 ? 23.740 -45.930 -84.626 1.00 73.89 130 LEU B O 1
ATOM 9492 N N . ARG B 1 151 ? 24.428 -43.809 -84.259 1.00 69.74 131 ARG B N 1
ATOM 9493 C CA . ARG B 1 151 ? 25.379 -44.146 -83.207 1.00 73.75 131 ARG B CA 1
ATOM 9494 C C . ARG B 1 151 ? 24.806 -43.904 -81.814 1.00 73.40 131 ARG B C 1
ATOM 9495 O O . ARG B 1 151 ? 24.871 -44.785 -80.953 1.00 67.97 131 ARG B O 1
ATOM 9503 N N . VAL B 1 152 ? 24.241 -42.724 -81.574 1.00 66.76 132 VAL B N 1
ATOM 9504 C CA . VAL B 1 152 ? 23.676 -42.370 -80.278 1.00 69.00 132 VAL B CA 1
ATOM 9505 C C . VAL B 1 152 ? 22.235 -41.919 -80.477 1.00 68.72 132 VAL B C 1
ATOM 9506 O O . VAL B 1 152 ? 21.962 -41.052 -81.314 1.00 64.86 132 VAL B O 1
ATOM 9510 N N . VAL B 1 153 ? 21.317 -42.501 -79.709 1.00 59.36 133 VAL B N 1
ATOM 9511 C CA . VAL B 1 153 ? 19.937 -42.036 -79.629 1.00 55.56 133 VAL B CA 1
ATOM 9512 C C . VAL B 1 153 ? 19.764 -41.336 -78.288 1.00 58.84 133 VAL B C 1
ATOM 9513 O O . VAL B 1 153 ? 19.977 -41.946 -77.230 1.00 56.50 133 VAL B O 1
ATOM 9517 N N . VAL B 1 154 ? 19.392 -40.055 -78.328 1.00 54.94 134 VAL B N 1
ATOM 9518 C CA . VAL B 1 154 ? 19.094 -39.275 -77.128 1.00 64.13 134 VAL B CA 1
ATOM 9519 C C . VAL B 1 154 ? 17.586 -39.256 -76.922 1.00 57.85 134 VAL B C 1
ATOM 9520 O O . VAL B 1 154 ? 16.818 -39.245 -77.892 1.00 58.01 134 VAL B O 1
ATOM 9524 N N . THR B 1 155 ? 17.154 -39.269 -75.665 1.00 56.28 135 THR B N 1
ATOM 9525 C CA . THR B 1 155 ? 15.728 -39.266 -75.362 1.00 56.37 135 THR B CA 1
ATOM 9526 C C . THR B 1 155 ? 15.517 -38.742 -73.948 1.00 55.92 135 THR B C 1
ATOM 9527 O O . THR B 1 155 ? 16.468 -38.419 -73.230 1.00 59.71 135 THR B O 1
ATOM 9531 N N . THR B 1 156 ? 14.250 -38.659 -73.560 1.00 60.88 136 THR B N 1
ATOM 9532 C CA . THR B 1 156 ? 13.822 -38.222 -72.241 1.00 51.95 136 THR B CA 1
ATOM 9533 C C . THR B 1 156 ? 13.248 -39.400 -71.470 1.00 54.50 136 THR B C 1
ATOM 9534 O O . THR B 1 156 ? 12.914 -40.445 -72.040 1.00 54.82 136 THR B O 1
ATOM 9538 N N . THR B 1 157 ? 13.122 -39.218 -70.153 1.00 54.56 137 THR B N 1
ATOM 9539 C CA . THR B 1 157 ? 12.541 -40.276 -69.338 1.00 50.98 137 THR B CA 1
ATOM 9540 C C . THR B 1 157 ? 11.087 -40.544 -69.692 1.00 48.63 137 THR B C 1
ATOM 9541 O O . THR B 1 157 ? 10.584 -41.630 -69.392 1.00 54.82 137 THR B O 1
ATOM 9545 N N . ARG B 1 158 ? 10.405 -39.594 -70.334 1.00 53.50 138 ARG B N 1
ATOM 9546 C CA . ARG B 1 158 ? 9.040 -39.847 -70.783 1.00 53.31 138 ARG B CA 1
ATOM 9547 C C . ARG B 1 158 ? 9.015 -40.878 -71.907 1.00 53.34 138 ARG B C 1
ATOM 9548 O O . ARG B 1 158 ? 8.347 -41.915 -71.802 1.00 53.71 138 ARG B O 1
ATOM 9556 N N . SER B 1 159 ? 9.745 -40.612 -72.997 1.00 54.59 139 SER B N 1
ATOM 9557 C CA . SER B 1 159 ? 9.772 -41.555 -74.115 1.00 59.06 139 SER B CA 1
ATOM 9558 C C . SER B 1 159 ? 10.366 -42.898 -73.709 1.00 58.11 139 SER B C 1
ATOM 9559 O O . SER B 1 159 ? 9.994 -43.936 -74.268 1.00 57.02 139 SER B O 1
ATOM 9562 N N . LEU B 1 160 ? 11.290 -42.898 -72.746 1.00 54.26 140 LEU B N 1
ATOM 9563 C CA . LEU B 1 160 ? 11.811 -44.152 -72.217 1.00 50.79 140 LEU B CA 1
ATOM 9564 C C . LEU B 1 160 ? 10.709 -44.961 -71.544 1.00 53.09 140 LEU B C 1
ATOM 9565 O O . LEU B 1 160 ? 10.579 -46.168 -71.778 1.00 53.53 140 LEU B O 1
ATOM 9570 N N . LEU B 1 161 ? 9.896 -44.307 -70.710 1.00 51.15 141 LEU B N 1
ATOM 9571 C CA . LEU B 1 161 ? 8.869 -45.009 -69.951 1.00 47.24 141 LEU B CA 1
ATOM 9572 C C . LEU B 1 161 ? 7.598 -45.261 -70.749 1.00 47.43 141 LEU B C 1
ATOM 9573 O O . LEU B 1 161 ? 6.840 -46.173 -70.405 1.00 51.28 141 LEU B O 1
ATOM 9578 N N . GLN B 1 162 ? 7.347 -44.494 -71.800 1.00 47.47 142 GLN B N 1
ATOM 9579 C CA . GLN B 1 162 ? 6.083 -44.607 -72.517 1.00 52.89 142 GLN B CA 1
ATOM 9580 C C . GLN B 1 162 ? 6.114 -45.790 -73.478 1.00 53.74 142 GLN B C 1
ATOM 9581 O O . GLN B 1 162 ? 6.893 -45.775 -74.438 1.00 59.33 142 GLN B O 1
ATOM 9587 N N . PRO B 1 163 ? 5.292 -46.814 -73.273 1.00 54.96 143 PRO B N 1
ATOM 9588 C CA . PRO B 1 163 ? 5.248 -47.922 -74.228 1.00 56.58 143 PRO B CA 1
ATOM 9589 C C . PRO B 1 163 ? 4.634 -47.497 -75.554 1.00 61.51 143 PRO B C 1
ATOM 9590 O O . PRO B 1 163 ? 3.954 -46.476 -75.668 1.00 68.71 143 PRO B O 1
ATOM 9594 N N . MET B 1 164 ? 4.892 -48.310 -76.573 1.00 59.95 144 MET B N 1
ATOM 9595 C CA . MET B 1 164 ? 4.374 -48.074 -77.909 1.00 66.80 144 MET B CA 1
ATOM 9596 C C . MET B 1 164 ? 3.909 -49.404 -78.482 1.00 71.14 144 MET B C 1
ATOM 9597 O O . MET B 1 164 ? 4.048 -50.458 -77.854 1.00 72.75 144 MET B O 1
ATOM 9602 N N . ALA B 1 165 ? 3.349 -49.353 -79.678 1.00 77.38 145 ALA B N 1
ATOM 9603 C CA . ALA B 1 165 ? 2.937 -50.583 -80.333 1.00 69.15 145 ALA B CA 1
ATOM 9604 C C . ALA B 1 165 ? 4.125 -51.204 -81.064 1.00 79.85 145 ALA B C 1
ATOM 9605 O O . ALA B 1 165 ? 4.935 -50.485 -81.658 1.00 80.24 145 ALA B O 1
ATOM 9607 N N . PRO B 1 166 ? 4.254 -52.534 -81.032 1.00 86.53 146 PRO B N 1
ATOM 9608 C CA . PRO B 1 166 ? 5.393 -53.168 -81.714 1.00 84.18 146 PRO B CA 1
ATOM 9609 C C . PRO B 1 166 ? 5.343 -53.035 -83.224 1.00 85.59 146 PRO B C 1
ATOM 9610 O O . PRO B 1 166 ? 6.402 -53.006 -83.865 1.00 90.74 146 PRO B O 1
ATOM 9614 N N . ASP B 1 167 ? 4.149 -52.941 -83.812 1.00 78.93 147 ASP B N 1
ATOM 9615 C CA . ASP B 1 167 ? 4.010 -52.898 -85.261 1.00 84.00 147 ASP B CA 1
ATOM 9616 C C . ASP B 1 167 ? 4.182 -51.503 -85.844 1.00 81.53 147 ASP B C 1
ATOM 9617 O O . ASP B 1 167 ? 4.184 -51.368 -87.071 1.00 87.56 147 ASP B O 1
ATOM 9622 N N . LEU B 1 168 ? 4.338 -50.471 -85.010 1.00 80.52 148 LEU B N 1
ATOM 9623 C CA . LEU B 1 168 ? 4.335 -49.105 -85.526 1.00 81.36 148 LEU B CA 1
ATOM 9624 C C . LEU B 1 168 ? 5.513 -48.839 -86.454 1.00 82.35 148 LEU B C 1
ATOM 9625 O O . LEU B 1 168 ? 5.407 -48.007 -87.361 1.00 84.70 148 LEU B O 1
ATOM 9630 N N . VAL B 1 169 ? 6.636 -49.530 -86.253 1.00 86.59 149 VAL B N 1
ATOM 9631 C CA . VAL B 1 169 ? 7.743 -49.416 -87.196 1.00 79.49 149 VAL B CA 1
ATOM 9632 C C . VAL B 1 169 ? 7.470 -50.200 -88.473 1.00 80.64 149 VAL B C 1
ATOM 9633 O O . VAL B 1 169 ? 8.091 -49.923 -89.508 1.00 84.59 149 VAL B O 1
ATOM 9637 N N . ASP B 1 170 ? 6.537 -51.154 -88.437 1.00 80.14 150 ASP B N 1
ATOM 9638 C CA . ASP B 1 170 ? 6.219 -51.977 -89.598 1.00 88.85 150 ASP B CA 1
ATOM 9639 C C . ASP B 1 170 ? 5.262 -51.301 -90.574 1.00 90.13 150 ASP B C 1
ATOM 9640 O O . ASP B 1 170 ? 4.870 -51.933 -91.561 1.00 91.77 150 ASP B O 1
ATOM 9645 N N . ILE B 1 171 ? 4.868 -50.053 -90.331 1.00 92.76 151 ILE B N 1
ATOM 9646 C CA . ILE B 1 171 ? 4.020 -49.332 -91.275 1.00 90.67 151 ILE B CA 1
ATOM 9647 C C . ILE B 1 171 ? 4.900 -48.755 -92.377 1.00 92.33 151 ILE B C 1
ATOM 9648 O O . ILE B 1 171 ? 5.824 -47.978 -92.110 1.00 86.19 151 ILE B O 1
ATOM 9653 N N . GLU B 1 172 ? 4.612 -49.136 -93.617 1.00 91.14 152 GLU B N 1
ATOM 9654 C CA . GLU B 1 172 ? 5.398 -48.673 -94.750 1.00 85.53 152 GLU B CA 1
ATOM 9655 C C . GLU B 1 172 ? 5.040 -47.229 -95.072 1.00 87.04 152 GLU B C 1
ATOM 9656 O O . GLU B 1 172 ? 3.860 -46.929 -95.292 1.00 82.46 152 GLU B O 1
ATOM 9662 N N . PRO B 1 173 ? 6.002 -46.317 -95.105 1.00 82.69 153 PRO B N 1
ATOM 9663 C CA . PRO B 1 173 ? 5.722 -44.932 -95.488 1.00 78.16 153 PRO B CA 1
ATOM 9664 C C . PRO B 1 173 ? 5.548 -44.818 -96.999 1.00 80.82 153 PRO B C 1
ATOM 9665 O O . PRO B 1 173 ? 5.596 -45.802 -97.736 1.00 87.46 153 PRO B O 1
ATOM 9669 N N . VAL B 1 174 ? 5.345 -43.588 -97.454 1.00 78.30 154 VAL B N 1
ATOM 9670 C CA . VAL B 1 174 ? 5.229 -43.284 -98.874 1.00 71.06 154 VAL B CA 1
ATOM 9671 C C . VAL B 1 174 ? 6.566 -42.716 -99.326 1.00 72.50 154 VAL B C 1
ATOM 9672 O O . VAL B 1 174 ? 6.948 -41.607 -98.936 1.00 71.30 154 VAL B O 1
ATOM 9676 N N . THR B 1 175 ? 7.287 -43.477 -100.141 1.00 81.20 155 THR B N 1
ATOM 9677 C CA . THR B 1 175 ? 8.559 -43.029 -100.685 1.00 82.29 155 THR B CA 1
ATOM 9678 C C . THR B 1 175 ? 8.324 -42.377 -102.040 1.00 71.73 155 THR B C 1
ATOM 9679 O O . THR B 1 175 ? 7.718 -42.984 -102.928 1.00 72.73 155 THR B O 1
ATOM 9683 N N . LEU B 1 176 ? 8.796 -41.141 -102.191 1.00 67.56 156 LEU B N 1
ATOM 9684 C CA . LEU B 1 176 ? 8.604 -40.371 -103.414 1.00 76.87 156 LEU B CA 1
ATOM 9685 C C . LEU B 1 176 ? 9.952 -39.862 -103.897 1.00 84.29 156 LEU B C 1
ATOM 9686 O O . LEU B 1 176 ? 10.593 -39.053 -103.217 1.00 83.71 156 LEU B O 1
ATOM 9691 N N . SER B 1 177 ? 10.376 -40.330 -105.068 1.00 96.82 157 SER B N 1
ATOM 9692 C CA . SER B 1 177 ? 11.599 -39.855 -105.693 1.00 98.28 157 SER B CA 1
ATOM 9693 C C . SER B 1 177 ? 11.348 -39.645 -107.179 1.00 93.65 157 SER B C 1
ATOM 9694 O O . SER B 1 177 ? 10.428 -40.223 -107.763 1.00 95.48 157 SER B O 1
ATOM 9697 N N . VAL B 1 178 ? 12.182 -38.798 -107.784 1.00 89.74 158 VAL B N 1
ATOM 9698 C CA . VAL B 1 178 ? 12.053 -38.507 -109.205 1.00 94.17 158 VAL B CA 1
ATOM 9699 C C . VAL B 1 178 ? 12.289 -39.777 -110.008 1.00 106.34 158 VAL B C 1
ATOM 9700 O O . VAL B 1 178 ? 13.272 -40.498 -109.791 1.00 109.47 158 VAL B O 1
ATOM 9704 N N . GLY B 1 179 ? 11.379 -40.063 -110.936 1.00 107.29 159 GLY B N 1
ATOM 9705 C CA . GLY B 1 179 ? 11.513 -41.207 -111.813 1.00 105.72 159 GLY B CA 1
ATOM 9706 C C . GLY B 1 179 ? 10.902 -42.496 -111.313 1.00 106.59 159 GLY B C 1
ATOM 9707 O O . GLY B 1 179 ? 11.080 -43.535 -111.959 1.00 112.90 159 GLY B O 1
ATOM 9708 N N . ALA B 1 180 ? 10.188 -42.470 -110.193 1.00 101.69 160 ALA B N 1
ATOM 9709 C CA . ALA B 1 180 ? 9.589 -43.682 -109.658 1.00 105.19 160 ALA B CA 1
ATOM 9710 C C . ALA B 1 180 ? 8.256 -43.973 -110.336 1.00 101.91 160 ALA B C 1
ATOM 9711 O O . ALA B 1 180 ? 7.563 -43.068 -110.808 1.00 102.20 160 ALA B O 1
ATOM 9713 N N . GLU B 1 181 ? 7.900 -45.253 -110.378 1.00 105.37 161 GLU B N 1
ATOM 9714 C CA . GLU B 1 181 ? 6.653 -45.705 -110.984 1.00 112.24 161 GLU B CA 1
ATOM 9715 C C . GLU B 1 181 ? 5.647 -46.018 -109.883 1.00 107.60 161 GLU B C 1
ATOM 9716 O O . GLU B 1 181 ? 5.929 -46.829 -108.993 1.00 109.12 161 GLU B O 1
ATOM 9718 N N . MET B 1 182 ? 4.481 -45.377 -109.945 1.00 109.62 162 MET B N 1
ATOM 9719 C CA . MET B 1 182 ? 3.432 -45.573 -108.952 1.00 111.91 162 MET B CA 1
ATOM 9720 C C . MET B 1 182 ? 2.128 -44.992 -109.479 1.00 106.39 162 MET B C 1
ATOM 9721 O O . MET B 1 182 ? 2.131 -44.018 -110.238 1.00 104.60 162 MET B O 1
ATOM 9726 N N . GLU B 1 183 ? 1.018 -45.599 -109.064 1.00 102.94 163 GLU B N 1
ATOM 9727 C CA . GLU B 1 183 ? -0.304 -45.093 -109.409 1.00 107.41 163 GLU B CA 1
ATOM 9728 C C . GLU B 1 183 ? -0.620 -43.861 -108.568 1.00 107.46 163 GLU B C 1
ATOM 9729 O O . GLU B 1 183 ? -0.501 -43.893 -107.338 1.00 104.39 163 GLU B O 1
ATOM 9731 N N . PHE B 1 184 ? -1.033 -42.779 -109.236 1.00 108.31 164 PHE B N 1
ATOM 9732 C CA . PHE B 1 184 ? -1.200 -41.494 -108.561 1.00 101.04 164 PHE B CA 1
ATOM 9733 C C . PHE B 1 184 ? -2.264 -41.568 -107.473 1.00 100.13 164 PHE B C 1
ATOM 9734 O O . PHE B 1 184 ? -2.008 -41.220 -106.314 1.00 100.36 164 PHE B O 1
ATOM 9742 N N . GLU B 1 185 ? -3.472 -42.008 -107.828 1.00 99.35 165 GLU B N 1
ATOM 9743 C CA . GLU B 1 185 ? -4.548 -42.055 -106.846 1.00 100.55 165 GLU B CA 1
ATOM 9744 C C . GLU B 1 185 ? -4.318 -43.127 -105.788 1.00 101.48 165 GLU B C 1
ATOM 9745 O O . GLU B 1 185 ? -4.968 -43.092 -104.738 1.00 97.95 165 GLU B O 1
ATOM 9751 N N . ASP B 1 186 ? -3.410 -44.075 -106.038 1.00 102.92 166 ASP B N 1
ATOM 9752 C CA . ASP B 1 186 ? -3.028 -45.020 -104.994 1.00 102.06 166 ASP B CA 1
ATOM 9753 C C . ASP B 1 186 ? -2.208 -44.333 -103.909 1.00 97.20 166 ASP B C 1
ATOM 9754 O O . ASP B 1 186 ? -2.344 -44.651 -102.721 1.00 86.76 166 ASP B O 1
ATOM 9759 N N . VAL B 1 187 ? -1.354 -43.385 -104.303 1.00 93.86 167 VAL B N 1
ATOM 9760 C CA . VAL B 1 187 ? -0.574 -42.622 -103.332 1.00 88.40 167 VAL B CA 1
ATOM 9761 C C . VAL B 1 187 ? -1.492 -41.797 -102.441 1.00 84.77 167 VAL B C 1
ATOM 9762 O O . VAL B 1 187 ? -1.246 -41.650 -101.238 1.00 81.14 167 VAL B O 1
ATOM 9766 N N . VAL B 1 188 ? -2.569 -41.255 -103.013 1.00 84.69 168 VAL B N 1
ATOM 9767 C CA . VAL B 1 188 ? -3.476 -40.407 -102.246 1.00 78.22 168 VAL B CA 1
ATOM 9768 C C . VAL B 1 188 ? -4.212 -41.225 -101.189 1.00 79.02 168 VAL B C 1
ATOM 9769 O O . VAL B 1 188 ? -4.330 -40.808 -100.030 1.00 77.93 168 VAL B O 1
ATOM 9773 N N . ALA B 1 189 ? -4.717 -42.402 -101.569 1.00 81.80 169 ALA B N 1
ATOM 9774 C CA . ALA B 1 189 ? -5.421 -43.240 -100.603 1.00 84.17 169 ALA B CA 1
ATOM 9775 C C . ALA B 1 189 ? -4.479 -43.771 -99.529 1.00 84.16 169 ALA B C 1
ATOM 9776 O O . ALA B 1 189 ? -4.896 -43.967 -98.381 1.00 73.98 169 ALA B O 1
ATOM 9778 N N . ARG B 1 190 ? -3.213 -44.003 -99.883 1.00 82.96 170 ARG B N 1
ATOM 9779 C CA . ARG B 1 190 ? -2.234 -44.466 -98.905 1.00 81.74 170 ARG B CA 1
ATOM 9780 C C . ARG B 1 190 ? -1.864 -43.357 -97.925 1.00 83.69 170 ARG B C 1
ATOM 9781 O O . ARG B 1 190 ? -1.670 -43.613 -96.729 1.00 78.65 170 ARG B O 1
ATOM 9789 N N . LEU B 1 191 ? -1.757 -42.118 -98.415 1.00 77.74 171 LEU B N 1
ATOM 9790 C CA . LEU B 1 191 ? -1.526 -40.987 -97.521 1.00 72.19 171 LEU B CA 1
ATOM 9791 C C . LEU B 1 191 ? -2.695 -40.797 -96.563 1.00 72.83 171 LEU B C 1
ATOM 9792 O O . LEU B 1 191 ? -2.497 -40.469 -95.386 1.00 71.41 171 LEU B O 1
ATOM 9797 N N . VAL B 1 192 ? -3.923 -41.004 -97.046 1.00 68.87 172 VAL B N 1
ATOM 9798 C CA . VAL B 1 192 ? -5.088 -40.931 -96.168 1.00 73.50 172 VAL B CA 1
ATOM 9799 C C . VAL B 1 192 ? -4.982 -41.968 -95.056 1.00 74.16 172 VAL B C 1
ATOM 9800 O O . VAL B 1 192 ? -5.292 -41.687 -93.891 1.00 71.04 172 VAL B O 1
ATOM 9804 N N . ASP B 1 193 ? -4.530 -43.178 -95.392 1.00 75.54 173 ASP B N 1
ATOM 9805 C CA . ASP B 1 193 ? -4.363 -44.211 -94.377 1.00 79.50 173 ASP B CA 1
ATOM 9806 C C . ASP B 1 193 ? -3.235 -43.889 -93.405 1.00 81.46 173 ASP B C 1
ATOM 9807 O O . ASP B 1 193 ? -3.256 -44.378 -92.270 1.00 80.55 173 ASP B O 1
ATOM 9812 N N . LEU B 1 194 ? -2.261 -43.075 -93.816 1.00 74.42 174 LEU B N 1
ATOM 9813 C CA . LEU B 1 194 ? -1.214 -42.600 -92.920 1.00 66.52 174 LEU B CA 1
ATOM 9814 C C . LEU B 1 194 ? -1.642 -41.383 -92.106 1.00 72.80 174 LEU B C 1
ATOM 9815 O O . LEU B 1 194 ? -0.779 -40.727 -91.509 1.00 68.31 174 LEU B O 1
ATOM 9820 N N . SER B 1 195 ? -2.943 -41.073 -92.083 1.00 73.22 175 SER B N 1
ATOM 9821 C CA . SER B 1 195 ? -3.492 -39.925 -91.353 1.00 65.99 175 SER B CA 1
ATOM 9822 C C . SER B 1 195 ? -2.960 -38.596 -91.895 1.00 65.79 175 SER B C 1
ATOM 9823 O O . SER B 1 195 ? -2.666 -37.668 -91.139 1.00 64.80 175 SER B O 1
ATOM 9826 N N . TYR B 1 196 ? -2.838 -38.500 -93.216 1.00 67.34 176 TYR B N 1
ATOM 9827 C CA . TYR B 1 196 ? -2.648 -37.215 -93.874 1.00 64.87 176 TYR B CA 1
ATOM 9828 C C . TYR B 1 196 ? -4.010 -36.630 -94.209 1.00 66.17 176 TYR B C 1
ATOM 9829 O O . TYR B 1 196 ? -4.900 -37.339 -94.686 1.00 70.97 176 TYR B O 1
ATOM 9838 N N . THR B 1 197 ? -4.167 -35.334 -93.964 1.00 70.75 177 THR B N 1
ATOM 9839 C CA . THR B 1 197 ? -5.446 -34.658 -94.134 1.00 68.58 177 THR B CA 1
ATOM 9840 C C . THR B 1 197 ? -5.493 -33.981 -95.500 1.00 72.14 177 THR B C 1
ATOM 9841 O O . THR B 1 197 ? -4.659 -33.120 -95.803 1.00 68.59 177 THR B O 1
ATOM 9845 N N . ARG B 1 198 ? -6.466 -34.377 -96.318 1.00 70.11 178 ARG B N 1
ATOM 9846 C CA . ARG B 1 198 ? -6.655 -33.766 -97.627 1.00 64.43 178 ARG B CA 1
ATOM 9847 C C . ARG B 1 198 ? -7.212 -32.355 -97.474 1.00 67.70 178 ARG B C 1
ATOM 9848 O O . ARG B 1 198 ? -8.165 -32.128 -96.720 1.00 61.99 178 ARG B O 1
ATOM 9856 N N . VAL B 1 199 ? -6.613 -31.399 -98.186 1.00 63.25 179 VAL B N 1
ATOM 9857 C CA . VAL B 1 199 ? -7.004 -29.999 -98.096 1.00 67.32 179 VAL B CA 1
ATOM 9858 C C . VAL B 1 199 ? -6.989 -29.380 -99.487 1.00 71.92 179 VAL B C 1
ATOM 9859 O O . VAL B 1 199 ? -6.377 -29.901 -100.423 1.00 63.37 179 VAL B O 1
ATOM 9863 N N . ASP B 1 200 ? -7.679 -28.243 -99.611 1.00 75.81 180 ASP B N 1
ATOM 9864 C CA . ASP B 1 200 ? -7.599 -27.460 -100.838 1.00 76.95 180 ASP B CA 1
ATOM 9865 C C . ASP B 1 200 ? -6.213 -26.867 -101.046 1.00 69.87 180 ASP B C 1
ATOM 9866 O O . ASP B 1 200 ? -5.832 -26.596 -102.190 1.00 67.65 180 ASP B O 1
ATOM 9871 N N . MET B 1 201 ? -5.448 -26.685 -99.972 1.00 58.12 181 MET B N 1
ATOM 9872 C CA . MET B 1 201 ? -4.212 -25.909 -100.023 1.00 64.99 181 MET B CA 1
ATOM 9873 C C . MET B 1 201 ? -3.398 -26.260 -98.790 1.00 71.08 181 MET B C 1
ATOM 9874 O O . MET B 1 201 ? -3.903 -26.135 -97.669 1.00 73.57 181 MET B O 1
ATOM 9879 N N . VAL B 1 202 ? -2.154 -26.703 -98.978 1.00 58.71 182 VAL B N 1
ATOM 9880 C CA . VAL B 1 202 ? -1.348 -27.121 -97.836 1.00 62.98 182 VAL B CA 1
ATOM 9881 C C . VAL B 1 202 ? -0.852 -25.893 -97.082 1.00 65.34 182 VAL B C 1
ATOM 9882 O O . VAL B 1 202 ? -0.446 -24.885 -97.679 1.00 61.81 182 VAL B O 1
ATOM 9886 N N . GLY B 1 203 ? -0.919 -25.966 -95.757 1.00 65.66 183 GLY B N 1
ATOM 9887 C CA . GLY B 1 203 ? -0.489 -24.873 -94.910 1.00 67.58 183 GLY B CA 1
ATOM 9888 C C . GLY B 1 203 ? 0.295 -25.342 -93.702 1.00 70.69 183 GLY B C 1
ATOM 9889 O O . GLY B 1 203 ? 1.004 -24.552 -93.074 1.00 73.51 183 GLY B O 1
ATOM 9890 N N . LYS B 1 204 ? 0.172 -26.624 -93.361 1.00 68.07 184 LYS B N 1
ATOM 9891 C CA . LYS B 1 204 ? 0.920 -27.188 -92.248 1.00 67.68 184 LYS B CA 1
ATOM 9892 C C . LYS B 1 204 ? 1.213 -28.654 -92.533 1.00 67.07 184 LYS B C 1
ATOM 9893 O O . LYS B 1 204 ? 0.698 -29.241 -93.488 1.00 65.24 184 LYS B O 1
ATOM 9899 N N . ARG B 1 205 ? 2.057 -29.237 -91.682 1.00 66.90 185 ARG B N 1
ATOM 9900 C CA . ARG B 1 205 ? 2.511 -30.608 -91.878 1.00 62.31 185 ARG B CA 1
ATOM 9901 C C . ARG B 1 205 ? 1.377 -31.601 -91.659 1.00 64.21 185 ARG B C 1
ATOM 9902 O O . ARG B 1 205 ? 0.526 -31.422 -90.781 1.00 68.32 185 ARG B O 1
ATOM 9910 N N . GLY B 1 206 ? 1.375 -32.662 -92.458 1.00 59.50 186 GLY B N 1
ATOM 9911 C CA . GLY B 1 206 ? 0.319 -33.646 -92.397 1.00 59.94 186 GLY B CA 1
ATOM 9912 C C . GLY B 1 206 ? -0.834 -33.386 -93.332 1.00 67.34 186 GLY B C 1
ATOM 9913 O O . GLY B 1 206 ? -1.869 -34.053 -93.211 1.00 69.66 186 GLY B O 1
ATOM 9914 N N . GLU B 1 207 ? -0.692 -32.437 -94.255 1.00 66.09 187 GLU B N 1
ATOM 9915 C CA . GLU B 1 207 ? -1.726 -32.105 -95.221 1.00 62.98 187 GLU B CA 1
ATOM 9916 C C . GLU B 1 207 ? -1.227 -32.400 -96.626 1.00 67.89 187 GLU B C 1
ATOM 9917 O O . GLU B 1 207 ? -0.018 -32.407 -96.883 1.00 67.00 187 GLU B O 1
ATOM 9923 N N . PHE B 1 208 ? -2.168 -32.647 -97.536 1.00 68.11 188 PHE B N 1
ATOM 9924 C CA . PHE B 1 208 ? -1.832 -32.810 -98.942 1.00 64.51 188 PHE B CA 1
ATOM 9925 C C . PHE B 1 208 ? -2.985 -32.310 -99.802 1.00 59.92 188 PHE B C 1
ATOM 9926 O O . PHE B 1 208 ? -4.156 -32.444 -99.440 1.00 59.90 188 PHE B O 1
ATOM 9934 N N . ALA B 1 209 ? -2.636 -31.733 -100.947 1.00 63.56 189 ALA B N 1
ATOM 9935 C CA . ALA B 1 209 ? -3.596 -31.232 -101.917 1.00 61.12 189 ALA B CA 1
ATOM 9936 C C . ALA B 1 209 ? -3.327 -31.886 -103.261 1.00 67.33 189 ALA B C 1
ATOM 9937 O O . ALA B 1 209 ? -2.169 -32.066 -103.648 1.00 68.58 189 ALA B O 1
ATOM 9939 N N . VAL B 1 210 ? -4.396 -32.242 -103.970 1.00 72.11 190 VAL B N 1
ATOM 9940 C CA . VAL B 1 210 ? -4.303 -32.943 -105.248 1.00 74.24 190 VAL B CA 1
ATOM 9941 C C . VAL B 1 210 ? -4.762 -31.992 -106.347 1.00 72.31 190 VAL B C 1
ATOM 9942 O O . VAL B 1 210 ? -5.874 -31.454 -106.292 1.00 70.28 190 VAL B O 1
ATOM 9946 N N . ARG B 1 211 ? -3.896 -31.769 -107.337 1.00 80.23 191 ARG B N 1
ATOM 9947 C CA . ARG B 1 211 ? -4.199 -30.810 -108.394 1.00 78.67 191 ARG B CA 1
ATOM 9948 C C . ARG B 1 211 ? -4.257 -31.501 -109.748 1.00 86.16 191 ARG B C 1
ATOM 9949 O O . ARG B 1 211 ? -3.659 -31.027 -110.720 1.00 90.72 191 ARG B O 1
ATOM 9957 N N . GLY B 1 212 ? -4.976 -32.619 -109.826 1.00 80.45 192 GLY B N 1
ATOM 9958 C CA . GLY B 1 212 ? -5.088 -33.346 -111.076 1.00 86.20 192 GLY B CA 1
ATOM 9959 C C . GLY B 1 212 ? -3.816 -34.079 -111.447 1.00 96.54 192 GLY B C 1
ATOM 9960 O O . GLY B 1 212 ? -3.745 -35.309 -111.344 1.00 105.47 192 GLY B O 1
ATOM 9961 N N . GLY B 1 213 ? -2.802 -33.334 -111.879 1.00 85.65 193 GLY B N 1
ATOM 9962 C CA . GLY B 1 213 ? -1.517 -33.927 -112.194 1.00 89.55 193 GLY B CA 1
ATOM 9963 C C . GLY B 1 213 ? -0.428 -33.559 -111.206 1.00 90.34 193 GLY B C 1
ATOM 9964 O O . GLY B 1 213 ? 0.720 -33.994 -111.343 1.00 87.61 193 GLY B O 1
ATOM 9965 N N . ILE B 1 214 ? -0.776 -32.756 -110.203 1.00 89.47 194 ILE B N 1
ATOM 9966 C CA . ILE B 1 214 ? 0.171 -32.261 -109.211 1.00 85.89 194 ILE B CA 1
ATOM 9967 C C . ILE B 1 214 ? -0.269 -32.733 -107.833 1.00 85.14 194 ILE B C 1
ATOM 9968 O O . ILE B 1 214 ? -1.468 -32.782 -107.537 1.00 78.86 194 ILE B O 1
ATOM 9973 N N . LEU B 1 215 ? 0.706 -33.077 -106.993 1.00 79.80 195 LEU B N 1
ATOM 9974 C CA . LEU B 1 215 ? 0.454 -33.448 -105.606 1.00 70.96 195 LEU B CA 1
ATOM 9975 C C . LEU B 1 215 ? 1.354 -32.615 -104.708 1.00 68.73 195 LEU B C 1
ATOM 9976 O O . LEU B 1 215 ? 2.582 -32.699 -104.806 1.00 72.40 195 LEU B O 1
ATOM 9981 N N . ASP B 1 216 ? 0.745 -31.806 -103.849 1.00 68.15 196 ASP B N 1
ATOM 9982 C CA . ASP B 1 216 ? 1.456 -31.084 -102.805 1.00 67.81 196 ASP B CA 1
ATOM 9983 C C . ASP B 1 216 ? 1.293 -31.843 -101.497 1.00 64.73 196 ASP B C 1
ATOM 9984 O O . ASP B 1 216 ? 0.175 -32.211 -101.128 1.00 63.34 196 ASP B O 1
ATOM 9989 N N . VAL B 1 217 ? 2.403 -32.091 -100.804 1.00 69.65 197 VAL B N 1
ATOM 9990 C CA . VAL B 1 217 ? 2.365 -32.770 -99.515 1.00 66.75 197 VAL B CA 1
ATOM 9991 C C . VAL B 1 217 ? 3.401 -32.143 -98.594 1.00 62.80 197 VAL B C 1
ATOM 9992 O O . VAL B 1 217 ? 4.404 -31.577 -99.042 1.00 66.46 197 VAL B O 1
ATOM 9996 N N . PHE B 1 218 ? 3.135 -32.228 -97.293 1.00 65.62 198 PHE B N 1
ATOM 9997 C CA . PHE B 1 218 ? 3.991 -31.645 -96.260 1.00 68.76 198 PHE B CA 1
ATOM 9998 C C . PHE B 1 218 ? 4.245 -32.722 -95.216 1.00 64.71 198 PHE B C 1
ATOM 9999 O O . PHE B 1 218 ? 3.474 -32.869 -94.257 1.00 64.55 198 PHE B O 1
ATOM 10007 N N . PRO B 1 219 ? 5.308 -33.508 -95.379 1.00 72.17 199 PRO B N 1
ATOM 10008 C CA . PRO B 1 219 ? 5.595 -34.550 -94.400 1.00 68.89 199 PRO B CA 1
ATOM 10009 C C . PRO B 1 219 ? 5.907 -33.940 -93.049 1.00 65.07 199 PRO B C 1
ATOM 10010 O O . PRO B 1 219 ? 6.486 -32.841 -92.961 1.00 66.12 199 PRO B O 1
ATOM 10014 N N . PRO B 1 220 ? 5.540 -34.621 -91.959 1.00 61.89 200 PRO B N 1
ATOM 10015 C CA . PRO B 1 220 ? 5.729 -34.032 -90.622 1.00 66.20 200 PRO B CA 1
ATOM 10016 C C . PRO B 1 220 ? 7.185 -33.815 -90.247 1.00 70.38 200 PRO B C 1
ATOM 10017 O O . PRO B 1 220 ? 7.453 -33.088 -89.281 1.00 74.23 200 PRO B O 1
ATOM 10021 N N . THR B 1 221 ? 8.125 -34.412 -90.977 1.00 70.76 201 THR B N 1
ATOM 10022 C CA . THR B 1 221 ? 9.544 -34.281 -90.690 1.00 66.61 201 THR B CA 1
ATOM 10023 C C . THR B 1 221 ? 10.261 -33.341 -91.646 1.00 70.21 201 THR B C 1
ATOM 10024 O O . THR B 1 221 ? 11.441 -33.047 -91.428 1.00 78.19 201 THR B O 1
ATOM 10028 N N . ALA B 1 222 ? 9.586 -32.870 -92.690 1.00 73.40 202 ALA B N 1
ATOM 10029 C CA . ALA B 1 222 ? 10.232 -32.071 -93.719 1.00 70.85 202 ALA B CA 1
ATOM 10030 C C . ALA B 1 222 ? 10.286 -30.602 -93.319 1.00 69.75 202 ALA B C 1
ATOM 10031 O O . ALA B 1 222 ? 9.400 -30.087 -92.632 1.00 69.67 202 ALA B O 1
ATOM 10033 N N . GLU B 1 223 ? 11.350 -29.928 -93.758 1.00 71.65 203 GLU B N 1
ATOM 10034 C CA . GLU B 1 223 ? 11.462 -28.492 -93.527 1.00 80.73 203 GLU B CA 1
ATOM 10035 C C . GLU B 1 223 ? 10.449 -27.725 -94.368 1.00 79.74 203 GLU B C 1
ATOM 10036 O O . GLU B 1 223 ? 9.745 -26.841 -93.865 1.00 71.26 203 GLU B O 1
ATOM 10042 N N . HIS B 1 224 ? 10.359 -28.056 -95.649 1.00 81.07 204 HIS B N 1
ATOM 10043 C CA . HIS B 1 224 ? 9.425 -27.451 -96.581 1.00 78.53 204 HIS B CA 1
ATOM 10044 C C . HIS B 1 224 ? 8.494 -28.513 -97.152 1.00 69.79 204 HIS B C 1
ATOM 10045 O O . HIS B 1 224 ? 8.824 -29.705 -97.153 1.00 71.84 204 HIS B O 1
ATOM 10052 N N . PRO B 1 225 ? 7.316 -28.121 -97.629 1.00 65.48 205 PRO B N 1
ATOM 10053 C CA . PRO B 1 225 ? 6.491 -29.053 -98.404 1.00 68.37 205 PRO B CA 1
ATOM 10054 C C . PRO B 1 225 ? 7.077 -29.269 -99.791 1.00 70.89 205 PRO B C 1
ATOM 10055 O O . PRO B 1 225 ? 7.839 -28.451 -100.315 1.00 66.27 205 PRO B O 1
ATOM 10059 N N . VAL B 1 226 ? 6.704 -30.396 -100.390 1.00 67.50 206 VAL B N 1
ATOM 10060 C CA . VAL B 1 226 ? 7.216 -30.802 -101.693 1.00 70.73 206 VAL B CA 1
ATOM 10061 C C . VAL B 1 226 ? 6.064 -30.816 -102.690 1.00 65.59 206 VAL B C 1
ATOM 10062 O O . VAL B 1 226 ? 4.945 -31.229 -102.360 1.00 61.22 206 VAL B O 1
ATOM 10066 N N . ARG B 1 227 ? 6.337 -30.337 -103.902 1.00 68.71 207 ARG B N 1
ATOM 10067 C CA . ARG B 1 227 ? 5.385 -30.348 -105.006 1.00 69.59 207 ARG B CA 1
ATOM 10068 C C . ARG B 1 227 ? 5.788 -31.448 -105.979 1.00 68.05 207 ARG B C 1
ATOM 10069 O O . ARG B 1 227 ? 6.862 -31.378 -106.587 1.00 64.45 207 ARG B O 1
ATOM 10077 N N . VAL B 1 228 ? 4.928 -32.452 -106.128 1.00 67.07 208 VAL B N 1
ATOM 10078 C CA . VAL B 1 228 ? 5.232 -33.656 -106.892 1.00 72.53 208 VAL B CA 1
ATOM 10079 C C . VAL B 1 228 ? 4.513 -33.556 -108.234 1.00 75.78 208 VAL B C 1
ATOM 10080 O O . VAL B 1 228 ? 3.299 -33.759 -108.321 1.00 72.00 208 VAL B O 1
ATOM 10084 N N . GLU B 1 229 ? 5.268 -33.259 -109.288 1.00 85.75 209 GLU B N 1
ATOM 10085 C CA . GLU B 1 229 ? 4.733 -33.193 -110.644 1.00 89.51 209 GLU B CA 1
ATOM 10086 C C . GLU B 1 229 ? 4.793 -34.583 -111.266 1.00 90.30 209 GLU B C 1
ATOM 10087 O O . GLU B 1 229 ? 5.869 -35.186 -111.347 1.00 92.63 209 GLU B O 1
ATOM 10093 N N . PHE B 1 230 ? 3.641 -35.091 -111.698 1.00 94.77 210 PHE B N 1
ATOM 10094 C CA . PHE B 1 230 ? 3.547 -36.428 -112.263 1.00 101.16 210 PHE B CA 1
ATOM 10095 C C . PHE B 1 230 ? 3.718 -36.386 -113.782 1.00 108.41 210 PHE B C 1
ATOM 10096 O O . PHE B 1 230 ? 3.888 -35.325 -114.389 1.00 107.73 210 PHE B O 1
ATOM 10104 N N . TRP B 1 231 ? 3.674 -37.568 -114.402 1.00 110.35 211 TRP B N 1
ATOM 10105 C CA . TRP B 1 231 ? 3.728 -37.704 -115.854 1.00 113.00 211 TRP B CA 1
ATOM 10106 C C . TRP B 1 231 ? 3.299 -39.108 -116.263 1.00 113.33 211 TRP B C 1
ATOM 10107 O O . TRP B 1 231 ? 4.110 -40.040 -116.254 1.00 109.70 211 TRP B O 1
ATOM 10118 N N . GLY B 1 232 ? 2.025 -39.266 -116.621 1.00 116.10 212 GLY B N 1
ATOM 10119 C CA . GLY B 1 232 ? 1.470 -40.575 -116.903 1.00 117.49 212 GLY B CA 1
ATOM 10120 C C . GLY B 1 232 ? 1.234 -41.363 -115.631 1.00 115.18 212 GLY B C 1
ATOM 10121 O O . GLY B 1 232 ? 0.250 -41.135 -114.922 1.00 111.46 212 GLY B O 1
ATOM 10122 N N . ASP B 1 233 ? 2.137 -42.301 -115.335 1.00 116.44 213 ASP B N 1
ATOM 10123 C CA . ASP B 1 233 ? 2.146 -43.000 -114.055 1.00 113.03 213 ASP B CA 1
ATOM 10124 C C . ASP B 1 233 ? 3.526 -42.948 -113.408 1.00 113.91 213 ASP B C 1
ATOM 10125 O O . ASP B 1 233 ? 3.858 -43.811 -112.588 1.00 112.19 213 ASP B O 1
ATOM 10130 N N . GLU B 1 234 ? 4.335 -41.952 -113.764 1.00 114.68 214 GLU B N 1
ATOM 10131 C CA . GLU B 1 234 ? 5.678 -41.782 -113.233 1.00 114.02 214 GLU B CA 1
ATOM 10132 C C . GLU B 1 234 ? 5.844 -40.350 -112.744 1.00 111.59 214 GLU B C 1
ATOM 10133 O O . GLU B 1 234 ? 5.260 -39.415 -113.300 1.00 113.50 214 GLU B O 1
ATOM 10139 N N . ILE B 1 235 ? 6.639 -40.184 -111.692 1.00 108.88 215 ILE B N 1
ATOM 10140 C CA . ILE B 1 235 ? 6.890 -38.862 -111.126 1.00 106.43 215 ILE B CA 1
ATOM 10141 C C . ILE B 1 235 ? 7.907 -38.142 -112.002 1.00 100.85 215 ILE B C 1
ATOM 10142 O O . ILE B 1 235 ? 9.040 -38.607 -112.174 1.00 96.49 215 ILE B O 1
ATOM 10147 N N . SER B 1 236 ? 7.499 -37.006 -112.565 1.00 98.35 216 SER B N 1
ATOM 10148 C CA . SER B 1 236 ? 8.359 -36.225 -113.444 1.00 95.51 216 SER B CA 1
ATOM 10149 C C . SER B 1 236 ? 9.263 -35.278 -112.665 1.00 90.57 216 SER B C 1
ATOM 10150 O O . SER B 1 236 ? 10.480 -35.267 -112.874 1.00 87.38 216 SER B O 1
ATOM 10152 N N . GLU B 1 237 ? 8.687 -34.481 -111.767 1.00 93.43 217 GLU B N 1
ATOM 10153 C CA . GLU B 1 237 ? 9.436 -33.456 -111.059 1.00 94.84 217 GLU B CA 1
ATOM 10154 C C . GLU B 1 237 ? 8.978 -33.375 -109.612 1.00 91.68 217 GLU B C 1
ATOM 10155 O O . GLU B 1 237 ? 7.806 -33.592 -109.295 1.00 89.12 217 GLU B O 1
ATOM 10161 N N . MET B 1 238 ? 9.927 -33.062 -108.737 1.00 88.85 218 MET B N 1
ATOM 10162 C CA . MET B 1 238 ? 9.654 -32.734 -107.348 1.00 80.85 218 MET B CA 1
ATOM 10163 C C . MET B 1 238 ? 10.419 -31.465 -107.009 1.00 82.93 218 MET B C 1
ATOM 10164 O O . MET B 1 238 ? 11.572 -31.302 -107.416 1.00 87.87 218 MET B O 1
ATOM 10169 N N . ARG B 1 239 ? 9.771 -30.557 -106.286 1.00 80.87 219 ARG B N 1
ATOM 10170 C CA . ARG B 1 239 ? 10.412 -29.303 -105.921 1.00 82.82 219 ARG B CA 1
ATOM 10171 C C . ARG B 1 239 ? 9.730 -28.746 -104.683 1.00 78.13 219 ARG B C 1
ATOM 10172 O O . ARG B 1 239 ? 8.535 -28.959 -104.466 1.00 76.88 219 ARG B O 1
ATOM 10180 N N . ALA B 1 240 ? 10.507 -28.035 -103.874 1.00 79.39 220 ALA B N 1
ATOM 10181 C CA . ALA B 1 240 ? 10.009 -27.477 -102.629 1.00 77.40 220 ALA B CA 1
ATOM 10182 C C . ALA B 1 240 ? 9.362 -26.121 -102.878 1.00 77.72 220 ALA B C 1
ATOM 10183 O O . ALA B 1 240 ? 9.763 -25.373 -103.774 1.00 80.25 220 ALA B O 1
ATOM 10185 N N . PHE B 1 241 ? 8.348 -25.811 -102.071 1.00 72.00 221 PHE B N 1
ATOM 10186 C CA . PHE B 1 241 ? 7.642 -24.543 -102.174 1.00 75.35 221 PHE B CA 1
ATOM 10187 C C . PHE B 1 241 ? 7.298 -24.038 -100.781 1.00 71.91 221 PHE B C 1
ATOM 10188 O O . PHE B 1 241 ? 7.130 -24.821 -99.843 1.00 74.13 221 PHE B O 1
ATOM 10196 N N . ALA B 1 242 ? 7.196 -22.717 -100.658 1.00 75.56 222 ALA B N 1
ATOM 10197 C CA . ALA B 1 242 ? 6.843 -22.083 -99.399 1.00 79.29 222 ALA B CA 1
ATOM 10198 C C . ALA B 1 242 ? 5.333 -22.140 -99.174 1.00 76.35 222 ALA B C 1
ATOM 10199 O O . ALA B 1 242 ? 4.548 -22.408 -100.084 1.00 79.34 222 ALA B O 1
ATOM 10201 N N . ILE B 1 243 ? 4.928 -21.877 -97.936 1.00 76.57 223 ILE B N 1
ATOM 10202 C CA . ILE B 1 243 ? 3.510 -21.885 -97.593 1.00 75.61 223 ILE B CA 1
ATOM 10203 C C . ILE B 1 243 ? 2.868 -20.528 -97.858 1.00 79.65 223 ILE B C 1
ATOM 10204 O O . ILE B 1 243 ? 1.713 -20.456 -98.287 1.00 82.81 223 ILE B O 1
ATOM 10209 N N . ALA B 1 244 ? 3.614 -19.443 -97.629 1.00 72.91 224 ALA B N 1
ATOM 10210 C CA . ALA B 1 244 ? 3.033 -18.107 -97.716 1.00 77.64 224 ALA B CA 1
ATOM 10211 C C . ALA B 1 244 ? 2.539 -17.783 -99.121 1.00 85.93 224 ALA B C 1
ATOM 10212 O O . ALA B 1 244 ? 1.533 -17.080 -99.275 1.00 88.30 224 ALA B O 1
ATOM 10214 N N . ASP B 1 245 ? 3.222 -18.280 -100.153 1.00 78.94 225 ASP B N 1
ATOM 10215 C CA . ASP B 1 245 ? 2.858 -17.966 -101.526 1.00 76.66 225 ASP B CA 1
ATOM 10216 C C . ASP B 1 245 ? 2.670 -19.191 -102.410 1.00 74.51 225 ASP B C 1
ATOM 10217 O O . ASP B 1 245 ? 2.296 -19.035 -103.578 1.00 78.22 225 ASP B O 1
ATOM 10222 N N . GLN B 1 246 ? 2.927 -20.393 -101.900 1.00 75.35 226 GLN B N 1
ATOM 10223 C CA . GLN B 1 246 ? 2.814 -21.657 -102.627 1.00 75.32 226 GLN B CA 1
ATOM 10224 C C . GLN B 1 246 ? 3.684 -21.713 -103.876 1.00 71.49 226 GLN B C 1
ATOM 10225 O O . GLN B 1 246 ? 3.492 -22.602 -104.719 1.00 62.63 226 GLN B O 1
ATOM 10231 N N . ARG B 1 247 ? 4.649 -20.806 -104.010 1.00 70.17 227 ARG B N 1
ATOM 10232 C CA . ARG B 1 247 ? 5.562 -20.807 -105.144 1.00 72.70 227 ARG B CA 1
ATOM 10233 C C . ARG B 1 247 ? 6.779 -21.673 -104.845 1.00 77.14 227 ARG B C 1
ATOM 10234 O O . ARG B 1 247 ? 7.260 -21.719 -103.708 1.00 78.20 227 ARG B O 1
ATOM 10242 N N . SER B 1 248 ? 7.271 -22.361 -105.873 1.00 73.79 228 SER B N 1
ATOM 10243 C CA . SER B 1 248 ? 8.495 -23.138 -105.740 1.00 77.07 228 SER B CA 1
ATOM 10244 C C . SER B 1 248 ? 9.660 -22.234 -105.351 1.00 86.68 228 SER B C 1
ATOM 10245 O O . SER B 1 248 ? 9.728 -21.065 -105.741 1.00 84.30 228 SER B O 1
ATOM 10248 N N . ILE B 1 249 ? 10.585 -22.786 -104.576 1.00 88.89 229 ILE B N 1
ATOM 10249 C CA . ILE B 1 249 ? 11.770 -22.063 -104.123 1.00 100.21 229 ILE B CA 1
ATOM 10250 C C . ILE B 1 249 ? 12.945 -22.486 -104.998 1.00 105.93 229 ILE B C 1
ATOM 10251 O O . ILE B 1 249 ? 13.256 -23.685 -105.055 1.00 105.18 229 ILE B O 1
ATOM 10256 N N . PRO B 1 250 ? 13.615 -21.560 -105.678 1.00 113.14 230 PRO B N 1
ATOM 10257 C CA . PRO B 1 250 ? 14.647 -21.948 -106.644 1.00 118.98 230 PRO B CA 1
ATOM 10258 C C . PRO B 1 250 ? 15.956 -22.341 -105.973 1.00 124.55 230 PRO B C 1
ATOM 10259 O O . PRO B 1 250 ? 16.267 -21.938 -104.850 1.00 121.61 230 PRO B O 1
ATOM 10263 N N . GLU B 1 251 ? 16.713 -23.175 -106.692 1.00 126.73 231 GLU B N 1
ATOM 10264 C CA . GLU B 1 251 ? 18.072 -23.569 -106.327 1.00 126.25 231 GLU B CA 1
ATOM 10265 C C . GLU B 1 251 ? 18.119 -24.418 -105.057 1.00 128.63 231 GLU B C 1
ATOM 10266 O O . GLU B 1 251 ? 19.206 -24.811 -104.621 1.00 131.55 231 GLU B O 1
ATOM 10268 N N . VAL B 1 252 ? 16.969 -24.727 -104.464 1.00 124.13 232 VAL B N 1
ATOM 10269 C CA . VAL B 1 252 ? 16.928 -25.626 -103.312 1.00 120.35 232 VAL B CA 1
ATOM 10270 C C . VAL B 1 252 ? 16.369 -26.961 -103.791 1.00 122.25 232 VAL B C 1
ATOM 10271 O O . VAL B 1 252 ? 15.144 -27.150 -103.824 1.00 119.83 232 VAL B O 1
ATOM 10275 N N . PRO B 1 253 ? 17.220 -27.905 -104.184 1.00 123.71 233 PRO B N 1
ATOM 10276 C CA . PRO B 1 253 ? 16.733 -29.129 -104.822 1.00 120.17 233 PRO B CA 1
ATOM 10277 C C . PRO B 1 253 ? 16.241 -30.139 -103.794 1.00 117.56 233 PRO B C 1
ATOM 10278 O O . PRO B 1 253 ? 16.486 -30.028 -102.592 1.00 112.64 233 PRO B O 1
ATOM 10282 N N . VAL B 1 254 ? 15.524 -31.136 -104.302 1.00 116.12 234 VAL B N 1
ATOM 10283 C CA . VAL B 1 254 ? 15.040 -32.252 -103.503 1.00 113.58 234 VAL B CA 1
ATOM 10284 C C . VAL B 1 254 ? 15.638 -33.534 -104.063 1.00 116.02 234 VAL B C 1
ATOM 10285 O O . VAL B 1 254 ? 15.852 -33.659 -105.274 1.00 116.22 234 VAL B O 1
ATOM 10289 N N . GLN B 1 255 ? 15.934 -34.477 -103.172 1.00 113.24 235 GLN B N 1
ATOM 10290 C CA . GLN B 1 255 ? 16.422 -35.783 -103.590 1.00 115.98 235 GLN B CA 1
ATOM 10291 C C . GLN B 1 255 ? 15.276 -36.782 -103.547 1.00 112.35 235 GLN B C 1
ATOM 10292 O O . GLN B 1 255 ? 14.798 -37.240 -104.591 1.00 112.06 235 GLN B O 1
ATOM 10294 N N . THR B 1 256 ? 14.823 -37.113 -102.341 1.00 101.31 236 THR B N 1
ATOM 10295 C CA . THR B 1 256 ? 13.684 -37.999 -102.159 1.00 99.07 236 THR B CA 1
ATOM 10296 C C . THR B 1 256 ? 13.057 -37.693 -100.807 1.00 92.67 236 THR B C 1
ATOM 10297 O O . THR B 1 256 ? 13.769 -37.421 -99.837 1.00 93.39 236 THR B O 1
ATOM 10301 N N . VAL B 1 257 ? 11.727 -37.721 -100.755 1.00 83.17 237 VAL B N 1
ATOM 10302 C CA . VAL B 1 257 ? 10.979 -37.453 -99.532 1.00 84.65 237 VAL B CA 1
ATOM 10303 C C . VAL B 1 257 ? 10.365 -38.756 -99.042 1.00 79.41 237 VAL B C 1
ATOM 10304 O O . VAL B 1 257 ? 9.907 -39.581 -99.843 1.00 78.85 237 VAL B O 1
ATOM 10308 N N . VAL B 1 258 ? 10.373 -38.948 -97.724 1.00 69.64 238 VAL B N 1
ATOM 10309 C CA . VAL B 1 258 ? 9.803 -40.132 -97.091 1.00 67.90 238 VAL B CA 1
ATOM 10310 C C . VAL B 1 258 ? 8.640 -39.666 -96.228 1.00 72.21 238 VAL B C 1
ATOM 10311 O O . VAL B 1 258 ? 8.841 -38.984 -95.214 1.00 78.76 238 VAL B O 1
ATOM 10315 N N . ALA B 1 259 ? 7.423 -40.029 -96.629 1.00 68.69 239 ALA B N 1
ATOM 10316 C CA . ALA B 1 259 ? 6.208 -39.563 -95.963 1.00 70.04 239 ALA B CA 1
ATOM 10317 C C . ALA B 1 259 ? 5.870 -40.533 -94.841 1.00 70.21 239 ALA B C 1
ATOM 10318 O O . ALA B 1 259 ? 5.133 -41.504 -95.027 1.00 70.78 239 ALA B O 1
ATOM 10320 N N . VAL B 1 260 ? 6.419 -40.264 -93.660 1.00 67.52 240 VAL B N 1
ATOM 10321 C CA . VAL B 1 260 ? 6.143 -41.055 -92.463 1.00 63.79 240 VAL B CA 1
ATOM 10322 C C . VAL B 1 260 ? 4.699 -40.806 -92.045 1.00 64.76 240 VAL B C 1
ATOM 10323 O O . VAL B 1 260 ? 4.105 -39.801 -92.463 1.00 72.03 240 VAL B O 1
ATOM 10327 N N . PRO B 1 261 ? 4.090 -41.676 -91.240 1.00 61.96 241 PRO B N 1
ATOM 10328 C CA . PRO B 1 261 ? 2.731 -41.401 -90.756 1.00 62.61 241 PRO B CA 1
ATOM 10329 C C . PRO B 1 261 ? 2.688 -40.134 -89.914 1.00 64.54 241 PRO B C 1
ATOM 10330 O O . PRO B 1 261 ? 3.708 -39.564 -89.520 1.00 67.97 241 PRO B O 1
ATOM 10334 N N . CYS B 1 262 ? 1.466 -39.685 -89.641 1.00 69.70 242 CYS B N 1
ATOM 10335 C CA . CYS B 1 262 ? 1.246 -38.482 -88.857 1.00 63.23 242 CYS B CA 1
ATOM 10336 C C . CYS B 1 262 ? 0.603 -38.763 -87.509 1.00 61.96 242 CYS B C 1
ATOM 10337 O O . CYS B 1 262 ? 0.533 -37.857 -86.670 1.00 61.45 242 CYS B O 1
ATOM 10340 N N . ARG B 1 263 ? 0.150 -39.991 -87.273 1.00 61.51 243 ARG B N 1
ATOM 10341 C CA . ARG B 1 263 ? -0.365 -40.401 -85.977 1.00 68.32 243 ARG B CA 1
ATOM 10342 C C . ARG B 1 263 ? 0.215 -41.764 -85.624 1.00 67.64 243 ARG B C 1
ATOM 10343 O O . ARG B 1 263 ? 0.673 -42.513 -86.492 1.00 64.34 243 ARG B O 1
ATOM 10351 N N . GLU B 1 264 ? 0.203 -42.074 -84.332 1.00 69.12 244 GLU B N 1
ATOM 10352 C CA . GLU B 1 264 ? 0.647 -43.375 -83.852 1.00 73.09 244 GLU B CA 1
ATOM 10353 C C . GLU B 1 264 ? -0.495 -44.378 -83.747 1.00 73.88 244 GLU B C 1
ATOM 10354 O O . GLU B 1 264 ? -0.268 -45.512 -83.312 1.00 80.79 244 GLU B O 1
ATOM 10360 N N . LEU B 1 265 ? -1.710 -43.984 -84.128 1.00 74.59 245 LEU B N 1
ATOM 10361 C CA . LEU B 1 265 ? -2.840 -44.895 -84.289 1.00 80.42 245 LEU B CA 1
ATOM 10362 C C . LEU B 1 265 ? -3.318 -44.766 -85.727 1.00 80.13 245 LEU B C 1
ATOM 10363 O O . LEU B 1 265 ? -3.871 -43.729 -86.110 1.00 76.63 245 LEU B O 1
ATOM 10368 N N . LEU B 1 266 ? -3.099 -45.808 -86.523 1.00 88.16 246 LEU B N 1
ATOM 10369 C CA . LEU B 1 266 ? -3.470 -45.792 -87.931 1.00 83.75 246 LEU B CA 1
ATOM 10370 C C . LEU B 1 266 ? -4.868 -46.364 -88.113 1.00 83.53 246 LEU B C 1
ATOM 10371 O O . LEU B 1 266 ? -5.251 -47.331 -87.446 1.00 81.07 246 LEU B O 1
ATOM 10376 N N . MET B 1 267 ? -5.629 -45.757 -89.019 1.00 91.16 247 MET B N 1
ATOM 10377 C CA . MET B 1 267 ? -7.011 -46.157 -89.247 1.00 90.67 247 MET B CA 1
ATOM 10378 C C . MET B 1 267 ? -7.048 -47.376 -90.157 1.00 91.52 247 MET B C 1
ATOM 10379 O O . MET B 1 267 ? -6.556 -47.328 -91.290 1.00 94.59 247 MET B O 1
ATOM 10384 N N . THR B 1 268 ? -7.624 -48.467 -89.659 1.00 91.44 248 THR B N 1
ATOM 10385 C CA . THR B 1 268 ? -7.811 -49.696 -90.415 1.00 92.40 248 THR B CA 1
ATOM 10386 C C . THR B 1 268 ? -9.227 -50.204 -90.177 1.00 96.24 248 THR B C 1
ATOM 10387 O O . THR B 1 268 ? -10.025 -49.578 -89.473 1.00 96.37 248 THR B O 1
ATOM 10391 N N . ASP B 1 269 ? -9.542 -51.357 -90.772 1.00 102.41 249 ASP B N 1
ATOM 10392 C CA . ASP B 1 269 ? -10.883 -51.915 -90.626 1.00 102.44 249 ASP B CA 1
ATOM 10393 C C . ASP B 1 269 ? -11.138 -52.377 -89.197 1.00 97.22 249 ASP B C 1
ATOM 10394 O O . ASP B 1 269 ? -12.256 -52.238 -88.686 1.00 89.30 249 ASP B O 1
ATOM 10399 N N . ASP B 1 270 ? -10.114 -52.922 -88.535 1.00 99.82 250 ASP B N 1
ATOM 10400 C CA . ASP B 1 270 ? -10.301 -53.429 -87.179 1.00 100.43 250 ASP B CA 1
ATOM 10401 C C . ASP B 1 270 ? -10.603 -52.301 -86.199 1.00 93.93 250 ASP B C 1
ATOM 10402 O O . ASP B 1 270 ? -11.423 -52.467 -85.289 1.00 93.23 250 ASP B O 1
ATOM 10407 N N . VAL B 1 271 ? -9.957 -51.146 -86.370 1.00 94.75 251 VAL B N 1
ATOM 10408 C CA . VAL B 1 271 ? -10.162 -50.063 -85.414 1.00 94.84 251 VAL B CA 1
ATOM 10409 C C . VAL B 1 271 ? -11.536 -49.431 -85.599 1.00 90.80 251 VAL B C 1
ATOM 10410 O O . VAL B 1 271 ? -12.130 -48.936 -84.634 1.00 81.54 251 VAL B O 1
ATOM 10414 N N . ARG B 1 272 ? -12.077 -49.457 -86.821 1.00 94.44 252 ARG B N 1
ATOM 10415 C CA . ARG B 1 272 ? -13.420 -48.927 -87.042 1.00 92.44 252 ARG B CA 1
ATOM 10416 C C . ARG B 1 272 ? -14.479 -49.849 -86.450 1.00 90.49 252 ARG B C 1
ATOM 10417 O O . ARG B 1 272 ? -15.471 -49.377 -85.881 1.00 90.81 252 ARG B O 1
ATOM 10419 N N . GLU B 1 273 ? -14.289 -51.165 -86.574 1.00 90.42 253 GLU B N 1
ATOM 10420 C CA . GLU B 1 273 ? -15.214 -52.105 -85.948 1.00 92.15 253 GLU B CA 1
ATOM 10421 C C . GLU B 1 273 ? -15.182 -51.973 -84.433 1.00 93.60 253 GLU B C 1
ATOM 10422 O O . GLU B 1 273 ? -16.232 -51.955 -83.781 1.00 102.75 253 GLU B O 1
ATOM 10428 N N . ARG B 1 274 ? -13.984 -51.876 -83.854 1.00 93.23 254 ARG B N 1
ATOM 10429 C CA . ARG B 1 274 ? -13.882 -51.698 -82.410 1.00 93.04 254 ARG B CA 1
ATOM 10430 C C . ARG B 1 274 ? -14.392 -50.330 -81.979 1.00 92.46 254 ARG B C 1
ATOM 10431 O O . ARG B 1 274 ? -14.912 -50.187 -80.866 1.00 90.27 254 ARG B O 1
ATOM 10439 N N . ALA B 1 275 ? -14.257 -49.318 -82.840 1.00 93.94 255 ALA B N 1
ATOM 10440 C CA . ALA B 1 275 ? -14.840 -48.014 -82.539 1.00 93.33 255 ALA B CA 1
ATOM 10441 C C . ALA B 1 275 ? -16.361 -48.068 -82.589 1.00 95.59 255 ALA B C 1
ATOM 10442 O O . ALA B 1 275 ? -17.036 -47.488 -81.732 1.00 97.44 255 ALA B O 1
ATOM 10444 N N . ALA B 1 276 ? -16.917 -48.757 -83.589 1.00 95.12 256 ALA B N 1
ATOM 10445 C CA . ALA B 1 276 ? -18.365 -48.923 -83.650 1.00 99.65 256 ALA B CA 1
ATOM 10446 C C . ALA B 1 276 ? -18.880 -49.686 -82.436 1.00 98.88 256 ALA B C 1
ATOM 10447 O O . ALA B 1 276 ? -19.946 -49.365 -81.897 1.00 95.74 256 ALA B O 1
ATOM 10449 N N . ALA B 1 277 ? -18.129 -50.695 -81.987 1.00 102.15 257 ALA B N 1
ATOM 10450 C CA . ALA B 1 277 ? -18.513 -51.431 -80.786 1.00 102.27 257 ALA B CA 1
ATOM 10451 C C . ALA B 1 277 ? -18.517 -50.523 -79.563 1.00 106.06 257 ALA B C 1
ATOM 10452 O O . ALA B 1 277 ? -19.402 -50.626 -78.705 1.00 107.43 257 ALA B O 1
ATOM 10454 N N . LEU B 1 278 ? -17.532 -49.627 -79.464 1.00 104.69 258 LEU B N 1
ATOM 10455 C CA . LEU B 1 278 ? -17.542 -48.639 -78.392 1.00 103.58 258 LEU B CA 1
ATOM 10456 C C . LEU B 1 278 ? -18.658 -47.621 -78.584 1.00 105.41 258 LEU B C 1
ATOM 10457 O O . LEU B 1 278 ? -19.216 -47.121 -77.601 1.00 105.76 258 LEU B O 1
ATOM 10462 N N . ALA B 1 279 ? -18.995 -47.302 -79.837 1.00 106.92 259 ALA B N 1
ATOM 10463 C CA . ALA B 1 279 ? -20.068 -46.353 -80.108 1.00 106.19 259 ALA B CA 1
ATOM 10464 C C . ALA B 1 279 ? -21.436 -46.902 -79.724 1.00 111.44 259 ALA B C 1
ATOM 10465 O O . ALA B 1 279 ? -22.352 -46.116 -79.460 1.00 109.01 259 ALA B O 1
ATOM 10467 N N . ALA B 1 280 ? -21.594 -48.228 -79.690 1.00 111.47 260 ALA B N 1
ATOM 10468 C CA . ALA B 1 280 ? -22.867 -48.811 -79.278 1.00 111.05 260 ALA B CA 1
ATOM 10469 C C . ALA B 1 280 ? -23.152 -48.531 -77.808 1.00 112.51 260 ALA B C 1
ATOM 10470 O O . ALA B 1 280 ? -24.299 -48.259 -77.433 1.00 114.75 260 ALA B O 1
ATOM 10472 N N . GLU B 1 281 ? -22.122 -48.587 -76.961 1.00 112.76 261 GLU B N 1
ATOM 10473 C CA . GLU B 1 281 ? -22.289 -48.292 -75.544 1.00 110.46 261 GLU B CA 1
ATOM 10474 C C . GLU B 1 281 ? -22.446 -46.802 -75.266 1.00 113.56 261 GLU B C 1
ATOM 10475 O O . GLU B 1 281 ? -22.872 -46.430 -74.166 1.00 112.15 261 GLU B O 1
ATOM 10477 N N . HIS B 1 282 ? -22.112 -45.945 -76.231 1.00 113.29 262 HIS B N 1
ATOM 10478 C CA . HIS B 1 282 ? -22.222 -44.492 -76.091 1.00 111.71 262 HIS B CA 1
ATOM 10479 C C . HIS B 1 282 ? -22.909 -43.957 -77.340 1.00 114.88 262 HIS B C 1
ATOM 10480 O O . HIS B 1 282 ? -22.247 -43.493 -78.280 1.00 111.40 262 HIS B O 1
ATOM 10487 N N . PRO B 1 283 ? -24.241 -44.006 -77.384 1.00 119.83 263 PRO B N 1
ATOM 10488 C CA . PRO B 1 283 ? -24.952 -43.638 -78.614 1.00 119.60 263 PRO B CA 1
ATOM 10489 C C . PRO B 1 283 ? -24.929 -42.137 -78.863 1.00 113.49 263 PRO B C 1
ATOM 10490 O O . PRO B 1 283 ? -25.061 -41.330 -77.940 1.00 109.43 263 PRO B O 1
ATOM 10494 N N . THR B 1 284 ? -24.761 -41.772 -80.134 1.00 114.67 264 THR B N 1
ATOM 10495 C CA . THR B 1 284 ? -24.852 -40.389 -80.577 1.00 116.28 264 THR B CA 1
ATOM 10496 C C . THR B 1 284 ? -26.256 -40.023 -81.046 1.00 122.61 264 THR B C 1
ATOM 10497 O O . THR B 1 284 ? -26.416 -39.065 -81.811 1.00 124.45 264 THR B O 1
ATOM 10499 N N . THR B 1 285 ? -27.273 -40.767 -80.605 1.00 126.98 265 THR B N 1
ATOM 10500 C CA . THR B 1 285 ? -28.649 -40.503 -81.009 1.00 130.30 265 THR B CA 1
ATOM 10501 C C . THR B 1 285 ? -29.225 -39.246 -80.372 1.00 133.76 265 THR B C 1
ATOM 10502 O O . THR B 1 285 ? -30.279 -38.779 -80.817 1.00 133.26 265 THR B O 1
ATOM 10504 N N . GLU B 1 286 ? -28.569 -38.690 -79.350 1.00 131.47 266 GLU B N 1
ATOM 10505 C CA . GLU B 1 286 ? -29.091 -37.501 -78.686 1.00 131.63 266 GLU B CA 1
ATOM 10506 C C . GLU B 1 286 ? -29.007 -36.256 -79.562 1.00 131.72 266 GLU B C 1
ATOM 10507 O O . GLU B 1 286 ? -29.699 -35.272 -79.278 1.00 129.92 266 GLU B O 1
ATOM 10509 N N . ASN B 1 287 ? -28.183 -36.281 -80.612 1.00 131.08 267 ASN B N 1
ATOM 10510 C CA . ASN B 1 287 ? -27.993 -35.139 -81.507 1.00 128.48 267 ASN B CA 1
ATOM 10511 C C . ASN B 1 287 ? -27.589 -33.892 -80.722 1.00 129.67 267 ASN B C 1
ATOM 10512 O O . ASN B 1 287 ? -28.209 -32.831 -80.823 1.00 127.33 267 ASN B O 1
ATOM 10517 N N . THR B 1 288 ? -26.531 -34.029 -79.929 1.00 131.24 268 THR B N 1
ATOM 10518 C CA . THR B 1 288 ? -26.089 -32.948 -79.059 1.00 129.94 268 THR B CA 1
ATOM 10519 C C . THR B 1 288 ? -24.635 -33.193 -78.669 1.00 126.67 268 THR B C 1
ATOM 10520 O O . THR B 1 288 ? -23.943 -34.021 -79.272 1.00 115.92 268 THR B O 1
ATOM 10522 N N . VAL B 1 289 ? -24.190 -32.469 -77.642 1.00 130.10 269 VAL B N 1
ATOM 10523 C CA . VAL B 1 289 ? -22.854 -32.506 -77.036 1.00 121.92 269 VAL B CA 1
ATOM 10524 C C . VAL B 1 289 ? -21.744 -32.772 -78.053 1.00 122.17 269 VAL B C 1
ATOM 10525 O O . VAL B 1 289 ? -21.044 -33.791 -77.954 1.00 124.45 269 VAL B O 1
ATOM 10529 N N . PRO B 1 290 ? -21.517 -31.881 -79.020 1.00 118.48 270 PRO B N 1
ATOM 10530 C CA . PRO B 1 290 ? -20.413 -32.096 -79.963 1.00 115.87 270 PRO B CA 1
ATOM 10531 C C . PRO B 1 290 ? -19.062 -31.922 -79.286 1.00 114.77 270 PRO B C 1
ATOM 10532 O O . PRO B 1 290 ? -18.891 -31.101 -78.382 1.00 109.92 270 PRO B O 1
ATOM 10536 N N . GLY B 1 291 ? -18.094 -32.715 -79.736 1.00 114.34 271 GLY B N 1
ATOM 10537 C CA . GLY B 1 291 ? -16.786 -32.724 -79.114 1.00 109.23 271 GLY B CA 1
ATOM 10538 C C . GLY B 1 291 ? -16.657 -33.635 -77.915 1.00 105.42 271 GLY B C 1
ATOM 10539 O O . GLY B 1 291 ? -15.637 -33.574 -77.218 1.00 102.89 271 GLY B O 1
ATOM 10540 N N . THR B 1 292 ? -17.655 -34.474 -77.649 1.00 101.07 272 THR B N 1
ATOM 10541 C CA . THR B 1 292 ? -17.602 -35.410 -76.537 1.00 98.15 272 THR B CA 1
ATOM 10542 C C . THR B 1 292 ? -17.054 -36.751 -77.021 1.00 94.71 272 THR B C 1
ATOM 10543 O O . THR B 1 292 ? -16.562 -36.882 -78.145 1.00 94.37 272 THR B O 1
ATOM 10547 N N . VAL B 1 293 ? -17.143 -37.765 -76.168 1.00 88.75 273 VAL B N 1
ATOM 10548 C CA . VAL B 1 293 ? -16.682 -39.111 -76.499 1.00 87.04 273 VAL B CA 1
ATOM 10549 C C . VAL B 1 293 ? -17.576 -39.741 -77.567 1.00 90.72 273 VAL B C 1
ATOM 10550 O O . VAL B 1 293 ? -17.042 -40.291 -78.542 1.00 87.91 273 VAL B O 1
ATOM 10554 N N . PRO B 1 294 ? -18.916 -39.702 -77.449 1.00 96.79 274 PRO B N 1
ATOM 10555 C CA . PRO B 1 294 ? -19.740 -40.318 -78.509 1.00 92.24 274 PRO B CA 1
ATOM 10556 C C . PRO B 1 294 ? -19.528 -39.702 -79.881 1.00 90.29 274 PRO B C 1
ATOM 10557 O O . PRO B 1 294 ? -19.531 -40.428 -80.883 1.00 90.16 274 PRO B O 1
ATOM 10561 N N . ASP B 1 295 ? -19.350 -38.380 -79.957 1.00 89.87 275 ASP B N 1
ATOM 10562 C CA . ASP B 1 295 ? -19.018 -37.748 -81.231 1.00 90.44 275 ASP B CA 1
ATOM 10563 C C . ASP B 1 295 ? -17.646 -38.188 -81.726 1.00 92.63 275 ASP B C 1
ATOM 10564 O O . ASP B 1 295 ? -17.435 -38.328 -82.938 1.00 88.04 275 ASP B O 1
ATOM 10569 N N . MET B 1 296 ? -16.708 -38.420 -80.806 1.00 91.17 276 MET B N 1
ATOM 10570 C CA . MET B 1 296 ? -15.392 -38.914 -81.193 1.00 88.00 276 MET B CA 1
ATOM 10571 C C . MET B 1 296 ? -15.473 -40.351 -81.693 1.00 84.94 276 MET B C 1
ATOM 10572 O O . MET B 1 296 ? -14.897 -40.693 -82.732 1.00 82.27 276 MET B O 1
ATOM 10577 N N . LEU B 1 297 ? -16.195 -41.208 -80.967 1.00 83.97 277 LEU B N 1
ATOM 10578 C CA . LEU B 1 297 ? -16.321 -42.599 -81.388 1.00 89.40 277 LEU B CA 1
ATOM 10579 C C . LEU B 1 297 ? -17.126 -42.730 -82.676 1.00 93.07 277 LEU B C 1
ATOM 10580 O O . LEU B 1 297 ? -16.833 -43.605 -83.500 1.00 91.76 277 LEU B O 1
ATOM 10585 N N . ALA B 1 298 ? -18.131 -41.872 -82.874 1.00 89.41 278 ALA B N 1
ATOM 10586 C CA . ALA B 1 298 ? -18.930 -41.942 -84.095 1.00 90.20 278 ALA B CA 1
ATOM 10587 C C . ALA B 1 298 ? -18.106 -41.559 -85.318 1.00 93.28 278 ALA B C 1
ATOM 10588 O O . ALA B 1 298 ? -18.195 -42.215 -86.364 1.00 95.34 278 ALA B O 1
ATOM 10590 N N . LYS B 1 299 ? -17.298 -40.501 -85.209 1.00 95.65 279 LYS B N 1
ATOM 10591 C CA . LYS B 1 299 ? -16.414 -40.138 -86.311 1.00 93.49 279 LYS B CA 1
ATOM 10592 C C . LYS B 1 299 ? -15.325 -41.183 -86.518 1.00 91.06 279 LYS B C 1
ATOM 10593 O O . LYS B 1 299 ? -14.804 -41.325 -87.632 1.00 89.73 279 LYS B O 1
ATOM 10595 N N . LEU B 1 300 ? -14.970 -41.924 -85.465 1.00 84.46 280 LEU B N 1
ATOM 10596 C CA . LEU B 1 300 ? -14.020 -43.018 -85.622 1.00 90.18 280 LEU B CA 1
ATOM 10597 C C . LEU B 1 300 ? -14.658 -44.214 -86.315 1.00 93.05 280 LEU B C 1
ATOM 10598 O O . LEU B 1 300 ? -13.976 -44.938 -87.051 1.00 91.91 280 LEU B O 1
ATOM 10603 N N . ALA B 1 301 ? -15.959 -44.434 -86.097 1.00 98.69 281 ALA B N 1
ATOM 10604 C CA . ALA B 1 301 ? -16.652 -45.529 -86.771 1.00 95.72 281 ALA B CA 1
ATOM 10605 C C . ALA B 1 301 ? -16.687 -45.315 -88.278 1.00 97.38 281 ALA B C 1
ATOM 10606 O O . ALA B 1 301 ? -16.543 -46.269 -89.053 1.00 101.74 281 ALA B O 1
ATOM 10608 N N . GLU B 1 302 ? -16.871 -44.070 -88.714 1.00 92.72 282 GLU B N 1
ATOM 10609 C CA . GLU B 1 302 ? -16.839 -43.736 -90.131 1.00 96.04 282 GLU B CA 1
ATOM 10610 C C . GLU B 1 302 ? -15.422 -43.689 -90.693 1.00 97.82 282 GLU B C 1
ATOM 10611 O O . GLU B 1 302 ? -15.248 -43.321 -91.861 1.00 93.96 282 GLU B O 1
ATOM 10617 N N . GLY B 1 303 ? -14.416 -44.039 -89.890 1.00 98.08 283 GLY B N 1
ATOM 10618 C CA . GLY B 1 303 ? -13.055 -44.166 -90.375 1.00 95.73 283 GLY B CA 1
ATOM 10619 C C . GLY B 1 303 ? -12.293 -42.871 -90.541 1.00 91.73 283 GLY B C 1
ATOM 10620 O O . GLY B 1 303 ? -11.368 -42.805 -91.359 1.00 85.72 283 GLY B O 1
ATOM 10621 N N . ILE B 1 304 ? -12.637 -41.842 -89.784 1.00 88.02 284 ILE B N 1
ATOM 10622 C CA . ILE B 1 304 ? -12.017 -40.524 -89.899 1.00 91.06 284 ILE B CA 1
ATOM 10623 C C . ILE B 1 304 ? -11.270 -40.232 -88.604 1.00 88.71 284 ILE B C 1
ATOM 10624 O O . ILE B 1 304 ? -11.869 -40.314 -87.525 1.00 81.65 284 ILE B O 1
ATOM 10629 N N . PRO B 1 305 ? -9.983 -39.888 -88.661 1.00 84.68 285 PRO B N 1
ATOM 10630 C CA . PRO B 1 305 ? -9.227 -39.641 -87.428 1.00 79.66 285 PRO B CA 1
ATOM 10631 C C . PRO B 1 305 ? -9.731 -38.417 -86.677 1.00 73.59 285 PRO B C 1
ATOM 10632 O O . PRO B 1 305 ? -10.186 -37.435 -87.268 1.00 76.73 285 PRO B O 1
ATOM 10636 N N . VAL B 1 306 ? -9.645 -38.492 -85.351 1.00 68.04 286 VAL B N 1
ATOM 10637 C CA . VAL B 1 306 ? -10.038 -37.406 -84.467 1.00 73.28 286 VAL B CA 1
ATOM 10638 C C . VAL B 1 306 ? -8.877 -37.097 -83.535 1.00 68.32 286 VAL B C 1
ATOM 10639 O O . VAL B 1 306 ? -8.006 -37.934 -83.289 1.00 73.03 286 VAL B O 1
ATOM 10643 N N . ASP B 1 307 ? -8.863 -35.871 -83.025 1.00 69.09 287 ASP B N 1
ATOM 10644 C CA . ASP B 1 307 ? -7.886 -35.515 -82.008 1.00 67.24 287 ASP B CA 1
ATOM 10645 C C . ASP B 1 307 ? -8.167 -36.293 -80.727 1.00 72.76 287 ASP B C 1
ATOM 10646 O O . ASP B 1 307 ? -9.323 -36.529 -80.365 1.00 70.57 287 ASP B O 1
ATOM 10651 N N . GLY B 1 308 ? -7.099 -36.711 -80.050 1.00 68.26 288 GLY B N 1
ATOM 10652 C CA . GLY B 1 308 ? -7.224 -37.458 -78.816 1.00 67.82 288 GLY B CA 1
ATOM 10653 C C . GLY B 1 308 ? -7.505 -38.938 -78.969 1.00 72.82 288 GLY B C 1
ATOM 10654 O O . GLY B 1 308 ? -7.666 -39.626 -77.952 1.00 68.89 288 GLY B O 1
ATOM 10655 N N . MET B 1 309 ? -7.567 -39.458 -80.197 1.00 71.16 289 MET B N 1
ATOM 10656 C CA . MET B 1 309 ? -7.859 -40.875 -80.380 1.00 67.52 289 MET B CA 1
ATOM 10657 C C . MET B 1 309 ? -6.693 -41.768 -79.976 1.00 73.51 289 MET B C 1
ATOM 10658 O O . MET B 1 309 ? -6.910 -42.953 -79.705 1.00 76.60 289 MET B O 1
ATOM 10663 N N . GLU B 1 310 ? -5.469 -41.232 -79.932 1.00 73.86 290 GLU B N 1
ATOM 10664 C CA . GLU B 1 310 ? -4.327 -42.021 -79.478 1.00 68.03 290 GLU B CA 1
ATOM 10665 C C . GLU B 1 310 ? -4.514 -42.504 -78.047 1.00 70.14 290 GLU B C 1
ATOM 10666 O O . GLU B 1 310 ? -3.953 -43.537 -77.660 1.00 67.09 290 GLU B O 1
ATOM 10672 N N . ALA B 1 311 ? -5.293 -41.772 -77.247 1.00 70.82 291 ALA B N 1
ATOM 10673 C CA . ALA B 1 311 ? -5.558 -42.160 -75.868 1.00 66.92 291 ALA B CA 1
ATOM 10674 C C . ALA B 1 311 ? -6.356 -43.450 -75.765 1.00 71.29 291 ALA B C 1
ATOM 10675 O O . ALA B 1 311 ? -6.421 -44.031 -74.676 1.00 73.10 291 ALA B O 1
ATOM 10677 N N . LEU B 1 312 ? -6.960 -43.910 -76.863 1.00 67.43 292 LEU B N 1
ATOM 10678 C CA . LEU B 1 312 ? -7.722 -45.151 -76.882 1.00 73.94 292 LEU B CA 1
ATOM 10679 C C . LEU B 1 312 ? -6.996 -46.275 -77.614 1.00 79.19 292 LEU B C 1
ATOM 10680 O O . LEU B 1 312 ? -7.638 -47.227 -78.072 1.00 73.63 292 LEU B O 1
ATOM 10685 N N . LEU B 1 313 ? -5.669 -46.187 -77.721 1.00 76.90 293 LEU B N 1
ATOM 10686 C CA . LEU B 1 313 ? -4.907 -47.271 -78.333 1.00 75.52 293 LEU B CA 1
ATOM 10687 C C . LEU B 1 313 ? -5.145 -48.624 -77.667 1.00 72.98 293 LEU B C 1
ATOM 10688 O O . LEU B 1 313 ? -5.333 -49.609 -78.401 1.00 72.39 293 LEU B O 1
ATOM 10693 N N . PRO B 1 314 ? -5.163 -48.757 -76.332 1.00 72.00 294 PRO B N 1
ATOM 10694 C CA . PRO B 1 314 ? -5.407 -50.088 -75.751 1.00 70.24 294 PRO B CA 1
ATOM 10695 C C . PRO B 1 314 ? -6.756 -50.676 -76.118 1.00 75.23 294 PRO B C 1
ATOM 10696 O O . PRO B 1 314 ? -6.895 -51.904 -76.151 1.00 88.63 294 PRO B O 1
ATOM 10700 N N . LEU B 1 315 ? -7.753 -49.842 -76.403 1.00 74.49 295 LEU B N 1
ATOM 10701 C CA . LEU B 1 315 ? -9.091 -50.311 -76.743 1.00 72.33 295 LEU B CA 1
ATOM 10702 C C . LEU B 1 315 ? -9.329 -50.413 -78.244 1.00 75.14 295 LEU B C 1
ATOM 10703 O O . LEU B 1 315 ? -9.999 -51.348 -78.694 1.00 83.43 295 LEU B O 1
ATOM 10708 N N . LEU B 1 316 ? -8.801 -49.477 -79.035 1.00 78.62 296 LEU B N 1
ATOM 10709 C CA . LEU B 1 316 ? -9.028 -49.475 -80.476 1.00 76.77 296 LEU B CA 1
ATOM 10710 C C . LEU B 1 316 ? -8.057 -50.366 -81.238 1.00 74.44 296 LEU B C 1
ATOM 10711 O O . LEU B 1 316 ? -8.432 -50.933 -82.270 1.00 82.31 296 LEU B O 1
ATOM 10716 N N . HIS B 1 317 ? -6.822 -50.498 -80.765 1.00 67.55 297 HIS B N 1
ATOM 10717 C CA . HIS B 1 317 ? -5.814 -51.350 -81.397 1.00 73.35 297 HIS B CA 1
ATOM 10718 C C . HIS B 1 317 ? -5.161 -52.210 -80.324 1.00 81.23 297 HIS B C 1
ATOM 10719 O O . HIS B 1 317 ? -4.015 -51.969 -79.926 1.00 81.05 297 HIS B O 1
ATOM 10726 N N . PRO B 1 318 ? -5.868 -53.228 -79.832 1.00 87.00 298 PRO B N 1
ATOM 10727 C CA . PRO B 1 318 ? -5.318 -54.048 -78.746 1.00 77.49 298 PRO B CA 1
ATOM 10728 C C . PRO B 1 318 ? -4.076 -54.795 -79.206 1.00 85.94 298 PRO B C 1
ATOM 10729 O O . PRO B 1 318 ? -4.064 -55.435 -80.260 1.00 93.24 298 PRO B O 1
ATOM 10733 N N . ILE B 1 319 ? -3.021 -54.696 -78.402 1.00 85.92 299 ILE B N 1
ATOM 10734 C CA . ILE B 1 319 ? -1.712 -55.218 -78.765 1.00 76.92 299 ILE B CA 1
ATOM 10735 C C . ILE B 1 319 ? -0.892 -55.282 -77.489 1.00 81.36 299 ILE B C 1
ATOM 10736 O O . ILE B 1 319 ? -1.153 -54.547 -76.534 1.00 84.19 299 ILE B O 1
ATOM 10741 N N . GLU B 1 320 ? 0.084 -56.179 -77.462 1.00 81.47 300 GLU B N 1
ATOM 10742 C CA . GLU B 1 320 ? 0.994 -56.169 -76.326 1.00 85.65 300 GLU B CA 1
ATOM 10743 C C . GLU B 1 320 ? 2.027 -55.076 -76.563 1.00 85.22 300 GLU B C 1
ATOM 10744 O O . GLU B 1 320 ? 2.856 -55.192 -77.475 1.00 85.15 300 GLU B O 1
ATOM 10750 N N . PRO B 1 321 ? 2.008 -54.003 -75.776 1.00 80.11 301 PRO B N 1
ATOM 10751 C C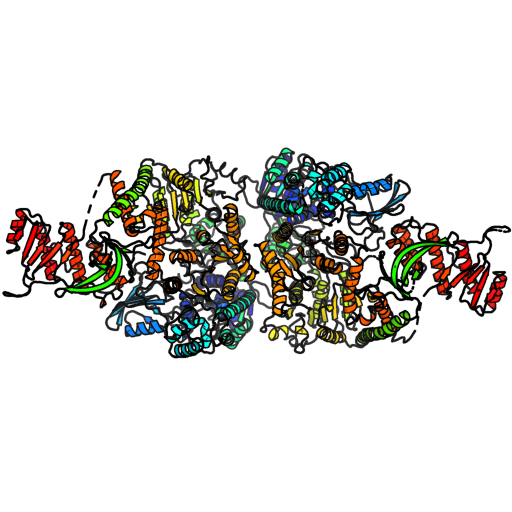A . PRO B 1 321 ? 2.900 -52.875 -76.057 1.00 79.86 301 PRO B CA 1
ATOM 10752 C C . PRO B 1 321 ? 4.353 -53.232 -75.800 1.00 74.00 301 PRO B C 1
ATOM 10753 O O . PRO B 1 321 ? 4.675 -54.098 -74.984 1.00 79.52 301 PRO B O 1
ATOM 10757 N N . THR B 1 322 ? 5.231 -52.553 -76.520 1.00 74.10 302 THR B N 1
ATOM 10758 C CA . THR B 1 322 ? 6.666 -52.739 -76.404 1.00 68.66 302 THR B CA 1
ATOM 10759 C C . THR B 1 322 ? 7.291 -51.498 -75.782 1.00 61.22 302 THR B C 1
ATOM 10760 O O . THR B 1 322 ? 6.612 -50.517 -75.478 1.00 64.98 302 THR B O 1
ATOM 10764 N N . THR B 1 323 ? 8.605 -51.544 -75.602 1.00 61.99 303 THR B N 1
ATOM 10765 C CA . THR B 1 323 ? 9.352 -50.460 -74.989 1.00 56.91 303 THR B CA 1
ATOM 10766 C C . THR B 1 323 ? 10.311 -49.861 -76.010 1.00 60.76 303 THR B C 1
ATOM 10767 O O . THR B 1 323 ? 10.590 -50.461 -77.051 1.00 64.32 303 THR B O 1
ATOM 10771 N N . LEU B 1 324 ? 10.807 -48.657 -75.710 1.00 59.47 304 LEU B N 1
ATOM 10772 C CA . LEU B 1 324 ? 11.740 -48.003 -76.623 1.00 58.86 304 LEU B CA 1
ATOM 10773 C C . LEU B 1 324 ? 13.029 -48.805 -76.762 1.00 64.82 304 LEU B C 1
ATOM 10774 O O . LEU B 1 324 ? 13.566 -48.942 -77.868 1.00 62.38 304 LEU B O 1
ATOM 10779 N N . THR B 1 325 ? 13.531 -49.357 -75.652 1.00 62.70 305 THR B N 1
ATOM 10780 C CA . THR B 1 325 ? 14.785 -50.105 -75.697 1.00 66.56 305 THR B CA 1
ATOM 10781 C C . THR B 1 325 ? 14.673 -51.352 -76.566 1.00 66.26 305 THR B C 1
ATOM 10782 O O . THR B 1 325 ? 15.678 -51.807 -77.125 1.00 62.34 305 THR B O 1
ATOM 10786 N N . ARG B 1 326 ? 13.470 -51.920 -76.692 1.00 61.40 306 ARG B N 1
ATOM 10787 C CA . ARG B 1 326 ? 13.301 -53.085 -77.554 1.00 61.68 306 ARG B CA 1
ATOM 10788 C C . ARG B 1 326 ? 13.678 -52.770 -78.997 1.00 68.81 306 ARG B C 1
ATOM 10789 O O . ARG B 1 326 ? 14.125 -53.660 -79.732 1.00 73.24 306 ARG B O 1
ATOM 10797 N N . HIS B 1 327 ? 13.522 -51.513 -79.418 1.00 65.77 307 HIS B N 1
ATOM 10798 C CA . HIS B 1 327 ? 13.866 -51.128 -80.780 1.00 61.83 307 HIS B CA 1
ATOM 10799 C C . HIS B 1 327 ? 15.359 -50.899 -80.965 1.00 57.89 307 HIS B C 1
ATOM 10800 O O . HIS B 1 327 ? 15.824 -50.843 -82.108 1.00 59.78 307 HIS B O 1
ATOM 10807 N N . LEU B 1 328 ? 16.115 -50.761 -79.875 1.00 53.36 308 LEU B N 1
ATOM 10808 C CA . LEU B 1 328 ? 17.540 -50.506 -79.988 1.00 61.64 308 LEU B CA 1
ATOM 10809 C C . LEU B 1 328 ? 18.235 -51.671 -80.692 1.00 64.67 308 LEU B C 1
ATOM 10810 O O . LEU B 1 328 ? 17.732 -52.799 -80.696 1.00 60.73 308 LEU B O 1
ATOM 10815 N N . PRO B 1 329 ? 19.386 -51.413 -81.315 1.00 58.37 309 PRO B N 1
ATOM 10816 C CA . PRO B 1 329 ? 20.179 -52.504 -81.898 1.00 66.30 309 PRO B CA 1
ATOM 10817 C C . PRO B 1 329 ? 20.633 -53.500 -80.837 1.00 69.01 309 PRO B C 1
ATOM 10818 O O . PRO B 1 329 ? 20.539 -53.269 -79.629 1.00 66.69 309 PRO B O 1
ATOM 10822 N N . GLU B 1 330 ? 21.146 -54.632 -81.317 1.00 72.61 310 GLU B N 1
ATOM 10823 C CA . GLU B 1 330 ? 21.482 -55.753 -80.446 1.00 68.50 310 GLU B CA 1
ATOM 10824 C C . GLU B 1 330 ? 22.536 -55.354 -79.419 1.00 68.26 310 GLU B C 1
ATOM 10825 O O . GLU B 1 330 ? 23.624 -54.888 -79.775 1.00 57.29 310 GLU B O 1
ATOM 10831 N N . GLY B 1 331 ? 22.201 -55.524 -78.142 1.00 67.91 311 GLY B N 1
ATOM 10832 C CA . GLY B 1 331 ? 23.154 -55.287 -77.078 1.00 53.56 311 GLY B CA 1
ATOM 10833 C C . GLY B 1 331 ? 23.531 -53.845 -76.851 1.00 56.62 311 GLY B C 1
ATOM 10834 O O . GLY B 1 331 ? 24.525 -53.578 -76.171 1.00 60.98 311 GLY B O 1
ATOM 10835 N N . ALA B 1 332 ? 22.775 -52.903 -77.396 1.00 66.22 312 ALA B N 1
ATOM 10836 C CA . ALA B 1 332 ? 23.080 -51.496 -77.171 1.00 63.32 312 ALA B CA 1
ATOM 10837 C C . ALA B 1 332 ? 22.768 -51.130 -75.723 1.00 67.31 312 ALA B C 1
ATOM 10838 O O . ALA B 1 332 ? 21.655 -51.396 -75.246 1.00 56.89 312 ALA B O 1
ATOM 10840 N N . PRO B 1 333 ? 23.714 -50.547 -74.992 1.00 64.42 313 PRO B N 1
ATOM 10841 C CA . PRO B 1 333 ? 23.462 -50.187 -73.596 1.00 60.82 313 PRO B CA 1
ATOM 10842 C C . PRO B 1 333 ? 22.705 -48.873 -73.474 1.00 62.05 313 PRO B C 1
ATOM 10843 O O . PRO B 1 333 ? 22.673 -48.047 -74.389 1.00 63.02 313 PRO B O 1
ATOM 10847 N N . VAL B 1 334 ? 22.098 -48.692 -72.303 1.00 68.52 314 VAL B N 1
ATOM 10848 C CA . VAL B 1 334 ? 21.353 -47.485 -71.957 1.00 56.87 314 VAL B CA 1
ATOM 10849 C C . VAL B 1 334 ? 22.154 -46.729 -70.910 1.00 55.59 314 VAL B C 1
ATOM 10850 O O . VAL B 1 334 ? 22.477 -47.285 -69.853 1.00 59.67 314 VAL B O 1
ATOM 10854 N N . LEU B 1 335 ? 22.473 -45.468 -71.195 1.00 53.55 315 LEU B N 1
ATOM 10855 C CA . LEU B 1 335 ? 23.202 -44.607 -70.267 1.00 55.20 315 LEU B CA 1
ATOM 10856 C C . LEU B 1 335 ? 22.225 -43.590 -69.683 1.00 63.74 315 LEU B C 1
ATOM 10857 O O . LEU B 1 335 ? 21.723 -42.718 -70.402 1.00 64.54 315 LEU B O 1
ATOM 10862 N N . VAL B 1 336 ? 21.966 -43.697 -68.382 1.00 60.52 316 VAL B N 1
ATOM 10863 C CA . VAL B 1 336 ? 21.041 -42.816 -67.679 1.00 54.38 316 VAL B CA 1
ATOM 10864 C C . VAL B 1 336 ? 21.845 -41.710 -67.010 1.00 57.98 316 VAL B C 1
ATOM 10865 O O . VAL B 1 336 ? 22.718 -41.985 -66.179 1.00 69.36 316 VAL B O 1
ATOM 10869 N N . CYS B 1 337 ? 21.548 -40.461 -67.356 1.00 53.75 317 CYS B N 1
ATOM 10870 C CA . CYS B 1 337 ? 22.206 -39.306 -66.759 1.00 65.15 317 CYS B CA 1
ATOM 10871 C C . CYS B 1 337 ? 21.360 -38.770 -65.611 1.00 69.56 317 CYS B C 1
ATOM 10872 O O . CYS B 1 337 ? 20.143 -38.605 -65.757 1.00 65.59 317 CYS B O 1
ATOM 10875 N N . ASP B 1 338 ? 22.016 -38.487 -64.475 1.00 67.64 318 ASP B N 1
ATOM 10876 C CA . ASP B 1 338 ? 21.372 -38.016 -63.252 1.00 63.68 318 ASP B CA 1
ATOM 10877 C C . ASP B 1 338 ? 20.253 -38.973 -62.858 1.00 63.35 318 ASP B C 1
ATOM 10878 O O . ASP B 1 338 ? 19.074 -38.598 -62.890 1.00 59.72 318 ASP B O 1
ATOM 10883 N N . PRO B 1 339 ? 20.587 -40.203 -62.460 1.00 63.30 319 PRO B N 1
ATOM 10884 C CA . PRO B 1 339 ? 19.552 -41.246 -62.348 1.00 66.08 319 PRO B CA 1
ATOM 10885 C C . PRO B 1 339 ? 18.505 -40.963 -61.288 1.00 68.42 319 PRO B C 1
ATOM 10886 O O . PRO B 1 339 ? 17.350 -41.378 -61.445 1.00 67.87 319 PRO B O 1
ATOM 10890 N N . GLU B 1 340 ? 18.868 -40.280 -60.204 1.00 66.45 320 GLU B N 1
ATOM 10891 C CA . GLU B 1 340 ? 17.873 -40.001 -59.178 1.00 75.38 320 GLU B CA 1
ATOM 10892 C C . GLU B 1 340 ? 16.943 -38.867 -59.591 1.00 64.35 320 GLU B C 1
ATOM 10893 O O . GLU B 1 340 ? 15.798 -38.814 -59.129 1.00 66.63 320 GLU B O 1
ATOM 10899 N N . LYS B 1 341 ? 17.402 -37.970 -60.466 1.00 62.41 321 LYS B N 1
ATOM 10900 C CA . LYS B 1 341 ? 16.491 -36.992 -61.053 1.00 65.73 321 LYS B CA 1
ATOM 10901 C C . LYS B 1 341 ? 15.549 -37.654 -62.056 1.00 64.15 321 LYS B C 1
ATOM 10902 O O . LYS B 1 341 ? 14.376 -37.276 -62.160 1.00 62.18 321 LYS B O 1
ATOM 10908 N N . VAL B 1 342 ? 16.042 -38.652 -62.793 1.00 59.42 322 VAL B N 1
ATOM 10909 C CA . VAL B 1 342 ? 15.175 -39.417 -63.683 1.00 59.44 322 VAL B CA 1
ATOM 10910 C C . VAL B 1 342 ? 14.177 -40.238 -62.873 1.00 61.74 322 VAL B C 1
ATOM 10911 O O . VAL B 1 342 ? 13.018 -40.408 -63.273 1.00 57.38 322 VAL B O 1
ATOM 10915 N N . ARG B 1 343 ? 14.603 -40.748 -61.715 1.00 62.60 323 ARG B N 1
ATOM 10916 C CA . ARG B 1 343 ? 13.700 -41.520 -60.867 1.00 58.82 323 ARG B CA 1
ATOM 10917 C C . ARG B 1 343 ? 12.562 -40.653 -60.338 1.00 63.51 323 ARG B C 1
ATOM 10918 O O . ARG B 1 343 ? 11.394 -41.059 -60.363 1.00 61.37 323 ARG B O 1
ATOM 10926 N N . THR B 1 344 ? 12.882 -39.452 -59.848 1.00 58.35 324 THR B N 1
ATOM 10927 C CA . THR B 1 344 ? 11.828 -38.578 -59.341 1.00 61.67 324 THR B CA 1
ATOM 10928 C C . THR B 1 344 ? 10.932 -38.091 -60.472 1.00 59.01 324 THR B C 1
ATOM 10929 O O . THR B 1 344 ? 9.705 -38.058 -60.326 1.00 60.16 324 THR B O 1
ATOM 10933 N N . ARG B 1 345 ? 11.525 -37.716 -61.608 1.00 57.76 325 ARG B N 1
ATOM 10934 C CA . ARG B 1 345 ? 10.721 -37.329 -62.762 1.00 55.79 325 ARG B CA 1
ATOM 10935 C C . ARG B 1 345 ? 9.819 -38.471 -63.207 1.00 54.71 325 ARG B C 1
ATOM 10936 O O . ARG B 1 345 ? 8.673 -38.248 -63.608 1.00 54.42 325 ARG B O 1
ATOM 10944 N N . ALA B 1 346 ? 10.322 -39.705 -63.139 1.00 58.48 326 ALA B N 1
ATOM 10945 C CA . ALA B 1 346 ? 9.499 -40.863 -63.468 1.00 59.51 326 ALA B CA 1
ATOM 10946 C C . ALA B 1 346 ? 8.276 -40.948 -62.562 1.00 59.95 326 ALA B C 1
ATOM 10947 O O . ALA B 1 346 ? 7.177 -41.287 -63.018 1.00 59.87 326 ALA B O 1
ATOM 10949 N N . ALA B 1 347 ? 8.450 -40.653 -61.271 1.00 58.91 327 ALA B N 1
ATOM 10950 C CA . ALA B 1 347 ? 7.316 -40.656 -60.353 1.00 59.54 327 ALA B CA 1
ATOM 10951 C C . ALA B 1 347 ? 6.332 -39.543 -60.690 1.00 61.10 327 ALA B C 1
ATOM 10952 O O . ALA B 1 347 ? 5.113 -39.748 -60.637 1.00 57.98 327 ALA B O 1
ATOM 10954 N N . ASP B 1 348 ? 6.843 -38.362 -61.051 1.00 55.67 328 ASP B N 1
ATOM 10955 C CA . ASP B 1 348 ? 5.969 -37.262 -61.448 1.00 57.81 328 ASP B CA 1
ATOM 10956 C C . ASP B 1 348 ? 5.140 -37.633 -62.673 1.00 57.41 328 ASP B C 1
ATOM 10957 O O . ASP B 1 348 ? 3.920 -37.430 -62.693 1.00 57.45 328 ASP B O 1
ATOM 10962 N N . LEU B 1 349 ? 5.787 -38.184 -63.706 1.00 56.15 329 LEU B N 1
ATOM 10963 C CA . LEU B 1 349 ? 5.065 -38.543 -64.924 1.00 57.52 329 LEU B CA 1
ATOM 10964 C C . LEU B 1 349 ? 3.939 -39.527 -64.634 1.00 60.22 329 LEU B C 1
ATOM 10965 O O . LEU B 1 349 ? 2.823 -39.373 -65.150 1.00 50.90 329 LEU B O 1
ATOM 10970 N N . ILE B 1 350 ? 4.208 -40.539 -63.802 1.00 53.02 330 ILE B N 1
ATOM 10971 C CA . ILE B 1 350 ? 3.189 -41.534 -63.480 1.00 56.35 330 ILE B CA 1
ATOM 10972 C C . ILE B 1 350 ? 2.015 -40.884 -62.756 1.00 62.74 330 ILE B C 1
ATOM 10973 O O . ILE B 1 350 ? 0.846 -41.162 -63.060 1.00 57.06 330 ILE B O 1
ATOM 10978 N N . LYS B 1 351 ? 2.304 -40.003 -61.795 1.00 61.39 331 LYS B N 1
ATOM 10979 C CA . LYS B 1 351 ? 1.240 -39.288 -61.096 1.00 60.38 331 LYS B CA 1
ATOM 10980 C C . LYS B 1 351 ? 0.426 -38.444 -62.070 1.00 63.52 331 LYS B C 1
ATOM 10981 O O . LYS B 1 351 ? -0.809 -38.517 -62.094 1.00 62.03 331 LYS B O 1
ATOM 10987 N N . THR B 1 352 ? 1.112 -37.649 -62.896 1.00 59.51 332 THR B N 1
ATOM 10988 C CA . THR B 1 352 ? 0.431 -36.817 -63.884 1.00 57.38 332 THR B CA 1
ATOM 10989 C C . THR B 1 352 ? -0.367 -37.660 -64.872 1.00 60.51 332 THR B C 1
ATOM 10990 O O . THR B 1 352 ? -1.513 -37.329 -65.198 1.00 58.54 332 THR B O 1
ATOM 10994 N N . GLY B 1 353 ? 0.224 -38.749 -65.365 1.00 62.01 333 GLY B N 1
ATOM 10995 C CA . GLY B 1 353 ? -0.477 -39.585 -66.325 1.00 56.00 333 GLY B CA 1
ATOM 10996 C C . GLY B 1 353 ? -1.718 -40.230 -65.741 1.00 58.66 333 GLY B C 1
ATOM 10997 O O . GLY B 1 353 ? -2.750 -40.325 -66.408 1.00 63.97 333 GLY B O 1
ATOM 10998 N N . ARG B 1 354 ? -1.635 -40.687 -64.490 1.00 66.38 334 ARG B N 1
ATOM 10999 C CA . ARG B 1 354 ? -2.813 -41.247 -63.836 1.00 71.48 334 ARG B CA 1
ATOM 11000 C C . ARG B 1 354 ? -3.889 -40.186 -63.659 1.00 70.37 334 ARG B C 1
ATOM 11001 O O . ARG B 1 354 ? -5.081 -40.458 -63.846 1.00 67.45 334 ARG B O 1
ATOM 11009 N N . GLU B 1 355 ? -3.480 -38.963 -63.311 1.00 67.96 335 GLU B N 1
ATOM 11010 C CA . GLU B 1 355 ? -4.431 -37.866 -63.173 1.00 58.01 335 GLU B CA 1
ATOM 11011 C C . GLU B 1 355 ? -5.163 -37.600 -64.482 1.00 61.74 335 GLU B C 1
ATOM 11012 O O . GLU B 1 355 ? -6.389 -37.438 -64.493 1.00 72.36 335 GLU B O 1
ATOM 11018 N N . PHE B 1 356 ? -4.435 -37.560 -65.599 1.00 58.57 336 PHE B N 1
ATOM 11019 C CA . PHE B 1 356 ? -5.076 -37.273 -66.878 1.00 53.46 336 PHE B CA 1
ATOM 11020 C C . PHE B 1 356 ? -5.947 -38.431 -67.346 1.00 62.24 336 PHE B C 1
ATOM 11021 O O . PHE B 1 356 ? -6.939 -38.210 -68.051 1.00 63.74 336 PHE B O 1
ATOM 11029 N N . LEU B 1 357 ? -5.602 -39.664 -66.972 1.00 62.59 337 LEU B N 1
ATOM 11030 C CA . LEU B 1 357 ? -6.431 -40.804 -67.349 1.00 66.59 337 LEU B CA 1
ATOM 11031 C C . LEU B 1 357 ? -7.758 -40.785 -66.601 1.00 74.12 337 LEU B C 1
ATOM 11032 O O . LEU B 1 357 ? -8.826 -40.954 -67.201 1.00 76.38 337 LEU B O 1
ATOM 11037 N N . GLU B 1 358 ? -7.708 -40.582 -65.282 1.00 71.14 338 GLU B N 1
ATOM 11038 C CA . GLU B 1 358 ? -8.923 -40.560 -64.480 1.00 69.16 338 GLU B CA 1
ATOM 11039 C C . GLU B 1 358 ? -9.772 -39.322 -64.731 1.00 73.36 338 GLU B C 1
ATOM 11040 O O . GLU B 1 358 ? -10.939 -39.307 -64.331 1.00 83.10 338 GLU B O 1
ATOM 11046 N N . ALA B 1 359 ? -9.227 -38.298 -65.388 1.00 70.92 339 ALA B N 1
ATOM 11047 C CA . ALA B 1 359 ? -9.954 -37.066 -65.671 1.00 71.94 339 ALA B CA 1
ATOM 11048 C C . ALA B 1 359 ? -10.551 -37.039 -67.073 1.00 71.39 339 ALA B C 1
ATOM 11049 O O . ALA B 1 359 ? -11.724 -36.690 -67.240 1.00 75.53 339 ALA B O 1
ATOM 11051 N N . SER B 1 360 ? -9.761 -37.388 -68.090 1.00 67.39 340 SER B N 1
ATOM 11052 C CA . SER B 1 360 ? -10.261 -37.362 -69.459 1.00 72.41 340 SER B CA 1
ATOM 11053 C C . SER B 1 360 ? -11.318 -38.426 -69.711 1.00 76.75 340 SER B C 1
ATOM 11054 O O . SER B 1 360 ? -12.134 -38.265 -70.625 1.00 74.20 340 SER B O 1
ATOM 11057 N N . TRP B 1 361 ? -11.328 -39.500 -68.922 1.00 78.77 341 TRP B N 1
ATOM 11058 C CA . TRP B 1 361 ? -12.189 -40.646 -69.180 1.00 75.66 341 TRP B CA 1
ATOM 11059 C C . TRP B 1 361 ? -12.996 -41.033 -67.948 1.00 80.66 341 TRP B C 1
ATOM 11060 O O . TRP B 1 361 ? -13.379 -42.194 -67.791 1.00 83.39 341 TRP B O 1
ATOM 11071 N N . SER B 1 362 ? -13.261 -40.075 -67.064 1.00 79.96 342 SER B N 1
ATOM 11072 C CA . SER B 1 362 ? -14.079 -40.356 -65.897 1.00 79.95 342 SER B CA 1
ATOM 11073 C C . SER B 1 362 ? -15.512 -40.661 -66.317 1.00 87.42 342 SER B C 1
ATOM 11074 O O . SER B 1 362 ? -15.959 -40.306 -67.411 1.00 87.49 342 SER B O 1
ATOM 11077 N N . THR B 1 363 ? -16.234 -41.344 -65.425 1.00 90.55 343 THR B N 1
ATOM 11078 C CA . THR B 1 363 ? -17.623 -41.688 -65.710 1.00 95.24 343 THR B CA 1
ATOM 11079 C C . THR B 1 363 ? -18.486 -40.443 -65.856 1.00 98.91 343 THR B C 1
ATOM 11080 O O . THR B 1 363 ? -19.453 -40.443 -66.627 1.00 100.57 343 THR B O 1
ATOM 11084 N N . ALA B 1 364 ? -18.156 -39.374 -65.128 1.00 93.84 344 ALA B N 1
ATOM 11085 C CA . ALA B 1 364 ? -18.886 -38.122 -65.286 1.00 94.38 344 ALA B CA 1
ATOM 11086 C C . ALA B 1 364 ? -18.529 -37.437 -66.600 1.00 104.09 344 ALA B C 1
ATOM 11087 O O . ALA B 1 364 ? -19.386 -36.804 -67.230 1.00 105.78 344 ALA B O 1
ATOM 11089 N N . ALA B 1 365 ? -17.271 -37.556 -67.034 1.00 102.73 345 ALA B N 1
ATOM 11090 C CA . ALA B 1 365 ? -16.839 -36.895 -68.262 1.00 98.42 345 ALA B CA 1
ATOM 11091 C C . ALA B 1 365 ? -17.528 -37.491 -69.483 1.00 97.74 345 ALA B C 1
ATOM 11092 O O . ALA B 1 365 ? -18.051 -36.758 -70.330 1.00 102.74 345 ALA B O 1
ATOM 11094 N N . VAL B 1 366 ? -17.524 -38.816 -69.597 1.00 99.63 346 VAL B N 1
ATOM 11095 C CA . VAL B 1 366 ? -18.251 -39.520 -70.644 1.00 105.05 346 VAL B CA 1
ATOM 11096 C C . VAL B 1 366 ? -19.483 -40.133 -69.983 1.00 110.43 346 VAL B C 1
ATOM 11097 O O . VAL B 1 366 ? -19.429 -41.220 -69.399 1.00 114.04 346 VAL B O 1
ATOM 11101 N N . GLY B 1 367 ? -20.603 -39.420 -70.065 1.00 110.66 347 GLY B N 1
ATOM 11102 C CA . GLY B 1 367 ? -21.823 -39.843 -69.404 1.00 115.05 347 GLY B CA 1
ATOM 11103 C C . GLY B 1 367 ? -22.585 -40.913 -70.154 1.00 113.40 347 GLY B C 1
ATOM 11104 O O . GLY B 1 367 ? -23.818 -40.898 -70.170 1.00 113.08 347 GLY B O 1
ATOM 11105 N N . GLY B 1 368 ? -21.869 -41.848 -70.773 1.00 109.40 348 GLY B N 1
ATOM 11106 C CA . GLY B 1 368 ? -22.516 -42.926 -71.490 1.00 112.30 348 GLY B CA 1
ATOM 11107 C C . GLY B 1 368 ? -23.205 -43.908 -70.560 1.00 122.95 348 GLY B C 1
ATOM 11108 O O . GLY B 1 368 ? -23.052 -43.885 -69.337 1.00 123.70 348 GLY B O 1
ATOM 11109 N N . ASP B 1 369 ? -23.995 -44.794 -71.171 1.00 123.88 349 ASP B N 1
ATOM 11110 C CA . ASP B 1 369 ? -24.678 -45.826 -70.398 1.00 124.77 349 ASP B CA 1
ATOM 11111 C C . ASP B 1 369 ? -23.681 -46.793 -69.769 1.00 121.73 349 ASP B C 1
ATOM 11112 O O . ASP B 1 369 ? -23.852 -47.210 -68.617 1.00 124.58 349 ASP B O 1
ATOM 11114 N N . ALA B 1 370 ? -22.624 -47.150 -70.505 1.00 116.40 350 ALA B N 1
ATOM 11115 C CA . ALA B 1 370 ? -21.631 -48.106 -70.041 1.00 117.68 350 ALA B CA 1
ATOM 11116 C C . ALA B 1 370 ? -20.310 -47.411 -69.719 1.00 116.04 350 ALA B C 1
ATOM 11117 O O . ALA B 1 370 ? -19.928 -46.448 -70.392 1.00 112.87 350 ALA B O 1
ATOM 11119 N N . PRO B 1 371 ? -19.594 -47.873 -68.694 1.00 112.98 351 PRO B N 1
ATOM 11120 C CA . PRO B 1 371 ? -18.300 -47.269 -68.358 1.00 111.69 351 PRO B CA 1
ATOM 11121 C C . PRO B 1 371 ? -17.280 -47.531 -69.454 1.00 106.25 351 PRO B C 1
ATOM 11122 O O . PRO B 1 371 ? -17.510 -48.268 -70.415 1.00 100.28 351 PRO B O 1
ATOM 11126 N N . ILE B 1 372 ? -16.116 -46.906 -69.290 1.00 105.22 352 ILE B N 1
ATOM 11127 C CA . ILE B 1 372 ? -15.127 -46.854 -70.348 1.00 100.98 352 ILE B CA 1
ATOM 11128 C C . ILE B 1 372 ? -13.892 -47.696 -70.036 1.00 99.90 352 ILE B C 1
ATOM 11129 O O . ILE B 1 372 ? -12.906 -47.630 -70.780 1.00 104.41 352 ILE B O 1
ATOM 11134 N N . ASP B 1 373 ? -13.920 -48.485 -68.954 1.00 98.70 353 ASP B N 1
ATOM 11135 C CA . ASP B 1 373 ? -12.831 -49.396 -68.602 1.00 99.64 353 ASP B CA 1
ATOM 11136 C C . ASP B 1 373 ? -11.491 -48.671 -68.519 1.00 99.28 353 ASP B C 1
ATOM 11137 O O . ASP B 1 373 ? -10.670 -48.778 -69.431 1.00 92.76 353 ASP B O 1
ATOM 11142 N N . LEU B 1 374 ? -11.266 -47.960 -67.403 1.00 97.93 354 LEU B N 1
ATOM 11143 C CA . LEU B 1 374 ? -10.061 -47.146 -67.227 1.00 95.35 354 LEU B CA 1
ATOM 11144 C C . LEU B 1 374 ? -8.805 -47.995 -67.079 1.00 97.81 354 LEU B C 1
ATOM 11145 O O . LEU B 1 374 ? -7.741 -47.624 -67.582 1.00 99.12 354 LEU B O 1
ATOM 11150 N N . GLU B 1 375 ? -8.914 -49.129 -66.378 1.00 97.99 355 GLU B N 1
ATOM 11151 C CA . GLU B 1 375 ? -7.752 -49.945 -66.034 1.00 97.81 355 GLU B CA 1
ATOM 11152 C C . GLU B 1 375 ? -7.191 -50.657 -67.259 1.00 95.84 355 GLU B C 1
ATOM 11153 O O . GLU B 1 375 ? -5.999 -50.964 -67.311 1.00 92.91 355 GLU B O 1
ATOM 11159 N N . ALA B 1 376 ? -8.033 -50.929 -68.255 1.00 95.48 356 ALA B N 1
ATOM 11160 C CA . ALA B 1 376 ? -7.528 -51.452 -69.521 1.00 96.21 356 ALA B CA 1
ATOM 11161 C C . ALA B 1 376 ? -6.600 -50.448 -70.185 1.00 97.17 356 ALA B C 1
ATOM 11162 O O . ALA B 1 376 ? -5.543 -50.818 -70.707 1.00 98.05 356 ALA B O 1
ATOM 11164 N N . LEU B 1 377 ? -6.975 -49.167 -70.165 1.00 92.13 357 LEU B N 1
ATOM 11165 C CA . LEU B 1 377 ? -6.123 -48.132 -70.736 1.00 87.97 357 LEU B CA 1
ATOM 11166 C C . LEU B 1 377 ? -4.824 -47.993 -69.957 1.00 90.70 357 LEU B C 1
ATOM 11167 O O . LEU B 1 377 ? -3.737 -47.967 -70.544 1.00 87.74 357 LEU B O 1
ATOM 11172 N N . GLY B 1 378 ? -4.917 -47.904 -68.628 1.00 89.39 358 GLY B N 1
ATOM 11173 C CA . GLY B 1 378 ? -3.760 -47.699 -67.763 1.00 88.34 358 GLY B CA 1
ATOM 11174 C C . GLY B 1 378 ? -2.635 -48.702 -67.948 1.00 95.96 358 GLY B C 1
ATOM 11175 O O . GLY B 1 378 ? -1.551 -48.499 -67.386 1.00 99.08 358 GLY B O 1
ATOM 11176 N N . ALA B 1 379 ? -2.863 -49.777 -68.708 1.00 94.99 359 ALA B N 1
ATOM 11177 C CA . ALA B 1 379 ? -1.792 -50.722 -68.993 1.00 93.50 359 ALA B CA 1
ATOM 11178 C C . ALA B 1 379 ? -0.768 -50.138 -69.958 1.00 91.68 359 ALA B C 1
ATOM 11179 O O . ALA B 1 379 ? 0.421 -50.471 -69.870 1.00 92.56 359 ALA B O 1
ATOM 11181 N N . SER B 1 380 ? -1.200 -49.268 -70.873 1.00 82.83 360 SER B N 1
ATOM 11182 C CA . SER B 1 380 ? -0.312 -48.653 -71.852 1.00 81.32 360 SER B CA 1
ATOM 11183 C C . SER B 1 380 ? 0.219 -47.294 -71.408 1.00 76.61 360 SER B C 1
ATOM 11184 O O . SER B 1 380 ? 0.762 -46.551 -72.235 1.00 69.50 360 SER B O 1
ATOM 11187 N N . GLY B 1 381 ? 0.072 -46.950 -70.130 1.00 77.64 361 GLY B N 1
ATOM 11188 C CA . GLY B 1 381 ? 0.681 -45.753 -69.595 1.00 74.98 361 GLY B CA 1
ATOM 11189 C C . GLY B 1 381 ? 2.134 -45.985 -69.235 1.00 71.85 361 GLY B C 1
ATOM 11190 O O . GLY B 1 381 ? 2.701 -47.055 -69.460 1.00 77.42 361 GLY B O 1
ATOM 11191 N N . PHE B 1 382 ? 2.743 -44.951 -68.659 1.00 59.75 362 PHE B N 1
ATOM 11192 C CA . PHE B 1 382 ? 4.133 -45.043 -68.226 1.00 60.32 362 PHE B CA 1
ATOM 11193 C C . PHE B 1 382 ? 4.345 -46.254 -67.324 1.00 62.76 362 PHE B C 1
ATOM 11194 O O . PHE B 1 382 ? 3.623 -46.449 -66.341 1.00 65.69 362 PHE B O 1
ATOM 11202 N N . VAL B 1 383 ? 5.332 -47.076 -67.680 1.00 54.66 363 VAL B N 1
ATOM 11203 C CA . VAL B 1 383 ? 5.806 -48.115 -66.779 1.00 61.62 363 VAL B CA 1
ATOM 11204 C C . VAL B 1 383 ? 6.739 -47.487 -65.754 1.00 56.93 363 VAL B C 1
ATOM 11205 O O . VAL B 1 383 ? 7.219 -46.365 -65.931 1.00 50.59 363 VAL B O 1
ATOM 11209 N N . THR B 1 384 ? 7.002 -48.224 -64.674 1.00 57.32 364 THR B N 1
ATOM 11210 C CA . THR B 1 384 ? 7.850 -47.706 -63.611 1.00 58.37 364 THR B CA 1
ATOM 11211 C C . THR B 1 384 ? 9.286 -47.533 -64.103 1.00 55.92 364 THR B C 1
ATOM 11212 O O . THR B 1 384 ? 9.667 -47.971 -65.192 1.00 56.52 364 THR B O 1
ATOM 11216 N N . PHE B 1 385 ? 10.088 -46.867 -63.276 1.00 56.57 365 PHE B N 1
ATOM 11217 C CA . PHE B 1 385 ? 11.516 -46.784 -63.547 1.00 53.03 365 PHE B CA 1
ATOM 11218 C C . PHE B 1 385 ? 12.153 -48.168 -63.536 1.00 58.89 365 PHE B C 1
ATOM 11219 O O . PHE B 1 385 ? 12.914 -48.519 -64.445 1.00 58.60 365 PHE B O 1
ATOM 11227 N N . GLU B 1 386 ? 11.838 -48.976 -62.523 1.00 58.16 366 GLU B N 1
ATOM 11228 C CA . GLU B 1 386 ? 12.447 -50.297 -62.419 1.00 62.56 366 GLU B CA 1
ATOM 11229 C C . GLU B 1 386 ? 11.999 -51.209 -63.555 1.00 62.05 366 GLU B C 1
ATOM 11230 O O . GLU B 1 386 ? 12.802 -51.990 -64.081 1.00 65.85 366 GLU B O 1
ATOM 11232 N N . GLU B 1 387 ? 10.723 -51.129 -63.945 1.00 60.74 367 GLU B N 1
ATOM 11233 C CA . GLU B 1 387 ? 10.235 -51.963 -65.040 1.00 59.46 367 GLU B CA 1
ATOM 11234 C C . GLU B 1 387 ? 10.953 -51.639 -66.344 1.00 65.04 367 GLU B C 1
ATOM 11235 O O . GLU B 1 387 ? 11.246 -52.540 -67.139 1.00 70.48 367 GLU B O 1
ATOM 11241 N N . ALA B 1 388 ? 11.244 -50.359 -66.582 1.00 57.75 368 ALA B N 1
ATOM 11242 C CA . ALA B 1 388 ? 12.075 -49.995 -67.723 1.00 55.12 368 ALA B CA 1
ATOM 11243 C C . ALA B 1 388 ? 13.453 -50.629 -67.604 1.00 67.09 368 ALA B C 1
ATOM 11244 O O . ALA B 1 388 ? 13.967 -51.219 -68.564 1.00 65.92 368 ALA B O 1
ATOM 11246 N N . ARG B 1 389 ? 14.063 -50.522 -66.419 1.00 65.32 369 ARG B N 1
ATOM 11247 C CA . ARG B 1 389 ? 15.370 -51.128 -66.187 1.00 60.36 369 ARG B CA 1
ATOM 11248 C C . ARG B 1 389 ? 15.323 -52.637 -66.389 1.00 61.98 369 ARG B C 1
ATOM 11249 O O . ARG B 1 389 ? 16.220 -53.217 -67.010 1.00 61.62 369 ARG B O 1
ATOM 11257 N N . GLU B 1 390 ? 14.275 -53.291 -65.885 1.00 65.46 370 GLU B N 1
ATOM 11258 C CA . GLU B 1 390 ? 14.161 -54.735 -66.063 1.00 71.06 370 GLU B CA 1
ATOM 11259 C C . GLU B 1 390 ? 13.947 -55.098 -67.527 1.00 67.10 370 GLU B C 1
ATOM 11260 O O . GLU B 1 390 ? 14.573 -56.035 -68.036 1.00 69.46 370 GLU B O 1
ATOM 11262 N N . ALA B 1 391 ? 13.072 -54.367 -68.223 1.00 68.74 371 ALA B N 1
ATOM 11263 C CA . ALA B 1 391 ? 12.802 -54.682 -69.623 1.00 66.30 371 ALA B CA 1
ATOM 11264 C C . ALA B 1 391 ? 14.020 -54.438 -70.504 1.00 62.14 371 ALA B C 1
ATOM 11265 O O . ALA B 1 391 ? 14.213 -55.146 -71.498 1.00 65.86 371 ALA B O 1
ATOM 11267 N N . ALA B 1 392 ? 14.851 -53.451 -70.163 1.00 58.40 372 ALA B N 1
ATOM 11268 C CA . ALA B 1 392 ? 16.070 -53.228 -70.934 1.00 56.24 372 ALA B CA 1
ATOM 11269 C C . ALA B 1 392 ? 17.065 -54.365 -70.733 1.00 67.68 372 ALA B C 1
ATOM 11270 O O . ALA B 1 392 ? 17.668 -54.850 -71.699 1.00 66.86 372 ALA B O 1
ATOM 11272 N N . ARG B 1 393 ? 17.241 -54.815 -69.488 1.00 63.82 373 ARG B N 1
ATOM 11273 C CA . ARG B 1 393 ? 18.212 -55.871 -69.217 1.00 60.29 373 ARG B CA 1
ATOM 11274 C C . ARG B 1 393 ? 17.744 -57.215 -69.764 1.00 61.37 373 ARG B C 1
ATOM 11275 O O . ARG B 1 393 ? 18.548 -57.978 -70.311 1.00 60.20 373 ARG B O 1
ATOM 11283 N N . GLU B 1 394 ? 16.451 -57.522 -69.635 1.00 64.56 374 GLU B N 1
ATOM 11284 C CA . GLU B 1 394 ? 15.928 -58.765 -70.191 1.00 63.52 374 GLU B CA 1
ATOM 11285 C C . GLU B 1 394 ? 15.999 -58.790 -71.712 1.00 63.34 374 GLU B C 1
ATOM 11286 O O . GLU B 1 394 ? 15.950 -59.872 -72.306 1.00 65.25 374 GLU B O 1
ATOM 11288 N N . GLY B 1 395 ? 16.110 -57.630 -72.353 1.00 63.97 375 GLY B N 1
ATOM 11289 C CA . GLY B 1 395 ? 16.282 -57.537 -73.786 1.00 60.55 375 GLY B CA 1
ATOM 11290 C C . GLY B 1 395 ? 17.718 -57.397 -74.244 1.00 70.30 375 GLY B C 1
ATOM 11291 O O . GLY B 1 395 ? 17.948 -57.103 -75.424 1.00 59.55 375 GLY B O 1
ATOM 11292 N N . GLY B 1 396 ? 18.690 -57.592 -73.354 1.00 68.66 376 GLY B N 1
ATOM 11293 C CA . GLY B 1 396 ? 20.088 -57.518 -73.722 1.00 60.79 376 GLY B CA 1
ATOM 11294 C C . GLY B 1 396 ? 20.698 -56.138 -73.684 1.00 61.02 376 GLY B C 1
ATOM 11295 O O . GLY B 1 396 ? 21.743 -55.922 -74.309 1.00 65.04 376 GLY B O 1
ATOM 11296 N N . HIS B 1 397 ? 20.093 -55.198 -72.972 1.00 57.96 377 HIS B N 1
ATOM 11297 C CA . HIS B 1 397 ? 20.587 -53.823 -72.933 1.00 64.18 377 HIS B CA 1
ATOM 11298 C C . HIS B 1 397 ? 21.035 -53.467 -71.524 1.00 69.68 377 HIS B C 1
ATOM 11299 O O . HIS B 1 397 ? 20.189 -53.368 -70.613 1.00 60.98 377 HIS B O 1
ATOM 11306 N N . PRO B 1 398 ? 22.336 -53.290 -71.295 1.00 65.57 378 PRO B N 1
ATOM 11307 C CA . PRO B 1 398 ? 22.812 -52.908 -69.964 1.00 62.05 378 PRO B CA 1
ATOM 11308 C C . PRO B 1 398 ? 22.238 -51.571 -69.518 1.00 67.46 378 PRO B C 1
ATOM 11309 O O . PRO B 1 398 ? 21.846 -50.725 -70.324 1.00 67.98 378 PRO B O 1
ATOM 11313 N N . TRP B 1 399 ? 22.193 -51.397 -68.200 1.00 64.85 379 TRP B N 1
ATOM 11314 C CA . TRP B 1 399 ? 21.650 -50.206 -67.553 1.00 54.69 379 TRP B CA 1
ATOM 11315 C C . TRP B 1 399 ? 22.796 -49.556 -66.786 1.00 59.46 379 TRP B C 1
ATOM 11316 O O . TRP B 1 399 ? 23.128 -49.981 -65.675 1.00 65.12 379 TRP B O 1
ATOM 11327 N N . TRP B 1 400 ? 23.415 -48.541 -67.379 1.00 62.57 380 TRP B N 1
ATOM 11328 C CA . TRP B 1 400 ? 24.545 -47.853 -66.774 1.00 60.74 380 TRP B CA 1
ATOM 11329 C C . TRP B 1 400 ? 24.113 -46.467 -66.310 1.00 57.09 380 TRP B C 1
ATOM 11330 O O . TRP B 1 400 ? 22.963 -46.064 -66.471 1.00 61.83 380 TRP B O 1
ATOM 11341 N N . THR B 1 401 ? 25.060 -45.731 -65.737 1.00 63.34 381 THR B N 1
ATOM 11342 C CA . THR B 1 401 ? 24.726 -44.593 -64.895 1.00 60.83 381 THR B CA 1
ATOM 11343 C C . THR B 1 401 ? 25.835 -43.552 -64.952 1.00 64.98 381 THR B C 1
ATOM 11344 O O . THR B 1 401 ? 27.019 -43.896 -64.901 1.00 75.62 381 THR B O 1
ATOM 11348 N N . LEU B 1 402 ? 25.444 -42.282 -65.064 1.00 56.79 382 LEU B N 1
ATOM 11349 C CA . LEU B 1 402 ? 26.371 -41.159 -64.949 1.00 56.19 382 LEU B CA 1
ATOM 11350 C C . LEU B 1 402 ? 25.735 -40.112 -64.045 1.00 68.57 382 LEU B C 1
ATOM 11351 O O . LEU B 1 402 ? 24.811 -39.405 -64.462 1.00 70.71 382 LEU B O 1
ATOM 11356 N N . SER B 1 403 ? 26.227 -40.015 -62.813 1.00 73.07 383 SER B N 1
ATOM 11357 C CA . SER B 1 403 ? 25.700 -39.094 -61.818 1.00 71.16 383 SER B CA 1
ATOM 11358 C C . SER B 1 403 ? 26.757 -38.055 -61.468 1.00 74.89 383 SER B C 1
ATOM 11359 O O . SER B 1 403 ? 27.958 -38.326 -61.531 1.00 79.00 383 SER B O 1
ATOM 11362 N N . GLN B 1 404 ? 26.308 -36.858 -61.104 1.00 72.99 384 GLN B N 1
ATOM 11363 C CA . GLN B 1 404 ? 27.223 -35.819 -60.654 1.00 78.92 384 GLN B CA 1
ATOM 11364 C C . GLN B 1 404 ? 27.386 -35.795 -59.141 1.00 91.01 384 GLN B C 1
ATOM 11365 O O . GLN B 1 404 ? 28.091 -34.923 -58.619 1.00 93.34 384 GLN B O 1
ATOM 11371 N N . LEU B 1 405 ? 26.762 -36.729 -58.432 1.00 88.38 385 LEU B N 1
ATOM 11372 C CA . LEU B 1 405 ? 26.900 -36.863 -56.990 1.00 92.02 385 LEU B CA 1
ATOM 11373 C C . LEU B 1 405 ? 27.773 -38.076 -56.697 1.00 93.90 385 LEU B C 1
ATOM 11374 O O . LEU B 1 405 ? 27.544 -39.157 -57.250 1.00 90.10 385 LEU B O 1
ATOM 11379 N N . SER B 1 406 ? 28.768 -37.893 -55.832 1.00 99.15 386 SER B N 1
ATOM 11380 C CA . SER B 1 406 ? 29.802 -38.903 -55.657 1.00 98.88 386 SER B CA 1
ATOM 11381 C C . SER B 1 406 ? 29.266 -40.142 -54.946 1.00 100.89 386 SER B C 1
ATOM 11382 O O . SER B 1 406 ? 28.382 -40.069 -54.089 1.00 106.24 386 SER B O 1
ATOM 11385 N N . ASP B 1 407 ? 29.827 -41.291 -55.316 1.00 102.24 387 ASP B N 1
ATOM 11386 C CA . ASP B 1 407 ? 29.465 -42.574 -54.724 1.00 105.19 387 ASP B CA 1
ATOM 11387 C C . ASP B 1 407 ? 30.698 -43.463 -54.767 1.00 112.53 387 ASP B C 1
ATOM 11388 O O . ASP B 1 407 ? 31.215 -43.753 -55.850 1.00 112.75 387 ASP B O 1
ATOM 11393 N N . GLU B 1 408 ? 31.176 -43.884 -53.594 1.00 111.56 388 GLU B N 1
ATOM 11394 C CA . GLU B 1 408 ? 32.392 -44.685 -53.537 1.00 114.28 388 GLU B CA 1
ATOM 11395 C C . GLU B 1 408 ? 32.176 -46.120 -53.997 1.00 113.40 388 GLU B C 1
ATOM 11396 O O . GLU B 1 408 ? 33.159 -46.835 -54.215 1.00 116.82 388 GLU B O 1
ATOM 11402 N N . SER B 1 409 ? 30.926 -46.558 -54.147 1.00 110.72 389 SER B N 1
ATOM 11403 C CA . SER B 1 409 ? 30.628 -47.823 -54.801 1.00 109.84 389 SER B CA 1
ATOM 11404 C C . SER B 1 409 ? 30.656 -47.699 -56.319 1.00 106.70 389 SER B C 1
ATOM 11405 O O . SER B 1 409 ? 30.283 -48.648 -57.019 1.00 101.92 389 SER B O 1
ATOM 11407 N N . ALA B 1 410 ? 31.093 -46.555 -56.838 1.00 105.46 390 ALA B N 1
ATOM 11408 C CA . ALA B 1 410 ? 31.109 -46.260 -58.261 1.00 98.48 390 ALA B CA 1
ATOM 11409 C C . ALA B 1 410 ? 32.525 -45.982 -58.729 1.00 99.00 390 ALA B C 1
ATOM 11410 O O . ALA B 1 410 ? 33.486 -46.035 -57.957 1.00 102.37 390 ALA B O 1
ATOM 11412 N N . VAL B 1 411 ? 32.662 -45.647 -60.004 1.00 98.79 391 VAL B N 1
ATOM 11413 C CA . VAL B 1 411 ? 33.961 -45.325 -60.580 1.00 97.09 391 VAL B CA 1
ATOM 11414 C C . VAL B 1 411 ? 33.939 -43.827 -60.895 1.00 94.27 391 VAL B C 1
ATOM 11415 O O . VAL B 1 411 ? 33.134 -43.348 -61.700 1.00 87.57 391 VAL B O 1
ATOM 11419 N N . GLU B 1 412 ? 34.741 -43.065 -60.157 1.00 96.00 392 GLU B N 1
ATOM 11420 C CA . GLU B 1 412 ? 34.787 -41.628 -60.350 1.00 84.77 392 GLU B CA 1
ATOM 11421 C C . GLU B 1 412 ? 35.762 -41.292 -61.468 1.00 89.72 392 GLU B C 1
ATOM 11422 O O . GLU B 1 412 ? 36.821 -41.909 -61.597 1.00 91.03 392 GLU B O 1
ATOM 11424 N N . LEU B 1 413 ? 35.373 -40.344 -62.310 1.00 93.12 393 LEU B N 1
ATOM 11425 C CA . LEU B 1 413 ? 36.196 -39.920 -63.424 1.00 95.12 393 LEU B CA 1
ATOM 11426 C C . LEU B 1 413 ? 37.110 -38.787 -62.992 1.00 90.95 393 LEU B C 1
ATOM 11427 O O . LEU B 1 413 ? 36.743 -37.948 -62.164 1.00 86.42 393 LEU B O 1
ATOM 11432 N N . ASP B 1 414 ? 38.312 -38.768 -63.570 1.00 95.27 394 ASP B N 1
ATOM 11433 C CA . ASP B 1 414 ? 39.254 -37.672 -63.361 1.00 95.72 394 ASP B CA 1
ATOM 11434 C C . ASP B 1 414 ? 38.869 -36.491 -64.254 1.00 88.92 394 ASP B C 1
ATOM 11435 O O . ASP B 1 414 ? 39.633 -36.011 -65.089 1.00 92.04 394 ASP B O 1
ATOM 11440 N N . ILE B 1 415 ? 37.642 -36.025 -64.050 1.00 89.39 395 ILE B N 1
ATOM 11441 C CA . ILE B 1 415 ? 37.031 -34.997 -64.879 1.00 92.66 395 ILE B CA 1
ATOM 11442 C C . ILE B 1 415 ? 36.506 -33.905 -63.959 1.00 89.49 395 ILE B C 1
ATOM 11443 O O . ILE B 1 415 ? 35.686 -34.177 -63.073 1.00 97.61 395 ILE B O 1
ATOM 11448 N N . ARG B 1 416 ? 36.975 -32.679 -64.162 1.00 81.70 396 ARG B N 1
ATOM 11449 C CA . ARG B 1 416 ? 36.572 -31.542 -63.353 1.00 88.82 396 ARG B CA 1
ATOM 11450 C C . ARG B 1 416 ? 35.799 -30.545 -64.205 1.00 93.24 396 ARG B C 1
ATOM 11451 O O . ARG B 1 416 ? 35.963 -30.489 -65.427 1.00 93.88 396 ARG B O 1
ATOM 11459 N N . SER B 1 417 ? 34.943 -29.765 -63.549 1.00 95.16 397 SER B N 1
ATOM 11460 C CA . SER B 1 417 ? 34.176 -28.742 -64.245 1.00 97.57 397 SER B CA 1
ATOM 11461 C C . SER B 1 417 ? 35.067 -27.567 -64.629 1.00 96.55 397 SER B C 1
ATOM 11462 O O . SER B 1 417 ? 36.015 -27.216 -63.921 1.00 106.62 397 SER B O 1
ATOM 11465 N N . ALA B 1 418 ? 34.751 -26.957 -65.760 1.00 90.77 398 ALA B N 1
ATOM 11466 C CA . ALA B 1 418 ? 35.504 -25.791 -66.186 1.00 98.03 398 ALA B CA 1
ATOM 11467 C C . ALA B 1 418 ? 35.102 -24.573 -65.360 1.00 97.50 398 ALA B C 1
ATOM 11468 O O . ALA B 1 418 ? 33.980 -24.503 -64.853 1.00 101.35 398 ALA B O 1
ATOM 11470 N N . PRO B 1 419 ? 36.003 -23.606 -65.201 1.00 99.05 399 PRO B N 1
ATOM 11471 C CA . PRO B 1 419 ? 35.636 -22.377 -64.490 1.00 100.78 399 PRO B CA 1
ATOM 11472 C C . PRO B 1 419 ? 34.616 -21.570 -65.277 1.00 102.22 399 PRO B C 1
ATOM 11473 O O . PRO B 1 419 ? 34.738 -21.397 -66.492 1.00 104.45 399 PRO B O 1
ATOM 11477 N N . SER B 1 420 ? 33.603 -21.083 -64.571 1.00 103.75 400 SER B N 1
ATOM 11478 C CA . SER B 1 420 ? 32.564 -20.253 -65.161 1.00 111.80 400 SER B CA 1
ATOM 11479 C C . SER B 1 420 ? 32.761 -18.794 -64.760 1.00 116.86 400 SER B C 1
ATOM 11480 O O . SER B 1 420 ? 33.413 -18.480 -63.761 1.00 116.42 400 SER B O 1
ATOM 11482 N N . ALA B 1 421 ? 32.184 -17.898 -65.562 1.00 115.29 401 ALA B N 1
ATOM 11483 C CA . ALA B 1 421 ? 32.346 -16.470 -65.313 1.00 125.44 401 ALA B CA 1
ATOM 11484 C C . ALA B 1 421 ? 31.391 -15.981 -64.233 1.00 134.62 401 ALA B C 1
ATOM 11485 O O . ALA B 1 421 ? 31.815 -15.328 -63.271 1.00 141.36 401 ALA B O 1
ATOM 11487 N N . ARG B 1 422 ? 30.100 -16.287 -64.380 1.00 132.79 402 ARG B N 1
ATOM 11488 C CA . ARG B 1 422 ? 29.065 -15.845 -63.440 1.00 135.22 402 ARG B CA 1
ATOM 11489 C C . ARG B 1 422 ? 29.048 -14.324 -63.316 1.00 140.78 402 ARG B C 1
ATOM 11490 O O . ARG B 1 422 ? 28.786 -13.770 -62.246 1.00 143.33 402 ARG B O 1
ATOM 11492 N N . GLY B 1 423 ? 29.333 -13.643 -64.426 1.00 141.78 403 GLY B N 1
ATOM 11493 C CA . GLY B 1 423 ? 29.331 -12.194 -64.443 1.00 140.55 403 GLY B CA 1
ATOM 11494 C C . GLY B 1 423 ? 30.502 -11.550 -63.740 1.00 141.70 403 GLY B C 1
ATOM 11495 O O . GLY B 1 423 ? 30.399 -10.394 -63.321 1.00 141.73 403 GLY B O 1
ATOM 11496 N N . SER B 1 424 ? 31.617 -12.263 -63.596 1.00 138.66 404 SER B N 1
ATOM 11497 C CA . SER B 1 424 ? 32.804 -11.754 -62.917 1.00 138.61 404 SER B CA 1
ATOM 11498 C C . SER B 1 424 ? 33.895 -11.519 -63.955 1.00 138.98 404 SER B C 1
ATOM 11499 O O . SER B 1 424 ? 34.439 -12.475 -64.519 1.00 134.73 404 SER B O 1
ATOM 11501 N N . GLN B 1 425 ? 34.207 -10.244 -64.209 1.00 141.11 405 GLN B N 1
ATOM 11502 C CA . GLN B 1 425 ? 35.298 -9.919 -65.122 1.00 137.85 405 GLN B CA 1
ATOM 11503 C C . GLN B 1 425 ? 36.640 -10.376 -64.569 1.00 137.17 405 GLN B C 1
ATOM 11504 O O . GLN B 1 425 ? 37.564 -10.656 -65.342 1.00 134.17 405 GLN B O 1
ATOM 11506 N N . HIS B 1 426 ? 36.769 -10.451 -63.240 1.00 140.41 406 HIS B N 1
ATOM 11507 C CA . HIS B 1 426 ? 37.957 -11.052 -62.645 1.00 138.07 406 HIS B CA 1
ATOM 11508 C C . HIS B 1 426 ? 38.071 -12.524 -63.013 1.00 134.63 406 HIS B C 1
ATOM 11509 O O . HIS B 1 426 ? 39.181 -13.037 -63.187 1.00 130.43 406 HIS B O 1
ATOM 11511 N N . ASN B 1 427 ? 36.936 -13.218 -63.134 1.00 136.65 407 ASN B N 1
ATOM 11512 C CA . ASN B 1 427 ? 36.947 -14.586 -63.634 1.00 135.22 407 ASN B CA 1
ATOM 11513 C C . ASN B 1 427 ? 37.189 -14.643 -65.137 1.00 132.70 407 ASN B C 1
ATOM 11514 O O . ASN B 1 427 ? 37.573 -15.698 -65.649 1.00 133.63 407 ASN B O 1
ATOM 11519 N N . LEU B 1 428 ? 36.973 -13.537 -65.852 1.00 129.89 408 LEU B N 1
ATOM 11520 C CA . LEU B 1 428 ? 37.230 -13.516 -67.288 1.00 128.98 408 LEU B CA 1
ATOM 11521 C C . LEU B 1 428 ? 38.718 -13.359 -67.581 1.00 128.71 408 LEU B C 1
ATOM 11522 O O . LEU B 1 428 ? 39.279 -14.096 -68.399 1.00 128.76 408 LEU B O 1
ATOM 11527 N N . GLU B 1 429 ? 39.371 -12.400 -66.920 1.00 131.62 409 GLU B N 1
ATOM 11528 C CA . GLU B 1 429 ? 40.797 -12.189 -67.149 1.00 132.13 409 GLU B CA 1
ATOM 11529 C C . GLU B 1 429 ? 41.640 -13.282 -66.505 1.00 133.08 409 GLU B C 1
ATOM 11530 O O . GLU B 1 429 ? 42.701 -13.633 -67.034 1.00 131.08 409 GLU B O 1
ATOM 11532 N N . GLU B 1 430 ? 41.194 -13.829 -65.369 1.00 131.06 410 GLU B N 1
ATOM 11533 C CA . GLU B 1 430 ? 41.950 -14.898 -64.725 1.00 128.78 410 GLU B CA 1
ATOM 11534 C C . GLU B 1 430 ? 41.796 -16.218 -65.469 1.00 129.06 410 GLU B C 1
ATOM 11535 O O . GLU B 1 430 ? 42.723 -17.037 -65.471 1.00 125.66 410 GLU B O 1
ATOM 11537 N N . ILE B 1 431 ? 40.639 -16.449 -66.095 1.00 126.03 411 ILE B N 1
ATOM 11538 C CA . ILE B 1 431 ? 40.504 -17.606 -66.973 1.00 128.11 411 ILE B CA 1
ATOM 11539 C C . ILE B 1 431 ? 41.420 -17.455 -68.179 1.00 128.83 411 ILE B C 1
ATOM 11540 O O . ILE B 1 431 ? 42.024 -18.428 -68.646 1.00 125.49 411 ILE B O 1
ATOM 11542 N N . PHE B 1 432 ? 41.538 -16.232 -68.701 1.00 131.06 412 PHE B N 1
ATOM 11543 C CA . PHE B 1 432 ? 42.554 -15.960 -69.710 1.00 129.42 412 PHE B CA 1
ATOM 11544 C C . PHE B 1 432 ? 43.950 -16.140 -69.129 1.00 128.58 412 PHE B C 1
ATOM 11545 O O . PHE B 1 432 ? 44.863 -16.606 -69.820 1.00 125.99 412 PHE B O 1
ATOM 11547 N N . ALA B 1 433 ? 44.131 -15.786 -67.853 1.00 131.51 413 ALA B N 1
ATOM 11548 C CA . ALA B 1 433 ? 45.421 -15.989 -67.202 1.00 131.04 413 ALA B CA 1
ATOM 11549 C C . ALA B 1 433 ? 45.708 -17.468 -66.965 1.00 125.91 413 ALA B C 1
ATOM 11550 O O . ALA B 1 433 ? 46.875 -17.876 -66.978 1.00 124.01 413 ALA B O 1
ATOM 11552 N N . MET B 1 434 ? 44.671 -18.281 -66.747 1.00 128.08 414 MET B N 1
ATOM 11553 C CA . MET B 1 434 ? 44.853 -19.728 -66.695 1.00 127.18 414 MET B CA 1
ATOM 11554 C C . MET B 1 434 ? 45.323 -20.242 -68.049 1.00 126.41 414 MET B C 1
ATOM 11555 O O . MET B 1 434 ? 46.512 -20.515 -68.221 1.00 128.83 414 MET B O 1
ATOM 11560 N N . LEU B 1 435 ? 44.404 -20.352 -69.016 1.00 123.04 415 LEU B N 1
ATOM 11561 C CA . LEU B 1 435 ? 44.684 -20.943 -70.324 1.00 123.47 415 LEU B CA 1
ATOM 11562 C C . LEU B 1 435 ? 45.998 -20.450 -70.923 1.00 128.09 415 LEU B C 1
ATOM 11563 O O . LEU B 1 435 ? 46.725 -21.225 -71.556 1.00 121.18 415 LEU B O 1
ATOM 11568 N N . ARG B 1 436 ? 46.315 -19.165 -70.724 1.00 132.63 416 ARG B N 1
ATOM 11569 C CA . ARG B 1 436 ? 47.619 -18.654 -71.134 1.00 127.99 416 ARG B CA 1
ATOM 11570 C C . ARG B 1 436 ? 48.751 -19.361 -70.400 1.00 126.13 416 ARG B C 1
ATOM 11571 O O . ARG B 1 436 ? 49.822 -19.574 -70.977 1.00 124.65 416 ARG B O 1
ATOM 11573 N N . ALA B 1 437 ? 48.538 -19.731 -69.135 1.00 122.28 417 ALA B N 1
ATOM 11574 C CA . ALA B 1 437 ? 49.545 -20.478 -68.391 1.00 125.39 417 ALA B CA 1
ATOM 11575 C C . ALA B 1 437 ? 49.505 -21.970 -68.689 1.00 123.35 417 ALA B C 1
ATOM 11576 O O . ALA B 1 437 ? 50.474 -22.673 -68.385 1.00 120.08 417 ALA B O 1
ATOM 11578 N N . HIS B 1 438 ? 48.411 -22.471 -69.269 1.00 122.31 418 HIS B N 1
ATOM 11579 C CA . HIS B 1 438 ? 48.355 -23.883 -69.631 1.00 117.51 418 HIS B CA 1
ATOM 11580 C C . HIS B 1 438 ? 49.190 -24.159 -70.874 1.00 114.95 418 HIS B C 1
ATOM 11581 O O . HIS B 1 438 ? 50.051 -25.047 -70.872 1.00 112.13 418 HIS B O 1
ATOM 11588 N N . VAL B 1 439 ? 48.951 -23.404 -71.948 1.00 117.16 419 VAL B N 1
ATOM 11589 C CA . VAL B 1 439 ? 49.727 -23.605 -73.166 1.00 120.42 419 VAL B CA 1
ATOM 11590 C C . VAL B 1 439 ? 51.159 -23.115 -72.982 1.00 119.11 419 VAL B C 1
ATOM 11591 O O . VAL B 1 439 ? 52.086 -23.633 -73.618 1.00 115.22 419 VAL B O 1
ATOM 11595 N N . ALA B 1 440 ? 51.371 -22.123 -72.110 1.00 120.44 420 ALA B N 1
ATOM 11596 C CA . ALA B 1 440 ? 52.733 -21.772 -71.722 1.00 120.03 420 ALA B CA 1
ATOM 11597 C C . ALA B 1 440 ? 53.405 -22.915 -70.975 1.00 120.56 420 ALA B C 1
ATOM 11598 O O . ALA B 1 440 ? 54.625 -23.081 -71.072 1.00 123.07 420 ALA B O 1
ATOM 11600 N N . THR B 1 441 ? 52.632 -23.706 -70.224 1.00 120.09 421 THR B N 1
ATOM 11601 C CA . THR B 1 441 ? 53.174 -24.918 -69.619 1.00 118.68 421 THR B CA 1
ATOM 11602 C C . THR B 1 441 ? 53.381 -26.011 -70.660 1.00 115.12 421 THR B C 1
ATOM 11603 O O . THR B 1 441 ? 54.213 -26.904 -70.465 1.00 114.21 421 THR B O 1
ATOM 11607 N N . GLY B 1 442 ? 52.639 -25.959 -71.763 1.00 117.83 422 GLY B N 1
ATOM 11608 C CA . GLY B 1 442 ? 52.764 -26.931 -72.827 1.00 116.18 422 GLY B CA 1
ATOM 11609 C C . GLY B 1 442 ? 51.579 -27.853 -73.020 1.00 114.13 422 GLY B C 1
ATOM 11610 O O . GLY B 1 442 ? 51.694 -28.825 -73.777 1.00 107.06 422 GLY B O 1
ATOM 11611 N N . GLY B 1 443 ? 50.444 -27.584 -72.370 1.00 114.67 423 GLY B N 1
ATOM 11612 C CA . GLY B 1 443 ? 49.288 -28.446 -72.492 1.00 114.19 423 GLY B CA 1
ATOM 11613 C C . GLY B 1 443 ? 48.349 -28.035 -73.618 1.00 114.72 423 GLY B C 1
ATOM 11614 O O . GLY B 1 443 ? 48.492 -26.980 -74.236 1.00 112.42 423 GLY B O 1
ATOM 11615 N N . TYR B 1 444 ? 47.372 -28.903 -73.876 1.00 111.71 424 TYR B N 1
ATOM 11616 C CA . TYR B 1 444 ? 46.363 -28.666 -74.900 1.00 104.58 424 TYR B CA 1
ATOM 11617 C C . TYR B 1 444 ? 45.208 -27.864 -74.312 1.00 103.49 424 TYR B C 1
ATOM 11618 O O . TYR B 1 444 ? 44.706 -28.188 -73.231 1.00 99.16 424 TYR B O 1
ATOM 11627 N N . ALA B 1 445 ? 44.787 -26.821 -75.028 1.00 104.80 425 ALA B N 1
ATOM 11628 C CA . ALA B 1 445 ? 43.698 -25.964 -74.571 1.00 95.65 425 ALA B CA 1
ATOM 11629 C C . ALA B 1 445 ? 42.908 -25.489 -75.779 1.00 98.38 425 ALA B C 1
ATOM 11630 O O . ALA B 1 445 ? 43.481 -24.890 -76.694 1.00 107.88 425 ALA B O 1
ATOM 11632 N N . ALA B 1 446 ? 41.601 -25.751 -75.781 1.00 98.29 426 ALA B N 1
ATOM 11633 C CA . ALA B 1 446 ? 40.716 -25.355 -76.869 1.00 96.60 426 ALA B CA 1
ATOM 11634 C C . ALA B 1 446 ? 39.513 -24.608 -76.311 1.00 90.97 426 ALA B C 1
ATOM 11635 O O . ALA B 1 446 ? 39.101 -24.831 -75.170 1.00 98.78 426 ALA B O 1
ATOM 11637 N N . VAL B 1 447 ? 38.948 -23.721 -77.128 1.00 83.19 427 VAL B N 1
ATOM 11638 C CA . VAL B 1 447 ? 37.782 -22.931 -76.747 1.00 92.93 427 VAL B CA 1
ATOM 11639 C C . VAL B 1 447 ? 36.717 -23.096 -77.825 1.00 96.22 427 VAL B C 1
ATOM 11640 O O . VAL B 1 447 ? 36.916 -22.671 -78.969 1.00 96.14 427 VAL B O 1
ATOM 11644 N N . VAL B 1 448 ? 35.589 -23.705 -77.460 1.00 92.94 428 VAL B N 1
ATOM 11645 C CA . VAL B 1 448 ? 34.501 -23.972 -78.395 1.00 93.25 428 VAL B CA 1
ATOM 11646 C C . VAL B 1 448 ? 33.516 -22.812 -78.358 1.00 97.42 428 VAL B C 1
ATOM 11647 O O . VAL B 1 448 ? 33.098 -22.371 -77.281 1.00 93.71 428 VAL B O 1
ATOM 11651 N N . THR B 1 449 ? 33.135 -22.324 -79.538 1.00 102.44 429 THR B N 1
ATOM 11652 C CA . THR B 1 449 ? 32.277 -21.156 -79.659 1.00 108.35 429 THR B CA 1
ATOM 11653 C C . THR B 1 449 ? 31.171 -21.441 -80.669 1.00 106.32 429 THR B C 1
ATOM 11654 O O . THR B 1 449 ? 31.452 -21.934 -81.775 1.00 102.00 429 THR B O 1
ATOM 11658 N N . PRO B 1 450 ? 29.912 -21.153 -80.337 1.00 105.92 430 PRO B N 1
ATOM 11659 C CA . PRO B 1 450 ? 28.816 -21.464 -81.263 1.00 108.03 430 PRO B CA 1
ATOM 11660 C C . PRO B 1 450 ? 28.641 -20.415 -82.349 1.00 120.23 430 PRO B C 1
ATOM 11661 O O . PRO B 1 450 ? 28.340 -20.749 -83.500 1.00 119.63 430 PRO B O 1
ATOM 11665 N N . GLY B 1 451 ? 28.833 -19.147 -81.993 1.00 125.57 431 GLY B N 1
ATOM 11666 C CA . GLY B 1 451 ? 28.538 -18.068 -82.919 1.00 127.36 431 GLY B CA 1
ATOM 11667 C C . GLY B 1 451 ? 29.527 -18.016 -84.072 1.00 129.81 431 GLY B C 1
ATOM 11668 O O . GLY B 1 451 ? 30.737 -18.171 -83.895 1.00 120.48 431 GLY B O 1
ATOM 11669 N N . ILE B 1 452 ? 28.991 -17.792 -85.271 1.00 133.55 432 ILE B N 1
ATOM 11670 C CA . ILE B 1 452 ? 29.816 -17.685 -86.469 1.00 127.64 432 ILE B CA 1
ATOM 11671 C C . ILE B 1 452 ? 30.587 -16.373 -86.418 1.00 127.06 432 ILE B C 1
ATOM 11672 O O . ILE B 1 452 ? 29.996 -15.287 -86.394 1.00 124.61 432 ILE B O 1
ATOM 11677 N N . GLY B 1 453 ? 31.915 -16.468 -86.395 1.00 119.48 433 GLY B N 1
ATOM 11678 C CA . GLY B 1 453 ? 32.765 -15.307 -86.458 1.00 118.71 433 GLY B CA 1
ATOM 11679 C C . GLY B 1 453 ? 33.049 -14.636 -85.131 1.00 123.72 433 GLY B C 1
ATOM 11680 O O . GLY B 1 453 ? 34.006 -13.860 -85.044 1.00 135.60 433 GLY B O 1
ATOM 11681 N N . THR B 1 454 ? 32.248 -14.892 -84.096 1.00 123.31 434 THR B N 1
ATOM 11682 C CA . THR B 1 454 ? 32.588 -14.341 -82.789 1.00 128.99 434 THR B CA 1
ATOM 11683 C C . THR B 1 454 ? 33.759 -15.071 -82.143 1.00 125.92 434 THR B C 1
ATOM 11684 O O . THR B 1 454 ? 34.247 -14.624 -81.099 1.00 125.68 434 THR B O 1
ATOM 11688 N N . ALA B 1 455 ? 34.216 -16.179 -82.733 1.00 121.92 435 ALA B N 1
ATOM 11689 C CA . ALA B 1 455 ? 35.507 -16.742 -82.364 1.00 120.61 435 ALA B CA 1
ATOM 11690 C C . ALA B 1 455 ? 36.661 -15.903 -82.901 1.00 126.90 435 ALA B C 1
ATOM 11691 O O . ALA B 1 455 ? 37.799 -16.070 -82.450 1.00 123.75 435 ALA B O 1
ATOM 11693 N N . HIS B 1 456 ? 36.394 -15.020 -83.867 1.00 127.62 436 HIS B N 1
ATOM 11694 C CA . HIS B 1 456 ? 37.388 -14.030 -84.267 1.00 125.55 436 HIS B CA 1
ATOM 11695 C C . HIS B 1 456 ? 37.437 -12.878 -83.274 1.00 130.16 436 HIS B C 1
ATOM 11696 O O . HIS B 1 456 ? 38.523 -12.395 -82.933 1.00 131.11 436 HIS B O 1
ATOM 11703 N N . ARG B 1 457 ? 36.267 -12.421 -82.810 1.00 130.73 437 ARG B N 1
ATOM 11704 C CA . ARG B 1 457 ? 36.231 -11.497 -81.681 1.00 129.10 437 ARG B CA 1
ATOM 11705 C C . ARG B 1 457 ? 36.947 -12.087 -80.476 1.00 128.71 437 ARG B C 1
ATOM 11706 O O . ARG B 1 457 ? 37.476 -11.344 -79.642 1.00 129.39 437 ARG B O 1
ATOM 11708 N N . VAL B 1 458 ? 36.984 -13.415 -80.376 1.00 126.83 438 VAL B N 1
ATOM 11709 C CA . VAL B 1 458 ? 37.855 -14.089 -79.426 1.00 128.31 438 VAL B CA 1
ATOM 11710 C C . VAL B 1 458 ? 39.303 -13.781 -79.794 1.00 130.76 438 VAL B C 1
ATOM 11711 O O . VAL B 1 458 ? 39.950 -12.966 -79.130 1.00 133.15 438 VAL B O 1
ATOM 11713 N N . VAL B 1 459 ? 39.818 -14.406 -80.858 1.00 131.90 439 VAL B N 1
ATOM 11714 C CA . VAL B 1 459 ? 41.258 -14.418 -81.132 1.00 129.32 439 VAL B CA 1
ATOM 11715 C C . VAL B 1 459 ? 41.832 -13.005 -81.168 1.00 132.69 439 VAL B C 1
ATOM 11716 O O . VAL B 1 459 ? 43.045 -12.811 -81.026 1.00 133.60 439 VAL B O 1
ATOM 11720 N N . GLU B 1 460 ? 40.967 -12.009 -81.368 1.00 133.45 440 GLU B N 1
ATOM 11721 C CA . GLU B 1 460 ? 41.364 -10.625 -81.141 1.00 135.50 440 GLU B CA 1
ATOM 11722 C C . GLU B 1 460 ? 41.542 -10.346 -79.650 1.00 138.63 440 GLU B C 1
ATOM 11723 O O . GLU B 1 460 ? 42.542 -9.748 -79.234 1.00 138.05 440 GLU B O 1
ATOM 11729 N N . GLN B 1 461 ? 40.581 -10.785 -78.827 1.00 137.27 441 GLN B N 1
ATOM 11730 C CA . GLN B 1 461 ? 40.658 -10.548 -77.388 1.00 136.67 441 GLN B CA 1
ATOM 11731 C C . GLN B 1 461 ? 41.741 -11.397 -76.734 1.00 133.17 441 GLN B C 1
ATOM 11732 O O . GLN B 1 461 ? 42.355 -10.953 -75.754 1.00 134.37 441 GLN B O 1
ATOM 11734 N N . LEU B 1 462 ? 41.981 -12.619 -77.241 1.00 131.42 442 LEU B N 1
ATOM 11735 C CA . LEU B 1 462 ? 43.119 -13.392 -76.745 1.00 130.80 442 LEU B CA 1
ATOM 11736 C C . LEU B 1 462 ? 44.419 -12.626 -76.944 1.00 132.23 442 LEU B C 1
ATOM 11737 O O . LEU B 1 462 ? 45.262 -12.590 -76.041 1.00 129.61 442 LEU B O 1
ATOM 11742 N N . GLY B 1 463 ? 44.591 -11.992 -78.110 1.00 132.63 443 GLY B N 1
ATOM 11743 C CA . GLY B 1 463 ? 45.807 -11.252 -78.403 1.00 129.13 443 GLY B CA 1
ATOM 11744 C C . GLY B 1 463 ? 46.090 -10.112 -77.446 1.00 130.70 443 GLY B C 1
ATOM 11745 O O . GLY B 1 463 ? 47.236 -9.653 -77.363 1.00 132.70 443 GLY B O 1
ATOM 11746 N N . GLU B 1 464 ? 45.073 -9.638 -76.723 1.00 129.91 444 GLU B N 1
ATOM 11747 C CA . GLU B 1 464 ? 45.308 -8.617 -75.708 1.00 125.77 444 GLU B CA 1
ATOM 11748 C C . GLU B 1 464 ? 46.200 -9.149 -74.594 1.00 128.74 444 GLU B C 1
ATOM 11749 O O . GLU B 1 464 ? 47.025 -8.411 -74.043 1.00 132.22 444 GLU B O 1
ATOM 11751 N N . ALA B 1 465 ? 46.050 -10.425 -74.251 1.00 128.66 445 ALA B N 1
ATOM 11752 C CA . ALA B 1 465 ? 46.907 -11.087 -73.283 1.00 126.93 445 ALA B CA 1
ATOM 11753 C C . ALA B 1 465 ? 48.010 -11.851 -74.012 1.00 127.26 445 ALA B C 1
ATOM 11754 O O . ALA B 1 465 ? 48.107 -11.834 -75.242 1.00 126.20 445 ALA B O 1
ATOM 11756 N N . ASP B 1 466 ? 48.860 -12.528 -73.238 1.00 124.89 446 ASP B N 1
ATOM 11757 C CA . ASP B 1 466 ? 49.914 -13.375 -73.798 1.00 123.30 446 ASP B CA 1
ATOM 11758 C C . ASP B 1 466 ? 49.243 -14.525 -74.542 1.00 130.50 446 ASP B C 1
ATOM 11759 O O . ASP B 1 466 ? 49.100 -15.643 -74.042 1.00 137.51 446 ASP B O 1
ATOM 11761 N N . THR B 1 467 ? 48.822 -14.236 -75.770 1.00 130.35 447 THR B N 1
ATOM 11762 C CA . THR B 1 467 ? 47.987 -15.158 -76.520 1.00 127.14 447 THR B CA 1
ATOM 11763 C C . THR B 1 467 ? 48.806 -16.284 -77.137 1.00 130.86 447 THR B C 1
ATOM 11764 O O . THR B 1 467 ? 50.025 -16.195 -77.310 1.00 139.78 447 THR B O 1
ATOM 11766 N N . ALA B 1 468 ? 48.102 -17.358 -77.467 1.00 125.08 448 ALA B N 1
ATOM 11767 C CA . ALA B 1 468 ? 48.598 -18.425 -78.322 1.00 123.16 448 ALA B CA 1
ATOM 11768 C C . ALA B 1 468 ? 47.449 -18.877 -79.214 1.00 119.71 448 ALA B C 1
ATOM 11769 O O . ALA B 1 468 ? 47.151 -20.065 -79.345 1.00 121.20 448 ALA B O 1
ATOM 11771 N N . ALA B 1 469 ? 46.785 -17.905 -79.834 1.00 115.51 449 ALA B N 1
ATOM 11772 C CA . ALA B 1 469 ? 45.475 -18.100 -80.439 1.00 114.18 449 ALA B CA 1
ATOM 11773 C C . ALA B 1 469 ? 45.594 -18.407 -81.926 1.00 116.56 449 ALA B C 1
ATOM 11774 O O . ALA B 1 469 ? 46.210 -17.645 -82.680 1.00 119.92 449 ALA B O 1
ATOM 11776 N N . THR B 1 470 ? 45.001 -19.526 -82.337 1.00 118.69 450 THR B N 1
ATOM 11777 C CA . THR B 1 470 ? 44.808 -19.858 -83.741 1.00 117.61 450 THR B CA 1
ATOM 11778 C C . THR B 1 470 ? 43.395 -20.399 -83.911 1.00 117.01 450 THR B C 1
ATOM 11779 O O . THR B 1 470 ? 42.749 -20.817 -82.946 1.00 113.19 450 THR B O 1
ATOM 11783 N N . ILE B 1 471 ? 42.912 -20.379 -85.148 1.00 115.43 451 ILE B N 1
ATOM 11784 C CA . ILE B 1 471 ? 41.577 -20.864 -85.477 1.00 106.58 451 ILE B CA 1
ATOM 11785 C C . ILE B 1 471 ? 41.723 -22.209 -86.172 1.00 111.66 451 ILE B C 1
ATOM 11786 O O . ILE B 1 471 ? 42.401 -22.314 -87.202 1.00 110.99 451 ILE B O 1
ATOM 11791 N N . LEU B 1 472 ? 41.099 -23.236 -85.604 1.00 107.13 452 LEU B N 1
ATOM 11792 C CA . LEU B 1 472 ? 41.142 -24.563 -86.195 1.00 106.05 452 LEU B CA 1
ATOM 11793 C C . LEU B 1 472 ? 40.116 -24.690 -87.309 1.00 104.85 452 LEU B C 1
ATOM 11794 O O . LEU B 1 472 ? 39.028 -24.109 -87.254 1.00 105.72 452 LEU B O 1
ATOM 11799 N N . GLU B 1 473 ? 40.477 -25.458 -88.330 1.00 107.79 453 GLU B N 1
ATOM 11800 C CA . GLU B 1 473 ? 39.493 -25.868 -89.311 1.00 109.54 453 GLU B CA 1
ATOM 11801 C C . GLU B 1 473 ? 38.460 -26.770 -88.638 1.00 105.36 453 GLU B C 1
ATOM 11802 O O . GLU B 1 473 ? 38.783 -27.503 -87.699 1.00 99.12 453 GLU B O 1
ATOM 11804 N N . PRO B 1 474 ? 37.206 -26.713 -89.075 1.00 103.06 454 PRO B N 1
ATOM 11805 C CA . PRO B 1 474 ? 36.186 -27.580 -88.474 1.00 101.12 454 PRO B CA 1
ATOM 11806 C C . PRO B 1 474 ? 36.513 -29.055 -88.647 1.00 101.30 454 PRO B C 1
ATOM 11807 O O . PRO B 1 474 ? 36.372 -29.605 -89.745 1.00 106.88 454 PRO B O 1
ATOM 11811 N N . GLY B 1 475 ? 36.970 -29.698 -87.575 1.00 92.35 455 GLY B N 1
ATOM 11812 C CA . GLY B 1 475 ? 37.184 -31.132 -87.604 1.00 97.45 455 GLY B CA 1
ATOM 11813 C C . GLY B 1 475 ? 38.457 -31.601 -86.932 1.00 100.52 455 GLY B C 1
ATOM 11814 O O . GLY B 1 475 ? 38.592 -32.787 -86.614 1.00 99.26 455 GLY B O 1
ATOM 11815 N N . THR B 1 476 ? 39.395 -30.688 -86.709 1.00 100.24 456 THR B N 1
ATOM 11816 C CA . THR B 1 476 ? 40.700 -31.033 -86.167 1.00 100.18 456 THR B CA 1
ATOM 11817 C C . THR B 1 476 ? 40.802 -30.643 -84.696 1.00 97.94 456 THR B C 1
ATOM 11818 O O . THR B 1 476 ? 40.025 -29.834 -84.183 1.00 97.27 456 THR B O 1
ATOM 11822 N N . ALA B 1 477 ? 41.812 -31.255 -84.001 1.00 102.50 457 ALA B N 1
ATOM 11823 C CA . ALA B 1 477 ? 42.146 -31.148 -82.588 1.00 103.14 457 ALA B CA 1
ATOM 11824 C C . ALA B 1 477 ? 43.218 -30.085 -82.359 1.00 101.58 457 ALA B C 1
ATOM 11825 O O . ALA B 1 477 ? 44.066 -29.852 -83.227 1.00 97.67 457 ALA B O 1
ATOM 11827 N N . PRO B 1 478 ? 43.202 -29.417 -81.207 1.00 98.22 458 PRO B N 1
ATOM 11828 C CA . PRO B 1 478 ? 44.197 -28.371 -80.948 1.00 102.57 458 PRO B CA 1
ATOM 11829 C C . PRO B 1 478 ? 45.587 -28.956 -80.743 1.00 103.14 458 PRO B C 1
ATOM 11830 O O . PRO B 1 478 ? 45.762 -30.132 -80.417 1.00 98.21 458 PRO B O 1
ATOM 11834 N N . LYS B 1 479 ? 46.587 -28.107 -80.947 1.00 103.35 459 LYS B N 1
ATOM 11835 C CA . LYS B 1 479 ? 47.980 -28.501 -80.813 1.00 109.40 459 LYS B CA 1
ATOM 11836 C C . LYS B 1 479 ? 48.556 -27.977 -79.501 1.00 112.74 459 LYS B C 1
ATOM 11837 O O . LYS B 1 479 ? 47.925 -27.206 -78.773 1.00 111.55 459 LYS B O 1
ATOM 11839 N N . ALA B 1 480 ? 49.775 -28.415 -79.203 1.00 113.87 460 ALA B N 1
ATOM 11840 C CA . ALA B 1 480 ? 50.443 -27.995 -77.980 1.00 117.02 460 ALA B CA 1
ATOM 11841 C C . ALA B 1 480 ? 50.903 -26.545 -78.086 1.00 118.88 460 ALA B C 1
ATOM 11842 O O . ALA B 1 480 ? 51.194 -26.036 -79.172 1.00 117.20 460 ALA B O 1
ATOM 11844 N N . GLY B 1 481 ? 50.955 -25.878 -76.935 1.00 115.13 461 GLY B N 1
ATOM 11845 C CA . GLY B 1 481 ? 51.454 -24.522 -76.859 1.00 118.00 461 GLY B CA 1
ATOM 11846 C C . GLY B 1 481 ? 50.564 -23.457 -77.458 1.00 115.11 461 GLY B C 1
ATOM 11847 O O . GLY B 1 481 ? 50.901 -22.271 -77.359 1.00 117.00 461 GLY B O 1
ATOM 11848 N N . VAL B 1 482 ? 49.448 -23.825 -78.080 1.00 111.57 462 VAL B N 1
ATOM 11849 C CA . VAL B 1 482 ? 48.527 -22.860 -78.665 1.00 114.20 462 VAL B CA 1
ATOM 11850 C C . VAL B 1 482 ? 47.139 -23.082 -78.080 1.00 113.62 462 VAL B C 1
ATOM 11851 O O . VAL B 1 482 ? 46.743 -24.220 -77.802 1.00 114.86 462 VAL B O 1
ATOM 11855 N N . VAL B 1 483 ? 46.419 -21.986 -77.859 1.00 111.89 463 VAL B N 1
ATOM 11856 C CA . VAL B 1 483 ? 45.000 -22.038 -77.525 1.00 108.08 463 VAL B CA 1
ATOM 11857 C C . VAL B 1 483 ? 44.240 -21.891 -78.837 1.00 104.83 463 VAL B C 1
ATOM 11858 O O . VAL B 1 483 ? 44.219 -20.815 -79.440 1.00 103.01 463 VAL B O 1
ATOM 11862 N N . GLY B 1 484 ? 43.643 -22.986 -79.301 1.00 104.35 464 GLY B N 1
ATOM 11863 C CA . GLY B 1 484 ? 42.934 -22.995 -80.565 1.00 102.04 464 GLY B CA 1
ATOM 11864 C C . GLY B 1 484 ? 41.441 -22.839 -80.351 1.00 102.21 464 GLY B C 1
ATOM 11865 O O . GLY B 1 484 ? 40.839 -23.553 -79.545 1.00 101.30 464 GLY B O 1
ATOM 11866 N N . VAL B 1 485 ? 40.851 -21.896 -81.083 1.00 103.65 465 VAL B N 1
ATOM 11867 C CA . VAL B 1 485 ? 39.412 -21.670 -81.048 1.00 97.84 465 VAL B CA 1
ATOM 11868 C C . VAL B 1 485 ? 38.796 -22.246 -82.313 1.00 91.72 465 VAL B C 1
ATOM 11869 O O . VAL B 1 485 ? 39.444 -22.345 -83.362 1.00 94.85 465 VAL B O 1
ATOM 11873 N N . LEU B 1 486 ? 37.531 -22.646 -82.210 1.00 97.29 466 LEU B N 1
ATOM 11874 C CA . LEU B 1 486 ? 36.843 -23.299 -83.314 1.00 100.76 466 LEU B CA 1
ATOM 11875 C C . LEU B 1 486 ? 35.345 -23.253 -83.058 1.00 99.83 466 LEU B C 1
ATOM 11876 O O . LEU B 1 486 ? 34.894 -23.115 -81.918 1.00 96.65 466 LEU B O 1
ATOM 11881 N N . LYS B 1 487 ? 34.580 -23.361 -84.142 1.00 103.81 467 LYS B N 1
ATOM 11882 C CA . LYS B 1 487 ? 33.130 -23.404 -84.050 1.00 97.84 467 LYS B CA 1
ATOM 11883 C C . LYS B 1 487 ? 32.667 -24.798 -83.647 1.00 100.08 467 LYS B C 1
ATOM 11884 O O . LYS B 1 487 ? 33.273 -25.808 -84.016 1.00 101.82 467 LYS B O 1
ATOM 11886 N N . GLY B 1 488 ? 31.581 -24.846 -82.878 1.00 102.20 468 GLY B N 1
ATOM 11887 C CA . GLY B 1 488 ? 31.032 -26.106 -82.438 1.00 100.34 468 GLY B CA 1
ATOM 11888 C C . GLY B 1 488 ? 29.954 -25.964 -81.383 1.00 90.05 468 GLY B C 1
ATOM 11889 O O . GLY B 1 488 ? 29.881 -24.966 -80.658 1.00 87.29 468 GLY B O 1
ATOM 11890 N N . PRO B 1 489 ? 29.082 -26.972 -81.285 1.00 84.80 469 PRO B N 1
ATOM 11891 C CA . PRO B 1 489 ? 28.035 -26.951 -80.257 1.00 83.55 469 PRO B CA 1
ATOM 11892 C C . PRO B 1 489 ? 28.461 -27.650 -78.976 1.00 81.97 469 PRO B C 1
ATOM 11893 O O . PRO B 1 489 ? 28.574 -28.878 -78.935 1.00 93.88 469 PRO B O 1
ATOM 11897 N N . LEU B 1 490 ? 28.700 -26.876 -77.922 1.00 76.98 470 LEU B N 1
ATOM 11898 C CA . LEU B 1 490 ? 29.097 -27.426 -76.630 1.00 84.33 470 LEU B CA 1
ATOM 11899 C C . LEU B 1 490 ? 28.667 -26.439 -75.556 1.00 84.34 470 LEU B C 1
ATOM 11900 O O . LEU B 1 490 ? 29.051 -25.267 -75.603 1.00 86.94 470 LEU B O 1
ATOM 11905 N N . CYS B 1 491 ? 27.858 -26.905 -74.603 1.00 81.26 471 CYS B N 1
ATOM 11906 C CA . CYS B 1 491 ? 27.248 -25.991 -73.641 1.00 91.08 471 CYS B CA 1
ATOM 11907 C C . CYS B 1 491 ? 28.274 -25.483 -72.636 1.00 90.51 471 CYS B C 1
ATOM 11908 O O . CYS B 1 491 ? 28.573 -24.284 -72.587 1.00 94.60 471 CYS B O 1
ATOM 11911 N N . SER B 1 492 ? 28.822 -26.381 -71.823 1.00 81.37 472 SER B N 1
ATOM 11912 C CA . SER B 1 492 ? 29.787 -26.019 -70.799 1.00 86.91 472 SER B CA 1
ATOM 11913 C C . SER B 1 492 ? 31.091 -26.771 -71.023 1.00 87.59 472 SER B C 1
ATOM 11914 O O . SER B 1 492 ? 31.096 -27.918 -71.480 1.00 81.41 472 SER B O 1
ATOM 11917 N N . GLY B 1 493 ? 32.202 -26.107 -70.692 1.00 92.88 473 GLY B N 1
ATOM 11918 C CA . GLY B 1 493 ? 33.513 -26.686 -70.887 1.00 92.87 473 GLY B CA 1
ATOM 11919 C C . GLY B 1 493 ? 33.872 -27.719 -69.836 1.00 88.00 473 GLY B C 1
ATOM 11920 O O . GLY B 1 493 ? 33.182 -27.914 -68.836 1.00 90.84 473 GLY B O 1
ATOM 11921 N N . VAL B 1 494 ? 34.998 -28.386 -70.067 1.00 82.14 474 VAL B N 1
ATOM 11922 C CA . VAL B 1 494 ? 35.418 -29.507 -69.238 1.00 82.30 474 VAL B CA 1
ATOM 11923 C C . VAL B 1 494 ? 36.937 -29.486 -69.111 1.00 89.03 474 VAL B C 1
ATOM 11924 O O . VAL B 1 494 ? 37.646 -29.120 -70.055 1.00 92.74 474 VAL B O 1
ATOM 11928 N N . VAL B 1 495 ? 37.433 -29.859 -67.933 1.00 91.81 475 VAL B N 1
ATOM 11929 C CA . VAL B 1 495 ? 38.862 -29.903 -67.640 1.00 87.35 475 VAL B CA 1
ATOM 11930 C C . VAL B 1 495 ? 39.253 -31.353 -67.396 1.00 91.46 475 VAL B C 1
ATOM 11931 O O . VAL B 1 495 ? 38.638 -32.036 -66.567 1.00 95.86 475 VAL B O 1
ATOM 11935 N N . LEU B 1 496 ? 40.271 -31.823 -68.114 1.00 96.91 476 LEU B N 1
ATOM 11936 C CA . LEU B 1 496 ? 40.727 -33.211 -68.023 1.00 99.45 476 LEU B CA 1
ATOM 11937 C C . LEU B 1 496 ? 42.223 -33.239 -67.738 1.00 100.11 476 LEU B C 1
ATOM 11938 O O . LEU B 1 496 ? 43.036 -33.028 -68.655 1.00 99.03 476 LEU B O 1
ATOM 11943 N N . PRO B 1 497 ? 42.628 -33.493 -66.490 1.00 104.83 477 PRO B N 1
ATOM 11944 C CA . PRO B 1 497 ? 44.068 -33.541 -66.193 1.00 102.59 477 PRO B CA 1
ATOM 11945 C C . PRO B 1 497 ? 44.760 -34.766 -66.763 1.00 99.23 477 PRO B C 1
ATOM 11946 O O . PRO B 1 497 ? 45.960 -34.702 -67.056 1.00 105.63 477 PRO B O 1
ATOM 11950 N N . GLY B 1 498 ? 44.046 -35.881 -66.930 1.00 99.79 478 GLY B N 1
ATOM 11951 C CA . GLY B 1 498 ? 44.675 -37.082 -67.450 1.00 96.00 478 GLY B CA 1
ATOM 11952 C C . GLY B 1 498 ? 45.142 -36.948 -68.885 1.00 95.60 478 GLY B C 1
ATOM 11953 O O . GLY B 1 498 ? 46.062 -37.652 -69.309 1.00 101.50 478 GLY B O 1
ATOM 11954 N N . ALA B 1 499 ? 44.522 -36.052 -69.651 1.00 95.81 479 ALA B N 1
ATOM 11955 C CA . ALA B 1 499 ? 44.909 -35.801 -71.032 1.00 95.65 479 ALA B CA 1
ATOM 11956 C C . ALA B 1 499 ? 45.534 -34.425 -71.219 1.00 94.34 479 ALA B C 1
ATOM 11957 O O . ALA B 1 499 ? 45.796 -34.025 -72.359 1.00 97.79 479 ALA B O 1
ATOM 11959 N N . ASN B 1 500 ? 45.780 -33.695 -70.128 1.00 90.88 480 ASN B N 1
ATOM 11960 C CA . ASN B 1 500 ? 46.311 -32.329 -70.186 1.00 98.53 480 ASN B CA 1
ATOM 11961 C C . ASN B 1 500 ? 45.454 -31.438 -71.080 1.00 95.68 480 ASN B C 1
ATOM 11962 O O . ASN B 1 500 ? 45.952 -30.505 -71.714 1.00 91.86 480 ASN B O 1
ATOM 11964 N N . LEU B 1 501 ? 44.156 -31.725 -71.127 1.00 103.46 481 LEU B N 1
ATOM 11965 C CA . LEU B 1 501 ? 43.209 -31.035 -71.992 1.00 96.68 481 LEU B CA 1
ATOM 11966 C C . LEU B 1 501 ? 42.297 -30.159 -71.145 1.00 95.93 481 LEU B C 1
ATOM 11967 O O . LEU B 1 501 ? 41.806 -30.598 -70.099 1.00 100.19 481 LEU B O 1
ATOM 11972 N N . VAL B 1 502 ? 42.088 -28.921 -71.588 1.00 89.80 482 VAL B N 1
ATOM 11973 C CA . VAL B 1 502 ? 41.178 -27.984 -70.937 1.00 94.54 482 VAL B CA 1
ATOM 11974 C C . VAL B 1 502 ? 40.334 -27.319 -72.018 1.00 95.72 482 VAL B C 1
ATOM 11975 O O . VAL B 1 502 ? 40.879 -26.706 -72.943 1.00 96.23 482 VAL B O 1
ATOM 11979 N N . ILE B 1 503 ? 39.012 -27.443 -71.906 1.00 94.42 483 ILE B N 1
ATOM 11980 C CA . ILE B 1 503 ? 38.074 -26.871 -72.868 1.00 92.18 483 ILE B CA 1
ATOM 11981 C C . ILE B 1 503 ? 37.211 -25.842 -72.152 1.00 87.77 483 ILE B C 1
ATOM 11982 O O . ILE B 1 503 ? 36.682 -26.114 -71.068 1.00 88.60 483 ILE B O 1
ATOM 11987 N N . ILE B 1 504 ? 37.065 -24.668 -72.759 1.00 83.68 484 ILE B N 1
ATOM 11988 C CA . ILE B 1 504 ? 36.266 -23.578 -72.213 1.00 90.04 484 ILE B CA 1
ATOM 11989 C C . ILE B 1 504 ? 35.265 -23.155 -73.281 1.00 95.65 484 ILE B C 1
ATOM 11990 O O . ILE B 1 504 ? 35.632 -23.009 -74.452 1.00 91.99 484 ILE B O 1
ATOM 11995 N N . THR B 1 505 ? 34.003 -22.977 -72.889 1.00 99.46 485 THR B N 1
ATOM 11996 C CA . THR B 1 505 ? 32.991 -22.492 -73.816 1.00 94.98 485 THR B CA 1
ATOM 11997 C C . THR B 1 505 ? 32.844 -20.980 -73.716 1.00 94.53 485 THR B C 1
ATOM 11998 O O . THR B 1 505 ? 33.410 -20.322 -72.841 1.00 97.13 485 THR B O 1
ATOM 12002 N N . GLU B 1 506 ? 32.051 -20.428 -74.633 1.00 97.05 486 GLU B N 1
ATOM 12003 C CA . GLU B 1 506 ? 31.636 -19.041 -74.486 1.00 102.81 486 GLU B CA 1
ATOM 12004 C C . GLU B 1 506 ? 30.667 -18.890 -73.322 1.00 103.64 486 GLU B C 1
ATOM 12005 O O . GLU B 1 506 ? 30.696 -17.880 -72.608 1.00 113.08 486 GLU B O 1
ATOM 12011 N N . THR B 1 507 ? 29.810 -19.893 -73.110 1.00 98.69 487 THR B N 1
ATOM 12012 C CA . THR B 1 507 ? 28.869 -19.848 -71.996 1.00 105.29 487 THR B CA 1
ATOM 12013 C C . THR B 1 507 ? 29.599 -19.761 -70.661 1.00 109.55 487 THR B C 1
ATOM 12014 O O . THR B 1 507 ? 29.156 -19.052 -69.749 1.00 115.32 487 THR B O 1
ATOM 12018 N N . ASP B 1 508 ? 30.729 -20.461 -70.530 1.00 104.43 488 ASP B N 1
ATOM 12019 C CA . ASP B 1 508 ? 31.511 -20.375 -69.302 1.00 106.45 488 ASP B CA 1
ATOM 12020 C C . ASP B 1 508 ? 32.067 -18.977 -69.070 1.00 110.46 488 ASP B C 1
ATOM 12021 O O . ASP B 1 508 ? 32.344 -18.616 -67.921 1.00 114.88 488 ASP B O 1
ATOM 12026 N N . LEU B 1 509 ? 32.229 -18.182 -70.127 1.00 106.13 489 LEU B N 1
ATOM 12027 C CA . LEU B 1 509 ? 32.818 -16.854 -70.029 1.00 108.11 489 LEU B CA 1
ATOM 12028 C C . LEU B 1 509 ? 31.780 -15.738 -70.056 1.00 114.47 489 LEU B C 1
ATOM 12029 O O . LEU B 1 509 ? 32.154 -14.563 -70.124 1.00 114.60 489 LEU B O 1
ATOM 12031 N N . THR B 1 510 ? 30.489 -16.073 -70.001 1.00 116.95 490 THR B N 1
ATOM 12032 C CA . THR B 1 510 ? 29.436 -15.061 -70.042 1.00 114.08 490 THR B CA 1
ATOM 12033 C C . THR B 1 510 ? 28.233 -15.367 -69.165 1.00 115.60 490 THR B C 1
ATOM 12034 O O . THR B 1 510 ? 27.520 -14.428 -68.794 1.00 118.94 490 THR B O 1
ATOM 12038 N N . GLY B 1 511 ? 27.967 -16.624 -68.821 1.00 117.62 491 GLY B N 1
ATOM 12039 C CA . GLY B 1 511 ? 26.766 -16.977 -68.097 1.00 120.22 491 GLY B CA 1
ATOM 12040 C C . GLY B 1 511 ? 25.524 -17.108 -68.950 1.00 121.20 491 GLY B C 1
ATOM 12041 O O . GLY B 1 511 ? 24.448 -17.391 -68.407 1.00 126.13 491 GLY B O 1
ATOM 12042 N N . ASN B 1 512 ? 25.633 -16.913 -70.261 1.00 117.30 492 ASN B N 1
ATOM 12043 C CA . ASN B 1 512 ? 24.510 -17.018 -71.180 1.00 119.24 492 ASN B CA 1
ATOM 12044 C C . ASN B 1 512 ? 24.666 -18.266 -72.037 1.00 121.74 492 ASN B C 1
ATOM 12045 O O . ASN B 1 512 ? 25.774 -18.596 -72.472 1.00 123.44 492 ASN B O 1
ATOM 12050 N N . ARG B 1 513 ? 23.552 -18.960 -72.277 1.00 119.37 493 ARG B N 1
ATOM 12051 C CA . ARG B 1 513 ? 23.546 -20.184 -73.068 1.00 127.05 493 ARG B CA 1
ATOM 12052 C C . ARG B 1 513 ? 22.412 -20.137 -74.082 1.00 136.23 493 ARG B C 1
ATOM 12053 O O . ARG B 1 513 ? 21.324 -19.635 -73.786 1.00 141.09 493 ARG B O 1
ATOM 12055 N N . VAL B 1 514 ? 22.673 -20.667 -75.279 1.00 135.49 494 VAL B N 1
ATOM 12056 C CA . VAL B 1 514 ? 21.689 -20.696 -76.355 1.00 137.86 494 VAL B CA 1
ATOM 12057 C C . VAL B 1 514 ? 21.970 -21.902 -77.239 1.00 139.41 494 VAL B C 1
ATOM 12058 O O . VAL B 1 514 ? 23.057 -22.481 -77.209 1.00 139.83 494 VAL B O 1
ATOM 12060 N N . THR B 1 515 ? 20.970 -22.281 -78.034 1.00 136.30 495 THR B N 1
ATOM 12061 C CA . THR B 1 515 ? 21.086 -23.409 -78.947 1.00 128.33 495 THR B CA 1
ATOM 12062 C C . THR B 1 515 ? 20.398 -23.065 -80.260 1.00 130.40 495 THR B C 1
ATOM 12063 O O . THR B 1 515 ? 19.529 -22.191 -80.320 1.00 131.24 495 THR B O 1
ATOM 12065 N N . ALA B 1 516 ? 20.798 -23.767 -81.316 1.00 126.54 496 ALA B N 1
ATOM 12066 C CA . ALA B 1 516 ? 20.227 -23.550 -82.642 1.00 121.10 496 ALA B CA 1
ATOM 12067 C C . ALA B 1 516 ? 19.164 -24.597 -82.958 1.00 115.68 496 ALA B C 1
ATOM 12068 O O . ALA B 1 516 ? 18.607 -24.618 -84.056 1.00 113.63 496 ALA B O 1
ATOM 12070 N N . ASN B 1 528 ? 2.964 -13.624 -96.476 1.00 104.48 508 ASN B N 1
ATOM 12071 C CA . ASN B 1 528 ? 1.710 -14.207 -96.946 1.00 112.55 508 ASN B CA 1
ATOM 12072 C C . ASN B 1 528 ? 1.156 -13.435 -98.141 1.00 108.97 508 ASN B C 1
ATOM 12073 O O . ASN B 1 528 ? 0.195 -12.675 -98.008 1.00 104.22 508 ASN B O 1
ATOM 12078 N N . VAL B 1 529 ? 1.765 -13.642 -99.312 1.00 109.45 509 VAL B N 1
ATOM 12079 C CA . VAL B 1 529 ? 1.351 -12.908 -100.504 1.00 116.20 509 VAL B CA 1
ATOM 12080 C C . VAL B 1 529 ? -0.009 -13.390 -100.999 1.00 117.08 509 VAL B C 1
ATOM 12081 O O . VAL B 1 529 ? -0.791 -12.603 -101.548 1.00 119.76 509 VAL B O 1
ATOM 12085 N N . VAL B 1 530 ? -0.324 -14.673 -100.807 1.00 113.23 510 VAL B N 1
ATOM 12086 C CA . VAL B 1 530 ? -1.622 -15.189 -101.228 1.00 115.69 510 VAL B CA 1
ATOM 12087 C C . VAL B 1 530 ? -2.708 -14.664 -100.295 1.00 120.47 510 VAL B C 1
ATOM 12088 O O . VAL B 1 530 ? -2.496 -14.501 -99.084 1.00 119.57 510 VAL B O 1
ATOM 12092 N N . ASP B 1 531 ? -3.875 -14.361 -100.868 1.00 119.60 511 ASP B N 1
ATOM 12093 C CA . ASP B 1 531 ? -5.017 -13.855 -100.104 1.00 119.72 511 ASP B CA 1
ATOM 12094 C C . ASP B 1 531 ? -6.300 -14.292 -100.795 1.00 116.94 511 ASP B C 1
ATOM 12095 O O . ASP B 1 531 ? -7.003 -13.484 -101.414 1.00 117.38 511 ASP B O 1
ATOM 12097 N N . PRO B 1 532 ? -6.637 -15.578 -100.709 1.00 112.81 512 PRO B N 1
ATOM 12098 C CA . PRO B 1 532 ? -7.833 -16.073 -101.398 1.00 109.10 512 PRO B CA 1
ATOM 12099 C C . PRO B 1 532 ? -9.108 -15.479 -100.820 1.00 112.55 512 PRO B C 1
ATOM 12100 O O . PRO B 1 532 ? -9.151 -14.976 -99.693 1.00 113.44 512 PRO B O 1
ATOM 12104 N N . LEU B 1 533 ? -10.159 -15.535 -101.634 1.00 106.53 513 LEU B N 1
ATOM 12105 C CA . LEU B 1 533 ? -11.486 -15.044 -101.277 1.00 99.06 513 LEU B CA 1
ATOM 12106 C C . LEU B 1 533 ? -12.357 -16.272 -101.027 1.00 93.38 513 LEU B C 1
ATOM 12107 O O . LEU B 1 533 ? -12.770 -16.954 -101.971 1.00 91.11 513 LEU B O 1
ATOM 12112 N N . ALA B 1 534 ? -12.617 -16.565 -99.756 1.00 93.56 514 ALA B N 1
ATOM 12113 C CA . ALA B 1 534 ? -13.473 -17.680 -99.374 1.00 85.96 514 ALA B CA 1
ATOM 12114 C C . ALA B 1 534 ? -14.872 -17.143 -99.106 1.00 85.60 514 ALA B C 1
ATOM 12115 O O . ALA B 1 534 ? -15.058 -16.302 -98.221 1.00 91.84 514 ALA B O 1
ATOM 12117 N N . LEU B 1 535 ? -15.847 -17.615 -99.877 1.00 85.90 515 LEU B N 1
ATOM 12118 C CA . LEU B 1 535 ? -17.232 -17.191 -99.726 1.00 93.85 515 LEU B CA 1
ATOM 12119 C C . LEU B 1 535 ? -18.111 -18.404 -99.464 1.00 97.61 515 LEU B C 1
ATOM 12120 O O . LEU B 1 535 ? -18.142 -19.341 -100.270 1.00 97.44 515 LEU B O 1
ATOM 12125 N N . THR B 1 536 ? -18.814 -18.387 -98.334 1.00 98.85 516 THR B N 1
ATOM 12126 C CA . THR B 1 536 ? -19.824 -19.381 -98.006 1.00 96.46 516 THR B CA 1
ATOM 12127 C C . THR B 1 536 ? -21.205 -18.786 -98.237 1.00 95.10 516 THR B C 1
ATOM 12128 O O . THR B 1 536 ? -21.411 -17.581 -98.073 1.00 97.76 516 THR B O 1
ATOM 12132 N N . ALA B 1 537 ? -22.146 -19.639 -98.641 1.00 90.01 517 ALA B N 1
ATOM 12133 C CA . ALA B 1 537 ? -23.519 -19.199 -98.849 1.00 97.12 517 ALA B CA 1
ATOM 12134 C C . ALA B 1 537 ? -24.016 -18.418 -97.639 1.00 101.35 517 ALA B C 1
ATOM 12135 O O . ALA B 1 537 ? -23.923 -18.884 -96.500 1.00 104.60 517 ALA B O 1
ATOM 12137 N N . GLY B 1 538 ? -24.513 -17.209 -97.892 1.00 96.70 518 GLY B N 1
ATOM 12138 C CA . GLY B 1 538 ? -24.985 -16.333 -96.841 1.00 95.39 518 GLY B CA 1
ATOM 12139 C C . GLY B 1 538 ? -23.991 -15.305 -96.347 1.00 96.38 518 GLY B C 1
ATOM 12140 O O . GLY B 1 538 ? -24.356 -14.477 -95.504 1.00 103.32 518 GLY B O 1
ATOM 12141 N N . ASP B 1 539 ? -22.754 -15.329 -96.832 1.00 93.08 519 ASP B N 1
ATOM 12142 C CA . ASP B 1 539 ? -21.788 -14.307 -96.451 1.00 96.00 519 ASP B CA 1
ATOM 12143 C C . ASP B 1 539 ? -22.150 -12.958 -97.078 1.00 91.89 519 ASP B C 1
ATOM 12144 O O . ASP B 1 539 ? -22.873 -12.871 -98.078 1.00 90.18 519 ASP B O 1
ATOM 12149 N N . LEU B 1 540 ? -21.633 -11.895 -96.466 1.00 88.56 520 LEU B N 1
ATOM 12150 C CA . LEU B 1 540 ? -21.883 -10.526 -96.892 1.00 88.55 520 LEU B CA 1
ATOM 12151 C C . LEU B 1 540 ? -20.637 -9.961 -97.566 1.00 87.15 520 LEU B C 1
ATOM 12152 O O . LEU B 1 540 ? -19.550 -9.963 -96.980 1.00 82.23 520 LEU B O 1
ATOM 12157 N N . VAL B 1 541 ? -20.803 -9.473 -98.794 1.00 86.64 521 VAL B N 1
ATOM 12158 C CA . VAL B 1 541 ? -19.734 -8.924 -99.617 1.00 85.22 521 VAL B CA 1
ATOM 12159 C C . VAL B 1 541 ? -20.154 -7.514 -100.009 1.00 84.52 521 VAL B C 1
ATOM 12160 O O . VAL B 1 541 ? -21.344 -7.189 -100.051 1.00 84.46 521 VAL B O 1
ATOM 12164 N N . VAL B 1 542 ? -19.168 -6.660 -100.248 1.00 82.37 522 VAL B N 1
ATOM 12165 C CA . VAL B 1 542 ? -19.397 -5.305 -100.729 1.00 82.63 522 VAL B CA 1
ATOM 12166 C C . VAL B 1 542 ? -19.011 -5.252 -102.200 1.00 83.31 522 VAL B C 1
ATOM 12167 O O . VAL B 1 542 ? -18.008 -5.846 -102.611 1.00 83.45 522 VAL B O 1
ATOM 12171 N N . HIS B 1 543 ? -19.833 -4.579 -102.998 1.00 83.98 523 HIS B N 1
ATOM 12172 C CA . HIS B 1 543 ? -19.538 -4.314 -104.400 1.00 79.42 523 HIS B CA 1
ATOM 12173 C C . HIS B 1 543 ? -19.212 -2.835 -104.548 1.00 81.16 523 HIS B C 1
ATOM 12174 O O . HIS B 1 543 ? -19.965 -1.982 -104.069 1.00 85.85 523 HIS B O 1
ATOM 12181 N N . ASP B 1 544 ? -18.091 -2.534 -105.211 1.00 82.89 524 ASP B N 1
ATOM 12182 C CA . ASP B 1 544 ? -17.627 -1.152 -105.309 1.00 82.22 524 ASP B CA 1
ATOM 12183 C C . ASP B 1 544 ? -18.646 -0.238 -105.977 1.00 85.48 524 ASP B C 1
ATOM 12184 O O . ASP B 1 544 ? -18.550 0.986 -105.837 1.00 82.65 524 ASP B O 1
ATOM 12189 N N . GLN B 1 545 ? -19.625 -0.799 -106.688 1.00 89.04 525 GLN B N 1
ATOM 12190 C CA . GLN B 1 545 ? -20.639 -0.005 -107.362 1.00 92.09 525 GLN B CA 1
ATOM 12191 C C . GLN B 1 545 ? -22.043 -0.196 -106.808 1.00 87.62 525 GLN B C 1
ATOM 12192 O O . GLN B 1 545 ? -22.894 0.672 -107.025 1.00 93.08 525 GLN B O 1
ATOM 12198 N N . HIS B 1 546 ? -22.305 -1.291 -106.097 1.00 88.23 526 HIS B N 1
ATOM 12199 C CA . HIS B 1 546 ? -23.661 -1.627 -105.676 1.00 93.21 526 HIS B CA 1
ATOM 12200 C C . HIS B 1 546 ? -23.832 -1.626 -104.165 1.00 89.06 526 HIS B C 1
ATOM 12201 O O . HIS B 1 546 ? -24.793 -1.033 -103.659 1.00 94.72 526 HIS B O 1
ATOM 12208 N N . GLY B 1 547 ? -22.938 -2.280 -103.421 1.00 86.50 527 GLY B N 1
ATOM 12209 C CA . GLY B 1 547 ? -22.927 -2.193 -101.974 1.00 89.04 527 GLY B CA 1
ATOM 12210 C C . GLY B 1 547 ? -23.052 -3.564 -101.323 1.00 90.04 527 GLY B C 1
ATOM 12211 O O . GLY B 1 547 ? -22.506 -4.554 -101.817 1.00 88.54 527 GLY B O 1
ATOM 12212 N N . ILE B 1 548 ? -23.790 -3.603 -100.217 1.00 94.80 528 ILE B N 1
ATOM 12213 C CA . ILE B 1 548 ? -23.822 -4.760 -99.330 1.00 89.60 528 ILE B CA 1
ATOM 12214 C C . ILE B 1 548 ? -24.823 -5.780 -99.854 1.00 91.72 528 ILE B C 1
ATOM 12215 O O . ILE B 1 548 ? -26.030 -5.517 -99.889 1.00 93.12 528 ILE B O 1
ATOM 12220 N N . GLY B 1 549 ? -24.324 -6.957 -100.244 1.00 93.47 529 GLY B N 1
ATOM 12221 C CA . GLY B 1 549 ? -25.170 -8.025 -100.724 1.00 88.70 529 GLY B CA 1
ATOM 12222 C C . GLY B 1 549 ? -24.867 -9.333 -100.014 1.00 87.16 529 GLY B C 1
ATOM 12223 O O . GLY B 1 549 ? -23.919 -9.438 -99.231 1.00 87.85 529 GLY B O 1
ATOM 12224 N N . LYS B 1 550 ? -25.691 -10.331 -100.309 1.00 93.94 530 LYS B N 1
ATOM 12225 C CA . LYS B 1 550 ? -25.561 -11.664 -99.737 1.00 89.84 530 LYS B CA 1
ATOM 12226 C C . LYS B 1 550 ? -25.081 -12.617 -100.822 1.00 90.21 530 LYS B C 1
ATOM 12227 O O . LYS B 1 550 ? -25.685 -12.690 -101.898 1.00 85.76 530 LYS B O 1
ATOM 12229 N N . PHE B 1 551 ? -23.995 -13.333 -100.546 1.00 86.42 531 PHE B N 1
ATOM 12230 C CA . PHE B 1 551 ? -23.497 -14.323 -101.489 1.00 85.29 531 PHE B CA 1
ATOM 12231 C C . PHE B 1 551 ? -24.391 -15.551 -101.463 1.00 88.92 531 PHE B C 1
ATOM 12232 O O . PHE B 1 551 ? -24.824 -15.996 -100.397 1.00 87.72 531 PHE B O 1
ATOM 12240 N N . VAL B 1 552 ? -24.678 -16.114 -102.639 1.00 89.32 532 VAL B N 1
ATOM 12241 C CA . VAL B 1 552 ? -25.568 -17.262 -102.725 1.00 90.88 532 VAL B CA 1
ATOM 12242 C C . VAL B 1 552 ? -24.852 -18.511 -103.233 1.00 91.76 532 VAL B C 1
ATOM 12243 O O . VAL B 1 552 ? -25.002 -19.594 -102.648 1.00 94.82 532 VAL B O 1
ATOM 12247 N N . GLU B 1 553 ? -24.035 -18.392 -104.282 1.00 84.85 533 GLU B N 1
ATOM 12248 C CA . GLU B 1 553 ? -23.429 -19.571 -104.905 1.00 92.14 533 GLU B CA 1
ATOM 12249 C C . GLU B 1 553 ? -22.484 -19.123 -106.014 1.00 91.99 533 GLU B C 1
ATOM 12250 O O . GLU B 1 553 ? -22.334 -17.928 -106.291 1.00 91.12 533 GLU B O 1
ATOM 12256 N N . MET B 1 554 ? -21.851 -20.105 -106.648 1.00 93.46 534 MET B N 1
ATOM 12257 C CA . MET B 1 554 ? -21.086 -19.922 -107.872 1.00 86.83 534 MET B CA 1
ATOM 12258 C C . MET B 1 554 ? -21.738 -20.751 -108.968 1.00 92.90 534 MET B C 1
ATOM 12259 O O . MET B 1 554 ? -22.104 -21.908 -108.743 1.00 102.69 534 MET B O 1
ATOM 12264 N N . THR B 1 555 ? -21.887 -20.162 -110.151 1.00 95.44 535 THR B N 1
ATOM 12265 C CA . THR B 1 555 ? -22.708 -20.766 -111.188 1.00 96.90 535 THR B CA 1
ATOM 12266 C C . THR B 1 555 ? -22.034 -20.620 -112.544 1.00 97.29 535 THR B C 1
ATOM 12267 O O . THR B 1 555 ? -21.377 -19.611 -112.814 1.00 93.85 535 THR B O 1
ATOM 12271 N N . GLU B 1 556 ? -22.188 -21.643 -113.382 1.00 104.98 536 GLU B N 1
ATOM 12272 C CA . GLU B 1 556 ? -21.692 -21.648 -114.749 1.00 103.97 536 GLU B CA 1
ATOM 12273 C C . GLU B 1 556 ? -22.867 -21.619 -115.717 1.00 102.96 536 GLU B C 1
ATOM 12274 O O . GLU B 1 556 ? -23.858 -22.331 -115.522 1.00 110.34 536 GLU B O 1
ATOM 12280 N N . ARG B 1 557 ? -22.763 -20.783 -116.749 1.00 97.59 537 ARG B N 1
ATOM 12281 C CA . ARG B 1 557 ? -23.762 -20.722 -117.811 1.00 97.93 537 ARG B CA 1
ATOM 12282 C C . ARG B 1 557 ? -23.049 -20.529 -119.141 1.00 98.48 537 ARG B C 1
ATOM 12283 O O . ARG B 1 557 ? -22.247 -19.602 -119.286 1.00 98.22 537 ARG B O 1
ATOM 12291 N N . VAL B 1 558 ? -23.342 -21.402 -120.107 1.00 103.44 538 VAL B N 1
ATOM 12292 C CA . VAL B 1 558 ? -22.682 -21.395 -121.410 1.00 107.26 538 VAL B CA 1
ATOM 12293 C C . VAL B 1 558 ? -23.530 -20.608 -122.402 1.00 108.16 538 VAL B C 1
ATOM 12294 O O . VAL B 1 558 ? -24.757 -20.763 -122.453 1.00 112.17 538 VAL B O 1
ATOM 12298 N N . VAL B 1 559 ? -22.875 -19.754 -123.189 1.00 106.59 539 VAL B N 1
ATOM 12299 C CA . VAL B 1 559 ? -23.541 -18.956 -124.214 1.00 109.93 539 VAL B CA 1
ATOM 12300 C C . VAL B 1 559 ? -22.697 -19.009 -125.480 1.00 108.23 539 VAL B C 1
ATOM 12301 O O . VAL B 1 559 ? -21.552 -18.541 -125.485 1.00 110.11 539 VAL B O 1
ATOM 12305 N N . GLY B 1 560 ? -23.256 -19.573 -126.548 1.00 110.84 540 GLY B N 1
ATOM 12306 C CA . GLY B 1 560 ? -22.581 -19.620 -127.831 1.00 104.14 540 GLY B CA 1
ATOM 12307 C C . GLY B 1 560 ? -21.296 -20.422 -127.823 1.00 105.09 540 GLY B C 1
ATOM 12308 O O . GLY B 1 560 ? -20.271 -19.962 -128.335 1.00 98.15 540 GLY B O 1
ATOM 12309 N N . GLY B 1 561 ? -21.339 -21.624 -127.249 1.00 110.69 541 GLY B N 1
ATOM 12310 C CA . GLY B 1 561 ? -20.149 -22.456 -127.172 1.00 101.68 541 GLY B CA 1
ATOM 12311 C C . GLY B 1 561 ? -19.037 -21.860 -126.339 1.00 105.28 541 GLY B C 1
ATOM 12312 O O . GLY B 1 561 ? -17.857 -22.108 -126.618 1.00 96.98 541 GLY B O 1
ATOM 12313 N N . ALA B 1 562 ? -19.380 -21.073 -125.320 1.00 105.82 542 ALA B N 1
ATOM 12314 C CA . ALA B 1 562 ? -18.392 -20.427 -124.463 1.00 98.78 542 ALA B CA 1
ATOM 12315 C C . ALA B 1 562 ? -18.864 -20.514 -123.021 1.00 98.62 542 ALA B C 1
ATOM 12316 O O . ALA B 1 562 ? -19.925 -19.981 -122.678 1.00 100.12 542 ALA B O 1
ATOM 12318 N N . ARG B 1 563 ? -18.078 -21.188 -122.184 1.00 87.54 543 ARG B N 1
ATOM 12319 C CA . ARG B 1 563 ? -18.402 -21.321 -120.771 1.00 93.50 543 ARG B CA 1
ATOM 12320 C C . ARG B 1 563 ? -18.034 -20.038 -120.037 1.00 93.98 543 ARG B C 1
ATOM 12321 O O . ARG B 1 563 ? -16.935 -19.502 -120.216 1.00 92.17 543 ARG B O 1
ATOM 12329 N N . ARG B 1 564 ? -18.957 -19.541 -119.220 1.00 88.90 544 ARG B N 1
ATOM 12330 C CA . ARG B 1 564 ? -18.722 -18.339 -118.429 1.00 87.04 544 ARG B CA 1
ATOM 12331 C C . ARG B 1 564 ? -19.254 -18.598 -117.028 1.00 85.14 544 ARG B C 1
ATOM 12332 O O . ARG B 1 564 ? -20.406 -19.012 -116.868 1.00 83.62 544 ARG B O 1
ATOM 12340 N N . GLU B 1 565 ? -18.405 -18.404 -116.024 1.00 88.63 545 GLU B N 1
ATOM 12341 C CA . GLU B 1 565 ? -18.789 -18.553 -114.628 1.00 86.88 545 GLU B CA 1
ATOM 12342 C C . GLU B 1 565 ? -19.100 -17.190 -114.022 1.00 81.84 545 GLU B C 1
ATOM 12343 O O . GLU B 1 565 ? -18.592 -16.159 -114.466 1.00 79.74 545 GLU B O 1
ATOM 12349 N N . TYR B 1 566 ? -19.956 -17.196 -113.000 1.00 74.86 546 TYR B N 1
ATOM 12350 C CA . TYR B 1 566 ? -20.488 -15.964 -112.428 1.00 75.95 546 TYR B CA 1
ATOM 12351 C C . TYR B 1 566 ? -20.596 -16.092 -110.919 1.00 76.55 546 TYR B C 1
ATOM 12352 O O . TYR B 1 566 ? -21.122 -17.088 -110.411 1.00 78.50 546 TYR B O 1
ATOM 12361 N N . LEU B 1 567 ? -20.090 -15.088 -110.211 1.00 75.01 547 LEU B N 1
ATOM 12362 C CA . LEU B 1 567 ? -20.371 -14.919 -108.794 1.00 71.13 547 LEU B CA 1
ATOM 12363 C C . LEU B 1 567 ? -21.696 -14.181 -108.669 1.00 81.08 547 LEU B C 1
ATOM 12364 O O . LEU B 1 567 ? -21.866 -13.107 -109.254 1.00 82.22 547 LEU B O 1
ATOM 12369 N N . VAL B 1 568 ? -22.636 -14.755 -107.927 1.00 84.61 548 VAL B N 1
ATOM 12370 C CA . VAL B 1 568 ? -23.998 -14.239 -107.856 1.00 85.76 548 VAL B CA 1
ATOM 12371 C C . VAL B 1 568 ? -24.298 -13.820 -106.422 1.00 88.03 548 VAL B C 1
ATOM 12372 O O . VAL B 1 568 ? -24.088 -14.598 -105.483 1.00 87.91 548 VAL B O 1
ATOM 12376 N N . LEU B 1 569 ? -24.767 -12.584 -106.256 1.00 88.28 549 LEU B N 1
ATOM 12377 C CA . LEU B 1 569 ? -25.093 -12.024 -104.954 1.00 89.66 549 LEU B CA 1
ATOM 12378 C C . LEU B 1 569 ? -26.572 -11.667 -104.897 1.00 96.47 549 LEU B C 1
ATOM 12379 O O . LEU B 1 569 ? -27.237 -11.520 -105.925 1.00 93.16 549 LEU B O 1
ATOM 12384 N N . GLU B 1 570 ? -27.077 -11.513 -103.675 1.00 98.50 550 GLU B N 1
ATOM 12385 C CA . GLU B 1 570 ? -28.475 -11.181 -103.432 1.00 98.12 550 GLU B CA 1
ATOM 12386 C C . GLU B 1 570 ? -28.546 -9.822 -102.754 1.00 97.24 550 GLU B C 1
ATOM 12387 O O . GLU B 1 570 ? -27.935 -9.619 -101.699 1.00 92.94 550 GLU B O 1
ATOM 12389 N N . TYR B 1 571 ? -29.289 -8.900 -103.358 1.00 106.40 551 TYR B N 1
ATOM 12390 C CA . TYR B 1 571 ? -29.489 -7.564 -102.822 1.00 105.24 551 TYR B CA 1
ATOM 12391 C C . TYR B 1 571 ? -30.964 -7.351 -102.510 1.00 106.75 551 TYR B C 1
ATOM 12392 O O . TYR B 1 571 ? -31.833 -8.103 -102.961 1.00 107.48 551 TYR B O 1
ATOM 12401 N N . ALA B 1 572 ? -31.239 -6.311 -101.728 1.00 111.19 552 ALA B N 1
ATOM 12402 C CA . ALA B 1 572 ? -32.610 -5.975 -101.356 1.00 110.67 552 ALA B CA 1
ATOM 12403 C C . ALA B 1 572 ? -33.200 -4.941 -102.313 1.00 109.46 552 ALA B C 1
ATOM 12404 O O . ALA B 1 572 ? -32.488 -4.355 -103.131 1.00 106.53 552 ALA B O 1
ATOM 12406 N N . THR B 1 580 ? -33.758 -10.683 -102.529 1.00 98.27 560 THR B N 1
ATOM 12407 C CA . THR B 1 580 ? -34.924 -10.756 -103.402 1.00 105.92 560 THR B CA 1
ATOM 12408 C C . THR B 1 580 ? -34.578 -10.260 -104.806 1.00 106.86 560 THR B C 1
ATOM 12409 O O . THR B 1 580 ? -35.362 -10.421 -105.744 1.00 103.57 560 THR B O 1
ATOM 12413 N N . ASP B 1 581 ? -33.398 -9.656 -104.943 1.00 104.77 561 ASP B N 1
ATOM 12414 C CA . ASP B 1 581 ? -32.889 -9.199 -106.231 1.00 111.11 561 ASP B CA 1
ATOM 12415 C C . ASP B 1 581 ? -31.433 -9.621 -106.363 1.00 109.52 561 ASP B C 1
ATOM 12416 O O . ASP B 1 581 ? -30.615 -9.322 -105.486 1.00 105.70 561 ASP B O 1
ATOM 12421 N N . LYS B 1 582 ? -31.113 -10.306 -107.458 1.00 107.22 562 LYS B N 1
ATOM 12422 C CA . LYS B 1 582 ? -29.810 -10.926 -107.650 1.00 105.33 562 LYS B CA 1
ATOM 12423 C C . LYS B 1 582 ? -28.999 -10.181 -108.704 1.00 101.57 562 LYS B C 1
ATOM 12424 O O . LYS B 1 582 ? -29.549 -9.689 -109.695 1.00 100.14 562 LYS B O 1
ATOM 12426 N N . LEU B 1 583 ? -27.688 -10.103 -108.482 1.00 96.10 563 LEU B N 1
ATOM 12427 C CA . LEU B 1 583 ? -26.745 -9.565 -109.452 1.00 91.84 563 LEU B CA 1
ATOM 12428 C C . LEU B 1 583 ? -25.713 -10.636 -109.773 1.00 89.34 563 LEU B C 1
ATOM 12429 O O . LEU B 1 583 ? -25.149 -11.253 -108.862 1.00 82.75 563 LEU B O 1
ATOM 12434 N N . TYR B 1 584 ? -25.470 -10.852 -111.064 1.00 88.32 564 TYR B N 1
ATOM 12435 C CA . TYR B 1 584 ? -24.584 -11.913 -111.542 1.00 82.38 564 TYR B CA 1
ATOM 12436 C C . TYR B 1 584 ? -23.250 -11.261 -111.898 1.00 82.36 564 TYR B C 1
ATOM 12437 O O . TYR B 1 584 ? -23.037 -10.811 -113.024 1.00 83.85 564 TYR B O 1
ATOM 12446 N N . VAL B 1 585 ? -22.347 -11.209 -110.920 1.00 80.12 565 VAL B N 1
ATOM 12447 C CA . VAL B 1 585 ? -21.046 -10.560 -111.081 1.00 75.28 565 VAL B CA 1
ATOM 12448 C C . VAL B 1 585 ? -20.174 -11.364 -112.036 1.00 71.19 565 VAL B C 1
ATOM 12449 O O . VAL B 1 585 ? -19.875 -12.535 -111.762 1.00 70.69 565 VAL B O 1
ATOM 12453 N N . PRO B 1 586 ? -19.732 -10.781 -113.148 1.00 75.09 566 PRO B N 1
ATOM 12454 C CA . PRO B 1 586 ? -18.836 -11.500 -114.060 1.00 74.06 566 PRO B CA 1
ATOM 12455 C C . PRO B 1 586 ? -17.474 -11.733 -113.423 1.00 76.55 566 PRO B C 1
ATOM 12456 O O . PRO B 1 586 ? -17.148 -11.217 -112.353 1.00 81.04 566 PRO B O 1
ATOM 12460 N N . MET B 1 587 ? -16.659 -12.521 -114.118 1.00 78.51 567 MET B N 1
ATOM 12461 C CA . MET B 1 587 ? -15.386 -12.962 -113.573 1.00 72.79 567 MET B CA 1
ATOM 12462 C C . MET B 1 587 ? -14.236 -12.000 -113.846 1.00 74.88 567 MET B C 1
ATOM 12463 O O . MET B 1 587 ? -13.149 -12.190 -113.289 1.00 78.41 567 MET B O 1
ATOM 12468 N N . ASP B 1 588 ? -14.437 -10.981 -114.675 1.00 71.03 568 ASP B N 1
ATOM 12469 C CA . ASP B 1 588 ? -13.428 -9.950 -114.862 1.00 64.56 568 ASP B CA 1
ATOM 12470 C C . ASP B 1 588 ? -13.657 -8.746 -113.961 1.00 67.38 568 ASP B C 1
ATOM 12471 O O . ASP B 1 588 ? -12.914 -7.764 -114.059 1.00 75.85 568 ASP B O 1
ATOM 12476 N N . SER B 1 589 ? -14.660 -8.805 -113.083 1.00 68.83 569 SER B N 1
ATOM 12477 C CA . SER B 1 589 ? -14.978 -7.705 -112.179 1.00 78.19 569 SER B CA 1
ATOM 12478 C C . SER B 1 589 ? -14.925 -8.124 -110.714 1.00 77.55 569 SER B C 1
ATOM 12479 O O . SER B 1 589 ? -15.495 -7.443 -109.858 1.00 80.39 569 SER B O 1
ATOM 12482 N N . LEU B 1 590 ? -14.231 -9.222 -110.404 1.00 80.36 570 LEU B N 1
ATOM 12483 C CA . LEU B 1 590 ? -14.044 -9.599 -109.008 1.00 74.68 570 LEU B CA 1
ATOM 12484 C C . LEU B 1 590 ? -13.217 -8.572 -108.250 1.00 73.68 570 LEU B C 1
ATOM 12485 O O . LEU B 1 590 ? -13.287 -8.523 -107.018 1.00 73.25 570 LEU B O 1
ATOM 12490 N N . ASP B 1 591 ? -12.440 -7.750 -108.963 1.00 79.03 571 ASP B N 1
ATOM 12491 C CA . ASP B 1 591 ? -11.650 -6.709 -108.314 1.00 79.85 571 ASP B CA 1
ATOM 12492 C C . ASP B 1 591 ? -12.528 -5.727 -107.551 1.00 77.32 571 ASP B C 1
ATOM 12493 O O . ASP B 1 591 ? -12.066 -5.091 -106.598 1.00 81.21 571 ASP B O 1
ATOM 12498 N N . GLN B 1 592 ? -13.787 -5.584 -107.952 1.00 77.35 572 GLN B N 1
ATOM 12499 C CA . GLN B 1 592 ? -14.721 -4.704 -107.267 1.00 81.87 572 GLN B CA 1
ATOM 12500 C C . GLN B 1 592 ? -15.423 -5.390 -106.106 1.00 78.97 572 GLN B C 1
ATOM 12501 O O . GLN B 1 592 ? -16.374 -4.829 -105.553 1.00 86.60 572 GLN B O 1
ATOM 12507 N N . LEU B 1 593 ? -14.976 -6.580 -105.721 1.00 76.13 573 LEU B N 1
ATOM 12508 C CA . LEU B 1 593 ? -15.594 -7.346 -104.651 1.00 75.23 573 LEU B CA 1
ATOM 12509 C C . LEU B 1 593 ? -14.657 -7.433 -103.453 1.00 77.86 573 LEU B C 1
ATOM 12510 O O . LEU B 1 593 ? -13.437 -7.544 -103.610 1.00 85.96 573 LEU B O 1
ATOM 12515 N N . SER B 1 594 ? -15.237 -7.379 -102.257 1.00 78.75 574 SER B N 1
ATOM 12516 C CA . SER B 1 594 ? -14.486 -7.501 -101.018 1.00 81.71 574 SER B CA 1
ATOM 12517 C C . SER B 1 594 ? -15.402 -8.079 -99.951 1.00 82.08 574 SER B C 1
ATOM 12518 O O . SER B 1 594 ? -16.593 -7.765 -99.902 1.00 81.49 574 SER B O 1
ATOM 12520 N N . ARG B 1 595 ? -14.838 -8.928 -99.097 1.00 90.20 575 ARG B N 1
ATOM 12521 C CA . ARG B 1 595 ? -15.614 -9.527 -98.020 1.00 84.57 575 ARG B CA 1
ATOM 12522 C C . ARG B 1 595 ? -15.857 -8.501 -96.920 1.00 82.25 575 ARG B C 1
ATOM 12523 O O . ARG B 1 595 ? -14.914 -7.906 -96.389 1.00 87.30 575 ARG B O 1
ATOM 12531 N N . TYR B 1 596 ? -17.125 -8.297 -96.579 1.00 83.68 576 TYR B N 1
ATOM 12532 C CA . TYR B 1 596 ? -17.483 -7.278 -95.602 1.00 83.59 576 TYR B CA 1
ATOM 12533 C C . TYR B 1 596 ? -17.004 -7.681 -94.216 1.00 89.04 576 TYR B C 1
ATOM 12534 O O . TYR B 1 596 ? -17.440 -8.699 -93.669 1.00 90.53 576 TYR B O 1
ATOM 12543 N N . VAL B 1 597 ? -16.113 -6.876 -93.645 1.00 90.47 577 VAL B N 1
ATOM 12544 C CA . VAL B 1 597 ? -15.723 -7.010 -92.251 1.00 96.67 577 VAL B CA 1
ATOM 12545 C C . VAL B 1 597 ? -15.971 -5.674 -91.561 1.00 102.87 577 VAL B C 1
ATOM 12546 O O . VAL B 1 597 ? -16.129 -4.633 -92.204 1.00 101.81 577 VAL B O 1
ATOM 12550 N N . GLY B 1 598 ? -16.022 -5.716 -90.228 1.00 111.24 578 GLY B N 1
ATOM 12551 C CA . GLY B 1 598 ? -16.385 -4.572 -89.407 1.00 108.23 578 GLY B CA 1
ATOM 12552 C C . GLY B 1 598 ? -17.548 -4.848 -88.474 1.00 117.94 578 GLY B C 1
ATOM 12553 O O . GLY B 1 598 ? -17.642 -4.230 -87.408 1.00 113.71 578 GLY B O 1
ATOM 12554 N N . GLY B 1 599 ? -18.439 -5.756 -88.860 1.00 125.30 579 GLY B N 1
ATOM 12555 C CA . GLY B 1 599 ? -19.495 -6.217 -87.978 1.00 129.33 579 GLY B CA 1
ATOM 12556 C C . GLY B 1 599 ? -20.778 -5.414 -88.087 1.00 128.32 579 GLY B C 1
ATOM 12557 O O . GLY B 1 599 ? -21.089 -4.788 -89.106 1.00 124.15 579 GLY B O 1
ATOM 12558 N N . GLU B 1 600 ? -21.547 -5.466 -86.996 1.00 135.19 580 GLU B N 1
ATOM 12559 C CA . GLU B 1 600 ? -22.803 -4.743 -86.752 1.00 142.71 580 GLU B CA 1
ATOM 12560 C C . GLU B 1 600 ? -24.002 -5.341 -87.478 1.00 139.22 580 GLU B C 1
ATOM 12561 O O . GLU B 1 600 ? -25.094 -4.749 -87.411 1.00 135.40 580 GLU B O 1
ATOM 12563 N N . ALA B 1 601 ? -23.851 -6.485 -88.143 1.00 135.90 581 ALA B N 1
ATOM 12564 C CA . ALA B 1 601 ? -24.930 -7.126 -88.887 1.00 134.91 581 ALA B CA 1
ATOM 12565 C C . ALA B 1 601 ? -25.685 -6.121 -89.762 1.00 135.44 581 ALA B C 1
ATOM 12566 O O . ALA B 1 601 ? -26.892 -5.923 -89.589 1.00 135.12 581 ALA B O 1
ATOM 12568 N N . PRO B 1 602 ? -25.006 -5.478 -90.708 1.00 132.38 582 PRO B N 1
ATOM 12569 C CA . PRO B 1 602 ? -25.615 -4.347 -91.413 1.00 128.09 582 PRO B CA 1
ATOM 12570 C C . PRO B 1 602 ? -26.710 -4.792 -92.369 1.00 125.41 582 PRO B C 1
ATOM 12571 O O . PRO B 1 602 ? -26.761 -5.937 -92.825 1.00 125.02 582 PRO B O 1
ATOM 12575 N N . SER B 1 603 ? -27.597 -3.848 -92.670 1.00 123.25 583 SER B N 1
ATOM 12576 C CA . SER B 1 603 ? -28.688 -4.099 -93.595 1.00 116.14 583 SER B CA 1
ATOM 12577 C C . SER B 1 603 ? -28.173 -4.150 -95.032 1.00 109.67 583 SER B C 1
ATOM 12578 O O . SER B 1 603 ? -27.088 -3.656 -95.354 1.00 109.22 583 SER B O 1
ATOM 12581 N N . LEU B 1 604 ? -28.972 -4.762 -95.904 1.00 106.56 584 LEU B N 1
ATOM 12582 C CA . LEU B 1 604 ? -28.596 -4.896 -97.303 1.00 104.94 584 LEU B CA 1
ATOM 12583 C C . LEU B 1 604 ? -28.930 -3.615 -98.065 1.00 100.53 584 LEU B C 1
ATOM 12584 O O . LEU B 1 604 ? -29.491 -2.662 -97.519 1.00 106.89 584 LEU B O 1
ATOM 12589 N N . SER B 1 605 ? -28.589 -3.592 -99.352 1.00 99.92 585 SER B N 1
ATOM 12590 C CA . SER B 1 605 ? -28.632 -2.375 -100.146 1.00 100.27 585 SER B CA 1
ATOM 12591 C C . SER B 1 605 ? -29.581 -2.528 -101.325 1.00 98.84 585 SER B C 1
ATOM 12592 O O . SER B 1 605 ? -29.931 -3.638 -101.737 1.00 99.42 585 SER B O 1
ATOM 12595 N N . ARG B 1 606 ? -30.003 -1.384 -101.857 1.00 99.01 586 ARG B N 1
ATOM 12596 C CA . ARG B 1 606 ? -30.851 -1.359 -103.040 1.00 103.12 586 ARG B CA 1
ATOM 12597 C C . ARG B 1 606 ? -30.000 -1.453 -104.299 1.00 98.60 586 ARG B C 1
ATOM 12598 O O . ARG B 1 606 ? -28.897 -0.902 -104.365 1.00 98.75 586 ARG B O 1
ATOM 12600 N N . LEU B 1 607 ? -30.521 -2.155 -105.302 1.00 95.45 587 LEU B N 1
ATOM 12601 C CA . LEU B 1 607 ? -29.798 -2.348 -106.549 1.00 101.88 587 LEU B CA 1
ATOM 12602 C C . LEU B 1 607 ? -29.791 -1.069 -107.377 1.00 107.80 587 LEU B C 1
ATOM 12603 O O . LEU B 1 607 ? -28.739 -0.451 -107.573 1.00 113.66 587 LEU B O 1
ATOM 12608 N N . GLY B 1 608 ? -30.964 -0.663 -107.867 1.00 108.87 588 GLY B N 1
ATOM 12609 C CA . GLY B 1 608 ? -31.047 0.514 -108.712 1.00 110.06 588 GLY B CA 1
ATOM 12610 C C . GLY B 1 608 ? -31.030 1.831 -107.969 1.00 113.66 588 GLY B C 1
ATOM 12611 O O . GLY B 1 608 ? -30.754 2.868 -108.581 1.00 114.97 588 GLY B O 1
ATOM 12612 N N . GLY B 1 609 ? -31.315 1.819 -106.670 1.00 115.49 589 GLY B N 1
ATOM 12613 C CA . GLY B 1 609 ? -31.363 3.061 -105.916 1.00 114.03 589 GLY B CA 1
ATOM 12614 C C . GLY B 1 609 ? -29.975 3.650 -105.746 1.00 111.85 589 GLY B C 1
ATOM 12615 O O . GLY B 1 609 ? -29.047 2.971 -105.289 1.00 112.93 589 GLY B O 1
ATOM 12616 N N . SER B 1 610 ? -29.823 4.923 -106.114 1.00 112.14 590 SER B N 1
ATOM 12617 C CA . SER B 1 610 ? -28.551 5.635 -105.958 1.00 115.93 590 SER B CA 1
ATOM 12618 C C . SER B 1 610 ? -28.338 6.136 -104.541 1.00 115.28 590 SER B C 1
ATOM 12619 O O . SER B 1 610 ? -27.847 7.246 -104.307 1.00 110.81 590 SER B O 1
ATOM 12622 N N . ASP B 1 611 ? -28.730 5.307 -103.571 1.00 113.17 591 ASP B N 1
ATOM 12623 C CA . ASP B 1 611 ? -28.577 5.589 -102.149 1.00 109.92 591 ASP B CA 1
ATOM 12624 C C . ASP B 1 611 ? -27.157 5.298 -101.686 1.00 108.76 591 ASP B C 1
ATOM 12625 O O . ASP B 1 611 ? -26.609 6.021 -100.842 1.00 106.62 591 ASP B O 1
ATOM 12630 N N . TRP B 1 612 ? -26.565 4.224 -102.218 1.00 108.97 592 TRP B N 1
ATOM 12631 C CA . TRP B 1 612 ? -25.297 3.709 -101.707 1.00 100.83 592 TRP B CA 1
ATOM 12632 C C . TRP B 1 612 ? -24.144 4.661 -101.997 1.00 99.69 592 TRP B C 1
ATOM 12633 O O . TRP B 1 612 ? -23.251 4.832 -101.158 1.00 97.66 592 TRP B O 1
ATOM 12644 N N . ALA B 1 613 ? -24.144 5.295 -103.173 1.00 99.84 593 ALA B N 1
ATOM 12645 C CA . ALA B 1 613 ? -23.045 6.191 -103.522 1.00 100.36 593 ALA B CA 1
ATOM 12646 C C . ALA B 1 613 ? -22.973 7.391 -102.585 1.00 100.12 593 ALA B C 1
ATOM 12647 O O . ALA B 1 613 ? -21.901 7.985 -102.418 1.00 99.66 593 ALA B O 1
ATOM 12649 N N . ASN B 1 614 ? -24.099 7.765 -101.971 1.00 96.61 594 ASN B N 1
ATOM 12650 C CA . ASN B 1 614 ? -24.076 8.851 -100.996 1.00 100.50 594 ASN B CA 1
ATOM 12651 C C . ASN B 1 614 ? -23.307 8.443 -99.749 1.00 96.72 594 ASN B C 1
ATOM 12652 O O . ASN B 1 614 ? -22.551 9.245 -99.188 1.00 101.74 594 ASN B O 1
ATOM 12657 N N . THR B 1 615 ? -23.485 7.199 -99.303 1.00 94.51 595 THR B N 1
ATOM 12658 C CA . THR B 1 615 ? -22.702 6.684 -98.188 1.00 98.69 595 THR B CA 1
ATOM 12659 C C . THR B 1 615 ? -21.232 6.518 -98.551 1.00 100.50 595 THR B C 1
ATOM 12660 O O . THR B 1 615 ? -20.379 6.531 -97.656 1.00 98.61 595 THR B O 1
ATOM 12664 N N . LYS B 1 616 ? -20.921 6.361 -99.841 1.00 97.01 596 LYS B N 1
ATOM 12665 C CA . LYS B 1 616 ? -19.528 6.347 -100.276 1.00 99.54 596 LYS B CA 1
ATOM 12666 C C . LYS B 1 616 ? -18.893 7.721 -100.107 1.00 99.48 596 LYS B C 1
ATOM 12667 O O . LYS B 1 616 ? -17.816 7.851 -99.513 1.00 98.94 596 LYS B O 1
ATOM 12673 N N . THR B 1 617 ? -19.550 8.758 -100.633 1.00 98.84 597 THR B N 1
ATOM 12674 C CA . THR B 1 617 ? -19.004 10.108 -100.547 1.00 99.18 597 THR B CA 1
ATOM 12675 C C . THR B 1 617 ? -18.907 10.572 -99.099 1.00 100.73 597 THR B C 1
ATOM 12676 O O . THR B 1 617 ? -17.927 11.221 -98.711 1.00 101.54 597 THR B O 1
ATOM 12680 N N . LYS B 1 618 ? -19.914 10.247 -98.283 1.00 96.06 598 LYS B N 1
ATOM 12681 C CA . LYS B 1 618 ? -19.847 10.578 -96.863 1.00 100.46 598 LYS B CA 1
ATOM 12682 C C . LYS B 1 618 ? -18.642 9.919 -96.206 1.00 103.06 598 LYS B C 1
ATOM 12683 O O . LYS B 1 618 ? -17.925 10.554 -95.423 1.00 101.76 598 LYS B O 1
ATOM 12685 N N . ALA B 1 619 ? -18.398 8.643 -96.523 1.00 105.45 599 ALA B N 1
ATOM 12686 C CA . ALA B 1 619 ? -17.199 7.973 -96.035 1.00 101.34 599 ALA B CA 1
ATOM 12687 C C . ALA B 1 619 ? -15.940 8.574 -96.642 1.00 100.52 599 ALA B C 1
ATOM 12688 O O . ALA B 1 619 ? -14.871 8.530 -96.022 1.00 98.04 599 ALA B O 1
ATOM 12690 N N . ARG B 1 620 ? -16.043 9.137 -97.845 1.00 101.55 600 ARG B N 1
ATOM 12691 C CA . ARG B 1 620 ? -14.894 9.790 -98.454 1.00 103.41 600 ARG B CA 1
ATOM 12692 C C . ARG B 1 620 ? -14.613 11.156 -97.846 1.00 109.47 600 ARG B C 1
ATOM 12693 O O . ARG B 1 620 ? -13.471 11.623 -97.914 1.00 109.53 600 ARG B O 1
ATOM 12701 N N . ARG B 1 621 ? -15.618 11.800 -97.245 1.00 108.60 601 ARG B N 1
ATOM 12702 C CA . ARG B 1 621 ? -15.368 13.034 -96.511 1.00 108.93 601 ARG B CA 1
ATOM 12703 C C . ARG B 1 621 ? -14.692 12.773 -95.173 1.00 106.93 601 ARG B C 1
ATOM 12704 O O . ARG B 1 621 ? -14.154 13.709 -94.570 1.00 112.87 601 ARG B O 1
ATOM 12706 N N . ALA B 1 622 ? -14.704 11.528 -94.697 1.00 99.40 602 ALA B N 1
ATOM 12707 C CA . ALA B 1 622 ? -14.084 11.196 -93.422 1.00 104.50 602 ALA B CA 1
ATOM 12708 C C . ALA B 1 622 ? -12.657 10.696 -93.575 1.00 105.16 602 ALA B C 1
ATOM 12709 O O . ALA B 1 622 ? -11.834 10.913 -92.678 1.00 103.28 602 ALA B O 1
ATOM 12711 N N . VAL B 1 623 ? -12.341 10.035 -94.692 1.00 103.82 603 VAL B N 1
ATOM 12712 C CA . VAL B 1 623 ? -10.986 9.537 -94.887 1.00 101.89 603 VAL B CA 1
ATOM 12713 C C . VAL B 1 623 ? -9.994 10.676 -95.080 1.00 95.93 603 VAL B C 1
ATOM 12714 O O . VAL B 1 623 ? -8.800 10.500 -94.817 1.00 94.82 603 VAL B O 1
ATOM 12718 N N . ARG B 1 624 ? -10.456 11.847 -95.530 1.00 96.00 604 ARG B N 1
ATOM 12719 C CA . ARG B 1 624 ? -9.527 12.927 -95.842 1.00 94.78 604 ARG B CA 1
ATOM 12720 C C . ARG B 1 624 ? -8.964 13.591 -94.593 1.00 94.71 604 ARG B C 1
ATOM 12721 O O . ARG B 1 624 ? -7.866 14.155 -94.649 1.00 92.24 604 ARG B O 1
ATOM 12729 N N . GLU B 1 625 ? -9.692 13.555 -93.473 1.00 96.32 605 GLU B N 1
ATOM 12730 C CA . GLU B 1 625 ? -9.126 14.044 -92.219 1.00 95.19 605 GLU B CA 1
ATOM 12731 C C . GLU B 1 625 ? -7.877 13.257 -91.852 1.00 95.17 605 GLU B C 1
ATOM 12732 O O . GLU B 1 625 ? -6.819 13.835 -91.576 1.00 95.07 605 GLU B O 1
ATOM 12738 N N . ILE B 1 626 ? -7.986 11.926 -91.842 1.00 93.40 606 ILE B N 1
ATOM 12739 C CA . ILE B 1 626 ? -6.816 11.088 -91.608 1.00 90.43 606 ILE B CA 1
ATOM 12740 C C . ILE B 1 626 ? -5.772 11.330 -92.688 1.00 88.65 606 ILE B C 1
ATOM 12741 O O . ILE B 1 626 ? -4.582 11.493 -92.396 1.00 88.36 606 ILE B O 1
ATOM 12746 N N . ALA B 1 627 ? -6.203 11.377 -93.950 1.00 86.55 607 ALA B N 1
ATOM 12747 C CA . ALA B 1 627 ? -5.260 11.586 -95.043 1.00 90.83 607 ALA B CA 1
ATOM 12748 C C . ALA B 1 627 ? -4.511 12.904 -94.879 1.00 93.01 607 ALA B C 1
ATOM 12749 O O . ALA B 1 627 ? -3.284 12.953 -95.022 1.00 86.16 607 ALA B O 1
ATOM 12751 N N . SER B 1 628 ? -5.233 13.982 -94.557 1.00 95.20 608 SER B N 1
ATOM 12752 C CA . SER B 1 628 ? -4.592 15.285 -94.400 1.00 93.41 608 SER B CA 1
ATOM 12753 C C . SER B 1 628 ? -3.634 15.289 -93.216 1.00 91.42 608 SER B C 1
ATOM 12754 O O . SER B 1 628 ? -2.500 15.769 -93.322 1.00 91.05 608 SER B O 1
ATOM 12757 N N . GLU B 1 629 ? -4.074 14.753 -92.074 1.00 90.37 609 GLU B N 1
ATOM 12758 C CA . GLU B 1 629 ? -3.215 14.723 -90.894 1.00 91.66 609 GLU B CA 1
ATOM 12759 C C . GLU B 1 629 ? -1.950 13.909 -91.135 1.00 93.59 609 GLU B C 1
ATOM 12760 O O . GLU B 1 629 ? -0.890 14.232 -90.586 1.00 92.63 609 GLU B O 1
ATOM 12762 N N . LEU B 1 630 ? -2.038 12.859 -91.953 1.00 95.44 610 LEU B N 1
ATOM 12763 C CA . LEU B 1 630 ? -0.872 12.022 -92.205 1.00 95.26 610 LEU B CA 1
ATOM 12764 C C . LEU B 1 630 ? 0.150 12.754 -93.073 1.00 94.67 610 LEU B C 1
ATOM 12765 O O . LEU B 1 630 ? 1.339 12.796 -92.741 1.00 95.60 610 LEU B O 1
ATOM 12770 N N . VAL B 1 631 ? -0.298 13.356 -94.179 1.00 89.55 611 VAL B N 1
ATOM 12771 C CA . VAL B 1 631 ? 0.623 14.109 -95.029 1.00 87.97 611 VAL B CA 1
ATOM 12772 C C . VAL B 1 631 ? 1.072 15.387 -94.329 1.00 94.07 611 VAL B C 1
ATOM 12773 O O . VAL B 1 631 ? 2.196 15.859 -94.547 1.00 89.64 611 VAL B O 1
ATOM 12777 N N . ALA B 1 632 ? 0.223 15.959 -93.468 1.00 94.05 612 ALA B N 1
ATOM 12778 C CA . ALA B 1 632 ? 0.635 17.119 -92.684 1.00 92.36 612 ALA B CA 1
ATOM 12779 C C . ALA B 1 632 ? 1.851 16.792 -91.825 1.00 100.59 612 ALA B C 1
ATOM 12780 O O . ALA B 1 632 ? 2.848 17.524 -91.835 1.00 96.62 612 ALA B O 1
ATOM 12782 N N . LEU B 1 633 ? 1.785 15.688 -91.073 1.00 100.72 613 LEU B N 1
ATOM 12783 C CA . LEU B 1 633 ? 2.938 15.263 -90.286 1.00 94.33 613 LEU B CA 1
ATOM 12784 C C . LEU B 1 633 ? 4.119 14.930 -91.187 1.00 97.74 613 LEU B C 1
ATOM 12785 O O . LEU B 1 633 ? 5.275 15.189 -90.832 1.00 99.97 613 LEU B O 1
ATOM 12787 N N . TYR B 1 634 ? 3.847 14.362 -92.364 1.00 100.99 614 TYR B N 1
ATOM 12788 C CA . TYR B 1 634 ? 4.912 14.116 -93.331 1.00 103.47 614 TYR B CA 1
ATOM 12789 C C . TYR B 1 634 ? 5.519 15.425 -93.815 1.00 104.40 614 TYR B C 1
ATOM 12790 O O . TYR B 1 634 ? 6.737 15.626 -93.736 1.00 105.37 614 TYR B O 1
ATOM 12799 N N . ALA B 1 635 ? 4.679 16.330 -94.324 1.00 104.69 615 ALA B N 1
ATOM 12800 C CA . ALA B 1 635 ? 5.174 17.618 -94.799 1.00 105.72 615 ALA B CA 1
ATOM 12801 C C . ALA B 1 635 ? 5.888 18.378 -93.690 1.00 105.62 615 ALA B C 1
ATOM 12802 O O . ALA B 1 635 ? 6.899 19.045 -93.938 1.00 110.87 615 ALA B O 1
ATOM 12804 N N . LYS B 1 636 ? 5.383 18.284 -92.457 1.00 102.81 616 LYS B N 1
ATOM 12805 C CA . LYS B 1 636 ? 6.055 18.928 -91.334 1.00 104.49 616 LYS B CA 1
ATOM 12806 C C . LYS B 1 636 ? 7.384 18.265 -91.004 1.00 104.95 616 LYS B C 1
ATOM 12807 O O . LYS B 1 636 ? 8.252 18.912 -90.407 1.00 105.98 616 LYS B O 1
ATOM 12809 N N . ARG B 1 637 ? 7.565 16.997 -91.382 1.00 106.32 617 ARG B N 1
ATOM 12810 C CA . ARG B 1 637 ? 8.817 16.304 -91.094 1.00 111.13 617 ARG B CA 1
ATOM 12811 C C . ARG B 1 637 ? 9.927 16.734 -92.046 1.00 112.07 617 ARG B C 1
ATOM 12812 O O . ARG B 1 637 ? 11.077 16.899 -91.625 1.00 113.79 617 ARG B O 1
ATOM 12820 N N . GLN B 1 638 ? 9.606 16.928 -93.327 1.00 110.62 618 GLN B N 1
ATOM 12821 C CA . GLN B 1 638 ? 10.602 17.420 -94.274 1.00 108.12 618 GLN B CA 1
ATOM 12822 C C . GLN B 1 638 ? 10.863 18.912 -94.105 1.00 114.74 618 GLN B C 1
ATOM 12823 O O . GLN B 1 638 ? 11.997 19.364 -94.301 1.00 113.73 618 GLN B O 1
ATOM 12829 N N . SER B 1 639 ? 9.837 19.687 -93.743 1.00 113.69 619 SER B N 1
ATOM 12830 C CA . SER B 1 639 ? 10.007 21.126 -93.575 1.00 110.84 619 SER B CA 1
ATOM 12831 C C . SER B 1 639 ? 10.841 21.477 -92.352 1.00 116.45 619 SER B C 1
ATOM 12832 O O . SER B 1 639 ? 11.426 22.565 -92.310 1.00 121.12 619 SER B O 1
ATOM 12835 N N . ALA B 1 640 ? 10.906 20.590 -91.358 1.00 118.21 620 ALA B N 1
ATOM 12836 C CA . ALA B 1 640 ? 11.692 20.804 -90.145 1.00 123.12 620 ALA B CA 1
ATOM 12837 C C . ALA B 1 640 ? 12.760 19.719 -90.041 1.00 122.41 620 ALA B C 1
ATOM 12838 O O . ALA B 1 640 ? 12.669 18.822 -89.192 1.00 119.30 620 ALA B O 1
ATOM 12840 N N . PRO B 1 641 ? 13.798 19.777 -90.889 1.00 122.80 621 PRO B N 1
ATOM 12841 C CA . PRO B 1 641 ? 14.824 18.728 -90.864 1.00 124.43 621 PRO B CA 1
ATOM 12842 C C . PRO B 1 641 ? 15.900 18.984 -89.821 1.00 127.00 621 PRO B C 1
ATOM 12843 O O . PRO B 1 641 ? 15.769 19.883 -88.983 1.00 119.81 621 PRO B O 1
ATOM 12847 N N . GLY B 1 642 ? 16.969 18.192 -89.865 1.00 131.19 622 GLY B N 1
ATOM 12848 C CA . GLY B 1 642 ? 18.078 18.363 -88.948 1.00 131.10 622 GLY B CA 1
ATOM 12849 C C . GLY B 1 642 ? 18.399 17.122 -88.142 1.00 129.30 622 GLY B C 1
ATOM 12850 O O . GLY B 1 642 ? 17.580 16.202 -88.048 1.00 128.87 622 GLY B O 1
ATOM 12851 N N . HIS B 1 643 ? 19.599 17.093 -87.558 1.00 129.99 623 HIS B N 1
ATOM 12852 C CA . HIS B 1 643 ? 20.062 16.007 -86.692 1.00 130.11 623 HIS B CA 1
ATOM 12853 C C . HIS B 1 643 ? 20.036 14.665 -87.433 1.00 122.57 623 HIS B C 1
ATOM 12854 O O . HIS B 1 643 ? 19.192 13.798 -87.201 1.00 122.61 623 HIS B O 1
ATOM 12861 N N . ALA B 1 644 ? 20.997 14.525 -88.340 1.00 122.47 624 ALA B N 1
ATOM 12862 C CA . ALA B 1 644 ? 21.220 13.282 -89.064 1.00 118.48 624 ALA B CA 1
ATOM 12863 C C . ALA B 1 644 ? 22.308 12.481 -88.359 1.00 118.96 624 ALA B C 1
ATOM 12864 O O . ALA B 1 644 ? 23.351 13.033 -87.989 1.00 118.33 624 ALA B O 1
ATOM 12866 N N . PHE B 1 645 ? 22.062 11.187 -88.174 1.00 114.73 625 PHE B N 1
ATOM 12867 C CA . PHE B 1 645 ? 22.997 10.331 -87.458 1.00 113.47 625 PHE B CA 1
ATOM 12868 C C . PHE B 1 645 ? 24.199 9.992 -88.328 1.00 116.43 625 PHE B C 1
ATOM 12869 O O . PHE B 1 645 ? 24.072 9.785 -89.539 1.00 115.22 625 PHE B O 1
ATOM 12877 N N . GLY B 1 646 ? 25.372 9.937 -87.701 1.00 116.72 626 GLY B N 1
ATOM 12878 C CA . GLY B 1 646 ? 26.591 9.601 -88.395 1.00 117.03 626 GLY B CA 1
ATOM 12879 C C . GLY B 1 646 ? 26.741 8.107 -88.598 1.00 122.10 626 GLY B C 1
ATOM 12880 O O . GLY B 1 646 ? 25.847 7.318 -88.275 1.00 122.52 626 GLY B O 1
ATOM 12881 N N . PRO B 1 647 ? 27.885 7.689 -89.143 1.00 126.45 627 PRO B N 1
ATOM 12882 C CA . PRO B 1 647 ? 28.111 6.256 -89.378 1.00 126.63 627 PRO B CA 1
ATOM 12883 C C . PRO B 1 647 ? 28.276 5.473 -88.086 1.00 127.29 627 PRO B C 1
ATOM 12884 O O . PRO B 1 647 ? 28.251 6.047 -86.992 1.00 125.07 627 PRO B O 1
ATOM 12888 N N . ASP B 1 648 ? 28.445 4.159 -88.205 1.00 126.86 628 ASP B N 1
ATOM 12889 C CA . ASP B 1 648 ? 28.649 3.314 -87.041 1.00 129.20 628 ASP B CA 1
ATOM 12890 C C . ASP B 1 648 ? 30.112 3.360 -86.600 1.00 128.84 628 ASP B C 1
ATOM 12891 O O . ASP B 1 648 ? 30.983 3.903 -87.285 1.00 131.67 628 ASP B O 1
ATOM 12896 N N . THR B 1 649 ? 30.375 2.783 -85.434 1.00 127.13 629 THR B N 1
ATOM 12897 C CA . THR B 1 649 ? 31.695 2.761 -84.827 1.00 131.96 629 THR B CA 1
ATOM 12898 C C . THR B 1 649 ? 32.138 1.323 -84.589 1.00 134.37 629 THR B C 1
ATOM 12899 O O . THR B 1 649 ? 31.320 0.396 -84.649 1.00 132.12 629 THR B O 1
ATOM 12903 N N . PRO B 1 650 ? 33.433 1.093 -84.342 1.00 139.11 630 PRO B N 1
ATOM 12904 C CA . PRO B 1 650 ? 33.873 -0.271 -84.001 1.00 140.46 630 PRO B CA 1
ATOM 12905 C C . PRO B 1 650 ? 33.210 -0.828 -82.752 1.00 136.42 630 PRO B C 1
ATOM 12906 O O . PRO B 1 650 ? 33.048 -2.050 -82.641 1.00 134.59 630 PRO B O 1
ATOM 12910 N N . TRP B 1 651 ? 32.824 0.031 -81.805 1.00 137.74 631 TRP B N 1
ATOM 12911 C CA . TRP B 1 651 ? 32.121 -0.438 -80.618 1.00 135.47 631 TRP B CA 1
ATOM 12912 C C . TRP B 1 651 ? 30.679 -0.824 -80.917 1.00 132.15 631 TRP B C 1
ATOM 12913 O O . TRP B 1 651 ? 30.088 -1.601 -80.159 1.00 128.37 631 TRP B O 1
ATOM 12915 N N . GLN B 1 652 ? 30.102 -0.299 -82.002 1.00 130.14 632 GLN B N 1
ATOM 12916 C CA . GLN B 1 652 ? 28.737 -0.663 -82.369 1.00 126.57 632 GLN B CA 1
ATOM 12917 C C . GLN B 1 652 ? 28.643 -2.132 -82.759 1.00 125.67 632 GLN B C 1
ATOM 12918 O O . GLN B 1 652 ? 27.691 -2.822 -82.376 1.00 125.19 632 GLN B O 1
ATOM 12924 N N . ALA B 1 653 ? 29.622 -2.629 -83.521 1.00 126.25 633 ALA B N 1
ATOM 12925 C CA . ALA B 1 653 ? 29.616 -4.035 -83.908 1.00 126.93 633 ALA B CA 1
ATOM 12926 C C . ALA B 1 653 ? 29.844 -4.951 -82.713 1.00 127.66 633 ALA B C 1
ATOM 12927 O O . ALA B 1 653 ? 29.425 -6.113 -82.739 1.00 126.86 633 ALA B O 1
ATOM 12929 N N . GLU B 1 654 ? 30.503 -4.452 -81.664 1.00 130.18 634 GLU B N 1
ATOM 12930 C CA . GLU B 1 654 ? 30.719 -5.262 -80.469 1.00 130.83 634 GLU B CA 1
ATOM 12931 C C . GLU B 1 654 ? 29.407 -5.520 -79.739 1.00 129.32 634 GLU B C 1
ATOM 12932 O O . GLU B 1 654 ? 29.069 -6.671 -79.436 1.00 128.44 634 GLU B O 1
ATOM 12934 N N . MET B 1 655 ? 28.654 -4.456 -79.443 1.00 129.52 635 MET B N 1
ATOM 12935 C CA . MET B 1 655 ? 27.340 -4.624 -78.831 1.00 128.30 635 MET B CA 1
ATOM 12936 C C . MET B 1 655 ? 26.370 -5.325 -79.772 1.00 128.02 635 MET B C 1
ATOM 12937 O O . MET B 1 655 ? 25.476 -6.046 -79.314 1.00 127.02 635 MET B O 1
ATOM 12939 N N . GLU B 1 656 ? 26.527 -5.122 -81.083 1.00 126.42 636 GLU B N 1
ATOM 12940 C CA . GLU B 1 656 ? 25.708 -5.842 -82.052 1.00 124.49 636 GLU B CA 1
ATOM 12941 C C . GLU B 1 656 ? 26.065 -7.322 -82.093 1.00 126.09 636 GLU B C 1
ATOM 12942 O O . GLU B 1 656 ? 25.206 -8.157 -82.396 1.00 119.72 636 GLU B O 1
ATOM 12948 N N . ASP B 1 657 ? 27.319 -7.666 -81.791 1.00 130.57 637 ASP B N 1
ATOM 12949 C CA . ASP B 1 657 ? 27.764 -9.051 -81.747 1.00 131.49 637 ASP B CA 1
ATOM 12950 C C . ASP B 1 657 ? 27.557 -9.692 -80.378 1.00 135.73 637 ASP B C 1
ATOM 12951 O O . ASP B 1 657 ? 28.209 -10.697 -80.070 1.00 134.51 637 ASP B O 1
ATOM 12953 N N . ALA B 1 658 ? 26.680 -9.124 -79.546 1.00 132.63 638 ALA B N 1
ATOM 12954 C CA . ALA B 1 658 ? 26.283 -9.805 -78.318 1.00 132.58 638 ALA B CA 1
ATOM 12955 C C . ALA B 1 658 ? 25.667 -11.161 -78.636 1.00 137.41 638 ALA B C 1
ATOM 12956 O O . ALA B 1 658 ? 26.033 -12.180 -78.038 1.00 138.19 638 ALA B O 1
ATOM 12958 N N . PHE B 1 659 ? 24.727 -11.185 -79.582 1.00 135.58 639 PHE B N 1
ATOM 12959 C CA . PHE B 1 659 ? 24.204 -12.414 -80.180 1.00 139.68 639 PHE B CA 1
ATOM 12960 C C . PHE B 1 659 ? 23.593 -13.342 -79.127 1.00 139.62 639 PHE B C 1
ATOM 12961 O O . PHE B 1 659 ? 24.054 -14.464 -78.899 1.00 136.31 639 PHE B O 1
ATOM 12969 N N . GLY B 1 660 ? 22.534 -12.850 -78.481 1.00 135.04 640 GLY B N 1
ATOM 12970 C CA . GLY B 1 660 ? 21.735 -13.721 -77.636 1.00 136.63 640 GLY B CA 1
ATOM 12971 C C . GLY B 1 660 ? 21.019 -14.787 -78.442 1.00 139.73 640 GLY B C 1
ATOM 12972 O O . GLY B 1 660 ? 20.977 -15.957 -78.049 1.00 137.62 640 GLY B O 1
ATOM 12973 N N . PHE B 1 661 ? 20.452 -14.399 -79.583 1.00 140.82 641 PHE B N 1
ATOM 12974 C CA . PHE B 1 661 ? 19.863 -15.288 -80.568 1.00 139.11 641 PHE B CA 1
ATOM 12975 C C . PHE B 1 661 ? 20.712 -15.235 -81.843 1.00 134.13 641 PHE B C 1
ATOM 12976 O O . PHE B 1 661 ? 21.909 -14.913 -81.795 1.00 128.15 641 PHE B O 1
ATOM 12984 N N . THR B 1 662 ? 20.094 -15.546 -82.980 1.00 132.91 642 THR B N 1
ATOM 12985 C CA . THR B 1 662 ? 20.719 -15.365 -84.284 1.00 134.69 642 THR B CA 1
ATOM 12986 C C . THR B 1 662 ? 19.735 -14.642 -85.194 1.00 134.31 642 THR B C 1
ATOM 12987 O O . THR B 1 662 ? 18.555 -15.005 -85.251 1.00 133.08 642 THR B O 1
ATOM 12991 N N . GLU B 1 663 ? 20.216 -13.613 -85.888 1.00 123.12 643 GLU B N 1
ATOM 12992 C CA . GLU B 1 663 ? 19.322 -12.748 -86.647 1.00 123.04 643 GLU B CA 1
ATOM 12993 C C . GLU B 1 663 ? 18.831 -13.438 -87.912 1.00 124.98 643 GLU B C 1
ATOM 12994 O O . GLU B 1 663 ? 19.561 -14.204 -88.550 1.00 126.07 643 GLU B O 1
ATOM 13000 N N . THR B 1 664 ? 17.583 -13.155 -88.274 1.00 123.71 644 THR B N 1
ATOM 13001 C CA . THR B 1 664 ? 16.977 -13.676 -89.487 1.00 120.69 644 THR B CA 1
ATOM 13002 C C . THR B 1 664 ? 17.282 -12.749 -90.663 1.00 122.27 644 THR B C 1
ATOM 13003 O O . THR B 1 664 ? 17.907 -11.696 -90.513 1.00 120.87 644 THR B O 1
ATOM 13007 N N . ILE B 1 665 ? 16.837 -13.146 -91.858 1.00 122.12 645 ILE B N 1
ATOM 13008 C CA . ILE B 1 665 ? 16.989 -12.273 -93.017 1.00 114.97 645 ILE B CA 1
ATOM 13009 C C . ILE B 1 665 ? 16.042 -11.084 -92.910 1.00 112.19 645 ILE B C 1
ATOM 13010 O O . ILE B 1 665 ? 16.431 -9.939 -93.170 1.00 113.15 645 ILE B O 1
ATOM 13015 N N . ASP B 1 666 ? 14.791 -11.331 -92.508 1.00 117.64 646 ASP B N 1
ATOM 13016 C CA . ASP B 1 666 ? 13.847 -10.237 -92.307 1.00 115.21 646 ASP B CA 1
ATOM 13017 C C . ASP B 1 666 ? 14.283 -9.329 -91.166 1.00 113.28 646 ASP B C 1
ATOM 13018 O O . ASP B 1 666 ? 13.961 -8.135 -91.166 1.00 109.98 646 ASP B O 1
ATOM 13023 N N . GLN B 1 667 ? 15.010 -9.870 -90.190 1.00 112.40 647 GLN B N 1
ATOM 13024 C CA . GLN B 1 667 ? 15.608 -9.047 -89.149 1.00 109.67 647 GLN B CA 1
ATOM 13025 C C . GLN B 1 667 ? 16.638 -8.111 -89.766 1.00 109.68 647 GLN B C 1
ATOM 13026 O O . GLN B 1 667 ? 16.429 -6.894 -89.803 1.00 111.04 647 GLN B O 1
ATOM 13028 N N . LEU B 1 668 ? 17.734 -8.682 -90.274 1.00 111.45 648 LEU B N 1
ATOM 13029 C CA . LEU B 1 668 ? 18.859 -7.946 -90.850 1.00 109.04 648 LEU B CA 1
ATOM 13030 C C . LEU B 1 668 ? 18.420 -6.836 -91.803 1.00 112.48 648 LEU B C 1
ATOM 13031 O O . LEU B 1 668 ? 19.043 -5.770 -91.850 1.00 110.84 648 LEU B O 1
ATOM 13036 N N . THR B 1 669 ? 17.349 -7.072 -92.566 1.00 111.33 649 THR B N 1
ATOM 13037 C CA . THR B 1 669 ? 16.875 -6.051 -93.495 1.00 110.32 649 THR B CA 1
ATOM 13038 C C . THR B 1 669 ? 16.290 -4.848 -92.765 1.00 106.86 649 THR B C 1
ATOM 13039 O O . THR B 1 669 ? 16.411 -3.715 -93.244 1.00 107.06 649 THR B O 1
ATOM 13043 N N . ALA B 1 670 ? 15.664 -5.067 -91.607 1.00 108.89 650 ALA B N 1
ATOM 13044 C CA . ALA B 1 670 ? 15.019 -3.975 -90.888 1.00 101.28 650 ALA B CA 1
ATOM 13045 C C . ALA B 1 670 ? 16.039 -3.081 -90.192 1.00 97.89 650 ALA B C 1
ATOM 13046 O O . ALA B 1 670 ? 15.948 -1.852 -90.273 1.00 98.12 650 ALA B O 1
ATOM 13048 N N . ILE B 1 671 ? 17.015 -3.676 -89.500 1.00 96.32 651 ILE B N 1
ATOM 13049 C CA . ILE B 1 671 ? 18.078 -2.876 -88.896 1.00 96.44 651 ILE B CA 1
ATOM 13050 C C . ILE B 1 671 ? 18.789 -2.056 -89.963 1.00 99.47 651 ILE B C 1
ATOM 13051 O O . ILE B 1 671 ? 19.180 -0.906 -89.729 1.00 98.81 651 ILE B O 1
ATOM 13056 N N . GLN B 1 672 ? 18.961 -2.633 -91.154 1.00 104.42 652 GLN B N 1
ATOM 13057 C CA . GLN B 1 672 ? 19.527 -1.885 -92.270 1.00 106.34 652 GLN B CA 1
ATOM 13058 C C . GLN B 1 672 ? 18.606 -0.742 -92.685 1.00 102.83 652 GLN B C 1
ATOM 13059 O O . GLN B 1 672 ? 19.074 0.338 -93.067 1.00 102.71 652 GLN B O 1
ATOM 13065 N N . GLU B 1 673 ? 17.290 -0.950 -92.590 1.00 99.86 653 GLU B N 1
ATOM 13066 C CA . GLU B 1 673 ? 16.342 0.097 -92.954 1.00 98.57 653 GLU B CA 1
ATOM 13067 C C . GLU B 1 673 ? 16.245 1.173 -91.878 1.00 101.88 653 GLU B C 1
ATOM 13068 O O . GLU B 1 673 ? 16.210 2.366 -92.199 1.00 102.05 653 GLU B O 1
ATOM 13074 N N . VAL B 1 674 ? 16.197 0.780 -90.601 1.00 103.77 654 VAL B N 1
ATOM 13075 C CA . VAL B 1 674 ? 16.092 1.778 -89.539 1.00 98.89 654 VAL B CA 1
ATOM 13076 C C . VAL B 1 674 ? 17.393 2.560 -89.404 1.00 96.32 654 VAL B C 1
ATOM 13077 O O . VAL B 1 674 ? 17.380 3.735 -89.016 1.00 95.40 654 VAL B O 1
ATOM 13081 N N . LYS B 1 675 ? 18.530 1.940 -89.724 1.00 97.49 655 LYS B N 1
ATOM 13082 C CA . LYS B 1 675 ? 19.792 2.667 -89.676 1.00 102.02 655 LYS B CA 1
ATOM 13083 C C . LYS B 1 675 ? 19.942 3.602 -90.867 1.00 107.15 655 LYS B C 1
ATOM 13084 O O . LYS B 1 675 ? 20.562 4.664 -90.742 1.00 106.04 655 LYS B O 1
ATOM 13090 N N . SER B 1 676 ? 19.382 3.230 -92.021 1.00 103.65 656 SER B N 1
ATOM 13091 C CA . SER B 1 676 ? 19.381 4.138 -93.162 1.00 101.57 656 SER B CA 1
ATOM 13092 C C . SER B 1 676 ? 18.593 5.402 -92.844 1.00 103.70 656 SER B C 1
ATOM 13093 O O . SER B 1 676 ? 19.090 6.517 -93.027 1.00 106.09 656 SER B O 1
ATOM 13096 N N . ASP B 1 677 ? 17.366 5.242 -92.336 1.00 103.88 657 ASP B N 1
ATOM 13097 C CA . ASP B 1 677 ? 16.528 6.395 -92.015 1.00 102.43 657 ASP B CA 1
ATOM 13098 C C . ASP B 1 677 ? 17.178 7.304 -90.980 1.00 103.84 657 ASP B C 1
ATOM 13099 O O . ASP B 1 677 ? 16.958 8.521 -90.998 1.00 106.61 657 ASP B O 1
ATOM 13104 N N . MET B 1 678 ? 17.970 6.738 -90.067 1.00 101.86 658 MET B N 1
ATOM 13105 C CA . MET B 1 678 ? 18.643 7.562 -89.069 1.00 106.38 658 MET B CA 1
ATOM 13106 C C . MET B 1 678 ? 19.708 8.441 -89.711 1.00 109.83 658 MET B C 1
ATOM 13107 O O . MET B 1 678 ? 19.885 9.600 -89.317 1.00 109.61 658 MET B O 1
ATOM 13112 N N . GLU B 1 679 ? 20.411 7.913 -90.715 1.00 110.74 659 GLU B N 1
ATOM 13113 C CA . GLU B 1 679 ? 21.495 8.645 -91.360 1.00 111.75 659 GLU B CA 1
ATOM 13114 C C . GLU B 1 679 ? 21.003 9.713 -92.329 1.00 110.15 659 GLU B C 1
ATOM 13115 O O . GLU B 1 679 ? 21.741 10.668 -92.599 1.00 112.04 659 GLU B O 1
ATOM 13121 N N . LYS B 1 680 ? 19.788 9.580 -92.861 1.00 111.14 660 LYS B N 1
ATOM 13122 C CA . LYS B 1 680 ? 19.262 10.601 -93.757 1.00 112.24 660 LYS B CA 1
ATOM 13123 C C . LYS B 1 680 ? 18.873 11.845 -92.964 1.00 112.38 660 LYS B C 1
ATOM 13124 O O . LYS B 1 680 ? 18.347 11.733 -91.851 1.00 110.89 660 LYS B O 1
ATOM 13130 N N . PRO B 1 681 ? 19.121 13.040 -93.504 1.00 116.03 661 PRO B N 1
ATOM 13131 C CA . PRO B 1 681 ? 18.783 14.268 -92.761 1.00 114.90 661 PRO B CA 1
ATOM 13132 C C . PRO B 1 681 ? 17.304 14.411 -92.437 1.00 116.05 661 PRO B C 1
ATOM 13133 O O . PRO B 1 681 ? 16.959 15.161 -91.519 1.00 119.75 661 PRO B O 1
ATOM 13137 N N . VAL B 1 682 ? 16.423 13.731 -93.160 1.00 111.10 662 VAL B N 1
ATOM 13138 C CA . VAL B 1 682 ? 14.996 13.827 -92.875 1.00 111.95 662 VAL B CA 1
ATOM 13139 C C . VAL B 1 682 ? 14.706 12.960 -91.655 1.00 110.71 662 VAL B C 1
ATOM 13140 O O . VAL B 1 682 ? 15.299 11.882 -91.500 1.00 113.37 662 VAL B O 1
ATOM 13144 N N . PRO B 1 683 ? 13.839 13.405 -90.746 1.00 105.82 663 PRO B N 1
ATOM 13145 C CA . PRO B 1 683 ? 13.563 12.609 -89.545 1.00 103.73 663 PRO B CA 1
ATOM 13146 C C . PRO B 1 683 ? 12.907 11.284 -89.901 1.00 105.17 663 PRO B C 1
ATOM 13147 O O . PRO B 1 683 ? 12.083 11.201 -90.815 1.00 100.36 663 PRO B O 1
ATOM 13151 N N . MET B 1 684 ? 13.286 10.245 -89.161 1.00 102.39 664 MET B N 1
ATOM 13152 C CA . MET B 1 684 ? 12.757 8.906 -89.381 1.00 95.48 664 MET B CA 1
ATOM 13153 C C . MET B 1 684 ? 11.389 8.750 -88.723 1.00 95.46 664 MET B C 1
ATOM 13154 O O . MET B 1 684 ? 11.151 9.251 -87.620 1.00 95.07 664 MET B O 1
ATOM 13159 N N . ASP B 1 685 ? 10.482 8.052 -89.419 1.00 94.25 665 ASP B N 1
ATOM 13160 C CA . ASP B 1 685 ? 9.159 7.716 -88.891 1.00 92.72 665 ASP B CA 1
ATOM 13161 C C . ASP B 1 685 ? 8.809 6.326 -89.424 1.00 95.19 665 ASP B C 1
ATOM 13162 O O . ASP B 1 685 ? 8.024 6.169 -90.362 1.00 94.50 665 ASP B O 1
ATOM 13167 N N . ARG B 1 686 ? 9.405 5.308 -88.814 1.00 94.32 666 ARG B N 1
ATOM 13168 C CA . ARG B 1 686 ? 9.230 3.927 -89.232 1.00 88.86 666 ARG B CA 1
ATOM 13169 C C . ARG B 1 686 ? 8.591 3.125 -88.108 1.00 89.42 666 ARG B C 1
ATOM 13170 O O . ARG B 1 686 ? 8.944 3.292 -86.936 1.00 91.84 666 ARG B O 1
ATOM 13178 N N . VAL B 1 687 ? 7.644 2.264 -88.468 1.00 86.84 667 VAL B N 1
ATOM 13179 C CA . VAL B 1 687 ? 7.028 1.330 -87.534 1.00 89.12 667 VAL B CA 1
ATOM 13180 C C . VAL B 1 687 ? 7.437 -0.082 -87.931 1.00 86.85 667 VAL B C 1
ATOM 13181 O O . VAL B 1 687 ? 7.436 -0.431 -89.117 1.00 86.19 667 VAL B O 1
ATOM 13185 N N . ILE B 1 688 ? 7.817 -0.884 -86.941 1.00 87.22 668 ILE B N 1
ATOM 13186 C CA . ILE B 1 688 ? 8.243 -2.260 -87.163 1.00 85.39 668 ILE B CA 1
ATOM 13187 C C . ILE B 1 688 ? 7.085 -3.177 -86.806 1.00 87.58 668 ILE B C 1
ATOM 13188 O O . ILE B 1 688 ? 6.651 -3.222 -85.648 1.00 83.85 668 ILE B O 1
ATOM 13193 N N . CYS B 1 689 ? 6.582 -3.902 -87.799 1.00 92.79 669 CYS B N 1
ATOM 13194 C CA . CYS B 1 689 ? 5.483 -4.838 -87.611 1.00 93.80 669 CYS B CA 1
ATOM 13195 C C . CYS B 1 689 ? 6.038 -6.249 -87.493 1.00 93.71 669 CYS B C 1
ATOM 13196 O O . CYS B 1 689 ? 6.831 -6.685 -88.334 1.00 95.54 669 CYS B O 1
ATOM 13199 N N . GLY B 1 690 ? 5.624 -6.952 -86.445 1.00 90.37 670 GLY B N 1
ATOM 13200 C CA . GLY B 1 690 ? 6.044 -8.317 -86.207 1.00 91.37 670 GLY B CA 1
ATOM 13201 C C . GLY B 1 690 ? 5.305 -8.889 -85.019 1.00 92.97 670 GLY B C 1
ATOM 13202 O O . GLY B 1 690 ? 4.909 -8.142 -84.122 1.00 96.57 670 GLY B O 1
ATOM 13203 N N . ASP B 1 691 ? 5.097 -10.201 -84.992 1.00 102.50 671 ASP B N 1
ATOM 13204 C CA . ASP B 1 691 ? 4.355 -10.782 -83.887 1.00 103.24 671 ASP B CA 1
ATOM 13205 C C . ASP B 1 691 ? 5.268 -10.968 -82.676 1.00 105.36 671 ASP B C 1
ATOM 13206 O O . ASP B 1 691 ? 6.469 -10.682 -82.710 1.00 96.66 671 ASP B O 1
ATOM 13211 N N . VAL B 1 692 ? 4.673 -11.457 -81.586 1.00 107.15 672 VAL B N 1
ATOM 13212 C CA . VAL B 1 692 ? 5.386 -11.588 -80.322 1.00 103.87 672 VAL B CA 1
ATOM 13213 C C . VAL B 1 692 ? 6.570 -12.529 -80.485 1.00 103.41 672 VAL B C 1
ATOM 13214 O O . VAL B 1 692 ? 6.450 -13.617 -81.063 1.00 102.33 672 VAL B O 1
ATOM 13218 N N . GLY B 1 693 ? 7.726 -12.107 -79.976 1.00 100.39 673 GLY B N 1
ATOM 13219 C CA . GLY B 1 693 ? 8.919 -12.926 -79.993 1.00 103.63 673 GLY B CA 1
ATOM 13220 C C . GLY B 1 693 ? 9.756 -12.836 -81.250 1.00 104.81 673 GLY B C 1
ATOM 13221 O O . GLY B 1 693 ? 10.813 -13.477 -81.314 1.00 104.65 673 GLY B O 1
ATOM 13222 N N . TYR B 1 694 ? 9.330 -12.064 -82.247 1.00 105.20 674 TYR B N 1
ATOM 13223 C CA . TYR B 1 694 ? 10.062 -11.958 -83.503 1.00 102.79 674 TYR B CA 1
ATOM 13224 C C . TYR B 1 694 ? 11.281 -11.047 -83.408 1.00 98.81 674 TYR B C 1
ATOM 13225 O O . TYR B 1 694 ? 11.874 -10.726 -84.443 1.00 103.86 674 TYR B O 1
ATOM 13234 N N . GLY B 1 695 ? 11.663 -10.627 -82.205 1.00 98.05 675 GLY B N 1
ATOM 13235 C CA . GLY B 1 695 ? 12.855 -9.821 -82.037 1.00 94.70 675 GLY B CA 1
ATOM 13236 C C . GLY B 1 695 ? 12.725 -8.377 -82.462 1.00 95.55 675 GLY B C 1
ATOM 13237 O O . GLY B 1 695 ? 13.717 -7.777 -82.888 1.00 94.11 675 GLY B O 1
ATOM 13238 N N . LYS B 1 696 ? 11.524 -7.797 -82.364 1.00 90.73 676 LYS B N 1
ATOM 13239 C CA . LYS B 1 696 ? 11.355 -6.386 -82.698 1.00 87.30 676 LYS B CA 1
ATOM 13240 C C . LYS B 1 696 ? 12.204 -5.506 -81.789 1.00 87.98 676 LYS B C 1
ATOM 13241 O O . LYS B 1 696 ? 12.895 -4.593 -82.255 1.00 85.86 676 LYS B O 1
ATOM 13247 N N . THR B 1 697 ? 12.170 -5.774 -80.481 1.00 89.47 677 THR B N 1
ATOM 13248 C CA . THR B 1 697 ? 12.949 -4.980 -79.537 1.00 89.37 677 THR B CA 1
ATOM 13249 C C . THR B 1 697 ? 14.452 -5.128 -79.755 1.00 94.28 677 THR B C 1
ATOM 13250 O O . THR B 1 697 ? 15.219 -4.265 -79.313 1.00 90.82 677 THR B O 1
ATOM 13254 N N . GLU B 1 698 ? 14.892 -6.202 -80.417 1.00 94.80 678 GLU B N 1
ATOM 13255 C CA . GLU B 1 698 ? 16.299 -6.309 -80.794 1.00 98.65 678 GLU B CA 1
ATOM 13256 C C . GLU B 1 698 ? 16.702 -5.173 -81.728 1.00 101.34 678 GLU B C 1
ATOM 13257 O O . GLU B 1 698 ? 17.789 -4.599 -81.591 1.00 99.93 678 GLU B O 1
ATOM 13263 N N . ILE B 1 699 ? 15.842 -4.842 -82.696 1.00 100.04 679 ILE B N 1
ATOM 13264 C CA . ILE B 1 699 ? 16.100 -3.675 -83.534 1.00 97.25 679 ILE B CA 1
ATOM 13265 C C . ILE B 1 699 ? 16.104 -2.405 -82.692 1.00 94.09 679 ILE B C 1
ATOM 13266 O O . ILE B 1 699 ? 16.855 -1.462 -82.974 1.00 90.38 679 ILE B O 1
ATOM 13271 N N . ALA B 1 700 ? 15.294 -2.369 -81.630 1.00 88.71 680 ALA B N 1
ATOM 13272 C CA . ALA B 1 700 ? 15.214 -1.179 -80.791 1.00 93.25 680 ALA B CA 1
ATOM 13273 C C . ALA B 1 700 ? 16.551 -0.882 -80.120 1.00 95.94 680 ALA B C 1
ATOM 13274 O O . ALA B 1 700 ? 17.060 0.244 -80.194 1.00 89.58 680 ALA B O 1
ATOM 13276 N N . VAL B 1 701 ? 17.143 -1.884 -79.463 1.00 95.59 681 VAL B N 1
ATOM 13277 C CA . VAL B 1 701 ? 18.379 -1.642 -78.725 1.00 99.97 681 VAL B CA 1
ATOM 13278 C C . VAL B 1 701 ? 19.529 -1.337 -79.674 1.00 95.75 681 VAL B C 1
ATOM 13279 O O . VAL B 1 701 ? 20.424 -0.550 -79.340 1.00 95.99 681 VAL B O 1
ATOM 13283 N N . ARG B 1 702 ? 19.534 -1.951 -80.859 1.00 96.14 682 ARG B N 1
ATOM 13284 C CA . ARG B 1 702 ? 20.549 -1.624 -81.855 1.00 98.93 682 ARG B CA 1
ATOM 13285 C C . ARG B 1 702 ? 20.445 -0.162 -82.269 1.00 101.77 682 ARG B C 1
ATOM 13286 O O . ARG B 1 702 ? 21.452 0.555 -82.321 1.00 105.12 682 ARG B O 1
ATOM 13294 N N . ALA B 1 703 ? 19.226 0.299 -82.563 1.00 95.59 683 ALA B N 1
ATOM 13295 C CA . ALA B 1 703 ? 19.028 1.713 -82.856 1.00 92.25 683 ALA B CA 1
ATOM 13296 C C . ALA B 1 703 ? 19.337 2.578 -81.644 1.00 98.14 683 ALA B C 1
ATOM 13297 O O . ALA B 1 703 ? 19.820 3.706 -81.793 1.00 105.44 683 ALA B O 1
ATOM 13299 N N . ALA B 1 704 ? 19.079 2.066 -80.438 1.00 97.38 684 ALA B N 1
ATOM 13300 C CA . ALA B 1 704 ? 19.360 2.838 -79.233 1.00 97.82 684 ALA B CA 1
ATOM 13301 C C . ALA B 1 704 ? 20.859 2.993 -79.006 1.00 103.52 684 ALA B C 1
ATOM 13302 O O . ALA B 1 704 ? 21.328 4.080 -78.650 1.00 102.73 684 ALA B O 1
ATOM 13304 N N . PHE B 1 705 ? 21.631 1.920 -79.209 1.00 103.10 685 PHE B N 1
ATOM 13305 C CA . PHE B 1 705 ? 23.071 2.012 -78.988 1.00 107.43 685 PHE B CA 1
ATOM 13306 C C . PHE B 1 705 ? 23.768 2.770 -80.110 1.00 111.15 685 PHE B C 1
ATOM 13307 O O . PHE B 1 705 ? 24.834 3.357 -79.887 1.00 108.81 685 PHE B O 1
ATOM 13315 N N . LYS B 1 706 ? 23.197 2.763 -81.317 1.00 111.69 686 LYS B N 1
ATOM 13316 C CA . LYS B 1 706 ? 23.735 3.588 -82.392 1.00 108.00 686 LYS B CA 1
ATOM 13317 C C . LYS B 1 706 ? 23.504 5.071 -82.140 1.00 107.96 686 LYS B C 1
ATOM 13318 O O . LYS B 1 706 ? 24.251 5.901 -82.667 1.00 113.99 686 LYS B O 1
ATOM 13320 N N . ALA B 1 707 ? 22.493 5.419 -81.342 1.00 99.09 687 ALA B N 1
ATOM 13321 C CA . ALA B 1 707 ? 22.238 6.822 -81.040 1.00 106.61 687 ALA B CA 1
ATOM 13322 C C . ALA B 1 707 ? 23.093 7.312 -79.877 1.00 115.38 687 ALA B C 1
ATOM 13323 O O . ALA B 1 707 ? 23.652 8.413 -79.938 1.00 115.50 687 ALA B O 1
ATOM 13325 N N . VAL B 1 708 ? 23.208 6.514 -78.812 1.00 115.52 688 VAL B N 1
ATOM 13326 C CA . VAL B 1 708 ? 24.001 6.933 -77.662 1.00 114.90 688 VAL B CA 1
ATOM 13327 C C . VAL B 1 708 ? 25.490 6.919 -77.975 1.00 117.19 688 VAL B C 1
ATOM 13328 O O . VAL B 1 708 ? 26.259 7.653 -77.343 1.00 121.60 688 VAL B O 1
ATOM 13332 N N . GLN B 1 709 ? 25.921 6.106 -78.941 1.00 113.26 689 GLN B N 1
ATOM 13333 C CA . GLN B 1 709 ? 27.310 6.163 -79.380 1.00 118.93 689 GLN B CA 1
ATOM 13334 C C . GLN B 1 709 ? 27.600 7.471 -80.110 1.00 124.39 689 GLN B C 1
ATOM 13335 O O . GLN B 1 709 ? 28.668 8.067 -79.930 1.00 128.34 689 GLN B O 1
ATOM 13341 N N . ASP B 1 710 ? 26.654 7.940 -80.925 1.00 121.47 690 ASP B N 1
ATOM 13342 C CA . ASP B 1 710 ? 26.824 9.189 -81.655 1.00 120.71 690 ASP B CA 1
ATOM 13343 C C . ASP B 1 710 ? 26.636 10.423 -80.782 1.00 120.66 690 ASP B C 1
ATOM 13344 O O . ASP B 1 710 ? 26.870 11.539 -81.259 1.00 120.54 690 ASP B O 1
ATOM 13349 N N . GLY B 1 711 ? 26.219 10.258 -79.529 1.00 118.60 691 GLY B N 1
ATOM 13350 C CA . GLY B 1 711 ? 26.123 11.361 -78.597 1.00 119.41 691 GLY B CA 1
ATOM 13351 C C . GLY B 1 711 ? 24.726 11.849 -78.274 1.00 120.85 691 GLY B C 1
ATOM 13352 O O . GLY B 1 711 ? 24.592 12.901 -77.638 1.00 122.19 691 GLY B O 1
ATOM 13353 N N . LYS B 1 712 ? 23.686 11.129 -78.682 1.00 119.62 692 LYS B N 1
ATOM 13354 C CA . LYS B 1 712 ? 22.309 11.516 -78.415 1.00 116.69 692 LYS B CA 1
ATOM 13355 C C . LYS B 1 712 ? 21.656 10.489 -77.498 1.00 112.82 692 LYS B C 1
ATOM 13356 O O . LYS B 1 712 ? 21.945 9.292 -77.585 1.00 106.63 692 LYS B O 1
ATOM 13362 N N . GLN B 1 713 ? 20.775 10.960 -76.621 1.00 107.47 693 GLN B N 1
ATOM 13363 C CA . GLN B 1 713 ? 20.102 10.079 -75.679 1.00 109.85 693 GLN B CA 1
ATOM 13364 C C . GLN B 1 713 ? 18.829 9.491 -76.290 1.00 110.53 693 GLN B C 1
ATOM 13365 O O . GLN B 1 713 ? 18.243 10.040 -77.227 1.00 106.10 693 GLN B O 1
ATOM 13371 N N . VAL B 1 714 ? 18.404 8.357 -75.734 1.00 104.87 694 VAL B N 1
ATOM 13372 C CA . VAL B 1 714 ? 17.302 7.562 -76.262 1.00 92.09 694 VAL B CA 1
ATOM 13373 C C . VAL B 1 714 ? 16.241 7.412 -75.182 1.00 92.92 694 VAL B C 1
ATOM 13374 O O . VAL B 1 714 ? 16.565 7.215 -74.006 1.00 97.12 694 VAL B O 1
ATOM 13378 N N . ALA B 1 715 ? 14.975 7.510 -75.582 1.00 94.89 695 ALA B N 1
ATOM 13379 C CA . ALA B 1 715 ? 13.845 7.264 -74.698 1.00 94.66 695 ALA B CA 1
ATOM 13380 C C . ALA B 1 715 ? 12.979 6.153 -75.275 1.00 88.71 695 ALA B C 1
ATOM 13381 O O . ALA B 1 715 ? 12.732 6.111 -76.483 1.00 90.07 695 ALA B O 1
ATOM 13383 N N . VAL B 1 716 ? 12.525 5.253 -74.408 1.00 89.31 696 VAL B N 1
ATOM 13384 C CA . VAL B 1 716 ? 11.633 4.160 -74.783 1.00 83.22 696 VAL B CA 1
ATOM 13385 C C . VAL B 1 716 ? 10.375 4.298 -73.940 1.00 81.79 696 VAL B C 1
ATOM 13386 O O . VAL B 1 716 ? 10.410 4.086 -72.720 1.00 84.97 696 VAL B O 1
ATOM 13390 N N . LEU B 1 717 ? 9.264 4.648 -74.580 1.00 79.72 697 LEU B N 1
ATOM 13391 C CA . LEU B 1 717 ? 8.017 4.944 -73.887 1.00 87.95 697 LEU B CA 1
ATOM 13392 C C . LEU B 1 717 ? 7.041 3.786 -74.042 1.00 81.82 697 LEU B C 1
ATOM 13393 O O . LEU B 1 717 ? 6.746 3.360 -75.164 1.00 76.92 697 LEU B O 1
ATOM 13398 N N . VAL B 1 718 ? 6.535 3.293 -72.915 1.00 82.46 698 VAL B N 1
ATOM 13399 C CA . VAL B 1 718 ? 5.659 2.125 -72.886 1.00 80.98 698 VAL B CA 1
ATOM 13400 C C . VAL B 1 718 ? 4.348 2.502 -72.205 1.00 77.00 698 VAL B C 1
ATOM 13401 O O . VAL B 1 718 ? 4.331 3.398 -71.351 1.00 80.53 698 VAL B O 1
ATOM 13405 N N . PRO B 1 719 ? 3.227 1.862 -72.549 1.00 73.06 699 PRO B N 1
ATOM 13406 C CA . PRO B 1 719 ? 1.959 2.211 -71.892 1.00 77.80 699 PRO B CA 1
ATOM 13407 C C . PRO B 1 719 ? 1.759 1.567 -70.530 1.00 82.01 699 PRO B C 1
ATOM 13408 O O . PRO B 1 719 ? 0.896 2.032 -69.772 1.00 95.15 699 PRO B O 1
ATOM 13412 N N . THR B 1 720 ? 2.509 0.521 -70.190 1.00 75.83 700 THR B N 1
ATOM 13413 C CA . THR B 1 720 ? 2.297 -0.205 -68.947 1.00 77.66 700 THR B CA 1
ATOM 13414 C C . THR B 1 720 ? 3.596 -0.288 -68.160 1.00 80.56 700 THR B C 1
ATOM 13415 O O . THR B 1 720 ? 4.692 -0.287 -68.729 1.00 74.21 700 THR B O 1
ATOM 13419 N N . THR B 1 721 ? 3.455 -0.361 -66.833 1.00 81.62 701 THR B N 1
ATOM 13420 C CA . THR B 1 721 ? 4.623 -0.518 -65.973 1.00 76.08 701 THR B CA 1
ATOM 13421 C C . THR B 1 721 ? 5.316 -1.847 -66.236 1.00 80.10 701 THR B C 1
ATOM 13422 O O . THR B 1 721 ? 6.551 -1.932 -66.197 1.00 79.38 701 THR B O 1
ATOM 13426 N N . LEU B 1 722 ? 4.536 -2.894 -66.517 1.00 73.06 702 LEU B N 1
ATOM 13427 C CA . LEU B 1 722 ? 5.121 -4.195 -66.827 1.00 72.26 702 LEU B CA 1
ATOM 13428 C C . LEU B 1 722 ? 6.049 -4.107 -68.031 1.00 73.03 702 LEU B C 1
ATOM 13429 O O . LEU B 1 722 ? 7.178 -4.611 -67.997 1.00 71.56 702 LEU B O 1
ATOM 13434 N N . LEU B 1 723 ? 5.588 -3.462 -69.108 1.00 70.31 703 LEU B N 1
ATOM 13435 C CA . LEU B 1 723 ? 6.422 -3.321 -70.298 1.00 71.87 703 LEU B CA 1
ATOM 13436 C C . LEU B 1 723 ? 7.667 -2.491 -70.018 1.00 75.61 703 LEU B C 1
ATOM 13437 O O . LEU B 1 723 ? 8.688 -2.656 -70.696 1.00 77.46 703 LEU B O 1
ATOM 13442 N N . ALA B 1 724 ? 7.611 -1.604 -69.022 1.00 76.33 704 ALA B N 1
ATOM 13443 C CA . ALA B 1 724 ? 8.795 -0.835 -68.653 1.00 75.85 704 ALA B CA 1
ATOM 13444 C C . ALA B 1 724 ? 9.883 -1.738 -68.081 1.00 78.21 704 ALA B C 1
ATOM 13445 O O . ALA B 1 724 ? 11.025 -1.730 -68.555 1.00 78.05 704 ALA B O 1
ATOM 13447 N N . ASP B 1 725 ? 9.544 -2.534 -67.063 1.00 80.54 705 ASP B N 1
ATOM 13448 C CA . ASP B 1 725 ? 10.545 -3.383 -66.427 1.00 81.41 705 ASP B CA 1
ATOM 13449 C C . ASP B 1 725 ? 10.973 -4.528 -67.337 1.00 77.49 705 ASP B C 1
ATOM 13450 O O . ASP B 1 725 ? 12.114 -4.997 -67.245 1.00 78.01 705 ASP B O 1
ATOM 13455 N N . GLN B 1 726 ? 10.079 -4.993 -68.212 1.00 78.55 706 GLN B N 1
ATOM 13456 C CA . GLN B 1 726 ? 10.469 -5.969 -69.224 1.00 71.92 706 GLN B CA 1
ATOM 13457 C C . GLN B 1 726 ? 11.569 -5.411 -70.115 1.00 79.76 706 GLN B C 1
ATOM 13458 O O . GLN B 1 726 ? 12.639 -6.014 -70.255 1.00 80.39 706 GLN B O 1
ATOM 13464 N N . HIS B 1 727 ? 11.322 -4.248 -70.721 1.00 81.16 707 HIS B N 1
ATOM 13465 C CA . HIS B 1 727 ? 12.306 -3.652 -71.616 1.00 78.12 707 HIS B CA 1
ATOM 13466 C C . HIS B 1 727 ? 13.553 -3.221 -70.857 1.00 81.02 707 HIS B C 1
ATOM 13467 O O . HIS B 1 727 ? 14.671 -3.362 -71.365 1.00 86.28 707 HIS B O 1
ATOM 13474 N N . LEU B 1 728 ? 13.383 -2.692 -69.642 1.00 77.40 708 LEU B N 1
ATOM 13475 C CA . LEU B 1 728 ? 14.538 -2.313 -68.835 1.00 80.13 708 LEU B CA 1
ATOM 13476 C C . LEU B 1 728 ? 15.467 -3.499 -68.622 1.00 87.10 708 LEU B C 1
ATOM 13477 O O . LEU B 1 728 ? 16.686 -3.374 -68.771 1.00 88.23 708 LEU B O 1
ATOM 13482 N N . GLN B 1 729 ? 14.904 -4.664 -68.294 1.00 84.59 709 GLN B N 1
ATOM 13483 C CA . GLN B 1 729 ? 15.725 -5.854 -68.096 1.00 85.61 709 GLN B CA 1
ATOM 13484 C C . GLN B 1 729 ? 16.514 -6.195 -69.354 1.00 90.20 709 GLN B C 1
ATOM 13485 O O . GLN B 1 729 ? 17.741 -6.335 -69.311 1.00 99.19 709 GLN B O 1
ATOM 13491 N N . THR B 1 730 ? 15.827 -6.318 -70.493 1.00 89.85 710 THR B N 1
ATOM 13492 C CA . THR B 1 730 ? 16.496 -6.749 -71.715 1.00 90.64 710 THR B CA 1
ATOM 13493 C C . THR B 1 730 ? 17.392 -5.668 -72.307 1.00 94.31 710 THR B C 1
ATOM 13494 O O . THR B 1 730 ? 18.256 -5.986 -73.131 1.00 93.84 710 THR B O 1
ATOM 13498 N N . PHE B 1 731 ? 17.220 -4.405 -71.909 1.00 93.90 711 PHE B N 1
ATOM 13499 C CA . PHE B 1 731 ? 18.088 -3.358 -72.441 1.00 101.62 711 PHE B CA 1
ATOM 13500 C C . PHE B 1 731 ? 19.463 -3.372 -71.778 1.00 104.09 711 PHE B C 1
ATOM 13501 O O . PHE B 1 731 ? 20.484 -3.261 -72.464 1.00 105.30 711 PHE B O 1
ATOM 13509 N N . THR B 1 732 ? 19.511 -3.505 -70.449 1.00 102.89 712 THR B N 1
ATOM 13510 C CA . THR B 1 732 ? 20.789 -3.603 -69.747 1.00 100.11 712 THR B CA 1
ATOM 13511 C C . THR B 1 732 ? 21.520 -4.884 -70.112 1.00 100.31 712 THR B C 1
ATOM 13512 O O . THR B 1 732 ? 22.725 -4.869 -70.391 1.00 103.66 712 THR B O 1
ATOM 13516 N N . ASN B 1 733 ? 20.804 -6.009 -70.083 1.00 101.48 713 ASN B N 1
ATOM 13517 C CA . ASN B 1 733 ? 21.426 -7.291 -70.380 1.00 105.15 713 ASN B CA 1
ATOM 13518 C C . ASN B 1 733 ? 21.972 -7.323 -71.799 1.00 103.21 713 ASN B C 1
ATOM 13519 O O . ASN B 1 733 ? 22.921 -8.062 -72.080 1.00 106.53 713 ASN B O 1
ATOM 13524 N N . ARG B 1 734 ? 21.399 -6.527 -72.700 1.00 107.50 714 ARG B N 1
ATOM 13525 C CA . ARG B 1 734 ? 21.920 -6.405 -74.054 1.00 110.03 714 ARG B CA 1
ATOM 13526 C C . ARG B 1 734 ? 22.895 -5.245 -74.210 1.00 112.71 714 ARG B C 1
ATOM 13527 O O . ARG B 1 734 ? 23.515 -5.119 -75.272 1.00 116.34 714 ARG B O 1
ATOM 13529 N N . MET B 1 735 ? 23.048 -4.401 -73.186 1.00 110.68 715 MET B N 1
ATOM 13530 C CA . MET B 1 735 ? 23.987 -3.285 -73.219 1.00 111.75 715 MET B CA 1
ATOM 13531 C C . MET B 1 735 ? 24.829 -3.231 -71.948 1.00 118.74 715 MET B C 1
ATOM 13532 O O . MET B 1 735 ? 25.198 -2.148 -71.483 1.00 117.11 715 MET B O 1
ATOM 13537 N N . ALA B 1 736 ? 25.137 -4.391 -71.373 1.00 119.74 716 ALA B N 1
ATOM 13538 C CA . ALA B 1 736 ? 26.030 -4.473 -70.228 1.00 115.56 716 ALA B CA 1
ATOM 13539 C C . ALA B 1 736 ? 27.474 -4.585 -70.699 1.00 119.83 716 ALA B C 1
ATOM 13540 O O . ALA B 1 736 ? 27.766 -5.195 -71.731 1.00 120.08 716 ALA B O 1
ATOM 13542 N N . GLY B 1 737 ? 28.377 -3.987 -69.926 1.00 122.99 717 GLY B N 1
ATOM 13543 C CA . GLY B 1 737 ? 29.777 -3.941 -70.296 1.00 126.77 717 GLY B CA 1
ATOM 13544 C C . GLY B 1 737 ? 30.151 -2.819 -71.237 1.00 122.25 717 GLY B C 1
ATOM 13545 O O . GLY B 1 737 ? 31.159 -2.933 -71.945 1.00 107.70 717 GLY B O 1
ATOM 13546 N N . PHE B 1 738 ? 29.369 -1.745 -71.273 1.00 118.38 718 PHE B N 1
ATOM 13547 C CA . PHE B 1 738 ? 29.611 -0.593 -72.124 1.00 115.90 718 PHE B CA 1
ATOM 13548 C C . PHE B 1 738 ? 29.382 0.669 -71.309 1.00 115.59 718 PHE B C 1
ATOM 13549 O O . PHE B 1 738 ? 28.625 0.647 -70.331 1.00 118.50 718 PHE B O 1
ATOM 13557 N N . PRO B 1 739 ? 30.022 1.782 -71.681 1.00 117.58 719 PRO B N 1
ATOM 13558 C CA . PRO B 1 739 ? 29.835 3.029 -70.915 1.00 120.27 719 PRO B CA 1
ATOM 13559 C C . PRO B 1 739 ? 28.403 3.550 -70.918 1.00 116.28 719 PRO B C 1
ATOM 13560 O O . PRO B 1 739 ? 28.125 4.529 -70.211 1.00 113.47 719 PRO B O 1
ATOM 13564 N N . VAL B 1 740 ? 27.499 2.940 -71.683 1.00 115.31 720 VAL B N 1
ATOM 13565 C CA . VAL B 1 740 ? 26.085 3.300 -71.654 1.00 117.95 720 VAL B CA 1
ATOM 13566 C C . VAL B 1 740 ? 25.462 2.708 -70.395 1.00 112.84 720 VAL B C 1
ATOM 13567 O O . VAL B 1 740 ? 25.433 1.485 -70.212 1.00 114.31 720 VAL B O 1
ATOM 13571 N N . THR B 1 741 ? 25.025 3.576 -69.487 1.00 107.28 721 THR B N 1
ATOM 13572 C CA . THR B 1 741 ? 24.352 3.147 -68.268 1.00 118.87 721 THR B CA 1
ATOM 13573 C C . THR B 1 741 ? 22.889 3.536 -68.388 1.00 114.04 721 THR B C 1
ATOM 13574 O O . THR B 1 741 ? 22.560 4.720 -68.509 1.00 108.59 721 THR B O 1
ATOM 13578 N N . VAL B 1 742 ? 22.021 2.540 -68.379 1.00 110.42 722 VAL B N 1
ATOM 13579 C CA . VAL B 1 742 ? 20.604 2.784 -68.580 1.00 104.28 722 VAL B CA 1
ATOM 13580 C C . VAL B 1 742 ? 19.969 3.222 -67.273 1.00 101.92 722 VAL B C 1
ATOM 13581 O O . VAL B 1 742 ? 20.572 3.096 -66.202 1.00 107.10 722 VAL B O 1
ATOM 13585 N N . LYS B 1 743 ? 18.699 3.604 -67.341 1.00 93.17 723 LYS B N 1
ATOM 13586 C CA . LYS B 1 743 ? 17.939 3.962 -66.157 1.00 93.14 723 LYS B CA 1
ATOM 13587 C C . LYS B 1 743 ? 16.467 3.753 -66.456 1.00 91.07 723 LYS B C 1
ATOM 13588 O O . LYS B 1 743 ? 15.963 4.242 -67.471 1.00 93.54 723 LYS B O 1
ATOM 13590 N N . GLY B 1 744 ? 15.790 3.031 -65.591 1.00 93.01 724 GLY B N 1
ATOM 13591 C CA . GLY B 1 744 ? 14.374 2.816 -65.765 1.00 89.34 724 GLY B CA 1
ATOM 13592 C C . GLY B 1 744 ? 13.537 3.787 -64.963 1.00 87.44 724 GLY B C 1
ATOM 13593 O O . GLY B 1 744 ? 14.027 4.467 -64.063 1.00 93.97 724 GLY B O 1
ATOM 13594 N N . LEU B 1 745 ? 12.243 3.825 -65.283 1.00 87.75 725 LEU B N 1
ATOM 13595 C CA . LEU B 1 745 ? 11.361 4.826 -64.684 1.00 90.14 725 LEU B CA 1
ATOM 13596 C C . LEU B 1 745 ? 9.912 4.349 -64.873 1.00 92.43 725 LEU B C 1
ATOM 13597 O O . LEU B 1 745 ? 9.263 4.689 -65.861 1.00 89.88 725 LEU B O 1
ATOM 13602 N N . SER B 1 746 ? 9.416 3.583 -63.906 1.00 98.79 726 SER B N 1
ATOM 13603 C CA . SER B 1 746 ? 8.058 3.053 -63.959 1.00 98.51 726 SER B CA 1
ATOM 13604 C C . SER B 1 746 ? 7.221 3.674 -62.839 1.00 101.25 726 SER B C 1
ATOM 13605 O O . SER B 1 746 ? 7.630 4.641 -62.191 1.00 104.65 726 SER B O 1
ATOM 13608 N N . ARG B 1 747 ? 6.035 3.105 -62.614 1.00 95.83 727 ARG B N 1
ATOM 13609 C CA . ARG B 1 747 ? 5.150 3.626 -61.577 1.00 97.75 727 ARG B CA 1
ATOM 13610 C C . ARG B 1 747 ? 5.706 3.353 -60.184 1.00 103.15 727 ARG B C 1
ATOM 13611 O O . ARG B 1 747 ? 5.705 4.237 -59.319 1.00 102.93 727 ARG B O 1
ATOM 13619 N N . PHE B 1 748 ? 6.185 2.132 -59.948 1.00 102.94 728 PHE B N 1
ATOM 13620 C CA . PHE B 1 748 ? 6.611 1.707 -58.623 1.00 103.99 728 PHE B CA 1
ATOM 13621 C C . PHE B 1 748 ? 8.075 2.019 -58.339 1.00 104.36 728 PHE B C 1
ATOM 13622 O O . PHE B 1 748 ? 8.667 1.403 -57.445 1.00 110.97 728 PHE B O 1
ATOM 13630 N N . THR B 1 749 ? 8.671 2.953 -59.073 1.00 104.94 729 THR B N 1
ATOM 13631 C CA . THR B 1 749 ? 10.047 3.344 -58.809 1.00 112.64 729 THR B CA 1
ATOM 13632 C C . THR B 1 749 ? 10.100 4.343 -57.658 1.00 117.40 729 THR B C 1
ATOM 13633 O O . THR B 1 749 ? 9.162 5.115 -57.438 1.00 117.67 729 THR B O 1
ATOM 13637 N N . ASP B 1 750 ? 11.221 4.314 -56.916 1.00 115.71 730 ASP B N 1
ATOM 13638 C CA . ASP B 1 750 ? 11.486 5.172 -55.761 1.00 122.52 730 ASP B CA 1
ATOM 13639 C C . ASP B 1 750 ? 11.073 6.615 -56.030 1.00 124.32 730 ASP B C 1
ATOM 13640 O O . ASP B 1 750 ? 11.261 7.106 -57.147 1.00 127.76 730 ASP B O 1
ATOM 13645 N N . PRO B 1 751 ? 10.521 7.336 -55.054 1.00 125.28 731 PRO B N 1
ATOM 13646 C CA . PRO B 1 751 ? 10.535 8.801 -55.168 1.00 126.69 731 PRO B CA 1
ATOM 13647 C C . PRO B 1 751 ? 11.946 9.360 -55.203 1.00 124.54 731 PRO B C 1
ATOM 13648 O O . PRO B 1 751 ? 12.164 10.458 -55.734 1.00 123.23 731 PRO B O 1
ATOM 13652 N N . ALA B 1 752 ? 12.917 8.624 -54.654 1.00 126.20 732 ALA B N 1
ATOM 13653 C CA . ALA B 1 752 ? 14.311 9.050 -54.691 1.00 130.97 732 ALA B CA 1
ATOM 13654 C C . ALA B 1 752 ? 14.954 8.754 -56.040 1.00 129.82 732 ALA B C 1
ATOM 13655 O O . ALA B 1 752 ? 15.802 9.523 -56.508 1.00 128.00 732 ALA B O 1
ATOM 13657 N N . GLU B 1 753 ? 14.574 7.644 -56.671 1.00 127.00 733 GLU B N 1
ATOM 13658 C CA . GLU B 1 753 ? 15.086 7.292 -57.987 1.00 126.83 733 GLU B CA 1
ATOM 13659 C C . GLU B 1 753 ? 14.270 7.886 -59.128 1.00 126.28 733 GLU B C 1
ATOM 13660 O O . GLU B 1 753 ? 14.806 8.040 -60.229 1.00 122.58 733 GLU B O 1
ATOM 13666 N N . SER B 1 754 ? 12.996 8.218 -58.903 1.00 123.03 734 SER B N 1
ATOM 13667 C CA . SER B 1 754 ? 12.154 8.727 -59.982 1.00 125.28 734 SER B CA 1
ATOM 13668 C C . SER B 1 754 ? 12.179 10.248 -60.053 1.00 126.47 734 SER B C 1
ATOM 13669 O O . SER B 1 754 ? 12.845 10.815 -60.926 1.00 123.92 734 SER B O 1
ATOM 13672 N N . ARG B 1 755 ? 11.435 10.910 -59.160 1.00 133.84 735 ARG B N 1
ATOM 13673 C CA . ARG B 1 755 ? 11.418 12.371 -59.124 1.00 134.90 735 ARG B CA 1
ATOM 13674 C C . ARG B 1 755 ? 12.835 12.933 -59.126 1.00 137.12 735 ARG B C 1
ATOM 13675 O O . ARG B 1 755 ? 13.173 13.808 -59.933 1.00 135.76 735 ARG B O 1
ATOM 13677 N N . ALA B 1 756 ? 13.683 12.424 -58.241 1.00 133.51 736 ALA B N 1
ATOM 13678 C CA . ALA B 1 756 ? 15.093 12.773 -58.241 1.00 131.93 736 ALA B CA 1
ATOM 13679 C C . ALA B 1 756 ? 15.893 11.737 -59.022 1.00 129.87 736 ALA B C 1
ATOM 13680 O O . ALA B 1 756 ? 15.511 10.568 -59.111 1.00 130.04 736 ALA B O 1
ATOM 13682 N N . VAL B 1 757 ? 16.989 12.195 -59.628 1.00 127.87 737 VAL B N 1
ATOM 13683 C CA . VAL B 1 757 ? 18.042 11.335 -60.166 1.00 124.74 737 VAL B CA 1
ATOM 13684 C C . VAL B 1 757 ? 17.601 10.551 -61.400 1.00 127.95 737 VAL B C 1
ATOM 13685 O O . VAL B 1 757 ? 18.372 9.744 -61.931 1.00 128.64 737 VAL B O 1
ATOM 13687 N N . ILE B 1 758 ? 16.374 10.771 -61.872 1.00 129.48 738 ILE B N 1
ATOM 13688 C CA . ILE B 1 758 ? 15.950 10.206 -63.151 1.00 124.36 738 ILE B CA 1
ATOM 13689 C C . ILE B 1 758 ? 15.494 11.340 -64.054 1.00 123.86 738 ILE B C 1
ATOM 13690 O O . ILE B 1 758 ? 16.209 11.737 -64.980 1.00 122.01 738 ILE B O 1
ATOM 13692 N N . GLU B 1 759 ? 14.291 11.858 -63.794 1.00 123.38 739 GLU B N 1
ATOM 13693 C CA . GLU B 1 759 ? 13.822 13.028 -64.526 1.00 125.66 739 GLU B CA 1
ATOM 13694 C C . GLU B 1 759 ? 14.769 14.205 -64.331 1.00 127.01 739 GLU B C 1
ATOM 13695 O O . GLU B 1 759 ? 15.071 14.935 -65.283 1.00 125.08 739 GLU B O 1
ATOM 13697 N N . GLY B 1 760 ? 15.262 14.393 -63.105 1.00 132.16 740 GLY B N 1
ATOM 13698 C CA . GLY B 1 760 ? 16.219 15.455 -62.856 1.00 129.83 740 GLY B CA 1
ATOM 13699 C C . GLY B 1 760 ? 17.586 15.177 -63.446 1.00 129.28 740 GLY B C 1
ATOM 13700 O O . GLY B 1 760 ? 18.269 16.101 -63.897 1.00 132.79 740 GLY B O 1
ATOM 13701 N N . LEU B 1 761 ? 18.005 13.912 -63.457 1.00 128.15 741 LEU B N 1
ATOM 13702 C CA . LEU B 1 761 ? 19.306 13.523 -63.983 1.00 129.22 741 LEU B CA 1
ATOM 13703 C C . LEU B 1 761 ? 19.239 13.036 -65.425 1.00 129.24 741 LEU B C 1
ATOM 13704 O O . LEU B 1 761 ? 20.203 12.435 -65.911 1.00 125.01 741 LEU B O 1
ATOM 13706 N N . LYS B 1 762 ? 18.124 13.281 -66.120 1.00 130.46 742 LYS B N 1
ATOM 13707 C CA . LYS B 1 762 ? 18.015 12.925 -67.531 1.00 127.26 742 LYS B CA 1
ATOM 13708 C C . LYS B 1 762 ? 18.826 13.846 -68.432 1.00 125.72 742 LYS B C 1
ATOM 13709 O O . LYS B 1 762 ? 18.903 13.594 -69.639 1.00 123.18 742 LYS B O 1
ATOM 13711 N N . ASP B 1 763 ? 19.426 14.899 -67.877 1.00 128.93 743 ASP B N 1
ATOM 13712 C CA . ASP B 1 763 ? 20.258 15.826 -68.644 1.00 124.98 743 ASP B CA 1
ATOM 13713 C C . ASP B 1 763 ? 21.715 15.361 -68.586 1.00 125.03 743 ASP B C 1
ATOM 13714 O O . ASP B 1 763 ? 22.575 15.944 -67.923 1.00 120.66 743 ASP B O 1
ATOM 13719 N N . GLY B 1 764 ? 21.974 14.278 -69.300 1.00 121.73 744 GLY B N 1
ATOM 13720 C CA . GLY B 1 764 ? 23.289 13.672 -69.324 1.00 118.16 744 GLY B CA 1
ATOM 13721 C C . GLY B 1 764 ? 23.372 12.455 -68.421 1.00 125.11 744 GLY B C 1
ATOM 13722 O O . GLY B 1 764 ? 22.697 12.362 -67.388 1.00 122.93 744 GLY B O 1
ATOM 13723 N N . SER B 1 765 ? 24.197 11.487 -68.835 1.00 126.51 745 SER B N 1
ATOM 13724 C CA . SER B 1 765 ? 24.483 10.262 -68.086 1.00 120.38 745 SER B CA 1
ATOM 13725 C C . SER B 1 765 ? 23.265 9.349 -67.967 1.00 119.82 745 SER B C 1
ATOM 13726 O O . SER B 1 765 ? 23.383 8.211 -67.500 1.00 111.55 745 SER B O 1
ATOM 13728 N N . VAL B 1 766 ? 22.095 9.834 -68.380 1.00 119.83 746 VAL B N 1
ATOM 13729 C CA . VAL B 1 766 ? 20.894 9.012 -68.465 1.00 111.37 746 VAL B CA 1
ATOM 13730 C C . VAL B 1 766 ? 20.527 8.882 -69.935 1.00 110.55 746 VAL B C 1
ATOM 13731 O O . VAL B 1 766 ? 19.469 9.352 -70.369 1.00 112.93 746 VAL B O 1
ATOM 13733 N N . ASP B 1 767 ? 21.402 8.245 -70.712 1.00 107.02 747 ASP B N 1
ATOM 13734 C CA . ASP B 1 767 ? 21.235 8.260 -72.160 1.00 109.50 747 ASP B CA 1
ATOM 13735 C C . ASP B 1 767 ? 20.089 7.359 -72.609 1.00 107.46 747 ASP B C 1
ATOM 13736 O O . ASP B 1 767 ? 19.356 7.703 -73.543 1.00 107.13 747 ASP B O 1
ATOM 13741 N N . VAL B 1 768 ? 19.912 6.208 -71.968 1.00 104.62 748 VAL B N 1
ATOM 13742 C CA . VAL B 1 768 ? 18.835 5.287 -72.312 1.00 96.53 748 VAL B CA 1
ATOM 13743 C C . VAL B 1 768 ? 17.870 5.234 -71.136 1.00 89.62 748 VAL B C 1
ATOM 13744 O O . VAL B 1 768 ? 18.204 4.714 -70.065 1.00 97.13 748 VAL B O 1
ATOM 13748 N N . VAL B 1 769 ? 16.674 5.773 -71.336 1.00 87.75 749 VAL B N 1
ATOM 13749 C CA . VAL B 1 769 ? 15.600 5.723 -70.353 1.00 92.60 749 VAL B CA 1
ATOM 13750 C C . VAL B 1 769 ? 14.464 4.898 -70.937 1.00 94.28 749 VAL B C 1
ATOM 13751 O O . VAL B 1 769 ? 14.161 4.994 -72.132 1.00 91.46 749 VAL B O 1
ATOM 13755 N N . ILE B 1 770 ? 13.852 4.069 -70.098 1.00 88.77 750 ILE B N 1
ATOM 13756 C CA . ILE B 1 770 ? 12.702 3.263 -70.478 1.00 83.90 750 ILE B CA 1
ATOM 13757 C C . ILE B 1 770 ? 11.620 3.517 -69.442 1.00 82.04 750 ILE B C 1
ATOM 13758 O O . ILE B 1 770 ? 11.744 3.082 -68.290 1.00 84.27 750 ILE B O 1
ATOM 13763 N N . GLY B 1 771 ? 10.563 4.222 -69.840 1.00 78.82 751 GLY B N 1
ATOM 13764 C CA . GLY B 1 771 ? 9.548 4.608 -68.884 1.00 85.72 751 GLY B CA 1
ATOM 13765 C C . GLY B 1 771 ? 8.163 4.649 -69.487 1.00 84.86 751 GLY B C 1
ATOM 13766 O O . GLY B 1 771 ? 7.978 4.511 -70.697 1.00 82.44 751 GLY B O 1
ATOM 13767 N N . THR B 1 772 ? 7.180 4.851 -68.611 1.00 86.24 752 THR B N 1
ATOM 13768 C CA . THR B 1 772 ? 5.793 4.950 -69.040 1.00 86.80 752 THR B CA 1
ATOM 13769 C C . THR B 1 772 ? 5.414 6.402 -69.301 1.00 88.70 752 THR B C 1
ATOM 13770 O O . THR B 1 772 ? 6.281 7.225 -69.618 1.00 91.13 752 THR B O 1
ATOM 13774 N N . HIS B 1 773 ? 4.139 6.752 -69.132 1.00 90.53 753 HIS B N 1
ATOM 13775 C CA . HIS B 1 773 ? 3.745 8.142 -69.388 1.00 95.03 753 HIS B CA 1
ATOM 13776 C C . HIS B 1 773 ? 4.206 9.108 -68.300 1.00 102.23 753 HIS B C 1
ATOM 13777 O O . HIS B 1 773 ? 3.727 10.248 -68.263 1.00 110.89 753 HIS B O 1
ATOM 13784 N N . ARG B 1 774 ? 5.112 8.681 -67.420 1.00 101.21 754 ARG B N 1
ATOM 13785 C CA . ARG B 1 774 ? 5.744 9.619 -66.502 1.00 106.17 754 ARG B CA 1
ATOM 13786 C C . ARG B 1 774 ? 6.564 10.653 -67.263 1.00 110.00 754 ARG B C 1
ATOM 13787 O O . ARG B 1 774 ? 6.607 11.827 -66.877 1.00 118.21 754 ARG B O 1
ATOM 13795 N N . LEU B 1 775 ? 7.197 10.241 -68.368 1.00 110.81 755 LEU B N 1
ATOM 13796 C CA . LEU B 1 775 ? 7.919 11.193 -69.206 1.00 113.84 755 LEU B CA 1
ATOM 13797 C C . LEU B 1 775 ? 6.976 12.199 -69.850 1.00 116.32 755 LEU B C 1
ATOM 13798 O O . LEU B 1 775 ? 7.370 13.341 -70.112 1.00 125.66 755 LEU B O 1
ATOM 13803 N N . LEU B 1 776 ? 5.730 11.800 -70.105 1.00 111.98 756 LEU B N 1
ATOM 13804 C CA . LEU B 1 776 ? 4.771 12.697 -70.737 1.00 119.12 756 LEU B CA 1
ATOM 13805 C C . LEU B 1 776 ? 4.255 13.770 -69.790 1.00 123.19 756 LEU B C 1
ATOM 13806 O O . LEU B 1 776 ? 3.550 14.681 -70.240 1.00 123.43 756 LEU B O 1
ATOM 13811 N N . GLN B 1 777 ? 4.589 13.689 -68.504 1.00 126.74 757 GLN B N 1
ATOM 13812 C CA . GLN B 1 777 ? 4.138 14.683 -67.545 1.00 130.63 757 GLN B CA 1
ATOM 13813 C C . GLN B 1 777 ? 4.665 16.064 -67.922 1.00 133.30 757 GLN B C 1
ATOM 13814 O O . GLN B 1 777 ? 5.559 16.212 -68.761 1.00 131.28 757 GLN B O 1
ATOM 13820 N N . THR B 1 778 ? 4.089 17.086 -67.297 1.00 132.93 758 THR B N 1
ATOM 13821 C CA . THR B 1 778 ? 4.544 18.447 -67.538 1.00 128.46 758 THR B CA 1
ATOM 13822 C C . THR B 1 778 ? 5.925 18.653 -66.930 1.00 131.10 758 THR B C 1
ATOM 13823 O O . THR B 1 778 ? 6.236 18.123 -65.859 1.00 128.12 758 THR B O 1
ATOM 13827 N N . GLY B 1 779 ? 6.767 19.409 -67.629 1.00 130.81 759 GLY B N 1
ATOM 13828 C CA . GLY B 1 779 ? 8.080 19.744 -67.105 1.00 128.45 759 GLY B CA 1
ATOM 13829 C C . GLY B 1 779 ? 9.048 18.584 -67.065 1.00 124.55 759 GLY B C 1
ATOM 13830 O O . GLY B 1 779 ? 9.535 18.213 -65.991 1.00 119.11 759 GLY B O 1
ATOM 13831 N N . VAL B 1 780 ? 9.326 17.981 -68.225 1.00 129.66 760 VAL B N 1
ATOM 13832 C CA . VAL B 1 780 ? 10.283 16.883 -68.345 1.00 127.37 760 VAL B CA 1
ATOM 13833 C C . VAL B 1 780 ? 11.244 17.200 -69.481 1.00 127.46 760 VAL B C 1
ATOM 13834 O O . VAL B 1 780 ? 11.063 16.731 -70.609 1.00 121.54 760 VAL B O 1
ATOM 13838 N N . THR B 1 781 ? 12.248 18.026 -69.213 1.00 128.36 761 THR B N 1
ATOM 13839 C CA . THR B 1 781 ? 13.094 18.485 -70.303 1.00 122.14 761 THR B CA 1
ATOM 13840 C C . THR B 1 781 ? 14.087 17.400 -70.728 1.00 115.48 761 THR B C 1
ATOM 13841 O O . THR B 1 781 ? 14.282 16.385 -70.054 1.00 109.33 761 THR B O 1
ATOM 13845 N N . TRP B 1 782 ? 14.722 17.640 -71.872 1.00 114.07 762 TRP B N 1
ATOM 13846 C CA . TRP B 1 782 ? 15.710 16.752 -72.450 1.00 111.00 762 TRP B CA 1
ATOM 13847 C C . TRP B 1 782 ? 16.945 17.565 -72.806 1.00 115.32 762 TRP B C 1
ATOM 13848 O O . TRP B 1 782 ? 16.899 18.795 -72.890 1.00 118.48 762 TRP B O 1
ATOM 13859 N N . LYS B 1 783 ? 18.058 16.862 -73.011 1.00 113.94 763 LYS B N 1
ATOM 13860 C CA . LYS B 1 783 ? 19.330 17.483 -73.372 1.00 114.07 763 LYS B CA 1
ATOM 13861 C C . LYS B 1 783 ? 19.915 16.696 -74.538 1.00 119.22 763 LYS B C 1
ATOM 13862 O O . LYS B 1 783 ? 20.664 15.738 -74.325 1.00 125.37 763 LYS B O 1
ATOM 13864 N N . ASP B 1 784 ? 19.580 17.117 -75.763 1.00 121.23 764 ASP B N 1
ATOM 13865 C CA . ASP B 1 784 ? 20.042 16.475 -76.998 1.00 122.02 764 ASP B CA 1
ATOM 13866 C C . ASP B 1 784 ? 19.463 15.063 -77.128 1.00 116.65 764 ASP B C 1
ATOM 13867 O O . ASP B 1 784 ? 20.185 14.070 -77.254 1.00 113.41 764 ASP B O 1
ATOM 13872 N N . LEU B 1 785 ? 18.133 14.997 -77.093 1.00 112.93 765 LEU B N 1
ATOM 13873 C CA . LEU B 1 785 ? 17.411 13.748 -77.304 1.00 103.77 765 LEU B CA 1
ATOM 13874 C C . LEU B 1 785 ? 17.358 13.453 -78.797 1.00 103.13 765 LEU B C 1
ATOM 13875 O O . LEU B 1 785 ? 16.829 14.255 -79.574 1.00 104.48 765 LEU B O 1
ATOM 13880 N N . GLY B 1 786 ? 17.902 12.306 -79.198 1.00 104.10 766 GLY B N 1
ATOM 13881 C CA . GLY B 1 786 ? 18.085 12.021 -80.607 1.00 100.70 766 GLY B CA 1
ATOM 13882 C C . GLY B 1 786 ? 17.274 10.878 -81.184 1.00 96.41 766 GLY B C 1
ATOM 13883 O O . GLY B 1 786 ? 17.193 10.748 -82.408 1.00 99.27 766 GLY B O 1
ATOM 13884 N N . LEU B 1 787 ? 16.671 10.044 -80.338 1.00 95.59 767 LEU B N 1
ATOM 13885 C CA . LEU B 1 787 ? 15.893 8.913 -80.825 1.00 91.27 767 LEU B CA 1
ATOM 13886 C C . LEU B 1 787 ? 14.786 8.586 -79.834 1.00 88.48 767 LEU B C 1
ATOM 13887 O O . LEU B 1 787 ? 14.988 8.656 -78.620 1.00 91.69 767 LEU B O 1
ATOM 13892 N N . ILE B 1 788 ? 13.620 8.229 -80.364 1.00 85.12 768 ILE B N 1
ATOM 13893 C CA . ILE B 1 788 ? 12.470 7.831 -79.563 1.00 81.29 768 ILE B CA 1
ATOM 13894 C C . ILE B 1 788 ? 12.018 6.451 -80.017 1.00 84.90 768 ILE B C 1
ATOM 13895 O O . ILE B 1 788 ? 11.966 6.165 -81.218 1.00 79.13 768 ILE B O 1
ATOM 13900 N N . ILE B 1 789 ? 11.702 5.596 -79.050 1.00 88.88 769 ILE B N 1
ATOM 13901 C CA . ILE B 1 789 ? 11.189 4.256 -79.300 1.00 79.58 769 ILE B CA 1
ATOM 13902 C C . ILE B 1 789 ? 9.852 4.131 -78.587 1.00 79.07 769 ILE B C 1
ATOM 13903 O O . ILE B 1 789 ? 9.758 4.399 -77.384 1.00 81.03 769 ILE B O 1
ATOM 13908 N N . VAL B 1 790 ? 8.818 3.757 -79.332 1.00 77.85 770 VAL B N 1
ATOM 13909 C CA . VAL B 1 790 ? 7.484 3.554 -78.782 1.00 76.43 770 VAL B CA 1
ATOM 13910 C C . VAL B 1 790 ? 7.056 2.122 -79.082 1.00 77.66 770 VAL B C 1
ATOM 13911 O O . VAL B 1 790 ? 7.375 1.576 -80.144 1.00 76.33 770 VAL B O 1
ATOM 13915 N N . ASP B 1 791 ? 6.379 1.500 -78.118 1.00 84.05 771 ASP B N 1
ATOM 13916 C CA . ASP B 1 791 ? 5.895 0.130 -78.233 1.00 82.70 771 ASP B CA 1
ATOM 13917 C C . ASP B 1 791 ? 4.433 0.108 -77.826 1.00 83.72 771 ASP B C 1
ATOM 13918 O O . ASP B 1 791 ? 4.078 0.633 -76.765 1.00 83.84 771 ASP B O 1
ATOM 13923 N N . GLU B 1 792 ? 3.592 -0.494 -78.670 1.00 80.69 772 GLU B N 1
ATOM 13924 C CA . GLU B 1 792 ? 2.153 -0.577 -78.437 1.00 80.88 772 GLU B CA 1
ATOM 13925 C C . GLU B 1 792 ? 1.557 0.818 -78.237 1.00 82.25 772 GLU B C 1
ATOM 13926 O O . GLU B 1 792 ? 1.042 1.163 -77.173 1.00 83.66 772 GLU B O 1
ATOM 13928 N N . GLU B 1 793 ? 1.646 1.623 -79.298 1.00 87.84 773 GLU B N 1
ATOM 13929 C CA . GLU B 1 793 ? 1.133 2.988 -79.258 1.00 90.07 773 GLU B CA 1
ATOM 13930 C C . GLU B 1 793 ? -0.381 3.033 -79.089 1.00 88.33 773 GLU B C 1
ATOM 13931 O O . GLU B 1 793 ? -0.912 4.041 -78.612 1.00 90.10 773 GLU B O 1
ATOM 13937 N N . GLN B 1 794 ? -1.084 1.959 -79.455 1.00 91.86 774 GLN B N 1
ATOM 13938 C CA . GLN B 1 794 ? -2.540 1.942 -79.387 1.00 90.48 774 GLN B CA 1
ATOM 13939 C C . GLN B 1 794 ? -3.069 2.064 -77.963 1.00 91.49 774 GLN B C 1
ATOM 13940 O O . GLN B 1 794 ? -4.225 2.459 -77.779 1.00 94.40 774 GLN B O 1
ATOM 13946 N N . ARG B 1 795 ? -2.257 1.740 -76.956 1.00 93.80 775 ARG B N 1
ATOM 13947 C CA . ARG B 1 795 ? -2.726 1.604 -75.583 1.00 95.84 775 ARG B CA 1
ATOM 13948 C C . ARG B 1 795 ? -2.391 2.814 -74.715 1.00 94.87 775 ARG B C 1
ATOM 13949 O O . ARG B 1 795 ? -2.438 2.715 -73.484 1.00 94.54 775 ARG B O 1
ATOM 13957 N N . PHE B 1 796 ? -2.059 3.947 -75.324 1.00 94.74 776 PHE B N 1
ATOM 13958 C CA . PHE B 1 796 ? -1.841 5.175 -74.577 1.00 93.44 776 PHE B CA 1
ATOM 13959 C C . PHE B 1 796 ? -3.146 5.958 -74.446 1.00 95.84 776 PHE B C 1
ATOM 13960 O O . PHE B 1 796 ? -4.165 5.634 -75.061 1.00 98.92 776 PHE B O 1
ATOM 13968 N N . GLY B 1 797 ? -3.105 7.003 -73.625 1.00 99.65 777 GLY B N 1
ATOM 13969 C CA . GLY B 1 797 ? -4.218 7.924 -73.538 1.00 106.92 777 GLY B CA 1
ATOM 13970 C C . GLY B 1 797 ? -4.288 8.837 -74.749 1.00 109.59 777 GLY B C 1
ATOM 13971 O O . GLY B 1 797 ? -3.344 8.967 -75.531 1.00 108.98 777 GLY B O 1
ATOM 13972 N N . VAL B 1 798 ? -5.443 9.486 -74.905 1.00 112.21 778 VAL B N 1
ATOM 13973 C CA . VAL B 1 798 ? -5.651 10.356 -76.060 1.00 110.73 778 VAL B CA 1
ATOM 13974 C C . VAL B 1 798 ? -4.752 11.585 -75.970 1.00 115.10 778 VAL B C 1
ATOM 13975 O O . VAL B 1 798 ? -4.096 11.968 -76.948 1.00 115.92 778 VAL B O 1
ATOM 13979 N N . GLU B 1 799 ? -4.696 12.216 -74.795 1.00 110.55 779 GLU B N 1
ATOM 13980 C CA . GLU B 1 799 ? -3.750 13.308 -74.601 1.00 114.95 779 GLU B CA 1
ATOM 13981 C C . GLU B 1 799 ? -2.316 12.802 -74.637 1.00 115.83 779 GLU B C 1
ATOM 13982 O O . GLU B 1 799 ? -1.396 13.561 -74.965 1.00 115.31 779 GLU B O 1
ATOM 13988 N N . HIS B 1 800 ? -2.111 11.526 -74.311 1.00 114.98 780 HIS B N 1
ATOM 13989 C CA . HIS B 1 800 ? -0.777 10.940 -74.346 1.00 109.98 780 HIS B CA 1
ATOM 13990 C C . HIS B 1 800 ? -0.340 10.627 -75.772 1.00 108.89 780 HIS B C 1
ATOM 13991 O O . HIS B 1 800 ? 0.828 10.827 -76.123 1.00 107.52 780 HIS B O 1
ATOM 13998 N N . LYS B 1 801 ? -1.263 10.142 -76.607 1.00 111.43 781 LYS B N 1
ATOM 13999 C CA . LYS B 1 801 ? -0.904 9.773 -77.974 1.00 109.23 781 LYS B CA 1
ATOM 14000 C C . LYS B 1 801 ? -0.572 11.000 -78.814 1.00 113.78 781 LYS B C 1
ATOM 14001 O O . LYS B 1 801 ? 0.391 10.984 -79.591 1.00 113.34 781 LYS B O 1
ATOM 14007 N N . GLU B 1 802 ? -1.354 12.073 -78.676 1.00 116.12 782 GLU B N 1
ATOM 14008 C CA . GLU B 1 802 ? -1.053 13.298 -79.407 1.00 117.91 782 GLU B CA 1
ATOM 14009 C C . GLU B 1 802 ? 0.165 14.018 -78.846 1.00 113.06 782 GLU B C 1
ATOM 14010 O O . GLU B 1 802 ? 0.796 14.798 -79.567 1.00 110.67 782 GLU B O 1
ATOM 14016 N N . HIS B 1 803 ? 0.508 13.775 -77.579 1.00 110.76 783 HIS B N 1
ATOM 14017 C CA . HIS B 1 803 ? 1.759 14.295 -77.039 1.00 108.29 783 HIS B CA 1
ATOM 14018 C C . HIS B 1 803 ? 2.956 13.624 -77.701 1.00 109.10 783 HIS B C 1
ATOM 14019 O O . HIS B 1 803 ? 3.957 14.283 -78.002 1.00 113.29 783 HIS B O 1
ATOM 14026 N N . ILE B 1 804 ? 2.867 12.313 -77.937 1.00 108.38 784 ILE B N 1
ATOM 14027 C CA . ILE B 1 804 ? 3.950 11.604 -78.611 1.00 109.75 784 ILE B CA 1
ATOM 14028 C C . ILE B 1 804 ? 3.969 11.948 -80.094 1.00 112.41 784 ILE B C 1
ATOM 14029 O O . ILE B 1 804 ? 5.039 12.067 -80.705 1.00 118.49 784 ILE B O 1
ATOM 14034 N N . LYS B 1 805 ? 2.791 12.113 -80.700 1.00 110.47 785 LYS B N 1
ATOM 14035 C CA . LYS B 1 805 ? 2.738 12.594 -82.076 1.00 111.98 785 LYS B CA 1
ATOM 14036 C C . LYS B 1 805 ? 3.321 13.997 -82.193 1.00 112.04 785 LYS B C 1
ATOM 14037 O O . LYS B 1 805 ? 3.847 14.365 -83.250 1.00 110.96 785 LYS B O 1
ATOM 14039 N N . SER B 1 806 ? 3.252 14.786 -81.116 1.00 110.84 786 SER B N 1
ATOM 14040 C CA . SER B 1 806 ? 3.817 16.130 -81.137 1.00 111.63 786 SER B CA 1
ATOM 14041 C C . SER B 1 806 ? 5.339 16.108 -81.102 1.00 117.95 786 SER B C 1
ATOM 14042 O O . SER B 1 806 ? 5.977 17.056 -81.573 1.00 125.67 786 SER B O 1
ATOM 14045 N N . MET B 1 807 ? 5.937 15.052 -80.546 1.00 118.06 787 MET B N 1
ATOM 14046 C CA . MET B 1 807 ? 7.389 14.927 -80.501 1.00 120.31 787 MET B CA 1
ATOM 14047 C C . MET B 1 807 ? 7.967 14.293 -81.761 1.00 110.74 787 MET B C 1
ATOM 14048 O O . MET B 1 807 ? 9.169 14.437 -82.012 1.00 103.70 787 MET B O 1
ATOM 14053 N N . ARG B 1 808 ? 7.140 13.622 -82.570 1.00 111.32 788 ARG B N 1
ATOM 14054 C CA . ARG B 1 808 ? 7.527 13.237 -83.922 1.00 112.91 788 ARG B CA 1
ATOM 14055 C C . ARG B 1 808 ? 7.787 14.445 -84.819 1.00 119.42 788 ARG B C 1
ATOM 14056 O O . ARG B 1 808 ? 8.136 14.264 -85.993 1.00 110.97 788 ARG B O 1
ATOM 14064 N N . THR B 1 809 ? 7.591 15.660 -84.297 1.00 121.43 789 THR B N 1
ATOM 14065 C CA . THR B 1 809 ? 7.899 16.890 -85.021 1.00 115.93 789 THR B CA 1
ATOM 14066 C C . THR B 1 809 ? 9.325 16.887 -85.565 1.00 112.08 789 THR B C 1
ATOM 14067 O O . THR B 1 809 ? 9.556 17.167 -86.747 1.00 110.13 789 THR B O 1
ATOM 14071 N N . HIS B 1 810 ? 10.299 16.577 -84.709 1.00 110.53 790 HIS B N 1
ATOM 14072 C CA . HIS B 1 810 ? 11.692 16.857 -85.033 1.00 110.11 790 HIS B CA 1
ATOM 14073 C C . HIS B 1 810 ? 12.606 15.647 -84.880 1.00 102.15 790 HIS B C 1
ATOM 14074 O O . HIS B 1 810 ? 13.631 15.557 -85.563 1.00 101.58 790 HIS B O 1
ATOM 14081 N N . VAL B 1 811 ? 12.260 14.717 -83.996 1.00 104.16 791 VAL B N 1
ATOM 14082 C CA . VAL B 1 811 ? 13.163 13.629 -83.637 1.00 100.41 791 VAL B CA 1
ATOM 14083 C C . VAL B 1 811 ? 12.725 12.343 -84.326 1.00 93.91 791 VAL B C 1
ATOM 14084 O O . VAL B 1 811 ? 11.536 12.113 -84.577 1.00 92.96 791 VAL B O 1
ATOM 14088 N N . ASP B 1 812 ? 13.707 11.502 -84.653 1.00 86.53 792 ASP B N 1
ATOM 14089 C CA . ASP B 1 812 ? 13.427 10.220 -85.285 1.00 91.50 792 ASP B CA 1
ATOM 14090 C C . ASP B 1 812 ? 12.772 9.273 -84.290 1.00 94.59 792 ASP B C 1
ATOM 14091 O O . ASP B 1 812 ? 13.306 9.035 -83.202 1.00 100.11 792 ASP B O 1
ATOM 14096 N N . VAL B 1 813 ? 11.617 8.728 -84.659 1.00 90.70 793 VAL B N 1
ATOM 14097 C CA . VAL B 1 813 ? 10.896 7.797 -83.800 1.00 88.90 793 VAL B CA 1
ATOM 14098 C C . VAL B 1 813 ? 10.886 6.420 -84.448 1.00 95.91 793 VAL B C 1
ATOM 14099 O O . VAL B 1 813 ? 10.881 6.277 -85.677 1.00 96.76 793 VAL B O 1
ATOM 14103 N N . LEU B 1 814 ? 10.892 5.397 -83.598 1.00 97.00 794 LEU B N 1
ATOM 14104 C CA . LEU B 1 814 ? 10.812 4.005 -84.024 1.00 86.13 794 LEU B CA 1
ATOM 14105 C C . LEU B 1 814 ? 9.622 3.376 -83.314 1.00 87.52 794 LEU B C 1
ATOM 14106 O O . LEU B 1 814 ? 9.641 3.214 -82.089 1.00 83.73 794 LEU B O 1
ATOM 14111 N N . THR B 1 815 ? 8.583 3.043 -84.072 1.00 91.83 795 THR B N 1
ATOM 14112 C CA . THR B 1 815 ? 7.376 2.449 -83.520 1.00 84.19 795 THR B CA 1
ATOM 14113 C C . THR B 1 815 ? 7.436 0.935 -83.655 1.00 79.22 795 THR B C 1
ATOM 14114 O O . THR B 1 815 ? 7.863 0.407 -84.685 1.00 79.21 795 THR B O 1
ATOM 14118 N N . MET B 1 816 ? 7.034 0.242 -82.597 1.00 78.67 796 MET B N 1
ATOM 14119 C CA . MET B 1 816 ? 6.931 -1.207 -82.600 1.00 79.69 796 MET B CA 1
ATOM 14120 C C . MET B 1 816 ? 5.471 -1.585 -82.414 1.00 79.49 796 MET B C 1
ATOM 14121 O O . MET B 1 816 ? 4.766 -0.979 -81.601 1.00 82.14 796 MET B O 1
ATOM 14126 N N . SER B 1 817 ? 5.016 -2.571 -83.184 1.00 80.95 797 SER B N 1
ATOM 14127 C CA . SER B 1 817 ? 3.632 -3.014 -83.123 1.00 87.21 797 SER B CA 1
ATOM 14128 C C . SER B 1 817 ? 3.573 -4.521 -83.298 1.00 88.46 797 SER B C 1
ATOM 14129 O O . SER B 1 817 ? 4.288 -5.085 -84.130 1.00 87.37 797 SER B O 1
ATOM 14132 N N . ALA B 1 818 ? 2.712 -5.165 -82.508 1.00 90.74 798 ALA B N 1
ATOM 14133 C CA . ALA B 1 818 ? 2.540 -6.608 -82.596 1.00 85.11 798 ALA B CA 1
ATOM 14134 C C . ALA B 1 818 ? 1.573 -7.017 -83.698 1.00 91.32 798 ALA B C 1
ATOM 14135 O O . ALA B 1 818 ? 1.566 -8.187 -84.095 1.00 92.44 798 ALA B O 1
ATOM 14137 N N . THR B 1 819 ? 0.769 -6.085 -84.201 1.00 95.47 799 THR B N 1
ATOM 14138 C CA . THR B 1 819 ? -0.194 -6.378 -85.247 1.00 95.19 799 THR B CA 1
ATOM 14139 C C . THR B 1 819 ? 0.201 -5.687 -86.548 1.00 99.61 799 THR B C 1
ATOM 14140 O O . THR B 1 819 ? 0.659 -4.539 -86.525 1.00 103.16 799 THR B O 1
ATOM 14144 N N . PRO B 1 820 ? 0.045 -6.356 -87.693 1.00 102.94 800 PRO B N 1
ATOM 14145 C CA . PRO B 1 820 ? 0.526 -5.775 -88.955 1.00 108.49 800 PRO B CA 1
ATOM 14146 C C . PRO B 1 820 ? -0.459 -4.800 -89.584 1.00 106.17 800 PRO B C 1
ATOM 14147 O O . PRO B 1 820 ? -1.501 -4.483 -89.001 1.00 101.70 800 PRO B O 1
ATOM 14151 N N . ILE B 1 821 ? -0.126 -4.316 -90.777 1.00 102.79 801 ILE B N 1
ATOM 14152 C CA . ILE B 1 821 ? -0.995 -3.421 -91.536 1.00 101.34 801 ILE B CA 1
ATOM 14153 C C . ILE B 1 821 ? -1.255 -4.051 -92.899 1.00 100.34 801 ILE B C 1
ATOM 14154 O O . ILE B 1 821 ? -0.398 -4.788 -93.409 1.00 99.71 801 ILE B O 1
ATOM 14156 N N . PRO B 1 822 ? -2.413 -3.809 -93.516 1.00 97.94 802 PRO B N 1
ATOM 14157 C CA . PRO B 1 822 ? -2.669 -4.373 -94.848 1.00 94.73 802 PRO B CA 1
ATOM 14158 C C . PRO B 1 822 ? -1.635 -3.905 -95.864 1.00 102.06 802 PRO B C 1
ATOM 14159 O O . PRO B 1 822 ? -1.128 -2.783 -95.796 1.00 103.72 802 PRO B O 1
ATOM 14163 N N . ARG B 1 823 ? -1.325 -4.792 -96.815 1.00 105.99 803 ARG B N 1
ATOM 14164 C CA . ARG B 1 823 ? -0.294 -4.494 -97.806 1.00 101.97 803 ARG B CA 1
ATOM 14165 C C . ARG B 1 823 ? -0.665 -3.277 -98.645 1.00 100.27 803 ARG B C 1
ATOM 14166 O O . ARG B 1 823 ? 0.202 -2.464 -98.989 1.00 99.56 803 ARG B O 1
ATOM 14174 N N . THR B 1 824 ? -1.948 -3.133 -98.984 1.00 98.77 804 THR B N 1
ATOM 14175 C CA . THR B 1 824 ? -2.378 -1.969 -99.752 1.00 103.69 804 THR B CA 1
ATOM 14176 C C . THR B 1 824 ? -2.163 -0.681 -98.963 1.00 98.39 804 THR B C 1
ATOM 14177 O O . THR B 1 824 ? -1.770 0.345 -99.530 1.00 94.90 804 THR B O 1
ATOM 14181 N N . LEU B 1 825 ? -2.402 -0.722 -97.650 1.00 95.31 805 LEU B N 1
ATOM 14182 C CA . LEU B 1 825 ? -2.144 0.444 -96.812 1.00 94.51 805 LEU B CA 1
ATOM 14183 C C . LEU B 1 825 ? -0.650 0.703 -96.660 1.00 96.44 805 LEU B C 1
ATOM 14184 O O . LEU B 1 825 ? -0.229 1.862 -96.565 1.00 90.32 805 LEU B O 1
ATOM 14189 N N . GLU B 1 826 ? 0.163 -0.358 -96.636 1.00 96.78 806 GLU B N 1
ATOM 14190 C CA . GLU B 1 826 ? 1.611 -0.188 -96.567 1.00 93.98 806 GLU B CA 1
ATOM 14191 C C . GLU B 1 826 ? 2.165 0.415 -97.851 1.00 96.97 806 GLU B C 1
ATOM 14192 O O . GLU B 1 826 ? 3.162 1.144 -97.812 1.00 99.91 806 GLU B O 1
ATOM 14198 N N . MET B 1 827 ? 1.532 0.131 -98.992 1.00 104.83 807 MET B N 1
ATOM 14199 C CA . MET B 1 827 ? 2.014 0.657 -100.264 1.00 103.61 807 MET B CA 1
ATOM 14200 C C . MET B 1 827 ? 1.606 2.109 -100.476 1.00 96.48 807 MET B C 1
ATOM 14201 O O . MET B 1 827 ? 2.369 2.880 -101.066 1.00 100.24 807 MET B O 1
ATOM 14206 N N . SER B 1 828 ? 0.417 2.499 -100.006 1.00 97.86 808 SER B N 1
ATOM 14207 C CA . SER B 1 828 ? -0.018 3.884 -100.154 1.00 96.47 808 SER B CA 1
ATOM 14208 C C . SER B 1 828 ? 0.754 4.819 -99.232 1.00 94.56 808 SER B C 1
ATOM 14209 O O . SER B 1 828 ? 1.015 5.971 -99.598 1.00 93.20 808 SER B O 1
ATOM 14212 N N . LEU B 1 829 ? 1.125 4.348 -98.042 1.00 92.99 809 LEU B N 1
ATOM 14213 C CA . LEU B 1 829 ? 1.887 5.136 -97.086 1.00 93.16 809 LEU B CA 1
ATOM 14214 C C . LEU B 1 829 ? 3.392 5.048 -97.315 1.00 94.53 809 LEU B C 1
ATOM 14215 O O . LEU B 1 829 ? 4.164 5.433 -96.430 1.00 93.71 809 LEU B O 1
ATOM 14220 N N . ALA B 1 830 ? 3.823 4.571 -98.486 1.00 95.92 810 ALA B N 1
ATOM 14221 C CA . ALA B 1 830 ? 5.230 4.285 -98.756 1.00 95.23 810 ALA B CA 1
ATOM 14222 C C . ALA B 1 830 ? 6.125 5.520 -98.718 1.00 98.82 810 ALA B C 1
ATOM 14223 O O . ALA B 1 830 ? 7.348 5.375 -98.840 1.00 105.97 810 ALA B O 1
ATOM 14225 N N . GLY B 1 831 ? 5.567 6.716 -98.558 1.00 89.89 811 GLY B N 1
ATOM 14226 C CA . GLY B 1 831 ? 6.378 7.907 -98.402 1.00 92.54 811 GLY B CA 1
ATOM 14227 C C . GLY B 1 831 ? 6.073 8.643 -97.115 1.00 100.52 811 GLY B C 1
ATOM 14228 O O . GLY B 1 831 ? 6.969 9.183 -96.458 1.00 99.20 811 GLY B O 1
ATOM 14229 N N . ILE B 1 832 ? 4.793 8.656 -96.740 1.00 104.71 812 ILE B N 1
ATOM 14230 C CA . ILE B 1 832 ? 4.376 9.409 -95.565 1.00 98.13 812 ILE B CA 1
ATOM 14231 C C . ILE B 1 832 ? 4.734 8.660 -94.290 1.00 98.03 812 ILE B C 1
ATOM 14232 O O . ILE B 1 832 ? 4.929 9.278 -93.235 1.00 97.73 812 ILE B O 1
ATOM 14234 N N . ARG B 1 833 ? 4.861 7.333 -94.364 1.00 101.85 813 ARG B N 1
ATOM 14235 C CA . ARG B 1 833 ? 5.106 6.519 -93.173 1.00 93.03 813 ARG B CA 1
ATOM 14236 C C . ARG B 1 833 ? 5.836 5.246 -93.594 1.00 87.91 813 ARG B C 1
ATOM 14237 O O . ARG B 1 833 ? 5.206 4.304 -94.082 1.00 83.59 813 ARG B O 1
ATOM 14245 N N . GLU B 1 834 ? 7.150 5.220 -93.389 1.00 88.78 814 GLU B N 1
ATOM 14246 C CA . GLU B 1 834 ? 7.926 4.019 -93.659 1.00 93.61 814 GLU B CA 1
ATOM 14247 C C . GLU B 1 834 ? 7.557 2.914 -92.674 1.00 94.69 814 GLU B C 1
ATOM 14248 O O . GLU B 1 834 ? 7.146 3.174 -91.540 1.00 97.88 814 GLU B O 1
ATOM 14250 N N . MET B 1 835 ? 7.702 1.666 -93.121 1.00 95.13 815 MET B N 1
ATOM 14251 C CA . MET B 1 835 ? 7.348 0.516 -92.294 1.00 95.89 815 MET B CA 1
ATOM 14252 C C . MET B 1 835 ? 8.029 -0.727 -92.842 1.00 101.32 815 MET B C 1
ATOM 14253 O O . MET B 1 835 ? 7.898 -1.036 -94.031 1.00 111.55 815 MET B O 1
ATOM 14258 N N . SER B 1 836 ? 8.747 -1.440 -91.976 1.00 94.89 816 SER B N 1
ATOM 14259 C CA . SER B 1 836 ? 9.390 -2.700 -92.336 1.00 101.95 816 SER B CA 1
ATOM 14260 C C . SER B 1 836 ? 8.819 -3.809 -91.466 1.00 99.74 816 SER B C 1
ATOM 14261 O O . SER B 1 836 ? 8.973 -3.781 -90.238 1.00 96.46 816 SER B O 1
ATOM 14264 N N . THR B 1 837 ? 8.184 -4.789 -92.104 1.00 103.22 817 THR B N 1
ATOM 14265 C CA . THR B 1 837 ? 7.534 -5.896 -91.414 1.00 99.70 817 THR B CA 1
ATOM 14266 C C . THR B 1 837 ? 8.510 -7.048 -91.190 1.00 98.28 817 THR B C 1
ATOM 14267 O O . THR B 1 837 ? 9.414 -7.291 -91.995 1.00 99.41 817 THR B O 1
ATOM 14271 N N . ILE B 1 838 ? 8.320 -7.756 -90.079 1.00 95.00 818 ILE B N 1
ATOM 14272 C CA . ILE B 1 838 ? 9.144 -8.904 -89.714 1.00 95.99 818 ILE B CA 1
ATOM 14273 C C . ILE B 1 838 ? 8.311 -10.166 -89.895 1.00 102.92 818 ILE B C 1
ATOM 14274 O O . ILE B 1 838 ? 7.259 -10.319 -89.261 1.00 99.35 818 ILE B O 1
ATOM 14279 N N . LEU B 1 839 ? 8.784 -11.071 -90.749 1.00 102.87 819 LEU B N 1
ATOM 14280 C CA . LEU B 1 839 ? 8.080 -12.316 -91.022 1.00 105.78 819 LEU B CA 1
ATOM 14281 C C . LEU B 1 839 ? 8.861 -13.563 -90.638 1.00 104.22 819 LEU B C 1
ATOM 14282 O O . LEU B 1 839 ? 8.245 -14.566 -90.268 1.00 102.99 819 LEU B O 1
ATOM 14284 N N . THR B 1 840 ? 10.190 -13.532 -90.706 1.00 106.15 820 THR B N 1
ATOM 14285 C CA . THR B 1 840 ? 10.996 -14.696 -90.364 1.00 111.20 820 THR B CA 1
ATOM 14286 C C . THR B 1 840 ? 11.271 -14.713 -88.867 1.00 113.20 820 THR B C 1
ATOM 14287 O O . THR B 1 840 ? 11.882 -13.767 -88.350 1.00 108.48 820 THR B O 1
ATOM 14289 N N . PRO B 1 841 ? 10.843 -15.741 -88.139 1.00 112.66 821 PRO B N 1
ATOM 14290 C CA . PRO B 1 841 ? 11.188 -15.840 -86.722 1.00 113.42 821 PRO B CA 1
ATOM 14291 C C . PRO B 1 841 ? 12.572 -16.436 -86.547 1.00 117.18 821 PRO B C 1
ATOM 14292 O O . PRO B 1 841 ? 13.050 -17.181 -87.416 1.00 114.81 821 PRO B O 1
ATOM 14296 N N . PRO B 1 842 ? 13.256 -16.127 -85.443 1.00 120.53 822 PRO B N 1
ATOM 14297 C CA . PRO B 1 842 ? 14.530 -16.804 -85.159 1.00 124.97 822 PRO B CA 1
ATOM 14298 C C . PRO B 1 842 ? 14.322 -18.284 -84.908 1.00 126.20 822 PRO B C 1
ATOM 14299 O O . PRO B 1 842 ? 14.860 -19.133 -85.631 1.00 127.97 822 PRO B O 1
ATOM 14303 N N . GLU B 1 843 ? 13.546 -18.604 -83.881 1.00 126.68 823 GLU B N 1
ATOM 14304 C CA . GLU B 1 843 ? 13.108 -19.969 -83.624 1.00 126.35 823 GLU B CA 1
ATOM 14305 C C . GLU B 1 843 ? 11.736 -20.169 -84.252 1.00 122.41 823 GLU B C 1
ATOM 14306 O O . GLU B 1 843 ? 10.860 -19.297 -84.134 1.00 123.45 823 GLU B O 1
ATOM 14312 N N . GLU B 1 844 ? 11.552 -21.291 -84.940 1.00 121.29 824 GLU B N 1
ATOM 14313 C CA . GLU B 1 844 ? 10.221 -21.625 -85.421 1.00 124.98 824 GLU B CA 1
ATOM 14314 C C . GLU B 1 844 ? 9.538 -22.454 -84.353 1.00 120.93 824 GLU B C 1
ATOM 14315 O O . GLU B 1 844 ? 9.826 -23.629 -84.167 1.00 120.89 824 GLU B O 1
ATOM 14321 N N . ARG B 1 845 ? 8.609 -21.822 -83.643 1.00 112.84 825 ARG B N 1
ATOM 14322 C CA . ARG B 1 845 ? 7.899 -22.492 -82.569 1.00 113.95 825 ARG B CA 1
ATOM 14323 C C . ARG B 1 845 ? 6.546 -22.983 -83.054 1.00 111.76 825 ARG B C 1
ATOM 14324 O O . ARG B 1 845 ? 5.999 -22.512 -84.063 1.00 110.52 825 ARG B O 1
ATOM 14332 N N . TYR B 1 846 ? 5.983 -23.889 -82.264 1.00 102.94 826 TYR B N 1
ATOM 14333 C CA . TYR B 1 846 ? 4.988 -24.842 -82.714 1.00 87.32 826 TYR B CA 1
ATOM 14334 C C . TYR B 1 846 ? 3.594 -24.499 -82.193 1.00 73.79 826 TYR B C 1
ATOM 14335 O O . TYR B 1 846 ? 3.462 -23.840 -81.158 1.00 75.59 826 TYR B O 1
ATOM 14344 N N . PRO B 1 847 ? 2.533 -24.918 -82.893 1.00 75.16 827 PRO B N 1
ATOM 14345 C CA . PRO B 1 847 ? 1.185 -24.438 -82.553 1.00 66.97 827 PRO B CA 1
ATOM 14346 C C . PRO B 1 847 ? 0.739 -24.855 -81.158 1.00 59.05 827 PRO B C 1
ATOM 14347 O O . PRO B 1 847 ? 1.164 -25.879 -80.618 1.00 62.00 827 PRO B O 1
ATOM 14351 N N . VAL B 1 848 ? -0.125 -24.027 -80.574 1.00 58.48 828 VAL B N 1
ATOM 14352 C CA . VAL B 1 848 ? -0.702 -24.304 -79.264 1.00 54.71 828 VAL B CA 1
ATOM 14353 C C . VAL B 1 848 ? -1.740 -25.410 -79.407 1.00 52.48 828 VAL B C 1
ATOM 14354 O O . VAL B 1 848 ? -2.701 -25.285 -80.175 1.00 56.63 828 VAL B O 1
ATOM 14358 N N . LEU B 1 849 ? -1.547 -26.502 -78.673 1.00 53.68 829 LEU B N 1
ATOM 14359 C CA . LEU B 1 849 ? -2.489 -27.611 -78.716 1.00 56.13 829 LEU B CA 1
ATOM 14360 C C . LEU B 1 849 ? -3.788 -27.200 -78.042 1.00 57.60 829 LEU B C 1
ATOM 14361 O O . LEU B 1 849 ? -3.812 -26.910 -76.841 1.00 56.81 829 LEU B O 1
ATOM 14366 N N . THR B 1 850 ? -4.866 -27.173 -78.815 1.00 61.32 830 THR B N 1
ATOM 14367 C CA . THR B 1 850 ? -6.149 -26.664 -78.358 1.00 60.55 830 THR B CA 1
ATOM 14368 C C . THR B 1 850 ? -7.120 -27.817 -78.149 1.00 57.66 830 THR B C 1
ATOM 14369 O O . THR B 1 850 ? -7.330 -28.635 -79.051 1.00 64.51 830 THR B O 1
ATOM 14373 N N . TYR B 1 851 ? -7.696 -27.885 -76.959 1.00 50.26 831 TYR B N 1
ATOM 14374 C CA . TYR B 1 851 ? -8.798 -28.787 -76.676 1.00 63.51 831 TYR B CA 1
ATOM 14375 C C . TYR B 1 851 ? -10.064 -27.959 -76.508 1.00 64.68 831 TYR B C 1
ATOM 14376 O O . TYR B 1 851 ? -10.081 -26.993 -75.737 1.00 64.62 831 TYR B O 1
ATOM 14385 N N . VAL B 1 852 ? -11.113 -28.322 -77.243 1.00 63.25 832 VAL B N 1
ATOM 14386 C CA . VAL B 1 852 ? -12.432 -27.725 -77.076 1.00 64.15 832 VAL B CA 1
ATOM 14387 C C . VAL B 1 852 ? -13.378 -28.826 -76.620 1.00 65.37 832 VAL B C 1
ATOM 14388 O O . VAL B 1 852 ? -13.351 -29.942 -77.156 1.00 75.84 832 VAL B O 1
ATOM 14392 N N . GLY B 1 853 ? -14.174 -28.530 -75.598 1.00 65.62 833 GLY B N 1
ATOM 14393 C CA . GLY B 1 853 ? -15.042 -29.517 -75.004 1.00 69.91 833 GLY B CA 1
ATOM 14394 C C . GLY B 1 853 ? -15.728 -28.996 -73.761 1.00 62.41 833 GLY B C 1
ATOM 14395 O O . GLY B 1 853 ? -15.566 -27.835 -73.374 1.00 64.24 833 GLY B O 1
ATOM 14396 N N . PRO B 1 854 ? -16.510 -29.852 -73.106 1.00 62.39 834 PRO B N 1
ATOM 14397 C CA . PRO B 1 854 ? -17.252 -29.411 -71.922 1.00 71.38 834 PRO B CA 1
ATOM 14398 C C . PRO B 1 854 ? -16.335 -29.127 -70.743 1.00 71.42 834 PRO B C 1
ATOM 14399 O O . PRO B 1 854 ? -15.238 -29.679 -70.622 1.00 74.42 834 PRO B O 1
ATOM 14403 N N . HIS B 1 855 ? -16.813 -28.253 -69.862 1.00 70.79 835 HIS B N 1
ATOM 14404 C CA . HIS B 1 855 ? -16.071 -27.848 -68.673 1.00 73.50 835 HIS B CA 1
ATOM 14405 C C . HIS B 1 855 ? -16.168 -28.950 -67.623 1.00 79.52 835 HIS B C 1
ATOM 14406 O O . HIS B 1 855 ? -17.231 -29.156 -67.027 1.00 81.74 835 HIS B O 1
ATOM 14413 N N . ASP B 1 856 ? -15.063 -29.664 -67.404 1.00 81.18 836 ASP B N 1
ATOM 14414 C CA . ASP B 1 856 ? -14.942 -30.658 -66.344 1.00 72.36 836 ASP B CA 1
ATOM 14415 C C . ASP B 1 856 ? -13.869 -30.186 -65.375 1.00 72.78 836 ASP B C 1
ATOM 14416 O O . ASP B 1 856 ? -12.766 -29.820 -65.796 1.00 72.43 836 ASP B O 1
ATOM 14421 N N . ASP B 1 857 ? -14.184 -30.231 -64.077 1.00 70.17 837 ASP B N 1
ATOM 14422 C CA . ASP B 1 857 ? -13.238 -29.752 -63.073 1.00 76.54 837 ASP B CA 1
ATOM 14423 C C . ASP B 1 857 ? -11.972 -30.603 -63.042 1.00 69.06 837 ASP B C 1
ATOM 14424 O O . ASP B 1 857 ? -10.864 -30.069 -62.908 1.00 61.51 837 ASP B O 1
ATOM 14429 N N . LYS B 1 858 ? -12.115 -31.928 -63.148 1.00 70.22 838 LYS B N 1
ATOM 14430 C CA . LYS B 1 858 ? -10.946 -32.803 -63.110 1.00 67.35 838 LYS B CA 1
ATOM 14431 C C . LYS B 1 858 ? -9.973 -32.469 -64.233 1.00 65.64 838 LYS B C 1
ATOM 14432 O O . LYS B 1 858 ? -8.759 -32.387 -64.012 1.00 57.16 838 LYS B O 1
ATOM 14438 N N . GLN B 1 859 ? -10.493 -32.255 -65.443 1.00 66.62 839 GLN B N 1
ATOM 14439 C CA . GLN B 1 859 ? -9.633 -31.942 -66.578 1.00 61.23 839 GLN B CA 1
ATOM 14440 C C . GLN B 1 859 ? -8.943 -30.599 -66.397 1.00 57.45 839 GLN B C 1
ATOM 14441 O O . GLN B 1 859 ? -7.753 -30.462 -66.701 1.00 59.23 839 GLN B O 1
ATOM 14447 N N . VAL B 1 860 ? -9.670 -29.597 -65.898 1.00 64.85 840 VAL B N 1
ATOM 14448 C CA . VAL B 1 860 ? -9.054 -28.300 -65.634 1.00 64.74 840 VAL B CA 1
ATOM 14449 C C . VAL B 1 860 ? -7.968 -28.438 -64.573 1.00 55.95 840 VAL B C 1
ATOM 14450 O O . VAL B 1 860 ? -6.864 -27.900 -64.718 1.00 56.53 840 VAL B O 1
ATOM 14454 N N . ALA B 1 861 ? -8.258 -29.171 -63.498 1.00 55.32 841 ALA B N 1
ATOM 14455 C CA . ALA B 1 861 ? -7.260 -29.368 -62.454 1.00 63.35 841 ALA B CA 1
ATOM 14456 C C . ALA B 1 861 ? -6.054 -30.138 -62.983 1.00 56.30 841 ALA B C 1
ATOM 14457 O O . ALA B 1 861 ? -4.911 -29.840 -62.621 1.00 50.99 841 ALA B O 1
ATOM 14459 N N . ALA B 1 862 ? -6.289 -31.126 -63.849 1.00 57.80 842 ALA B N 1
ATOM 14460 C CA . ALA B 1 862 ? -5.178 -31.862 -64.441 1.00 53.83 842 ALA B CA 1
ATOM 14461 C C . ALA B 1 862 ? -4.265 -30.935 -65.231 1.00 54.94 842 ALA B C 1
ATOM 14462 O O . ALA B 1 862 ? -3.037 -30.998 -65.097 1.00 60.13 842 ALA B O 1
ATOM 14464 N N . ALA B 1 863 ? -4.849 -30.051 -66.045 1.00 58.83 843 ALA B N 1
ATOM 14465 C CA . ALA B 1 863 ? -4.044 -29.175 -66.889 1.00 54.39 843 ALA B CA 1
ATOM 14466 C C . ALA B 1 863 ? -3.309 -28.126 -66.062 1.00 56.57 843 ALA B C 1
ATOM 14467 O O . ALA B 1 863 ? -2.151 -27.798 -66.350 1.00 56.73 843 ALA B O 1
ATOM 14469 N N . LEU B 1 864 ? -3.962 -27.592 -65.030 1.00 51.89 844 LEU B N 1
ATOM 14470 C CA . LEU B 1 864 ? -3.303 -26.610 -64.178 1.00 55.35 844 LEU B CA 1
ATOM 14471 C C . LEU B 1 864 ? -2.143 -27.236 -63.419 1.00 56.68 844 LEU B C 1
ATOM 14472 O O . LEU B 1 864 ? -1.074 -26.624 -63.291 1.00 53.24 844 LEU B O 1
ATOM 14477 N N . ARG B 1 865 ? -2.335 -28.456 -62.908 1.00 58.31 845 ARG B N 1
ATOM 14478 C CA . ARG B 1 865 ? -1.237 -29.155 -62.249 1.00 56.28 845 ARG B CA 1
ATOM 14479 C C . ARG B 1 865 ? -0.079 -29.382 -63.213 1.00 58.92 845 ARG B C 1
ATOM 14480 O O . ARG B 1 865 ? 1.089 -29.205 -62.845 1.00 55.10 845 ARG B O 1
ATOM 14488 N N . ARG B 1 866 ? -0.387 -29.762 -64.458 1.00 51.35 846 ARG B N 1
ATOM 14489 C CA . ARG B 1 866 ? 0.657 -29.998 -65.448 1.00 49.45 846 ARG B CA 1
ATOM 14490 C C . ARG B 1 866 ? 1.515 -28.757 -65.652 1.00 56.16 846 ARG B C 1
ATOM 14491 O O . ARG B 1 866 ? 2.747 -28.849 -65.708 1.00 57.93 846 ARG B O 1
ATOM 14499 N N . GLU B 1 867 ? 0.885 -27.583 -65.749 1.00 56.18 847 GLU B N 1
ATOM 14500 C CA . GLU B 1 867 ? 1.654 -26.355 -65.922 1.00 55.19 847 GLU B CA 1
ATOM 14501 C C . GLU B 1 867 ? 2.459 -26.020 -64.669 1.00 56.13 847 GLU B C 1
ATOM 14502 O O . GLU B 1 867 ? 3.586 -25.520 -64.766 1.00 58.46 847 GLU B O 1
ATOM 14508 N N . LEU B 1 868 ? 1.907 -26.295 -63.483 1.00 54.04 848 LEU B N 1
ATOM 14509 C CA . LEU B 1 868 ? 2.655 -26.036 -62.256 1.00 56.95 848 LEU B CA 1
ATOM 14510 C C . LEU B 1 868 ? 3.847 -26.973 -62.115 1.00 61.70 848 LEU B C 1
ATOM 14511 O O . LEU B 1 868 ? 4.855 -26.604 -61.499 1.00 60.87 848 LEU B O 1
ATOM 14516 N N . LEU B 1 869 ? 3.752 -28.179 -62.682 1.00 60.45 849 LEU B N 1
ATOM 14517 C CA . LEU B 1 869 ? 4.836 -29.147 -62.561 1.00 55.80 849 LEU B CA 1
ATOM 14518 C C . LEU B 1 869 ? 6.116 -28.639 -63.210 1.00 58.85 849 LEU B C 1
ATOM 14519 O O . LEU B 1 869 ? 7.215 -28.931 -62.722 1.00 67.27 849 LEU B O 1
ATOM 14524 N N . ARG B 1 870 ? 6.004 -27.880 -64.300 1.00 56.11 850 ARG B N 1
ATOM 14525 C CA . ARG B 1 870 ? 7.171 -27.318 -64.968 1.00 56.69 850 ARG B CA 1
ATOM 14526 C C . ARG B 1 870 ? 7.444 -25.883 -64.535 1.00 58.39 850 ARG B C 1
ATOM 14527 O O . ARG B 1 870 ? 8.046 -25.111 -65.290 1.00 60.82 850 ARG B O 1
ATOM 14535 N N . ASP B 1 871 ? 7.022 -25.523 -63.320 1.00 59.91 851 ASP B N 1
ATOM 14536 C CA . ASP B 1 871 ? 7.194 -24.175 -62.778 1.00 61.10 851 ASP B CA 1
ATOM 14537 C C . ASP B 1 871 ? 6.559 -23.124 -63.681 1.00 66.56 851 ASP B C 1
ATOM 14538 O O . ASP B 1 871 ? 7.030 -21.984 -63.754 1.00 70.07 851 ASP B O 1
ATOM 14543 N N . GLY B 1 872 ? 5.484 -23.503 -64.376 1.00 61.16 852 GLY B N 1
ATOM 14544 C CA . GLY B 1 872 ? 4.816 -22.620 -65.303 1.00 61.04 852 GLY B CA 1
ATOM 14545 C C . GLY B 1 872 ? 3.603 -21.943 -64.686 1.00 58.87 852 GLY B C 1
ATOM 14546 O O . GLY B 1 872 ? 3.165 -22.267 -63.585 1.00 62.02 852 GLY B O 1
ATOM 14547 N N . GLN B 1 873 ? 3.063 -20.983 -65.431 1.00 56.65 853 GLN B N 1
ATOM 14548 C CA . GLN B 1 873 ? 1.922 -20.194 -64.998 1.00 59.26 853 GLN B CA 1
ATOM 14549 C C . GLN B 1 873 ? 0.800 -20.312 -66.019 1.00 53.70 853 GLN B C 1
ATOM 14550 O O . GLN B 1 873 ? 1.016 -20.723 -67.161 1.00 56.89 853 GLN B O 1
ATOM 14556 N N . ALA B 1 874 ? -0.412 -19.953 -65.595 1.00 54.08 854 ALA B N 1
ATOM 14557 C CA . ALA B 1 874 ? -1.601 -20.173 -66.407 1.00 49.83 854 ALA B CA 1
ATOM 14558 C C . ALA B 1 874 ? -2.491 -18.937 -66.409 1.00 49.52 854 ALA B C 1
ATOM 14559 O O . ALA B 1 874 ? -2.512 -18.159 -65.451 1.00 51.13 854 ALA B O 1
ATOM 14561 N N . PHE B 1 875 ? -3.229 -18.767 -67.503 1.00 57.06 855 PHE B N 1
ATOM 14562 C CA . PHE B 1 875 ? -4.268 -17.751 -67.614 1.00 50.32 855 PHE B CA 1
ATOM 14563 C C . PHE B 1 875 ? -5.627 -18.422 -67.466 1.00 48.55 855 PHE B C 1
ATOM 14564 O O . PHE B 1 875 ? -5.911 -19.412 -68.149 1.00 53.50 855 PHE B O 1
ATOM 14572 N N . TYR B 1 876 ? -6.460 -17.890 -66.579 1.00 51.26 856 TYR B N 1
ATOM 14573 C CA . TYR B 1 876 ? -7.828 -18.368 -66.395 1.00 54.40 856 TYR B CA 1
ATOM 14574 C C . TYR B 1 876 ? -8.776 -17.227 -66.756 1.00 59.98 856 TYR B C 1
ATOM 14575 O O . TYR B 1 876 ? -8.965 -16.294 -65.970 1.00 62.10 856 TYR B O 1
ATOM 14584 N N . ILE B 1 877 ? -9.380 -17.303 -67.937 1.00 56.86 857 ILE B N 1
ATOM 14585 C CA . ILE B 1 877 ? -10.212 -16.213 -68.437 1.00 60.87 857 ILE B CA 1
ATOM 14586 C C . ILE B 1 877 ? -11.601 -16.307 -67.818 1.00 69.60 857 ILE B C 1
ATOM 14587 O O . ILE B 1 877 ? -12.303 -17.312 -67.983 1.00 65.16 857 ILE B O 1
ATOM 14592 N N . HIS B 1 878 ? -11.997 -15.254 -67.104 1.00 72.71 858 HIS B N 1
ATOM 14593 C CA . HIS B 1 878 ? -13.365 -15.090 -66.607 1.00 71.48 858 HIS B CA 1
ATOM 14594 C C . HIS B 1 878 ? -13.745 -13.636 -66.870 1.00 76.85 858 HIS B C 1
ATOM 14595 O O . HIS B 1 878 ? -13.287 -12.732 -66.164 1.00 73.13 858 HIS B O 1
ATOM 14602 N N . ASN B 1 879 ? -14.579 -13.416 -67.888 1.00 79.25 859 ASN B N 1
ATOM 14603 C CA . ASN B 1 879 ? -14.820 -12.070 -68.391 1.00 78.91 859 ASN B CA 1
ATOM 14604 C C . ASN B 1 879 ? -15.894 -11.311 -67.620 1.00 72.10 859 ASN B C 1
ATOM 14605 O O . ASN B 1 879 ? -16.033 -10.101 -67.827 1.00 78.78 859 ASN B O 1
ATOM 14610 N N . ARG B 1 880 ? -16.644 -11.974 -66.741 1.00 68.84 860 ARG B N 1
ATOM 14611 C CA . ARG B 1 880 ? -17.729 -11.344 -65.985 1.00 76.60 860 ARG B CA 1
ATOM 14612 C C . ARG B 1 880 ? -17.211 -10.941 -64.606 1.00 76.98 860 ARG B C 1
ATOM 14613 O O . ARG B 1 880 ? -17.128 -11.770 -63.696 1.00 79.48 860 ARG B O 1
ATOM 14621 N N . VAL B 1 881 ? -16.887 -9.654 -64.447 1.00 71.44 861 VAL B N 1
ATOM 14622 C CA . VAL B 1 881 ? -16.318 -9.155 -63.198 1.00 74.38 861 VAL B CA 1
ATOM 14623 C C . VAL B 1 881 ? -17.284 -9.294 -62.027 1.00 81.42 861 VAL B C 1
ATOM 14624 O O . VAL B 1 881 ? -16.857 -9.293 -60.866 1.00 72.83 861 VAL B O 1
ATOM 14628 N N . ARG B 1 882 ? -18.584 -9.421 -62.303 1.00 89.44 862 ARG B N 1
ATOM 14629 C CA . ARG B 1 882 ? -19.561 -9.567 -61.228 1.00 86.76 862 ARG B CA 1
ATOM 14630 C C . ARG B 1 882 ? -19.324 -10.835 -60.418 1.00 87.53 862 ARG B C 1
ATOM 14631 O O . ARG B 1 882 ? -19.659 -10.884 -59.229 1.00 86.31 862 ARG B O 1
ATOM 14639 N N . THR B 1 883 ? -18.737 -11.866 -61.037 1.00 82.70 863 THR B N 1
ATOM 14640 C CA . THR B 1 883 ? -18.544 -13.152 -60.376 1.00 86.92 863 THR B CA 1
ATOM 14641 C C . THR B 1 883 ? -17.107 -13.655 -60.486 1.00 81.67 863 THR B C 1
ATOM 14642 O O . THR B 1 883 ? -16.861 -14.851 -60.292 1.00 75.85 863 THR B O 1
ATOM 14646 N N . ILE B 1 884 ? -16.150 -12.774 -60.783 1.00 75.35 864 ILE B N 1
ATOM 14647 C CA . ILE B 1 884 ? -14.775 -13.232 -60.948 1.00 72.22 864 ILE B CA 1
ATOM 14648 C C . ILE B 1 884 ? -14.150 -13.581 -59.601 1.00 78.90 864 ILE B C 1
ATOM 14649 O O . ILE B 1 884 ? -13.274 -14.452 -59.524 1.00 79.11 864 ILE B O 1
ATOM 14654 N N . ASP B 1 885 ? -14.588 -12.932 -58.518 1.00 83.94 865 ASP B N 1
ATOM 14655 C CA . ASP B 1 885 ? -14.065 -13.269 -57.197 1.00 80.41 865 ASP B CA 1
ATOM 14656 C C . ASP B 1 885 ? -14.483 -14.669 -56.772 1.00 80.67 865 ASP B C 1
ATOM 14657 O O . ASP B 1 885 ? -13.744 -15.343 -56.044 1.00 79.01 865 ASP B O 1
ATOM 14662 N N . GLU B 1 886 ? -15.658 -15.118 -57.208 1.00 76.99 866 GLU B N 1
ATOM 14663 C CA . GLU B 1 886 ? -16.088 -16.476 -56.914 1.00 78.06 866 GLU B CA 1
ATOM 14664 C C . GLU B 1 886 ? -15.349 -17.493 -57.769 1.00 77.45 866 GLU B C 1
ATOM 14665 O O . GLU B 1 886 ? -15.134 -18.628 -57.330 1.00 78.08 866 GLU B O 1
ATOM 14671 N N . ALA B 1 887 ? -14.946 -17.102 -58.980 1.00 77.95 867 ALA B N 1
ATOM 14672 C CA . ALA B 1 887 ? -14.221 -18.018 -59.854 1.00 71.33 867 ALA B CA 1
ATOM 14673 C C . ALA B 1 887 ? -12.843 -18.333 -59.288 1.00 71.79 867 ALA B C 1
ATOM 14674 O O . ALA B 1 887 ? -12.426 -19.496 -59.251 1.00 73.77 867 ALA B O 1
ATOM 14676 N N . ALA B 1 888 ? -12.122 -17.304 -58.838 1.00 69.26 868 ALA B N 1
ATOM 14677 C CA . ALA B 1 888 ? -10.820 -17.528 -58.220 1.00 66.40 868 ALA B CA 1
ATOM 14678 C C . ALA B 1 888 ? -10.931 -18.413 -56.984 1.00 74.64 868 ALA B C 1
ATOM 14679 O O . ALA B 1 888 ? -9.993 -19.151 -56.663 1.00 74.71 868 ALA B O 1
ATOM 14681 N N . ALA B 1 889 ? -12.063 -18.354 -56.280 1.00 77.33 869 ALA B N 1
ATOM 14682 C CA . ALA B 1 889 ? -12.274 -19.247 -55.147 1.00 68.13 869 ALA B CA 1
ATOM 14683 C C . ALA B 1 889 ? -12.537 -20.677 -55.604 1.00 73.59 869 ALA B C 1
ATOM 14684 O O . ALA B 1 889 ? -12.122 -21.628 -54.931 1.00 74.88 869 ALA B O 1
ATOM 14686 N N . ARG B 1 890 ? -13.219 -20.851 -56.740 1.00 69.49 870 ARG B N 1
ATOM 14687 C CA . ARG B 1 890 ? -13.472 -22.194 -57.252 1.00 71.25 870 ARG B CA 1
ATOM 14688 C C . ARG B 1 890 ? -12.177 -22.880 -57.668 1.00 76.85 870 ARG B C 1
ATOM 14689 O O . ARG B 1 890 ? -11.992 -24.076 -57.408 1.00 70.19 870 ARG B O 1
ATOM 14697 N N . VAL B 1 891 ? -11.270 -22.143 -58.318 1.00 72.54 871 VAL B N 1
ATOM 14698 C CA . VAL B 1 891 ? -10.010 -22.743 -58.743 1.00 71.68 871 VAL B CA 1
ATOM 14699 C C . VAL B 1 891 ? -9.060 -22.904 -57.561 1.00 74.25 871 VAL B C 1
ATOM 14700 O O . VAL B 1 891 ? -8.214 -23.808 -57.561 1.00 74.03 871 VAL B O 1
ATOM 14704 N N . ARG B 1 892 ? -9.181 -22.053 -56.537 1.00 69.65 872 ARG B N 1
ATOM 14705 C CA . ARG B 1 892 ? -8.374 -22.238 -55.337 1.00 66.30 872 ARG B CA 1
ATOM 14706 C C . ARG B 1 892 ? -8.734 -23.529 -54.619 1.00 70.09 872 ARG B C 1
ATOM 14707 O O . ARG B 1 892 ? -7.876 -24.130 -53.962 1.00 68.61 872 ARG B O 1
ATOM 14715 N N . GLN B 1 893 ? -9.989 -23.965 -54.731 1.00 67.65 873 GLN B N 1
ATOM 14716 C CA . GLN B 1 893 ? -10.378 -25.259 -54.189 1.00 67.08 873 GLN B CA 1
ATOM 14717 C C . GLN B 1 893 ? -9.965 -26.395 -55.113 1.00 65.51 873 GLN B C 1
ATOM 14718 O O . GLN B 1 893 ? -9.648 -27.491 -54.637 1.00 71.98 873 GLN B O 1
ATOM 14724 N N . LEU B 1 894 ? -9.953 -26.150 -56.427 1.00 65.53 874 LEU B N 1
ATOM 14725 C CA . LEU B 1 894 ? -9.560 -27.186 -57.376 1.00 63.91 874 LEU B CA 1
ATOM 14726 C C . LEU B 1 894 ? -8.064 -27.462 -57.305 1.00 67.74 874 LEU B C 1
ATOM 14727 O O . LEU B 1 894 ? -7.636 -28.620 -57.391 1.00 61.93 874 LEU B O 1
ATOM 14732 N N . VAL B 1 895 ? -7.257 -26.413 -57.168 1.00 65.35 875 VAL B N 1
ATOM 14733 C CA . VAL B 1 895 ? -5.808 -26.548 -57.047 1.00 67.56 875 VAL B CA 1
ATOM 14734 C C . VAL B 1 895 ? -5.357 -25.739 -55.836 1.00 63.51 875 VAL B C 1
ATOM 14735 O O . VAL B 1 895 ? -5.110 -24.529 -55.950 1.00 71.64 875 VAL B O 1
ATOM 14739 N N . PRO B 1 896 ? -5.256 -26.354 -54.655 1.00 63.11 876 PRO B N 1
ATOM 14740 C CA . PRO B 1 896 ? -4.847 -25.602 -53.460 1.00 62.72 876 PRO B CA 1
ATOM 14741 C C . PRO B 1 896 ? -3.353 -25.340 -53.359 1.00 62.15 876 PRO B C 1
ATOM 14742 O O . PRO B 1 896 ? -2.942 -24.562 -52.487 1.00 59.13 876 PRO B O 1
ATOM 14746 N N . GLU B 1 897 ? -2.530 -25.948 -54.208 1.00 65.56 877 GLU B N 1
ATOM 14747 C CA . GLU B 1 897 ? -1.095 -25.699 -54.199 1.00 64.75 877 GLU B CA 1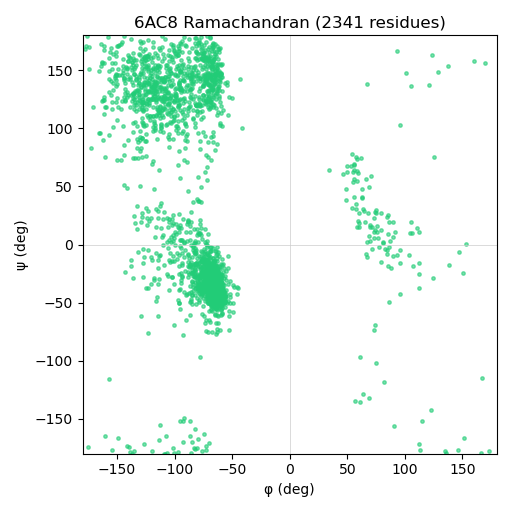
ATOM 14748 C C . GLU B 1 897 ? -0.691 -24.543 -55.100 1.00 61.65 877 GLU B C 1
ATOM 14749 O O . GLU B 1 897 ? 0.506 -24.265 -55.227 1.00 66.15 877 GLU B O 1
ATOM 14755 N N . ALA B 1 898 ? -1.651 -23.873 -55.730 1.00 62.26 878 ALA B N 1
ATOM 14756 C CA . ALA B 1 898 ? -1.382 -22.750 -56.611 1.00 62.47 878 ALA B CA 1
ATOM 14757 C C . ALA B 1 898 ? -1.733 -21.440 -55.919 1.00 62.89 878 ALA B C 1
ATOM 14758 O O . ALA B 1 898 ? -2.639 -21.382 -55.083 1.00 64.13 878 ALA B O 1
ATOM 14760 N N . ARG B 1 899 ? -1.003 -20.388 -56.277 1.00 56.00 879 ARG B N 1
ATOM 14761 C CA . ARG B 1 899 ? -1.279 -19.041 -55.803 1.00 61.41 879 ARG B CA 1
ATOM 14762 C C . ARG B 1 899 ? -2.114 -18.319 -56.858 1.00 64.48 879 ARG B C 1
ATOM 14763 O O . ARG B 1 899 ? -1.677 -18.166 -58.004 1.00 65.16 879 ARG B O 1
ATOM 14771 N N . VAL B 1 900 ? -3.312 -17.884 -56.468 1.00 68.30 880 VAL B N 1
ATOM 14772 C CA . VAL B 1 900 ? -4.348 -17.419 -57.385 1.00 65.67 880 VAL B CA 1
ATOM 14773 C C . VAL B 1 900 ? -4.723 -15.978 -57.052 1.00 68.70 880 VAL B C 1
ATOM 14774 O O . VAL B 1 900 ? -4.748 -15.598 -55.876 1.00 68.33 880 VAL B O 1
ATOM 14778 N N . VAL B 1 901 ? -5.007 -15.168 -58.089 1.00 74.94 881 VAL B N 1
ATOM 14779 C CA . VAL B 1 901 ? -5.587 -13.828 -57.943 1.00 74.77 881 VAL B CA 1
ATOM 14780 C C . VAL B 1 901 ? -6.552 -13.528 -59.082 1.00 77.83 881 VAL B C 1
ATOM 14781 O O . VAL B 1 901 ? -6.705 -14.292 -60.040 1.00 84.31 881 VAL B O 1
ATOM 14785 N N . VAL B 1 902 ? -7.124 -12.330 -59.002 1.00 76.98 882 VAL B N 1
ATOM 14786 C CA . VAL B 1 902 ? -7.916 -11.728 -60.054 1.00 68.94 882 VAL B CA 1
ATOM 14787 C C . VAL B 1 902 ? -7.186 -10.492 -60.562 1.00 76.29 882 VAL B C 1
ATOM 14788 O O . VAL B 1 902 ? -6.298 -9.942 -59.901 1.00 69.27 882 VAL B O 1
ATOM 14792 N N . ALA B 1 903 ? -7.562 -10.077 -61.771 1.00 77.38 883 ALA B N 1
ATOM 14793 C CA . ALA B 1 903 ? -7.036 -8.860 -62.385 1.00 73.71 883 ALA B CA 1
ATOM 14794 C C . ALA B 1 903 ? -7.998 -8.478 -63.499 1.00 84.78 883 ALA B C 1
ATOM 14795 O O . ALA B 1 903 ? -8.106 -9.202 -64.494 1.00 85.64 883 ALA B O 1
ATOM 14797 N N . HIS B 1 904 ? -8.696 -7.358 -63.334 1.00 88.86 884 HIS B N 1
ATOM 14798 C CA . HIS B 1 904 ? -9.709 -6.941 -64.293 1.00 80.37 884 HIS B CA 1
ATOM 14799 C C . HIS B 1 904 ? -9.638 -5.426 -64.452 1.00 90.28 884 HIS B C 1
ATOM 14800 O O . HIS B 1 904 ? -8.744 -4.763 -63.915 1.00 87.70 884 HIS B O 1
ATOM 14807 N N . GLY B 1 905 ? -10.595 -4.879 -65.201 1.00 91.21 885 GLY B N 1
ATOM 14808 C CA . GLY B 1 905 ? -10.619 -3.463 -65.513 1.00 97.20 885 GLY B CA 1
ATOM 14809 C C . GLY B 1 905 ? -11.170 -2.582 -64.410 1.00 97.22 885 GLY B C 1
ATOM 14810 O O . GLY B 1 905 ? -10.672 -1.472 -64.194 1.00 91.06 885 GLY B O 1
ATOM 14811 N N . GLN B 1 906 ? -12.202 -3.062 -63.706 1.00 94.97 886 GLN B N 1
ATOM 14812 C CA . GLN B 1 906 ? -12.790 -2.279 -62.623 1.00 90.98 886 GLN B CA 1
ATOM 14813 C C . GLN B 1 906 ? -11.801 -2.022 -61.494 1.00 92.40 886 GLN B C 1
ATOM 14814 O O . GLN B 1 906 ? -12.004 -1.089 -60.712 1.00 99.94 886 GLN B O 1
ATOM 14820 N N . MET B 1 907 ? -10.748 -2.829 -61.385 1.00 97.07 887 MET B N 1
ATOM 14821 C CA . MET B 1 907 ? -9.652 -2.501 -60.486 1.00 101.80 887 MET B CA 1
ATOM 14822 C C . MET B 1 907 ? -9.038 -1.167 -60.893 1.00 97.38 887 MET B C 1
ATOM 14823 O O . MET B 1 907 ? -8.992 -0.818 -62.075 1.00 101.57 887 MET B O 1
ATOM 14828 N N . ASN B 1 908 ? -8.568 -0.410 -59.909 1.00 100.17 888 ASN B N 1
ATOM 14829 C CA . ASN B 1 908 ? -7.797 0.770 -60.262 1.00 104.15 888 ASN B CA 1
ATOM 14830 C C . ASN B 1 908 ? -6.398 0.355 -60.708 1.00 101.05 888 ASN B C 1
ATOM 14831 O O . ASN B 1 908 ? -5.944 -0.765 -60.460 1.00 103.11 888 ASN B O 1
ATOM 14836 N N . GLU B 1 909 ? -5.708 1.285 -61.369 1.00 102.65 889 GLU B N 1
ATOM 14837 C CA . GLU B 1 909 ? -4.509 0.923 -62.117 1.00 98.56 889 GLU B CA 1
ATOM 14838 C C . GLU B 1 909 ? -3.360 0.490 -61.213 1.00 101.22 889 GLU B C 1
ATOM 14839 O O . GLU B 1 909 ? -2.518 -0.311 -61.637 1.00 104.56 889 GLU B O 1
ATOM 14845 N N . GLU B 1 910 ? -3.292 0.999 -59.980 1.00 103.87 890 GLU B N 1
ATOM 14846 C CA . GLU B 1 910 ? -2.195 0.607 -59.099 1.00 96.72 890 GLU B CA 1
ATOM 14847 C C . GLU B 1 910 ? -2.354 -0.833 -58.632 1.00 98.79 890 GLU B C 1
ATOM 14848 O O . GLU B 1 910 ? -1.366 -1.569 -58.522 1.00 91.42 890 GLU B O 1
ATOM 14854 N N . THR B 1 911 ? -3.590 -1.247 -58.345 1.00 104.10 891 THR B N 1
ATOM 14855 C CA . THR B 1 911 ? -3.855 -2.650 -58.043 1.00 103.01 891 THR B CA 1
ATOM 14856 C C . THR B 1 911 ? -3.478 -3.544 -59.217 1.00 95.42 891 THR B C 1
ATOM 14857 O O . THR B 1 911 ? -2.929 -4.636 -59.028 1.00 93.05 891 THR B O 1
ATOM 14861 N N . LEU B 1 912 ? -3.758 -3.088 -60.440 1.00 95.86 892 LEU B N 1
ATOM 14862 C CA . LEU B 1 912 ? -3.547 -3.917 -61.621 1.00 89.54 892 LEU B CA 1
ATOM 14863 C C . LEU B 1 912 ? -2.062 -4.108 -61.910 1.00 83.40 892 LEU B C 1
ATOM 14864 O O . LEU B 1 912 ? -1.595 -5.238 -62.091 1.00 82.82 892 LEU B O 1
ATOM 14869 N N . GLU B 1 913 ? -1.302 -3.016 -61.954 1.00 84.05 893 GLU B N 1
ATOM 14870 C CA . GLU B 1 913 ? 0.099 -3.097 -62.344 1.00 89.84 893 GLU B CA 1
ATOM 14871 C C . GLU B 1 913 ? 0.997 -3.647 -61.242 1.00 88.49 893 GLU B C 1
ATOM 14872 O O . GLU B 1 913 ? 2.149 -3.996 -61.525 1.00 86.64 893 GLU B O 1
ATOM 14878 N N . LYS B 1 914 ? 0.507 -3.735 -60.005 1.00 90.69 894 LYS B N 1
ATOM 14879 C CA . LYS B 1 914 ? 1.212 -4.469 -58.961 1.00 84.09 894 LYS B CA 1
ATOM 14880 C C . LYS B 1 914 ? 0.866 -5.951 -58.997 1.00 83.42 894 LYS B C 1
ATOM 14881 O O . LYS B 1 914 ? 1.745 -6.800 -58.814 1.00 76.76 894 LYS B O 1
ATOM 14887 N N . THR B 1 915 ? -0.411 -6.267 -59.229 1.00 79.75 895 THR B N 1
ATOM 14888 C CA . THR B 1 915 ? -0.818 -7.650 -59.449 1.00 74.75 895 THR B CA 1
ATOM 14889 C C . THR B 1 915 ? -0.045 -8.269 -60.607 1.00 76.05 895 THR B C 1
ATOM 14890 O O . THR B 1 915 ? 0.518 -9.363 -60.484 1.00 81.19 895 THR B O 1
ATOM 14894 N N . VAL B 1 916 ? -0.001 -7.571 -61.743 1.00 69.75 896 VAL B N 1
ATOM 14895 C CA . VAL B 1 916 ? 0.713 -8.075 -62.908 1.00 68.27 896 VAL B CA 1
ATOM 14896 C C . VAL B 1 916 ? 2.216 -8.122 -62.648 1.00 71.20 896 VAL B C 1
ATOM 14897 O O . VAL B 1 916 ? 2.920 -8.980 -63.194 1.00 71.94 896 VAL B O 1
ATOM 14901 N N . GLU B 1 917 ? 2.733 -7.221 -61.806 1.00 77.54 897 GLU B N 1
ATOM 14902 C CA . GLU B 1 917 ? 4.163 -7.233 -61.508 1.00 72.15 897 GLU B CA 1
ATOM 14903 C C . GLU B 1 917 ? 4.556 -8.485 -60.738 1.00 77.45 897 GLU B C 1
ATOM 14904 O O . GLU B 1 917 ? 5.593 -9.096 -61.024 1.00 73.28 897 GLU B O 1
ATOM 14910 N N . GLY B 1 918 ? 3.749 -8.875 -59.749 1.00 77.11 898 GLY B N 1
ATOM 14911 C CA . GLY B 1 918 ? 4.029 -10.105 -59.031 1.00 72.99 898 GLY B CA 1
ATOM 14912 C C . GLY B 1 918 ? 3.852 -11.330 -59.907 1.00 79.88 898 GLY B C 1
ATOM 14913 O O . GLY B 1 918 ? 4.644 -12.276 -59.838 1.00 75.21 898 GLY B O 1
ATOM 14914 N N . PHE B 1 919 ? 2.814 -11.324 -60.750 1.00 75.47 899 PHE B N 1
ATOM 14915 C CA . PHE B 1 919 ? 2.594 -12.437 -61.666 1.00 67.59 899 PHE B CA 1
ATOM 14916 C C . PHE B 1 919 ? 3.780 -12.621 -62.601 1.00 67.59 899 PHE B C 1
ATOM 14917 O O . PHE B 1 919 ? 4.201 -13.752 -62.869 1.00 72.70 899 PHE B O 1
ATOM 14925 N N . TRP B 1 920 ? 4.338 -11.522 -63.106 1.00 68.63 900 TRP B N 1
ATOM 14926 C CA . TRP B 1 920 ? 5.522 -11.636 -63.950 1.00 71.29 900 TRP B CA 1
ATOM 14927 C C . TRP B 1 920 ? 6.737 -12.072 -63.140 1.00 69.37 900 TRP B C 1
ATOM 14928 O O . TRP B 1 920 ? 7.576 -12.837 -63.631 1.00 71.87 900 TRP B O 1
ATOM 14939 N N . ASN B 1 921 ? 6.850 -11.603 -61.899 1.00 72.97 901 ASN B N 1
ATOM 14940 C CA . ASN B 1 921 ? 7.926 -12.022 -61.010 1.00 76.35 901 ASN B CA 1
ATOM 14941 C C . ASN B 1 921 ? 7.662 -13.379 -60.370 1.00 80.52 901 ASN B C 1
ATOM 14942 O O . ASN B 1 921 ? 8.389 -13.767 -59.448 1.00 85.95 901 ASN B O 1
ATOM 14947 N N . ARG B 1 922 ? 6.635 -14.093 -60.836 1.00 76.34 902 ARG B N 1
ATOM 14948 C CA . ARG B 1 922 ? 6.331 -15.455 -60.397 1.00 73.59 902 ARG B CA 1
ATOM 14949 C C . ARG B 1 922 ? 6.051 -15.526 -58.900 1.00 77.78 902 ARG B C 1
ATOM 14950 O O . ARG B 1 922 ? 6.266 -16.560 -58.262 1.00 82.74 902 ARG B O 1
ATOM 14958 N N . GLU B 1 923 ? 5.570 -14.422 -58.327 1.00 78.11 903 GLU B N 1
ATOM 14959 C CA . GLU B 1 923 ? 4.979 -14.479 -56.999 1.00 79.14 903 GLU B CA 1
ATOM 14960 C C . GLU B 1 923 ? 3.656 -15.233 -57.012 1.00 73.07 903 GLU B C 1
ATOM 14961 O O . GLU B 1 923 ? 3.196 -15.682 -55.957 1.00 73.59 903 GLU B O 1
ATOM 14967 N N . TYR B 1 924 ? 3.037 -15.375 -58.184 1.00 71.86 904 TYR B N 1
ATOM 14968 C CA . TYR B 1 924 ? 1.700 -15.934 -58.317 1.00 71.63 904 TYR B CA 1
ATOM 14969 C C . TYR B 1 924 ? 1.668 -16.922 -59.478 1.00 64.08 904 TYR B C 1
ATOM 14970 O O . TYR B 1 924 ? 2.354 -16.740 -60.486 1.00 66.04 904 TYR B O 1
ATOM 14979 N N . ASP B 1 925 ? 0.849 -17.965 -59.334 1.00 60.70 905 ASP B N 1
ATOM 14980 C CA . ASP B 1 925 ? 0.820 -19.079 -60.278 1.00 55.82 905 ASP B CA 1
ATOM 14981 C C . ASP B 1 925 ? -0.279 -18.946 -61.326 1.00 61.86 905 ASP B C 1
ATOM 14982 O O . ASP B 1 925 ? -0.019 -19.107 -62.522 1.00 61.31 905 ASP B O 1
ATOM 14987 N N . ILE B 1 926 ? -1.511 -18.683 -60.901 1.00 56.40 906 ILE B N 1
ATOM 14988 C CA . ILE B 1 926 ? -2.660 -18.632 -61.793 1.00 54.42 906 ILE B CA 1
ATOM 14989 C C . ILE B 1 926 ? -3.251 -17.232 -61.741 1.00 67.11 906 ILE B C 1
ATOM 14990 O O . ILE B 1 926 ? -3.487 -16.691 -60.654 1.00 65.48 906 ILE B O 1
ATOM 14995 N N . LEU B 1 927 ? -3.491 -16.654 -62.915 1.00 67.67 907 LEU B N 1
ATOM 14996 C CA . LEU B 1 927 ? -4.039 -15.308 -63.047 1.00 61.03 907 LEU B CA 1
ATOM 14997 C C . LEU B 1 927 ? -5.449 -15.426 -63.618 1.00 60.12 907 LEU B C 1
ATOM 14998 O O . LEU B 1 927 ? -5.624 -15.617 -64.824 1.00 63.67 907 LEU B O 1
ATOM 15003 N N . VAL B 1 928 ? -6.452 -15.336 -62.747 1.00 62.23 908 VAL B N 1
ATOM 15004 C CA . VAL B 1 928 ? -7.845 -15.255 -63.178 1.00 60.29 908 VAL B CA 1
ATOM 15005 C C . VAL B 1 928 ? -8.093 -13.825 -63.640 1.00 61.84 908 VAL B C 1
ATOM 15006 O O . VAL B 1 928 ? -8.053 -12.892 -62.839 1.00 64.73 908 VAL B O 1
ATOM 15010 N N . CYS B 1 929 ? -8.354 -13.645 -64.929 1.00 60.56 909 CYS B N 1
ATOM 15011 C CA . CYS B 1 929 ? -8.418 -12.300 -65.478 1.00 61.49 909 CYS B CA 1
ATOM 15012 C C . CYS B 1 929 ? -9.468 -12.247 -66.578 1.00 61.78 909 CYS B C 1
ATOM 15013 O O . CYS B 1 929 ? -10.058 -13.261 -66.959 1.00 59.75 909 CYS B O 1
ATOM 15016 N N . THR B 1 930 ? -9.701 -11.037 -67.082 1.00 68.93 910 THR B N 1
ATOM 15017 C CA . THR B 1 930 ? -10.650 -10.820 -68.161 1.00 74.45 910 THR B CA 1
ATOM 15018 C C . THR B 1 930 ? -9.932 -10.851 -69.509 1.00 68.76 910 THR B C 1
ATOM 15019 O O . THR B 1 930 ? -8.705 -10.944 -69.590 1.00 69.17 910 THR B O 1
ATOM 15023 N N . THR B 1 931 ? -10.714 -10.763 -70.587 1.00 65.86 911 THR B N 1
ATOM 15024 C CA . THR B 1 931 ? -10.140 -10.831 -71.925 1.00 60.38 911 THR B CA 1
ATOM 15025 C C . THR B 1 931 ? -9.251 -9.628 -72.218 1.00 72.49 911 THR B C 1
ATOM 15026 O O . THR B 1 931 ? -8.201 -9.767 -72.858 1.00 76.09 911 THR B O 1
ATOM 15030 N N . ILE B 1 932 ? -9.644 -8.443 -71.746 1.00 80.60 912 ILE B N 1
ATOM 15031 C CA . ILE B 1 932 ? -8.926 -7.224 -72.108 1.00 82.11 912 ILE B CA 1
ATOM 15032 C C . ILE B 1 932 ? -7.549 -7.189 -71.454 1.00 76.48 912 ILE B C 1
ATOM 15033 O O . ILE B 1 932 ? -6.581 -6.695 -72.045 1.00 80.34 912 ILE B O 1
ATOM 15038 N N . VAL B 1 933 ? -7.433 -7.710 -70.232 1.00 75.60 913 VAL B N 1
ATOM 15039 C CA . VAL B 1 933 ? -6.152 -7.654 -69.534 1.00 71.96 913 VAL B CA 1
ATOM 15040 C C . VAL B 1 933 ? -5.213 -8.743 -70.036 1.00 77.48 913 VAL B C 1
ATOM 15041 O O . VAL B 1 933 ? -4.010 -8.506 -70.202 1.00 79.38 913 VAL B O 1
ATOM 15045 N N . GLU B 1 934 ? -5.740 -9.944 -70.298 1.00 74.76 914 GLU B N 1
ATOM 15046 C CA . GLU B 1 934 ? -4.903 -11.028 -70.807 1.00 71.29 914 GLU B CA 1
ATOM 15047 C C . GLU B 1 934 ? -4.267 -10.646 -72.136 1.00 71.92 914 GLU B C 1
ATOM 15048 O O . GLU B 1 934 ? -3.041 -10.695 -72.291 1.00 77.17 914 GLU B O 1
ATOM 15054 N N . THR B 1 935 ? -5.092 -10.282 -73.117 1.00 72.63 915 THR B N 1
ATOM 15055 C CA . THR B 1 935 ? -4.584 -9.696 -74.350 1.00 76.72 915 THR B CA 1
ATOM 15056 C C . THR B 1 935 ? -3.984 -8.335 -74.031 1.00 77.59 915 THR B C 1
ATOM 15057 O O . THR B 1 935 ? -4.678 -7.316 -74.093 1.00 91.91 915 THR B O 1
ATOM 15061 N N . GLY B 1 936 ? -2.706 -8.312 -73.671 1.00 71.05 916 GLY B N 1
ATOM 15062 C CA . GLY B 1 936 ? -2.067 -7.092 -73.223 1.00 74.40 916 GLY B CA 1
ATOM 15063 C C . GLY B 1 936 ? -0.915 -7.385 -72.287 1.00 79.17 916 GLY B C 1
ATOM 15064 O O . GLY B 1 936 ? -0.252 -6.471 -71.788 1.00 84.92 916 GLY B O 1
ATOM 15065 N N . LEU B 1 937 ? -0.675 -8.670 -72.040 1.00 81.46 917 LEU B N 1
ATOM 15066 C CA . LEU B 1 937 ? 0.428 -9.131 -71.213 1.00 75.57 917 LEU B CA 1
ATOM 15067 C C . LEU B 1 937 ? 1.297 -10.081 -72.022 1.00 78.87 917 LEU B C 1
ATOM 15068 O O . LEU B 1 937 ? 0.785 -10.912 -72.780 1.00 77.01 917 LEU B O 1
ATOM 15073 N N . ASP B 1 938 ? 2.612 -9.948 -71.867 1.00 79.47 918 ASP B N 1
ATOM 15074 C CA . ASP B 1 938 ? 3.580 -10.840 -72.500 1.00 83.19 918 ASP B CA 1
ATOM 15075 C C . ASP B 1 938 ? 4.315 -11.588 -71.393 1.00 78.84 918 ASP B C 1
ATOM 15076 O O . ASP B 1 938 ? 5.340 -11.128 -70.886 1.00 76.34 918 ASP B O 1
ATOM 15081 N N . ILE B 1 939 ? 3.786 -12.748 -71.025 1.00 74.94 919 ILE B N 1
ATOM 15082 C CA . ILE B 1 939 ? 4.356 -13.586 -69.980 1.00 73.00 919 ILE B CA 1
ATOM 15083 C C . ILE B 1 939 ? 4.879 -14.845 -70.658 1.00 70.39 919 ILE B C 1
ATOM 15084 O O . ILE B 1 939 ? 4.102 -15.733 -71.031 1.00 69.02 919 ILE B O 1
ATOM 15089 N N . SER B 1 940 ? 6.202 -14.926 -70.823 1.00 66.94 920 SER B N 1
ATOM 15090 C CA . SER B 1 940 ? 6.797 -16.083 -71.484 1.00 62.15 920 SER B CA 1
ATOM 15091 C C . SER B 1 940 ? 6.576 -17.362 -70.690 1.00 67.27 920 SER B C 1
ATOM 15092 O O . SER B 1 940 ? 6.533 -18.451 -71.273 1.00 69.73 920 SER B O 1
ATOM 15095 N N . ASN B 1 941 ? 6.428 -17.254 -69.368 1.00 67.58 921 ASN B N 1
ATOM 15096 C CA . ASN B 1 941 ? 6.269 -18.432 -68.529 1.00 60.55 921 ASN B CA 1
ATOM 15097 C C . ASN B 1 941 ? 4.831 -18.926 -68.464 1.00 61.64 921 ASN B C 1
ATOM 15098 O O . ASN B 1 941 ? 4.612 -20.105 -68.164 1.00 66.29 921 ASN B O 1
ATOM 15103 N N . ALA B 1 942 ? 3.851 -18.060 -68.713 1.00 59.45 922 ALA B N 1
ATOM 15104 C CA . ALA B 1 942 ? 2.450 -18.470 -68.718 1.00 65.03 922 ALA B CA 1
ATOM 15105 C C . ALA B 1 942 ? 2.181 -19.228 -70.010 1.00 61.08 922 ALA B C 1
ATOM 15106 O O . ALA B 1 942 ? 2.162 -18.632 -71.091 1.00 61.25 922 ALA B O 1
ATOM 15108 N N . ASN B 1 943 ? 1.976 -20.544 -69.916 1.00 57.52 923 ASN B N 1
ATOM 15109 C CA . ASN B 1 943 ? 1.940 -21.344 -71.135 1.00 57.20 923 ASN B CA 1
ATOM 15110 C C . ASN B 1 943 ? 0.762 -22.314 -71.202 1.00 55.66 923 ASN B C 1
ATOM 15111 O O . ASN B 1 943 ? 0.758 -23.200 -72.057 1.00 58.83 923 ASN B O 1
ATOM 15116 N N . THR B 1 944 ? -0.248 -22.176 -70.340 1.00 48.75 924 THR B N 1
ATOM 15117 C CA . THR B 1 944 ? -1.545 -22.780 -70.633 1.00 55.56 924 THR B CA 1
ATOM 15118 C C . THR B 1 944 ? -2.649 -21.774 -70.349 1.00 56.16 924 THR B C 1
ATOM 15119 O O . THR B 1 944 ? -2.506 -20.887 -69.500 1.00 43.21 924 THR B O 1
ATOM 15123 N N . LEU B 1 945 ? -3.766 -21.939 -71.057 1.00 52.16 925 LEU B N 1
ATOM 15124 C CA . LEU B 1 945 ? -4.852 -20.968 -71.058 1.00 49.93 925 LEU B CA 1
ATOM 15125 C C . LEU B 1 945 ? -6.171 -21.707 -70.915 1.00 50.46 925 LEU B C 1
ATOM 15126 O O . LEU B 1 945 ? -6.508 -22.548 -71.755 1.00 51.36 925 LEU B O 1
ATOM 15131 N N . ILE B 1 946 ? -6.909 -21.401 -69.854 1.00 50.91 926 ILE B N 1
ATOM 15132 C CA . ILE B 1 946 ? -8.232 -21.964 -69.621 1.00 53.09 926 ILE B CA 1
ATOM 15133 C C . ILE B 1 946 ? -9.251 -20.873 -69.910 1.00 54.13 926 ILE B C 1
ATOM 15134 O O . ILE B 1 946 ? -9.232 -19.813 -69.273 1.00 58.38 926 ILE B O 1
ATOM 15139 N N . VAL B 1 947 ? -10.133 -21.121 -70.869 1.00 52.39 927 VAL B N 1
ATOM 15140 C CA . VAL B 1 947 ? -11.163 -20.161 -71.245 1.00 55.94 927 VAL B CA 1
ATOM 15141 C C . VAL B 1 947 ? -12.503 -20.746 -70.820 1.00 59.52 927 VAL B C 1
ATOM 15142 O O . VAL B 1 947 ? -13.054 -21.626 -71.492 1.00 53.16 927 VAL B O 1
ATOM 15146 N N . GLU B 1 948 ? -13.022 -20.262 -69.694 1.00 61.11 928 GLU B N 1
ATOM 15147 C CA . GLU B 1 948 ? -14.378 -20.594 -69.281 1.00 70.83 928 GLU B CA 1
ATOM 15148 C C . GLU B 1 948 ? -15.380 -19.986 -70.256 1.00 71.67 928 GLU B C 1
ATOM 15149 O O . GLU B 1 948 ? -15.262 -18.813 -70.630 1.00 64.78 928 GLU B O 1
ATOM 15155 N N . ARG B 1 949 ? -16.361 -20.787 -70.669 1.00 69.35 929 ARG B N 1
ATOM 15156 C CA . ARG B 1 949 ? -17.433 -20.343 -71.559 1.00 77.96 929 ARG B CA 1
ATOM 15157 C C . ARG B 1 949 ? -16.869 -19.729 -72.842 1.00 78.34 929 ARG B C 1
ATOM 15158 O O . ARG B 1 949 ? -17.066 -18.551 -73.147 1.00 75.71 929 ARG B O 1
ATOM 15166 N N . ALA B 1 950 ? -16.150 -20.561 -73.598 1.00 75.10 930 ALA B N 1
ATOM 15167 C CA . ALA B 1 950 ? -15.557 -20.094 -74.843 1.00 70.01 930 ALA B CA 1
ATOM 15168 C C . ALA B 1 950 ? -16.601 -19.830 -75.917 1.00 71.58 930 ALA B C 1
ATOM 15169 O O . ALA B 1 950 ? -16.304 -19.125 -76.889 1.00 69.47 930 ALA B O 1
ATOM 15171 N N . ASP B 1 951 ? -17.814 -20.373 -75.760 1.00 69.58 931 ASP B N 1
ATOM 15172 C CA . ASP B 1 951 ? -18.858 -20.187 -76.766 1.00 81.74 931 ASP B CA 1
ATOM 15173 C C . ASP B 1 951 ? -19.306 -18.732 -76.863 1.00 81.42 931 ASP B C 1
ATOM 15174 O O . ASP B 1 951 ? -19.770 -18.299 -77.925 1.00 81.10 931 ASP B O 1
ATOM 15179 N N . THR B 1 952 ? -19.178 -17.968 -75.782 1.00 75.63 932 THR B N 1
ATOM 15180 C CA . THR B 1 952 ? -19.519 -16.545 -75.791 1.00 70.05 932 THR B CA 1
ATOM 15181 C C . THR B 1 952 ? -18.328 -15.689 -76.212 1.00 77.25 932 THR B C 1
ATOM 15182 O O . THR B 1 952 ? -18.026 -14.668 -75.593 1.00 82.37 932 THR B O 1
ATOM 15186 N N . PHE B 1 953 ? -17.639 -16.101 -77.275 1.00 69.87 933 PHE B N 1
ATOM 15187 C CA . PHE B 1 953 ? -16.437 -15.415 -77.723 1.00 73.88 933 PHE B CA 1
ATOM 15188 C C . PHE B 1 953 ? -16.356 -15.447 -79.241 1.00 74.78 933 PHE B C 1
ATOM 15189 O O . PHE B 1 953 ? -16.792 -16.405 -79.885 1.00 69.56 933 PHE B O 1
ATOM 15197 N N . GLY B 1 954 ? -15.779 -14.391 -79.805 1.00 73.53 934 GLY B N 1
ATOM 15198 C CA . GLY B 1 954 ? -15.576 -14.345 -81.232 1.00 72.00 934 GLY B CA 1
ATOM 15199 C C . GLY B 1 954 ? -14.332 -15.092 -81.661 1.00 76.42 934 GLY B C 1
ATOM 15200 O O . GLY B 1 954 ? -13.426 -15.354 -80.869 1.00 73.67 934 GLY B O 1
ATOM 15201 N N . LEU B 1 955 ? -14.304 -15.442 -82.949 1.00 77.28 935 LEU B N 1
ATOM 15202 C CA . LEU B 1 955 ? -13.157 -16.155 -83.500 1.00 75.99 935 LEU B CA 1
ATOM 15203 C C . LEU B 1 955 ? -11.865 -15.379 -83.282 1.00 79.59 935 LEU B C 1
ATOM 15204 O O . LEU B 1 955 ? -10.830 -15.965 -82.945 1.00 82.22 935 LEU B O 1
ATOM 15209 N N . SER B 1 956 ? -11.903 -14.059 -83.467 1.00 74.28 936 SER B N 1
ATOM 15210 C CA . SER B 1 956 ? -10.682 -13.274 -83.342 1.00 76.51 936 SER B CA 1
ATOM 15211 C C . SER B 1 956 ? -10.320 -13.013 -81.886 1.00 76.63 936 SER B C 1
ATOM 15212 O O . SER B 1 956 ? -9.137 -12.839 -81.570 1.00 74.99 936 SER B O 1
ATOM 15215 N N . GLN B 1 957 ? -11.308 -12.983 -80.988 1.00 77.97 937 GLN B N 1
ATOM 15216 C CA . GLN B 1 957 ? -10.992 -12.863 -79.568 1.00 76.19 937 GLN B CA 1
ATOM 15217 C C . GLN B 1 957 ? -10.399 -14.159 -79.035 1.00 71.91 937 GLN B C 1
ATOM 15218 O O . GLN B 1 957 ? -9.425 -14.136 -78.274 1.00 70.26 937 GLN B O 1
ATOM 15224 N N . LEU B 1 958 ? -10.971 -15.301 -79.427 1.00 72.64 938 LEU B N 1
ATOM 15225 C CA . LEU B 1 958 ? -10.367 -16.581 -79.080 1.00 67.30 938 LEU B CA 1
ATOM 15226 C C . LEU B 1 958 ? -8.984 -16.721 -79.694 1.00 71.82 938 LEU B C 1
ATOM 15227 O O . LEU B 1 958 ? -8.106 -17.364 -79.109 1.00 76.58 938 LEU B O 1
ATOM 15232 N N . HIS B 1 959 ? -8.775 -16.125 -80.868 1.00 71.44 939 HIS B N 1
ATOM 15233 C CA . HIS B 1 959 ? -7.482 -16.213 -81.535 1.00 70.67 939 HIS B CA 1
ATOM 15234 C C . HIS B 1 959 ? -6.418 -15.434 -80.773 1.00 69.04 939 HIS B C 1
ATOM 15235 O O . HIS B 1 959 ? -5.335 -15.958 -80.487 1.00 69.51 939 HIS B O 1
ATOM 15242 N N . GLN B 1 960 ? -6.704 -14.175 -80.436 1.00 71.72 940 GLN B N 1
ATOM 15243 C CA . GLN B 1 960 ? -5.729 -13.384 -79.697 1.00 71.11 940 GLN B CA 1
ATOM 15244 C C . GLN B 1 960 ? -5.617 -13.829 -78.246 1.00 63.10 940 GLN B C 1
ATOM 15245 O O . GLN B 1 960 ? -4.614 -13.522 -77.594 1.00 64.67 940 GLN B O 1
ATOM 15251 N N . LEU B 1 961 ? -6.612 -14.550 -77.727 1.00 58.69 941 LEU B N 1
ATOM 15252 C CA . LEU B 1 961 ? -6.466 -15.154 -76.408 1.00 64.65 941 LEU B CA 1
ATOM 15253 C C . LEU B 1 961 ? -5.416 -16.259 -76.436 1.00 67.35 941 LEU B C 1
ATOM 15254 O O . LEU B 1 961 ? -4.471 -16.255 -75.638 1.00 67.03 941 LEU B O 1
ATOM 15259 N N . ARG B 1 962 ? -5.564 -17.210 -77.363 1.00 58.71 942 ARG B N 1
ATOM 15260 C CA . ARG B 1 962 ? -4.590 -18.284 -77.509 1.00 58.41 942 ARG B CA 1
ATOM 15261 C C . ARG B 1 962 ? -3.219 -17.770 -77.931 1.00 65.08 942 ARG B C 1
ATOM 15262 O O . ARG B 1 962 ? -2.209 -18.436 -77.673 1.00 63.84 942 ARG B O 1
ATOM 15270 N N . GLY B 1 963 ? -3.156 -16.601 -78.562 1.00 57.73 943 GLY B N 1
ATOM 15271 C CA . GLY B 1 963 ? -1.896 -16.093 -79.061 1.00 61.69 943 GLY B CA 1
ATOM 15272 C C . GLY B 1 963 ? -0.959 -15.530 -78.017 1.00 64.86 943 GLY B C 1
ATOM 15273 O O . GLY B 1 963 ? 0.199 -15.256 -78.340 1.00 77.47 943 GLY B O 1
ATOM 15274 N N . ARG B 1 964 ? -1.420 -15.333 -76.783 1.00 63.29 944 ARG B N 1
ATOM 15275 C CA . ARG B 1 964 ? -0.571 -14.800 -75.725 1.00 68.06 944 ARG B CA 1
ATOM 15276 C C . ARG B 1 964 ? 0.040 -15.906 -74.878 1.00 69.67 944 ARG B C 1
ATOM 15277 O O . ARG B 1 964 ? 0.534 -15.645 -73.774 1.00 70.40 944 ARG B O 1
ATOM 15285 N N . VAL B 1 965 ? 0.033 -17.134 -75.385 1.00 65.81 945 VAL B N 1
ATOM 15286 C CA . VAL B 1 965 ? 0.434 -18.309 -74.625 1.00 62.59 945 VAL B CA 1
ATOM 15287 C C . VAL B 1 965 ? 1.149 -19.267 -75.574 1.00 62.44 945 VAL B C 1
ATOM 15288 O O . VAL B 1 965 ? 0.777 -19.390 -76.747 1.00 67.91 945 VAL B O 1
ATOM 15292 N N . GLY B 1 966 ? 2.204 -19.915 -75.082 1.00 61.22 946 GLY B N 1
ATOM 15293 C CA . GLY B 1 966 ? 2.958 -20.817 -75.930 1.00 68.76 946 GLY B CA 1
ATOM 15294 C C . GLY B 1 966 ? 3.862 -20.144 -76.934 1.00 72.57 946 GLY B C 1
ATOM 15295 O O . GLY B 1 966 ? 4.160 -20.727 -77.982 1.00 75.66 946 GLY B O 1
ATOM 15296 N N . ARG B 1 967 ? 4.321 -18.930 -76.639 1.00 78.74 947 ARG B N 1
ATOM 15297 C CA . ARG B 1 967 ? 5.175 -18.217 -77.577 1.00 86.15 947 ARG B CA 1
ATOM 15298 C C . ARG B 1 967 ? 6.638 -18.618 -77.437 1.00 98.80 947 ARG B C 1
ATOM 15299 O O . ARG B 1 967 ? 7.391 -18.525 -78.409 1.00 103.21 947 ARG B O 1
ATOM 15307 N N . SER B 1 968 ? 7.075 -19.064 -76.261 1.00 96.72 948 SER B N 1
ATOM 15308 C CA . SER B 1 968 ? 8.500 -19.348 -76.143 1.00 87.03 948 SER B CA 1
ATOM 15309 C C . SER B 1 968 ? 8.808 -20.803 -76.468 1.00 88.48 948 SER B C 1
ATOM 15310 O O . SER B 1 968 ? 8.137 -21.419 -77.305 1.00 87.90 948 SER B O 1
ATOM 15313 N N . ARG B 1 969 ? 9.851 -21.340 -75.831 1.00 87.68 949 ARG B N 1
ATOM 15314 C CA . ARG B 1 969 ? 10.344 -22.668 -76.181 1.00 84.18 949 ARG B CA 1
ATOM 15315 C C . ARG B 1 969 ? 9.377 -23.759 -75.739 1.00 75.48 949 ARG B C 1
ATOM 15316 O O . ARG B 1 969 ? 9.228 -24.776 -76.426 1.00 77.23 949 ARG B O 1
ATOM 15318 N N . GLU B 1 970 ? 8.728 -23.579 -74.593 1.00 74.37 950 GLU B N 1
ATOM 15319 C CA . GLU B 1 970 ? 7.740 -24.546 -74.132 1.00 77.98 950 GLU B CA 1
ATOM 15320 C C . GLU B 1 970 ? 6.474 -24.463 -74.975 1.00 77.06 950 GLU B C 1
ATOM 15321 O O . GLU B 1 970 ? 6.052 -23.377 -75.386 1.00 78.27 950 GLU B O 1
ATOM 15327 N N . ARG B 1 971 ? 5.857 -25.615 -75.230 1.00 62.25 951 ARG B N 1
ATOM 15328 C CA . ARG B 1 971 ? 4.605 -25.620 -75.969 1.00 64.14 951 ARG B CA 1
ATOM 15329 C C . ARG B 1 971 ? 3.459 -25.201 -75.061 1.00 60.72 951 ARG B C 1
ATOM 15330 O O . ARG B 1 971 ? 3.428 -25.539 -73.874 1.00 57.92 951 ARG B O 1
ATOM 15338 N N . GLY B 1 972 ? 2.519 -24.457 -75.627 1.00 57.18 952 GLY B N 1
ATOM 15339 C CA . GLY B 1 972 ? 1.369 -23.975 -74.895 1.00 53.08 952 GLY B CA 1
ATOM 15340 C C . GLY B 1 972 ? 0.153 -24.860 -75.085 1.00 46.42 952 GLY B C 1
ATOM 15341 O O . GLY B 1 972 ? -0.000 -25.519 -76.109 1.00 46.31 952 GLY B O 1
ATOM 15342 N N . TYR B 1 973 ? -0.715 -24.865 -74.077 1.00 50.49 953 TYR B N 1
ATOM 15343 C CA . TYR B 1 973 ? -1.971 -25.600 -74.125 1.00 55.78 953 TYR B CA 1
ATOM 15344 C C . TYR B 1 973 ? -3.124 -24.624 -73.942 1.00 56.59 953 TYR B C 1
ATOM 15345 O O . TYR B 1 973 ? -3.096 -23.792 -73.030 1.00 54.31 953 TYR B O 1
ATOM 15354 N N . ALA B 1 974 ? -4.133 -24.722 -74.802 1.00 56.17 954 ALA B N 1
ATOM 15355 C CA . ALA B 1 974 ? -5.331 -23.901 -74.690 1.00 51.10 954 ALA B CA 1
ATOM 15356 C C . ALA B 1 974 ? -6.534 -24.809 -74.504 1.00 49.90 954 ALA B C 1
ATOM 15357 O O . ALA B 1 974 ? -6.660 -25.828 -75.192 1.00 52.50 954 ALA B O 1
ATOM 15359 N N . TYR B 1 975 ? -7.404 -24.443 -73.569 1.00 53.89 955 TYR B N 1
ATOM 15360 C CA . TYR B 1 975 ? -8.615 -25.198 -73.269 1.00 47.80 955 TYR B CA 1
ATOM 15361 C C . TYR B 1 975 ? -9.805 -24.276 -73.480 1.00 53.53 955 TYR B C 1
ATOM 15362 O O . TYR B 1 975 ? -10.027 -23.352 -72.690 1.00 55.18 955 TYR B O 1
ATOM 15371 N N . PHE B 1 976 ? -10.553 -24.511 -74.553 1.00 60.46 956 PHE B N 1
ATOM 15372 C CA . PHE B 1 976 ? -11.776 -23.770 -74.837 1.00 60.40 956 PHE B CA 1
ATOM 15373 C C . PHE B 1 976 ? -12.948 -24.602 -74.334 1.00 55.72 956 PHE B C 1
ATOM 15374 O O . PHE B 1 976 ? -13.304 -25.616 -74.940 1.00 58.67 956 PHE B O 1
ATOM 15382 N N . LEU B 1 977 ? -13.538 -24.181 -73.221 1.00 59.49 957 LEU B N 1
ATOM 15383 C CA . LEU B 1 977 ? -14.561 -24.957 -72.538 1.00 62.39 957 LEU B CA 1
ATOM 15384 C C . LEU B 1 977 ? -15.914 -24.265 -72.629 1.00 69.25 957 LEU B C 1
ATOM 15385 O O . LEU B 1 977 ? -16.005 -23.036 -72.542 1.00 68.61 957 LEU B O 1
ATOM 15390 N N . TYR B 1 978 ? -16.959 -25.064 -72.810 1.00 73.74 958 TYR B N 1
ATOM 15391 C CA . TYR B 1 978 ? -18.345 -24.628 -72.801 1.00 75.82 958 TYR B CA 1
ATOM 15392 C C . TYR B 1 978 ? -19.116 -25.435 -71.762 1.00 80.63 958 TYR B C 1
ATOM 15393 O O . TYR B 1 978 ? -18.643 -26.487 -71.313 1.00 79.87 958 TYR B O 1
ATOM 15402 N N . PRO B 1 979 ? -20.292 -24.969 -71.340 1.00 88.34 959 PRO B N 1
ATOM 15403 C CA . PRO B 1 979 ? -21.046 -25.685 -70.298 1.00 87.14 959 PRO B CA 1
ATOM 15404 C C . PRO B 1 979 ? -21.403 -27.094 -70.734 1.00 89.12 959 PRO B C 1
ATOM 15405 O O . PRO B 1 979 ? -21.786 -27.322 -71.892 1.00 86.48 959 PRO B O 1
ATOM 15409 N N . PRO B 1 980 ? -21.304 -28.066 -69.824 1.00 97.41 960 PRO B N 1
ATOM 15410 C CA . PRO B 1 980 ? -21.546 -29.463 -70.221 1.00 99.51 960 PRO B CA 1
ATOM 15411 C C . PRO B 1 980 ? -23.010 -29.787 -70.467 1.00 102.45 960 PRO B C 1
ATOM 15412 O O . PRO B 1 980 ? -23.308 -30.602 -71.349 1.00 109.91 960 PRO B O 1
ATOM 15416 N N . ASN B 1 981 ? -23.932 -29.176 -69.720 1.00 104.69 961 ASN B N 1
ATOM 15417 C CA . ASN B 1 981 ? -25.337 -29.556 -69.809 1.00 110.12 961 ASN B CA 1
ATOM 15418 C C . ASN B 1 981 ? -26.042 -28.926 -71.005 1.00 110.82 961 ASN B C 1
ATOM 15419 O O . ASN B 1 981 ? -26.992 -29.514 -71.534 1.00 112.78 961 ASN B O 1
ATOM 15421 N N . LYS B 1 982 ? -25.604 -27.749 -71.444 1.00 109.38 962 LYS B N 1
ATOM 15422 C CA . LYS B 1 982 ? -26.272 -27.045 -72.526 1.00 108.50 962 LYS B CA 1
ATOM 15423 C C . LYS B 1 982 ? -25.944 -27.675 -73.876 1.00 112.88 962 LYS B C 1
ATOM 15424 O O . LYS B 1 982 ? -24.958 -28.405 -74.012 1.00 117.94 962 LYS B O 1
ATOM 15430 N N . PRO B 1 983 ? -26.770 -27.419 -74.896 1.00 112.07 963 PRO B N 1
ATOM 15431 C CA . PRO B 1 983 ? -26.365 -27.753 -76.265 1.00 107.87 963 PRO B CA 1
ATOM 15432 C C . PRO B 1 983 ? -25.555 -26.618 -76.864 1.00 108.82 963 PRO B C 1
ATOM 15433 O O . PRO B 1 983 ? -25.319 -25.605 -76.198 1.00 106.06 963 PRO B O 1
ATOM 15437 N N . LEU B 1 984 ? -25.126 -26.768 -78.112 1.00 109.41 964 LEU B N 1
ATOM 15438 C CA . LEU B 1 984 ? -24.374 -25.731 -78.801 1.00 108.11 964 LEU B CA 1
ATOM 15439 C C . LEU B 1 984 ? -25.013 -25.454 -80.152 1.00 114.80 964 LEU B C 1
ATOM 15440 O O . LEU B 1 984 ? -25.382 -26.386 -80.874 1.00 119.49 964 LEU B O 1
ATOM 15445 N N . THR B 1 985 ? -25.153 -24.173 -80.483 1.00 115.06 965 THR B N 1
ATOM 15446 C CA . THR B 1 985 ? -25.581 -23.806 -81.824 1.00 114.17 965 THR B CA 1
ATOM 15447 C C . THR B 1 985 ? -24.525 -24.238 -82.836 1.00 116.35 965 THR B C 1
ATOM 15448 O O . THR B 1 985 ? -23.323 -24.231 -82.553 1.00 114.35 965 THR B O 1
ATOM 15452 N N . GLU B 1 986 ? -24.988 -24.639 -84.025 1.00 122.98 966 GLU B N 1
ATOM 15453 C CA . GLU B 1 986 ? -24.073 -25.143 -85.046 1.00 122.46 966 GLU B CA 1
ATOM 15454 C C . GLU B 1 986 ? -23.027 -24.104 -85.428 1.00 118.14 966 GLU B C 1
ATOM 15455 O O . GLU B 1 986 ? -21.928 -24.462 -85.866 1.00 117.92 966 GLU B O 1
ATOM 15457 N N . THR B 1 987 ? -23.346 -22.818 -85.266 1.00 115.67 967 THR B N 1
ATOM 15458 C CA . THR B 1 987 ? -22.360 -21.775 -85.521 1.00 114.62 967 THR B CA 1
ATOM 15459 C C . THR B 1 987 ? -21.238 -21.797 -84.491 1.00 114.26 967 THR B C 1
ATOM 15460 O O . THR B 1 987 ? -20.086 -21.506 -84.830 1.00 115.33 967 THR B O 1
ATOM 15464 N N . ALA B 1 988 ? -21.548 -22.142 -83.238 1.00 112.18 968 ALA B N 1
ATOM 15465 C CA . ALA B 1 988 ? -20.524 -22.169 -82.198 1.00 110.82 968 ALA B CA 1
ATOM 15466 C C . ALA B 1 988 ? -19.722 -23.466 -82.224 1.00 107.71 968 ALA B C 1
ATOM 15467 O O . ALA B 1 988 ? -18.511 -23.452 -81.977 1.00 101.54 968 ALA B O 1
ATOM 15469 N N . TYR B 1 989 ? -20.379 -24.594 -82.509 1.00 106.14 969 TYR B N 1
ATOM 15470 C CA . TYR B 1 989 ? -19.666 -25.866 -82.592 1.00 107.09 969 TYR B CA 1
ATOM 15471 C C . TYR B 1 989 ? -18.635 -25.840 -83.713 1.00 106.05 969 TYR B C 1
ATOM 15472 O O . TYR B 1 989 ? -17.490 -26.269 -83.531 1.00 99.84 969 TYR B O 1
ATOM 15474 N N . ASP B 1 990 ? -19.029 -25.337 -84.886 1.00 111.92 970 ASP B N 1
ATOM 15475 C CA . ASP B 1 990 ? -18.075 -25.155 -85.975 1.00 110.03 970 ASP B CA 1
ATOM 15476 C C . ASP B 1 990 ? -16.998 -24.151 -85.589 1.00 104.46 970 ASP B C 1
ATOM 15477 O O . ASP B 1 990 ? -15.807 -24.377 -85.830 1.00 100.43 970 ASP B O 1
ATOM 15482 N N . ARG B 1 991 ? -17.406 -23.034 -84.980 1.00 101.61 971 ARG B N 1
ATOM 15483 C CA . ARG B 1 991 ? -16.469 -21.985 -84.592 1.00 101.29 971 ARG B CA 1
ATOM 15484 C C . ARG B 1 991 ? -15.318 -22.543 -83.763 1.00 99.20 971 ARG B C 1
ATOM 15485 O O . ARG B 1 991 ? -14.145 -22.395 -84.123 1.00 98.69 971 ARG B O 1
ATOM 15493 N N . LEU B 1 992 ? -15.643 -23.196 -82.644 1.00 96.68 972 LEU B N 1
ATOM 15494 C CA . LEU B 1 992 ? -14.603 -23.740 -81.776 1.00 91.21 972 LEU B CA 1
ATOM 15495 C C . LEU B 1 992 ? -13.756 -24.782 -82.496 1.00 93.82 972 LEU B C 1
ATOM 15496 O O . LEU B 1 992 ? -12.574 -24.951 -82.173 1.00 87.72 972 LEU B O 1
ATOM 15501 N N . ALA B 1 993 ? -14.332 -25.477 -83.481 1.00 95.94 973 ALA B N 1
ATOM 15502 C CA . ALA B 1 993 ? -13.575 -26.491 -84.207 1.00 90.19 973 ALA B CA 1
ATOM 15503 C C . ALA B 1 993 ? -12.525 -25.862 -85.117 1.00 94.23 973 ALA B C 1
ATOM 15504 O O . ALA B 1 993 ? -11.389 -26.347 -85.186 1.00 94.04 973 ALA B O 1
ATOM 15506 N N . THR B 1 994 ? -12.883 -24.784 -85.825 1.00 93.61 974 THR B N 1
ATOM 15507 C CA . THR B 1 994 ? -11.923 -24.156 -86.731 1.00 96.28 974 THR B CA 1
ATOM 15508 C C . THR B 1 994 ? -10.772 -23.512 -85.972 1.00 90.46 974 THR B C 1
ATOM 15509 O O . THR B 1 994 ? -9.676 -23.362 -86.524 1.00 87.59 974 THR B O 1
ATOM 15513 N N . ILE B 1 995 ? -10.999 -23.120 -84.721 1.00 89.95 975 ILE B N 1
ATOM 15514 C CA . ILE B 1 995 ? -9.920 -22.579 -83.908 1.00 89.84 975 ILE B CA 1
ATOM 15515 C C . ILE B 1 995 ? -9.137 -23.692 -83.213 1.00 88.53 975 ILE B C 1
ATOM 15516 O O . ILE B 1 995 ? -7.961 -23.506 -82.881 1.00 78.95 975 ILE B O 1
ATOM 15521 N N . ALA B 1 996 ? -9.761 -24.854 -83.000 1.00 85.37 976 ALA B N 1
ATOM 15522 C CA . ALA B 1 996 ? -9.040 -26.003 -82.464 1.00 83.74 976 ALA B CA 1
ATOM 15523 C C . ALA B 1 996 ? -7.954 -26.453 -83.432 1.00 90.00 976 ALA B C 1
ATOM 15524 O O . ALA B 1 996 ? -6.771 -26.529 -83.077 1.00 86.98 976 ALA B O 1
ATOM 15526 N N . GLN B 1 997 ? -8.342 -26.757 -84.671 1.00 88.28 977 GLN B N 1
ATOM 15527 C CA . GLN B 1 997 ? -7.382 -26.993 -85.747 1.00 92.54 977 GLN B CA 1
ATOM 15528 C C . GLN B 1 997 ? -7.134 -25.654 -86.431 1.00 89.49 977 GLN B C 1
ATOM 15529 O O . GLN B 1 997 ? -7.743 -25.319 -87.450 1.00 103.40 977 GLN B O 1
ATOM 15531 N N . ASN B 1 998 ? -6.232 -24.862 -85.846 1.00 81.36 978 ASN B N 1
ATOM 15532 C CA . ASN B 1 998 ? -6.048 -23.513 -86.368 1.00 91.17 978 ASN B CA 1
ATOM 15533 C C . ASN B 1 998 ? -5.407 -23.573 -87.753 1.00 94.62 978 ASN B C 1
ATOM 15534 O O . ASN B 1 998 ? -4.184 -23.655 -87.905 1.00 91.10 978 ASN B O 1
ATOM 15539 N N . ASN B 1 999 ? -6.260 -23.586 -88.774 1.00 98.53 979 ASN B N 1
ATOM 15540 C CA . ASN B 1 999 ? -5.837 -23.518 -90.170 1.00 96.37 979 ASN B CA 1
ATOM 15541 C C . ASN B 1 999 ? -5.775 -22.041 -90.530 1.00 100.63 979 ASN B C 1
ATOM 15542 O O . ASN B 1 999 ? -6.779 -21.428 -90.895 1.00 105.23 979 ASN B O 1
ATOM 15547 N N . GLU B 1 1000 ? -4.576 -21.461 -90.413 1.00 99.08 980 GLU B N 1
ATOM 15548 C CA . GLU B 1 1000 ? -4.431 -20.012 -90.527 1.00 99.85 980 GLU B CA 1
ATOM 15549 C C . GLU B 1 1000 ? -4.845 -19.505 -91.901 1.00 103.63 980 GLU B C 1
ATOM 15550 O O . GLU B 1 1000 ? -5.357 -18.383 -92.020 1.00 99.76 980 GLU B O 1
ATOM 15556 N N . LEU B 1 1001 ? -4.644 -20.312 -92.944 1.00 101.30 981 LEU B N 1
ATOM 15557 C CA . LEU B 1 1001 ? -5.068 -19.958 -94.291 1.00 97.71 981 LEU B CA 1
ATOM 15558 C C . LEU B 1 1001 ? -6.376 -20.621 -94.691 1.00 102.00 981 LEU B C 1
ATOM 15559 O O . LEU B 1 1001 ? -6.868 -20.369 -95.797 1.00 105.41 981 LEU B O 1
ATOM 15564 N N . GLY B 1 1002 ? -6.968 -21.423 -93.812 1.00 96.84 982 GLY B N 1
ATOM 15565 C CA . GLY B 1 1002 ? -8.261 -22.017 -94.089 1.00 91.32 982 GLY B CA 1
ATOM 15566 C C . GLY B 1 1002 ? -9.348 -20.968 -94.208 1.00 92.09 982 GLY B C 1
ATOM 15567 O O . GLY B 1 1002 ? -9.192 -19.804 -93.840 1.00 90.92 982 GLY B O 1
ATOM 15568 N N . ALA B 1 1003 ? -10.488 -21.407 -94.744 1.00 92.37 983 ALA B N 1
ATOM 15569 C CA . ALA B 1 1003 ? -11.591 -20.486 -94.993 1.00 91.68 983 ALA B CA 1
ATOM 15570 C C . ALA B 1 1003 ? -12.196 -19.956 -93.699 1.00 87.22 983 ALA B C 1
ATOM 15571 O O . ALA B 1 1003 ? -12.624 -18.798 -93.647 1.00 85.16 983 ALA B O 1
ATOM 15573 N N . GLY B 1 1004 ? -12.238 -20.780 -92.649 1.00 86.38 984 GLY B N 1
ATOM 15574 C CA . GLY B 1 1004 ? -12.895 -20.385 -91.415 1.00 84.46 984 GLY B CA 1
ATOM 15575 C C . GLY B 1 1004 ? -12.183 -19.289 -90.652 1.00 90.93 984 GLY B C 1
ATOM 15576 O O . GLY B 1 1004 ? -12.798 -18.649 -89.791 1.00 98.12 984 GLY B O 1
ATOM 15577 N N . MET B 1 1005 ? -10.909 -19.051 -90.951 1.00 91.90 985 MET B N 1
ATOM 15578 C CA . MET B 1 1005 ? -10.113 -18.064 -90.237 1.00 95.13 985 MET B CA 1
ATOM 15579 C C . MET B 1 1005 ? -9.887 -16.786 -91.033 1.00 97.45 985 MET B C 1
ATOM 15580 O O . MET B 1 1005 ? -9.167 -15.902 -90.561 1.00 97.47 985 MET B O 1
ATOM 15585 N N . ALA B 1 1006 ? -10.481 -16.665 -92.225 1.00 95.83 986 ALA B N 1
ATOM 15586 C CA . ALA B 1 1006 ? -10.300 -15.456 -93.024 1.00 92.55 986 ALA B CA 1
ATOM 15587 C C . ALA B 1 1006 ? -10.834 -14.227 -92.298 1.00 94.87 986 ALA B C 1
ATOM 15588 O O . ALA B 1 1006 ? -10.223 -13.154 -92.347 1.00 97.60 986 ALA B O 1
ATOM 15590 N N . VAL B 1 1007 ? -11.976 -14.364 -91.621 1.00 94.33 987 VAL B N 1
ATOM 15591 C CA . VAL B 1 1007 ? -12.483 -13.268 -90.803 1.00 101.49 987 VAL B CA 1
ATOM 15592 C C . VAL B 1 1007 ? -11.652 -13.118 -89.536 1.00 104.43 987 VAL B C 1
ATOM 15593 O O . VAL B 1 1007 ? -11.520 -12.013 -88.995 1.00 99.28 987 VAL B O 1
ATOM 15597 N N . ALA B 1 1008 ? -11.079 -14.219 -89.043 1.00 102.18 988 ALA B N 1
ATOM 15598 C CA . ALA B 1 1008 ? -10.303 -14.162 -87.811 1.00 96.49 988 ALA B CA 1
ATOM 15599 C C . ALA B 1 1008 ? -9.015 -13.373 -88.002 1.00 101.35 988 ALA B C 1
ATOM 15600 O O . ALA B 1 1008 ? -8.627 -12.597 -87.123 1.00 105.24 988 ALA B O 1
ATOM 15602 N N . MET B 1 1009 ? -8.341 -13.553 -89.139 1.00 102.35 989 MET B N 1
ATOM 15603 C CA . MET B 1 1009 ? -7.094 -12.849 -89.418 1.00 102.27 989 MET B CA 1
ATOM 15604 C C . MET B 1 1009 ? -7.309 -11.454 -89.989 1.00 107.35 989 MET B C 1
ATOM 15605 O O . MET B 1 1009 ? -6.324 -10.757 -90.255 1.00 106.32 989 MET B O 1
ATOM 15610 N N . LYS B 1 1010 ? -8.559 -11.032 -90.191 1.00 106.85 990 LYS B N 1
ATOM 15611 C CA . LYS B 1 1010 ? -8.810 -9.707 -90.750 1.00 104.29 990 LYS B CA 1
ATOM 15612 C C . LYS B 1 1010 ? -8.780 -8.627 -89.673 1.00 105.99 990 LYS B C 1
ATOM 15613 O O . LYS B 1 1010 ? -8.312 -7.511 -89.926 1.00 104.51 990 LYS B O 1
ATOM 15615 N N . ASP B 1 1011 ? -9.268 -8.938 -88.469 1.00 105.99 991 ASP B N 1
ATOM 15616 C CA . ASP B 1 1011 ? -9.317 -7.941 -87.405 1.00 105.16 991 ASP B CA 1
ATOM 15617 C C . ASP B 1 1011 ? -7.932 -7.566 -86.899 1.00 105.21 991 ASP B C 1
ATOM 15618 O O . ASP B 1 1011 ? -7.787 -6.537 -86.229 1.00 105.41 991 ASP B O 1
ATOM 15623 N N . LEU B 1 1012 ? -6.918 -8.382 -87.194 1.00 103.97 992 LEU B N 1
ATOM 15624 C CA . LEU B 1 1012 ? -5.551 -8.025 -86.833 1.00 108.79 992 LEU B CA 1
ATOM 15625 C C . LEU B 1 1012 ? -5.029 -6.922 -87.740 1.00 105.57 992 LEU B C 1
ATOM 15626 O O . LEU B 1 1012 ? -4.315 -6.021 -87.288 1.00 105.58 992 LEU B O 1
ATOM 15631 N N . GLU B 1 1013 ? -5.378 -6.978 -89.025 1.00 108.22 993 GLU B N 1
ATOM 15632 C CA . GLU B 1 1013 ? -5.139 -5.842 -89.905 1.00 105.85 993 GLU B CA 1
ATOM 15633 C C . GLU B 1 1013 ? -6.039 -4.667 -89.545 1.00 102.82 993 GLU B C 1
ATOM 15634 O O . GLU B 1 1013 ? -5.665 -3.510 -89.768 1.00 105.94 993 GLU B O 1
ATOM 15640 N N . ILE B 1 1014 ? -7.221 -4.941 -88.986 1.00 98.34 994 ILE B N 1
ATOM 15641 C CA . ILE B 1 1014 ? -8.115 -3.865 -88.570 1.00 100.29 994 ILE B CA 1
ATOM 15642 C C . ILE B 1 1014 ? -7.555 -3.152 -87.346 1.00 104.77 994 ILE B C 1
ATOM 15643 O O . ILE B 1 1014 ? -7.464 -1.919 -87.312 1.00 103.52 994 ILE B O 1
ATOM 15648 N N . ARG B 1 1015 ? -7.178 -3.917 -86.318 1.00 108.25 995 ARG B N 1
ATOM 15649 C CA . ARG B 1 1015 ? -6.574 -3.316 -85.134 1.00 103.41 995 ARG B CA 1
ATOM 15650 C C . ARG B 1 1015 ? -5.230 -2.677 -85.458 1.00 105.20 995 ARG B C 1
ATOM 15651 O O . ARG B 1 1015 ? -4.872 -1.655 -84.863 1.00 111.34 995 ARG B O 1
ATOM 15653 N N . GLY B 1 1016 ? -4.479 -3.257 -86.396 1.00 104.20 996 GLY B N 1
ATOM 15654 C CA . GLY B 1 1016 ? -3.220 -2.650 -86.797 1.00 107.91 996 GLY B CA 1
ATOM 15655 C C . GLY B 1 1016 ? -3.414 -1.352 -87.558 1.00 113.06 996 GLY B C 1
ATOM 15656 O O . GLY B 1 1016 ? -2.722 -0.363 -87.299 1.00 111.47 996 GLY B O 1
ATOM 15657 N N . ALA B 1 1017 ? -4.354 -1.338 -88.507 1.00 110.63 997 ALA B N 1
ATOM 15658 C CA . ALA B 1 1017 ? -4.646 -0.109 -89.237 1.00 105.79 997 ALA B CA 1
ATOM 15659 C C . ALA B 1 1017 ? -5.155 0.977 -88.301 1.00 108.95 997 ALA B C 1
ATOM 15660 O O . ALA B 1 1017 ? -4.773 2.145 -88.429 1.00 110.79 997 ALA B O 1
ATOM 15662 N N . GLY B 1 1018 ? -6.014 0.610 -87.350 1.00 114.19 998 GLY B N 1
ATOM 15663 C CA . GLY B 1 1018 ? -6.489 1.565 -86.364 1.00 117.17 998 GLY B CA 1
ATOM 15664 C C . GLY B 1 1018 ? -5.413 2.069 -85.426 1.00 119.53 998 GLY B C 1
ATOM 15665 O O . GLY B 1 1018 ? -5.639 3.066 -84.730 1.00 124.52 998 GLY B O 1
ATOM 15666 N N . ASN B 1 1019 ? -4.253 1.415 -85.392 1.00 115.97 999 ASN B N 1
ATOM 15667 C CA . ASN B 1 1019 ? -3.149 1.861 -84.555 1.00 118.64 999 ASN B CA 1
ATOM 15668 C C . ASN B 1 1019 ? -2.059 2.593 -85.328 1.00 122.03 999 ASN B C 1
ATOM 15669 O O . ASN B 1 1019 ? -1.207 3.235 -84.703 1.00 119.93 999 ASN B O 1
ATOM 15671 N N . VAL B 1 1020 ? -2.055 2.509 -86.660 1.00 124.08 1000 VAL B N 1
ATOM 15672 C CA . VAL B 1 1020 ? -1.045 3.183 -87.471 1.00 119.01 1000 VAL B CA 1
ATOM 15673 C C . VAL B 1 1020 ? -1.679 4.397 -88.133 1.00 114.65 1000 VAL B C 1
ATOM 15674 O O . VAL B 1 1020 ? -0.998 5.388 -88.429 1.00 104.91 1000 VAL B O 1
ATOM 15678 N N . LEU B 1 1021 ? -2.993 4.335 -88.354 1.00 115.91 1001 LEU B N 1
ATOM 15679 C CA . LEU B 1 1021 ? -3.700 5.499 -88.872 1.00 112.96 1001 LEU B CA 1
ATOM 15680 C C . LEU B 1 1021 ? -3.847 6.588 -87.822 1.00 118.95 1001 LEU B C 1
ATOM 15681 O O . LEU B 1 1021 ? -4.009 7.758 -88.180 1.00 121.10 1001 LEU B O 1
ATOM 15686 N N . GLY B 1 1022 ? -3.783 6.235 -86.540 1.00 121.79 1002 GLY B N 1
ATOM 15687 C CA . GLY B 1 1022 ? -4.001 7.215 -85.494 1.00 119.96 1002 GLY B CA 1
ATOM 15688 C C . GLY B 1 1022 ? -5.447 7.620 -85.326 1.00 120.78 1002 GLY B C 1
ATOM 15689 O O . GLY B 1 1022 ? -5.723 8.741 -84.888 1.00 117.51 1002 GLY B O 1
ATOM 15690 N N . ALA B 1 1023 ? -6.382 6.735 -85.668 1.00 124.59 1003 ALA B N 1
ATOM 15691 C CA . ALA B 1 1023 ? -7.801 7.036 -85.547 1.00 125.35 1003 ALA B CA 1
ATOM 15692 C C . ALA B 1 1023 ? -8.576 5.730 -85.457 1.00 123.25 1003 ALA B C 1
ATOM 15693 O O . ALA B 1 1023 ? -8.080 4.664 -85.830 1.00 120.24 1003 ALA B O 1
ATOM 15695 N N . GLU B 1 1024 ? -9.805 5.832 -84.950 1.00 122.96 1004 GLU B N 1
ATOM 15696 C CA . GLU B 1 1024 ? -10.696 4.670 -84.847 1.00 124.53 1004 GLU B CA 1
ATOM 15697 C C . GLU B 1 1024 ? -11.536 4.547 -86.116 1.00 121.83 1004 GLU B C 1
ATOM 15698 O O . GLU B 1 1024 ? -11.406 3.574 -86.865 1.00 120.10 1004 GLU B O 1
ATOM 15700 N N . GLN B 1 1025 ? -12.407 5.529 -86.356 1.00 126.06 1005 GLN B N 1
ATOM 15701 C CA . GLN B 1 1025 ? -13.255 5.602 -87.546 1.00 121.19 1005 GLN B CA 1
ATOM 15702 C C . GLN B 1 1025 ? -14.173 4.392 -87.688 1.00 117.85 1005 GLN B C 1
ATOM 15703 O O . GLN B 1 1025 ? -14.671 4.114 -88.783 1.00 117.55 1005 GLN B O 1
ATOM 15709 N N . SER B 1 1026 ? -14.418 3.667 -86.593 1.00 117.06 1006 SER B N 1
ATOM 15710 C CA . SER B 1 1026 ? -15.251 2.472 -86.658 1.00 115.40 1006 SER B CA 1
ATOM 15711 C C . SER B 1 1026 ? -16.693 2.788 -87.031 1.00 114.07 1006 SER B C 1
ATOM 15712 O O . SER B 1 1026 ? -17.396 1.906 -87.536 1.00 114.95 1006 SER B O 1
ATOM 15715 N N . GLY B 1 1027 ? -17.150 4.019 -86.795 1.00 114.92 1007 GLY B N 1
ATOM 15716 C CA . GLY B 1 1027 ? -18.490 4.387 -87.217 1.00 117.96 1007 GLY B CA 1
ATOM 15717 C C . GLY B 1 1027 ? -18.638 4.404 -88.726 1.00 115.64 1007 GLY B C 1
ATOM 15718 O O . GLY B 1 1027 ? -19.671 3.993 -89.262 1.00 120.00 1007 GLY B O 1
ATOM 15719 N N . HIS B 1 1028 ? -17.607 4.868 -89.431 1.00 114.99 1008 HIS B N 1
ATOM 15720 C CA . HIS B 1 1028 ? -17.643 4.916 -90.886 1.00 119.10 1008 HIS B CA 1
ATOM 15721 C C . HIS B 1 1028 ? -17.184 3.618 -91.538 1.00 113.90 1008 HIS B C 1
ATOM 15722 O O . HIS B 1 1028 ? -17.486 3.398 -92.717 1.00 112.16 1008 HIS B O 1
ATOM 15729 N N . VAL B 1 1029 ? -16.468 2.758 -90.807 1.00 114.33 1009 VAL B N 1
ATOM 15730 C CA . VAL B 1 1029 ? -16.038 1.480 -91.372 1.00 109.22 1009 VAL B CA 1
ATOM 15731 C C . VAL B 1 1029 ? -17.245 0.601 -91.677 1.00 110.22 1009 VAL B C 1
ATOM 15732 O O . VAL B 1 1029 ? -17.311 -0.044 -92.729 1.00 109.52 1009 VAL B O 1
ATOM 15736 N N . ALA B 1 1030 ? -18.214 0.560 -90.767 1.00 110.60 1010 ALA B N 1
ATOM 15737 C CA . ALA B 1 1030 ? -19.470 -0.121 -91.036 1.00 102.11 1010 ALA B CA 1
ATOM 15738 C C . ALA B 1 1030 ? -20.335 0.725 -91.964 1.00 104.88 1010 ALA B C 1
ATOM 15739 O O . ALA B 1 1030 ? -20.320 1.958 -91.909 1.00 108.29 1010 ALA B O 1
ATOM 15741 N N . GLY B 1 1031 ? -21.096 0.047 -92.820 1.00 97.96 1011 GLY B N 1
ATOM 15742 C CA . GLY B 1 1031 ? -21.853 0.725 -93.855 1.00 100.35 1011 GLY B CA 1
ATOM 15743 C C . GLY B 1 1031 ? -21.080 0.733 -95.155 1.00 103.17 1011 GLY B C 1
ATOM 15744 O O . GLY B 1 1031 ? -21.636 0.513 -96.237 1.00 103.25 1011 GLY B O 1
ATOM 15745 N N . VAL B 1 1032 ? -19.780 0.995 -95.049 1.00 98.27 1012 VAL B N 1
ATOM 15746 C CA . VAL B 1 1032 ? -18.845 0.797 -96.148 1.00 102.25 1012 VAL B CA 1
ATOM 15747 C C . VAL B 1 1032 ? -18.131 -0.523 -95.877 1.00 100.61 1012 VAL B C 1
ATOM 15748 O O . VAL B 1 1032 ? -18.438 -1.207 -94.897 1.00 103.90 1012 VAL B O 1
ATOM 15752 N N . GLY B 1 1033 ? -17.203 -0.913 -96.743 1.00 94.61 1013 GLY B N 1
ATOM 15753 C CA . GLY B 1 1033 ? -16.340 -2.052 -96.479 1.00 98.17 1013 GLY B CA 1
ATOM 15754 C C . GLY B 1 1033 ? -15.020 -1.580 -95.895 1.00 93.71 1013 GLY B C 1
ATOM 15755 O O . GLY B 1 1033 ? -14.476 -0.561 -96.319 1.00 98.68 1013 GLY B O 1
ATOM 15756 N N . PHE B 1 1034 ? -14.515 -2.324 -94.905 1.00 83.85 1014 PHE B N 1
ATOM 15757 C CA . PHE B 1 1034 ? -13.191 -2.011 -94.379 1.00 81.05 1014 PHE B CA 1
ATOM 15758 C C . PHE B 1 1034 ? -12.126 -2.141 -95.456 1.00 89.40 1014 PHE B C 1
ATOM 15759 O O . PHE B 1 1034 ? -11.134 -1.404 -95.440 1.00 92.44 1014 PHE B O 1
ATOM 15767 N N . ASP B 1 1035 ? -12.307 -3.073 -96.395 1.00 90.52 1015 ASP B N 1
ATOM 15768 C CA . ASP B 1 1035 ? -11.367 -3.191 -97.504 1.00 90.83 1015 ASP B CA 1
ATOM 15769 C C . ASP B 1 1035 ? -11.413 -1.949 -98.385 1.00 89.46 1015 ASP B C 1
ATOM 15770 O O . ASP B 1 1035 ? -10.370 -1.379 -98.728 1.00 86.07 1015 ASP B O 1
ATOM 15775 N N . LEU B 1 1036 ? -12.623 -1.506 -98.744 1.00 90.24 1016 LEU B N 1
ATOM 15776 C CA . LEU B 1 1036 ? -12.770 -0.291 -99.538 1.00 89.78 1016 LEU B CA 1
ATOM 15777 C C . LEU B 1 1036 ? -12.466 0.954 -98.716 1.00 85.02 1016 LEU B C 1
ATOM 15778 O O . LEU B 1 1036 ? -12.005 1.959 -99.266 1.00 85.78 1016 LEU B O 1
ATOM 15783 N N . TYR B 1 1037 ? -12.710 0.908 -97.404 1.00 85.38 1017 TYR B N 1
ATOM 15784 C CA . TYR B 1 1037 ? -12.301 2.006 -96.534 1.00 83.55 1017 TYR B CA 1
ATOM 15785 C C . TYR B 1 1037 ? -10.793 2.218 -96.605 1.00 84.10 1017 TYR B C 1
ATOM 15786 O O . TYR B 1 1037 ? -10.321 3.342 -96.808 1.00 87.76 1017 TYR B O 1
ATOM 15795 N N . VAL B 1 1038 ? -10.019 1.141 -96.440 1.00 80.54 1018 VAL B N 1
ATOM 15796 C CA . VAL B 1 1038 ? -8.567 1.238 -96.557 1.00 84.01 1018 VAL B CA 1
ATOM 15797 C C . VAL B 1 1038 ? -8.167 1.660 -97.965 1.00 86.82 1018 VAL B C 1
ATOM 15798 O O . VAL B 1 1038 ? -7.162 2.360 -98.151 1.00 86.01 1018 VAL B O 1
ATOM 15802 N N . ARG B 1 1039 ? -8.943 1.255 -98.977 1.00 84.30 1019 ARG B N 1
ATOM 15803 C CA . ARG B 1 1039 ? -8.675 1.711 -100.338 1.00 81.94 1019 ARG B CA 1
ATOM 15804 C C . ARG B 1 1039 ? -8.986 3.195 -100.491 1.00 83.62 1019 ARG B C 1
ATOM 15805 O O . ARG B 1 1039 ? -8.280 3.914 -101.209 1.00 80.75 1019 ARG B O 1
ATOM 15813 N N . LEU B 1 1040 ? -10.035 3.674 -99.816 1.00 84.12 1020 LEU B N 1
ATOM 15814 C CA . LEU B 1 1040 ? -10.345 5.099 -99.848 1.00 78.29 1020 LEU B CA 1
ATOM 15815 C C . LEU B 1 1040 ? -9.288 5.908 -99.110 1.00 79.43 1020 LEU B C 1
ATOM 15816 O O . LEU B 1 1040 ? -8.916 7.000 -99.553 1.00 90.27 1020 LEU B O 1
ATOM 15821 N N . VAL B 1 1041 ? -8.792 5.390 -97.983 1.00 79.92 1021 VAL B N 1
ATOM 15822 C CA . VAL B 1 1041 ? -7.698 6.052 -97.277 1.00 82.12 1021 VAL B CA 1
ATOM 15823 C C . VAL B 1 1041 ? -6.482 6.177 -98.183 1.00 83.11 1021 VAL B C 1
ATOM 15824 O O . VAL B 1 1041 ? -5.842 7.233 -98.246 1.00 87.74 1021 VAL B O 1
ATOM 15828 N N . GLY B 1 1042 ? -6.148 5.104 -98.904 1.00 81.27 1022 GLY B N 1
ATOM 15829 C CA . GLY B 1 1042 ? -4.992 5.146 -99.784 1.00 83.94 1022 GLY B CA 1
ATOM 15830 C C . GLY B 1 1042 ? -5.152 6.140 -100.917 1.00 85.55 1022 GLY B C 1
ATOM 15831 O O . GLY B 1 1042 ? -4.217 6.876 -101.245 1.00 84.84 1022 GLY B O 1
ATOM 15832 N N . GLU B 1 1043 ? -6.338 6.172 -101.533 1.00 88.72 1023 GLU B N 1
ATOM 15833 C CA . GLU B 1 1043 ? -6.597 7.139 -102.596 1.00 89.31 1023 GLU B CA 1
ATOM 15834 C C . GLU B 1 1043 ? -6.514 8.566 -102.072 1.00 89.08 1023 GLU B C 1
ATOM 15835 O O . GLU B 1 1043 ? -5.970 9.452 -102.742 1.00 88.73 1023 GLU B O 1
ATOM 15841 N N . ALA B 1 1044 ? -7.050 8.807 -100.874 1.00 85.84 1024 ALA B N 1
ATOM 15842 C CA . ALA B 1 1044 ? -7.001 10.147 -100.301 1.00 83.20 1024 ALA B CA 1
ATOM 15843 C C . ALA B 1 1044 ? -5.575 10.543 -99.935 1.00 81.96 1024 ALA B C 1
ATOM 15844 O O . ALA B 1 1044 ? -5.189 11.705 -100.098 1.00 81.45 1024 ALA B O 1
ATOM 15846 N N . VAL B 1 1045 ? -4.777 9.592 -99.446 1.00 83.02 1025 VAL B N 1
ATOM 15847 C CA . VAL B 1 1045 ? -3.393 9.898 -99.092 1.00 84.69 1025 VAL B CA 1
ATOM 15848 C C . VAL B 1 1045 ? -2.585 10.226 -100.341 1.00 89.89 1025 VAL B C 1
ATOM 15849 O O . VAL B 1 1045 ? -1.831 11.206 -100.373 1.00 91.29 1025 VAL B O 1
ATOM 15853 N N . GLU B 1 1046 ? -2.728 9.412 -101.390 1.00 94.63 1026 GLU B N 1
ATOM 15854 C CA . GLU B 1 1046 ? -1.994 9.678 -102.623 1.00 100.25 1026 GLU B CA 1
ATOM 15855 C C . GLU B 1 1046 ? -2.495 10.945 -103.306 1.00 94.92 1026 GLU B C 1
ATOM 15856 O O . GLU B 1 1046 ? -1.739 11.589 -104.043 1.00 98.15 1026 GLU B O 1
ATOM 15862 N N . ALA B 1 1047 ? -3.752 11.324 -103.069 1.00 91.66 1027 ALA B N 1
ATOM 15863 C CA . ALA B 1 1047 ? -4.246 12.592 -103.595 1.00 90.35 1027 ALA B CA 1
ATOM 15864 C C . ALA B 1 1047 ? -3.684 13.768 -102.809 1.00 89.60 1027 ALA B C 1
ATOM 15865 O O . ALA B 1 1047 ? -3.330 14.799 -103.392 1.00 99.99 1027 ALA B O 1
ATOM 15867 N N . TYR B 1 1048 ? -3.591 13.631 -101.485 1.00 90.86 1028 TYR B N 1
ATOM 15868 C CA . TYR B 1 1048 ? -3.153 14.748 -100.654 1.00 91.64 1028 TYR B CA 1
ATOM 15869 C C . TYR B 1 1048 ? -1.657 14.979 -100.777 1.00 92.26 1028 TYR B C 1
ATOM 15870 O O . TYR B 1 1048 ? -1.197 16.126 -100.763 1.00 100.79 1028 TYR B O 1
ATOM 15879 N N . ARG B 1 1049 ? -0.879 13.904 -100.883 1.00 95.27 1029 ARG B N 1
ATOM 15880 C CA . ARG B 1 1049 ? 0.553 14.060 -101.094 1.00 99.53 1029 ARG B CA 1
ATOM 15881 C C . ARG B 1 1049 ? 0.837 14.701 -102.446 1.00 103.94 1029 ARG B C 1
ATOM 15882 O O . ARG B 1 1049 ? 1.834 15.417 -102.599 1.00 105.33 1029 ARG B O 1
ATOM 15890 N N . ALA B 1 1050 ? -0.045 14.486 -103.426 1.00 102.68 1030 ALA B N 1
ATOM 15891 C CA . ALA B 1 1050 ? 0.038 15.184 -104.701 1.00 107.36 1030 ALA B CA 1
ATOM 15892 C C . ALA B 1 1050 ? -0.266 16.669 -104.572 1.00 112.19 1030 ALA B C 1
ATOM 15893 O O . ALA B 1 1050 ? 0.018 17.425 -105.506 1.00 120.28 1030 ALA B O 1
ATOM 15895 N N . ALA B 1 1051 ? -0.837 17.102 -103.447 1.00 105.36 1031 ALA B N 1
ATOM 15896 C CA . ALA B 1 1051 ? -1.105 18.522 -103.255 1.00 105.23 1031 ALA B CA 1
ATOM 15897 C C . ALA B 1 1051 ? 0.135 19.265 -102.773 1.00 110.65 1031 ALA B C 1
ATOM 15898 O O . ALA B 1 1051 ? 0.429 20.362 -103.261 1.00 112.02 1031 ALA B O 1
ATOM 15900 N N . ALA B 1 1052 ? 0.872 18.689 -101.818 1.00 111.98 1032 ALA B N 1
ATOM 15901 C CA . ALA B 1 1052 ? 2.100 19.323 -101.346 1.00 112.64 1032 ALA B CA 1
ATOM 15902 C C . ALA B 1 1052 ? 3.127 19.420 -102.468 1.00 122.78 1032 ALA B C 1
ATOM 15903 O O . ALA B 1 1052 ? 3.694 20.491 -102.717 1.00 122.54 1032 ALA B O 1
ATOM 15905 N N . ASP B 1 1053 ? 3.376 18.311 -103.159 1.00 123.38 1033 ASP B N 1
ATOM 15906 C CA . ASP B 1 1053 ? 4.232 18.313 -104.334 1.00 124.43 1033 ASP B CA 1
ATOM 15907 C C . ASP B 1 1053 ? 3.389 18.661 -105.563 1.00 129.26 1033 ASP B C 1
ATOM 15908 O O . ASP B 1 1053 ? 2.265 19.158 -105.450 1.00 129.45 1033 ASP B O 1
ATOM 15913 N N . GLY B 1 1054 ? 3.924 18.402 -106.754 1.00 133.97 1034 GLY B N 1
ATOM 15914 C CA . GLY B 1 1054 ? 3.203 18.732 -107.975 1.00 129.42 1034 GLY B CA 1
ATOM 15915 C C . GLY B 1 1054 ? 2.080 17.742 -108.239 1.00 126.31 1034 GLY B C 1
ATOM 15916 O O . GLY B 1 1054 ? 2.293 16.523 -108.238 1.00 125.40 1034 GLY B O 1
ATOM 15917 N N . LYS B 1 1055 ? 0.880 18.264 -108.475 1.00 119.21 1035 LYS B N 1
ATOM 15918 C CA . LYS B 1 1055 ? -0.297 17.427 -108.692 1.00 119.66 1035 LYS B CA 1
ATOM 15919 C C . LYS B 1 1055 ? -0.241 16.710 -110.037 1.00 120.88 1035 LYS B C 1
ATOM 15920 O O . LYS B 1 1055 ? -1.225 16.108 -110.470 1.00 114.59 1035 LYS B O 1
ATOM 15922 N N . LYS B 1 1064 ? -13.019 1.951 -114.490 1.00 93.80 1044 LYS B N 1
ATOM 15923 C CA . LYS B 1 1064 ? -14.201 1.329 -115.076 1.00 100.82 1044 LYS B CA 1
ATOM 15924 C C . LYS B 1 1064 ? -13.868 -0.024 -115.703 1.00 109.12 1044 LYS B C 1
ATOM 15925 O O . LYS B 1 1064 ? -12.734 -0.271 -116.121 1.00 103.00 1044 LYS B O 1
ATOM 15927 N N . ASP B 1 1065 ? -14.870 -0.897 -115.764 1.00 104.27 1045 ASP B N 1
ATOM 15928 C CA . ASP B 1 1065 ? -14.704 -2.231 -116.319 1.00 101.61 1045 ASP B CA 1
ATOM 15929 C C . ASP B 1 1065 ? -14.947 -2.223 -117.824 1.00 95.68 1045 ASP B C 1
ATOM 15930 O O . ASP B 1 1065 ? -15.672 -1.376 -118.355 1.00 89.70 1045 ASP B O 1
ATOM 15935 N N . VAL B 1 1066 ? -14.330 -3.184 -118.507 1.00 88.46 1046 VAL B N 1
ATOM 15936 C CA . VAL B 1 1066 ? -14.417 -3.322 -119.957 1.00 77.25 1046 VAL B CA 1
ATOM 15937 C C . VAL B 1 1066 ? -15.142 -4.622 -120.270 1.00 76.51 1046 VAL B C 1
ATOM 15938 O O . VAL B 1 1066 ? -14.639 -5.710 -119.960 1.00 80.80 1046 VAL B O 1
ATOM 15942 N N . ARG B 1 1067 ? -16.312 -4.517 -120.896 1.00 65.90 1047 ARG B N 1
ATOM 15943 C CA . ARG B 1 1067 ? -17.138 -5.681 -121.188 1.00 62.45 1047 ARG B CA 1
ATOM 15944 C C . ARG B 1 1067 ? -16.727 -6.276 -122.531 1.00 65.77 1047 ARG B C 1
ATOM 15945 O O . ARG B 1 1067 ? -16.823 -5.611 -123.566 1.00 64.09 1047 ARG B O 1
ATOM 15947 N N . ILE B 1 1068 ? -16.267 -7.523 -122.514 1.00 65.68 1048 ILE B N 1
ATOM 15948 C CA . ILE B 1 1068 ? -15.928 -8.255 -123.729 1.00 58.28 1048 ILE B CA 1
ATOM 15949 C C . ILE B 1 1068 ? -16.965 -9.352 -123.911 1.00 64.38 1048 ILE B C 1
ATOM 15950 O O . ILE B 1 1068 ? -17.084 -10.254 -123.071 1.00 67.88 1048 ILE B O 1
ATOM 15955 N N . ASP B 1 1069 ? -17.714 -9.277 -125.006 1.00 63.62 1049 ASP B N 1
ATOM 15956 C CA . ASP B 1 1069 ? -18.748 -10.254 -125.332 1.00 64.80 1049 ASP B CA 1
ATOM 15957 C C . ASP B 1 1069 ? -18.444 -10.793 -126.725 1.00 63.78 1049 ASP B C 1
ATOM 15958 O O . ASP B 1 1069 ? -18.924 -10.256 -127.726 1.00 69.05 1049 ASP B O 1
ATOM 15963 N N . LEU B 1 1070 ? -17.654 -11.855 -126.785 1.00 61.19 1050 LEU B N 1
ATOM 15964 C CA . LEU B 1 1070 ? -17.260 -12.494 -128.029 1.00 56.53 1050 LEU B CA 1
ATOM 15965 C C . LEU B 1 1070 ? -17.412 -14.001 -127.907 1.00 57.11 1050 LEU B C 1
ATOM 15966 O O . LEU B 1 1070 ? -17.458 -14.541 -126.796 1.00 59.73 1050 LEU B O 1
ATOM 15971 N N . PRO B 1 1071 ? -17.514 -14.714 -129.037 1.00 65.34 1051 PRO B N 1
ATOM 15972 C CA . PRO B 1 1071 ? -17.482 -16.183 -128.985 1.00 62.29 1051 PRO B CA 1
ATOM 15973 C C . PRO B 1 1071 ? -16.087 -16.722 -128.693 1.00 57.15 1051 PRO B C 1
ATOM 15974 O O . PRO B 1 1071 ? -15.397 -17.201 -129.599 1.00 52.80 1051 PRO B O 1
ATOM 15978 N N . VAL B 1 1072 ? -15.659 -16.647 -127.436 1.00 58.02 1052 VAL B N 1
ATOM 15979 C CA . VAL B 1 1072 ? -14.359 -17.154 -127.014 1.00 67.40 1052 VAL B CA 1
ATOM 15980 C C . VAL B 1 1072 ? -14.551 -18.015 -125.773 1.00 64.84 1052 VAL B C 1
ATOM 15981 O O . VAL B 1 1072 ? -15.127 -17.563 -124.776 1.00 62.15 1052 VAL B O 1
ATOM 15985 N N . ASP B 1 1073 ? -14.082 -19.261 -125.844 1.00 65.63 1053 ASP B N 1
ATOM 15986 C CA . ASP B 1 1073 ? -14.148 -20.189 -124.714 1.00 73.98 1053 ASP B CA 1
ATOM 15987 C C . ASP B 1 1073 ? -13.029 -19.831 -123.738 1.00 78.69 1053 ASP B C 1
ATOM 15988 O O . ASP B 1 1073 ? -11.947 -20.424 -123.725 1.00 73.09 1053 ASP B O 1
ATOM 15993 N N . ALA B 1 1074 ? -13.304 -18.832 -122.903 1.00 73.26 1054 ALA B N 1
ATOM 15994 C CA . ALA B 1 1074 ? -12.308 -18.248 -122.009 1.00 69.99 1054 ALA B CA 1
ATOM 15995 C C . ALA B 1 1074 ? -12.771 -18.451 -120.570 1.00 73.73 1054 ALA B C 1
ATOM 15996 O O . ALA B 1 1074 ? -13.627 -17.710 -120.074 1.00 79.40 1054 ALA B O 1
ATOM 15998 N N . HIS B 1 1075 ? -12.198 -19.445 -119.897 1.00 72.17 1055 HIS B N 1
ATOM 15999 C CA . HIS B 1 1075 ? -12.549 -19.734 -118.513 1.00 73.39 1055 HIS B CA 1
ATOM 16000 C C . HIS B 1 1075 ? -11.439 -20.568 -117.888 1.00 66.55 1055 HIS B C 1
ATOM 16001 O O . HIS B 1 1075 ? -10.518 -21.029 -118.567 1.00 66.52 1055 HIS B O 1
ATOM 16008 N N . LEU B 1 1076 ? -11.533 -20.748 -116.573 1.00 66.99 1056 LEU B N 1
ATOM 16009 C CA . LEU B 1 1076 ? -10.673 -21.686 -115.870 1.00 65.20 1056 LEU B CA 1
ATOM 16010 C C . LEU B 1 1076 ? -11.468 -22.954 -115.614 1.00 64.78 1056 LEU B C 1
ATOM 16011 O O . LEU B 1 1076 ? -12.403 -22.931 -114.800 1.00 71.21 1056 LEU B O 1
ATOM 16016 N N . PRO B 1 1077 ? -11.164 -24.062 -116.283 1.00 66.48 1057 PRO B N 1
ATOM 16017 C CA . PRO B 1 1077 ? -11.947 -25.288 -116.089 1.00 73.53 1057 PRO B CA 1
ATOM 16018 C C . PRO B 1 1077 ? -11.761 -25.845 -114.689 1.00 76.58 1057 PRO B C 1
ATOM 16019 O O . PRO B 1 1077 ? -10.661 -25.767 -114.119 1.00 68.04 1057 PRO B O 1
ATOM 16023 N N . PRO B 1 1078 ? -12.817 -26.412 -114.098 1.00 79.61 1058 PRO B N 1
ATOM 16024 C CA . PRO B 1 1078 ? -12.672 -27.010 -112.760 1.00 78.93 1058 PRO B CA 1
ATOM 16025 C C . PRO B 1 1078 ? -11.652 -28.133 -112.711 1.00 73.87 1058 PRO B C 1
ATOM 16026 O O . PRO B 1 1078 ? -10.998 -28.317 -111.678 1.00 74.25 1058 PRO B O 1
ATOM 16030 N N . GLU B 1 1079 ? -11.494 -28.887 -113.802 1.00 73.84 1059 GLU B N 1
ATOM 16031 C CA . GLU B 1 1079 ? -10.493 -29.946 -113.870 1.00 71.19 1059 GLU B CA 1
ATOM 16032 C C . GLU B 1 1079 ? -9.069 -29.419 -113.750 1.00 70.89 1059 GLU B C 1
ATOM 16033 O O . GLU B 1 1079 ? -8.145 -30.214 -113.543 1.00 75.08 1059 GLU B O 1
ATOM 16039 N N . TYR B 1 1080 ? -8.869 -28.110 -113.887 1.00 69.80 1060 TYR B N 1
ATOM 16040 C CA . TYR B 1 1080 ? -7.573 -27.469 -113.708 1.00 67.63 1060 TYR B CA 1
ATOM 16041 C C . TYR B 1 1080 ? -7.397 -26.899 -112.308 1.00 63.54 1060 TYR B C 1
ATOM 16042 O O . TYR B 1 1080 ? -6.309 -26.993 -111.735 1.00 70.07 1060 TYR B O 1
ATOM 16051 N N . ILE B 1 1081 ? -8.450 -26.308 -111.748 1.00 70.40 1061 ILE B N 1
ATOM 16052 C CA . ILE B 1 1081 ? -8.460 -25.826 -110.372 1.00 70.79 1061 ILE B CA 1
ATOM 16053 C C . ILE B 1 1081 ? -9.789 -26.230 -109.749 1.00 68.79 1061 ILE B C 1
ATOM 16054 O O . ILE B 1 1081 ? -10.807 -25.555 -109.936 1.00 75.30 1061 ILE B O 1
ATOM 16059 N N . GLY B 1 1082 ? -9.793 -27.344 -109.014 1.00 73.97 1062 GLY B N 1
ATOM 16060 C CA . GLY B 1 1082 ? -11.047 -27.887 -108.517 1.00 72.51 1062 GLY B CA 1
ATOM 16061 C C . GLY B 1 1082 ? -11.692 -27.027 -107.446 1.00 74.64 1062 GLY B C 1
ATOM 16062 O O . GLY B 1 1082 ? -12.917 -26.883 -107.410 1.00 85.26 1062 GLY B O 1
ATOM 16063 N N . SER B 1 1083 ? -10.883 -26.448 -106.564 1.00 65.78 1063 SER B N 1
ATOM 16064 C CA . SER B 1 1083 ? -11.419 -25.660 -105.462 1.00 77.78 1063 SER B CA 1
ATOM 16065 C C . SER B 1 1083 ? -11.997 -24.346 -105.975 1.00 76.65 1063 SER B C 1
ATOM 16066 O O . SER B 1 1083 ? -11.340 -23.621 -106.729 1.00 77.16 1063 SER B O 1
ATOM 16069 N N . ASP B 1 1084 ? -13.232 -24.043 -105.563 1.00 69.44 1064 ASP B N 1
ATOM 16070 C CA . ASP B 1 1084 ? -13.828 -22.754 -105.904 1.00 75.72 1064 ASP B CA 1
ATOM 16071 C C . ASP B 1 1084 ? -13.020 -21.602 -105.319 1.00 79.13 1064 ASP B C 1
ATOM 16072 O O . ASP B 1 1084 ? -12.850 -20.559 -105.964 1.00 76.98 1064 ASP B O 1
ATOM 16077 N N . ARG B 1 1085 ? -12.514 -21.773 -104.095 1.00 78.23 1065 ARG B N 1
ATOM 16078 C CA . ARG B 1 1085 ? -11.777 -20.699 -103.437 1.00 75.72 1065 ARG B CA 1
ATOM 16079 C C . ARG B 1 1085 ? -10.517 -20.332 -104.213 1.00 76.62 1065 ARG B C 1
ATOM 16080 O O . ARG B 1 1085 ? -10.159 -19.152 -104.307 1.00 82.02 1065 ARG B O 1
ATOM 16088 N N . LEU B 1 1086 ? -9.833 -21.326 -104.780 1.00 72.65 1066 LEU B N 1
ATOM 16089 C CA . LEU B 1 1086 ? -8.599 -21.042 -105.502 1.00 75.97 1066 LEU B CA 1
ATOM 16090 C C . LEU B 1 1086 ? -8.860 -20.579 -106.929 1.00 74.53 1066 LEU B C 1
ATOM 16091 O O . LEU B 1 1086 ? -8.046 -19.836 -107.490 1.00 68.98 1066 LEU B O 1
ATOM 16096 N N . ARG B 1 1087 ? -9.972 -21.008 -107.536 1.00 75.67 1067 ARG B N 1
ATOM 16097 C CA . ARG B 1 1087 ? -10.325 -20.486 -108.852 1.00 71.55 1067 ARG B CA 1
ATOM 16098 C C . ARG B 1 1087 ? -10.728 -19.022 -108.765 1.00 65.13 1067 ARG B C 1
ATOM 16099 O O . ARG B 1 1087 ? -10.366 -18.221 -109.635 1.00 62.64 1067 ARG B O 1
ATOM 16107 N N . LEU B 1 1088 ? -11.461 -18.653 -107.713 1.00 65.19 1068 LEU B N 1
ATOM 16108 C CA . LEU B 1 1088 ? -11.846 -17.258 -107.521 1.00 66.71 1068 LEU B CA 1
ATOM 16109 C C . LEU B 1 1088 ? -10.625 -16.349 -107.467 1.00 73.86 1068 LEU B C 1
ATOM 16110 O O . LEU B 1 1088 ? -10.570 -15.327 -108.163 1.00 78.54 1068 LEU B O 1
ATOM 16115 N N . GLU B 1 1089 ? -9.628 -16.705 -106.649 1.00 72.93 1069 GLU B N 1
ATOM 16116 C CA . GLU B 1 1089 ? -8.437 -15.867 -106.565 1.00 71.53 1069 GLU B CA 1
ATOM 16117 C C . GLU B 1 1089 ? -7.608 -15.951 -107.837 1.00 67.82 1069 GLU B C 1
ATOM 16118 O O . GLU B 1 1089 ? -6.945 -14.977 -108.205 1.00 75.67 1069 GLU B O 1
ATOM 16124 N N . ALA B 1 1090 ? -7.633 -17.094 -108.522 1.00 64.90 1070 ALA B N 1
ATOM 16125 C CA . ALA B 1 1090 ? -6.951 -17.182 -109.809 1.00 71.80 1070 ALA B CA 1
ATOM 16126 C C . ALA B 1 1090 ? -7.587 -16.240 -110.826 1.00 76.11 1070 ALA B C 1
ATOM 16127 O O . ALA B 1 1090 ? -6.882 -15.549 -111.572 1.00 76.08 1070 ALA B O 1
ATOM 16129 N N . TYR B 1 1091 ? -8.921 -16.193 -110.863 1.00 71.68 1071 TYR B N 1
ATOM 16130 C CA . TYR B 1 1091 ? -9.606 -15.206 -111.690 1.00 67.14 1071 TYR B CA 1
ATOM 16131 C C . TYR B 1 1091 ? -9.252 -13.792 -111.248 1.00 71.64 1071 TYR B C 1
ATOM 16132 O O . TYR B 1 1091 ? -8.855 -12.952 -112.066 1.00 72.51 1071 TYR B O 1
ATOM 16141 N N . ARG B 1 1092 ? -9.389 -13.514 -109.947 1.00 72.45 1072 ARG B N 1
ATOM 16142 C CA . ARG B 1 1092 ? -9.160 -12.165 -109.436 1.00 74.13 1072 ARG B CA 1
ATOM 16143 C C . ARG B 1 1092 ? -7.737 -11.697 -109.719 1.00 74.41 1072 ARG B C 1
ATOM 16144 O O . ARG B 1 1092 ? -7.521 -10.537 -110.093 1.00 72.74 1072 ARG B O 1
ATOM 16152 N N . ARG B 1 1093 ? -6.755 -12.587 -109.558 1.00 69.98 1073 ARG B N 1
ATOM 16153 C CA . ARG B 1 1093 ? -5.373 -12.222 -109.849 1.00 69.74 1073 ARG B CA 1
ATOM 16154 C C . ARG B 1 1093 ? -5.200 -11.840 -111.313 1.00 75.68 1073 ARG B C 1
ATOM 16155 O O . ARG B 1 1093 ? -4.440 -10.918 -111.635 1.00 79.66 1073 ARG B O 1
ATOM 16163 N N . LEU B 1 1094 ? -5.897 -12.536 -112.217 1.00 75.42 1074 LEU B N 1
ATOM 16164 C CA . LEU B 1 1094 ? -5.785 -12.216 -113.638 1.00 71.24 1074 LEU B CA 1
ATOM 16165 C C . LEU B 1 1094 ? -6.523 -10.925 -113.974 1.00 67.03 1074 LEU B C 1
ATOM 16166 O O . LEU B 1 1094 ? -6.055 -10.128 -114.796 1.00 63.79 1074 LEU B O 1
ATOM 16171 N N . ALA B 1 1095 ? -7.674 -10.696 -113.342 1.00 62.93 1075 ALA B N 1
ATOM 16172 C CA . ALA B 1 1095 ? -8.415 -9.467 -113.597 1.00 69.27 1075 ALA B CA 1
ATOM 16173 C C . ALA B 1 1095 ? -7.692 -8.257 -113.024 1.00 73.69 1075 ALA B C 1
ATOM 16174 O O . ALA B 1 1095 ? -7.704 -7.176 -113.625 1.00 71.18 1075 ALA B O 1
ATOM 16176 N N . ALA B 1 1096 ? -7.052 -8.420 -111.864 1.00 78.94 1076 ALA B N 1
ATOM 16177 C CA . ALA B 1 1096 ? -6.413 -7.290 -111.198 1.00 78.75 1076 ALA B CA 1
ATOM 16178 C C . ALA B 1 1096 ? -5.108 -6.876 -111.865 1.00 69.13 1076 ALA B C 1
ATOM 16179 O O . ALA B 1 1096 ? -4.647 -5.752 -111.644 1.00 76.08 1076 ALA B O 1
ATOM 16181 N N . ALA B 1 1097 ? -4.506 -7.747 -112.669 1.00 66.59 1077 ALA B N 1
ATOM 16182 C CA . ALA B 1 1097 ? -3.268 -7.394 -113.348 1.00 68.93 1077 ALA B CA 1
ATOM 16183 C C . ALA B 1 1097 ? -3.486 -6.214 -114.290 1.00 77.71 1077 ALA B C 1
ATOM 16184 O O . ALA B 1 1097 ? -4.572 -6.022 -114.847 1.00 78.89 1077 ALA B O 1
ATOM 16186 N N . ALA B 1 1098 ? -2.436 -5.406 -114.454 1.00 83.62 1078 ALA B N 1
ATOM 16187 C CA . ALA B 1 1098 ? -2.501 -4.250 -115.342 1.00 84.04 1078 ALA B CA 1
ATOM 16188 C C . ALA B 1 1098 ? -1.264 -4.145 -116.228 1.00 80.07 1078 ALA B C 1
ATOM 16189 O O . ALA B 1 1098 ? -0.999 -3.073 -116.785 1.00 76.68 1078 ALA B O 1
ATOM 16191 N N . ASP B 1 1099 ? -0.510 -5.229 -116.376 1.00 73.98 1079 ASP B N 1
ATOM 16192 C CA . ASP B 1 1099 ? 0.723 -5.216 -117.143 1.00 87.47 1079 ASP B CA 1
ATOM 16193 C C . ASP B 1 1099 ? 0.920 -6.593 -117.756 1.00 85.87 1079 ASP B C 1
ATOM 16194 O O . ASP B 1 1099 ? 0.465 -7.601 -117.209 1.00 89.35 1079 ASP B O 1
ATOM 16199 N N . ASP B 1 1100 ? 1.597 -6.628 -118.905 1.00 84.85 1080 ASP B N 1
ATOM 16200 C CA . ASP B 1 1100 ? 1.966 -7.915 -119.482 1.00 94.25 1080 ASP B CA 1
ATOM 16201 C C . ASP B 1 1100 ? 2.945 -8.659 -118.583 1.00 94.08 1080 ASP B C 1
ATOM 16202 O O . ASP B 1 1100 ? 2.918 -9.895 -118.523 1.00 85.53 1080 ASP B O 1
ATOM 16207 N N . ASP B 1 1101 ? 3.811 -7.928 -117.876 1.00 99.37 1081 ASP B N 1
ATOM 16208 C CA . ASP B 1 1101 ? 4.613 -8.550 -116.828 1.00 96.83 1081 ASP B CA 1
ATOM 16209 C C . ASP B 1 1101 ? 3.733 -9.069 -115.701 1.00 91.16 1081 ASP B C 1
ATOM 16210 O O . ASP B 1 1101 ? 4.048 -10.095 -115.086 1.00 91.68 1081 ASP B O 1
ATOM 16215 N N . ALA B 1 1102 ? 2.626 -8.379 -115.420 1.00 83.95 1082 ALA B N 1
ATOM 16216 C CA . ALA B 1 1102 ? 1.740 -8.808 -114.346 1.00 80.58 1082 ALA B CA 1
ATOM 16217 C C . ALA B 1 1102 ? 0.992 -10.083 -114.718 1.00 85.69 1082 ALA B C 1
ATOM 16218 O O . ALA B 1 1102 ? 0.829 -10.976 -113.879 1.00 87.34 1082 ALA B O 1
ATOM 16220 N N . VAL B 1 1103 ? 0.530 -10.192 -115.968 1.00 85.62 1083 VAL B N 1
ATOM 16221 C CA . VAL B 1 1103 ? -0.140 -11.425 -116.374 1.00 86.84 1083 VAL B CA 1
ATOM 16222 C C . VAL B 1 1103 ? 0.875 -12.539 -116.584 1.00 84.14 1083 VAL B C 1
ATOM 16223 O O . VAL B 1 1103 ? 0.541 -13.723 -116.452 1.00 84.40 1083 VAL B O 1
ATOM 16227 N N . ALA B 1 1104 ? 2.123 -12.195 -116.909 1.00 80.69 1084 ALA B N 1
ATOM 16228 C CA . ALA B 1 1104 ? 3.158 -13.219 -116.987 1.00 83.22 1084 ALA B CA 1
ATOM 16229 C C . ALA B 1 1104 ? 3.451 -13.798 -115.609 1.00 82.16 1084 ALA B C 1
ATOM 16230 O O . ALA B 1 1104 ? 3.707 -15.001 -115.475 1.00 82.76 1084 ALA B O 1
ATOM 16232 N N . SER B 1 1105 ? 3.409 -12.957 -114.572 1.00 78.21 1085 SER B N 1
ATOM 16233 C CA . SER B 1 1105 ? 3.603 -13.447 -113.212 1.00 80.58 1085 SER B CA 1
ATOM 16234 C C . SER B 1 1105 ? 2.448 -14.339 -112.780 1.00 80.95 1085 SER B C 1
ATOM 16235 O O . SER B 1 1105 ? 2.656 -15.340 -112.085 1.00 86.20 1085 SER B O 1
ATOM 16238 N N . VAL B 1 1106 ? 1.224 -13.994 -113.183 1.00 80.86 1086 VAL B N 1
ATOM 16239 C CA . VAL B 1 1106 ? 0.070 -14.821 -112.845 1.00 75.37 1086 VAL B CA 1
ATOM 16240 C C . VAL B 1 1106 ? 0.136 -16.152 -113.581 1.00 74.34 1086 VAL B C 1
ATOM 16241 O O . VAL B 1 1106 ? -0.210 -17.202 -113.025 1.00 72.41 1086 VAL B O 1
ATOM 16245 N N . VAL B 1 1107 ? 0.590 -16.134 -114.837 1.00 76.08 1087 VAL B N 1
ATOM 16246 C CA . VAL B 1 1107 ? 0.680 -17.368 -115.613 1.00 78.35 1087 VAL B CA 1
ATOM 16247 C C . VAL B 1 1107 ? 1.719 -18.303 -115.005 1.00 75.82 1087 VAL B C 1
ATOM 16248 O O . VAL B 1 1107 ? 1.455 -19.492 -114.784 1.00 69.01 1087 VAL B O 1
ATOM 16252 N N . ASP B 1 1108 ? 2.914 -17.775 -114.718 1.00 76.74 1088 ASP B N 1
ATOM 16253 C CA . ASP B 1 1108 ? 3.953 -18.587 -114.092 1.00 73.49 1088 ASP B CA 1
ATOM 16254 C C . ASP B 1 1108 ? 3.506 -19.124 -112.737 1.00 74.26 1088 ASP B C 1
ATOM 16255 O O . ASP B 1 1108 ? 3.878 -20.243 -112.359 1.00 72.17 1088 ASP B O 1
ATOM 16257 N N . GLU B 1 1109 ? 2.708 -18.351 -111.995 1.00 65.77 1089 GLU B N 1
ATOM 16258 C CA . GLU B 1 1109 ? 2.150 -18.864 -110.749 1.00 62.44 1089 GLU B CA 1
ATOM 16259 C C . GLU B 1 1109 ? 1.151 -19.982 -111.013 1.00 69.22 1089 GLU B C 1
ATOM 16260 O O . GLU B 1 1109 ? 1.100 -20.965 -110.263 1.00 73.09 1089 GLU B O 1
ATOM 16266 N N . LEU B 1 1110 ? 0.349 -19.854 -112.075 1.00 67.45 1090 LEU B N 1
ATOM 16267 C CA . LEU B 1 1110 ? -0.633 -20.887 -112.386 1.00 68.04 1090 LEU B CA 1
ATOM 16268 C C . LEU B 1 1110 ? 0.044 -22.180 -112.821 1.00 70.37 1090 LEU B C 1
ATOM 16269 O O . LEU B 1 1110 ? -0.360 -23.272 -112.399 1.00 68.39 1090 LEU B O 1
ATOM 16274 N N . ILE B 1 1111 ? 1.071 -22.081 -113.670 1.00 68.17 1091 ILE B N 1
ATOM 16275 C CA . ILE B 1 1111 ? 1.795 -23.278 -114.089 1.00 72.58 1091 ILE B CA 1
ATOM 16276 C C . ILE B 1 1111 ? 2.456 -23.939 -112.888 1.00 75.13 1091 ILE B C 1
ATOM 16277 O O . ILE B 1 1111 ? 2.510 -25.172 -112.786 1.00 73.95 1091 ILE B O 1
ATOM 16282 N N . ASP B 1 1112 ? 2.946 -23.128 -111.949 1.00 70.81 1092 ASP B N 1
ATOM 16283 C CA . ASP B 1 1112 ? 3.592 -23.660 -110.755 1.00 65.10 1092 ASP B CA 1
ATOM 16284 C C . ASP B 1 1112 ? 2.608 -24.447 -109.894 1.00 67.97 1092 ASP B C 1
ATOM 16285 O O . ASP B 1 1112 ? 2.846 -25.617 -109.575 1.00 72.76 1092 ASP B O 1
ATOM 16290 N N . ARG B 1 1113 ? 1.488 -23.829 -109.523 1.00 64.26 1093 ARG B N 1
ATOM 16291 C CA . ARG B 1 1113 ? 0.604 -24.438 -108.536 1.00 65.43 1093 ARG B CA 1
ATOM 16292 C C . ARG B 1 1113 ? -0.347 -25.464 -109.139 1.00 65.71 1093 ARG B C 1
ATOM 16293 O O . ARG B 1 1113 ? -0.781 -26.381 -108.433 1.00 69.59 1093 ARG B O 1
ATOM 16301 N N . TYR B 1 1114 ? -0.697 -25.333 -110.420 1.00 69.50 1094 TYR B N 1
ATOM 16302 C CA . TYR B 1 1114 ? -1.772 -26.138 -110.993 1.00 66.81 1094 TYR B CA 1
ATOM 16303 C C . TYR B 1 1114 ? -1.410 -26.883 -112.267 1.00 61.12 1094 TYR B C 1
ATOM 16304 O O . TYR B 1 1114 ? -2.152 -27.797 -112.646 1.00 65.96 1094 TYR B O 1
ATOM 16313 N N . GLY B 1 1115 ? -0.320 -26.536 -112.940 1.00 61.60 1095 GLY B N 1
ATOM 16314 C CA . GLY B 1 1115 ? 0.080 -27.243 -114.133 1.00 68.61 1095 GLY B CA 1
ATOM 16315 C C . GLY B 1 1115 ? -0.022 -26.385 -115.378 1.00 70.09 1095 GLY B C 1
ATOM 16316 O O . GLY B 1 1115 ? -0.360 -25.199 -115.318 1.00 70.82 1095 GLY B O 1
ATOM 16317 N N . PRO B 1 1116 ? 0.267 -26.977 -116.536 1.00 69.15 1096 PRO B N 1
ATOM 16318 C CA . PRO B 1 1116 ? 0.225 -26.210 -117.787 1.00 72.93 1096 PRO B CA 1
ATOM 16319 C C . PRO B 1 1116 ? -1.172 -25.677 -118.066 1.00 70.91 1096 PRO B C 1
ATOM 16320 O O . PRO B 1 1116 ? -2.181 -26.310 -117.742 1.00 62.98 1096 PRO B O 1
ATOM 16324 N N . LEU B 1 1117 ? -1.216 -24.494 -118.674 1.00 70.35 1097 LEU B N 1
ATOM 16325 C CA . LEU B 1 1117 ? -2.481 -23.810 -118.938 1.00 65.01 1097 LEU B CA 1
ATOM 16326 C C . LEU B 1 1117 ? -3.311 -24.577 -119.960 1.00 66.35 1097 LEU B C 1
ATOM 16327 O O . LEU B 1 1117 ? -2.847 -24.787 -121.088 1.00 63.06 1097 LEU B O 1
ATOM 16332 N N . PRO B 1 1118 ? -4.523 -25.009 -119.622 1.00 66.68 1098 PRO B N 1
ATOM 16333 C CA . PRO B 1 1118 ? -5.406 -25.602 -120.633 1.00 67.00 1098 PRO B CA 1
ATOM 16334 C C . PRO B 1 1118 ? -5.831 -24.559 -121.658 1.00 72.80 1098 PRO B C 1
ATOM 16335 O O . PRO B 1 1118 ? -5.610 -23.357 -121.497 1.00 69.76 1098 PRO B O 1
ATOM 16339 N N . GLU B 1 1119 ? -6.458 -25.047 -122.732 1.00 72.55 1099 GLU B N 1
ATOM 16340 C CA . GLU B 1 1119 ? -6.877 -24.156 -123.814 1.00 68.58 1099 GLU B CA 1
ATOM 16341 C C . GLU B 1 1119 ? -7.805 -23.045 -123.338 1.00 65.72 1099 GLU B C 1
ATOM 16342 O O . GLU B 1 1119 ? -7.544 -21.874 -123.669 1.00 59.16 1099 GLU B O 1
ATOM 16348 N N . PRO B 1 1120 ? -8.876 -23.310 -122.577 1.00 66.88 1100 PRO B N 1
ATOM 16349 C CA . PRO B 1 1120 ? -9.705 -22.190 -122.100 1.00 64.50 1100 PRO B CA 1
ATOM 16350 C C . PRO B 1 1120 ? -8.950 -21.220 -121.210 1.00 65.85 1100 PRO B C 1
ATOM 16351 O O . PRO B 1 1120 ? -9.293 -20.031 -121.177 1.00 67.13 1100 PRO B O 1
ATOM 16355 N N . ALA B 1 1121 ? -7.926 -21.688 -120.491 1.00 69.87 1101 ALA B N 1
ATOM 16356 C CA . ALA B 1 1121 ? -7.139 -20.787 -119.655 1.00 62.81 1101 ALA B CA 1
ATOM 16357 C C . ALA B 1 1121 ? -6.267 -19.870 -120.502 1.00 58.46 1101 ALA B C 1
ATOM 16358 O O . ALA B 1 1121 ? -6.128 -18.681 -120.192 1.00 60.33 1101 ALA B O 1
ATOM 16360 N N . GLN B 1 1122 ? -5.667 -20.399 -121.571 1.00 62.46 1102 GLN B N 1
ATOM 16361 C CA . GLN B 1 1122 ? -4.902 -19.549 -122.479 1.00 67.00 1102 GLN B CA 1
ATOM 16362 C C . GLN B 1 1122 ? -5.789 -18.473 -123.089 1.00 61.70 1102 GLN B C 1
ATOM 16363 O O . GLN B 1 1122 ? -5.413 -17.296 -123.143 1.00 50.49 1102 GLN B O 1
ATOM 16369 N N . ARG B 1 1123 ? -6.982 -18.862 -123.549 1.00 65.72 1103 ARG B N 1
ATOM 16370 C CA . ARG B 1 1123 ? -7.905 -17.890 -124.123 1.00 62.34 1103 ARG B CA 1
ATOM 16371 C C . ARG B 1 1123 ? -8.331 -16.861 -123.086 1.00 58.93 1103 ARG B C 1
ATOM 16372 O O . ARG B 1 1123 ? -8.454 -15.671 -123.400 1.00 59.01 1103 ARG B O 1
ATOM 16380 N N . LEU B 1 1124 ? -8.543 -17.297 -121.840 1.00 59.94 1104 LEU B N 1
ATOM 16381 C CA . LEU B 1 1124 ? -8.888 -16.361 -120.772 1.00 58.36 1104 LEU B CA 1
ATOM 16382 C C . LEU B 1 1124 ? -7.790 -15.327 -120.567 1.00 56.85 1104 LEU B C 1
ATOM 16383 O O . LEU B 1 1124 ? -8.075 -14.144 -120.342 1.00 60.62 1104 LEU B O 1
ATOM 16388 N N . VAL B 1 1125 ? -6.528 -15.757 -120.635 1.00 54.91 1105 VAL B N 1
ATOM 16389 C CA . VAL B 1 1125 ? -5.413 -14.816 -120.573 1.00 58.10 1105 VAL B CA 1
ATOM 16390 C C . VAL B 1 1125 ? -5.438 -13.888 -121.780 1.00 58.45 1105 VAL B C 1
ATOM 16391 O O . VAL B 1 1125 ? -5.155 -12.688 -121.669 1.00 59.12 1105 VAL B O 1
ATOM 16395 N N . ALA B 1 1126 ? -5.789 -14.426 -122.952 1.00 61.34 1106 ALA B N 1
ATOM 16396 C CA . ALA B 1 1126 ? -5.818 -13.614 -124.164 1.00 58.28 1106 ALA B CA 1
ATOM 16397 C C . ALA B 1 1126 ? -6.871 -12.522 -124.071 1.00 58.40 1106 ALA B C 1
ATOM 16398 O O . ALA B 1 1126 ? -6.639 -11.386 -124.505 1.00 59.29 1106 ALA B O 1
ATOM 16400 N N . VAL B 1 1127 ? -8.037 -12.844 -123.505 1.00 56.67 1107 VAL B N 1
ATOM 16401 C CA . VAL B 1 1127 ? -9.072 -11.831 -123.329 1.00 58.48 1107 VAL B CA 1
ATOM 16402 C C . VAL B 1 1127 ? -8.644 -10.817 -122.277 1.00 58.86 1107 VAL B C 1
ATOM 16403 O O . VAL B 1 1127 ? -8.929 -9.619 -122.398 1.00 64.91 1107 VAL B O 1
ATOM 16407 N N . ALA B 1 1128 ? -7.947 -11.274 -121.233 1.00 53.91 1108 ALA B N 1
ATOM 16408 C CA . ALA B 1 1128 ? -7.417 -10.349 -120.234 1.00 63.24 1108 ALA B CA 1
ATOM 16409 C C . ALA B 1 1128 ? -6.469 -9.338 -120.872 1.00 61.00 1108 ALA B C 1
ATOM 16410 O O . ALA B 1 1128 ? -6.556 -8.131 -120.612 1.00 54.09 1108 ALA B O 1
ATOM 16412 N N . ARG B 1 1129 ? -5.557 -9.814 -121.722 1.00 54.65 1109 ARG B N 1
ATOM 16413 C CA . ARG B 1 1129 ? -4.657 -8.901 -122.412 1.00 55.39 1109 ARG B CA 1
ATOM 16414 C C . ARG B 1 1129 ? -5.407 -8.007 -123.392 1.00 62.52 1109 ARG B C 1
ATOM 16415 O O . ARG B 1 1129 ? -5.004 -6.858 -123.615 1.00 59.86 11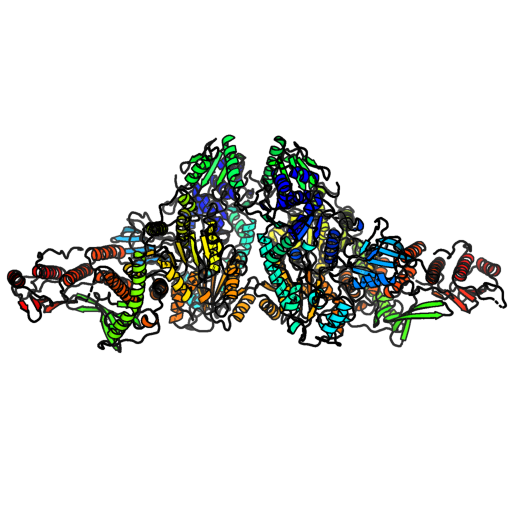09 ARG B O 1
ATOM 16423 N N . LEU B 1 1130 ? -6.497 -8.506 -123.981 1.00 63.76 1110 LEU B N 1
ATOM 16424 C CA . LEU B 1 1130 ? -7.302 -7.666 -124.860 1.00 53.29 1110 LEU B CA 1
ATOM 16425 C C . LEU B 1 1130 ? -7.924 -6.506 -124.098 1.00 57.19 1110 LEU B C 1
ATOM 16426 O O . LEU B 1 1130 ? -8.057 -5.405 -124.644 1.00 59.59 1110 LEU B O 1
ATOM 16431 N N . ARG B 1 1131 ? -8.306 -6.730 -122.838 1.00 61.53 1111 ARG B N 1
ATOM 16432 C CA . ARG B 1 1131 ? -8.869 -5.649 -122.035 1.00 63.26 1111 ARG B CA 1
ATOM 16433 C C . ARG B 1 1131 ? -7.809 -4.616 -121.676 1.00 62.71 1111 ARG B C 1
ATOM 16434 O O . ARG B 1 1131 ? -8.095 -3.413 -121.654 1.00 67.29 1111 ARG B O 1
ATOM 16442 N N . LEU B 1 1132 ? -6.585 -5.065 -121.380 1.00 62.78 1112 LEU B N 1
ATOM 16443 C CA . LEU B 1 1132 ? -5.480 -4.129 -121.189 1.00 62.83 1112 LEU B CA 1
ATOM 16444 C C . LEU B 1 1132 ? -5.308 -3.241 -122.411 1.00 67.46 1112 LEU B C 1
ATOM 16445 O O . LEU B 1 1132 ? -5.123 -2.025 -122.286 1.00 73.58 1112 LEU B O 1
ATOM 16450 N N . LEU B 1 1133 ? -5.369 -3.837 -123.604 1.00 64.60 1113 LEU B N 1
ATOM 16451 C CA . LEU B 1 1133 ? -5.346 -3.054 -124.833 1.00 63.06 1113 LEU B CA 1
ATOM 16452 C C . LEU B 1 1133 ? -6.548 -2.124 -124.924 1.00 66.05 1113 LEU B C 1
ATOM 16453 O O . LEU B 1 1133 ? -6.432 -1.008 -125.444 1.00 66.69 1113 LEU B O 1
ATOM 16458 N N . CYS B 1 1134 ? -7.705 -2.556 -124.418 1.00 64.68 1114 CYS B N 1
ATOM 16459 C CA . CYS B 1 1134 ? -8.898 -1.718 -124.484 1.00 68.25 1114 CYS B CA 1
ATOM 16460 C C . CYS B 1 1134 ? -8.801 -0.547 -123.517 1.00 65.73 1114 CYS B C 1
ATOM 16461 O O . CYS B 1 1134 ? -9.093 0.597 -123.884 1.00 67.90 1114 CYS B O 1
ATOM 16464 N N . ARG B 1 1135 ? -8.396 -0.811 -122.271 1.00 65.47 1115 ARG B N 1
ATOM 16465 C CA . ARG B 1 1135 ? -8.204 0.277 -121.317 1.00 72.49 1115 ARG B CA 1
ATOM 16466 C C . ARG B 1 1135 ? -7.086 1.213 -121.761 1.00 73.25 1115 ARG B C 1
ATOM 16467 O O . ARG B 1 1135 ? -7.093 2.399 -121.413 1.00 75.28 1115 ARG B O 1
ATOM 16475 N N . GLU B 1 1136 ? -6.130 0.705 -122.539 1.00 68.08 1116 GLU B N 1
ATOM 16476 C CA . GLU B 1 1136 ? -5.067 1.556 -123.056 1.00 60.72 1116 GLU B CA 1
ATOM 16477 C C . GLU B 1 1136 ? -5.596 2.611 -124.024 1.00 71.03 1116 GLU B C 1
ATOM 16478 O O . GLU B 1 1136 ? -5.033 3.707 -124.108 1.00 81.36 1116 GLU B O 1
ATOM 16484 N N . PHE B 1 1137 ? -6.669 2.315 -124.756 1.00 66.98 1117 PHE B N 1
ATOM 16485 C CA . PHE B 1 1137 ? -7.163 3.231 -125.778 1.00 69.04 1117 PHE B CA 1
ATOM 16486 C C . PHE B 1 1137 ? -8.566 3.758 -125.491 1.00 72.47 1117 PHE B C 1
ATOM 16487 O O . PHE B 1 1137 ? -9.140 4.462 -126.334 1.00 71.72 1117 PHE B O 1
ATOM 16495 N N . GLY B 1 1138 ? -9.127 3.456 -124.325 1.00 66.48 1118 GLY B N 1
ATOM 16496 C CA . GLY B 1 1138 ? -10.436 3.953 -123.967 1.00 64.44 1118 GLY B CA 1
ATOM 16497 C C . GLY B 1 1138 ? -11.598 3.108 -124.433 1.00 68.97 1118 GLY B C 1
ATOM 16498 O O . GLY B 1 1138 ? -12.750 3.506 -124.222 1.00 72.67 1118 GLY B O 1
ATOM 16499 N N . ILE B 1 1139 ? -11.340 1.967 -125.070 1.00 67.63 1119 ILE B N 1
ATOM 16500 C CA . ILE B 1 1139 ? -12.411 1.037 -125.412 1.00 67.92 1119 ILE B CA 1
ATOM 16501 C C . ILE B 1 1139 ? -12.936 0.415 -124.125 1.00 69.14 1119 ILE B C 1
ATOM 16502 O O . ILE B 1 1139 ? -12.172 -0.169 -123.347 1.00 63.84 1119 ILE B O 1
ATOM 16507 N N . THR B 1 1140 ? -14.244 0.537 -123.892 1.00 71.53 1120 THR B N 1
ATOM 16508 C CA . THR B 1 1140 ? -14.854 -0.020 -122.695 1.00 72.39 1120 THR B CA 1
ATOM 16509 C C . THR B 1 1140 ? -15.825 -1.156 -122.972 1.00 69.05 1120 THR B C 1
ATOM 16510 O O . THR B 1 1140 ? -16.256 -1.817 -122.020 1.00 76.17 1120 THR B O 1
ATOM 16514 N N . GLU B 1 1141 ? -16.189 -1.405 -124.228 1.00 62.60 1121 GLU B N 1
ATOM 16515 C CA . GLU B 1 1141 ? -16.926 -2.627 -124.525 1.00 71.22 1121 GLU B CA 1
ATOM 16516 C C . GLU B 1 1141 ? -16.693 -3.046 -125.966 1.00 64.19 1121 GLU B C 1
ATOM 16517 O O . GLU B 1 1141 ? -16.756 -2.222 -126.882 1.00 65.83 1121 GLU B O 1
ATOM 16523 N N . ILE B 1 1142 ? -16.401 -4.330 -126.145 1.00 63.26 1122 ILE B N 1
ATOM 16524 C CA . ILE B 1 1142 ? -16.246 -4.957 -127.449 1.00 59.44 1122 ILE B CA 1
ATOM 16525 C C . ILE B 1 1142 ? -17.203 -6.135 -127.485 1.00 58.60 1122 ILE B C 1
ATOM 16526 O O . ILE B 1 1142 ? -17.125 -7.028 -126.633 1.00 64.43 1122 ILE B O 1
ATOM 16531 N N . GLY B 1 1143 ? -18.107 -6.138 -128.458 1.00 62.51 1123 GLY B N 1
ATOM 16532 C CA . GLY B 1 1143 ? -19.095 -7.193 -128.528 1.00 61.90 1123 GLY B CA 1
ATOM 16533 C C . GLY B 1 1143 ? -19.401 -7.678 -129.927 1.00 64.45 1123 GLY B C 1
ATOM 16534 O O . GLY B 1 1143 ? -19.428 -6.891 -130.878 1.00 68.45 1123 GLY B O 1
ATOM 16535 N N . ALA B 1 1144 ? -19.624 -8.982 -130.064 1.00 65.57 1124 ALA B N 1
ATOM 16536 C CA . ALA B 1 1144 ? -20.149 -9.554 -131.300 1.00 67.47 1124 ALA B CA 1
ATOM 16537 C C . ALA B 1 1144 ? -21.663 -9.378 -131.278 1.00 82.98 1124 ALA B C 1
ATOM 16538 O O . ALA B 1 1144 ? -22.380 -10.129 -130.611 1.00 82.14 1124 ALA B O 1
ATOM 16540 N N . VAL B 1 1145 ? -22.153 -8.368 -132.001 1.00 88.05 1125 VAL B N 1
ATOM 16541 C CA . VAL B 1 1145 ? -23.578 -8.056 -131.966 1.00 95.35 1125 VAL B CA 1
ATOM 16542 C C . VAL B 1 1145 ? -24.396 -9.165 -132.618 1.00 98.93 1125 VAL B C 1
ATOM 16543 O O . VAL B 1 1145 ? -25.525 -9.447 -132.195 1.00 107.81 1125 VAL B O 1
ATOM 16547 N N . SER B 1 1146 ? -23.849 -9.815 -133.640 1.00 91.48 1126 SER B N 1
ATOM 16548 C CA . SER B 1 1146 ? -24.505 -10.934 -134.299 1.00 100.36 1126 SER B CA 1
ATOM 16549 C C . SER B 1 1146 ? -23.440 -11.983 -134.591 1.00 98.05 1126 SER B C 1
ATOM 16550 O O . SER B 1 1146 ? -22.280 -11.848 -134.188 1.00 100.22 1126 SER B O 1
ATOM 16553 N N . ALA B 1 1147 ? -23.829 -13.037 -135.301 1.00 88.63 1127 ALA B N 1
ATOM 16554 C CA . ALA B 1 1147 ? -22.858 -14.003 -135.791 1.00 89.30 1127 ALA B CA 1
ATOM 16555 C C . ALA B 1 1147 ? -22.114 -13.507 -137.027 1.00 89.80 1127 ALA B C 1
ATOM 16556 O O . ALA B 1 1147 ? -21.563 -14.320 -137.777 1.00 93.65 1127 ALA B O 1
ATOM 16558 N N . SER B 1 1148 ? -22.088 -12.195 -137.259 1.00 78.78 1128 SER B N 1
ATOM 16559 C CA . SER B 1 1148 ? -21.481 -11.649 -138.463 1.00 78.12 1128 SER B CA 1
ATOM 16560 C C . SER B 1 1148 ? -20.645 -10.401 -138.232 1.00 75.88 1128 SER B C 1
ATOM 16561 O O . SER B 1 1148 ? -19.888 -10.027 -139.132 1.00 70.10 1128 SER B O 1
ATOM 16564 N N . THR B 1 1149 ? -20.738 -9.753 -137.074 1.00 72.84 1129 THR B N 1
ATOM 16565 C CA . THR B 1 1149 ? -20.193 -8.414 -136.915 1.00 66.02 1129 THR B CA 1
ATOM 16566 C C . THR B 1 1149 ? -19.753 -8.187 -135.475 1.00 68.95 1129 THR B C 1
ATOM 16567 O O . THR B 1 1149 ? -20.447 -8.587 -134.537 1.00 77.06 1129 THR B O 1
ATOM 16571 N N . VAL B 1 1150 ? -18.596 -7.542 -135.316 1.00 61.80 1130 VAL B N 1
ATOM 16572 C CA . VAL B 1 1150 ? -18.087 -7.111 -134.019 1.00 63.75 1130 VAL B CA 1
ATOM 16573 C C . VAL B 1 1150 ? -18.256 -5.602 -133.925 1.00 61.98 1130 VAL B C 1
ATOM 16574 O O . VAL B 1 1150 ? -18.111 -4.876 -134.916 1.00 60.32 1130 VAL B O 1
ATOM 16578 N N . ARG B 1 1151 ? -18.555 -5.128 -132.718 1.00 64.20 1131 ARG B N 1
ATOM 16579 C CA . ARG B 1 1151 ? -18.877 -3.729 -132.473 1.00 57.01 1131 ARG B CA 1
ATOM 16580 C C . ARG B 1 1151 ? -17.987 -3.204 -131.354 1.00 65.45 1131 ARG B C 1
ATOM 16581 O O . ARG B 1 1151 ? -17.986 -3.754 -130.249 1.00 67.99 1131 ARG B O 1
ATOM 16589 N N . LEU B 1 1152 ? -17.227 -2.152 -131.643 1.00 62.40 1132 LEU B N 1
ATOM 16590 C CA . LEU B 1 1152 ? -16.375 -1.486 -130.666 1.00 61.82 1132 LEU B CA 1
ATOM 16591 C C . LEU B 1 1152 ? -16.944 -0.101 -130.401 1.00 66.67 1132 LEU B C 1
ATOM 16592 O O . LEU B 1 1152 ? -17.160 0.669 -131.342 1.00 66.58 1132 LEU B O 1
ATOM 16597 N N . SER B 1 1153 ? -17.166 0.221 -129.127 1.00 72.77 1133 SER B N 1
ATOM 16598 C CA . SER B 1 1153 ? -18.148 1.257 -128.823 1.00 82.18 1133 SER B CA 1
ATOM 16599 C C . SER B 1 1153 ? -17.568 2.657 -128.639 1.00 87.47 1133 SER B C 1
ATOM 16600 O O . SER B 1 1153 ? -18.033 3.587 -129.309 1.00 91.31 1133 SER B O 1
ATOM 16603 N N . PRO B 1 1154 ? -16.596 2.885 -127.740 1.00 79.53 1134 PRO B N 1
ATOM 16604 C CA . PRO B 1 1154 ? -16.160 4.270 -127.510 1.00 72.75 1134 PRO B CA 1
ATOM 16605 C C . PRO B 1 1154 ? -14.925 4.638 -128.319 1.00 73.97 1134 PRO B C 1
ATOM 16606 O O . PRO B 1 1154 ? -13.803 4.630 -127.798 1.00 71.75 1134 PRO B O 1
ATOM 16610 N N . MET B 1 1155 ? -15.122 4.967 -129.596 1.00 71.34 1135 MET B N 1
ATOM 16611 C CA . MET B 1 1155 ? -14.031 5.317 -130.499 1.00 72.04 1135 MET B CA 1
ATOM 16612 C C . MET B 1 1155 ? -14.354 6.623 -131.203 1.00 70.89 1135 MET B C 1
ATOM 16613 O O . MET B 1 1155 ? -15.354 6.709 -131.922 1.00 73.16 1135 MET B O 1
ATOM 16618 N N . VAL B 1 1156 ? -13.509 7.630 -131.016 1.00 71.52 1136 VAL B N 1
ATOM 16619 C CA . VAL B 1 1156 ? -13.552 8.833 -131.837 1.00 76.20 1136 VAL B CA 1
ATOM 16620 C C . VAL B 1 1156 ? -12.450 8.696 -132.884 1.00 75.95 1136 VAL B C 1
ATOM 16621 O O . VAL B 1 1156 ? -11.258 8.648 -132.558 1.00 72.74 1136 VAL B O 1
ATOM 16625 N N . LEU B 1 1157 ? -12.852 8.601 -134.150 1.00 76.38 1137 LEU B N 1
ATOM 16626 C CA . LEU B 1 1157 ? -11.913 8.324 -135.224 1.00 76.93 1137 LEU B CA 1
ATOM 16627 C C . LEU B 1 1157 ? -11.640 9.588 -136.018 1.00 74.49 1137 LEU B C 1
ATOM 16628 O O . LEU B 1 1157 ? -12.586 10.183 -136.560 1.00 80.38 1137 LEU B O 1
ATOM 16633 N N . PRO B 1 1158 ? -10.391 10.032 -136.122 1.00 72.26 1138 PRO B N 1
ATOM 16634 C CA . PRO B 1 1158 ? -10.066 11.102 -137.069 1.00 79.96 1138 PRO B CA 1
ATOM 16635 C C . PRO B 1 1158 ? -10.256 10.621 -138.501 1.00 83.78 1138 PRO B C 1
ATOM 16636 O O . PRO B 1 1158 ? -10.510 9.444 -138.766 1.00 83.07 1138 PRO B O 1
ATOM 16640 N N . ASP B 1 1159 ? -10.131 11.562 -139.440 1.00 90.95 1139 ASP B N 1
ATOM 16641 C CA . ASP B 1 1159 ? -10.320 11.213 -140.846 1.00 91.14 1139 ASP B CA 1
ATOM 16642 C C . ASP B 1 1159 ? -9.254 10.238 -141.331 1.00 82.48 1139 ASP B C 1
ATOM 16643 O O . ASP B 1 1159 ? -9.521 9.424 -142.223 1.00 86.24 1139 ASP B O 1
ATOM 16648 N N . SER B 1 1160 ? -8.050 10.295 -140.758 1.00 67.54 1140 SER B N 1
ATOM 16649 C CA . SER B 1 1160 ? -7.016 9.346 -141.156 1.00 74.78 1140 SER B CA 1
ATOM 16650 C C . SER B 1 1160 ? -7.378 7.930 -140.729 1.00 75.70 1140 SER B C 1
ATOM 16651 O O . SER B 1 1160 ? -7.133 6.972 -141.470 1.00 80.35 1140 SER B O 1
ATOM 16654 N N . ALA B 1 1161 ? -7.971 7.778 -139.541 1.00 81.52 1141 ALA B N 1
ATOM 16655 C CA . ALA B 1 1161 ? -8.342 6.449 -139.064 1.00 77.40 1141 ALA B CA 1
ATOM 16656 C C . ALA B 1 1161 ? -9.533 5.886 -139.829 1.00 71.63 1141 ALA B C 1
ATOM 16657 O O . ALA B 1 1161 ? -9.625 4.667 -140.015 1.00 66.12 1141 ALA B O 1
ATOM 16659 N N . GLN B 1 1162 ? -10.448 6.749 -140.278 1.00 69.37 1142 GLN B N 1
ATOM 16660 C CA . GLN B 1 1162 ? -11.575 6.282 -141.079 1.00 70.82 1142 GLN B CA 1
ATOM 16661 C C . GLN B 1 1162 ? -11.111 5.765 -142.434 1.00 69.95 1142 GLN B C 1
ATOM 16662 O O . GLN B 1 1162 ? -11.684 4.808 -142.970 1.00 69.50 1142 GLN B O 1
ATOM 16668 N N . LEU B 1 1163 ? -10.078 6.387 -143.007 1.00 67.08 1143 LEU B N 1
ATOM 16669 C CA . LEU B 1 1163 ? -9.552 5.911 -144.281 1.00 72.42 1143 LEU B CA 1
ATOM 16670 C C . LEU B 1 1163 ? -8.792 4.603 -144.104 1.00 69.15 1143 LEU B C 1
ATOM 16671 O O . LEU B 1 1163 ? -8.872 3.710 -144.956 1.00 70.55 1143 LEU B O 1
ATOM 16676 N N . ARG B 1 1164 ? -8.053 4.473 -143.003 1.00 63.41 1144 ARG B N 1
ATOM 16677 C CA . ARG B 1 1164 ? -7.325 3.236 -142.748 1.00 65.11 1144 ARG B CA 1
ATOM 16678 C C . ARG B 1 1164 ? -8.283 2.080 -142.490 1.00 70.16 1144 ARG B C 1
ATOM 16679 O O . ARG B 1 1164 ? -8.077 0.972 -143.000 1.00 67.96 1144 ARG B O 1
ATOM 16687 N N . LEU B 1 1165 ? -9.340 2.318 -141.705 1.00 71.64 1145 LEU B N 1
ATOM 16688 C CA . LEU B 1 1165 ? -10.350 1.284 -141.494 1.00 67.03 1145 LEU B CA 1
ATOM 16689 C C . LEU B 1 1165 ? -11.024 0.901 -142.808 1.00 65.64 1145 LEU B C 1
ATOM 16690 O O . LEU B 1 1165 ? -11.224 -0.286 -143.090 1.00 66.28 1145 LEU B O 1
ATOM 16695 N N . LYS B 1 1166 ? -11.361 1.893 -143.636 1.00 60.67 1146 LYS B N 1
ATOM 16696 C CA . LYS B 1 1166 ? -12.016 1.616 -144.910 1.00 62.93 1146 LYS B CA 1
ATOM 16697 C C . LYS B 1 1166 ? -11.100 0.864 -145.872 1.00 66.08 1146 LYS B C 1
ATOM 16698 O O . LYS B 1 1166 ? -11.583 0.149 -146.757 1.00 63.27 1146 LYS B O 1
ATOM 16704 N N . ARG B 1 1167 ? -9.785 1.005 -145.718 1.00 71.84 1147 ARG B N 1
ATOM 16705 C CA . ARG B 1 1167 ? -8.844 0.359 -146.626 1.00 63.36 1147 ARG B CA 1
ATOM 16706 C C . ARG B 1 1167 ? -8.493 -1.056 -146.190 1.00 60.42 1147 ARG B C 1
ATOM 16707 O O . ARG B 1 1167 ? -8.419 -1.961 -147.027 1.00 65.21 1147 ARG B O 1
ATOM 16715 N N . MET B 1 1168 ? -8.283 -1.271 -144.895 1.00 61.19 1148 MET B N 1
ATOM 16716 C CA . MET B 1 1168 ? -7.774 -2.547 -144.418 1.00 58.43 1148 MET B CA 1
ATOM 16717 C C . MET B 1 1168 ? -8.861 -3.500 -143.947 1.00 63.79 1148 MET B C 1
ATOM 16718 O O . MET B 1 1168 ? -8.598 -4.701 -143.824 1.00 66.39 1148 MET B O 1
ATOM 16723 N N . TYR B 1 1169 ? -10.057 -3.000 -143.658 1.00 62.46 1149 TYR B N 1
ATOM 16724 C CA . TYR B 1 1169 ? -11.169 -3.825 -143.190 1.00 63.64 1149 TYR B CA 1
ATOM 16725 C C . TYR B 1 1169 ? -12.410 -3.415 -143.970 1.00 69.22 1149 TYR B C 1
ATOM 16726 O O . TYR B 1 1169 ? -13.302 -2.740 -143.435 1.00 59.93 1149 TYR B O 1
ATOM 16735 N N . PRO B 1 1170 ? -12.501 -3.814 -145.242 1.00 71.03 1150 PRO B N 1
ATOM 16736 C CA . PRO B 1 1170 ? -13.673 -3.448 -146.046 1.00 68.58 1150 PRO B CA 1
ATOM 16737 C C . PRO B 1 1170 ? -14.946 -4.032 -145.458 1.00 67.41 1150 PRO B C 1
ATOM 16738 O O . PRO B 1 1170 ? -14.957 -5.132 -144.902 1.00 71.01 1150 PRO B O 1
ATOM 16742 N N . GLY B 1 1171 ? -16.032 -3.280 -145.594 1.00 63.83 1151 GLY B N 1
ATOM 16743 C CA . GLY B 1 1171 ? -17.304 -3.647 -145.028 1.00 69.25 1151 GLY B CA 1
ATOM 16744 C C . GLY B 1 1171 ? -17.582 -3.020 -143.680 1.00 70.27 1151 GLY B C 1
ATOM 16745 O O . GLY B 1 1171 ? -18.739 -3.009 -143.238 1.00 73.90 1151 GLY B O 1
ATOM 16746 N N . GLY B 1 1172 ? -16.553 -2.496 -143.022 1.00 67.58 1152 GLY B N 1
ATOM 16747 C CA . GLY B 1 1172 ? -16.749 -1.839 -141.751 1.00 69.07 1152 GLY B CA 1
ATOM 16748 C C . GLY B 1 1172 ? -17.262 -0.421 -141.911 1.00 71.33 1152 GLY B C 1
ATOM 16749 O O . GLY B 1 1172 ? -16.963 0.271 -142.881 1.00 72.85 1152 GLY B O 1
ATOM 16750 N N . HIS B 1 1173 ? -18.059 0.008 -140.936 1.00 74.89 1153 HIS B N 1
ATOM 16751 C CA . HIS B 1 1173 ? -18.601 1.356 -140.899 1.00 68.80 1153 HIS B CA 1
ATOM 16752 C C . HIS B 1 1173 ? -18.204 2.024 -139.591 1.00 71.57 1153 HIS B C 1
ATOM 16753 O O . HIS B 1 1173 ? -17.947 1.352 -138.587 1.00 72.22 1153 HIS B O 1
ATOM 16760 N N . TYR B 1 1174 ? -18.154 3.356 -139.613 1.00 71.02 1154 TYR B N 1
ATOM 16761 C CA . TYR B 1 1174 ? -17.868 4.164 -138.429 1.00 67.14 1154 TYR B CA 1
ATOM 16762 C C . TYR B 1 1174 ? -19.064 5.068 -138.161 1.00 74.85 1154 TYR B C 1
ATOM 16763 O O . TYR B 1 1174 ? -19.323 6.004 -138.925 1.00 78.80 1154 TYR B O 1
ATOM 16772 N N . ARG B 1 1175 ? -19.788 4.787 -137.080 1.00 72.39 1155 ARG B N 1
ATOM 16773 C CA . ARG B 1 1175 ? -20.955 5.574 -136.685 1.00 64.57 1155 ARG B CA 1
ATOM 16774 C C . ARG B 1 1175 ? -20.491 6.655 -135.716 1.00 73.81 1155 ARG B C 1
ATOM 16775 O O . ARG B 1 1175 ? -20.344 6.409 -134.517 1.00 77.02 1155 ARG B O 1
ATOM 16777 N N . ALA B 1 1176 ? -20.266 7.866 -136.235 1.00 73.55 1156 ALA B N 1
ATOM 16778 C CA . ALA B 1 1176 ? -19.731 8.936 -135.398 1.00 75.14 1156 ALA B CA 1
ATOM 16779 C C . ALA B 1 1176 ? -20.746 9.424 -134.371 1.00 74.65 1156 ALA B C 1
ATOM 16780 O O . ALA B 1 1176 ? -20.356 9.951 -133.323 1.00 78.13 1156 ALA B O 1
ATOM 16782 N N . THR B 1 1177 ? -22.043 9.264 -134.647 1.00 84.45 1157 THR B N 1
ATOM 16783 C CA . THR B 1 1177 ? -23.060 9.660 -133.676 1.00 85.00 1157 THR B CA 1
ATOM 16784 C C . THR B 1 1177 ? -22.918 8.863 -132.386 1.00 83.21 1157 THR B C 1
ATOM 16785 O O . THR B 1 1177 ? -22.875 9.434 -131.290 1.00 85.67 1157 THR B O 1
ATOM 16789 N N . THR B 1 1178 ? -22.837 7.539 -132.501 1.00 80.48 1158 THR B N 1
ATOM 16790 C CA . THR B 1 1178 ? -22.653 6.661 -131.353 1.00 81.93 1158 THR B CA 1
ATOM 16791 C C . THR B 1 1178 ? -21.189 6.359 -131.065 1.00 80.21 1158 THR B C 1
ATOM 16792 O O . THR B 1 1178 ? -20.902 5.593 -130.140 1.00 85.14 1158 THR B O 1
ATOM 16796 N N . SER B 1 1179 ? -20.265 6.933 -131.838 1.00 80.21 1159 SER B N 1
ATOM 16797 C CA . SER B 1 1179 ? -18.824 6.742 -131.675 1.00 80.67 1159 SER B CA 1
ATOM 16798 C C . SER B 1 1179 ? -18.402 5.281 -131.818 1.00 75.91 1159 SER B C 1
ATOM 16799 O O . SER B 1 1179 ? -17.303 4.909 -131.400 1.00 76.86 1159 SER B O 1
ATOM 16802 N N . THR B 1 1180 ? -19.238 4.439 -132.414 1.00 68.80 1160 THR B N 1
ATOM 16803 C CA . THR B 1 1180 ? -18.927 3.023 -132.504 1.00 71.85 1160 THR B CA 1
ATOM 16804 C C . THR B 1 1180 ? -18.208 2.689 -133.809 1.00 70.98 1160 THR B C 1
ATOM 16805 O O . THR B 1 1180 ? -18.314 3.395 -134.815 1.00 69.85 1160 THR B O 1
ATOM 16809 N N . VAL B 1 1181 ? -17.457 1.593 -133.771 1.00 65.68 1161 VAL B N 1
ATOM 16810 C CA . VAL B 1 1181 ? -16.876 0.979 -134.957 1.00 59.26 1161 VAL B CA 1
ATOM 16811 C C . VAL B 1 1181 ? -17.550 -0.369 -135.139 1.00 57.63 1161 VAL B C 1
ATOM 16812 O O . VAL B 1 1181 ? -17.731 -1.114 -134.169 1.00 63.31 1161 VAL B O 1
ATOM 16816 N N . GLN B 1 1182 ? -17.934 -0.676 -136.374 1.00 60.45 1162 GLN B N 1
ATOM 16817 C CA . GLN B 1 1182 ? -18.685 -1.882 -136.692 1.00 63.66 1162 GLN B CA 1
ATOM 16818 C C . GLN B 1 1182 ? -18.000 -2.567 -137.863 1.00 64.12 1162 GLN B C 1
ATOM 16819 O O . GLN B 1 1182 ? -17.913 -1.989 -138.950 1.00 68.97 1162 GLN B O 1
ATOM 16825 N N . VAL B 1 1183 ? -17.495 -3.778 -137.641 1.00 54.01 1163 VAL B N 1
ATOM 16826 C CA . VAL B 1 1183 ? -16.686 -4.472 -138.645 1.00 61.55 1163 VAL B CA 1
ATOM 16827 C C . VAL B 1 1183 ? -17.172 -5.909 -138.808 1.00 58.49 1163 VAL B C 1
ATOM 16828 O O . VAL B 1 1183 ? -17.378 -6.611 -137.807 1.00 55.66 1163 VAL B O 1
ATOM 16832 N N . PRO B 1 1184 ? -17.356 -6.392 -140.035 1.00 59.61 1164 PRO B N 1
ATOM 16833 C CA . PRO B 1 1184 ? -17.787 -7.782 -140.220 1.00 63.00 1164 PRO B CA 1
ATOM 16834 C C . PRO B 1 1184 ? -16.685 -8.770 -139.865 1.00 57.77 1164 PRO B C 1
ATOM 16835 O O . PRO B 1 1184 ? -15.519 -8.581 -140.219 1.00 55.96 1164 PRO B O 1
ATOM 16839 N N . LEU B 1 1185 ? -17.075 -9.842 -139.176 1.00 62.63 1165 LEU B N 1
ATOM 16840 C CA . LEU B 1 1185 ? -16.119 -10.861 -138.761 1.00 56.84 1165 LEU B CA 1
ATOM 16841 C C . LEU B 1 1185 ? -15.591 -11.629 -139.971 1.00 53.53 1165 LEU B C 1
ATOM 16842 O O . LEU B 1 1185 ? -16.362 -11.993 -140.863 1.00 60.58 1165 LEU B O 1
ATOM 16847 N N . PRO B 1 1186 ? -14.291 -11.904 -140.023 1.00 57.24 1166 PRO B N 1
ATOM 16848 C CA . PRO B 1 1186 ? -13.767 -12.785 -141.073 1.00 58.01 1166 PRO B CA 1
ATOM 16849 C C . PRO B 1 1186 ? -14.323 -14.193 -140.921 1.00 60.76 1166 PRO B C 1
ATOM 16850 O O . PRO B 1 1186 ? -14.846 -14.579 -139.872 1.00 52.44 1166 PRO B O 1
ATOM 16854 N N . ARG B 1 1187 ? -14.181 -14.976 -141.986 1.00 68.14 1167 ARG B N 1
ATOM 16855 C CA . ARG B 1 1187 ? -14.778 -16.301 -142.074 1.00 63.99 1167 ARG B CA 1
ATOM 16856 C C . ARG B 1 1187 ? -13.705 -17.370 -141.945 1.00 58.60 1167 ARG B C 1
ATOM 16857 O O . ARG B 1 1187 ? -12.646 -17.275 -142.577 1.00 58.55 1167 ARG B O 1
ATOM 16865 N N . ALA B 1 1188 ? -13.986 -18.387 -141.126 1.00 62.24 1168 ALA B N 1
ATOM 16866 C CA . ALA B 1 1188 ? -13.025 -19.466 -140.928 1.00 68.62 1168 ALA B CA 1
ATOM 16867 C C . ALA B 1 1188 ? -12.873 -20.307 -142.187 1.00 74.77 1168 ALA B C 1
ATOM 16868 O O . ALA B 1 1188 ? -11.752 -20.664 -142.570 1.00 82.84 1168 ALA B O 1
ATOM 16870 N N . GLY B 1 1189 ? -13.986 -20.631 -142.846 1.00 72.05 1169 GLY B N 1
ATOM 16871 C CA . GLY B 1 1189 ? -13.978 -21.459 -144.027 1.00 75.03 1169 GLY B CA 1
ATOM 16872 C C . GLY B 1 1189 ? -14.294 -20.686 -145.298 1.00 68.96 1169 GLY B C 1
ATOM 16873 O O . GLY B 1 1189 ? -14.535 -19.481 -145.299 1.00 67.17 1169 GLY B O 1
ATOM 16874 N N . GLU B 1 1190 ? -14.295 -21.431 -146.397 1.00 70.53 1170 GLU B N 1
ATOM 16875 C CA . GLU B 1 1190 ? -14.549 -20.879 -147.718 1.00 75.94 1170 GLU B CA 1
ATOM 16876 C C . GLU B 1 1190 ? -16.046 -20.796 -147.994 1.00 77.94 1170 GLU B C 1
ATOM 16877 O O . GLU B 1 1190 ? -16.833 -21.626 -147.533 1.00 79.77 1170 GLU B O 1
ATOM 16883 N N . GLY B 1 1191 ? -16.433 -19.769 -148.743 1.00 79.86 1171 GLY B N 1
ATOM 16884 C CA . GLY B 1 1191 ? -17.769 -19.684 -149.288 1.00 86.46 1171 GLY B CA 1
ATOM 16885 C C . GLY B 1 1191 ? -18.737 -18.917 -148.407 1.00 90.64 1171 GLY B C 1
ATOM 16886 O O . GLY B 1 1191 ? -18.486 -18.629 -147.234 1.00 89.36 1171 GLY B O 1
ATOM 16887 N N . VAL B 1 1192 ? -19.878 -18.577 -149.013 1.00 93.88 1172 VAL B N 1
ATOM 16888 C CA . VAL B 1 1192 ? -20.947 -17.905 -148.290 1.00 87.57 1172 VAL B CA 1
ATOM 16889 C C . VAL B 1 1192 ? -21.440 -18.801 -147.154 1.00 89.18 1172 VAL B C 1
ATOM 16890 O O . VAL B 1 1192 ? -21.390 -20.037 -147.233 1.00 89.77 1172 VAL B O 1
ATOM 16894 N N . GLY B 1 1193 ? -21.902 -18.169 -146.076 1.00 81.57 1173 GLY B N 1
ATOM 16895 C CA . GLY B 1 1193 ? -22.454 -18.886 -144.948 1.00 83.75 1173 GLY B CA 1
ATOM 16896 C C . GLY B 1 1193 ? -21.466 -19.698 -144.142 1.00 75.77 1173 GLY B C 1
ATOM 16897 O O . GLY B 1 1193 ? -21.891 -20.446 -143.254 1.00 73.03 1173 GLY B O 1
ATOM 16898 N N . ALA B 1 1194 ? -20.171 -19.590 -144.424 1.00 79.60 1174 ALA B N 1
ATOM 16899 C CA . ALA B 1 1194 ? -19.175 -20.225 -143.581 1.00 77.46 1174 ALA B CA 1
ATOM 16900 C C . ALA B 1 1194 ? -19.194 -19.597 -142.189 1.00 69.76 1174 ALA B C 1
ATOM 16901 O O . ALA B 1 1194 ? -19.526 -18.418 -142.037 1.00 78.02 1174 ALA B O 1
ATOM 16903 N N . PRO B 1 1195 ? -18.854 -20.362 -141.155 1.00 70.93 1175 PRO B N 1
ATOM 16904 C CA . PRO B 1 1195 ? -18.821 -19.787 -139.808 1.00 75.99 1175 PRO B CA 1
ATOM 16905 C C . PRO B 1 1195 ? -17.674 -18.800 -139.660 1.00 71.66 1175 PRO B C 1
ATOM 16906 O O . PRO B 1 1195 ? -16.616 -18.936 -140.281 1.00 67.03 1175 PRO B O 1
ATOM 16910 N N . ARG B 1 1196 ? -17.903 -17.788 -138.830 1.00 72.16 1176 ARG B N 1
ATOM 16911 C CA . ARG B 1 1196 ? -16.902 -16.758 -138.615 1.00 71.64 1176 ARG B CA 1
ATOM 16912 C C . ARG B 1 1196 ? -15.797 -17.259 -137.685 1.00 67.37 1176 ARG B C 1
ATOM 16913 O O . ARG B 1 1196 ? -15.934 -18.281 -137.005 1.00 70.63 1176 ARG B O 1
ATOM 16921 N N . ILE B 1 1197 ? -14.679 -16.526 -137.673 1.00 63.06 1177 ILE B N 1
ATOM 16922 C CA . ILE B 1 1197 ? -13.539 -16.952 -136.870 1.00 61.93 1177 ILE B CA 1
ATOM 16923 C C . ILE B 1 1197 ? -13.901 -16.896 -135.385 1.00 62.61 1177 ILE B C 1
ATOM 16924 O O . ILE B 1 1197 ? -14.868 -16.246 -134.968 1.00 55.61 1177 ILE B O 1
ATOM 16929 N N . ARG B 1 1198 ? -13.098 -17.587 -134.579 1.00 72.62 1178 ARG B N 1
ATOM 16930 C CA . ARG B 1 1198 ? -13.490 -17.899 -133.214 1.00 69.31 1178 ARG B CA 1
ATOM 16931 C C . ARG B 1 1198 ? -12.254 -18.032 -132.331 1.00 67.23 1178 ARG B C 1
ATOM 16932 O O . ARG B 1 1198 ? -11.146 -18.289 -132.812 1.00 74.34 1178 ARG B O 1
ATOM 16940 N N . ASP B 1 1199 ? -12.460 -17.826 -131.031 1.00 60.70 1179 ASP B N 1
ATOM 16941 C CA . ASP B 1 1199 ? -11.506 -18.199 -129.975 1.00 66.11 1179 ASP B CA 1
ATOM 16942 C C . ASP B 1 1199 ? -10.219 -17.393 -130.152 1.00 67.54 1179 ASP B C 1
ATOM 16943 O O . ASP B 1 1199 ? -10.294 -16.157 -130.250 1.00 63.33 1179 ASP B O 1
ATOM 16948 N N . LEU B 1 1200 ? -9.042 -18.030 -130.176 1.00 58.66 1180 LEU B N 1
ATOM 16949 C CA . LEU B 1 1200 ? -7.787 -17.291 -130.276 1.00 56.61 1180 LEU B CA 1
ATOM 16950 C C . LEU B 1 1200 ? -7.735 -16.467 -131.556 1.00 60.34 1180 LEU B C 1
ATOM 16951 O O . LEU B 1 1200 ? -7.287 -15.313 -131.541 1.00 53.65 1180 LEU B O 1
ATOM 16956 N N . GLU B 1 1201 ? -8.192 -17.044 -132.674 1.00 63.46 1181 GLU B N 1
ATOM 16957 C CA . GLU B 1 1201 ? -8.186 -16.327 -133.945 1.00 57.62 1181 GLU B CA 1
ATOM 16958 C C . GLU B 1 1201 ? -8.942 -15.008 -133.841 1.00 58.63 1181 GLU B C 1
ATOM 16959 O O . GLU B 1 1201 ? -8.464 -13.969 -134.311 1.00 56.82 1181 GLU B O 1
ATOM 16965 N N . LEU B 1 1202 ? -10.121 -15.029 -133.218 1.00 56.13 1182 LEU B N 1
ATOM 16966 C CA . LEU B 1 1202 ? -10.901 -13.806 -133.083 1.00 58.06 1182 LEU B CA 1
ATOM 16967 C C . LEU B 1 1202 ? -10.216 -12.807 -132.157 1.00 52.90 1182 LEU B C 1
ATOM 16968 O O . LEU B 1 1202 ? -10.176 -11.606 -132.453 1.00 51.97 1182 LEU B O 1
ATOM 16973 N N . VAL B 1 1203 ? -9.676 -13.281 -131.030 1.00 52.75 1183 VAL B N 1
ATOM 16974 C CA . VAL B 1 1203 ? -8.981 -12.384 -130.108 1.00 49.05 1183 VAL B CA 1
ATOM 16975 C C . VAL B 1 1203 ? -7.804 -11.717 -130.806 1.00 47.35 1183 VAL B C 1
ATOM 16976 O O . VAL B 1 1203 ? -7.576 -10.511 -130.657 1.00 49.96 1183 VAL B O 1
ATOM 16980 N N . GLN B 1 1204 ? -7.051 -12.483 -131.597 1.00 47.46 1184 GLN B N 1
ATOM 16981 C CA . GLN B 1 1204 ? -5.938 -11.900 -132.337 1.00 47.47 1184 GLN B CA 1
ATOM 16982 C C . GLN B 1 1204 ? -6.428 -10.887 -133.362 1.00 52.57 1184 GLN B C 1
ATOM 16983 O O . GLN B 1 1204 ? -5.862 -9.793 -133.487 1.00 52.51 1184 GLN B O 1
ATOM 16989 N N . TRP B 1 1205 ? -7.484 -11.233 -134.098 1.00 53.39 1185 TRP B N 1
ATOM 16990 C CA . TRP B 1 1205 ? -8.007 -10.339 -135.123 1.00 45.33 1185 TRP B CA 1
ATOM 16991 C C . TRP B 1 1205 ? -8.576 -9.065 -134.508 1.00 50.35 1185 TRP B C 1
ATOM 16992 O O . TRP B 1 1205 ? -8.364 -7.967 -135.037 1.00 50.27 1185 TRP B O 1
ATOM 17003 N N . VAL B 1 1206 ? -9.297 -9.184 -133.388 1.00 49.04 1186 VAL B N 1
ATOM 17004 C CA . VAL B 1 1206 ? -9.830 -7.990 -132.740 1.00 48.06 1186 VAL B CA 1
ATOM 17005 C C . VAL B 1 1206 ? -8.697 -7.148 -132.172 1.00 51.56 1186 VAL B C 1
ATOM 17006 O O . VAL B 1 1206 ? -8.717 -5.913 -132.259 1.00 50.91 1186 VAL B O 1
ATOM 17010 N N . ALA B 1 1207 ? -7.685 -7.803 -131.594 1.00 52.58 1187 ALA B N 1
ATOM 17011 C CA . ALA B 1 1207 ? -6.522 -7.081 -131.092 1.00 42.19 1187 ALA B CA 1
ATOM 17012 C C . ALA B 1 1207 ? -5.880 -6.257 -132.197 1.00 48.59 1187 ALA B C 1
ATOM 17013 O O . ALA B 1 1207 ? -5.616 -5.062 -132.022 1.00 49.77 1187 ALA B O 1
ATOM 17015 N N . GLY B 1 1208 ? -5.644 -6.878 -133.355 1.00 45.55 1188 GLY B N 1
ATOM 17016 C CA . GLY B 1 1208 ? -5.119 -6.137 -134.490 1.00 50.46 1188 GLY B CA 1
ATOM 17017 C C . GLY B 1 1208 ? -6.026 -5.011 -134.951 1.00 56.24 1188 GLY B C 1
ATOM 17018 O O . GLY B 1 1208 ? -5.548 -3.999 -135.472 1.00 60.77 1188 GLY B O 1
ATOM 17019 N N . LEU B 1 1209 ? -7.340 -5.157 -134.764 1.00 55.02 1189 LEU B N 1
ATOM 17020 C CA . LEU B 1 1209 ? -8.259 -4.125 -135.234 1.00 53.39 1189 LEU B CA 1
ATOM 17021 C C . LEU B 1 1209 ? -8.112 -2.845 -134.419 1.00 53.50 1189 LEU B C 1
ATOM 17022 O O . LEU B 1 1209 ? -7.959 -1.756 -134.983 1.00 55.26 1189 LEU B O 1
ATOM 17027 N N . VAL B 1 1210 ? -8.149 -2.954 -133.088 1.00 50.87 1190 VAL B N 1
ATOM 17028 C CA . VAL B 1 1210 ? -7.950 -1.780 -132.242 1.00 57.56 1190 VAL B CA 1
ATOM 17029 C C . VAL B 1 1210 ? -6.543 -1.223 -132.410 1.00 60.31 1190 VAL B C 1
ATOM 17030 O O . VAL B 1 1210 ? -6.315 -0.029 -132.186 1.00 59.93 1190 VAL B O 1
ATOM 17034 N N . LEU B 1 1211 ? -5.590 -2.061 -132.823 1.00 53.60 1191 LEU B N 1
ATOM 17035 C CA . LEU B 1 1211 ? -4.233 -1.586 -133.062 1.00 52.87 1191 LEU B CA 1
ATOM 17036 C C . LEU B 1 1211 ? -4.189 -0.652 -134.265 1.00 60.49 1191 LEU B C 1
ATOM 17037 O O . LEU B 1 1211 ? -3.779 0.508 -134.147 1.00 66.50 1191 LEU B O 1
ATOM 17042 N N . VAL B 1 1212 ? -4.632 -1.132 -135.432 1.00 65.33 1192 VAL B N 1
ATOM 17043 C CA . VAL B 1 1212 ? -4.594 -0.289 -136.625 1.00 66.83 1192 VAL B CA 1
ATOM 17044 C C . VAL B 1 1212 ? -5.523 0.907 -136.473 1.00 65.76 1192 VAL B C 1
ATOM 17045 O O . VAL B 1 1212 ? -5.278 1.966 -137.062 1.00 73.70 1192 VAL B O 1
ATOM 17049 N N . LEU B 1 1213 ? -6.590 0.773 -135.683 1.00 56.08 1193 LEU B N 1
ATOM 17050 C CA . LEU B 1 1213 ? -7.489 1.899 -135.484 1.00 62.03 1193 LEU B CA 1
ATOM 17051 C C . LEU B 1 1213 ? -6.837 2.993 -134.657 1.00 70.56 1193 LEU B C 1
ATOM 17052 O O . LEU B 1 1213 ? -7.231 4.159 -134.770 1.00 72.81 1193 LEU B O 1
ATOM 17057 N N . ASN B 1 1214 ? -5.839 2.641 -133.845 1.00 67.45 1194 ASN B N 1
ATOM 17058 C CA . ASN B 1 1214 ? -5.120 3.587 -133.003 1.00 68.96 1194 ASN B CA 1
ATOM 17059 C C . ASN B 1 1214 ? -3.694 3.823 -133.497 1.00 68.09 1194 ASN B C 1
ATOM 17060 O O . ASN B 1 1214 ? -2.800 4.133 -132.705 1.00 65.65 1194 ASN B O 1
ATOM 17065 N N . GLY B 1 1215 ? -3.467 3.664 -134.801 1.00 62.58 1195 GLY B N 1
ATOM 17066 C CA . GLY B 1 1215 ? -2.201 4.021 -135.410 1.00 64.86 1195 GLY B CA 1
ATOM 17067 C C . GLY B 1 1215 ? -1.039 3.097 -135.125 1.00 68.22 1195 GLY B C 1
ATOM 17068 O O . GLY B 1 1215 ? 0.101 3.451 -135.440 1.00 71.72 1195 GLY B O 1
ATOM 17069 N N . LYS B 1 1216 ? -1.282 1.929 -134.544 1.00 65.53 1196 LYS B N 1
ATOM 17070 C CA . LYS B 1 1216 ? -0.229 0.967 -134.265 1.00 67.32 1196 LYS B CA 1
ATOM 17071 C C . LYS B 1 1216 ? -0.150 -0.082 -135.371 1.00 72.55 1196 LYS B C 1
ATOM 17072 O O . LYS B 1 1216 ? -1.021 -0.182 -136.239 1.00 73.22 1196 LYS B O 1
ATOM 17078 N N . GLY B 1 1217 ? 0.924 -0.867 -135.333 1.00 69.86 1197 GLY B N 1
ATOM 17079 C CA . GLY B 1 1217 ? 1.067 -1.956 -136.276 1.00 69.90 1197 GLY B CA 1
ATOM 17080 C C . GLY B 1 1217 ? 0.056 -3.058 -136.021 1.00 72.72 1197 GLY B C 1
ATOM 17081 O O . GLY B 1 1217 ? -0.313 -3.348 -134.882 1.00 66.81 1197 GLY B O 1
ATOM 17082 N N . GLN B 1 1218 ? -0.386 -3.690 -137.114 1.00 73.33 1198 GLN B N 1
ATOM 17083 C CA . GLN B 1 1218 ? -1.444 -4.696 -137.030 1.00 67.62 1198 GLN B CA 1
ATOM 17084 C C . GLN B 1 1218 ? -1.040 -5.892 -136.174 1.00 68.42 1198 GLN B C 1
ATOM 17085 O O . GLN B 1 1218 ? -1.905 -6.546 -135.579 1.00 69.49 1198 GLN B O 1
ATOM 17091 N N . GLY B 1 1219 ? 0.255 -6.197 -136.100 1.00 67.20 1199 GLY B N 1
ATOM 17092 C CA . GLY B 1 1219 ? 0.716 -7.342 -135.340 1.00 68.50 1199 GLY B CA 1
ATOM 17093 C C . GLY B 1 1219 ? 1.603 -6.978 -134.166 1.00 74.55 1199 GLY B C 1
ATOM 17094 O O . GLY B 1 1219 ? 2.487 -7.750 -133.784 1.00 77.13 1199 GLY B O 1
ATOM 17095 N N . ASP B 1 1220 ? 1.371 -5.805 -133.576 1.00 77.15 1200 ASP B N 1
ATOM 17096 C CA . ASP B 1 1220 ? 2.185 -5.354 -132.453 1.00 76.29 1200 ASP B CA 1
ATOM 17097 C C . ASP B 1 1220 ? 1.870 -6.078 -131.146 1.00 77.88 1200 ASP B C 1
ATOM 17098 O O . ASP B 1 1220 ? 2.555 -5.824 -130.150 1.00 87.58 1200 ASP B O 1
ATOM 17103 N N . VAL B 1 1221 ? 0.871 -6.960 -131.113 1.00 69.60 1201 VAL B N 1
ATOM 17104 C CA . VAL B 1 1221 ? 0.570 -7.752 -129.923 1.00 66.67 1201 VAL B CA 1
ATOM 17105 C C . VAL B 1 1221 ? 0.312 -9.190 -130.355 1.00 61.87 1201 VAL B C 1
ATOM 17106 O O . VAL B 1 1221 ? -0.475 -9.436 -131.275 1.00 64.82 1201 VAL B O 1
ATOM 17110 N N . ASP B 1 1222 ? 0.983 -10.134 -129.698 1.00 60.21 1202 ASP B N 1
ATOM 17111 C CA . ASP B 1 1222 ? 0.855 -11.556 -129.988 1.00 61.35 1202 ASP B CA 1
ATOM 17112 C C . ASP B 1 1222 ? -0.017 -12.198 -128.916 1.00 74.27 1202 ASP B C 1
ATOM 17113 O O . ASP B 1 1222 ? 0.342 -12.189 -127.734 1.00 80.14 1202 ASP B O 1
ATOM 17118 N N . MET B 1 1223 ? -1.159 -12.751 -129.326 1.00 65.84 1203 MET B N 1
ATOM 17119 C CA . MET B 1 1223 ? -2.100 -13.328 -128.374 1.00 67.37 1203 MET B CA 1
ATOM 17120 C C . MET B 1 1223 ? -1.802 -14.782 -128.041 1.00 71.88 1203 MET B C 1
ATOM 17121 O O . MET B 1 1223 ? -2.304 -15.286 -127.029 1.00 69.38 1203 MET B O 1
ATOM 17126 N N . SER B 1 1224 ? -1.002 -15.465 -128.861 1.00 77.10 1204 SER B N 1
ATOM 17127 C CA . SER B 1 1224 ? -0.567 -16.827 -128.578 1.00 83.05 1204 SER B CA 1
ATOM 17128 C C . SER B 1 1224 ? 0.679 -16.868 -127.699 1.00 80.59 1204 SER B C 1
ATOM 17129 O O . SER B 1 1224 ? 1.459 -17.828 -127.773 1.00 78.35 1204 SER B O 1
ATOM 17132 N N . LYS B 1 1225 ? 0.877 -15.848 -126.859 1.00 78.19 1205 LYS B N 1
ATOM 17133 C CA . LYS B 1 1225 ? 2.095 -15.724 -126.068 1.00 80.93 1205 LYS B CA 1
ATOM 17134 C C . LYS B 1 1225 ? 2.263 -16.848 -125.052 1.00 79.81 1205 LYS B C 1
ATOM 17135 O O . LYS B 1 1225 ? 3.389 -17.098 -124.611 1.00 83.74 1205 LYS B O 1
ATOM 17141 N N . PHE B 1 1226 ? 1.186 -17.528 -124.672 1.00 75.06 1206 PHE B N 1
ATOM 17142 C CA . PHE B 1 1226 ? 1.250 -18.607 -123.691 1.00 73.05 1206 PHE B CA 1
ATOM 17143 C C . PHE B 1 1226 ? 0.534 -19.847 -124.213 1.00 80.95 1206 PHE B C 1
ATOM 17144 O O . PHE B 1 1226 ? -0.301 -20.451 -123.536 1.00 86.06 1206 PHE B O 1
ATOM 17152 N N . SER B 1 1227 ? 0.865 -20.250 -125.437 1.00 80.02 1207 SER B N 1
ATOM 17153 C CA . SER B 1 1227 ? 0.263 -21.435 -126.040 1.00 86.05 1207 SER B CA 1
ATOM 17154 C C . SER B 1 1227 ? 1.322 -22.461 -126.441 1.00 96.01 1207 SER B C 1
ATOM 17155 O O . SER B 1 1227 ? 2.523 -22.179 -126.411 1.00 95.71 1207 SER B O 1
#

Solvent-accessible surface area: 97658 Å² total; per-residue (Å²): 83,98,131,28,21,0,32,14,0,7,101,29,0,17,58,0,87,22,0,93,40,0,42,143,77,7,54,94,170,35,79,100,10,34,1,9,5,23,35,14,0,31,2,4,0,0,0,0,5,2,84,67,26,54,2,0,0,0,2,7,58,33,127,50,0,75,33,5,12,42,14,0,96,2,12,34,4,56,16,0,14,44,0,23,33,16,32,1,3,5,5,7,16,5,6,7,4,46,40,12,0,0,34,2,9,26,4,2,21,20,16,64,116,64,125,27,158,74,19,21,39,76,15,83,0,4,0,0,6,0,35,0,0,0,6,17,11,26,36,48,7,21,107,20,99,7,9,61,0,36,109,46,30,141,34,107,28,115,75,4,8,54,76,1,46,47,0,4,5,72,140,36,65,50,1,38,47,49,3,12,0,0,29,26,49,32,3,2,2,0,10,2,2,59,25,130,52,2,4,0,0,33,15,206,62,63,87,1,58,84,21,33,9,0,25,48,16,83,3,79,31,26,120,138,48,133,38,85,40,25,14,0,3,4,1,30,12,13,42,9,42,115,65,11,93,99,88,0,48,65,26,19,76,79,16,87,40,122,111,141,66,23,26,10,28,0,13,17,12,3,34,85,1,26,127,11,81,30,22,69,0,3,7,0,0,29,22,41,4,54,66,70,80,69,32,14,0,2,115,18,10,48,169,28,3,16,0,0,0,1,5,30,62,97,0,73,89,68,3,59,53,4,62,142,19,6,47,46,7,25,108,2,6,1,13,88,92,15,6,70,85,50,95,46,87,46,0,40,49,24,15,28,32,55,13,34,106,1,75,100,42,0,97,94,45,44,6,19,9,5,32,0,24,91,82,80,87,114,104,19,34,119,7,75,11,107,57,14,51,67,3,81,59,32,94,68,53,37,95,43,7,4,54,75,0,114,60,27,13,83,105,37,0,68,0,0,0,0,0,36,18,70,39,36,15,105,109,9,40,84,40,0,46,126,28,104,12,68,24,70,86,24,123,74,17,47,44,3,62,50,35,56,0,0,0,0,93,5,34,10,48,43,1,4,16,0,75,37,10,57,0,5,3,0,0,24,25,7,11,76,45,105,182,48,89,123,155,35,61,58,54,68,98,113,21,40,34,72,85,52,52,52,1,1,10,18,108,63,0,5,0,18,18,69,80,40,16,37,129,102,80,72,54,9,74,41,4,60,0,9,0,99,19,42,142,91,61,45,102,2,43,4,37,28,5,87,33,15,9,76,28,20,32,20,173,81,100,27,144,42,26,36,83,53,79,104,16,50,83,40,33,72,118,0,93,198,39,3,32,128,41,2,37,72,36,16,57,40,57,53,45,4,114,102,23,136,19,86,45,24,24,106,75,44,114,130,2,62,57,0,27,79,68,34,56,122,105,61,18,100,34,5,79,57,2,11,62,63,2,32,42,16,1,68,118,96,67,4,2,2,16,13,0,11,10,83,50,66,36,19,20,33,15,1,0,0,8,2,0,0,7,0,22,47,69,65,9,8,0,0,2,2,0,26,25,8,5,20,1,40,19,14,49,91,47,1,46,103,32,3,59,75,45,110,21,77,42,18,12,1,6,60,84,40,74,92,26,67,10,166,55,53,3,73,26,4,68,118,37,67,12,27,0,3,0,0,3,53,63,4,6,101,134,66,28,56,41,49,93,40,7,0,1,0,1,13,30,44,59,104,18,30,128,133,46,40,66,68,5,40,55,24,23,41,118,18,11,1,0,3,4,23,35,38,66,24,23,81,74,4,32,148,24,16,38,17,6,35,61,33,10,63,1,64,13,19,58,107,90,75,91,75,16,22,19,13,10,0,32,36,28,76,118,15,0,9,1,0,0,76,23,1,30,88,93,113,4,3,0,0,2,0,8,64,132,34,201,18,1,100,106,1,2,46,95,1,20,118,39,0,38,43,2,51,0,11,21,0,24,56,142,42,85,97,86,66,23,17,91,21,7,40,4,0,62,83,138,83,32,15,0,0,0,0,9,18,140,14,0,32,11,12,62,4,72,34,1,7,0,0,0,0,14,100,0,21,80,8,26,56,30,90,0,67,78,0,14,37,42,3,6,66,45,86,43,30,0,9,0,9,0,1,11,32,95,104,54,130,48,80,77,92,2,24,94,67,0,40,47,5,42,93,55,79,8,98,22,54,16,55,44,50,11,50,17,68,31,35,50,70,5,1,13,30,34,20,66,46,129,100,61,71,60,18,39,21,0,2,20,47,6,16,5,75,5,2,9,96,8,5,113,63,94,130,35,78,115,83,55,139,146,10,128,20,71,16,44,7,27,4,12,6,14,50,140,14,0,56,23,74,41,10,8,8,27,8,3,65,71,12,44,62,9,62,78,72,114,34,0,26,56,8,5,76,29,8,68,15,15,6,2,101,29,38,127,23,0,19,29,8,4,2,8,7,31,0,34,34,21,0,143,129,54,50,5,75,68,0,12,33,71,56,94,28,28,0,75,0,34,43,13,121,9,83,106,72,2,70,103,57,5,63,165,93,29,104,68,12,87,46,92,71,134,77,32,12,0,24,0,40,4,51,106,57,34,171,53,138,31,91,75,8,90,33,65,108,0,0,49,48,0,5,8,0,0,9,9,5,67,58,42,39,112,73,74,56,82,8,92,49,100,96,91,117,27,18,0,30,6,1,5,126,32,0,12,63,1,77,22,0,71,40,1,24,136,102,4,61,126,116,44,73,108,12,32,0,15,8,20,43,17,0,41,1,1,0,0,1,0,4,1,98,71,24,46,2,0,0,0,3,3,45,34,171,26,0,80,58,4,10,34,16,0,112,1,12,27,1,52,18,1,12,44,0,19,27,11,30,1,5,12,8,7,21,5,12,12,4,38,32,20,2,0,35,2,7,31,5,2,24,23,19,63,108,70,118,30,152,53,20,16,36,63,17,82,0,3,0,0,8,0,36,1,2,1,6,19,11,8,33,46,11,21,110,31,106,13,11,74,0,38,81,44,31,94,42,40,34,136,92,10,12,57,84,0,72,66,0,10,7,83,140,34,73,14,0,26,70,59,6,8,0,0,44,22,56,39,6,0,0,0,11,2,3,56,22,146,74,2,3,0,0,36,16,202,73,94,83,0,37,98,12,48,7,0,33,38,36,42,1,78,34,50,110,108,76,122,40,82,48,24,13,0,2,6,5,43,7,3,26,23,79,120,61,3,21,120,99,0,47,69,36,21,80,32,3,80,56,89,81,136,50,54,44,24,16,5,22,63,12,0,31,30,1,38,140,25,102,45,29,67,1,0,6,1,1,34,29,33,0,44,58,81,151,52,17,31,0,1,129,19,12,42,179,13,1,13,0,0,0,2,21,18,120,101,0,80,86,54,3,61,45,3,46,97,12,11,149,47,6,14,90,2,9,0,6,102,92,27,7,71,27,100,37,111,7,69,40,140,36,0,38,72,24,10,24,48,38,14,18,94,4,66,61,44,0,102,97,48,37,9,16,15,4,28,4,22,84,134,67,73,149,98,20,35,72,7,75,0,80,64,15,66,60,6,91,75,36,78,54,65,96,67,56,23,34,62,84,13,26,50,31,10,88,117,42,9,74,0,0,16,1,6,83,21,168,41,40,8,112,59,23,35,141,65,40,49,99,51,87,52,28,37,65,72,18,67,70,28,63,38,10,58,57,31,46,5,0,0,2,48,7,42,17,40,42,1,1,18,0,56,40,13,45,0,12,1,13,2,68,32,11,31,56,55,105,75,78,77,149,134,124,11,67,32,22,10,28,90,74,54,29,54,0,1,7,17,92,45,0,4,0,21,14,63,87,32,13,83,121,104,100,54,54,0,46,54,5,47,0,6,0,22,1,71,163,75,58,38,105,1,52,21,39,4,0,65,22,11,7,61,18,21,47,38,89,94,30,98,68,18,49,76,70,38,99,98,16,49,100,66,36,75,51,2,79,60,10,1,106,117,12,0,40,59,23,11,55,50,45,39,49,17,72,92,40,87,34,137,46,13,29,112,72,44,130,39,5,61,55,14,37,35,66,84,55,142,91,64,21,131,43,15,111,45,0,9,111,59,0,34,46,18,2,71,113,90,35,1,2,5,18,4,0,4,6,52,22,51,55,30,21,40,66,2,0,12,18,1,0,9,12,0,22,69,48,52,37,11,0,1,0,11,0,20,23,3,9,26,0,38,26,9,46,96,56,0,40,109,32,6,72,81,55,140,10,93,26,31,17,7,3,51,60,41,42,114,44,97,4,75,55,61,9,38,53,44,10,74,34,101,9,26,0,11,0,0,5,61,86,19,18,112,136,84,34,93,55,44,84,25,8,0,4,0,1,14,23,23,100,93,20,30,110,136,52,69,118,61,2,52,68,70,28,66,102,9,4,2,0,6,1,18,54,22,55,14,9,158,63,1,32,108,27,2,79,38,7,12,29,18,11,65,8,67,25,40,47,76,104,43,99,65,17,20,12,17,28,0,16,39,24,75,114,20,0,5,1,0,1,74,19,1,36,72,67,115,3,4,2,0,2,0,16,68,96,37,194,29,1,86,109,0,1,43,108,2,14,125,35,0,25,32,2,59,0,16,27,0,22,63,146,36,90,110,95,56,40,29,99,24,6,48,6,0,61,83,133,105,40,15,1,0,0,0,3,4,132,17,0,30,19,10,52,6,66,26,0,3,0,0,0,0,23,110,0,30,89,12,31,28,26,72,0,23,78,0,14,14,42,2,4,65,42,81,84,25,0,8,0,9,0,1,9,24,76,91,118,102,33,81,74,93,2,29,93,68,3,50,44,0,28,56,27,51,86,46,18,47,33,2,40,51,1,54,20,59,50,64,41,57,4,1,34,24,15,8,70,36,82,42,82,73,68,13,32,37,5,1,15,73,9,6,3,71,6,0,7,82,8,1,103,62,82,74,32,73,76,110,67,130,122,68,2,61,17,87,4,39,2,30,12,14,3,15,47,150,17,2,60,18,75,35,2,6,6,4,7,7,54,65,10,24,57,12,87,71,51,105,32,1,38,61,5,5,48,13,6,76,14,3,10,2,103,16,40,117,20,0,45,36,21,3,1,7,12,16,0,26,30,14,0,109,123,52,38,1,53,68,1,18,24,92,63,92,41,18,0,92,0,14,48,9,134,9,79,112,61,1,67,122,61,4,139,166,62,14,101,52,10,131,46,41,67,132,84,40,6,0,72,2,50,9,44,104,68,38,177,40,144,69,14,100,61,12,86,30,55,107,0,0,55,49,0,0,4,0,0,5,4,7,39,52,100,36,91,64,95,34,85,7,56,110,53,99

Secondary structure (DSSP, 8-state):
--S-TTHHHHHHHTTSHHHHHHHHHHHT--S--EEE--GGGHHHHHHHHHTTS-EEEEESSHHHHHHHHHHHHHHHGGGEEEEPPPSS-TT-SSPPPHHHHHHHHHHHHHHH-TT-TTT-SPPSEEEEEHHHHHS-B-TTSTTS--EEE-TT-B--HHHHHHHHHHTT-EEESS--STTEEEE-SSEEEE--TT-SS-EEEEESSSBEEEEEEE-TTT--EETTS----EEE--SSSS---HHHHHHHHHHHHSS---SS--TTSHHHHHHHHHHT---TTGGGGHHHHS----B-GGGGSPTT--EEEESHHHHHHHHHHHHHHHHHHHHHHSSHHHH----HHHHGGGSPPPHHHHHHHHHHTT--EEEEESS--TTSEEPS-EEPP--SS-HHHHHHHHHHHHHHHHHT-EEEEEE-SSS-HHHHHHHHHHTT--EEEPPTTPPPPTTSEEEEES--SS-EEEGGGTEEEEEHHHHHS-----------------TT-EEEETTTEEEEEEEEEEEESSS-EEEEEEEE----EEEEETT-GGGEEE--S-SS------SSTHHHHHHHHHHHHHHHHHHHHHHHHHHTTS--PPPPP---HHHHHHHTS-SSPPPHHHHHHHHHHHHHHHSSSPPEEEEE--TTSSHHHHHHHHHHHHHTTT-EEEEE-SSHHHHHHHHHHHHHHTTTSS--EEEE-TTS-HHHIIIIISTTTTS--SEEEESGGGGSTT---SSEEEEEEE-GGGS-HHHHHHHHHHHHHSEEEEEESS---HHHHHHSTTT-EEEE----SSPPPPPEEEEEE--HHHHHHHHHHHHHTT-EEEEE---GGGHHHHHHHHHHH-TTS-EEEE-TTS-HHHHHHHHHHHHTTS-SEEEE-HHHHTT---TTEEEEEETTGGGS-HHHHHHHHTTSS-SSSPPEEEEEE-TTSPPPHHHHHHHHHHHSS--TTTSSHHHHHHHHHHHHHHHSSS--HHHHTTT-HHHHHHHHHHHHHHHHTTTT----EEE-S------TTT---HHHHHHHHHHHHH--SHHHHHHHHHHHHHHH-SPPHHHHHHHHHHHHHHHHHHTT--EEEESSSSEEEE-S----HHHHHHHHHHSTT-EEETTTTEEEEEPPBSS----PBP-HHHHHHHHHHHHHHTTSS-TTS--S---/-TT-TTHHHHHHHTTSHHHHHHHHHHHH--S--EEE--GGGHHHHHHHHGGGS-EEEEESSHHHHHHHHHHHHHHHGGGEEEEPPPSS-TTSSS---HHHHHHHHHHHHHHHSTT-TTT-SPPSEEEEEHHHHHS-B-GGGGGS--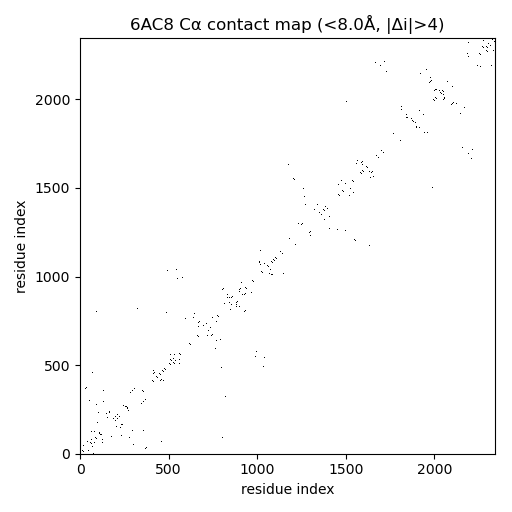EEEETT-B--HHHHHHHHHHTTPEE-SS--STTEEEE-SSEEEE--TT-SS-EEEEEETTEEEEEEEB-TTT-PBPTT----EEEE--S-SS---HHHHHHHHHHHHHS--TT---TTSHHHHHHHHHTT---TTGGGGHHHHS----B-TGGGSPTT--EEEESHHHHHHHHHHHHHHHHHHHHHHT-TTTS--SS---HHHHGGGSPPPHHHHHHHHHHTT--EEEEESS--TTSEE-S-EEPP--TT-HHHHHHHHHHHHHHHHHT-EEEEEE-STTHHHHHHHHHHHSS--EEE--TT-PPPTT-EEEEE---SS-EEEGGGTEEEEETGGGTS--------------TT-EEEETTTEEEEEEEEEEEE-SS-EEEEEEEEE--EEEEE-TT-GGGEEE--S-S------SS-TTHHHHHHHHHHHHHHHHHHHHHHHHHHHHS---------HHHHHHHTT-SS---HHHHHHHHHHHHHHHSSSPPEEEEE--TTS-HHHHHHHHHHHHHHTT-EEEEE-SSHHHHHHHHHHHHHHSTTSS--EEEE-TTS-TTTTIIIIITT-SSS--EEEESTTTTSSS---SSEEEEEEE-GGGS-HHHHHHHHHHTTTSEEEEEESS---HHHHHHTTTTSEEEE----SS---PPEEEEEE--HHHHHHHHHHHHHTT-EEEEE---GGGHHHHHHHHHHH-TTS-EEEE-SSS-HHHHHHHHHHHHTTS-SEEEE-HHHHTT---SSEEEEEETTGGGS-HHHHHHHHTTSS-SSSPPEEEEEE-SSS---HHHHHHHHHHHTT-TTSGGGTTTTHHHHHHHHHHHSS---HHHHTTS-HHHHHHHHHHHHHHHHHHHS-----EEESS------TTT---HHHHHHHHHHHHH--SHHHHHHHHHHHHHHH-SPPHHHHHHHHHHHHHHHHHHHT--EEEE-SSSEEEE-S----HHHHHHHHHHSTT-EEETTTTEEEEEPPBSSSSTTPPBP-HHHHHHHHHHHHHHHTTS-TTSS-TTTT-

Sequence (2345 aa):
SVQTPIAGLVELALSDPSLQDVIRRAADRPADLALVGPASARVLVAAALAQNGPLLVVAATGREADELTAELRGVFGDSVALFPSWETLPHERLSPGVETVGARLMLLRRLARPDDETLGAPLRVVVTTTRSLLQPMAPDLVDIEPVTLSVGAEMEFEDVVARLVDLSYTRVDMVGKRGEFAVRGGILDVFPPTAEHPVRVEFWGDEISEMRAFAIADQRSIPEVPVQTVVAVPCRELLMTDDVRERAAALAAEHPTTENTVPGTVPDMLAKLAEGIPVDGMEALLPLLHPIEPTTLTRHLPEGAPVLVCDPEKVRTRAADLIKTGREFLEASWSTAAVGGIDLEALGASGFVTFEEAREAAREGGHPWWTLSQLSDESAVELDIRSAPSARGSQHNLEEIFAMLRAHVATGGYAAVVTPGIGTAHRVVEQLGEADTAATILEPGTAPKAGVVGVLKGPLCSGVVLPGANLVIITETDLTGNRVTAAAKRRNVPLALTAGDLVVHDQHGIGKFVEMTERVVGGARREYLVLEYASDKLYVPMDSLDQLSRYVGGEAPSLSRLGGSDWANTKTKARRAVREIASELVALYAKRQSAPGHAFGPDTPWQAEMEDAFGFTETIDQLTAIQEVKSDMEKPVPMDRVICGDVGYGKTEIAVRAAFKAVQDGKQVAVLVPTTLLADQHLQTFTNRMAGFPVTVKGLSRFTDPAESRAVIEGLKDGSVDVVIGTHRLLQTGVTWKDLGLIIVDEEQRFGVEHKEHIKSMRTHVDVLTMSATPIPRTLEMSLAGIREMSTILTPPEERYPVLTYVGPHDDKQVAAALRRELLRDGQAFYIHNRVRTIDEAAARVRQLVPEARVVVAHGQMNEETLEKTVEGFWNREYDILVCTTIVETGLDISNANTLIVERADTFGLSQLHQLRGRVGRSRERGYAYFLYPPNKPLTETAYDRLATIAQNNELGAGMAVAMKDLEIRGAGNVLGAEQSGHVAGVGFDLYVRLVGEAVEAYRAAADGKDVRIDLPVDAHLPPEYIGSDRLRLEAYRRLAAAADDDAVASVVDELIDRYGPLPEPAQRLVAVARLRLLCREFGITEIGAVSASTVRLSPMVLPDSAQLRLKRMYPGGHYRATTSTVQVPLPRAGEGVAPRIRDLELVQWVAGLVLVLNGKGQGDVDMSKFSVQTPIAGLVELALSDPSLQDVIRRAADRPADLALVGPASARVLVAAALAQNGPLLVVAATGREADELTAELRGVFGDSVALFPSWETLPHERLSPGVETVGARLMLLRRLARPDDETLGAPLRVVVTTTRSLLQPMAPDLVDIEPVTLSVGAEMEFEDVVARLVDLSYTRVDMVGKRGEFAVRGGILDVFPPTAEHPVRVEFWGDEISEMRAFAIADQRSIPEVPVQTVVAVPCRELLMTDDVRERAAALAAEHPTTENTVPGTVPDMLAKLAEGIPVDGMEALLPLLHPIEPTTLTRHLPEGAPVLVCDPEKVRTRAADLIKTGREFLEASWSTAAVGGDAPIDLEALGASGFVTFEEAREAAREGGHPWWTLSQLSDESAVELDIRSAPSARGSQHNLEEIFAMLRAHVATGGYAAVVTPGIGTAHRVVEQLGEADTAATILEPGTAPKAGVVGVLKGPLCSGVVLPGANLVIITETDLTGNRVTANVVDPLALTAGDLVVHDQHGIGKFVEMTERVVGGARREYLVLEYATDKLYVPMDSLDQLSRYVGGEAPSLSRLGGSDWANTKTKARRAVREIASELVALYAKRQSAPGHAFGPDTPWQAEMEDAFGFTETIDQLTAIQEVKSDMEKPVPMDRVICGDVGYGKTEIAVRAAFKAVQDGKQVAVLVPTTLLADQHLQTFTNRMAGFPVTVKGLSRFTDPAESRAVIEGLKDGSVDVVIGTHRLLQTGVTWKDLGLIIVDEEQRFGVEHKEHIKSMRTHVDVLTMSATPIPRTLEMSLAGIREMSTILTPPEERYPVLTYVGPHDDKQVAAALRRELLRDGQAFYIHNRVRTIDEAAARVRQLVPEARVVVAHGQMNEETLEKTVEGFWNREYDILVCTTIVETGLDISNANTLIVERADTFGLSQLHQLRGRVGRSRERGYAYFLYPPNKPLTETAYDRLATIAQNNELGAGMAVAMKDLEIRGAGNVLGAEQSGHVAGVGFDLYVRLVGEAVEAYRAAADGKKDVRIDLPVDAHLPPEYIGSDRLRLEAYRRLAAAADDDAVASVVDELIDRYGPLPEPAQRLVAVARLRLLCREFGITEIGAVSASTVRLSPMVLPDSAQLRLKRMYPGGHYRATTSTVQVPLPRAGEGVGAPRIRDLELVQWVAGLVLVLNGKGQGDVDMSKFS

InterPro domains:
  IPR001650 Helicase, C-terminal domain-like [PF00271] (843-948)
  IPR001650 Helicase, C-terminal domain-like [PS51194] (836-993)
  IPR001650 Helicase, C-terminal domain-like [SM00490] (865-949)
  IPR003711 CarD-like/TRCF, RNAP-interacting domain [PF02559] (515-577)
  IPR003711 CarD-like/TRCF, RNAP-interacting domain [SM01058] (514-615)
  IPR004576 Transcription-repair coupling factor [MF_00969] (53-1147)
  IPR004576 Transcription-repair coupling factor [TIGR00580] (171-1122)
  IPR005118 Transcription-repair-coupling factor, C-terminal domain [PF03461] (1050-1124)
  IPR005118 Transcription-repair-coupling factor, C-terminal domain [SM00982] (1049-1148)
  IPR011545 DEAD/DEAH-box helicase domain [PF00270] (647-806)
  IPR014001 Helicase superfamily 1/2, ATP-binding domain [PS51192] (657-818)
  IPR014001 Helicase superfamily 1/2, ATP-binding domain [SM00487] (639-829)
  IPR027417 P-loop containing nucleoside triphosphate hydrolase [G3DSA:3.40.50.300] (515-1028)
  IPR027417 P-loop containing nucleoside triphosphate hydrolase [G3DSA:3.40.50.300] (581-820)
  IPR027417 P-loop containing nucleoside triphosphate hydrolase [SSF52540] (29-341)
  IPR027417 P-loop containing nucleoside triphosphate hydrolase [SSF52540] (395-497)
  IPR027417 P-loop containing nucleoside triphosphate hydrolase [SSF52540] (564-822)
  IPR027417 P-loop containing nucleoside triphosphate hydrolase [SSF52540] (821-1029)
  IPR036101 CarD-like/TRCF, RNAP-interacting domain superfamily [SSF141259] (507-585)
  IPR037235 TRCF-like, C-terminal D7 domain [G3DSA:3.90.1150.50] (1045-1149)

Organism: Mycolicibacterium smegmatis (strain ATCC 700084 / mc(2)155) (NCBI:txid246196)

Radius of gyration: 47.87 Å; Cα contacts (8 Å, |Δi|>4): 4600; chains: 2; bounding box: 91×86×193 Å

Nearest PDB structures (foldseek):
  6ac8-assembly3_B  TM=1.001E+00  e=0.000E+00  Mycolicibacterium smegmatis MC2 155
  6acx-assembly3_B  TM=9.932E-01  e=0.000E+00  Mycolicibacterium smegmatis MC2 155
  6ac8-assembly2_A  TM=9.827E-01  e=0.000E+00  Mycolicibacterium smegmatis MC2 155
  6x50-assembly1_A  TM=5.015E-01  e=7.171E-83  Escherichia coli
  6m6b-assembly1_M  TM=7.054E-01  e=1.376E-38  Thermus thermophilus HB27

Foldseek 3Di:
DVFQQCQAALVLVCLFVQLVVLLVVPLVPDQEAEEAFDPLCPLNNLVSNLVNAAAEEEDADQVSLLLSQQFNRNNVNQQEAELEAFPDFQQFLFAGFLLNVLSNLLVLLCLVPQPPPVSHHRHSYYYYYLRQQFFWAFPCLNVLAFQKDAAWDFAAVVVSVVQLQQLQQDEDCADADASYWYDFQQKIWHHASNDQFIKIWGHDHRGTHDIFTDARAALFTDPVDDDGMDTRGRRHSDGQDQQLLVLLVVVCVPVPCPPPDQCFAVNVCSVVSNVRGHDGSPSLCCLRSPNDQIAGPLLSHPAQHAYEYEAVVSSQVSQVVSQVLSVLSLCFCDPCVRNPHDDSVSSCSSHTHHPVRSQVSCVVRRYHYYYYHNDDDPPHRYGLKHFQAACEVPCVVVLVSLVVVQVLLVVQAEEEEEEQFDPVQVVVCVSSVVSVFAEDADGGPHGGGRNHYYYTYRSRFTWMDHVSSSYTYGYVCSNYVDGASFFHGFDHHFAFDDQQFWKAFQQFGIWGWHDWDWDDDPNFIFIWTWTHAPPDIDTHGLLRCVRMGGFDFDPPDDHGGGPDCVLVVLLVVLLVVLLVLLQVLCVLVVLLVPAQAAAADDDDVVLVVLLSVPRADQYPLRVVVLVVLNVCRRDRRAAFEEEEAAPQQCPLVSVLSSLVRVVVRLAAEEEEEAAVVVQVVSQVVNCVSCPPPQAAEEEAEDPDDPVCNVPPQLVQLVSSHRYYRYYCVCLDPSHDHDHHAEYEYEPLLSHDLVSNVSVSVVVSHHHYYYYDHADADVLCQVLSCLSYHYGYRRTGRDDFDAATEREEADGLSNVLSLLVVLCVVPFAEEAADAPVVCLVVVQVVVCVSPVPFFEDEAEPPDDSVVRSVVLVCVLVSVGRYYYYHLVSQLPDQRARHQEYEYEQLLVDALLSQVSNSSNHRGDPSHHYYYRHHHPVDSRDVVSSLRSSCVNDVPRPSSCVVVSSVVSNVSVVCSSSSHDDSPSCVRRRVCSSCNSSSVSNVCVSCVVVNHAAEEAFQANAAQDCSQPVDPRVRSRLSNQCSVQLDPVSNVVSQVSSCRNRNHGDLNNLLNSLVSVLVNLCVVVVWHYWHAPDQWKIKTQAADADPVLQVQCCVVAPPWHADVPSNMTMGTFDADDDDCGHGDGGQVVSLVVSLVSQVSVPHHSPPDGSPDD/DQQQQCQAALVLVCLFVLLVVLLVVCLVPDLEAAEAFDPQCPLSNLVSVLVNFAAEEEDADDVSLVLSQQFCRNNPGQQEDEQEAFLDFQQFLFAGALLNVLSNLLVLLCLVVQPPPVSHHRHRYYGYHLRQQQFWAFPCSNVLAWDKDFAWDFAADVVNVVSLVQLQQDEDLADQAASYWYDQLQWIWHHASNDPFIKIFGADDRGTHDIFGAHRAQRFGDPPPHDGMDTRHGRHRDGFDPQLLVLLVVVLVQQPPVVVFFPQASNNQSVCVNVRHHDGSCSSCCCRRPNHDTDGPLLSHPAQHAYEYEAVVSNQVSQVVSLVLNVLSLCFNQPCVRRVTNDGDCSVSSVVSGGDHPVVSQVRNVVRNYRYYYYYNDDDPVHRYGQKDFAAACPVPVVSQVVSLVVVLVLLVVWFFEEEEEADDCVVVVVQVVSVVPSAQEDEDDRPHGTGGSHYYYYYRSRFGWMQHVSSSYTYGYVCRNQVAGDDAHPDFFDDADFQFWKQFQQFGTWTWHDKDWDDDQQAIFIFGWTHAPVDIDTHGLLRCLRMDGFDLDPPDHGTDGPDPPLVVLVVVLLVVLLVLLQVLVVLLVLQVVAWAQAADDADPVLVVLVPPPSFDADPLRVVVLVVLNVQRRDRGAAFEEEEAAPQQCPCVSVLSVQVSQVVRPAAEEEEEAALQVQVVSVVVNCSSVPPDLQDEAEEEDPDDCCVHVHVALPVQAPSHRYYRYYCVCVDPDRDHHRHAEYEYEPLVNHDPSSSVSVSVVSSYHHYYHYYNFDADPLLQVLCVRSHHYRYRDDGRDDFDAAQEREGADDLSNVLSVLVVLVVVVFAAEEADADPVCLVVVQVVVCVSPVVFFEDEAEDVDDRVVRSVVVVCVLVSVGHYYYYHLVVQLPDQRARHAEYEYEALLPDDLQSVVSNSSSHQPDDSHHYYYHHRHSPDGHDPVSSVSSVCVNVVPCSDPSCSNNSVVSNVVNCCSVSVHNCSVSCPSHGVVVSSVSSSVSNNQSSCVVPPHAAAAEAFQARAAQDCSQSVDPRVRSVLSVQLSPDQDPVSLVVSQSSSCRNGNAQDQNNLLNSLVSVLVSLCVVQVFRYWHDPDQWKIKTFQADADPVLQVQCCPPQPPWDQDNVRRMIMGTADAPDDDPPGGGDHHQVVSLQVSLSSQSSVVHHSRPDDSVPRD

B-factor: mean 84.56, std 20.6, range [34.78, 155.42]